Protein 5EZ3 (pdb70)

Nearest PDB structures (foldseek):
  5ez3-assembly1_A  TM=1.001E+00  e=1.618E-80  Brucella melitensis bv. 1 str. 16M
  3u33-assembly1_B  TM=9.458E-01  e=1.886E-43  Escherichia coli K-12
  2vig-assembly2_G  TM=8.572E-01  e=3.094E-16  Homo sapiens
  5lnx-assembly2_F  TM=8.333E-01  e=8.055E-15  Bacillus subtilis subsp. subtilis str. 168
  5jsc-assembly1_A-2  TM=8.333E-01  e=1.358E-13  Paraburkholderia xenovorans LB400

Radius of gyration: 38.63 Å; Cα contacts (8 Å, |Δi|>4): 4423; chains: 4; bounding box: 106×92×99 Å

CATH classification: 6.10.250.600 (+1 more: 2.40.110.20)

Structure (mmCIF, N/CA/C/O backbone):
data_5EZ3
#
_entry.id   5EZ3
#
_cell.length_a   96.920
_cell.length_b   141.250
_cell.length_c   193.220
_cell.angle_alpha   90.000
_cell.angle_beta   90.000
_cell.angle_gamma   90.000
#
_symmetry.space_group_name_H-M   'P 21 21 21'
#
loop_
_entity.id
_entity.type
_entity.pdbx_description
1 polymer 'Acyl-CoA dehydrogenase'
2 non-polymer 'FLAVIN-ADENINE DINUCLEOTIDE'
3 non-polymer (4R)-2-METHYLPENTANE-2,4-DIOL
4 non-polymer (4S)-2-METHYL-2,4-PENTANEDIOL
5 non-polymer 'CACODYLATE ION'
6 water water
#
loop_
_atom_site.group_PDB
_atom_site.id
_atom_site.type_symbol
_atom_site.label_atom_id
_atom_site.label_alt_id
_atom_site.label_comp_id
_atom_site.label_asym_id
_atom_site.label_entity_id
_atom_site.label_seq_id
_atom_site.pdbx_PDB_ins_code
_atom_site.Cartn_x
_atom_site.Cartn_y
_atom_site.Cartn_z
_atom_site.occupancy
_atom_site.B_iso_or_equiv
_atom_site.auth_seq_id
_atom_site.auth_comp_id
_atom_site.auth_asym_id
_atom_site.auth_atom_id
_atom_site.pdbx_PDB_model_num
ATOM 1 N N . LYS A 1 33 ? 53.486 69.056 5.476 1.00 83.58 12 LYS A N 1
ATOM 2 C CA . LYS A 1 33 ? 52.036 68.869 5.390 1.00 77.08 12 LYS A CA 1
ATOM 3 C C . LYS A 1 33 ? 51.310 69.818 6.349 1.00 73.53 12 LYS A C 1
ATOM 4 O O . LYS A 1 33 ? 51.797 70.111 7.445 1.00 72.37 12 LYS A O 1
ATOM 6 N N . THR A 1 34 ? 50.146 70.305 5.919 1.00 66.43 13 THR A N 1
ATOM 7 C CA . THR A 1 34 ? 49.320 71.199 6.721 1.00 58.37 13 THR A CA 1
ATOM 8 C C . THR A 1 34 ? 48.356 70.465 7.653 1.00 54.24 13 THR A C 1
ATOM 9 O O . THR A 1 34 ? 47.820 71.088 8.582 1.00 52.24 13 THR A O 1
ATOM 13 N N . HIS A 1 35 ? 48.141 69.167 7.449 1.00 49.85 14 HIS A N 1
ATOM 14 C CA . HIS A 1 35 ? 47.112 68.431 8.173 1.00 49.08 14 HIS A CA 1
ATOM 15 C C . HIS A 1 35 ? 47.306 66.946 7.905 1.00 50.03 14 HIS A C 1
ATOM 16 O O . HIS A 1 35 ? 47.960 66.556 6.931 1.00 46.86 14 HIS A O 1
ATOM 23 N N . GLU A 1 36 ? 46.718 66.125 8.770 1.00 50.49 15 GLU A N 1
ATOM 24 C CA . GLU A 1 36 ? 46.625 64.689 8.554 1.00 43.96 15 GLU A CA 1
ATOM 25 C C . GLU A 1 36 ? 45.230 64.349 8.042 1.00 50.74 15 GLU A C 1
ATOM 26 O O . GLU A 1 36 ? 44.247 65.005 8.401 1.00 46.78 15 GLU A O 1
ATOM 32 N N . VAL A 1 37 ? 45.146 63.301 7.224 1.00 47.62 16 VAL A N 1
ATOM 33 C CA . VAL A 1 37 ? 43.875 62.789 6.723 1.00 45.76 16 VAL A CA 1
ATOM 34 C C . VAL A 1 37 ? 43.498 61.592 7.590 1.00 50.58 16 VAL A C 1
ATOM 35 O O . VAL A 1 37 ? 44.201 60.576 7.592 1.00 50.44 16 VAL A O 1
ATOM 39 N N . THR A 1 38 ? 42.406 61.720 8.353 1.00 45.14 17 THR A N 1
ATOM 40 C CA . THR A 1 38 ? 42.018 60.733 9.356 1.00 41.82 17 THR A CA 1
ATOM 41 C C . THR A 1 38 ? 40.527 60.416 9.247 1.00 42.33 17 THR A C 1
ATOM 42 O O . THR A 1 38 ? 39.761 61.099 8.550 1.00 38.37 17 THR A O 1
ATOM 46 N N . ASN A 1 39 ? 40.126 59.336 9.932 1.00 40.43 18 ASN A N 1
ATOM 47 C CA . ASN A 1 39 ? 38.715 58.959 10.065 1.00 43.60 18 ASN A CA 1
ATOM 48 C C . ASN A 1 39 ? 38.079 58.694 8.700 1.00 42.26 18 ASN A C 1
ATOM 49 O O . ASN A 1 39 ? 36.940 59.086 8.431 1.00 42.90 18 ASN A O 1
ATOM 54 N N . GLN A 1 40 ? 38.822 58.034 7.815 1.00 42.65 19 GLN A N 1
ATOM 55 C CA . GLN A 1 40 ? 38.316 57.731 6.481 1.00 41.51 19 GLN A CA 1
ATOM 56 C C . GLN A 1 40 ? 37.831 56.287 6.406 1.00 39.30 19 GLN A C 1
ATOM 57 O O . GLN A 1 40 ? 38.368 55.394 7.062 1.00 37.90 19 GLN A O 1
ATOM 63 N N . THR A 1 41 ? 36.794 56.070 5.610 1.00 41.18 20 THR A N 1
ATOM 64 C CA . THR A 1 41 ? 36.219 54.734 5.474 1.00 45.41 20 THR A CA 1
ATOM 65 C C . THR A 1 41 ? 37.018 53.911 4.465 1.00 45.55 20 THR A C 1
ATOM 66 O O . THR A 1 41 ? 37.226 54.367 3.332 1.00 39.77 20 THR A O 1
ATOM 70 N N . PRO A 1 42 ? 37.485 52.715 4.841 1.00 45.31 21 PRO A N 1
ATOM 71 C CA . PRO A 1 42 ? 38.199 51.871 3.880 1.00 46.34 21 PRO A CA 1
ATOM 72 C C . PRO A 1 42 ? 37.281 51.438 2.754 1.00 53.32 21 PRO A C 1
ATOM 73 O O . PRO A 1 42 ? 36.061 51.271 2.948 1.00 47.79 21 PRO A O 1
ATOM 77 N N . PRO A 1 43 ? 37.826 51.238 1.553 1.00 60.03 22 PRO A N 1
ATOM 78 C CA . PRO A 1 43 ? 36.982 50.885 0.405 1.00 60.26 22 PRO A CA 1
ATOM 79 C C . PRO A 1 43 ? 36.347 49.506 0.544 1.00 56.56 22 PRO A C 1
ATOM 80 O O . PRO A 1 43 ? 36.911 48.587 1.145 1.00 54.05 22 PRO A O 1
ATOM 84 N N . ILE A 1 44 ? 35.139 49.381 -0.011 1.00 56.16 23 ILE A N 1
ATOM 85 C CA . ILE A 1 44 ? 34.435 48.100 -0.022 1.00 53.32 23 ILE A CA 1
ATOM 86 C C . ILE A 1 44 ? 34.962 47.154 -1.106 1.00 54.15 23 ILE A C 1
ATOM 87 O O . ILE A 1 44 ? 34.687 45.948 -1.058 1.00 58.85 23 ILE A O 1
ATOM 92 N N . THR A 1 45 ? 35.721 47.680 -2.067 1.00 49.45 24 THR A N 1
ATOM 93 C CA . THR A 1 45 ? 36.366 46.905 -3.124 1.00 47.75 24 THR A CA 1
ATOM 94 C C . THR A 1 45 ? 37.096 45.677 -2.579 1.00 45.81 24 THR A C 1
ATOM 95 O O . THR A 1 45 ? 37.664 45.697 -1.481 1.00 43.29 24 THR A O 1
ATOM 99 N N . GLY A 1 46 ? 37.091 44.592 -3.365 1.00 41.45 25 GLY A N 1
ATOM 100 C CA . GLY A 1 46 ? 37.847 43.405 -3.023 1.00 43.11 25 GLY A CA 1
ATOM 101 C C . GLY A 1 46 ? 37.086 42.342 -2.255 1.00 42.21 25 GLY A C 1
ATOM 102 O O . GLY A 1 46 ? 37.635 41.259 -2.017 1.00 42.11 25 GLY A O 1
ATOM 103 N N . THR A 1 47 ? 35.852 42.607 -1.846 1.00 37.54 26 THR A N 1
ATOM 104 C CA . THR A 1 47 ? 35.087 41.600 -1.130 1.00 33.98 26 THR A CA 1
ATOM 105 C C . THR A 1 47 ? 34.095 40.941 -2.098 1.00 38.38 26 THR A C 1
ATOM 106 O O . THR A 1 47 ? 34.273 41.002 -3.322 1.00 37.03 26 THR A O 1
ATOM 110 N N . ASN A 1 48 ? 33.066 40.280 -1.572 1.00 34.86 27 ASN A N 1
ATOM 111 C CA . ASN A 1 48 ? 32.181 39.474 -2.405 1.00 29.21 27 ASN A CA 1
ATOM 112 C C . ASN A 1 48 ? 30.731 39.909 -2.221 1.00 30.66 27 ASN A C 1
ATOM 113 O O . ASN A 1 48 ? 30.141 39.696 -1.154 1.00 26.76 27 ASN A O 1
ATOM 118 N N . ALA A 1 49 ? 30.145 40.487 -3.277 1.00 25.12 28 ALA A N 1
ATOM 119 C CA . ALA A 1 49 ? 28.802 41.047 -3.168 1.00 27.45 28 ALA A CA 1
ATOM 120 C C . ALA A 1 49 ? 27.737 39.976 -2.989 1.00 31.31 28 ALA A C 1
ATOM 121 O O . ALA A 1 49 ? 26.660 40.277 -2.460 1.00 25.54 28 ALA A O 1
ATOM 123 N N . TYR A 1 50 ? 28.006 38.750 -3.435 1.00 25.03 29 TYR A N 1
ATOM 124 C CA . TYR A 1 50 ? 27.074 37.645 -3.246 1.00 31.62 29 TYR A CA 1
ATOM 125 C C . TYR A 1 50 ? 27.188 37.050 -1.840 1.00 34.20 29 TYR A C 1
ATOM 126 O O . TYR A 1 50 ? 26.181 36.876 -1.140 1.00 30.52 29 TYR A O 1
ATOM 135 N N . LEU A 1 51 ? 28.405 36.752 -1.394 1.00 34.41 30 LEU A N 1
ATOM 136 C CA . LEU A 1 51 ? 28.549 36.178 -0.063 1.00 34.80 30 LEU A CA 1
ATOM 137 C C . LEU A 1 51 ? 28.236 37.188 1.032 1.00 28.68 30 LEU A C 1
ATOM 138 O O . LEU A 1 51 ? 27.925 36.783 2.150 1.00 32.48 30 LEU A O 1
ATOM 143 N N . GLY A 1 52 ? 28.289 38.484 0.739 1.00 30.24 31 GLY A N 1
ATOM 144 C CA . GLY A 1 52 ? 27.906 39.486 1.711 1.00 30.42 31 GLY A CA 1
ATOM 145 C C . GLY A 1 52 ? 26.422 39.758 1.807 1.00 31.84 31 GLY A C 1
ATOM 146 O O . GLY A 1 52 ? 26.011 40.687 2.508 1.00 30.21 31 GLY A O 1
ATOM 147 N N . ASP A 1 53 ? 25.596 38.965 1.129 1.00 28.43 32 ASP A N 1
ATOM 148 C CA . ASP A 1 53 ? 24.169 39.258 0.969 1.00 26.40 32 ASP A CA 1
ATOM 149 C C . ASP A 1 53 ? 23.377 38.028 1.391 1.00 27.10 32 ASP A C 1
ATOM 150 O O . ASP A 1 53 ? 23.030 37.192 0.550 1.00 26.90 32 ASP A O 1
ATOM 155 N N . PRO A 1 54 ? 23.092 37.865 2.691 1.00 28.04 33 PRO A N 1
ATOM 156 C CA . PRO A 1 54 ? 22.383 36.646 3.124 1.00 28.84 33 PRO A CA 1
ATOM 157 C C . PRO A 1 54 ? 20.990 36.465 2.513 1.00 29.36 33 PRO A C 1
ATOM 158 O O . PRO A 1 54 ? 20.615 35.331 2.198 1.00 30.55 33 PRO A O 1
ATOM 162 N N . LEU A 1 55 ? 20.223 37.537 2.297 1.00 32.92 34 LEU A N 1
ATOM 163 C CA . LEU A 1 55 ? 18.902 37.371 1.684 1.00 28.64 34 LEU A CA 1
ATOM 164 C C . LEU A 1 55 ? 19.026 36.771 0.291 1.00 26.42 34 LEU A C 1
ATOM 165 O O . LEU A 1 55 ? 18.294 35.838 -0.060 1.00 26.66 34 LEU A O 1
ATOM 170 N N . LEU A 1 56 ? 19.981 37.274 -0.503 1.00 25.73 35 LEU A N 1
ATOM 171 C CA . LEU A 1 56 ? 20.214 36.732 -1.837 1.00 28.72 35 LEU A CA 1
ATOM 172 C C . LEU A 1 56 ? 20.654 35.270 -1.778 1.00 26.13 35 LEU A C 1
ATOM 173 O O . LEU A 1 56 ? 20.192 34.446 -2.578 1.00 29.29 35 LEU A O 1
ATOM 178 N N . MET A 1 57 ? 21.547 34.925 -0.844 1.00 27.00 36 MET A N 1
ATOM 179 C CA . MET A 1 57 ? 21.964 33.532 -0.719 1.00 34.12 36 MET A CA 1
ATOM 180 C C . MET A 1 57 ? 20.777 32.647 -0.338 1.00 33.88 36 MET A C 1
ATOM 181 O O . MET A 1 57 ? 20.637 31.525 -0.834 1.00 30.33 36 MET A O 1
ATOM 186 N N . GLN A 1 58 ? 19.900 33.151 0.528 1.00 28.72 37 GLN A N 1
ATOM 187 C CA . GLN A 1 58 ? 18.703 32.403 0.882 1.00 34.52 37 GLN A CA 1
ATOM 188 C C . GLN A 1 58 ? 17.794 32.209 -0.336 1.00 28.66 37 GLN A C 1
ATOM 189 O O . GLN A 1 58 ? 17.317 31.102 -0.592 1.00 29.24 37 GLN A O 1
ATOM 195 N N . ILE A 1 59 ? 17.611 33.256 -1.140 1.00 27.51 38 ILE A N 1
ATOM 196 C CA . ILE A 1 59 ? 16.834 33.144 -2.373 1.00 34.46 38 ILE A CA 1
ATOM 197 C C . ILE A 1 59 ? 17.425 32.080 -3.297 1.00 37.69 38 ILE A C 1
ATOM 198 O O . ILE A 1 59 ? 16.693 31.382 -4.009 1.00 32.22 38 ILE A O 1
ATOM 203 N N . ALA A 1 60 ? 18.755 31.955 -3.325 1.00 37.15 39 ALA A N 1
ATOM 204 C CA . ALA A 1 60 ? 19.424 31.017 -4.219 1.00 30.80 39 ALA A CA 1
ATOM 205 C C . ALA A 1 60 ? 19.768 29.685 -3.551 1.00 28.79 39 ALA A C 1
ATOM 206 O O . ALA A 1 60 ? 20.454 28.854 -4.158 1.00 32.36 39 ALA A O 1
ATOM 208 N N . ALA A 1 61 ? 19.280 29.450 -2.334 1.00 29.55 40 ALA A N 1
ATOM 209 C CA . ALA A 1 61 ? 19.776 28.337 -1.532 1.00 34.06 40 ALA A CA 1
ATOM 210 C C . ALA A 1 61 ? 19.604 26.991 -2.231 1.00 37.49 40 ALA A C 1
ATOM 211 O O . ALA A 1 61 ? 20.419 26.086 -2.033 1.00 42.39 40 ALA A O 1
ATOM 213 N N . ARG A 1 62 ? 18.550 26.825 -3.020 1.00 36.93 41 ARG A N 1
ATOM 214 C CA . ARG A 1 62 ? 18.269 25.548 -3.663 1.00 36.28 41 ARG A CA 1
ATOM 215 C C . ARG A 1 62 ? 18.793 25.443 -5.089 1.00 41.09 41 ARG A C 1
ATOM 216 O O . ARG A 1 62 ? 18.561 24.415 -5.733 1.00 38.52 41 ARG A O 1
ATOM 224 N N . PHE A 1 63 ? 19.482 26.470 -5.595 1.00 33.95 42 PHE A N 1
ATOM 225 C CA . PHE A 1 63 ? 20.157 26.358 -6.880 1.00 32.49 42 PHE A CA 1
ATOM 226 C C . PHE A 1 63 ? 21.206 25.247 -6.805 1.00 34.54 42 PHE A C 1
ATOM 227 O O . PHE A 1 63 ? 21.723 24.955 -5.726 1.00 34.59 42 PHE A O 1
ATOM 235 N N . PRO A 1 64 ? 21.534 24.607 -7.932 1.00 40.60 43 PRO A N 1
ATOM 236 C CA . PRO A 1 64 ? 22.593 23.578 -7.924 1.00 40.95 43 PRO A CA 1
ATOM 237 C C . PRO A 1 64 ? 23.948 24.159 -7.542 1.00 46.66 43 PRO A C 1
ATOM 238 O O . PRO A 1 64 ? 24.183 25.368 -7.637 1.00 49.46 43 PRO A O 1
ATOM 242 N N . LYS A 1 65 ? 24.853 23.266 -7.111 1.00 46.64 44 LYS A N 1
ATOM 243 C CA . LYS A 1 65 ? 26.179 23.688 -6.651 1.00 33.78 44 LYS A CA 1
ATOM 244 C C . LYS A 1 65 ? 26.911 24.525 -7.698 1.00 40.22 44 LYS A C 1
ATOM 245 O O . LYS A 1 65 ? 27.526 25.545 -7.366 1.00 43.38 44 LYS A O 1
ATOM 247 N N . GLU A 1 66 ? 26.842 24.117 -8.971 1.00 37.45 45 GLU A N 1
ATOM 248 C CA . GLU A 1 66 ? 27.555 24.836 -10.020 1.00 40.76 45 GLU A CA 1
ATOM 249 C C . GLU A 1 66 ? 27.074 26.280 -10.120 1.00 40.14 45 GLU A C 1
ATOM 250 O O . GLU A 1 66 ? 27.861 27.187 -10.418 1.00 39.12 45 GLU A O 1
ATOM 256 N N . LEU A 1 67 ? 25.778 26.508 -9.890 1.00 31.88 46 LEU A N 1
ATOM 257 C CA . LEU A 1 67 ? 25.243 27.866 -9.924 1.00 28.65 46 LEU A CA 1
ATOM 258 C C . LEU A 1 67 ? 25.723 28.680 -8.725 1.00 32.54 46 LEU A C 1
ATOM 259 O O . LEU A 1 67 ? 25.977 29.888 -8.845 1.00 30.43 46 LEU A O 1
ATOM 264 N N . HIS A 1 68 ? 25.829 28.047 -7.553 1.00 29.47 47 HIS A N 1
ATOM 265 C CA . HIS A 1 68 ? 26.405 28.731 -6.398 1.00 35.16 47 HIS A CA 1
ATOM 266 C C . HIS A 1 68 ? 27.832 29.190 -6.690 1.00 37.10 47 HIS A C 1
ATOM 267 O O . HIS A 1 68 ? 28.201 30.337 -6.408 1.00 35.74 47 HIS A O 1
ATOM 274 N N . THR A 1 69 ? 28.641 28.307 -7.280 1.00 34.71 48 THR A N 1
ATOM 275 C CA . THR A 1 69 ? 30.013 28.660 -7.628 1.00 34.00 48 THR A CA 1
ATOM 276 C C . THR A 1 69 ? 30.056 29.831 -8.590 1.00 33.55 48 THR A C 1
ATOM 277 O O . THR A 1 69 ? 30.888 30.736 -8.443 1.00 29.54 48 THR A O 1
ATOM 281 N N . GLU A 1 70 ? 29.161 29.835 -9.580 1.00 38.47 49 GLU A N 1
ATOM 282 C CA . GLU A 1 70 ? 29.152 30.907 -10.564 1.00 32.54 49 GLU A CA 1
ATOM 283 C C . GLU A 1 70 ? 28.722 32.227 -9.928 1.00 29.77 49 GLU A C 1
ATOM 284 O O . GLU A 1 70 ? 29.273 33.288 -10.247 1.00 26.21 49 GLU A O 1
ATOM 290 N N . LEU A 1 71 ? 27.769 32.186 -8.996 1.00 29.21 50 LEU A N 1
ATOM 291 C CA . LEU A 1 71 ? 27.350 33.430 -8.353 1.00 32.86 50 LEU A CA 1
ATOM 292 C C . LEU A 1 71 ? 28.443 33.970 -7.426 1.00 32.39 50 LEU A C 1
ATOM 293 O O . LEU A 1 71 ? 28.598 35.190 -7.291 1.00 32.70 50 LEU A O 1
ATOM 298 N N . GLU A 1 72 ? 29.205 33.080 -6.774 1.00 29.20 51 GLU A N 1
ATOM 299 C CA . GLU A 1 72 ? 30.315 33.539 -5.939 1.00 27.68 51 GLU A CA 1
ATOM 300 C C . GLU A 1 72 ? 31.377 34.251 -6.773 1.00 32.92 51 GLU A C 1
ATOM 301 O O . GLU A 1 72 ? 31.947 35.255 -6.331 1.00 27.14 51 GLU A O 1
ATOM 307 N N . GLN A 1 73 ? 31.669 33.731 -7.973 1.00 28.49 52 GLN A N 1
ATOM 308 C CA . GLN A 1 73 ? 32.637 34.379 -8.855 1.00 33.14 52 GLN A CA 1
ATOM 309 C C . GLN A 1 73 ? 32.108 35.713 -9.372 1.00 33.03 52 GLN A C 1
ATOM 310 O O . GLN A 1 73 ? 32.859 36.689 -9.480 1.00 34.70 52 GLN A O 1
ATOM 316 N N . ALA A 1 74 ? 30.818 35.780 -9.688 1.00 26.70 53 ALA A N 1
ATOM 317 C CA . ALA A 1 74 ? 30.234 37.051 -10.109 1.00 23.78 53 ALA A CA 1
ATOM 318 C C . ALA A 1 74 ? 30.215 38.046 -8.958 1.00 26.96 53 ALA A C 1
ATOM 319 O O . ALA A 1 74 ? 30.448 39.244 -9.164 1.00 28.28 53 ALA A O 1
ATOM 321 N N . GLY A 1 75 ? 29.912 37.565 -7.743 1.00 26.70 54 GLY A N 1
ATOM 322 C CA . GLY A 1 75 ? 29.931 38.437 -6.581 1.00 26.88 54 GLY A CA 1
ATOM 323 C C . GLY A 1 75 ? 31.293 39.057 -6.335 1.00 33.14 54 GLY A C 1
ATOM 324 O O . GLY A 1 75 ? 31.392 40.207 -5.896 1.00 34.73 54 GLY A O 1
ATOM 325 N N . ARG A 1 76 ? 32.368 38.302 -6.604 1.00 30.35 55 ARG A N 1
ATOM 326 C CA . ARG A 1 76 ? 33.707 38.880 -6.508 1.00 30.79 55 ARG A CA 1
ATOM 327 C C . ARG A 1 76 ? 33.983 39.841 -7.658 1.00 28.04 55 ARG A C 1
ATOM 328 O O . ARG A 1 76 ? 34.566 40.911 -7.446 1.00 31.10 55 ARG A O 1
ATOM 336 N N . PHE A 1 77 ? 33.586 39.480 -8.883 1.00 25.01 56 PHE A N 1
ATOM 337 C CA . PHE A 1 77 ? 33.865 40.350 -10.024 1.00 25.33 56 PHE A CA 1
ATOM 338 C C . PHE A 1 77 ? 33.280 41.749 -9.833 1.00 26.70 56 PHE A C 1
ATOM 339 O O . PHE A 1 77 ? 33.954 42.743 -10.122 1.00 24.00 56 PHE A O 1
ATOM 347 N N . VAL A 1 78 ? 32.030 41.851 -9.358 1.00 25.86 57 VAL A N 1
ATOM 348 C CA . VAL A 1 78 ? 31.348 43.151 -9.370 1.00 24.65 57 VAL A CA 1
ATOM 349 C C . VAL A 1 78 ? 31.908 44.109 -8.320 1.00 26.16 57 VAL A C 1
ATOM 350 O O . VAL A 1 78 ? 31.694 45.325 -8.420 1.00 25.99 57 VAL A O 1
ATOM 354 N N . LEU A 1 79 ? 32.658 43.613 -7.346 1.00 35.64 58 LEU A N 1
ATOM 355 C CA . LEU A 1 79 ? 33.357 44.477 -6.406 1.00 36.69 58 LEU A CA 1
ATOM 356 C C . LEU A 1 79 ? 34.855 44.562 -6.671 1.00 29.70 58 LEU A C 1
ATOM 357 O O . LEU A 1 79 ? 35.562 45.245 -5.924 1.00 28.91 58 LEU A O 1
ATOM 362 N N . SER A 1 80 ? 35.359 43.942 -7.734 1.00 23.97 59 SER A N 1
ATOM 363 C CA . SER A 1 80 ? 36.789 44.003 -7.994 1.00 30.06 59 SER A CA 1
ATOM 364 C C . SER A 1 80 ? 37.188 45.392 -8.492 1.00 30.55 59 SER A C 1
ATOM 365 O O . SER A 1 80 ? 36.418 46.080 -9.163 1.00 24.89 59 SER A O 1
ATOM 368 N N . ALA A 1 81 ? 38.416 45.800 -8.159 1.00 30.50 60 ALA A N 1
ATOM 369 C CA . ALA A 1 81 ? 38.883 47.125 -8.557 1.00 32.92 60 ALA A CA 1
ATOM 370 C C . ALA A 1 81 ? 38.908 47.272 -10.074 1.00 29.39 60 ALA A C 1
ATOM 371 O O . ALA A 1 81 ? 38.645 48.356 -10.604 1.00 30.61 60 ALA A O 1
ATOM 373 N N . GLU A 1 82 ? 39.252 46.200 -10.787 1.00 29.46 61 GLU A N 1
ATOM 374 C CA . GLU A 1 82 ? 39.301 46.256 -12.245 1.00 33.74 61 GLU A CA 1
ATOM 375 C C . GLU A 1 82 ? 37.912 46.505 -12.828 1.00 29.31 61 GLU A C 1
ATOM 376 O O . GLU A 1 82 ? 37.732 47.363 -13.703 1.00 28.64 61 GLU A O 1
ATOM 382 N N . ALA A 1 83 ? 36.912 45.749 -12.362 1.00 22.41 62 ALA A N 1
ATOM 383 C CA . ALA A 1 83 ? 35.561 45.912 -12.894 1.00 21.39 62 ALA A CA 1
ATOM 384 C C . ALA A 1 83 ? 35.020 47.294 -12.577 1.00 26.53 62 ALA A C 1
ATOM 385 O O . ALA A 1 83 ? 34.323 47.907 -13.401 1.00 25.50 62 ALA A O 1
ATOM 387 N N . GLN A 1 84 ? 35.302 47.784 -11.366 1.00 23.64 63 GLN A N 1
ATOM 388 C CA . GLN A 1 84 ? 34.821 49.104 -10.972 1.00 31.22 63 GLN A CA 1
ATOM 389 C C . GLN A 1 84 ? 35.424 50.199 -11.835 1.00 24.19 63 GLN A C 1
ATOM 390 O O . GLN A 1 84 ? 34.752 51.193 -12.129 1.00 22.42 63 GLN A O 1
ATOM 396 N N . ASP A 1 85 ? 36.677 50.030 -12.266 1.00 26.19 64 ASP A N 1
ATOM 397 C CA . ASP A 1 85 ? 37.247 50.995 -13.195 1.00 24.92 64 ASP A CA 1
ATOM 398 C C . ASP A 1 85 ? 36.512 50.971 -14.539 1.00 28.44 64 ASP A C 1
ATOM 399 O O . ASP A 1 85 ? 36.194 52.028 -15.098 1.00 27.25 64 ASP A O 1
ATOM 404 N N . LEU A 1 86 ? 36.168 49.782 -15.045 1.00 23.19 65 LEU A N 1
ATOM 405 C CA . LEU A 1 86 ? 35.388 49.724 -16.284 1.00 29.24 65 LEU A CA 1
ATOM 406 C C . LEU A 1 86 ? 34.043 50.439 -16.137 1.00 25.18 65 LEU A C 1
ATOM 407 O O . LEU A 1 86 ? 33.625 51.181 -17.032 1.00 22.67 65 LEU A O 1
ATOM 412 N N . ALA A 1 87 ? 33.359 50.243 -15.008 1.00 24.32 66 ALA A N 1
ATOM 413 C CA . ALA A 1 87 ? 32.052 50.864 -14.819 1.00 19.89 66 ALA A CA 1
ATOM 414 C C . ALA A 1 87 ? 32.169 52.383 -14.781 1.00 22.47 66 ALA A C 1
ATOM 415 O O . ALA A 1 87 ? 31.344 53.094 -15.369 1.00 19.28 66 ALA A O 1
ATOM 417 N N . ARG A 1 88 ? 33.201 52.899 -14.105 1.00 20.82 67 ARG A N 1
ATOM 418 C CA . ARG A 1 88 ? 33.414 54.343 -14.073 1.00 25.51 67 ARG A CA 1
ATOM 419 C C . ARG A 1 88 ? 33.713 54.894 -15.474 1.00 22.22 67 ARG A C 1
ATOM 420 O O . ARG A 1 88 ? 33.097 55.875 -15.913 1.00 18.38 67 ARG A O 1
ATOM 428 N N . LEU A 1 89 ? 34.634 54.255 -16.206 1.00 19.05 68 LEU A N 1
ATOM 429 C CA . LEU A 1 89 ? 35.013 54.754 -17.532 1.00 17.96 68 LEU A CA 1
ATOM 430 C C . LEU A 1 89 ? 33.838 54.705 -18.506 1.00 22.43 68 LEU A C 1
ATOM 431 O O . LEU A 1 89 ? 33.608 55.659 -19.268 1.00 22.14 68 LEU A O 1
ATOM 436 N N . ALA A 1 90 ? 33.052 53.622 -18.458 1.00 19.00 69 ALA A N 1
ATOM 437 C CA . ALA A 1 90 ? 31.891 53.499 -19.343 1.00 18.92 69 ALA A CA 1
ATOM 438 C C . ALA A 1 90 ? 30.891 54.633 -19.139 1.00 21.92 69 ALA A C 1
ATOM 439 O O . ALA A 1 90 ? 30.212 55.039 -20.091 1.00 15.44 69 ALA A O 1
ATOM 441 N N . ASN A 1 91 ? 30.811 55.181 -17.927 1.00 17.05 70 ASN A N 1
ATOM 442 C CA . ASN A 1 91 ? 29.862 56.246 -17.621 1.00 16.94 70 ASN A CA 1
ATOM 443 C C . ASN A 1 91 ? 30.456 57.653 -17.653 1.00 23.78 70 ASN A C 1
ATOM 444 O O . ASN A 1 91 ? 29.708 58.626 -17.519 1.00 32.74 70 ASN A O 1
ATOM 449 N N . THR A 1 92 ? 31.770 57.796 -17.793 1.00 21.37 71 THR A N 1
ATOM 450 C CA . THR A 1 92 ? 32.363 59.116 -17.912 1.00 17.18 71 THR A CA 1
ATOM 451 C C . THR A 1 92 ? 32.954 59.377 -19.294 1.00 23.45 71 THR A C 1
ATOM 452 O O . THR A 1 92 ? 32.982 60.528 -19.733 1.00 22.21 71 THR A O 1
ATOM 456 N N . GLU A 1 93 ? 33.383 58.339 -20.015 1.00 18.71 72 GLU A N 1
ATOM 457 C CA . GLU A 1 93 ? 33.905 58.496 -21.382 1.00 17.62 72 GLU A CA 1
ATOM 458 C C . GLU A 1 93 ? 32.751 58.152 -22.325 1.00 20.98 72 GLU A C 1
ATOM 459 O O . GLU A 1 93 ? 32.560 56.999 -22.716 1.00 19.98 72 GLU A O 1
ATOM 465 N N . LEU A 1 94 ? 31.984 59.168 -22.701 1.00 17.79 73 LEU A N 1
ATOM 466 C CA . LEU A 1 94 ? 30.642 58.935 -23.216 1.00 23.90 73 LEU A CA 1
ATOM 467 C C . LEU A 1 94 ? 30.654 58.553 -24.700 1.00 18.23 73 LEU A C 1
ATOM 468 O O . LEU A 1 94 ? 31.553 58.949 -25.445 1.00 17.11 73 LEU A O 1
ATOM 473 N N . PRO A 1 95 ? 29.678 57.757 -25.145 1.00 23.34 74 PRO A N 1
ATOM 474 C CA . PRO A 1 95 ? 29.581 57.441 -26.582 1.00 22.97 74 PRO A CA 1
ATOM 475 C C . PRO A 1 95 ? 29.438 58.711 -27.412 1.00 15.74 74 PRO A C 1
ATOM 476 O O . PRO A 1 95 ? 28.816 59.689 -26.986 1.00 20.39 74 PRO A O 1
ATOM 480 N N . LYS A 1 96 ? 30.012 58.693 -28.612 1.00 15.26 75 LYS A N 1
ATOM 481 C CA . LYS A 1 96 ? 29.954 59.825 -29.532 1.00 23.27 75 LYS A CA 1
ATOM 482 C C . LYS A 1 96 ? 29.295 59.359 -30.821 1.00 19.57 75 LYS A C 1
ATOM 483 O O . LYS A 1 96 ? 29.711 58.348 -31.393 1.00 15.80 75 LYS A O 1
ATOM 489 N N . LEU A 1 97 ? 28.295 60.104 -31.282 1.00 19.20 76 LEU A N 1
ATOM 490 C CA . LEU A 1 97 ? 27.696 59.851 -32.584 1.00 19.24 76 LEU A CA 1
ATOM 491 C C . LEU A 1 97 ? 28.577 60.441 -33.675 1.00 19.86 76 LEU A C 1
ATOM 492 O O . LEU A 1 97 ? 28.994 61.602 -33.597 1.00 21.98 76 LEU A O 1
ATOM 497 N N . ARG A 1 98 ? 28.879 59.645 -34.684 1.00 22.71 77 ARG A N 1
ATOM 498 C CA . ARG A 1 98 ? 29.619 60.126 -35.848 1.00 23.28 77 ARG A CA 1
ATOM 499 C C . ARG A 1 98 ? 28.715 59.932 -37.058 1.00 24.20 77 ARG A C 1
ATOM 500 O O . ARG A 1 98 ? 28.626 58.833 -37.617 1.00 22.35 77 ARG A O 1
ATOM 508 N N . THR A 1 99 ? 28.054 61.008 -37.474 1.00 19.58 78 THR A N 1
ATOM 509 C CA . THR A 1 99 ? 27.159 60.891 -38.618 1.00 18.32 78 THR A CA 1
ATOM 510 C C . THR A 1 99 ? 27.933 60.678 -39.908 1.00 22.77 78 THR A C 1
ATOM 511 O O . THR A 1 99 ? 27.436 60.007 -40.820 1.00 24.79 78 THR A O 1
ATOM 515 N N . HIS A 1 100 ? 29.134 61.254 -40.011 1.00 17.43 79 HIS A N 1
ATOM 516 C CA . HIS A 1 100 ? 29.871 61.272 -41.265 1.00 17.28 79 HIS A CA 1
ATOM 517 C C . HIS A 1 100 ? 31.320 60.865 -41.033 1.00 17.56 79 HIS A C 1
ATOM 518 O O . HIS A 1 100 ? 31.834 60.964 -39.920 1.00 21.18 79 HIS A O 1
ATOM 525 N N . ASP A 1 101 ? 31.982 60.406 -42.103 1.00 18.32 80 ASP A N 1
ATOM 526 C CA . ASP A 1 101 ? 33.424 60.214 -42.053 1.00 23.25 80 ASP A CA 1
ATOM 527 C C . ASP A 1 101 ? 34.095 61.545 -42.414 1.00 30.15 80 ASP A C 1
ATOM 528 O O . ASP A 1 101 ? 33.435 62.556 -42.694 1.00 20.90 80 ASP A O 1
ATOM 533 N N . ARG A 1 102 ? 35.421 61.563 -42.405 1.00 23.52 81 ARG A N 1
ATOM 534 C CA . ARG A 1 102 ? 36.106 62.833 -42.588 1.00 28.21 81 ARG A CA 1
ATOM 535 C C . ARG A 1 102 ? 36.091 63.321 -44.030 1.00 26.51 81 ARG A C 1
ATOM 536 O O . ARG A 1 102 ? 36.511 64.454 -44.291 1.00 26.67 81 ARG A O 1
ATOM 544 N N . GLN A 1 103 ? 35.630 62.508 -44.971 1.00 22.19 82 GLN A N 1
ATOM 545 C CA . GLN A 1 103 ? 35.477 62.974 -46.343 1.00 26.68 82 GLN A CA 1
ATOM 546 C C . GLN A 1 103 ? 34.044 63.398 -46.653 1.00 22.77 82 GLN A C 1
ATOM 547 O O . GLN A 1 103 ? 33.785 63.932 -47.742 1.00 25.79 82 GLN A O 1
ATOM 553 N N . GLY A 1 104 ? 33.120 63.208 -45.718 1.00 21.64 83 GLY A N 1
ATOM 554 C CA . GLY A 1 104 ? 31.761 63.665 -45.905 1.00 23.06 83 GLY A CA 1
ATOM 555 C C . GLY A 1 104 ? 30.739 62.631 -46.324 1.00 23.79 83 GLY A C 1
ATOM 556 O O . GLY A 1 104 ? 29.640 63.020 -46.702 1.00 23.33 83 GLY A O 1
ATOM 557 N N . ARG A 1 105 ? 31.065 61.337 -46.287 1.00 24.53 84 ARG A N 1
ATOM 558 C CA . ARG A 1 105 ? 30.060 60.293 -46.464 1.00 28.65 84 ARG A CA 1
ATOM 559 C C . ARG A 1 105 ? 29.328 60.044 -45.157 1.00 24.37 84 ARG A C 1
ATOM 560 O O . ARG A 1 105 ? 29.943 60.061 -44.088 1.00 21.30 84 ARG A O 1
ATOM 568 N N . ARG A 1 106 ? 28.020 59.774 -45.234 1.00 22.23 85 ARG A N 1
ATOM 569 C CA . ARG A 1 106 ? 27.322 59.306 -44.041 1.00 23.00 85 ARG A CA 1
ATOM 570 C C . ARG A 1 106 ? 27.825 57.931 -43.634 1.00 22.29 85 ARG A C 1
ATOM 571 O O . ARG A 1 106 ? 27.993 57.042 -44.469 1.00 25.86 85 ARG A O 1
ATOM 579 N N . ILE A 1 107 ? 28.081 57.764 -42.341 1.00 22.24 86 ILE A N 1
ATOM 580 C CA . ILE A 1 107 ? 28.413 56.459 -41.795 1.00 24.13 86 ILE A CA 1
ATOM 581 C C . ILE A 1 107 ? 27.491 56.056 -40.654 1.00 23.15 86 ILE A C 1
ATOM 582 O O . ILE A 1 107 ? 27.341 54.854 -40.409 1.00 26.38 86 ILE A O 1
ATOM 587 N N . ASP A 1 108 ? 26.853 57.005 -39.961 1.00 20.50 87 ASP A N 1
ATOM 588 C CA . ASP A 1 108 ? 25.912 56.702 -38.877 1.00 19.06 87 ASP A CA 1
ATOM 589 C C . ASP A 1 108 ? 26.477 55.680 -37.891 1.00 20.81 87 ASP A C 1
ATOM 590 O O . ASP A 1 108 ? 25.876 54.642 -37.622 1.00 21.14 87 ASP A O 1
ATOM 595 N N . LEU A 1 109 ? 27.658 55.977 -37.357 1.00 21.14 88 LEU A N 1
ATOM 596 C CA . LEU A 1 109 ? 28.302 55.132 -36.358 1.00 16.93 88 LEU A CA 1
ATOM 597 C C . LEU A 1 109 ? 28.282 55.822 -34.996 1.00 20.19 88 LEU A C 1
ATOM 598 O O . LEU A 1 109 ? 28.312 57.056 -34.895 1.00 21.13 88 LEU A O 1
ATOM 603 N N . VAL A 1 110 ? 28.170 55.020 -33.947 1.00 19.66 89 VAL A N 1
ATOM 604 C CA . VAL A 1 110 ? 28.334 55.496 -32.574 1.00 20.31 89 VAL A CA 1
ATOM 605 C C . VAL A 1 110 ? 29.538 54.766 -32.003 1.00 16.51 89 VAL A C 1
ATOM 606 O O . VAL A 1 110 ? 29.583 53.527 -32.028 1.00 15.94 89 VAL A O 1
ATOM 610 N N . GLU A 1 111 ? 30.520 55.532 -31.517 1.00 19.01 90 GLU A N 1
ATOM 611 C CA . GLU A 1 111 ? 31.756 54.993 -30.955 1.00 16.38 90 GLU A CA 1
ATOM 612 C C . GLU A 1 111 ? 31.676 54.990 -29.437 1.00 19.42 90 GLU A C 1
ATOM 613 O O . GLU A 1 111 ? 31.277 55.990 -28.825 1.00 21.21 90 GLU A O 1
ATOM 619 N N . TYR A 1 112 ? 32.067 53.872 -28.835 1.00 17.37 91 TYR A N 1
ATOM 620 C CA . TYR A 1 112 ? 32.115 53.708 -27.392 1.00 16.45 91 TYR A CA 1
ATOM 621 C C . TYR A 1 112 ? 33.561 53.553 -26.905 1.00 19.50 91 TYR A C 1
ATOM 622 O O . TYR A 1 112 ? 34.458 53.149 -27.643 1.00 19.40 91 TYR A O 1
ATOM 631 N N . HIS A 1 113 ? 33.761 53.868 -25.631 1.00 13.72 92 HIS A N 1
ATOM 632 C CA . HIS A 1 113 ? 35.007 53.579 -24.952 1.00 19.82 92 HIS A CA 1
ATOM 633 C C . HIS A 1 113 ? 35.188 52.067 -24.836 1.00 17.03 92 HIS A C 1
ATOM 634 O O . HIS A 1 113 ? 34.212 51.339 -24.650 1.00 19.48 92 HIS A O 1
ATOM 641 N N . PRO A 1 114 ? 36.427 51.569 -24.928 1.00 22.15 93 PRO A N 1
ATOM 642 C CA . PRO A 1 114 ? 36.661 50.119 -24.759 1.00 20.66 93 PRO A CA 1
ATOM 643 C C . PRO A 1 114 ? 36.060 49.517 -23.493 1.00 19.60 93 PRO A C 1
ATOM 644 O O . PRO A 1 114 ? 35.760 48.315 -23.475 1.00 22.84 93 PRO A O 1
ATOM 648 N N . ALA A 1 115 ? 35.900 50.290 -22.420 1.00 22.40 94 ALA A N 1
ATOM 649 C CA . ALA A 1 115 ? 35.318 49.714 -21.209 1.00 22.59 94 ALA A CA 1
ATOM 650 C C . ALA A 1 115 ? 33.875 49.249 -21.440 1.00 19.58 94 ALA A C 1
ATOM 651 O O . ALA A 1 115 ? 33.434 48.264 -20.832 1.00 17.93 94 ALA A O 1
ATOM 653 N N . TYR A 1 116 ? 33.113 49.960 -22.280 1.00 19.16 95 TYR A N 1
ATOM 654 C CA . TYR A 1 116 ? 31.758 49.516 -22.611 1.00 17.43 95 TYR A CA 1
ATOM 655 C C . TYR A 1 116 ? 31.785 48.138 -23.275 1.00 21.58 95 TYR A C 1
ATOM 656 O O . TYR A 1 116 ? 31.023 47.228 -22.906 1.00 21.40 95 TYR A O 1
ATOM 665 N N . HIS A 1 117 ? 32.653 47.974 -24.270 1.00 15.96 96 HIS A N 1
ATOM 666 C CA . HIS A 1 117 ? 32.724 46.708 -24.992 1.00 17.98 96 HIS A CA 1
ATOM 667 C C . HIS A 1 117 ? 33.216 45.585 -24.088 1.00 15.74 96 HIS A C 1
ATOM 668 O O . HIS A 1 117 ? 32.822 44.427 -24.278 1.00 20.28 96 HIS A O 1
ATOM 675 N N . ALA A 1 118 ? 34.064 45.904 -23.103 1.00 16.64 97 ALA A N 1
ATOM 676 C CA . ALA A 1 118 ? 34.550 44.877 -22.182 1.00 22.27 97 ALA A CA 1
ATOM 677 C C . ALA A 1 118 ? 33.434 44.384 -21.272 1.00 23.81 97 ALA A C 1
ATOM 678 O O . ALA A 1 118 ? 33.335 43.178 -20.994 1.00 18.42 97 ALA A O 1
ATOM 680 N N . LEU A 1 119 ? 32.582 45.299 -20.801 1.00 19.49 98 LEU A N 1
ATOM 681 C CA . LEU A 1 119 ? 31.433 44.880 -20.004 1.00 20.43 98 LEU A CA 1
ATOM 682 C C . LEU A 1 119 ? 30.455 44.060 -20.838 1.00 23.79 98 LEU A C 1
ATOM 683 O O . LEU A 1 119 ? 29.965 43.013 -20.381 1.00 20.20 98 LEU A O 1
ATOM 688 N N . MET A 1 120 ? 30.167 44.517 -22.064 1.00 16.51 99 MET A N 1
ATOM 689 C CA . MET A 1 120 ? 29.263 43.789 -22.960 1.00 19.79 99 MET A CA 1
ATOM 690 C C . MET A 1 120 ? 29.779 42.384 -23.237 1.00 17.11 99 MET A C 1
ATOM 691 O O . MET A 1 120 ? 29.022 41.405 -23.176 1.00 16.72 99 MET A O 1
ATOM 696 N N . ARG A 1 121 ? 31.072 42.279 -23.552 1.00 15.54 100 ARG A N 1
ATOM 697 C CA . ARG A 1 121 ? 31.687 40.993 -23.862 1.00 28.33 100 ARG A CA 1
ATOM 698 C C . ARG A 1 121 ? 31.502 40.004 -22.720 1.00 29.53 100 ARG A C 1
ATOM 699 O O . ARG A 1 121 ? 31.134 38.846 -22.943 1.00 25.17 100 ARG A O 1
ATOM 707 N N . ARG A 1 122 ? 31.755 40.440 -21.483 1.00 26.09 101 ARG A N 1
ATOM 708 C CA . ARG A 1 122 ? 31.622 39.523 -20.360 1.00 19.87 101 ARG A CA 1
ATOM 709 C C . ARG A 1 122 ? 30.156 39.168 -20.107 1.00 22.71 101 ARG A C 1
ATOM 710 O O . ARG A 1 122 ? 29.823 37.993 -19.899 1.00 20.55 101 ARG A O 1
ATOM 718 N N . SER A 1 123 ? 29.263 40.163 -20.153 1.00 17.67 102 SER A N 1
ATOM 719 C CA . SER A 1 123 ? 27.848 39.890 -19.907 1.00 25.67 102 SER A CA 1
ATOM 720 C C . SER A 1 123 ? 27.245 38.986 -20.989 1.00 23.92 102 SER A C 1
ATOM 721 O O . SER A 1 123 ? 26.434 38.105 -20.685 1.00 23.86 102 SER A O 1
ATOM 724 N N . VAL A 1 124 ? 27.647 39.169 -22.248 1.00 24.25 103 VAL A N 1
ATOM 725 C CA . VAL A 1 124 ? 27.187 38.284 -23.319 1.00 20.83 103 VAL A CA 1
ATOM 726 C C . VAL A 1 124 ? 27.777 36.889 -23.147 1.00 19.60 103 VAL A C 1
ATOM 727 O O . VAL A 1 124 ? 27.079 35.880 -23.317 1.00 23.25 103 VAL A O 1
ATOM 731 N N . ALA A 1 125 ? 29.069 36.800 -22.784 1.00 24.45 104 ALA A N 1
ATOM 732 C CA . ALA A 1 125 ? 29.652 35.485 -22.532 1.00 28.49 104 ALA A CA 1
ATOM 733 C C . ALA A 1 125 ? 28.938 34.782 -21.386 1.00 26.18 104 ALA A C 1
ATOM 734 O O . ALA A 1 125 ? 28.864 33.553 -21.365 1.00 26.73 104 ALA A O 1
ATOM 736 N N . GLN A 1 126 ? 28.398 35.542 -20.437 1.00 25.66 105 GLN A N 1
ATOM 737 C CA . GLN A 1 126 ? 27.613 34.996 -19.336 1.00 33.35 105 GLN A CA 1
ATOM 738 C C . GLN A 1 126 ? 26.158 34.713 -19.732 1.00 27.42 105 GLN A C 1
ATOM 739 O O . GLN A 1 126 ? 25.386 34.215 -18.910 1.00 25.93 105 GLN A O 1
ATOM 745 N N . GLY A 1 127 ? 25.752 35.031 -20.962 1.00 22.46 106 GLY A N 1
ATOM 746 C CA . GLY A 1 127 ? 24.396 34.746 -21.392 1.00 21.53 106 GLY A CA 1
ATOM 747 C C . GLY A 1 127 ? 23.307 35.628 -20.812 1.00 24.78 106 GLY A C 1
ATOM 748 O O . GLY A 1 127 ? 22.151 35.203 -20.763 1.00 27.11 106 GLY A O 1
ATOM 749 N N . LEU A 1 128 ? 23.616 36.855 -20.383 1.00 21.13 107 LEU A N 1
ATOM 750 C CA . LEU A 1 128 ? 22.554 37.707 -19.847 1.00 23.41 107 LEU A CA 1
ATOM 751 C C . LEU A 1 128 ? 21.530 38.074 -20.916 1.00 26.33 107 LEU A C 1
ATOM 752 O O . LEU A 1 128 ? 20.421 38.496 -20.581 1.00 23.21 107 LEU A O 1
ATOM 757 N N . HIS A 1 129 ? 21.877 37.921 -22.193 1.00 22.55 108 HIS A N 1
ATOM 758 C CA . HIS A 1 129 ? 20.960 38.197 -23.292 1.00 21.11 108 HIS A CA 1
ATOM 759 C C . HIS A 1 129 ? 20.272 36.952 -23.836 1.00 22.17 108 HIS A C 1
ATOM 760 O O . HIS A 1 129 ? 19.408 37.085 -24.709 1.00 24.21 108 HIS A O 1
ATOM 767 N N . SER A 1 130 ? 20.631 35.751 -23.359 1.00 20.79 109 SER A N 1
ATOM 768 C CA . SER A 1 130 ? 20.266 34.526 -24.068 1.00 26.09 109 SER A CA 1
ATOM 769 C C . SER A 1 130 ? 19.855 33.354 -23.189 1.00 26.18 109 SER A C 1
ATOM 770 O O . SER A 1 130 ? 19.236 32.417 -23.710 1.00 28.33 109 SER A O 1
ATOM 773 N N . SER A 1 131 ? 20.193 33.334 -21.899 1.00 22.80 110 SER A N 1
ATOM 774 C CA . SER A 1 131 ? 20.164 32.066 -21.178 1.00 24.65 110 SER A CA 1
ATOM 775 C C . SER A 1 131 ? 18.748 31.518 -20.986 1.00 22.98 110 SER A C 1
ATOM 776 O O . SER A 1 131 ? 18.590 30.296 -20.865 1.00 27.16 110 SER A O 1
ATOM 779 N N . ILE A 1 132 ? 17.712 32.371 -20.939 1.00 23.80 111 ILE A N 1
ATOM 780 C CA . ILE A 1 132 ? 16.363 31.823 -20.746 1.00 27.91 111 ILE A CA 1
ATOM 781 C C . ILE A 1 132 ? 15.901 31.053 -21.981 1.00 28.11 111 ILE A C 1
ATOM 782 O O . ILE A 1 132 ? 14.956 30.269 -21.891 1.00 26.75 111 ILE A O 1
ATOM 787 N N . TRP A 1 133 ? 16.554 31.254 -23.131 1.00 23.21 112 TRP A N 1
ATOM 788 C CA . TRP A 1 133 ? 16.222 30.558 -24.370 1.00 24.01 112 TRP A CA 1
ATOM 789 C C . TRP A 1 133 ? 17.106 29.347 -24.630 1.00 29.74 112 TRP A C 1
ATOM 790 O O . TRP A 1 133 ? 16.921 28.683 -25.656 1.00 33.16 112 TRP A O 1
ATOM 801 N N . GLU A 1 134 ? 18.068 29.061 -23.747 1.00 28.16 113 GLU A N 1
ATOM 802 C CA . GLU A 1 134 ? 19.015 27.971 -23.943 1.00 34.42 113 GLU A CA 1
ATOM 803 C C . GLU A 1 134 ? 18.528 26.699 -23.258 1.00 39.65 113 GLU A C 1
ATOM 804 O O . GLU A 1 134 ? 17.719 26.726 -22.330 1.00 41.76 113 GLU A O 1
ATOM 810 N N . ASP A 1 135 ? 19.060 25.572 -23.712 1.00 47.28 114 ASP A N 1
ATOM 811 C CA . ASP A 1 135 ? 18.733 24.276 -23.129 1.00 52.57 114 ASP A CA 1
ATOM 812 C C . ASP A 1 135 ? 19.912 23.808 -22.276 1.00 53.95 114 ASP A C 1
ATOM 813 O O . ASP A 1 135 ? 20.730 22.986 -22.687 1.00 64.08 114 ASP A O 1
ATOM 818 N N . ASN A 1 136 ? 19.993 24.369 -21.064 1.00 49.12 115 ASN A N 1
ATOM 819 C CA . ASN A 1 136 ? 21.025 24.061 -20.074 1.00 44.46 115 ASN A CA 1
ATOM 820 C C . ASN A 1 136 ? 20.388 23.213 -18.985 1.00 42.78 115 ASN A C 1
ATOM 821 O O . ASN A 1 136 ? 19.656 23.753 -18.138 1.00 34.46 115 ASN A O 1
ATOM 826 N N . PRO A 1 137 ? 20.629 21.894 -18.951 1.00 43.53 116 PRO A N 1
ATOM 827 C CA . PRO A 1 137 ? 19.976 21.059 -17.923 1.00 42.62 116 PRO A CA 1
ATOM 828 C C . PRO A 1 137 ? 20.244 21.511 -16.494 1.00 39.57 116 PRO A C 1
ATOM 829 O O . PRO A 1 137 ? 19.374 21.321 -15.637 1.00 41.18 116 PRO A O 1
ATOM 833 N N . LEU A 1 138 ? 21.401 22.122 -16.207 1.00 36.45 117 LEU A N 1
ATOM 834 C CA . LEU A 1 138 ? 21.637 22.641 -14.861 1.00 39.37 117 LEU A CA 1
ATOM 835 C C . LEU A 1 138 ? 20.653 23.739 -14.466 1.00 42.24 117 LEU A C 1
ATOM 836 O O . LEU A 1 138 ? 20.427 23.943 -13.266 1.00 43.20 117 LEU A O 1
ATOM 841 N N . GLU A 1 139 ? 20.052 24.440 -15.430 1.00 43.35 118 GLU A N 1
ATOM 842 C CA . GLU A 1 139 ? 19.130 25.529 -15.122 1.00 39.91 118 GLU A CA 1
ATOM 843 C C . GLU A 1 139 ? 17.676 25.173 -15.386 1.00 39.19 118 GLU A C 1
ATOM 844 O O . GLU A 1 139 ? 16.811 26.056 -15.322 1.00 41.27 118 GLU A O 1
ATOM 850 N N . SER A 1 140 ? 17.387 23.907 -15.670 1.00 34.06 119 SER A N 1
ATOM 851 C CA . SER A 1 140 ? 16.022 23.478 -15.939 1.00 42.08 119 SER A CA 1
ATOM 852 C C . SER A 1 140 ? 15.107 23.865 -14.779 1.00 42.91 119 SER A C 1
ATOM 853 O O . SER A 1 140 ? 15.480 23.748 -13.608 1.00 31.63 119 SER A O 1
ATOM 856 N N . GLY A 1 141 ? 13.930 24.398 -15.112 1.00 40.50 120 GLY A N 1
ATOM 857 C CA . GLY A 1 141 ? 13.006 24.903 -14.114 1.00 31.01 120 GLY A CA 1
ATOM 858 C C . GLY A 1 141 ? 13.460 26.154 -13.386 1.00 34.24 120 GLY A C 1
ATOM 859 O O . GLY A 1 141 ? 12.756 26.607 -12.475 1.00 32.80 120 GLY A O 1
ATOM 860 N N . ARG A 1 142 ? 14.602 26.737 -13.750 1.00 34.01 121 ARG A N 1
ATOM 861 C CA . ARG A 1 142 ? 15.117 27.881 -13.008 1.00 32.99 121 ARG A CA 1
ATOM 862 C C . ARG A 1 142 ? 15.720 28.945 -13.910 1.00 27.96 121 ARG A C 1
ATOM 863 O O . ARG A 1 142 ? 16.481 29.788 -13.418 1.00 31.86 121 ARG A O 1
ATOM 871 N N . ARG A 1 143 ? 15.436 28.919 -15.214 1.00 30.26 122 ARG A N 1
ATOM 872 C CA . ARG A 1 143 ? 16.167 29.784 -16.143 1.00 30.20 122 ARG A CA 1
ATOM 873 C C . ARG A 1 143 ? 15.996 31.258 -15.784 1.00 30.11 122 ARG A C 1
ATOM 874 O O . ARG A 1 143 ? 16.978 32.003 -15.713 1.00 22.34 122 ARG A O 1
ATOM 882 N N . HIS A 1 144 ? 14.758 31.685 -15.502 1.00 24.54 123 HIS A N 1
ATOM 883 C CA . HIS A 1 144 ? 14.515 33.094 -15.188 1.00 24.26 123 HIS A CA 1
ATOM 884 C C . HIS A 1 144 ? 15.155 33.489 -13.862 1.00 26.66 123 HIS A C 1
ATOM 885 O O . HIS A 1 144 ? 15.676 34.606 -13.731 1.00 25.72 123 HIS A O 1
ATOM 892 N N . GLN A 1 145 ? 15.088 32.603 -12.859 1.00 23.13 124 GLN A N 1
ATOM 893 C CA . GLN A 1 145 ? 15.674 32.905 -11.555 1.00 23.16 124 GLN A CA 1
ATOM 894 C C . GLN A 1 145 ? 17.202 32.918 -11.610 1.00 22.74 124 GLN A C 1
ATOM 895 O O . GLN A 1 145 ? 17.848 33.763 -10.976 1.00 26.49 124 GLN A O 1
ATOM 901 N N . ALA A 1 146 ? 17.801 31.954 -12.309 1.00 26.13 125 ALA A N 1
ATOM 902 C CA . ALA A 1 146 ? 19.258 31.938 -12.412 1.00 29.65 125 ALA A CA 1
ATOM 903 C C . ALA A 1 146 ? 19.761 33.203 -13.102 1.00 22.99 125 ALA A C 1
ATOM 904 O O . ALA A 1 146 ? 20.732 33.827 -12.656 1.00 27.86 125 ALA A O 1
ATOM 906 N N . ARG A 1 147 ? 19.097 33.608 -14.185 1.00 25.52 126 ARG A N 1
ATOM 907 C CA . ARG A 1 147 ? 19.489 34.827 -14.871 1.00 23.73 126 ARG A CA 1
ATOM 908 C C . ARG A 1 147 ? 19.246 36.051 -13.992 1.00 28.28 126 ARG A C 1
ATOM 909 O O . ARG A 1 147 ? 20.068 36.975 -13.964 1.00 24.75 126 ARG A O 1
ATOM 917 N N . ALA A 1 148 ? 18.138 36.058 -13.245 1.00 21.78 127 ALA A N 1
ATOM 918 C CA . ALA A 1 148 ? 17.811 37.223 -12.437 1.00 23.41 127 ALA A CA 1
ATOM 919 C C . ALA A 1 148 ? 18.838 37.435 -11.329 1.00 23.53 127 ALA A C 1
ATOM 920 O O . ALA A 1 148 ? 19.211 38.575 -11.039 1.00 24.42 127 ALA A O 1
ATOM 922 N N . ALA A 1 149 ? 19.333 36.354 -10.723 1.00 26.44 128 ALA A N 1
ATOM 923 C CA . ALA A 1 149 ? 20.404 36.492 -9.733 1.00 22.61 128 ALA A CA 1
ATOM 924 C C . ALA A 1 149 ? 21.668 37.105 -10.345 1.00 27.01 128 ALA A C 1
ATOM 925 O O . ALA A 1 149 ? 22.311 37.957 -9.721 1.00 26.17 128 ALA A O 1
ATOM 927 N N . ARG A 1 150 ? 22.033 36.704 -11.571 1.00 24.15 129 ARG A N 1
ATOM 928 C CA . ARG A 1 150 ? 23.195 37.305 -12.224 1.00 25.92 129 ARG A CA 1
ATOM 929 C C . ARG A 1 150 ? 22.937 38.763 -12.539 1.00 30.75 129 ARG A C 1
ATOM 930 O O . ARG A 1 150 ? 23.822 39.614 -12.381 1.00 29.65 129 ARG A O 1
ATOM 938 N N . PHE A 1 151 ? 21.737 39.051 -13.023 1.00 26.67 130 PHE A N 1
ATOM 939 C CA . PHE A 1 151 ? 21.356 40.409 -13.369 1.00 29.93 130 PHE A CA 1
ATOM 940 C C . PHE A 1 151 ? 21.435 41.325 -12.156 1.00 26.81 130 PHE A C 1
ATOM 941 O O . PHE A 1 151 ? 21.966 42.440 -12.236 1.00 25.62 130 PHE A O 1
ATOM 949 N N . TYR A 1 152 ? 20.891 40.864 -11.026 1.00 20.80 131 TYR A N 1
ATOM 950 C CA . TYR A 1 152 ? 20.917 41.611 -9.770 1.00 17.64 131 TYR A CA 1
ATOM 951 C C . TYR A 1 152 ? 22.327 42.028 -9.375 1.00 24.55 131 TYR A C 1
ATOM 952 O O . TYR A 1 152 ? 22.560 43.172 -8.959 1.00 22.04 131 TYR A O 1
ATOM 961 N N . LEU A 1 153 ? 23.273 41.092 -9.454 1.00 20.79 132 LEU A N 1
ATOM 962 C CA . LEU A 1 153 ? 24.664 41.395 -9.124 1.00 18.06 132 LEU A CA 1
ATOM 963 C C . LEU A 1 153 ? 25.273 42.378 -10.127 1.00 17.22 132 LEU A C 1
ATOM 964 O O . LEU A 1 153 ? 25.890 43.378 -9.738 1.00 28.76 132 LEU A O 1
ATOM 969 N N . THR A 1 154 ? 25.094 42.130 -11.428 1.00 20.50 133 THR A N 1
ATOM 970 C CA . THR A 1 154 ? 25.714 42.996 -12.435 1.00 25.46 133 THR A CA 1
ATOM 971 C C . THR A 1 154 ? 25.196 44.427 -12.326 1.00 23.70 133 THR A C 1
ATOM 972 O O . THR A 1 154 ? 25.958 45.385 -12.500 1.00 20.29 133 THR A O 1
ATOM 976 N N . ALA A 1 155 ? 23.904 44.590 -12.023 1.00 22.05 134 ALA A N 1
ATOM 977 C CA . ALA A 1 155 ? 23.331 45.918 -11.845 1.00 19.59 134 ALA A CA 1
ATOM 978 C C . ALA A 1 155 ? 23.999 46.693 -10.717 1.00 21.90 134 ALA A C 1
ATOM 979 O O . ALA A 1 155 ? 23.963 47.925 -10.727 1.00 20.38 134 ALA A O 1
ATOM 981 N N . GLN A 1 156 ? 24.604 46.003 -9.739 1.00 25.32 135 GLN A N 1
ATOM 982 C CA . GLN A 1 156 ? 25.359 46.690 -8.695 1.00 24.38 135 GLN A CA 1
ATOM 983 C C . GLN A 1 156 ? 26.665 47.274 -9.221 1.00 24.54 135 GLN A C 1
ATOM 984 O O . GLN A 1 156 ? 27.208 48.199 -8.602 1.00 21.20 135 GLN A O 1
ATOM 990 N N . LEU A 1 157 ? 27.177 46.749 -10.338 1.00 26.12 136 LEU A N 1
ATOM 991 C CA . LEU A 1 157 ? 28.421 47.218 -10.942 1.00 21.19 136 LEU A CA 1
ATOM 992 C C . LEU A 1 157 ? 28.167 48.311 -11.983 1.00 20.42 136 LEU A C 1
ATOM 993 O O . LEU A 1 157 ? 28.639 49.444 -11.842 1.00 21.75 136 LEU A O 1
ATOM 998 N N . GLU A 1 158 ? 27.370 48.004 -13.004 1.00 21.64 137 GLU A N 1
ATOM 999 C CA . GLU A 1 158 ? 27.157 48.941 -14.106 1.00 18.72 137 GLU A CA 1
ATOM 1000 C C . GLU A 1 158 ? 25.820 48.606 -14.744 1.00 17.06 137 GLU A C 1
ATOM 1001 O O . GLU A 1 158 ? 25.637 47.496 -15.258 1.00 19.25 137 GLU A O 1
ATOM 1007 N N . ALA A 1 159 ? 24.887 49.552 -14.715 1.00 21.82 138 ALA A N 1
ATOM 1008 C CA . ALA A 1 159 ? 23.531 49.281 -15.174 1.00 23.26 138 ALA A CA 1
ATOM 1009 C C . ALA A 1 159 ? 23.297 49.665 -16.622 1.00 23.12 138 ALA A C 1
ATOM 1010 O O . ALA A 1 159 ? 22.402 49.103 -17.253 1.00 16.91 138 ALA A O 1
ATOM 1012 N N . GLY A 1 160 ? 24.055 50.626 -17.161 1.00 19.14 139 GLY A N 1
ATOM 1013 C CA . GLY A 1 160 ? 23.756 51.134 -18.493 1.00 17.93 139 GLY A CA 1
ATOM 1014 C C . GLY A 1 160 ? 23.881 50.085 -19.582 1.00 21.93 139 GLY A C 1
ATOM 1015 O O . GLY A 1 160 ? 23.007 49.962 -20.444 1.00 21.47 139 GLY A O 1
ATOM 1016 N N . HIS A 1 161 ? 24.949 49.291 -19.544 1.00 21.06 140 HIS A N 1
ATOM 1017 C CA . HIS A 1 161 ? 25.136 48.310 -20.605 1.00 19.95 140 HIS A CA 1
ATOM 1018 C C . HIS A 1 161 ? 24.133 47.163 -20.519 1.00 21.10 140 HIS A C 1
ATOM 1019 O O . HIS A 1 161 ? 24.030 46.384 -21.472 1.00 19.51 140 HIS A O 1
ATOM 1026 N N . LEU A 1 162 ? 23.368 47.062 -19.425 1.00 22.42 141 LEU A N 1
ATOM 1027 C CA . LEU A 1 162 ? 22.314 46.057 -19.344 1.00 25.33 141 LEU A CA 1
ATOM 1028 C C . LEU A 1 162 ? 21.172 46.319 -20.325 1.00 24.04 141 LEU A C 1
ATOM 1029 O O . LEU A 1 162 ? 20.453 45.376 -20.661 1.00 17.67 141 LEU A O 1
ATOM 1034 N N . CYS A 1 163 ? 20.992 47.569 -20.778 1.00 16.70 142 CYS A N 1
ATOM 1035 C CA . CYS A 1 163 ? 19.865 47.888 -21.656 1.00 18.70 142 CYS A CA 1
ATOM 1036 C C . CYS A 1 163 ? 19.851 47.037 -22.921 1.00 19.85 142 CYS A C 1
ATOM 1037 O O . CYS A 1 163 ? 18.830 46.374 -23.174 1.00 21.36 142 CYS A O 1
ATOM 1040 N N . PRO A 1 164 ? 20.920 46.977 -23.731 1.00 18.20 143 PRO A N 1
ATOM 1041 C CA . PRO A 1 164 ? 20.900 46.061 -24.886 1.00 16.07 143 PRO A CA 1
ATOM 1042 C C . PRO A 1 164 ? 20.730 44.589 -24.522 1.00 17.34 143 PRO A C 1
ATOM 1043 O O . PRO A 1 164 ? 20.163 43.836 -25.321 1.00 23.06 143 PRO A O 1
ATOM 1047 N N . LEU A 1 165 ? 21.201 44.145 -23.353 1.00 18.09 144 LEU A N 1
ATOM 1048 C CA . LEU A 1 165 ? 21.044 42.731 -23.008 1.00 23.04 144 LEU A CA 1
ATOM 1049 C C . LEU A 1 165 ? 19.597 42.415 -22.666 1.00 24.54 144 LEU A C 1
ATOM 1050 O O . LEU A 1 165 ? 19.066 41.370 -23.066 1.00 16.54 144 LEU A O 1
ATOM 1055 N N . THR A 1 166 ? 18.955 43.319 -21.927 1.00 20.03 145 THR A N 1
ATOM 1056 C CA . THR A 1 166 ? 17.529 43.215 -21.645 1.00 19.61 145 THR A CA 1
ATOM 1057 C C . THR A 1 166 ? 16.708 43.207 -22.929 1.00 15.74 145 THR A C 1
ATOM 1058 O O . THR A 1 166 ? 15.802 42.381 -23.099 1.00 18.79 145 THR A O 1
ATOM 1062 N N . MET A 1 167 ? 17.011 44.123 -23.851 1.00 16.53 146 MET A N 1
ATOM 1063 C CA . MET A 1 167 ? 16.242 44.190 -25.092 1.00 20.56 146 MET A CA 1
ATOM 1064 C C . MET A 1 167 ? 16.468 42.945 -25.947 1.00 16.24 146 MET A C 1
ATOM 1065 O O . MET A 1 167 ? 15.528 42.417 -26.551 1.00 19.99 146 MET A O 1
ATOM 1070 N N . THR A 1 168 ? 17.702 42.443 -25.983 1.00 18.58 147 THR A N 1
ATOM 1071 C CA . THR A 1 168 ? 17.998 41.277 -26.801 1.00 20.08 147 THR A CA 1
ATOM 1072 C C . THR A 1 168 ? 17.292 40.037 -26.274 1.00 26.85 147 THR A C 1
ATOM 1073 O O . THR A 1 168 ? 16.689 39.280 -27.045 1.00 27.63 147 THR A O 1
ATOM 1077 N N . SER A 1 169 ? 17.356 39.806 -24.960 1.00 23.78 148 SER A N 1
ATOM 1078 C CA . SER A 1 169 ? 16.687 38.637 -24.395 1.00 20.21 148 SER A CA 1
ATOM 1079 C C . SER A 1 169 ? 15.181 38.710 -24.624 1.00 25.50 148 SER A C 1
ATOM 1080 O O . SER A 1 169 ? 14.543 37.716 -24.999 1.00 25.94 148 SER A O 1
ATOM 1083 N N . ALA A 1 170 ? 14.601 39.893 -24.447 1.00 24.63 149 ALA A N 1
ATOM 1084 C CA . ALA A 1 170 ? 13.154 40.031 -24.547 1.00 23.80 149 ALA A CA 1
ATOM 1085 C C . ALA A 1 170 ? 12.658 39.977 -25.996 1.00 26.67 149 ALA A C 1
ATOM 1086 O O . ALA A 1 170 ? 11.529 39.535 -26.244 1.00 25.99 149 ALA A O 1
ATOM 1088 N N . SER A 1 171 ? 13.477 40.431 -26.952 1.00 28.62 150 SER A N 1
ATOM 1089 C CA . SER A 1 171 ? 13.073 40.514 -28.356 1.00 24.82 150 SER A CA 1
ATOM 1090 C C . SER A 1 171 ? 12.692 39.160 -28.935 1.00 23.60 150 SER A C 1
ATOM 1091 O O . SER A 1 171 ? 11.899 39.092 -29.882 1.00 30.59 150 SER A O 1
ATOM 1094 N N . LEU A 1 172 ? 13.267 38.081 -28.407 1.00 25.46 151 LEU A N 1
ATOM 1095 C CA . LEU A 1 172 ? 12.978 36.757 -28.946 1.00 30.17 151 LEU A CA 1
ATOM 1096 C C . LEU A 1 172 ? 11.547 36.328 -28.661 1.00 29.03 151 LEU A C 1
ATOM 1097 O O . LEU A 1 172 ? 10.983 35.521 -29.418 1.00 27.22 151 LEU A O 1
ATOM 1102 N N . ALA A 1 173 ? 10.927 36.857 -27.592 1.00 24.72 152 ALA A N 1
ATOM 1103 C CA . ALA A 1 173 ? 9.521 36.524 -27.376 1.00 27.49 152 ALA A CA 1
ATOM 1104 C C . ALA A 1 173 ? 8.653 37.092 -28.484 1.00 25.62 152 ALA A C 1
ATOM 1105 O O . ALA A 1 173 ? 7.637 36.493 -28.823 1.00 31.55 152 ALA A O 1
ATOM 1107 N N . ALA A 1 174 ? 9.041 38.236 -29.062 1.00 20.81 153 ALA A N 1
ATOM 1108 C CA . ALA A 1 174 ? 8.300 38.779 -30.197 1.00 22.91 153 ALA A CA 1
ATOM 1109 C C . ALA A 1 174 ? 8.599 38.022 -31.484 1.00 21.84 153 ALA A C 1
ATOM 1110 O O . ALA A 1 174 ? 7.678 37.711 -32.248 1.00 22.86 153 ALA A O 1
ATOM 1112 N N . LEU A 1 175 ? 9.874 37.686 -31.725 1.00 23.65 154 LEU A N 1
ATOM 1113 C CA . LEU A 1 175 ? 10.227 36.937 -32.934 1.00 26.50 154 LEU A CA 1
ATOM 1114 C C . LEU A 1 175 ? 9.499 35.605 -33.011 1.00 23.64 154 LEU A C 1
ATOM 1115 O O . LEU A 1 175 ? 9.275 35.088 -34.111 1.00 28.19 154 LEU A O 1
ATOM 1120 N N . MET A 1 176 ? 9.125 35.031 -31.865 1.00 25.96 155 MET A N 1
ATOM 1121 C CA . MET A 1 176 ? 8.378 33.780 -31.875 1.00 35.80 155 MET A CA 1
ATOM 1122 C C . MET A 1 176 ? 7.042 33.903 -32.595 1.00 33.49 155 MET A C 1
ATOM 1123 O O . MET A 1 176 ? 6.508 32.887 -33.046 1.00 35.60 155 MET A O 1
ATOM 1128 N N . ALA A 1 177 ? 6.495 35.117 -32.719 1.00 34.21 156 ALA A N 1
ATOM 1129 C CA . ALA A 1 177 ? 5.227 35.292 -33.431 1.00 36.75 156 ALA A CA 1
ATOM 1130 C C . ALA A 1 177 ? 5.347 34.955 -34.911 1.00 35.90 156 ALA A C 1
ATOM 1131 O O . ALA A 1 177 ? 4.328 34.684 -35.556 1.00 32.37 156 ALA A O 1
ATOM 1133 N N . SER A 1 178 ? 6.565 34.966 -35.459 1.00 26.97 157 SER A N 1
ATOM 1134 C CA . SER A 1 178 ? 6.837 34.561 -36.841 1.00 36.86 157 SER A CA 1
ATOM 1135 C C . SER A 1 178 ? 7.918 33.488 -36.782 1.00 37.00 157 SER A C 1
ATO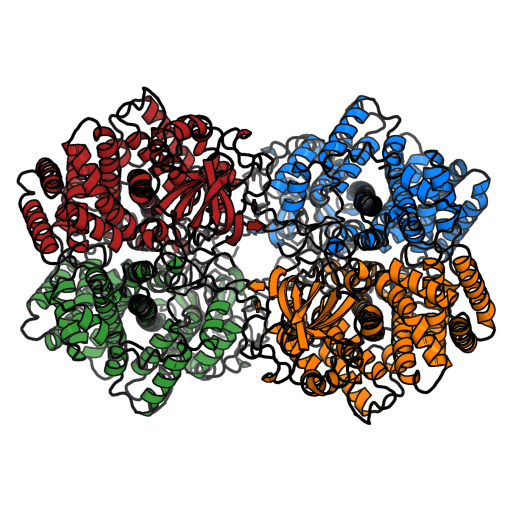M 1136 O O . SER A 1 178 ? 9.116 33.785 -36.880 1.00 27.12 157 SER A O 1
ATOM 1139 N N . PRO A 1 179 ? 7.527 32.224 -36.602 1.00 38.07 158 PRO A N 1
ATOM 1140 C CA . PRO A 1 179 ? 8.523 31.174 -36.317 1.00 35.44 158 PRO A CA 1
ATOM 1141 C C . PRO A 1 179 ? 9.633 31.010 -37.357 1.00 34.94 158 PRO A C 1
ATOM 1142 O O . PRO A 1 179 ? 10.726 30.564 -36.992 1.00 35.06 158 PRO A O 1
ATOM 1146 N N . GLU A 1 180 ? 9.398 31.334 -38.630 1.00 38.97 159 GLU A N 1
ATOM 1147 C CA . GLU A 1 180 ? 10.464 31.220 -39.628 1.00 38.47 159 GLU A CA 1
ATOM 1148 C C . GLU A 1 180 ? 11.548 32.274 -39.422 1.00 38.47 159 GLU A C 1
ATOM 1149 O O . GLU A 1 180 ? 12.732 32.008 -39.659 1.00 33.25 159 GLU A O 1
ATOM 1155 N N . VAL A 1 181 ? 11.164 33.482 -39.002 1.00 34.70 160 VAL A N 1
ATOM 1156 C CA . VAL A 1 181 ? 12.158 34.506 -38.697 1.00 30.54 160 VAL A CA 1
ATOM 1157 C C . VAL A 1 181 ? 12.893 34.149 -37.414 1.00 31.02 160 VAL A C 1
ATOM 1158 O O . VAL A 1 181 ? 14.098 34.395 -37.280 1.00 29.92 160 VAL A O 1
ATOM 1162 N N . TYR A 1 182 ? 12.185 33.553 -36.455 1.00 27.93 161 TYR A N 1
ATOM 1163 C CA . TYR A 1 182 ? 12.850 33.082 -35.247 1.00 33.12 161 TYR A CA 1
ATOM 1164 C C . TYR A 1 182 ? 13.953 32.081 -35.596 1.00 35.54 161 TYR A C 1
ATOM 1165 O O . TYR A 1 182 ? 15.084 32.195 -35.109 1.00 37.43 161 TYR A O 1
ATOM 1174 N N . LYS A 1 183 ? 13.641 31.092 -36.444 1.00 36.55 162 LYS A N 1
ATOM 1175 C CA . LYS A 1 183 ? 14.646 30.106 -36.853 1.00 37.73 162 LYS A CA 1
ATOM 1176 C C . LYS A 1 183 ? 15.824 30.759 -37.564 1.00 31.06 162 LYS A C 1
ATOM 1177 O O . LYS A 1 183 ? 16.971 30.308 -37.431 1.00 34.06 162 LYS A O 1
ATOM 1183 N N . GLN A 1 184 ? 15.554 31.812 -38.325 1.00 30.96 163 GLN A N 1
ATOM 1184 C CA . GLN A 1 184 ? 16.586 32.477 -39.108 1.00 35.49 163 GLN A CA 1
ATOM 1185 C C . GLN A 1 184 ? 17.532 33.290 -38.223 1.00 33.04 163 GLN A C 1
ATOM 1186 O O . GLN A 1 184 ? 18.748 33.319 -38.466 1.00 37.41 163 GLN A O 1
ATOM 1192 N N . TRP A 1 185 ? 17.002 33.953 -37.192 1.00 29.81 164 TRP A N 1
ATOM 1193 C CA . TRP A 1 185 ? 17.785 34.896 -36.391 1.00 28.30 164 TRP A CA 1
ATOM 1194 C C . TRP A 1 185 ? 18.316 34.338 -35.068 1.00 26.50 164 TRP A C 1
ATOM 1195 O O . TRP A 1 185 ? 19.346 34.828 -34.587 1.00 24.17 164 TRP A O 1
ATOM 1206 N N . SER A 1 186 ? 17.656 33.347 -34.457 1.00 26.65 165 SER A N 1
ATOM 1207 C CA . SER A 1 186 ? 18.013 32.992 -33.082 1.00 28.80 165 SER A CA 1
ATOM 1208 C C . SER A 1 186 ? 19.428 32.437 -32.902 1.00 25.71 165 SER A C 1
ATOM 1209 O O . SER A 1 186 ? 20.033 32.737 -31.858 1.00 29.06 165 SER A O 1
ATOM 1212 N N . PRO A 1 187 ? 20.018 31.655 -33.824 1.00 27.60 166 PRO A N 1
ATOM 1213 C CA . PRO A 1 187 ? 21.418 31.259 -33.590 1.00 25.98 166 PRO A CA 1
ATOM 1214 C C . PRO A 1 187 ? 22.334 32.460 -33.432 1.00 25.79 166 PRO A C 1
ATOM 1215 O O . PRO A 1 187 ? 23.159 32.483 -32.513 1.00 33.80 166 PRO A O 1
ATOM 1219 N N . ALA A 1 188 ? 22.170 33.491 -34.264 1.00 24.68 167 ALA A N 1
ATOM 1220 C CA . ALA A 1 188 ? 23.012 34.675 -34.132 1.00 27.56 167 ALA A CA 1
ATOM 1221 C C . ALA A 1 188 ? 22.695 35.450 -32.857 1.00 29.57 167 ALA A C 1
ATOM 1222 O O . ALA A 1 188 ? 23.608 35.930 -32.173 1.00 31.46 167 ALA A O 1
ATOM 1224 N N . VAL A 1 189 ? 21.411 35.573 -32.514 1.00 30.64 168 VAL A N 1
ATOM 1225 C CA . VAL A 1 189 ? 21.039 36.331 -31.324 1.00 30.62 168 VAL A CA 1
ATOM 1226 C C . VAL A 1 189 ? 21.536 35.624 -30.068 1.00 28.23 168 VAL A C 1
ATOM 1227 O O . VAL A 1 189 ? 22.078 36.260 -29.153 1.00 27.34 168 VAL A O 1
ATOM 1231 N N . LEU A 1 190 ? 21.357 34.302 -30.003 1.00 20.65 169 LEU A N 1
ATOM 1232 C CA . LEU A 1 190 ? 21.696 33.520 -28.823 1.00 25.99 169 LEU A CA 1
ATOM 1233 C C . LEU A 1 190 ? 23.187 33.255 -28.681 1.00 28.04 169 LEU A C 1
ATOM 1234 O O . LEU A 1 190 ? 23.606 32.763 -27.629 1.00 33.80 169 LEU A O 1
ATOM 1239 N N . SER A 1 191 ? 23.988 33.555 -29.700 1.00 26.61 170 SER A N 1
ATOM 1240 C CA . SER A 1 191 ? 25.430 33.363 -29.596 1.00 24.06 170 SER A CA 1
ATOM 1241 C C . SER A 1 191 ? 25.979 34.131 -28.403 1.00 24.43 170 SER A C 1
ATOM 1242 O O . SER A 1 191 ? 25.588 35.272 -28.143 1.00 23.47 170 SER A O 1
ATOM 1245 N N . ARG A 1 192 ? 26.887 33.492 -27.671 1.00 22.99 171 ARG A N 1
ATOM 1246 C CA . ARG A 1 192 ? 27.566 34.117 -26.546 1.00 25.44 171 ARG A CA 1
ATOM 1247 C C . ARG A 1 192 ? 28.861 34.827 -26.957 1.00 26.93 171 ARG A C 1
ATOM 1248 O O . ARG A 1 192 ? 29.701 35.133 -26.100 1.00 28.09 171 ARG A O 1
ATOM 1256 N N . LYS A 1 193 ? 29.030 35.126 -28.239 1.00 27.10 172 LYS A N 1
ATOM 1257 C CA . LYS A 1 193 ? 30.192 35.865 -28.713 1.00 23.90 172 LYS A CA 1
ATOM 1258 C C . LYS A 1 193 ? 29.744 37.284 -29.049 1.00 26.10 172 LYS A C 1
ATOM 1259 O O . LYS A 1 193 ? 28.936 37.480 -29.963 1.00 27.67 172 LYS A O 1
ATOM 1265 N N . TYR A 1 194 ? 30.296 38.264 -28.344 1.00 20.67 173 TYR A N 1
ATOM 1266 C CA . TYR A 1 194 ? 29.970 39.664 -28.586 1.00 19.84 173 TYR A CA 1
ATOM 1267 C C . TYR A 1 194 ? 30.782 40.182 -29.765 1.00 17.38 173 TYR A C 1
ATOM 1268 O O . TYR A 1 194 ? 31.983 39.904 -29.879 1.00 24.73 173 TYR A O 1
ATOM 1277 N N . ASP A 1 195 ? 30.119 40.915 -30.655 1.00 16.95 174 ASP A N 1
ATOM 1278 C CA . ASP A 1 195 ? 30.731 41.382 -31.902 1.00 22.98 174 ASP A CA 1
ATOM 1279 C C . ASP A 1 195 ? 30.198 42.785 -32.171 1.00 20.32 174 ASP A C 1
ATOM 1280 O O . ASP A 1 195 ? 29.012 42.941 -32.467 1.00 20.63 174 ASP A O 1
ATOM 1285 N N . PHE A 1 196 ? 31.053 43.805 -32.052 1.00 24.93 175 PHE A N 1
ATOM 1286 C CA . PHE A 1 196 ? 30.630 45.183 -32.292 1.00 24.78 175 PHE A CA 1
ATOM 1287 C C . PHE A 1 196 ? 31.119 45.720 -33.637 1.00 28.39 175 PHE A C 1
ATOM 1288 O O . PHE A 1 196 ? 31.003 46.920 -33.894 1.00 26.42 175 PHE A O 1
ATOM 1296 N N . SER A 1 197 ? 31.593 44.844 -34.526 1.00 28.49 176 SER A N 1
ATOM 1297 C CA . SER A 1 197 ? 32.050 45.267 -35.840 1.00 23.75 176 SER A CA 1
ATOM 1298 C C . SER A 1 197 ? 30.872 45.705 -36.713 1.00 30.73 176 SER A C 1
ATOM 1299 O O . SER A 1 197 ? 29.703 45.410 -36.438 1.00 29.21 176 SER A O 1
ATOM 1302 N N . GLN A 1 198 ? 31.196 46.403 -37.799 1.00 30.69 177 GLN A N 1
ATOM 1303 C CA . GLN A 1 198 ? 30.167 46.916 -38.707 1.00 30.83 177 GLN A CA 1
ATOM 1304 C C . GLN A 1 198 ? 29.870 45.968 -39.864 1.00 29.01 177 GLN A C 1
ATOM 1305 O O . GLN A 1 198 ? 29.595 46.412 -40.973 1.00 34.17 177 GLN A O 1
ATOM 1311 N N . LYS A 1 199 ? 29.896 44.662 -39.635 1.00 30.90 178 LYS A N 1
ATOM 1312 C CA . LYS A 1 199 ? 29.522 43.694 -40.656 1.00 30.71 178 LYS A CA 1
ATOM 1313 C C . LYS A 1 199 ? 28.005 43.513 -40.715 1.00 30.44 178 LYS A C 1
ATOM 1314 O O . LYS A 1 199 ? 27.302 43.764 -39.728 1.00 31.26 178 LYS A O 1
ATOM 1320 N N . PRO A 1 200 ? 27.479 43.060 -41.861 1.00 30.67 179 PRO A N 1
ATOM 1321 C CA . PRO A 1 200 ? 26.073 42.620 -41.916 1.00 32.61 179 PRO A CA 1
ATOM 1322 C C . PRO A 1 200 ? 25.792 41.549 -40.870 1.00 26.77 179 PRO A C 1
ATOM 1323 O O . PRO A 1 200 ? 26.667 40.754 -40.524 1.00 27.94 179 PRO A O 1
ATOM 1327 N N . ALA A 1 201 ? 24.536 41.516 -40.404 1.00 29.43 180 ALA A N 1
ATOM 1328 C CA . ALA A 1 201 ? 24.156 40.701 -39.247 1.00 30.38 180 ALA A CA 1
ATOM 1329 C C . ALA A 1 201 ? 24.554 39.231 -39.395 1.00 28.27 180 ALA A C 1
ATOM 1330 O O . ALA A 1 201 ? 25.058 38.617 -38.447 1.00 27.07 180 ALA A O 1
ATOM 1332 N N . PHE A 1 202 ? 24.344 38.643 -40.565 1.00 27.57 181 PHE A N 1
ATOM 1333 C CA . PHE A 1 202 ? 24.630 37.220 -40.689 1.00 31.02 181 PHE A CA 1
ATOM 1334 C C . PHE A 1 202 ? 26.095 36.928 -41.003 1.00 26.64 181 PHE A C 1
ATOM 1335 O O . PHE A 1 202 ? 26.447 35.762 -41.182 1.00 30.50 181 PHE A O 1
ATOM 1343 N N . ARG A 1 203 ? 26.964 37.943 -41.013 1.00 29.66 182 ARG A N 1
ATOM 1344 C CA . ARG A 1 203 ? 28.412 37.719 -41.038 1.00 30.12 182 ARG A CA 1
ATOM 1345 C C . ARG A 1 203 ? 29.081 37.955 -39.688 1.00 27.47 182 ARG A C 1
ATOM 1346 O O . ARG A 1 203 ? 30.301 37.828 -39.587 1.00 26.53 182 ARG A O 1
ATOM 1354 N N . LYS A 1 204 ? 28.317 38.266 -38.648 1.00 28.48 183 LYS A N 1
ATOM 1355 C CA . LYS A 1 204 ? 28.879 38.536 -37.333 1.00 26.15 183 LYS A CA 1
ATOM 1356 C C . LYS A 1 204 ? 28.909 37.280 -36.457 1.00 24.59 183 LYS A C 1
ATOM 1357 O O . LYS A 1 204 ? 28.229 36.279 -36.718 1.00 24.26 183 LYS A O 1
ATOM 1363 N N . GLN A 1 205 ? 29.758 37.330 -35.426 1.00 26.30 184 GLN A N 1
ATOM 1364 C CA . GLN A 1 205 ? 29.869 36.221 -34.481 1.00 27.06 184 GLN A CA 1
ATOM 1365 C C . GLN A 1 205 ? 28.659 36.121 -33.555 1.00 24.31 184 GLN A C 1
ATOM 1366 O O . GLN A 1 205 ? 28.416 35.053 -32.974 1.00 25.13 184 GLN A O 1
ATOM 1372 N N . GLY A 1 206 ? 27.937 37.218 -33.376 1.00 21.75 185 GLY A N 1
ATOM 1373 C CA . GLY A 1 206 ? 26.695 37.247 -32.625 1.00 21.15 185 GLY A CA 1
ATOM 1374 C C . GLY A 1 206 ? 26.080 38.613 -32.800 1.00 21.83 185 GLY A C 1
ATOM 1375 O O . GLY A 1 206 ? 26.777 39.576 -33.140 1.00 21.61 185 GLY A O 1
ATOM 1376 N N . VAL A 1 207 ? 24.769 38.703 -32.545 1.00 19.47 186 VAL A N 1
ATOM 1377 C CA . VAL A 1 207 ? 24.065 39.962 -32.756 1.00 26.37 186 VAL A CA 1
ATOM 1378 C C . VAL A 1 207 ? 23.257 40.348 -31.522 1.00 27.30 186 VAL A C 1
ATOM 1379 O O . VAL A 1 207 ? 22.930 39.518 -30.672 1.00 26.43 186 VAL A O 1
ATOM 1383 N N . THR A 1 208 ? 22.964 41.645 -31.420 1.00 21.64 187 THR A N 1
ATOM 1384 C CA . THR A 1 208 ? 22.081 42.195 -30.400 1.00 25.19 187 THR A CA 1
ATOM 1385 C C . THR A 1 208 ? 20.919 42.917 -31.070 1.00 21.60 187 THR A C 1
ATOM 1386 O O . THR A 1 208 ? 21.028 43.364 -32.219 1.00 19.17 187 THR A O 1
ATOM 1390 N N . LEU A 1 209 ? 19.802 43.038 -30.334 1.00 17.96 188 LEU A N 1
ATOM 1391 C CA . LEU A 1 209 ? 18.564 43.620 -30.857 1.00 20.11 188 LEU A CA 1
ATOM 1392 C C . LEU A 1 209 ? 18.049 44.735 -29.940 1.00 24.04 188 LEU A C 1
ATOM 1393 O O . LEU A 1 209 ? 18.091 44.614 -28.710 1.00 20.27 188 LEU A O 1
ATOM 1398 N N . GLY A 1 210 ? 17.539 45.806 -30.552 1.00 18.37 189 GLY A N 1
ATOM 1399 C CA . GLY A 1 210 ? 16.969 46.937 -29.831 1.00 21.89 189 GLY A CA 1
ATOM 1400 C C . GLY A 1 210 ? 15.490 47.140 -30.129 1.00 25.03 189 GLY A C 1
ATOM 1401 O O . GLY A 1 210 ? 14.851 46.252 -30.710 1.00 23.10 189 GLY A O 1
ATOM 1402 N N . MET A 1 211 ? 14.937 48.296 -29.749 1.00 19.33 190 MET A N 1
ATOM 1403 C CA . MET A 1 211 ? 13.498 48.552 -29.867 1.00 28.30 190 MET A CA 1
ATOM 1404 C C . MET A 1 211 ? 13.249 49.961 -30.385 1.00 24.55 190 MET A C 1
ATOM 1405 O O . MET A 1 211 ? 13.711 50.935 -29.782 1.00 23.28 190 MET A O 1
ATOM 1410 N N . GLY A 1 212 ? 12.509 50.071 -31.485 1.00 25.33 191 GLY A N 1
ATOM 1411 C CA . GLY A 1 212 ? 12.113 51.370 -32.020 1.00 26.13 191 GLY A CA 1
ATOM 1412 C C . GLY A 1 212 ? 10.618 51.592 -31.885 1.00 26.21 191 GLY A C 1
ATOM 1413 O O . GLY A 1 212 ? 9.835 51.246 -32.780 1.00 27.39 191 GLY A O 1
ATOM 1414 N N . MET A 1 213 ? 10.199 52.169 -30.761 1.00 23.62 192 MET A N 1
ATOM 1415 C CA A MET A 1 213 ? 8.776 52.300 -30.489 0.53 23.07 192 MET A CA 1
ATOM 1416 C CA B MET A 1 213 ? 8.784 52.291 -30.407 0.47 23.35 192 MET A CA 1
ATOM 1417 C C . MET A 1 213 ? 8.338 53.743 -30.301 1.00 20.48 192 MET A C 1
ATOM 1418 O O . MET A 1 213 ? 7.423 54.187 -31.012 1.00 21.10 192 MET A O 1
ATOM 1427 N N . THR A 1 214 ? 8.980 54.492 -29.411 1.00 15.90 193 THR A N 1
ATOM 1428 C CA . THR A 1 214 ? 8.579 55.847 -29.062 1.00 17.96 193 THR A CA 1
ATOM 1429 C C . THR A 1 214 ? 8.748 56.819 -30.223 1.00 21.09 193 THR A C 1
ATOM 1430 O O . THR A 1 214 ? 9.786 56.850 -30.890 1.00 14.51 193 THR A O 1
ATOM 1434 N N . GLU A 1 215 ? 7.741 57.664 -30.433 1.00 17.51 194 GLU A N 1
ATOM 1435 C CA . GLU A 1 215 ? 7.877 58.779 -31.364 1.00 20.33 194 GLU A CA 1
ATOM 1436 C C . GLU A 1 215 ? 7.675 60.090 -30.612 1.00 21.17 194 GLU A C 1
ATOM 1437 O O . GLU A 1 215 ? 7.277 60.098 -29.440 1.00 17.74 194 GLU A O 1
ATOM 1443 N N . LYS A 1 216 ? 7.995 61.207 -31.282 1.00 20.65 195 LYS A N 1
ATOM 1444 C CA . LYS A 1 216 ? 7.949 62.518 -30.622 1.00 22.77 195 LYS A CA 1
ATOM 1445 C C . LYS A 1 216 ? 6.565 62.819 -30.042 1.00 20.91 195 LYS A C 1
ATOM 1446 O O . LYS A 1 216 ? 6.453 63.424 -28.961 1.00 19.48 195 LYS A O 1
ATOM 1452 N N . GLN A 1 217 ? 5.503 62.379 -30.720 1.00 18.24 196 GLN A N 1
ATOM 1453 C CA . GLN A 1 217 ? 4.147 62.671 -30.259 1.00 19.35 196 GLN A CA 1
ATOM 1454 C C . GLN A 1 217 ? 3.659 61.708 -29.184 1.00 21.86 196 GLN A C 1
ATOM 1455 O O . GLN A 1 217 ? 2.558 61.917 -28.644 1.00 20.21 196 GLN A O 1
ATOM 1461 N N . GLY A 1 218 ? 4.438 60.671 -28.863 1.00 21.47 197 GLY A N 1
ATOM 1462 C CA . GLY A 1 218 ? 4.088 59.777 -27.777 1.00 21.73 197 GLY A CA 1
ATOM 1463 C C . GLY A 1 218 ? 4.775 58.426 -27.798 1.00 25.70 197 GLY A C 1
ATOM 1464 O O . GLY A 1 218 ? 4.910 57.793 -28.855 1.00 20.06 197 GLY A O 1
ATOM 1465 N N . GLY A 1 219 ? 5.192 57.975 -26.615 1.00 20.55 198 GLY A N 1
ATOM 1466 C CA . GLY A 1 219 ? 5.704 56.634 -26.403 1.00 20.61 198 GLY A CA 1
ATOM 1467 C C . GLY A 1 219 ? 4.687 55.710 -25.750 1.00 22.67 198 GLY A C 1
ATOM 1468 O O . GLY A 1 219 ? 4.767 54.495 -25.910 1.00 23.04 198 GLY A O 1
ATOM 1469 N N . THR A 1 220 ? 3.755 56.261 -24.970 1.00 26.04 199 THR A N 1
ATOM 1470 C CA . THR A 1 220 ? 2.706 55.438 -24.366 1.00 25.59 199 THR A CA 1
ATOM 1471 C C . THR A 1 220 ? 1.671 55.027 -25.406 1.00 28.88 199 THR A C 1
ATOM 1472 O O . THR A 1 220 ? 1.316 53.854 -25.518 1.00 23.75 199 THR A O 1
ATOM 1476 N N . ASP A 1 221 ? 1.182 55.997 -26.175 1.00 24.77 200 ASP A N 1
ATOM 1477 C CA . ASP A 1 221 ? 0.134 55.813 -27.175 1.00 26.53 200 ASP A CA 1
ATOM 1478 C C . ASP A 1 221 ? 0.793 55.418 -28.499 1.00 25.18 200 ASP A C 1
ATOM 1479 O O . ASP A 1 221 ? 0.918 56.224 -29.422 1.00 23.65 200 ASP A O 1
ATOM 1484 N N . VAL A 1 222 ? 1.239 54.156 -28.580 1.00 17.75 201 VAL A N 1
ATOM 1485 C CA . VAL A 1 222 ? 1.942 53.704 -29.781 1.00 28.94 201 VAL A CA 1
ATOM 1486 C C . VAL A 1 222 ? 1.002 53.654 -30.991 1.00 27.87 201 VAL A C 1
ATOM 1487 O O . VAL A 1 222 ? 1.465 53.746 -32.131 1.00 28.44 201 VAL A O 1
ATOM 1491 N N . ARG A 1 223 ? -0.307 53.530 -30.783 1.00 25.70 202 ARG A N 1
ATOM 1492 C CA . ARG A 1 223 ? -1.204 53.589 -31.930 1.00 30.39 202 ARG A CA 1
ATOM 1493 C C . ARG A 1 223 ? -1.220 54.961 -32.588 1.00 31.66 202 ARG A C 1
ATOM 1494 O O . ARG A 1 223 ? -1.738 55.087 -33.706 1.00 28.30 202 ARG A O 1
ATOM 1502 N N . ALA A 1 224 ? -0.653 55.983 -31.940 1.00 25.14 203 ALA A N 1
ATOM 1503 C CA . ALA A 1 224 ? -0.442 57.268 -32.581 1.00 28.68 203 ALA A CA 1
ATOM 1504 C C . ALA A 1 224 ? 0.891 57.341 -33.326 1.00 25.63 203 ALA A C 1
ATOM 1505 O O . ALA A 1 224 ? 1.243 58.418 -33.822 1.00 22.73 203 ALA A O 1
ATOM 1507 N N . ASN A 1 225 ? 1.649 56.240 -33.399 1.00 22.81 204 ASN A N 1
ATOM 1508 C CA . ASN A 1 225 ? 2.833 56.204 -34.262 1.00 20.60 204 ASN A CA 1
ATOM 1509 C C . ASN A 1 225 ? 2.501 56.703 -35.669 1.00 22.21 204 ASN A C 1
ATOM 1510 O O . ASN A 1 225 ? 1.410 56.449 -36.189 1.00 26.50 204 ASN A O 1
ATOM 1515 N N . ALA A 1 226 ? 3.455 57.423 -36.285 1.00 23.39 205 ALA A N 1
ATOM 1516 C CA . ALA A 1 226 ? 3.297 57.876 -37.663 1.00 28.08 205 ALA A CA 1
ATOM 1517 C C . ALA A 1 226 ? 4.283 57.243 -38.630 1.00 24.10 205 ALA A C 1
ATOM 1518 O O . ALA A 1 226 ? 4.103 57.394 -39.838 1.00 24.59 205 ALA A O 1
ATOM 1520 N N . THR A 1 227 ? 5.300 56.534 -38.142 1.00 23.19 206 THR A N 1
ATOM 1521 C CA . THR A 1 227 ? 6.132 55.732 -39.033 1.00 23.08 206 THR A CA 1
ATOM 1522 C C . THR A 1 227 ? 5.234 54.778 -39.816 1.00 24.37 206 THR A C 1
ATOM 1523 O O . THR A 1 227 ? 4.323 54.167 -39.255 1.00 24.35 206 THR A O 1
ATOM 1527 N N . ARG A 1 228 ? 5.451 54.684 -41.124 1.00 25.06 207 ARG A N 1
ATOM 1528 C CA . ARG A 1 228 ? 4.595 53.888 -41.994 1.00 26.02 207 ARG A CA 1
ATOM 1529 C C . ARG A 1 228 ? 5.415 52.804 -42.676 1.00 30.16 207 ARG A C 1
ATOM 1530 O O . ARG A 1 228 ? 6.608 52.975 -42.935 1.00 25.62 207 ARG A O 1
ATOM 1538 N N . ALA A 1 229 ? 4.774 51.673 -42.946 1.00 27.23 208 ALA A N 1
ATOM 1539 C CA . ALA A 1 229 ? 5.419 50.555 -43.618 1.00 30.09 208 ALA A CA 1
ATOM 1540 C C . ALA A 1 229 ? 4.635 50.215 -44.872 1.00 28.96 208 ALA A C 1
ATOM 1541 O O . ALA A 1 229 ? 3.407 50.085 -44.826 1.00 34.31 208 ALA A O 1
ATOM 1543 N N . GLU A 1 230 ? 5.351 50.049 -45.980 1.00 29.31 209 GLU A N 1
ATOM 1544 C CA . GLU A 1 230 ? 4.775 49.784 -47.281 1.00 36.10 209 GLU A CA 1
ATOM 1545 C C . GLU A 1 230 ? 5.380 48.525 -47.881 1.00 34.26 209 GLU A C 1
ATOM 1546 O O . GLU A 1 230 ? 6.583 48.279 -47.721 1.00 33.85 209 GLU A O 1
ATOM 1552 N N . PRO A 1 231 ? 4.577 47.715 -48.569 1.00 39.02 210 PRO A N 1
ATOM 1553 C CA . PRO A 1 231 ? 5.105 46.479 -49.164 1.00 43.19 210 PRO A CA 1
ATOM 1554 C C . PRO A 1 231 ? 6.252 46.770 -50.123 1.00 44.54 210 PRO A C 1
ATOM 1555 O O . PRO A 1 231 ? 6.231 47.752 -50.866 1.00 48.98 210 PRO A O 1
ATOM 1559 N N . ALA A 1 232 ? 7.267 45.911 -50.085 1.00 44.25 211 ALA A N 1
ATOM 1560 C CA . ALA A 1 232 ? 8.406 45.991 -50.992 1.00 47.30 211 ALA A CA 1
ATOM 1561 C C . ALA A 1 232 ? 8.581 44.649 -51.695 1.00 58.22 211 ALA A C 1
ATOM 1562 O O . ALA A 1 232 ? 7.941 43.650 -51.345 1.00 59.84 211 ALA A O 1
ATOM 1564 N N . ILE A 1 233 ? 9.461 44.633 -52.703 1.00 68.08 212 ILE A N 1
ATOM 1565 C CA . ILE A 1 233 ? 9.685 43.418 -53.482 1.00 73.64 212 ILE A CA 1
ATOM 1566 C C . ILE A 1 233 ? 10.222 42.313 -52.584 1.00 74.24 212 ILE A C 1
ATOM 1567 O O . ILE A 1 233 ? 11.068 42.543 -51.711 1.00 76.74 212 ILE A O 1
ATOM 1569 N N . GLY A 1 234 ? 9.713 41.102 -52.786 1.00 72.61 213 GLY A N 1
ATOM 1570 C CA . GLY A 1 234 ? 10.194 39.951 -52.051 1.00 70.71 213 GLY A CA 1
ATOM 1571 C C . GLY A 1 234 ? 9.530 39.708 -50.717 1.00 68.81 213 GLY A C 1
ATOM 1572 O O . GLY A 1 234 ? 10.064 38.938 -49.908 1.00 68.56 213 GLY A O 1
ATOM 1573 N N . GLY A 1 235 ? 8.382 40.329 -50.461 1.00 64.99 214 GLY A N 1
ATOM 1574 C CA . GLY A 1 235 ? 7.698 40.156 -49.201 1.00 63.82 214 GLY A CA 1
ATOM 1575 C C . GLY A 1 235 ? 8.249 40.963 -48.045 1.00 59.80 214 GLY A C 1
ATOM 1576 O O . GLY A 1 235 ? 7.764 40.804 -46.918 1.00 60.41 214 GLY A O 1
ATOM 1577 N N . ALA A 1 236 ? 9.247 41.814 -48.278 1.00 49.31 215 ALA A N 1
ATOM 1578 C CA . ALA A 1 236 ? 9.736 42.708 -47.244 1.00 41.47 215 ALA A CA 1
ATOM 1579 C C . ALA A 1 236 ? 8.863 43.962 -47.180 1.00 42.88 215 ALA A C 1
ATOM 1580 O O . ALA A 1 236 ? 7.889 44.122 -47.925 1.00 33.40 215 ALA A O 1
ATOM 1582 N N . TRP A 1 237 ? 9.211 44.858 -46.257 1.00 42.02 216 TRP A N 1
ATOM 1583 C CA . TRP A 1 237 ? 8.500 46.109 -46.037 1.00 32.92 216 TRP A CA 1
ATOM 1584 C C . TRP A 1 237 ? 9.493 47.259 -45.947 1.00 33.71 216 TRP A C 1
ATOM 1585 O O . TRP A 1 237 ? 10.602 47.088 -45.438 1.00 32.38 216 TRP A O 1
ATOM 1596 N N . ARG A 1 238 ? 9.086 48.436 -46.438 1.00 36.78 217 ARG A N 1
ATOM 1597 C CA . ARG A 1 238 ? 9.881 49.661 -46.347 1.00 35.20 217 ARG A CA 1
ATOM 1598 C C . ARG A 1 238 ? 9.254 50.635 -45.355 1.00 33.98 217 ARG A C 1
ATOM 1599 O O . ARG A 1 238 ? 8.069 50.981 -45.476 1.00 32.11 217 ARG A O 1
ATOM 1607 N N . LEU A 1 239 ? 10.062 51.108 -44.409 1.00 23.68 218 LEU A N 1
ATOM 1608 C CA . LEU A 1 239 ? 9.595 51.963 -43.326 1.00 25.93 218 LEU A CA 1
ATOM 1609 C C . LEU A 1 239 ? 10.141 53.375 -43.502 1.00 27.40 218 LEU A C 1
ATOM 1610 O O . LEU A 1 239 ? 11.323 53.561 -43.811 1.00 30.82 218 LEU A O 1
ATOM 1615 N N . THR A 1 240 ? 9.268 54.360 -43.324 1.00 27.20 219 THR A N 1
ATOM 1616 C CA . THR A 1 240 ? 9.625 55.766 -43.365 1.00 24.84 219 THR A CA 1
ATOM 1617 C C . THR A 1 240 ? 9.000 56.423 -42.147 1.00 22.32 219 THR A C 1
ATOM 1618 O O . THR A 1 240 ? 7.808 56.241 -41.888 1.00 31.02 219 THR A O 1
ATOM 1622 N N . GLY A 1 241 ? 9.808 57.153 -41.389 1.00 19.95 220 GLY A N 1
ATOM 1623 C CA . GLY A 1 241 ? 9.341 57.808 -40.184 1.00 21.26 220 GLY A CA 1
ATOM 1624 C C . GLY A 1 241 ? 10.486 58.178 -39.269 1.00 25.02 220 GLY A C 1
ATOM 1625 O O . GLY A 1 241 ? 11.556 58.596 -39.736 1.00 22.74 220 GLY A O 1
ATOM 1626 N N . HIS A 1 242 ? 10.287 58.007 -37.967 1.00 19.09 221 HIS A N 1
ATOM 1627 C CA . HIS A 1 242 ? 11.294 58.395 -36.981 1.00 17.13 221 HIS A CA 1
ATOM 1628 C C . HIS A 1 242 ? 11.013 57.638 -35.692 1.00 16.53 221 HIS A C 1
ATOM 1629 O O . HIS A 1 242 ? 9.895 57.189 -35.455 1.00 23.24 221 HIS A O 1
ATOM 1636 N N . LYS A 1 243 ? 12.050 57.477 -34.874 1.00 22.50 222 LYS A N 1
ATOM 1637 C CA . LYS A 1 243 ? 11.893 57.006 -33.503 1.00 21.40 222 LYS A CA 1
ATOM 1638 C C . LYS A 1 243 ? 12.662 57.965 -32.615 1.00 23.64 222 LYS A C 1
ATOM 1639 O O . LYS A 1 243 ? 13.814 58.307 -32.918 1.00 19.64 222 LYS A O 1
ATOM 1645 N N . TRP A 1 244 ? 11.998 58.441 -31.550 1.00 17.07 223 TRP A N 1
ATOM 1646 C CA . TRP A 1 244 ? 12.493 59.578 -30.771 1.00 12.81 223 TRP A CA 1
ATOM 1647 C C . TRP A 1 244 ? 13.520 59.174 -29.713 1.00 16.73 223 TRP A C 1
ATOM 1648 O O . TRP A 1 244 ? 14.349 60.005 -29.323 1.00 12.98 223 TRP A O 1
ATOM 1659 N N . PHE A 1 245 ? 13.492 57.920 -29.264 1.00 17.99 224 PHE A N 1
ATOM 1660 C CA . PHE A 1 245 ? 14.411 57.366 -28.261 1.00 20.93 224 PHE A CA 1
ATOM 1661 C C . PHE A 1 245 ? 14.747 55.961 -28.743 1.00 25.82 224 PHE A C 1
ATOM 1662 O O . PHE A 1 245 ? 13.941 55.052 -28.553 1.00 35.91 224 PHE A O 1
ATOM 1670 N N . MET A 1 246 ? 15.929 55.747 -29.301 1.00 17.57 225 MET A N 1
ATOM 1671 C CA . MET A 1 246 ? 16.330 54.391 -29.657 1.00 24.04 225 MET A CA 1
ATOM 1672 C C . MET A 1 246 ? 17.684 54.111 -29.012 1.00 23.45 225 MET A C 1
ATOM 1673 O O . MET A 1 246 ? 18.734 54.525 -29.521 1.00 23.83 225 MET A O 1
ATOM 1678 N N . SER A 1 247 ? 17.646 53.368 -27.911 1.00 16.06 226 SER A N 1
ATOM 1679 C CA . SER A 1 247 ? 18.844 53.035 -27.158 1.00 18.55 226 SER A CA 1
ATOM 1680 C C . SER A 1 247 ? 19.624 51.940 -27.871 1.00 17.35 226 SER A C 1
ATOM 1681 O O . SER A 1 247 ? 19.101 51.238 -28.739 1.00 15.88 226 SER A O 1
ATOM 1684 N N . ALA A 1 248 ? 20.889 51.804 -27.480 1.00 18.03 227 ALA A N 1
ATOM 1685 C CA . ALA A 1 248 ? 21.829 50.875 -28.094 1.00 16.66 227 ALA A CA 1
ATOM 1686 C C . ALA A 1 248 ? 21.781 50.953 -29.622 1.00 17.08 227 ALA A C 1
ATOM 1687 O O . ALA A 1 248 ? 21.519 49.950 -30.295 1.00 20.09 227 ALA A O 1
ATOM 1689 N N . PRO A 1 249 ? 22.057 52.126 -30.208 1.00 14.53 228 PRO A N 1
ATOM 1690 C CA . PRO A 1 249 ? 21.895 52.286 -31.669 1.00 12.53 228 PRO A CA 1
ATOM 1691 C C . PRO A 1 249 ? 22.791 51.409 -32.516 1.00 18.49 228 PRO A C 1
ATOM 1692 O O . PRO A 1 249 ? 22.485 51.236 -33.704 1.00 17.81 228 PRO A O 1
ATOM 1696 N N . MET A 1 250 ? 23.897 50.873 -31.977 1.00 16.80 229 MET A N 1
ATOM 1697 C CA . MET A 1 250 ? 24.740 49.961 -32.742 1.00 16.05 229 MET A CA 1
ATOM 1698 C C . MET A 1 250 ? 24.263 48.524 -32.638 1.00 17.84 229 MET A C 1
ATOM 1699 O O . MET A 1 250 ? 24.969 47.613 -33.083 1.00 18.52 229 MET A O 1
ATOM 1704 N N . SER A 1 251 ? 23.079 48.297 -32.068 1.00 18.19 230 SER A N 1
ATOM 1705 C CA . SER A 1 251 ? 22.443 47.001 -32.212 1.00 18.03 230 SER A CA 1
ATOM 1706 C C . SER A 1 251 ? 22.306 46.669 -33.687 1.00 20.55 230 SER A C 1
ATOM 1707 O O . SER A 1 251 ? 22.262 47.539 -34.549 1.00 17.51 230 SER A O 1
ATOM 1710 N N . ASP A 1 252 ? 22.208 45.374 -33.971 1.00 22.50 231 ASP A N 1
ATOM 1711 C CA . ASP A 1 252 ? 22.205 44.938 -35.357 1.00 20.65 231 ASP A CA 1
ATOM 1712 C C . ASP A 1 252 ? 20.828 44.994 -35.994 1.00 17.06 231 ASP A C 1
ATOM 1713 O O . ASP A 1 252 ? 20.729 45.122 -37.220 1.00 20.96 231 ASP A O 1
ATOM 1718 N N . ALA A 1 253 ? 19.767 44.908 -35.200 1.00 19.26 232 ALA A N 1
ATOM 1719 C CA . ALA A 1 253 ? 18.420 45.086 -35.722 1.00 18.10 232 ALA A CA 1
ATOM 1720 C C . ALA A 1 253 ? 17.537 45.558 -34.589 1.00 16.41 232 ALA A C 1
ATOM 1721 O O . ALA A 1 253 ? 17.877 45.399 -33.411 1.00 23.40 232 ALA A O 1
ATOM 1723 N N . PHE A 1 254 ? 16.382 46.120 -34.957 1.00 18.31 233 PHE A N 1
ATOM 1724 C CA . PHE A 1 254 ? 15.477 46.726 -33.992 1.00 16.76 233 PHE A CA 1
ATOM 1725 C C . PHE A 1 254 ? 14.055 46.256 -34.254 1.00 22.18 233 PHE A C 1
ATOM 1726 O O . PHE A 1 254 ? 13.604 46.225 -35.406 1.00 23.45 233 PHE A O 1
ATOM 1734 N N . LEU A 1 255 ? 13.356 45.875 -33.192 1.00 19.71 234 LEU A N 1
ATOM 1735 C CA A LEU A 1 255 ? 11.933 45.591 -33.291 0.35 21.98 234 LEU A CA 1
ATOM 1736 C CA B LEU A 1 255 ? 11.930 45.593 -33.292 0.65 21.46 234 LEU A CA 1
ATOM 1737 C C . LEU A 1 255 ? 11.181 46.915 -33.304 1.00 23.17 234 LEU A C 1
ATOM 1738 O O . LEU A 1 255 ? 11.246 47.675 -32.336 1.00 27.00 234 LEU A O 1
ATOM 1747 N N . THR A 1 256 ? 10.490 47.197 -34.408 1.00 18.93 235 THR A N 1
ATOM 1748 C CA . THR A 1 256 ? 9.957 48.526 -34.681 1.00 22.44 235 THR A CA 1
ATOM 1749 C C . THR A 1 256 ? 8.461 48.468 -34.957 1.00 25.09 235 THR A C 1
ATOM 1750 O O . THR A 1 256 ? 7.985 47.580 -35.677 1.00 26.52 235 THR A O 1
ATOM 1754 N N . LEU A 1 257 ? 7.728 49.442 -34.424 1.00 21.98 236 LEU A N 1
ATOM 1755 C CA . LEU A 1 257 ? 6.304 49.574 -34.700 1.00 25.65 236 LEU A CA 1
ATOM 1756 C C . LEU A 1 257 ? 6.099 50.556 -35.846 1.00 24.65 236 LEU A C 1
ATOM 1757 O O . LEU A 1 257 ? 6.706 51.635 -35.868 1.00 24.20 236 LEU A O 1
ATOM 1762 N N . ALA A 1 258 ? 5.244 50.181 -36.791 1.00 16.48 237 ALA A N 1
ATOM 1763 C CA . ALA A 1 258 ? 4.885 51.080 -37.884 1.00 23.11 237 ALA A CA 1
ATOM 1764 C C . ALA A 1 258 ? 3.463 50.770 -38.346 1.00 28.12 237 ALA A C 1
ATOM 1765 O O . ALA A 1 258 ? 2.961 49.659 -38.167 1.00 26.33 237 ALA A O 1
ATOM 1767 N N . GLN A 1 259 ? 2.815 51.773 -38.940 1.00 24.93 238 GLN A N 1
ATOM 1768 C CA . GLN A 1 259 ? 1.450 51.626 -39.426 1.00 23.72 238 GLN A CA 1
ATOM 1769 C C . GLN A 1 259 ? 1.420 50.920 -40.782 1.00 31.59 238 GLN A C 1
ATOM 1770 O O . GLN A 1 259 ? 2.246 51.190 -41.654 1.00 28.52 238 GLN A O 1
ATOM 1776 N N . THR A 1 260 ? 0.462 50.014 -40.958 1.00 28.15 239 THR A N 1
ATOM 1777 C CA . THR A 1 260 ? 0.137 49.429 -42.255 1.00 30.51 239 THR A CA 1
ATOM 1778 C C . THR A 1 260 ? -1.353 49.643 -42.484 1.00 36.23 239 THR A C 1
ATOM 1779 O O . THR A 1 260 ? -2.036 50.226 -41.635 1.00 29.15 239 THR A O 1
ATOM 1783 N N . LYS A 1 261 ? -1.870 49.180 -43.637 1.00 37.98 240 LYS A N 1
ATOM 1784 C CA . LYS A 1 261 ? -3.294 49.361 -43.913 1.00 38.15 240 LYS A CA 1
ATOM 1785 C C . LYS A 1 261 ? -4.163 48.706 -42.842 1.00 43.72 240 LYS A C 1
ATOM 1786 O O . LYS A 1 261 ? -5.285 49.161 -42.593 1.00 41.85 240 LYS A O 1
ATOM 1788 N N . GLU A 1 262 ? -3.662 47.660 -42.181 1.00 41.56 241 GLU A N 1
ATOM 1789 C CA . GLU A 1 262 ? -4.442 46.962 -41.164 1.00 44.41 241 GLU A CA 1
ATOM 1790 C C . GLU A 1 262 ? -4.301 47.561 -39.767 1.00 39.15 241 GLU A C 1
ATOM 1791 O O . GLU A 1 262 ? -5.011 47.131 -38.854 1.00 43.16 241 GLU A O 1
ATOM 1797 N N . GLY A 1 263 ? -3.447 48.557 -39.578 1.00 37.89 242 GLY A N 1
ATOM 1798 C CA . GLY A 1 263 ? -3.213 49.082 -38.248 1.00 33.44 242 GLY A CA 1
ATOM 1799 C C . GLY A 1 263 ? -1.748 48.996 -37.859 1.00 32.08 242 GLY A C 1
ATOM 1800 O O . GLY A 1 263 ? -0.879 48.819 -38.721 1.00 25.43 242 GLY A O 1
ATOM 1801 N N . LEU A 1 264 ? -1.457 49.119 -36.568 1.00 30.55 243 LEU A N 1
ATOM 1802 C CA . LEU A 1 264 ? -0.075 49.101 -36.114 1.00 23.97 243 LEU A CA 1
ATOM 1803 C C . LEU A 1 264 ? 0.509 47.695 -36.210 1.00 26.84 243 LEU A C 1
ATOM 1804 O O . LEU A 1 264 ? -0.057 46.738 -35.675 1.00 27.15 243 LEU A O 1
ATOM 1809 N N . SER A 1 265 ? 1.652 47.574 -36.886 1.00 26.18 244 SER A N 1
ATOM 1810 C CA . SER A 1 265 ? 2.330 46.299 -37.063 1.00 23.44 244 SER A CA 1
ATOM 1811 C C . SER A 1 265 ? 3.747 46.368 -36.500 1.00 22.39 244 SER A C 1
ATOM 1812 O O . SER A 1 265 ? 4.314 47.444 -36.290 1.00 24.68 244 SER A O 1
ATOM 1815 N N . CYS A 1 266 ? 4.315 45.199 -36.244 1.00 23.80 245 CYS A N 1
ATOM 1816 C CA . CYS A 1 266 ? 5.667 45.078 -35.721 1.00 20.69 245 CYS A CA 1
ATOM 1817 C C . CYS A 1 266 ? 6.613 44.586 -36.817 1.00 25.61 245 CYS A C 1
ATOM 1818 O O . CYS A 1 266 ? 6.234 43.755 -37.655 1.00 24.16 245 CYS A O 1
ATOM 1821 N N . PHE A 1 267 ? 7.845 45.101 -36.812 1.00 24.10 246 PHE A N 1
ATOM 1822 C CA . PHE A 1 267 ? 8.831 44.749 -37.830 1.00 23.28 246 PHE A CA 1
ATOM 1823 C C . PHE A 1 267 ? 10.186 44.507 -37.182 1.00 22.82 246 PHE A C 1
ATOM 1824 O O . PHE A 1 267 ? 10.486 45.052 -36.123 1.00 25.10 246 PHE A O 1
ATOM 1832 N N . LEU A 1 268 ? 10.976 43.647 -37.808 1.00 23.15 247 LEU A N 1
ATOM 1833 C CA . LEU A 1 268 ? 12.380 43.451 -37.457 1.00 21.96 247 LEU A CA 1
ATOM 1834 C C . LEU A 1 268 ? 13.176 44.208 -38.513 1.00 26.20 247 LEU A C 1
ATOM 1835 O O . LEU A 1 268 ? 13.118 43.874 -39.697 1.00 28.62 247 LEU A O 1
ATOM 1840 N N . LEU A 1 269 ? 13.886 45.245 -38.089 1.00 23.07 248 LEU A N 1
ATOM 1841 C CA . LEU A 1 269 ? 14.521 46.193 -39.003 1.00 23.25 248 LEU A CA 1
ATOM 1842 C C . LEU A 1 269 ? 16.036 46.159 -38.825 1.00 21.98 248 LEU A C 1
ATOM 1843 O O . LEU A 1 269 ? 16.537 46.679 -37.811 1.00 20.39 248 LEU A O 1
ATOM 1848 N N . PRO A 1 270 ? 16.808 45.554 -39.744 1.00 22.40 249 PRO A N 1
ATOM 1849 C CA . PRO A 1 270 ? 18.275 45.558 -39.593 1.00 21.76 249 PRO A CA 1
ATOM 1850 C C . PRO A 1 270 ? 18.850 46.945 -39.828 1.00 25.80 249 PRO A C 1
ATOM 1851 O O . PRO A 1 270 ? 18.358 47.709 -40.664 1.00 27.29 249 PRO A O 1
ATOM 1855 N N . ARG A 1 271 ? 19.892 47.272 -39.060 1.00 19.63 250 ARG A N 1
ATOM 1856 C CA . ARG A 1 271 ? 20.534 48.570 -39.217 1.00 22.19 250 ARG A CA 1
ATOM 1857 C C . ARG A 1 271 ? 21.300 48.657 -40.534 1.00 23.04 250 ARG A C 1
ATOM 1858 O O . ARG A 1 271 ? 21.349 49.722 -41.160 1.00 28.24 250 ARG A O 1
ATOM 1866 N N . LEU A 1 272 ? 21.928 47.559 -40.950 1.00 19.32 251 LEU A N 1
ATOM 1867 C CA . LEU A 1 272 ? 22.743 47.509 -42.154 1.00 21.51 251 LEU A CA 1
ATOM 1868 C C . LEU A 1 272 ? 22.130 46.551 -43.163 1.00 26.30 251 LEU A C 1
ATOM 1869 O O . LEU A 1 272 ? 21.448 45.592 -42.791 1.00 28.76 251 LEU A O 1
ATOM 1874 N N . GLY A 1 273 ? 22.398 46.810 -44.447 1.00 29.16 252 GLY A N 1
ATOM 1875 C CA . GLY A 1 273 ? 22.013 45.907 -45.514 1.00 28.37 252 GLY A CA 1
ATOM 1876 C C . GLY A 1 273 ? 22.972 44.746 -45.652 1.00 33.93 252 GLY A C 1
ATOM 1877 O O . GLY A 1 273 ? 23.951 44.610 -44.916 1.00 40.42 252 GLY A O 1
ATOM 1878 N N . GLU A 1 274 ? 22.678 43.892 -46.637 1.00 33.71 253 GLU A N 1
ATOM 1879 C CA . GLU A 1 274 ? 23.416 42.642 -46.818 1.00 34.89 253 GLU A CA 1
ATOM 1880 C C . GLU A 1 274 ? 24.882 42.862 -47.182 1.00 42.75 253 GLU A C 1
ATOM 1881 O O . GLU A 1 274 ? 25.697 41.956 -46.973 1.00 46.83 253 GLU A O 1
ATOM 1883 N N . LYS A 1 275 ? 25.235 44.020 -47.746 1.00 36.37 254 LYS A N 1
ATOM 1884 C CA . LYS A 1 275 ? 26.620 44.333 -48.086 1.00 40.36 254 LYS A CA 1
ATOM 1885 C C . LYS A 1 275 ? 27.293 45.232 -47.052 1.00 38.74 254 LYS A C 1
ATOM 1886 O O . LYS A 1 275 ? 28.408 45.710 -47.284 1.00 42.88 254 LYS A O 1
ATOM 1888 N N . GLY A 1 276 ? 26.632 45.492 -45.928 1.00 37.17 255 GLY A N 1
ATOM 1889 C CA . GLY A 1 276 ? 27.162 46.387 -44.926 1.00 31.66 255 GLY A CA 1
ATOM 1890 C C . GLY A 1 276 ? 26.815 47.845 -45.147 1.00 35.01 255 GLY A C 1
ATOM 1891 O O . GLY A 1 276 ? 27.257 48.695 -44.360 1.00 38.15 255 GLY A O 1
ATOM 1892 N N . GLU A 1 277 ? 26.046 48.158 -46.193 1.00 32.04 256 GLU A N 1
ATOM 1893 C CA . GLU A 1 277 ? 25.630 49.518 -46.495 1.00 39.58 256 GLU A CA 1
ATOM 1894 C C . GLU A 1 277 ? 24.490 49.935 -45.579 1.00 38.06 256 GLU A C 1
ATOM 1895 O O . GLU A 1 277 ? 23.849 49.107 -44.928 1.00 35.27 256 GLU A O 1
ATOM 1901 N N . SER A 1 278 ? 24.244 51.240 -45.524 1.00 40.44 257 SER A N 1
ATOM 1902 C CA . SER A 1 278 ? 23.166 51.729 -44.679 1.00 45.47 257 SER A CA 1
ATOM 1903 C C . SER A 1 278 ? 21.825 51.216 -45.203 1.00 36.20 257 SER A C 1
ATOM 1904 O O . SER A 1 278 ? 21.634 51.050 -46.411 1.00 39.57 257 SER A O 1
ATOM 1907 N N . ASN A 1 279 ? 20.926 50.888 -44.279 1.00 25.30 258 ASN A N 1
ATOM 1908 C CA . ASN A 1 279 ? 19.572 50.433 -44.594 1.00 25.81 258 ASN A CA 1
ATOM 1909 C C . ASN A 1 279 ? 18.572 51.530 -44.246 1.00 25.16 258 ASN A C 1
ATOM 1910 O O . ASN A 1 279 ? 17.521 51.269 -43.663 1.00 22.76 258 ASN A O 1
ATOM 1915 N N . GLY A 1 280 ? 18.915 52.778 -44.560 1.00 21.67 259 GLY A N 1
ATOM 1916 C CA . GLY A 1 280 ? 17.983 53.871 -44.381 1.00 23.03 259 GLY A CA 1
ATOM 1917 C C . GLY A 1 280 ? 17.842 54.390 -42.971 1.00 24.26 259 GLY A C 1
ATOM 1918 O O . GLY A 1 280 ? 16.812 54.996 -42.657 1.00 24.63 259 GLY A O 1
ATOM 1919 N N . PHE A 1 281 ? 18.824 54.142 -42.101 1.00 20.47 260 PHE A N 1
ATOM 1920 C CA . PHE A 1 281 ? 18.863 54.724 -40.764 1.00 16.19 260 PHE A CA 1
ATOM 1921 C C . PHE A 1 281 ? 19.628 56.037 -40.846 1.00 23.43 260 PHE A C 1
ATOM 1922 O O . PHE A 1 281 ? 20.753 56.070 -41.359 1.00 22.18 260 PHE A O 1
ATOM 1930 N N . PHE A 1 282 ? 19.055 57.106 -40.301 1.00 24.90 261 PHE A N 1
ATOM 1931 C CA . PHE A 1 282 ? 19.749 58.396 -40.230 1.00 23.89 261 PHE A CA 1
ATOM 1932 C C . PHE A 1 282 ? 19.708 58.852 -38.777 1.00 18.80 261 PHE A C 1
ATOM 1933 O O . PHE A 1 282 ? 18.701 59.394 -38.311 1.00 19.89 261 PHE A O 1
ATOM 1941 N N . PHE A 1 283 ? 20.796 58.609 -38.051 1.00 18.81 262 PHE A N 1
ATOM 1942 C CA . PHE A 1 283 ? 20.875 59.083 -36.674 1.00 24.71 262 PHE A CA 1
ATOM 1943 C C . PHE A 1 283 ? 21.066 60.590 -36.661 1.00 21.35 262 PHE A C 1
ATOM 1944 O O . PHE A 1 283 ? 21.909 61.127 -37.389 1.00 18.15 262 PHE A O 1
ATOM 1952 N N . GLN A 1 284 ? 20.276 61.273 -35.832 1.00 20.69 263 GLN A N 1
ATOM 1953 C CA . GLN A 1 284 ? 20.335 62.730 -35.767 1.00 22.67 263 GLN A CA 1
ATOM 1954 C C . GLN A 1 284 ? 21.255 63.217 -34.654 1.00 21.20 263 GLN A C 1
ATOM 1955 O O . GLN A 1 284 ? 22.108 64.080 -34.890 1.00 20.60 263 GLN A O 1
ATOM 1961 N N . ARG A 1 285 ? 21.041 62.716 -33.435 1.00 15.83 264 ARG A N 1
ATOM 1962 C CA . ARG A 1 285 ? 21.719 63.135 -32.208 1.00 24.82 264 ARG A CA 1
ATOM 1963 C C . ARG A 1 285 ? 21.677 61.996 -31.198 1.00 24.50 264 ARG A C 1
ATOM 1964 O O . ARG A 1 285 ? 20.815 61.116 -31.257 1.00 19.97 264 ARG A O 1
ATOM 1972 N N . LEU A 1 286 ? 22.563 62.078 -30.215 1.00 24.34 265 LEU A N 1
ATOM 1973 C CA . LEU A 1 286 ? 22.446 61.297 -28.996 1.00 17.79 265 LEU A CA 1
ATOM 1974 C C . LEU A 1 286 ? 21.816 62.179 -27.924 1.00 17.59 265 LEU A C 1
ATOM 1975 O O . LEU A 1 286 ? 22.078 63.384 -27.868 1.00 19.59 265 LEU A O 1
ATOM 1980 N N . LYS A 1 287 ? 20.973 61.579 -27.087 1.00 16.54 266 LYS A N 1
ATOM 1981 C CA . LYS A 1 287 ? 20.435 62.288 -25.931 1.00 21.52 266 LYS A CA 1
ATOM 1982 C C . LYS A 1 287 ? 21.541 62.621 -24.939 1.00 20.94 266 LYS A C 1
ATOM 1983 O O . LYS A 1 287 ? 22.465 61.829 -24.720 1.00 20.32 266 LYS A O 1
ATOM 1989 N N . ASP A 1 288 ? 21.440 63.795 -24.332 1.00 18.63 267 ASP A N 1
ATOM 1990 C CA . ASP A 1 288 ? 22.279 64.165 -23.191 1.00 19.67 267 ASP A CA 1
ATOM 1991 C C . ASP A 1 288 ? 21.481 63.866 -21.911 1.00 17.18 267 ASP A C 1
ATOM 1992 O O . ASP A 1 288 ? 20.661 64.675 -21.463 1.00 18.26 267 ASP A O 1
ATOM 1997 N N . LYS A 1 289 ? 21.769 62.726 -21.296 1.00 16.54 268 LYS A N 1
ATOM 1998 C CA . LYS A 1 289 ? 20.914 62.129 -20.281 1.00 18.25 268 LYS A CA 1
ATOM 1999 C C . LYS A 1 289 ? 21.377 62.424 -18.857 1.00 19.68 268 LYS A C 1
ATOM 2000 O O . LYS A 1 289 ? 22.571 62.563 -18.569 1.00 19.42 268 LYS A O 1
ATOM 2006 N N . LEU A 1 290 ? 20.391 62.506 -17.959 1.00 17.88 269 LEU A N 1
ATOM 2007 C CA . LEU A 1 290 ? 20.657 62.637 -16.533 1.00 18.12 269 LEU A CA 1
ATOM 2008 C C . LEU A 1 290 ? 21.587 61.530 -16.033 1.00 21.15 269 LEU A C 1
ATOM 2009 O O . LEU A 1 290 ? 22.551 61.787 -15.305 1.00 14.99 269 LEU A O 1
ATOM 2014 N N . GLY A 1 291 ? 21.280 60.288 -16.379 1.00 20.01 270 GLY A N 1
ATOM 2015 C CA . GLY A 1 291 ? 22.073 59.147 -15.978 1.00 16.33 270 GLY A CA 1
ATOM 2016 C C . GLY A 1 291 ? 22.003 58.107 -17.077 1.00 18.42 270 GLY A C 1
ATOM 2017 O O . GLY A 1 291 ? 21.656 58.454 -18.202 1.00 16.20 270 GLY A O 1
ATOM 2018 N N . ASN A 1 292 ? 22.340 56.849 -16.791 1.00 17.54 271 ASN A N 1
ATOM 2019 C CA . ASN A 1 292 ? 22.295 55.808 -17.812 1.00 19.37 271 ASN A CA 1
ATOM 2020 C C . ASN A 1 292 ? 23.205 56.186 -18.987 1.00 18.79 271 ASN A C 1
ATOM 2021 O O . ASN A 1 292 ? 22.999 55.755 -20.125 1.00 17.85 271 ASN A O 1
ATOM 2026 N N . ARG A 1 293 ? 24.224 56.998 -18.697 1.00 13.46 272 ARG A N 1
ATOM 2027 C CA A ARG A 1 293 ? 24.973 57.666 -19.759 0.53 15.74 272 ARG A CA 1
ATOM 2028 C CA B ARG A 1 293 ? 25.021 57.684 -19.718 0.47 15.81 272 ARG A CA 1
ATOM 2029 C C . ARG A 1 293 ? 25.947 56.749 -20.486 1.00 16.67 272 ARG A C 1
ATOM 2030 O O . ARG A 1 293 ? 26.378 57.090 -21.593 1.00 17.86 272 ARG A O 1
ATOM 2045 N N . SER A 1 294 ? 26.286 55.593 -19.915 1.00 16.22 273 SER A N 1
ATOM 2046 C CA . SER A 1 294 ? 27.091 54.620 -20.646 1.00 20.48 273 SER A CA 1
ATOM 2047 C C . SER A 1 294 ? 26.326 54.018 -21.821 1.00 15.17 273 SER A C 1
ATOM 2048 O O . SER A 1 294 ? 26.947 53.454 -22.737 1.00 18.82 273 SER A O 1
ATOM 2051 N N . ASN A 1 295 ? 24.998 54.095 -21.780 1.00 17.77 274 ASN A N 1
ATOM 2052 C CA . ASN A 1 295 ? 24.104 53.557 -22.802 1.00 18.41 274 ASN A CA 1
ATOM 2053 C C . ASN A 1 295 ? 23.722 54.705 -23.733 1.00 17.23 274 ASN A C 1
ATOM 2054 O O . ASN A 1 295 ? 23.026 55.637 -23.316 1.00 21.06 274 ASN A O 1
ATOM 2059 N N . ALA A 1 296 ? 24.190 54.659 -24.980 1.00 15.85 275 ALA A N 1
ATOM 2060 C CA . ALA A 1 296 ? 23.809 55.695 -25.933 1.00 15.14 275 ALA A CA 1
ATOM 2061 C C . ALA A 1 296 ? 22.329 55.566 -26.266 1.00 17.41 275 ALA A C 1
ATOM 2062 O O . ALA A 1 296 ? 21.838 54.462 -26.508 1.00 18.77 275 ALA A O 1
ATOM 2064 N N . SER A 1 297 ? 21.609 56.689 -26.246 1.00 15.20 276 SER A N 1
ATOM 2065 C CA . SER A 1 297 ? 20.240 56.741 -26.732 1.00 14.49 276 SER A CA 1
ATOM 2066 C C . SER A 1 297 ? 20.159 57.746 -27.878 1.00 16.44 276 SER A C 1
ATOM 2067 O O . SER A 1 297 ? 20.447 58.936 -27.699 1.00 18.15 276 SER A O 1
ATOM 2070 N N . SER A 1 298 ? 19.717 57.283 -29.035 1.00 20.84 277 SER A N 1
ATOM 2071 C CA . SER A 1 298 ? 19.755 58.081 -30.249 1.00 18.90 277 SER A CA 1
ATOM 2072 C C . SER A 1 298 ? 18.353 58.535 -30.649 1.00 19.38 277 SER A C 1
ATOM 2073 O O . SER A 1 298 ? 17.341 57.963 -30.230 1.00 15.32 277 SER A O 1
ATOM 2076 N N . GLU A 1 299 ? 18.325 59.584 -31.463 1.00 17.00 278 GLU A N 1
ATOM 2077 C CA . GLU A 1 299 ? 17.181 59.995 -32.272 1.00 16.77 278 GLU A CA 1
ATOM 2078 C C . GLU A 1 299 ? 17.447 59.566 -33.712 1.00 18.63 278 GLU A C 1
ATOM 2079 O O . GLU A 1 299 ? 18.518 59.854 -34.255 1.00 18.07 278 GLU A O 1
ATOM 2085 N N . VAL A 1 300 ? 16.493 58.860 -34.325 1.00 20.04 279 VAL A N 1
ATOM 2086 C CA . VAL A 1 300 ? 16.740 58.285 -35.640 1.00 17.62 279 VAL A CA 1
ATOM 2087 C C . VAL A 1 300 ? 15.582 58.621 -36.567 1.00 18.63 279 VAL A C 1
ATOM 2088 O O . VAL A 1 300 ? 14.438 58.796 -36.131 1.00 20.36 279 VAL A O 1
ATOM 2092 N N . GLU A 1 301 ? 15.884 58.732 -37.857 1.00 20.66 280 GLU A N 1
ATOM 2093 C CA . GLU A 1 301 ? 14.854 58.840 -38.884 1.00 18.76 280 GLU A CA 1
ATOM 2094 C C . GLU A 1 301 ? 15.063 57.731 -39.901 1.00 22.62 280 GLU A C 1
ATOM 2095 O O . GLU A 1 301 ? 16.203 57.361 -40.213 1.00 26.59 280 GLU A O 1
ATOM 2101 N N . PHE A 1 302 ? 13.950 57.166 -40.362 1.00 24.04 281 PHE A N 1
ATOM 2102 C CA . PHE A 1 302 ? 13.947 56.062 -41.305 1.00 19.32 281 PHE A CA 1
ATOM 2103 C C . PHE A 1 302 ? 13.518 56.605 -42.654 1.00 25.51 281 PHE A C 1
ATOM 2104 O O . PHE A 1 302 ? 12.499 57.299 -42.755 1.00 25.26 281 PHE A O 1
ATOM 2112 N N . ASP A 1 303 ? 14.272 56.262 -43.691 1.00 24.61 282 ASP A N 1
ATOM 2113 C CA . ASP A 1 303 ? 13.902 56.615 -45.061 1.00 29.04 282 ASP A CA 1
ATOM 2114 C C . ASP A 1 303 ? 14.026 55.367 -45.918 1.00 29.82 282 ASP A C 1
ATOM 2115 O O . ASP A 1 303 ? 15.115 55.063 -46.405 1.00 28.54 282 ASP A O 1
ATOM 2120 N N . GLY A 1 304 ? 12.916 54.660 -46.108 1.00 30.54 283 GLY A N 1
ATOM 2121 C CA . GLY A 1 304 ? 12.925 53.470 -46.942 1.00 24.73 283 GLY A CA 1
ATOM 2122 C C . GLY A 1 304 ? 13.657 52.291 -46.330 1.00 31.06 283 GLY A C 1
ATOM 2123 O O . GLY A 1 304 ? 14.177 51.443 -47.063 1.00 32.53 283 GLY A O 1
ATOM 2124 N N . ALA A 1 305 ? 13.673 52.194 -45.008 1.00 26.05 284 ALA A N 1
ATOM 2125 C CA . ALA A 1 305 ? 14.351 51.093 -44.332 1.00 25.28 284 ALA A CA 1
ATOM 2126 C C . ALA A 1 305 ? 13.611 49.767 -44.538 1.00 24.57 284 ALA A C 1
ATOM 2127 O O . ALA A 1 305 ? 12.419 49.661 -44.223 1.00 23.93 284 ALA A O 1
ATOM 2129 N N . LEU A 1 306 ? 14.343 48.744 -45.023 1.00 22.59 285 LEU A N 1
ATOM 2130 C CA . LEU A 1 306 ? 13.792 47.422 -45.347 1.00 31.15 285 LEU A CA 1
ATOM 2131 C C . LEU A 1 306 ? 13.746 46.501 -44.137 1.00 28.32 285 LEU A C 1
ATOM 2132 O O . LEU A 1 306 ? 14.780 46.243 -43.507 1.00 25.15 285 LEU A O 1
ATOM 2137 N N . GLY A 1 307 ? 12.565 45.939 -43.861 1.00 26.75 286 GLY A N 1
ATOM 2138 C CA . GLY A 1 307 ? 12.421 45.041 -42.730 1.00 31.23 286 GLY A CA 1
ATOM 2139 C C . GLY A 1 307 ? 11.462 43.899 -43.001 1.00 30.96 286 GLY A C 1
ATOM 2140 O O . GLY A 1 307 ? 10.809 43.838 -44.046 1.00 29.79 286 GLY A O 1
ATOM 2141 N N . GLN A 1 308 ? 11.399 42.980 -42.042 1.00 26.56 287 GLN A N 1
ATOM 2142 C CA . GLN A 1 308 ? 10.475 41.852 -42.077 1.00 27.42 287 GLN A CA 1
ATOM 2143 C C . GLN A 1 308 ? 9.361 42.093 -41.067 1.00 28.99 287 GLN A C 1
ATOM 2144 O O . GLN A 1 308 ? 9.624 42.519 -39.937 1.00 26.01 287 GLN A O 1
ATOM 2150 N N . MET A 1 309 ? 8.125 41.814 -41.466 1.00 27.44 288 MET A N 1
ATOM 2151 C CA . MET A 1 309 ? 7.028 41.890 -40.517 1.00 30.65 288 MET A CA 1
ATOM 2152 C C . MET A 1 309 ? 7.132 40.764 -39.500 1.00 33.88 288 MET A C 1
ATOM 2153 O O . MET A 1 309 ? 7.429 39.617 -39.842 1.00 30.29 288 MET A O 1
ATOM 2158 N N . ILE A 1 310 ? 6.865 41.095 -38.242 1.00 28.95 289 ILE A N 1
ATOM 2159 C CA . ILE A 1 310 ? 6.848 40.131 -37.151 1.00 27.41 289 ILE A CA 1
ATOM 2160 C C . ILE A 1 310 ? 5.414 40.037 -36.655 1.00 29.50 289 ILE A C 1
ATOM 2161 O O . ILE A 1 310 ? 4.819 41.051 -36.268 1.00 24.20 289 ILE A O 1
ATOM 2166 N N . GLY A 1 311 ? 4.851 38.833 -36.677 1.00 28.32 290 GLY A N 1
ATOM 2167 C CA . GLY A 1 311 ? 3.448 38.681 -36.332 1.00 33.19 290 GLY A CA 1
ATOM 2168 C C . GLY A 1 311 ? 2.527 39.087 -37.471 1.00 30.29 290 GLY A C 1
ATOM 2169 O O . GLY A 1 311 ? 2.957 39.418 -38.581 1.00 29.68 290 GLY A O 1
ATOM 2170 N N . SER A 1 312 ? 1.218 39.076 -37.173 1.00 34.58 291 SER A N 1
ATOM 2171 C CA . SER A 1 312 ? 0.209 39.350 -38.191 1.00 32.70 291 SER A CA 1
ATOM 2172 C C . SER A 1 312 ? 0.097 40.852 -38.442 1.00 28.31 291 SER A C 1
ATOM 2173 O O . SER A 1 312 ? 0.328 41.655 -37.533 1.00 27.04 291 SER A O 1
ATOM 2176 N N . PRO A 1 313 ? -0.260 41.252 -39.666 1.00 31.55 292 PRO A N 1
ATOM 2177 C CA . PRO A 1 313 ? -0.505 42.677 -39.934 1.00 30.84 292 PRO A CA 1
ATOM 2178 C C . PRO A 1 313 ? -1.553 43.239 -38.975 1.00 30.86 292 PRO A C 1
ATOM 2179 O O . PRO A 1 313 ? -2.603 42.632 -38.754 1.00 37.07 292 PRO A O 1
ATOM 2183 N N . GLY A 1 314 ? -1.257 44.401 -38.393 1.00 31.34 293 GLY A N 1
ATOM 2184 C CA . GLY A 1 314 ? -2.164 45.043 -37.459 1.00 29.34 293 GLY A CA 1
ATOM 2185 C C . GLY A 1 314 ? -2.120 44.511 -36.042 1.00 34.24 293 GLY A C 1
ATOM 2186 O O . GLY A 1 314 ? -2.860 45.013 -35.189 1.00 31.21 293 GLY A O 1
ATOM 2187 N N . GLU A 1 315 ? -1.273 43.522 -35.757 1.00 27.37 294 GLU A N 1
ATOM 2188 C CA . GLU A 1 315 ? -1.166 42.943 -34.425 1.00 30.07 294 GLU A CA 1
ATOM 2189 C C . GLU A 1 315 ? 0.148 43.318 -33.734 1.00 29.66 294 GLU A C 1
ATOM 2190 O O . GLU A 1 315 ? 0.654 42.567 -32.894 1.00 30.46 294 GLU A O 1
ATOM 2196 N N . GLY A 1 316 ? 0.706 44.481 -34.072 1.00 24.79 295 GLY A N 1
ATOM 2197 C CA . GLY A 1 316 ? 1.983 44.878 -33.489 1.00 27.88 295 GLY A CA 1
ATOM 2198 C C . GLY A 1 316 ? 1.942 44.941 -31.971 1.00 31.72 295 GLY A C 1
ATOM 2199 O O . GLY A 1 316 ? 2.895 44.536 -31.300 1.00 27.83 295 GLY A O 1
ATOM 2200 N N . VAL A 1 317 ? 0.832 45.436 -31.408 1.00 28.99 296 VAL A N 1
ATOM 2201 C CA . VAL A 1 317 ? 0.706 45.538 -29.952 1.00 32.86 296 VAL A CA 1
ATOM 2202 C C . VAL A 1 317 ? 0.735 44.155 -29.309 1.00 30.02 296 VAL A C 1
ATOM 2203 O O . VAL A 1 317 ? 1.498 43.915 -28.364 1.00 27.20 296 VAL A O 1
ATOM 2207 N N . LYS A 1 318 ? -0.100 43.228 -29.809 1.00 28.26 297 LYS A N 1
ATOM 2208 C CA . LYS A 1 318 ? -0.133 41.867 -29.267 1.00 29.99 297 LYS A CA 1
ATOM 2209 C C . LYS A 1 318 ? 1.217 41.179 -29.413 1.00 29.28 297 LYS A C 1
ATOM 2210 O O . LYS A 1 318 ? 1.655 40.466 -28.505 1.00 32.13 297 LYS A O 1
ATOM 2212 N N . THR A 1 319 ? 1.899 41.404 -30.540 1.00 27.90 298 THR A N 1
ATOM 2213 C CA . THR A 1 319 ? 3.174 40.739 -30.813 1.00 24.57 298 THR A CA 1
ATOM 2214 C C . THR A 1 319 ? 4.248 41.074 -29.774 1.00 30.75 298 THR A C 1
ATOM 2215 O O . THR A 1 319 ? 5.086 40.225 -29.438 1.00 34.00 298 THR A O 1
ATOM 2219 N N . ILE A 1 320 ? 4.268 42.306 -29.270 1.00 23.85 299 ILE A N 1
ATOM 2220 C CA . ILE A 1 320 ? 5.345 42.733 -28.377 1.00 29.16 299 ILE A CA 1
ATOM 2221 C C . ILE A 1 320 ? 4.943 42.646 -26.907 1.00 35.71 299 ILE A C 1
ATOM 2222 O O . ILE A 1 320 ? 5.671 43.137 -26.047 1.00 42.51 299 ILE A O 1
ATOM 2227 N N . MET A 1 321 ? 3.784 42.055 -26.605 1.00 36.32 300 MET A N 1
ATOM 2228 C CA . MET A 1 321 ? 3.288 42.028 -25.231 1.00 41.92 300 MET A CA 1
ATOM 2229 C C . MET A 1 321 ? 4.232 41.256 -24.312 1.00 36.30 300 MET A C 1
ATOM 2230 O O . MET A 1 321 ? 4.563 41.715 -23.210 1.00 30.52 300 MET A O 1
ATOM 2235 N N . ASP A 1 322 ? 4.648 40.060 -24.739 1.00 27.61 301 ASP A N 1
ATOM 2236 C CA . ASP A 1 322 ? 5.526 39.238 -23.916 1.00 32.71 301 ASP A CA 1
ATOM 2237 C C . ASP A 1 322 ? 6.936 39.816 -23.856 1.00 27.77 301 ASP A C 1
ATOM 2238 O O . ASP A 1 322 ? 7.591 39.743 -22.814 1.00 25.97 301 ASP A O 1
ATOM 2243 N N . MET A 1 323 ? 7.417 40.389 -24.961 1.00 26.76 302 MET A N 1
ATOM 2244 C CA . MET A 1 323 ? 8.707 41.077 -24.948 1.00 31.88 302 MET A CA 1
ATOM 2245 C C . MET A 1 323 ? 8.743 42.167 -23.880 1.00 30.08 302 MET A C 1
ATOM 2246 O O . MET A 1 323 ? 9.660 42.213 -23.048 1.00 25.63 302 MET A O 1
ATOM 2251 N N . VAL A 1 324 ? 7.720 43.028 -23.867 1.00 23.81 303 VAL A N 1
ATOM 2252 C CA . VAL A 1 324 ? 7.613 44.080 -22.858 1.00 25.76 303 VAL A CA 1
ATOM 2253 C C . VAL A 1 324 ? 7.569 43.490 -21.451 1.00 26.73 303 VAL A C 1
ATOM 2254 O O . VAL A 1 324 ? 8.262 43.964 -20.541 1.00 23.88 303 VAL A O 1
ATOM 2258 N N . THR A 1 325 ? 6.748 42.453 -21.244 1.00 22.92 304 THR A N 1
ATOM 2259 C CA . THR A 1 325 ? 6.658 41.835 -19.922 1.00 19.64 304 THR A CA 1
ATOM 2260 C C . THR A 1 325 ? 8.028 41.383 -19.421 1.00 27.14 304 THR A C 1
ATOM 2261 O O . THR A 1 325 ? 8.372 41.589 -18.247 1.00 22.96 304 THR A O 1
ATOM 2265 N N . LEU A 1 326 ? 8.832 40.783 -20.302 1.00 22.12 305 LEU A N 1
ATOM 2266 C CA . LEU A 1 326 ? 10.174 40.351 -19.920 1.00 22.52 305 LEU A CA 1
ATOM 2267 C C . LEU A 1 326 ? 11.065 41.530 -19.538 1.00 23.01 305 LEU A C 1
ATOM 2268 O O . LEU A 1 326 ? 11.857 41.432 -18.591 1.00 21.43 305 LEU A O 1
ATOM 2273 N N . THR A 1 327 ? 10.980 42.647 -20.271 1.00 18.44 306 THR A N 1
ATOM 2274 C CA . THR A 1 327 ? 11.819 43.790 -19.917 1.00 20.30 306 THR A CA 1
ATOM 2275 C C . THR A 1 327 ? 11.427 44.351 -18.555 1.00 19.73 306 THR A C 1
ATOM 2276 O O . THR A 1 327 ? 12.286 44.879 -17.846 1.00 25.95 306 THR A O 1
ATOM 2280 N N . ARG A 1 328 ? 10.145 44.215 -18.172 1.00 18.60 307 ARG A N 1
ATOM 2281 C CA . ARG A 1 328 ? 9.650 44.752 -16.901 1.00 16.36 307 ARG A CA 1
ATOM 2282 C C . ARG A 1 328 ? 10.213 44.016 -15.693 1.00 16.90 307 ARG A C 1
ATOM 2283 O O . ARG A 1 328 ? 10.474 44.645 -14.659 1.00 17.43 307 ARG A O 1
ATOM 2291 N N . LEU A 1 329 ? 10.357 42.685 -15.765 1.00 17.18 308 LEU A N 1
ATOM 2292 C CA . LEU A 1 329 ? 11.053 41.990 -14.685 1.00 20.73 308 LEU A CA 1
ATOM 2293 C C . LEU A 1 329 ? 12.477 42.509 -14.539 1.00 24.98 308 LEU A C 1
ATOM 2294 O O . LEU A 1 329 ? 12.942 42.751 -13.418 1.00 24.20 308 LEU A O 1
ATOM 2299 N N . ASP A 1 330 ? 13.181 42.691 -15.670 1.00 17.20 309 ASP A N 1
ATOM 2300 C CA . ASP A 1 330 ? 14.565 43.162 -15.633 1.00 22.75 309 ASP A CA 1
ATOM 2301 C C . ASP A 1 330 ? 14.671 44.530 -14.965 1.00 22.04 309 ASP A C 1
ATOM 2302 O O . ASP A 1 330 ? 15.609 44.783 -14.195 1.00 22.17 309 ASP A O 1
ATOM 2307 N N . CYS A 1 331 ? 13.716 45.426 -15.246 1.00 17.86 310 CYS A N 1
ATOM 2308 C CA . CYS A 1 331 ? 13.734 46.746 -14.613 1.00 22.56 310 CYS A CA 1
ATOM 2309 C C . CYS A 1 331 ? 13.666 46.618 -13.098 1.00 19.72 310 CYS A C 1
ATOM 2310 O O . CYS A 1 331 ? 14.424 47.279 -12.375 1.00 18.04 310 CYS A O 1
ATOM 2313 N N . ALA A 1 332 ? 12.797 45.730 -12.604 1.00 19.75 311 ALA A N 1
ATOM 2314 C CA . ALA A 1 332 ? 12.671 45.528 -11.164 1.00 17.73 311 ALA A CA 1
ATOM 2315 C C . ALA A 1 332 ? 13.944 44.926 -10.584 1.00 18.68 311 ALA A C 1
ATOM 2316 O O . ALA A 1 332 ? 14.476 45.424 -9.583 1.00 24.49 311 ALA A O 1
ATOM 2318 N N . VAL A 1 333 ? 14.441 43.842 -11.189 1.00 15.92 312 VAL A N 1
ATOM 2319 C CA . VAL A 1 333 ? 15.637 43.177 -10.666 1.00 23.12 312 VAL A CA 1
ATOM 2320 C C . VAL A 1 333 ? 16.816 44.147 -10.606 1.00 25.45 312 VAL A C 1
ATOM 2321 O O . VAL A 1 333 ? 17.561 44.175 -9.618 1.00 20.93 312 VAL A O 1
ATOM 2325 N N . ALA A 1 334 ? 16.989 44.972 -11.647 1.00 17.86 313 ALA A N 1
ATOM 2326 C CA . ALA A 1 334 ? 18.090 45.935 -11.675 1.00 21.25 313 ALA A CA 1
ATOM 2327 C C . ALA A 1 334 ? 17.901 47.049 -10.650 1.00 23.66 313 ALA A C 1
ATOM 2328 O O . ALA A 1 334 ? 18.862 47.453 -9.986 1.00 17.52 313 ALA A O 1
ATOM 2330 N N . SER A 1 335 ? 16.675 47.564 -10.504 1.00 17.26 314 SER A N 1
ATOM 2331 C CA . SER A 1 335 ? 16.449 48.597 -9.499 1.00 20.16 314 SER A CA 1
ATOM 2332 C C . SER A 1 335 ? 16.728 48.065 -8.101 1.00 19.51 314 SER A C 1
ATOM 2333 O O . SER A 1 335 ? 17.290 48.775 -7.260 1.00 23.51 314 SER A O 1
ATOM 2336 N N . ALA A 1 336 ? 16.326 46.821 -7.825 1.00 18.10 315 ALA A N 1
ATOM 2337 C CA . ALA A 1 336 ? 16.657 46.227 -6.538 1.00 24.79 315 ALA A CA 1
ATOM 2338 C C . ALA A 1 336 ? 18.172 46.153 -6.351 1.00 25.43 315 ALA A C 1
ATOM 2339 O O . ALA A 1 336 ? 18.686 46.459 -5.267 1.00 20.02 315 ALA A O 1
ATOM 2341 N N . GLY A 1 337 ? 18.904 45.772 -7.404 1.00 19.56 316 GLY A N 1
ATOM 2342 C CA . GLY A 1 337 ? 20.353 45.714 -7.306 1.00 16.82 316 GLY A CA 1
ATOM 2343 C C . GLY A 1 337 ? 20.978 47.082 -7.093 1.00 22.20 316 GLY A C 1
ATOM 2344 O O . GLY A 1 337 ? 21.877 47.236 -6.260 1.00 22.96 316 GLY A O 1
ATOM 2345 N N . LEU A 1 338 ? 20.503 48.098 -7.827 1.00 19.33 317 LEU A N 1
ATOM 2346 C CA . LEU A 1 338 ? 20.945 49.468 -7.568 1.00 20.23 317 LEU A CA 1
ATOM 2347 C C . LEU A 1 338 ? 20.800 49.837 -6.093 1.00 19.83 317 LEU A C 1
ATOM 2348 O O . LEU A 1 338 ? 21.741 50.343 -5.473 1.00 20.63 317 LEU A O 1
ATOM 2353 N N . MET A 1 339 ? 19.609 49.610 -5.527 1.00 19.75 318 MET A N 1
ATOM 2354 C CA . MET A 1 339 ? 19.339 49.957 -4.134 1.00 15.58 318 MET A CA 1
ATOM 2355 C C . MET A 1 339 ? 20.204 49.157 -3.171 1.00 22.29 318 MET A C 1
ATOM 2356 O O . MET A 1 339 ? 20.785 49.724 -2.235 1.00 23.35 318 MET A O 1
ATOM 2361 N N . ARG A 1 340 ? 20.326 47.844 -3.406 1.00 16.68 319 ARG A N 1
ATOM 2362 C CA . ARG A 1 340 ? 21.180 46.999 -2.583 1.00 17.51 319 ARG A CA 1
ATOM 2363 C C . ARG A 1 340 ? 22.606 47.543 -2.526 1.00 25.82 319 ARG A C 1
ATOM 2364 O O . ARG A 1 340 ? 23.209 47.636 -1.452 1.00 23.29 319 ARG A O 1
ATOM 2372 N N . SER A 1 341 ? 23.160 47.915 -3.684 1.00 23.57 320 SER A N 1
ATOM 2373 C CA . SER A 1 341 ? 24.551 48.359 -3.730 1.00 21.20 320 SER A CA 1
ATOM 2374 C C . SER A 1 341 ? 24.746 49.698 -3.014 1.00 19.48 320 SER A C 1
ATOM 2375 O O . SER A 1 341 ? 25.710 49.872 -2.256 1.00 24.27 320 SER A O 1
ATOM 2378 N N . GLY A 1 342 ? 23.853 50.658 -3.249 1.00 20.23 321 GLY A N 1
ATOM 2379 C CA . GLY A 1 342 ? 23.971 51.947 -2.575 1.00 21.69 321 GLY A CA 1
ATOM 2380 C C . GLY A 1 342 ? 23.789 51.841 -1.070 1.00 23.84 321 GLY A C 1
ATOM 2381 O O . GLY A 1 342 ? 24.499 52.491 -0.301 1.00 22.97 321 GLY A O 1
ATOM 2382 N N . LEU A 1 343 ? 22.824 51.034 -0.623 1.00 21.54 322 LEU A N 1
ATOM 2383 C CA . LEU A 1 343 ? 22.650 50.888 0.822 1.00 21.94 322 LEU A CA 1
ATOM 2384 C C . LEU A 1 343 ? 23.835 50.155 1.445 1.00 21.69 322 LEU A C 1
ATOM 2385 O O . LEU A 1 343 ? 24.259 50.493 2.559 1.00 24.75 322 LEU A O 1
ATOM 2390 N N . ALA A 1 344 ? 24.403 49.164 0.743 1.00 20.89 323 ALA A N 1
ATOM 2391 C CA . ALA A 1 344 ? 25.573 48.474 1.290 1.00 28.28 323 ALA A CA 1
ATOM 2392 C C . ALA A 1 344 ? 26.712 49.446 1.569 1.00 27.42 323 ALA A C 1
ATOM 2393 O O . ALA A 1 344 ? 27.434 49.300 2.564 1.00 25.08 323 ALA A O 1
ATOM 2395 N N . GLU A 1 345 ? 26.885 50.449 0.705 1.00 24.87 324 GLU A N 1
ATOM 2396 C CA . GLU A 1 345 ? 27.939 51.440 0.906 1.00 32.33 324 GLU A CA 1
ATOM 2397 C C . GLU A 1 345 ? 27.647 52.327 2.109 1.00 28.64 324 GLU A C 1
ATOM 2398 O O . GLU A 1 345 ? 28.557 52.650 2.883 1.00 23.08 324 GLU A O 1
ATOM 2404 N N . ALA A 1 346 ? 26.385 52.732 2.275 1.00 20.45 325 ALA A N 1
ATOM 2405 C CA . ALA A 1 346 ? 25.997 53.528 3.438 1.00 28.55 325 ALA A CA 1
ATOM 2406 C C . ALA A 1 346 ? 26.192 52.754 4.740 1.00 25.57 325 ALA A C 1
ATOM 2407 O O . ALA A 1 346 ? 26.627 53.323 5.752 1.00 24.44 325 ALA A O 1
ATOM 2409 N N . VAL A 1 347 ? 25.825 51.472 4.759 1.00 27.51 326 VAL A N 1
ATOM 2410 C CA . VAL A 1 347 ? 26.018 50.675 5.971 1.00 23.77 326 VAL A CA 1
ATOM 2411 C C . VAL A 1 347 ? 27.502 50.534 6.279 1.00 30.57 326 VAL A C 1
ATOM 2412 O O . VAL A 1 347 ? 27.944 50.709 7.422 1.00 27.70 326 VAL A O 1
ATOM 2416 N N . HIS A 1 348 ? 28.290 50.207 5.253 1.00 24.12 327 HIS A N 1
ATOM 2417 C CA . HIS A 1 348 ? 29.723 50.024 5.432 1.00 24.96 327 HIS A CA 1
ATOM 2418 C C . HIS A 1 348 ? 30.379 51.298 5.959 1.00 32.16 327 HIS A C 1
ATOM 2419 O O . HIS A 1 348 ? 31.202 51.245 6.880 1.00 32.82 327 HIS A O 1
ATOM 2426 N N . HIS A 1 349 ? 30.000 52.453 5.403 1.00 30.41 328 HIS A N 1
ATOM 2427 C CA . HIS A 1 349 ? 30.523 53.741 5.859 1.00 26.71 328 HIS A CA 1
ATOM 2428 C C . HIS A 1 349 ? 30.215 53.970 7.330 1.00 29.01 328 HIS A C 1
ATOM 2429 O O . HIS A 1 349 ? 31.080 54.400 8.099 1.00 33.91 328 HIS A O 1
ATOM 2436 N N . SER A 1 350 ? 28.976 53.678 7.735 1.00 26.99 329 SER A N 1
ATOM 2437 C CA . SER A 1 350 ? 28.567 53.872 9.118 1.00 27.59 329 SER A CA 1
ATOM 2438 C C . SER A 1 350 ? 29.386 53.014 10.072 1.00 31.61 329 SER A C 1
ATOM 2439 O O . SER A 1 350 ? 29.632 53.421 11.218 1.00 32.86 329 SER A O 1
ATOM 2442 N N . ARG A 1 351 ? 29.795 51.819 9.636 1.00 28.78 330 ARG A N 1
ATOM 2443 C CA . ARG A 1 351 ? 30.571 50.958 10.519 1.00 33.20 330 ARG A CA 1
ATOM 2444 C C . ARG A 1 351 ? 31.961 51.524 10.782 1.00 36.23 330 ARG A C 1
ATOM 2445 O O . ARG A 1 351 ? 32.542 51.250 11.836 1.00 35.47 330 ARG A O 1
ATOM 2453 N N . HIS A 1 352 ? 32.502 52.325 9.863 1.00 35.01 331 HIS A N 1
ATOM 2454 C CA . HIS A 1 352 ? 33.870 52.824 10.007 1.00 40.28 331 HIS A CA 1
ATOM 2455 C C . HIS A 1 352 ? 33.972 54.303 10.368 1.00 35.09 331 HIS A C 1
ATOM 2456 O O . HIS A 1 352 ? 34.851 54.678 11.140 1.00 38.14 331 HIS A O 1
ATOM 2463 N N . ARG A 1 353 ? 33.089 55.151 9.853 1.00 34.03 332 ARG A N 1
ATOM 2464 C CA . ARG A 1 353 ? 33.177 56.588 10.094 1.00 30.85 332 ARG A CA 1
ATOM 2465 C C . ARG A 1 353 ? 32.768 56.913 11.533 1.00 39.98 332 ARG A C 1
ATOM 2466 O O . ARG A 1 353 ? 31.674 56.546 11.974 1.00 42.27 332 ARG A O 1
ATOM 2474 N N . HIS A 1 354 ? 33.654 57.589 12.267 1.00 35.73 333 HIS A N 1
ATOM 2475 C CA . HIS A 1 354 ? 33.382 58.035 13.629 1.00 37.96 333 HIS A CA 1
ATOM 2476 C C . HIS A 1 354 ? 32.845 59.462 13.662 1.00 45.17 333 HIS A C 1
ATOM 2477 O O . HIS A 1 354 ? 33.315 60.341 12.927 1.00 39.10 333 HIS A O 1
ATOM 2484 N N . VAL A 1 355 ? 31.856 59.685 14.529 1.00 45.54 334 VAL A N 1
ATOM 2485 C CA . VAL A 1 355 ? 31.373 61.021 14.868 1.00 48.71 334 VAL A CA 1
ATOM 2486 C C . VAL A 1 355 ? 31.094 61.043 16.366 1.00 51.67 334 VAL A C 1
ATOM 2487 O O . VAL A 1 355 ? 30.409 60.155 16.883 1.00 55.53 334 VAL A O 1
ATOM 2491 N N . PHE A 1 356 ? 31.624 62.055 17.061 1.00 52.24 335 PHE A N 1
ATOM 2492 C CA . PHE A 1 356 ? 31.500 62.176 18.522 1.00 51.26 335 PHE A CA 1
ATOM 2493 C C . PHE A 1 356 ? 32.059 60.948 19.240 1.00 53.36 335 PHE A C 1
ATOM 2494 O O . PHE A 1 356 ? 31.493 60.478 20.229 1.00 53.87 335 PHE A O 1
ATOM 2502 N N . GLY A 1 357 ? 33.157 60.396 18.712 1.00 53.31 336 GLY A N 1
ATOM 2503 C CA . GLY A 1 357 ? 33.932 59.384 19.406 1.00 49.45 336 GLY A CA 1
ATOM 2504 C C . GLY A 1 357 ? 33.554 57.934 19.155 1.00 48.71 336 GLY A C 1
ATOM 2505 O O . GLY A 1 357 ? 34.241 57.039 19.664 1.00 49.17 336 GLY A O 1
ATOM 2506 N N . LYS A 1 358 ? 32.503 57.659 18.398 1.00 46.72 337 LYS A N 1
ATOM 2507 C CA . LYS A 1 358 ? 32.114 56.281 18.148 1.00 47.04 337 LYS A CA 1
ATOM 2508 C C . LYS A 1 358 ? 31.630 56.124 16.716 1.00 41.55 337 LYS A C 1
ATOM 2509 O O . LYS A 1 358 ? 31.374 57.119 16.028 1.00 37.18 337 LYS A O 1
ATOM 2515 N N . PRO A 1 359 ? 31.557 54.888 16.218 1.00 41.79 338 PRO A N 1
ATOM 2516 C CA . PRO A 1 359 ? 31.072 54.677 14.845 1.00 43.25 338 PRO A CA 1
ATOM 2517 C C . PRO A 1 359 ? 29.637 55.161 14.670 1.00 40.98 338 PRO A C 1
ATOM 2518 O O . PRO A 1 359 ? 28.817 55.084 15.588 1.00 43.34 338 PRO A O 1
ATOM 2522 N N . LEU A 1 360 ? 29.342 55.687 13.472 1.00 37.84 339 LEU A N 1
ATOM 2523 C CA . LEU A 1 360 ? 27.981 56.122 13.171 1.00 39.05 339 LEU A CA 1
ATOM 2524 C C . LEU A 1 360 ? 26.974 54.997 13.366 1.00 41.80 339 LEU A C 1
ATOM 2525 O O . LEU A 1 360 ? 25.832 55.249 13.768 1.00 37.53 339 LEU A O 1
ATOM 2530 N N . VAL A 1 361 ? 27.376 53.750 13.104 1.00 41.63 340 VAL A N 1
ATOM 2531 C CA . VAL A 1 361 ? 26.449 52.634 13.229 1.00 39.06 340 VAL A CA 1
ATOM 2532 C C . VAL A 1 361 ? 26.046 52.377 14.673 1.00 38.42 340 VAL A C 1
ATOM 2533 O O . VAL A 1 361 ? 25.096 51.629 14.911 1.00 36.08 340 VAL A O 1
ATOM 2537 N N . GLU A 1 362 ? 26.739 52.967 15.643 1.00 34.17 341 GLU A N 1
ATOM 2538 C CA . GLU A 1 362 ? 26.336 52.861 17.039 1.00 46.90 341 GLU A CA 1
ATOM 2539 C C . GLU A 1 362 ? 25.372 53.965 17.463 1.00 45.85 341 GLU A C 1
ATOM 2540 O O . GLU A 1 362 ? 24.920 53.968 18.613 1.00 40.35 341 GLU A O 1
ATOM 2546 N N . GLN A 1 363 ? 25.077 54.916 16.588 1.00 40.50 342 GLN A N 1
ATOM 2547 C CA . GLN A 1 363 ? 24.109 55.955 16.915 1.00 41.36 342 GLN A CA 1
ATOM 2548 C C . GLN A 1 363 ? 22.700 55.434 16.669 1.00 44.05 342 GLN A C 1
ATOM 2549 O O . GLN A 1 363 ? 22.399 54.978 15.559 1.00 36.56 342 GLN A O 1
ATOM 2555 N N . PRO A 1 364 ? 21.811 55.498 17.662 1.00 46.83 343 PRO A N 1
ATOM 2556 C CA . PRO A 1 364 ? 20.468 54.924 17.464 1.00 41.08 343 PRO A CA 1
ATOM 2557 C C . PRO A 1 364 ? 19.738 55.486 16.250 1.00 32.34 343 PRO A C 1
ATOM 2558 O O . PRO A 1 364 ? 19.100 54.725 15.513 1.00 35.87 343 PRO A O 1
ATOM 2562 N N . LEU A 1 365 ? 19.846 56.791 15.998 1.00 38.00 344 LEU A N 1
ATOM 2563 C CA . LEU A 1 365 ? 19.124 57.394 14.879 1.00 34.81 344 LEU A CA 1
ATOM 2564 C C . LEU A 1 365 ? 19.655 56.907 13.537 1.00 37.26 344 LEU A C 1
ATOM 2565 O O . LEU A 1 365 ? 18.871 56.631 12.618 1.00 28.83 344 LEU A O 1
ATOM 2570 N N . MET A 1 366 ? 20.981 56.839 13.379 1.00 34.34 345 MET A N 1
ATOM 2571 C CA . MET A 1 366 ? 21.510 56.296 12.132 1.00 35.92 345 MET A CA 1
ATOM 2572 C C . MET A 1 366 ? 21.090 54.848 11.950 1.00 35.02 345 MET A C 1
ATOM 2573 O O . MET A 1 366 ? 20.867 54.410 10.817 1.00 27.67 345 MET A O 1
ATOM 2578 N N . GLN A 1 367 ? 20.956 54.104 13.058 1.00 37.61 346 GLN A N 1
ATOM 2579 C CA . GLN A 1 367 ? 20.523 52.711 12.991 1.00 37.42 346 GLN A CA 1
ATOM 2580 C C . GLN A 1 367 ? 19.102 52.600 12.460 1.00 32.82 346 GLN A C 1
ATOM 2581 O O . GLN A 1 367 ? 18.806 51.729 11.634 1.00 28.76 346 GLN A O 1
ATOM 2587 N N . ARG A 1 368 ? 18.208 53.469 12.930 1.00 28.37 347 ARG A N 1
ATOM 2588 C CA . ARG A 1 368 ? 16.829 53.438 12.457 1.00 28.63 347 ARG A CA 1
ATOM 2589 C C . ARG A 1 368 ? 16.744 53.764 10.972 1.00 30.34 347 ARG A C 1
ATOM 2590 O O . ARG A 1 368 ? 15.934 53.172 10.243 1.00 29.21 347 ARG A O 1
ATOM 2598 N N . VAL A 1 369 ? 17.545 54.735 10.516 1.00 27.54 348 VAL A N 1
ATOM 2599 C CA . VAL A 1 369 ? 17.522 55.145 9.112 1.00 24.05 348 VAL A CA 1
ATOM 2600 C C . VAL A 1 369 ? 18.023 54.020 8.218 1.00 26.96 348 VAL A C 1
ATOM 2601 O O . VAL A 1 369 ? 17.405 53.698 7.197 1.00 25.41 348 VAL A O 1
ATOM 2605 N N . LEU A 1 370 ? 19.173 53.434 8.572 1.00 26.09 349 LEU A N 1
ATOM 2606 C CA . LEU A 1 370 ? 19.751 52.344 7.788 1.00 25.58 349 LEU A CA 1
ATOM 2607 C C . LEU A 1 370 ? 18.842 51.121 7.787 1.00 27.64 349 LEU A C 1
ATOM 2608 O O . LEU A 1 370 ? 18.619 50.492 6.745 1.00 27.94 349 LEU A O 1
ATOM 2613 N N . ALA A 1 371 ? 18.320 50.755 8.955 1.00 29.82 350 ALA A N 1
ATOM 2614 C CA . ALA A 1 371 ? 17.452 49.591 9.022 1.00 29.36 350 ALA A CA 1
ATOM 2615 C C . ALA A 1 371 ? 16.165 49.816 8.239 1.00 26.24 350 ALA A C 1
ATOM 2616 O O . ALA A 1 371 ? 15.682 48.902 7.560 1.00 25.29 350 ALA A O 1
ATOM 2618 N N . ASP A 1 372 ? 15.595 51.025 8.319 1.00 23.72 351 ASP A N 1
ATOM 2619 C CA . ASP A 1 372 ? 14.345 51.301 7.612 1.00 29.46 351 ASP A CA 1
ATOM 2620 C C . ASP A 1 372 ? 14.536 51.150 6.108 1.00 25.49 351 ASP A C 1
ATOM 2621 O O . ASP A 1 372 ? 13.677 50.579 5.425 1.00 26.54 351 ASP A O 1
ATOM 2626 N N . MET A 1 373 ? 15.659 51.650 5.572 1.00 21.23 352 MET A N 1
ATOM 2627 C CA . MET A 1 373 ? 15.957 51.439 4.157 1.00 20.17 352 MET A CA 1
ATOM 2628 C C . MET A 1 373 ? 16.173 49.961 3.844 1.00 22.94 352 MET A C 1
ATOM 2629 O O . MET A 1 373 ? 15.764 49.480 2.779 1.00 26.42 352 MET A O 1
ATOM 2634 N N . ALA A 1 374 ? 16.841 49.235 4.750 1.00 22.56 353 ALA A N 1
ATOM 2635 C CA . ALA A 1 374 ? 17.123 47.814 4.530 1.00 28.76 353 ALA A CA 1
ATOM 2636 C C . ALA A 1 374 ? 15.842 47.000 4.377 1.00 24.51 353 ALA A C 1
ATOM 2637 O O . ALA A 1 374 ? 15.804 46.026 3.618 1.00 27.98 353 ALA A O 1
ATOM 2639 N N . LEU A 1 375 ? 14.791 47.370 5.108 1.00 22.02 354 LEU A N 1
ATOM 2640 C CA . LEU A 1 375 ? 13.505 46.684 4.976 1.00 23.32 354 LEU A CA 1
ATOM 2641 C C . LEU A 1 375 ? 12.937 46.812 3.564 1.00 23.29 354 LEU A C 1
ATOM 2642 O O . LEU A 1 375 ? 12.444 45.830 2.998 1.00 21.19 354 LEU A O 1
ATOM 2647 N N . ASP A 1 376 ? 13.005 48.005 2.971 1.00 22.77 355 ASP A N 1
ATOM 2648 C CA . ASP A 1 376 ? 12.514 48.151 1.606 1.00 22.21 355 ASP A CA 1
ATOM 2649 C C . ASP A 1 376 ? 13.412 47.426 0.604 1.00 30.49 355 ASP A C 1
ATOM 2650 O O . ASP A 1 376 ? 12.912 46.807 -0.343 1.00 26.10 355 ASP A O 1
ATOM 2655 N N . VAL A 1 377 ? 14.739 47.485 0.784 1.00 18.96 356 VAL A N 1
ATOM 2656 C CA . VAL A 1 377 ? 15.626 46.763 -0.137 1.00 22.99 356 VAL A CA 1
ATOM 2657 C C . VAL A 1 377 ? 15.377 45.254 -0.049 1.00 20.47 356 VAL A C 1
ATOM 2658 O O . VAL A 1 377 ? 15.326 44.557 -1.068 1.00 24.88 356 VAL A O 1
ATOM 2662 N N . ALA A 1 378 ? 15.208 44.727 1.164 1.00 20.66 357 ALA A N 1
ATOM 2663 C CA . ALA A 1 378 ? 14.917 43.303 1.308 1.00 22.53 357 ALA A CA 1
ATOM 2664 C C . ALA A 1 378 ? 13.562 42.949 0.690 1.00 25.93 357 ALA A C 1
ATOM 2665 O O . ALA A 1 378 ? 13.445 41.970 -0.056 1.00 23.46 357 ALA A O 1
ATOM 2667 N N . GLY A 1 379 ? 12.529 43.746 0.969 1.00 25.82 358 GLY A N 1
ATOM 2668 C CA . GLY A 1 379 ? 11.222 43.482 0.378 1.00 25.50 358 GLY A CA 1
ATOM 2669 C C . GLY A 1 379 ? 11.231 43.555 -1.140 1.00 28.71 358 GLY A C 1
ATOM 2670 O O . GLY A 1 379 ? 10.611 42.724 -1.816 1.00 23.15 358 GLY A O 1
ATOM 2671 N N . ALA A 1 380 ? 11.940 44.547 -1.696 1.00 21.97 359 ALA A N 1
ATOM 2672 C CA . ALA A 1 380 ? 12.012 44.706 -3.144 1.00 23.64 359 ALA A CA 1
ATOM 2673 C C . ALA A 1 380 ? 12.805 43.577 -3.787 1.00 20.47 359 ALA A C 1
ATOM 2674 O O . ALA A 1 380 ? 12.446 43.100 -4.868 1.00 20.13 359 ALA A O 1
ATOM 2676 N N . THR A 1 381 ? 13.904 43.157 -3.156 1.00 19.00 360 THR A N 1
ATOM 2677 C CA . THR A 1 381 ? 14.684 42.050 -3.698 1.00 20.78 360 THR A CA 1
ATOM 2678 C C . THR A 1 381 ? 13.889 40.746 -3.663 1.00 26.73 360 THR A C 1
ATOM 2679 O O . THR A 1 381 ? 13.864 39.986 -4.641 1.00 24.73 360 THR A O 1
ATOM 2683 N N . ALA A 1 382 ? 13.236 40.470 -2.531 1.00 22.05 361 ALA A N 1
ATOM 2684 C CA . ALA A 1 382 ? 12.437 39.256 -2.407 1.00 26.63 361 ALA A CA 1
ATOM 2685 C C . ALA A 1 382 ? 11.304 39.234 -3.424 1.00 23.32 361 ALA A C 1
ATOM 2686 O O . ALA A 1 382 ? 11.053 38.212 -4.074 1.00 23.28 361 ALA A O 1
ATOM 2688 N N . LEU A 1 383 ? 10.600 40.358 -3.567 1.00 21.23 362 LEU A N 1
ATOM 2689 C CA . LEU A 1 383 ? 9.457 40.399 -4.474 1.00 25.24 362 LEU A CA 1
ATOM 2690 C C . LEU A 1 383 ? 9.890 40.240 -5.929 1.00 28.55 362 LEU A C 1
ATOM 2691 O O . LEU A 1 383 ? 9.231 39.530 -6.703 1.00 25.74 362 LEU A O 1
ATOM 2696 N N . SER A 1 384 ? 10.988 40.903 -6.322 1.00 21.06 363 SER A N 1
ATOM 2697 C CA . SER A 1 384 ? 11.471 40.802 -7.698 1.00 18.89 363 SER A CA 1
ATOM 2698 C C . SER A 1 384 ? 11.869 39.373 -8.028 1.00 23.84 363 SER A C 1
ATOM 2699 O O . SER A 1 384 ? 11.500 38.844 -9.083 1.00 21.05 363 SER A O 1
ATOM 2702 N N . MET A 1 385 ? 12.647 38.736 -7.141 1.00 20.14 364 MET A N 1
ATOM 2703 C CA . MET A 1 385 ? 13.027 37.351 -7.379 1.00 24.91 364 MET A CA 1
ATOM 2704 C C . MET A 1 385 ? 11.823 36.423 -7.297 1.00 21.91 364 MET A C 1
ATOM 2705 O O . MET A 1 385 ? 11.792 35.389 -7.977 1.00 24.84 364 MET A O 1
ATOM 2710 N N . ARG A 1 386 ? 10.827 36.757 -6.471 1.00 23.67 365 ARG A N 1
ATOM 2711 C CA . ARG A 1 386 ? 9.610 35.952 -6.467 1.00 23.04 365 ARG A CA 1
ATOM 2712 C C . ARG A 1 386 ? 8.890 36.054 -7.803 1.00 22.83 365 ARG A C 1
ATOM 2713 O O . ARG A 1 386 ? 8.281 35.080 -8.260 1.00 31.08 365 ARG A O 1
ATOM 2721 N N . LEU A 1 387 ? 8.939 37.222 -8.446 1.00 24.34 366 LEU A N 1
ATOM 2722 C CA . LEU A 1 387 ? 8.371 37.318 -9.790 1.00 26.80 366 LEU A CA 1
ATOM 2723 C C . LEU A 1 387 ? 9.135 36.428 -10.770 1.00 30.60 366 LEU A C 1
ATOM 2724 O O . LEU A 1 387 ? 8.522 35.721 -11.580 1.00 25.04 366 LEU A O 1
ATOM 2729 N N . ALA A 1 388 ? 10.477 36.433 -10.698 1.00 27.27 367 ALA A N 1
ATOM 2730 C CA . ALA A 1 388 ? 11.263 35.526 -11.529 1.00 21.97 367 ALA A CA 1
ATOM 2731 C C . ALA A 1 388 ? 10.833 34.078 -11.325 1.00 23.29 367 ALA A C 1
ATOM 2732 O O . ALA A 1 388 ? 10.697 33.315 -12.291 1.00 24.01 367 ALA A O 1
ATOM 2734 N N . ARG A 1 389 ? 10.601 33.685 -10.073 1.00 23.85 368 ARG A N 1
ATOM 2735 C CA . ARG A 1 389 ? 10.143 32.331 -9.799 1.00 25.21 368 ARG A CA 1
ATOM 2736 C C . ARG A 1 389 ? 8.783 32.070 -10.444 1.00 33.06 368 ARG A C 1
ATOM 2737 O O . ARG A 1 389 ? 8.543 30.989 -10.997 1.00 33.08 368 ARG A O 1
ATOM 2745 N N . ALA A 1 390 ? 7.886 33.056 -10.404 1.00 29.31 369 ALA A N 1
ATOM 2746 C CA . ALA A 1 390 ? 6.607 32.907 -11.086 1.00 25.78 369 ALA A CA 1
ATOM 2747 C C . ALA A 1 390 ? 6.794 32.693 -12.589 1.00 33.66 369 ALA A C 1
ATOM 2748 O O . ALA A 1 390 ? 6.084 31.879 -13.199 1.00 29.58 369 ALA A O 1
ATOM 2750 N N . PHE A 1 391 ? 7.759 33.393 -13.201 1.00 25.84 370 PHE A N 1
ATOM 2751 C CA . PHE A 1 391 ? 8.041 33.178 -14.621 1.00 27.13 370 PHE A CA 1
ATOM 2752 C C . PHE A 1 391 ? 8.490 31.742 -14.888 1.00 33.47 370 PHE A C 1
ATOM 2753 O O . PHE A 1 391 ? 8.040 31.124 -15.857 1.00 30.79 370 PHE A O 1
ATOM 2761 N N . ASP A 1 392 ? 9.365 31.190 -14.038 1.00 26.24 371 ASP A N 1
ATOM 2762 C CA . ASP A 1 392 ? 9.818 29.811 -14.232 1.00 27.44 371 ASP A CA 1
ATOM 2763 C C . ASP A 1 392 ? 8.684 28.808 -14.051 1.00 30.91 371 ASP A C 1
ATOM 2764 O O . ASP A 1 392 ? 8.621 27.799 -14.763 1.00 35.89 371 ASP A O 1
ATOM 2769 N N . MET A 1 393 ? 7.774 29.061 -13.121 1.00 30.21 372 MET A N 1
ATOM 2770 C CA . MET A 1 393 ? 6.747 28.073 -12.813 1.00 34.00 372 MET A CA 1
ATOM 2771 C C . MET A 1 393 ? 5.476 28.256 -13.628 1.00 31.09 372 MET A C 1
ATOM 2772 O O . MET A 1 393 ? 4.593 27.404 -13.542 1.00 32.80 372 MET A O 1
ATOM 2777 N N . ALA A 1 394 ? 5.375 29.321 -14.431 1.00 38.09 373 ALA A N 1
ATOM 2778 C CA . ALA A 1 394 ? 4.112 29.653 -15.086 1.00 39.90 373 ALA A CA 1
ATOM 2779 C C . ALA A 1 394 ? 3.639 28.535 -16.013 1.00 45.70 373 ALA A C 1
ATOM 2780 O O . ALA A 1 394 ? 2.444 28.205 -16.041 1.00 43.40 373 ALA A O 1
ATOM 2782 N N . ALA A 1 395 ? 4.562 27.924 -16.762 1.00 39.86 374 ALA A N 1
ATOM 2783 C CA . ALA A 1 395 ? 4.163 26.924 -17.747 1.00 40.99 374 ALA A CA 1
ATOM 2784 C C . ALA A 1 395 ? 3.521 25.711 -17.095 1.00 43.01 374 ALA A C 1
ATOM 2785 O O . ALA A 1 395 ? 2.700 25.032 -17.722 1.00 50.56 374 ALA A O 1
ATOM 2787 N N . SER A 1 396 ? 3.836 25.442 -15.834 1.00 43.15 375 SER A N 1
ATOM 2788 C CA . SER A 1 396 ? 3.343 24.236 -15.190 1.00 49.42 375 SER A CA 1
ATOM 2789 C C . SER A 1 396 ? 2.418 24.487 -14.004 1.00 50.52 375 SER A C 1
ATOM 2790 O O . SER A 1 396 ? 1.953 23.522 -13.394 1.00 53.58 375 SER A O 1
ATOM 2793 N N . ASP A 1 397 ? 2.131 25.737 -13.652 1.00 49.20 376 ASP A N 1
ATOM 2794 C CA . ASP A 1 397 ? 1.355 26.033 -12.448 1.00 43.77 376 ASP A CA 1
ATOM 2795 C C . ASP A 1 397 ? 0.438 27.218 -12.735 1.00 43.92 376 ASP A C 1
ATOM 2796 O O . ASP A 1 397 ? 0.913 28.337 -12.960 1.00 42.07 376 ASP A O 1
ATOM 2801 N N . ARG A 1 398 ? -0.879 26.969 -12.712 1.00 46.60 377 ARG A N 1
ATOM 2802 C CA . ARG A 1 398 ? -1.853 27.986 -13.116 1.00 41.68 377 ARG A CA 1
ATOM 2803 C C . ARG A 1 398 ? -1.866 29.168 -12.145 1.00 36.58 377 ARG A C 1
ATOM 2804 O O . ARG A 1 398 ? -2.058 30.320 -12.557 1.00 36.10 377 ARG A O 1
ATOM 2806 N N . ALA A 1 399 ? -1.683 28.897 -10.848 1.00 36.12 378 ALA A N 1
ATOM 2807 C CA . ALA A 1 399 ? -1.602 29.970 -9.863 1.00 35.08 378 ALA A CA 1
ATOM 2808 C C . ALA A 1 399 ? -0.354 30.826 -10.079 1.00 40.90 378 ALA A C 1
ATOM 2809 O O . ALA A 1 399 ? -0.387 32.047 -9.879 1.00 42.00 378 ALA A O 1
ATOM 2811 N N . GLU A 1 400 ? 0.763 30.204 -10.463 1.00 38.95 379 GLU A N 1
ATOM 2812 C CA . GLU A 1 400 ? 1.972 30.982 -10.737 1.00 38.00 379 GLU A CA 1
ATOM 2813 C C . GLU A 1 400 ? 1.834 31.775 -12.029 1.00 38.41 379 GLU A C 1
ATOM 2814 O O . GLU A 1 400 ? 2.271 32.931 -12.107 1.00 38.76 379 GLU A O 1
ATOM 2820 N N . ALA A 1 401 ? 1.193 31.193 -13.043 1.00 38.16 380 ALA A N 1
ATOM 2821 C CA . ALA A 1 401 ? 0.927 31.963 -14.250 1.00 36.47 380 ALA A CA 1
ATOM 2822 C C . ALA A 1 401 ? 0.057 33.170 -13.933 1.00 32.85 380 ALA A C 1
ATOM 2823 O O . ALA A 1 401 ? 0.285 34.262 -14.465 1.00 29.94 380 ALA A O 1
ATOM 2825 N N . ALA A 1 402 ? -0.937 32.993 -13.053 1.00 29.70 381 ALA A N 1
ATOM 2826 C CA . ALA A 1 402 ? -1.782 34.113 -12.655 1.00 32.85 381 ALA A CA 1
ATOM 2827 C C . ALA A 1 402 ? -0.959 35.176 -11.954 1.00 36.42 381 ALA A C 1
ATOM 2828 O O . ALA A 1 402 ? -1.132 36.376 -12.210 1.00 31.62 381 ALA A O 1
ATOM 2830 N N . PHE A 1 403 ? -0.048 34.756 -11.069 1.00 31.41 382 PHE A N 1
ATOM 2831 C CA . PHE A 1 403 ? 0.837 35.724 -10.434 1.00 26.27 382 PHE A CA 1
ATOM 2832 C C . PHE A 1 403 ? 1.662 36.471 -11.473 1.00 25.15 382 PHE A C 1
ATOM 2833 O O . PHE A 1 403 ? 1.759 37.702 -11.432 1.00 27.36 382 PHE A O 1
ATOM 2841 N N . ALA A 1 404 ? 2.236 35.750 -12.439 1.00 29.21 383 ALA A N 1
ATOM 2842 C CA . ALA A 1 404 ? 3.123 36.403 -13.407 1.00 24.79 383 ALA A CA 1
ATOM 2843 C C . ALA A 1 404 ? 2.375 37.433 -14.256 1.00 29.25 383 ALA A C 1
ATOM 2844 O O . ALA A 1 404 ? 2.881 38.537 -14.488 1.00 29.70 383 ALA A O 1
ATOM 2846 N N . ARG A 1 405 ? 1.165 37.101 -14.720 1.00 32.42 384 ARG A N 1
ATOM 2847 C CA . ARG A 1 405 ? 0.428 38.029 -15.574 1.00 24.85 384 ARG A CA 1
ATOM 2848 C C . ARG A 1 405 ? 0.001 39.276 -14.808 1.00 32.65 384 ARG A C 1
ATOM 2849 O O . ARG A 1 405 ? 0.107 40.393 -15.322 1.00 33.77 384 ARG A O 1
ATOM 2851 N N . SER A 1 406 ? -0.509 39.110 -13.591 1.00 28.80 385 SER A N 1
ATOM 2852 C CA . SER A 1 406 ? -1.139 40.220 -12.884 1.00 24.11 385 SER A CA 1
ATOM 2853 C C . SER A 1 406 ? -0.164 41.076 -12.086 1.00 23.27 385 SER A C 1
ATOM 2854 O O . SER A 1 406 ? -0.454 42.252 -11.830 1.00 25.44 385 SER A O 1
ATOM 2857 N N . MET A 1 407 ? 0.976 40.524 -11.666 1.00 28.91 386 MET A N 1
ATOM 2858 C CA . MET A 1 407 ? 1.852 41.207 -10.721 1.00 24.52 386 MET A CA 1
ATOM 2859 C C . MET A 1 407 ? 3.100 41.788 -11.363 1.00 21.79 386 MET A C 1
ATOM 2860 O O . MET A 1 407 ? 3.814 42.555 -10.700 1.00 21.83 386 MET A O 1
ATOM 2865 N N . THR A 1 408 ? 3.396 41.445 -12.620 1.00 22.87 387 THR A N 1
ATOM 2866 C CA . THR A 1 408 ? 4.536 42.074 -13.282 1.00 19.76 387 THR A CA 1
ATOM 2867 C C . THR A 1 408 ? 4.470 43.597 -13.225 1.00 26.99 387 THR A C 1
ATOM 2868 O O . THR A 1 408 ? 5.470 44.215 -12.818 1.00 21.62 387 THR A O 1
ATOM 2872 N N . PRO A 1 409 ? 3.356 44.264 -13.573 1.00 25.90 388 PRO A N 1
ATOM 2873 C CA . PRO A 1 409 ? 3.339 45.733 -13.432 1.00 18.38 388 PRO A CA 1
ATOM 2874 C C . PRO A 1 409 ? 3.383 46.190 -11.985 1.00 24.75 388 PRO A C 1
ATOM 2875 O O . PRO A 1 409 ? 3.887 47.290 -11.711 1.00 21.13 388 PRO A O 1
ATOM 2879 N N . VAL A 1 410 ? 2.862 45.377 -11.055 1.00 24.28 389 VAL A N 1
ATOM 2880 C CA . VAL A 1 410 ? 2.927 45.707 -9.628 1.00 19.54 389 VAL A CA 1
ATOM 2881 C C . VAL A 1 410 ? 4.373 45.767 -9.156 1.00 18.25 389 VAL A C 1
ATOM 2882 O O . VAL A 1 410 ? 4.772 46.695 -8.441 1.00 21.29 389 VAL A O 1
ATOM 2886 N N . VAL A 1 411 ? 5.173 44.756 -9.521 1.00 19.91 390 VAL A N 1
ATOM 2887 C CA . VAL A 1 411 ? 6.576 44.704 -9.101 1.00 19.85 390 VAL A CA 1
ATOM 2888 C C . VAL A 1 411 ? 7.376 45.831 -9.753 1.00 22.48 390 VAL A C 1
ATOM 2889 O O . VAL A 1 411 ? 8.166 46.515 -9.099 1.00 20.60 390 VAL A O 1
ATOM 2893 N N . LYS A 1 412 ? 7.183 46.038 -11.053 1.00 18.93 391 LYS A N 1
ATOM 2894 C CA . LYS A 1 412 ? 7.876 47.118 -11.754 1.00 20.64 391 LYS A CA 1
ATOM 2895 C C . LYS A 1 412 ? 7.500 48.484 -11.172 1.00 19.09 391 LYS A C 1
ATOM 2896 O O . LYS A 1 412 ? 8.376 49.312 -10.894 1.00 20.98 391 LYS A O 1
ATOM 2902 N N . TYR A 1 413 ? 6.203 48.724 -10.956 1.00 16.58 392 TYR A N 1
ATOM 2903 C CA . TYR A 1 413 ? 5.759 49.947 -10.278 1.00 19.80 392 TYR A CA 1
ATOM 2904 C C . TYR A 1 413 ? 6.531 50.177 -8.986 1.00 22.37 392 TYR A C 1
ATOM 2905 O O . TYR A 1 413 ? 7.184 51.210 -8.818 1.00 20.69 392 TYR A O 1
ATOM 2914 N N . TRP A 1 414 ? 6.440 49.237 -8.039 1.00 16.26 393 TRP A N 1
ATOM 2915 C CA . TRP A 1 414 ? 6.906 49.560 -6.692 1.00 16.99 393 TRP A CA 1
ATOM 2916 C C . TRP A 1 414 ? 8.430 49.515 -6.591 1.00 17.41 393 TRP A C 1
ATOM 2917 O O . TRP A 1 414 ? 9.043 50.449 -6.059 1.00 19.30 393 TRP A O 1
ATOM 2928 N N . VAL A 1 415 ? 9.057 48.444 -7.097 1.00 17.02 394 VAL A N 1
ATOM 2929 C CA . VAL A 1 415 ? 10.504 48.283 -6.935 1.00 17.34 394 VAL A CA 1
ATOM 2930 C C . VAL A 1 415 ? 11.250 49.417 -7.628 1.00 21.90 394 VAL A C 1
ATOM 2931 O O . VAL A 1 415 ? 12.147 50.030 -7.040 1.00 20.37 394 VAL A O 1
ATOM 2935 N N . CYS A 1 416 ? 10.855 49.758 -8.859 1.00 14.60 395 CYS A N 1
ATOM 2936 C CA . CYS A 1 416 ? 11.567 50.806 -9.584 1.00 16.25 395 CYS A CA 1
ATOM 2937 C C . CYS A 1 416 ? 11.292 52.196 -9.016 1.00 20.28 395 CYS A C 1
ATOM 2938 O O . CYS A 1 416 ? 12.199 53.041 -8.982 1.00 21.13 395 CYS A O 1
ATOM 2941 N N . LYS A 1 417 ? 10.070 52.458 -8.546 1.00 18.21 396 LYS A N 1
ATOM 2942 C CA . LYS A 1 417 ? 9.732 53.830 -8.169 1.00 20.34 396 LYS A CA 1
ATOM 2943 C C . LYS A 1 417 ? 10.174 54.213 -6.756 1.00 23.10 396 LYS A C 1
ATOM 2944 O O . LYS A 1 417 ? 10.223 55.411 -6.455 1.00 19.56 396 LYS A O 1
ATOM 2950 N N . ILE A 1 418 ? 10.496 53.253 -5.875 1.00 21.01 397 ILE A N 1
ATOM 2951 C CA . ILE A 1 418 ? 11.017 53.643 -4.559 1.00 17.97 397 ILE A CA 1
ATOM 2952 C C . ILE A 1 418 ? 12.509 53.933 -4.594 1.00 17.42 397 ILE A C 1
ATOM 2953 O O . ILE A 1 418 ? 13.042 54.543 -3.656 1.00 25.72 397 ILE A O 1
ATOM 2958 N N . ALA A 1 419 ? 13.192 53.531 -5.664 1.00 15.09 398 ALA A N 1
ATOM 2959 C CA . ALA A 1 419 ? 14.647 53.635 -5.703 1.00 14.09 398 ALA A CA 1
ATOM 2960 C C . ALA A 1 419 ? 15.171 55.072 -5.623 1.00 15.79 398 ALA A C 1
ATOM 2961 O O . ALA A 1 419 ? 16.188 55.284 -4.938 1.00 16.42 398 ALA A O 1
ATOM 2963 N N . PRO A 1 420 ? 14.584 56.072 -6.301 1.00 18.65 399 PRO A N 1
ATOM 2964 C CA . PRO A 1 420 ? 15.151 57.434 -6.190 1.00 21.93 399 PRO A CA 1
ATOM 2965 C C . PRO A 1 420 ? 15.185 57.977 -4.775 1.00 20.18 399 PRO A C 1
ATOM 2966 O O . PRO A 1 420 ? 16.232 58.484 -4.341 1.00 22.48 399 PRO A O 1
ATOM 2970 N N . ALA A 1 421 ? 14.089 57.856 -4.029 1.00 16.00 400 ALA A N 1
ATOM 2971 C CA . ALA A 1 421 ? 14.063 58.375 -2.668 1.00 16.25 400 ALA A CA 1
ATOM 2972 C C . ALA A 1 421 ? 15.005 57.593 -1.763 1.00 22.16 400 ALA A C 1
ATOM 2973 O O . ALA A 1 421 ? 15.648 58.173 -0.876 1.00 19.95 400 ALA A O 1
ATOM 2975 N N . LEU A 1 422 ? 15.099 56.273 -1.965 1.00 17.24 401 LEU A N 1
ATOM 2976 C CA . LEU A 1 422 ? 15.939 55.486 -1.077 1.00 20.57 401 LEU A CA 1
ATOM 2977 C C . LEU A 1 422 ? 17.415 55.783 -1.333 1.00 24.70 401 LEU A C 1
ATOM 2978 O O . LEU A 1 422 ? 18.198 55.960 -0.388 1.00 20.50 401 LEU A O 1
ATOM 2983 N N . LEU A 1 423 ? 17.803 55.871 -2.606 1.00 21.43 402 LEU A N 1
ATOM 2984 C CA . LEU A 1 423 ? 19.194 56.167 -2.939 1.00 21.70 402 LEU A CA 1
ATOM 2985 C C . LEU A 1 423 ? 19.600 57.589 -2.537 1.00 21.48 402 LEU A C 1
ATOM 2986 O O . LEU A 1 423 ? 20.766 57.822 -2.180 1.00 18.58 402 LEU A O 1
ATOM 2991 N N . TYR A 1 424 ? 18.675 58.552 -2.572 1.00 17.67 403 TYR A N 1
ATOM 2992 C CA . TYR A 1 424 ? 19.000 59.860 -2.002 1.00 25.07 403 TYR A CA 1
ATOM 2993 C C . TYR A 1 424 ? 19.375 59.737 -0.515 1.00 22.17 403 TYR A C 1
ATOM 2994 O O . TYR A 1 424 ? 20.413 60.255 -0.084 1.00 17.53 403 TYR A O 1
ATOM 3003 N N . GLU A 1 425 ? 18.562 59.024 0.281 1.00 22.92 404 GLU A N 1
ATOM 3004 C CA . GLU A 1 425 ? 18.846 58.928 1.714 1.00 23.93 404 GLU A CA 1
ATOM 3005 C C . GLU A 1 425 ? 20.161 58.200 1.970 1.00 23.28 404 GLU A C 1
ATOM 3006 O O . GLU A 1 425 ? 20.944 58.596 2.843 1.00 23.35 404 GLU A O 1
ATOM 3012 N N . ALA A 1 426 ? 20.409 57.127 1.223 1.00 21.95 405 ALA A N 1
ATOM 3013 C CA . ALA A 1 426 ? 21.681 56.432 1.311 1.00 18.10 405 ALA A CA 1
ATOM 3014 C C . ALA A 1 426 ? 22.840 57.368 0.981 1.00 22.78 405 ALA A C 1
ATOM 3015 O O . ALA A 1 426 ? 23.871 57.354 1.662 1.00 21.26 405 ALA A O 1
ATOM 3017 N N . MET A 1 427 ? 22.688 58.193 -0.058 1.00 22.02 406 MET A N 1
ATOM 3018 C CA A MET A 1 427 ? 23.718 59.181 -0.362 0.53 19.21 406 MET A CA 1
ATOM 3019 C CA B MET A 1 427 ? 23.709 59.193 -0.366 0.47 19.24 406 MET A CA 1
ATOM 3020 C C . MET A 1 427 ? 23.929 60.140 0.809 1.00 20.58 406 MET A C 1
ATOM 3021 O O . MET A 1 427 ? 25.069 60.497 1.126 1.00 19.13 406 MET A O 1
ATOM 3030 N N . GLU A 1 428 ? 22.848 60.560 1.474 1.00 18.61 407 GLU A N 1
ATOM 3031 C CA . GLU A 1 428 ? 23.000 61.499 2.580 1.00 19.60 407 GLU A CA 1
ATOM 3032 C C . GLU A 1 428 ? 23.737 60.860 3.756 1.00 30.89 407 GLU A C 1
ATOM 3033 O O . GLU A 1 428 ? 24.401 61.566 4.528 1.00 23.89 407 GLU A O 1
ATOM 3039 N N . CYS A 1 429 ? 23.611 59.537 3.923 1.00 21.40 408 CYS A N 1
ATOM 3040 C CA . CYS A 1 429 ? 24.332 58.842 4.983 1.00 21.71 408 CYS A CA 1
ATOM 3041 C C . CYS A 1 429 ? 25.844 58.920 4.809 1.00 23.65 408 CYS A C 1
ATOM 3042 O O . CYS A 1 429 ? 26.566 58.783 5.800 1.00 29.07 408 CYS A O 1
ATOM 3045 N N . LEU A 1 430 ? 26.335 59.182 3.588 1.00 24.93 409 LEU A N 1
ATOM 3046 C CA . LEU A 1 430 ? 27.771 59.363 3.366 1.00 27.06 409 LEU A CA 1
ATOM 3047 C C . LEU A 1 430 ? 28.258 60.778 3.662 1.00 27.63 409 LEU A C 1
ATOM 3048 O O . LEU A 1 430 ? 29.469 61.017 3.611 1.00 33.00 409 LEU A O 1
ATOM 3053 N N . GLY A 1 431 ? 27.360 61.725 3.933 1.00 24.79 410 GLY A N 1
ATOM 3054 C CA . GLY A 1 431 ? 27.791 63.098 4.119 1.00 24.93 410 GLY A CA 1
ATOM 3055 C C . GLY A 1 431 ? 28.159 63.719 2.777 1.00 22.95 410 GLY A C 1
ATOM 3056 O O . GLY A 1 431 ? 27.788 63.222 1.707 1.00 23.39 410 GLY A O 1
ATOM 3057 N N . GLY A 1 432 ? 28.967 64.786 2.854 1.00 23.67 411 GLY A N 1
ATOM 3058 C CA . GLY A 1 432 ? 29.274 65.578 1.666 1.00 21.98 411 GLY A CA 1
ATOM 3059 C C . GLY A 1 432 ? 29.882 64.783 0.522 1.00 31.62 411 GLY A C 1
ATOM 3060 O O . GLY A 1 432 ? 29.560 65.026 -0.648 1.00 20.90 411 GLY A O 1
ATOM 3061 N N . ASN A 1 433 ? 30.775 63.830 0.834 1.00 24.63 412 ASN A N 1
ATOM 3062 C CA . ASN A 1 433 ? 31.362 62.991 -0.218 1.00 27.95 412 ASN A CA 1
ATOM 3063 C C . ASN A 1 433 ? 30.299 62.236 -1.016 1.00 26.01 412 ASN A C 1
ATOM 3064 O O . ASN A 1 433 ? 30.535 61.882 -2.177 1.00 25.86 412 ASN A O 1
ATOM 3069 N N . GLY A 1 434 ? 29.138 61.953 -0.411 1.00 24.86 413 GLY A N 1
ATOM 3070 C CA . GLY A 1 434 ? 28.091 61.260 -1.149 1.00 18.50 413 GLY A CA 1
ATOM 3071 C C . GLY A 1 434 ? 27.641 62.018 -2.389 1.00 28.12 413 GLY A C 1
ATOM 3072 O O . GLY A 1 434 ? 27.254 61.408 -3.392 1.00 22.01 413 GLY A O 1
ATOM 3073 N N . TYR A 1 435 ? 27.730 63.351 -2.357 1.00 22.68 414 TYR A N 1
ATOM 3074 C CA . TYR A 1 435 ? 27.250 64.213 -3.432 1.00 19.86 414 TYR A CA 1
ATOM 3075 C C . TYR A 1 435 ? 28.265 64.377 -4.564 1.00 21.44 414 TYR A C 1
ATOM 3076 O O . TYR A 1 435 ? 27.993 65.093 -5.534 1.00 25.37 414 TYR A O 1
ATOM 3085 N N . ILE A 1 436 ? 29.418 63.730 -4.473 1.00 24.81 415 ILE A N 1
ATOM 3086 C CA . ILE A 1 436 ? 30.538 63.975 -5.375 1.00 27.56 415 ILE A CA 1
ATOM 3087 C C . ILE A 1 436 ? 30.653 62.812 -6.354 1.00 33.76 415 ILE A C 1
ATOM 3088 O O . ILE A 1 436 ? 30.558 61.640 -5.960 1.00 29.17 415 ILE A O 1
ATOM 3093 N N . GLU A 1 437 ? 30.885 63.142 -7.629 1.00 33.01 416 GLU A N 1
ATOM 3094 C CA . GLU A 1 437 ? 30.820 62.168 -8.716 1.00 30.34 416 GLU A CA 1
ATOM 3095 C C . GLU A 1 437 ? 31.970 61.165 -8.740 1.00 32.30 416 GLU A C 1
ATOM 3096 O O . GLU A 1 437 ? 31.851 60.144 -9.433 1.00 30.20 416 GLU A O 1
ATOM 3102 N N . ASP A 1 438 ? 33.049 61.383 -7.988 1.00 25.38 417 ASP A N 1
ATOM 3103 C CA . ASP A 1 438 ? 34.070 60.341 -7.898 1.00 34.79 417 ASP A CA 1
ATOM 3104 C C . ASP A 1 438 ? 33.656 59.171 -7.003 1.00 30.47 417 ASP A C 1
ATOM 3105 O O . ASP A 1 438 ? 34.395 58.188 -6.936 1.00 33.63 417 ASP A O 1
ATOM 3110 N N . GLY A 1 439 ? 32.499 59.234 -6.331 1.00 28.85 418 GLY A N 1
ATOM 3111 C CA . GLY A 1 439 ? 31.932 58.083 -5.644 1.00 25.19 418 GLY A CA 1
ATOM 3112 C C . GLY A 1 439 ? 30.922 57.350 -6.520 1.00 32.34 418 GLY A C 1
ATOM 3113 O O . GLY A 1 439 ? 30.826 57.576 -7.727 1.00 34.51 418 GLY A O 1
ATOM 3114 N N . ASN A 1 440 ? 30.147 56.465 -5.892 1.00 33.35 419 ASN A N 1
ATOM 3115 C CA . ASN A 1 440 ? 29.161 55.652 -6.604 1.00 31.21 419 ASN A CA 1
ATOM 3116 C C . ASN A 1 440 ? 27.724 56.071 -6.380 1.00 26.79 419 ASN A C 1
ATOM 3117 O O . ASN A 1 440 ? 26.886 55.796 -7.234 1.00 24.25 419 ASN A O 1
ATOM 3122 N N . LEU A 1 441 ? 27.411 56.676 -5.233 1.00 21.31 420 LEU A N 1
ATOM 3123 C CA . LEU A 1 441 ? 26.020 56.970 -4.921 1.00 23.85 420 LEU A CA 1
ATOM 3124 C C . LEU A 1 441 ? 25.441 58.030 -5.860 1.00 18.77 420 LEU A C 1
ATOM 3125 O O . LEU A 1 441 ? 24.260 57.954 -6.214 1.00 20.31 420 LEU A O 1
ATOM 3130 N N . ALA A 1 442 ? 26.239 59.030 -6.266 1.00 19.16 421 ALA A N 1
ATOM 3131 C CA . ALA A 1 442 ? 25.715 60.066 -7.165 1.00 21.68 421 ALA A CA 1
ATOM 3132 C C . ALA A 1 442 ? 25.282 59.472 -8.500 1.00 25.06 421 ALA A C 1
ATOM 3133 O O . ALA A 1 442 ? 24.209 59.804 -9.027 1.00 24.42 421 ALA A O 1
ATOM 3135 N N . ARG A 1 443 ? 26.109 58.577 -9.052 1.00 18.36 422 ARG A N 1
ATOM 3136 C CA A ARG A 1 443 ? 25.784 57.912 -10.311 0.56 20.40 422 ARG A CA 1
ATOM 3137 C CA B ARG A 1 443 ? 25.770 57.930 -10.315 0.44 20.28 422 ARG A CA 1
ATOM 3138 C C . ARG A 1 443 ? 24.525 57.059 -10.179 1.00 19.04 422 ARG A C 1
ATOM 3139 O O . ARG A 1 443 ? 23.663 57.065 -11.064 1.00 16.51 422 ARG A O 1
ATOM 3154 N N . ALA A 1 444 ? 24.408 56.312 -9.075 1.00 20.27 423 ALA A N 1
ATOM 3155 C CA . ALA A 1 444 ? 23.235 55.455 -8.845 1.00 23.92 423 ALA A CA 1
ATOM 3156 C C . ALA A 1 444 ? 21.966 56.281 -8.649 1.00 22.76 423 ALA A C 1
ATOM 3157 O O . ALA A 1 444 ? 20.889 55.914 -9.141 1.00 19.08 423 ALA A O 1
ATOM 3159 N N . TYR A 1 445 ? 22.076 57.401 -7.928 1.00 15.94 424 TYR A N 1
ATOM 3160 C CA . TYR A 1 445 ? 20.955 58.326 -7.804 1.00 15.89 424 TYR A CA 1
ATOM 3161 C C . TYR A 1 445 ? 20.509 58.857 -9.171 1.00 20.93 424 TYR A C 1
ATOM 3162 O O . TYR A 1 445 ? 19.299 58.962 -9.444 1.00 16.36 424 TYR A O 1
ATOM 3171 N N . ARG A 1 446 ? 21.469 59.210 -10.042 1.00 17.42 425 ARG A N 1
ATOM 3172 C CA . ARG A 1 446 ? 21.093 59.648 -11.388 1.00 19.05 425 ARG A CA 1
ATOM 3173 C C . ARG A 1 446 ? 20.531 58.497 -12.217 1.00 20.50 425 ARG A C 1
ATOM 3174 O O . ARG A 1 446 ? 19.681 58.717 -13.089 1.00 19.91 425 ARG A O 1
ATOM 3182 N N . GLU A 1 447 ? 20.976 57.269 -11.941 1.00 14.96 426 GLU A N 1
ATOM 3183 C CA . GLU A 1 447 ? 20.499 56.099 -12.676 1.00 14.82 426 GLU A CA 1
ATOM 3184 C C . GLU A 1 447 ? 19.063 55.754 -12.290 1.00 15.00 426 GLU A C 1
ATOM 3185 O O . GLU A 1 447 ? 18.251 55.402 -13.152 1.00 16.96 426 GLU A O 1
ATOM 3191 N N . ALA A 1 448 ? 18.736 55.888 -11.003 1.00 15.41 427 ALA A N 1
ATOM 3192 C CA . ALA A 1 448 ? 17.515 55.315 -10.436 1.00 23.34 427 ALA A CA 1
ATOM 3193 C C . ALA A 1 448 ? 16.218 55.616 -11.197 1.00 27.32 427 ALA A C 1
ATOM 3194 O O . ALA A 1 448 ? 15.376 54.703 -11.299 1.00 22.94 427 ALA A O 1
ATOM 3196 N N . PRO A 1 449 ? 15.953 56.834 -11.692 1.00 23.92 428 PRO A N 1
ATOM 3197 C CA . PRO A 1 449 ? 14.658 57.065 -12.383 1.00 23.86 428 PRO A CA 1
ATOM 3198 C C . PRO A 1 449 ? 14.490 56.317 -13.703 1.00 27.32 428 PRO A C 1
ATOM 3199 O O . PRO A 1 449 ? 13.347 56.114 -14.130 1.00 24.76 428 PRO A O 1
ATOM 3203 N N . VAL A 1 450 ? 15.574 55.902 -14.366 1.00 21.76 429 VAL A N 1
ATOM 3204 C CA . VAL A 1 450 ? 15.444 55.418 -15.734 1.00 19.12 429 VAL A CA 1
ATOM 3205 C C . VAL A 1 450 ? 14.652 54.109 -15.788 1.00 20.09 429 VAL A C 1
ATOM 3206 O O . VAL A 1 450 ? 13.912 53.859 -16.747 1.00 17.55 429 VAL A O 1
ATOM 3210 N N . ASN A 1 451 ? 14.807 53.244 -14.790 1.00 20.36 430 ASN A N 1
ATOM 3211 C CA . ASN A 1 451 ? 14.071 51.989 -14.826 1.00 19.38 430 ASN A CA 1
ATOM 3212 C C . ASN A 1 451 ? 12.573 52.237 -14.701 1.00 22.63 430 ASN A C 1
ATOM 3213 O O . ASN A 1 451 ? 11.788 51.528 -15.327 1.00 14.37 430 ASN A O 1
ATOM 3218 N N . ALA A 1 452 ? 12.170 53.276 -13.960 1.00 19.38 431 ALA A N 1
ATOM 3219 C CA . ALA A 1 452 ? 10.751 53.605 -13.855 1.00 21.07 431 ALA A CA 1
ATOM 3220 C C . ALA A 1 452 ? 10.199 54.239 -15.131 1.00 26.22 431 ALA A C 1
ATOM 3221 O O . ALA A 1 452 ? 9.023 54.038 -15.452 1.00 27.01 431 ALA A O 1
ATOM 3223 N N . ILE A 1 453 ? 11.016 55.001 -15.860 1.00 24.96 432 ILE A N 1
ATOM 3224 C CA . ILE A 1 453 ? 10.542 55.773 -17.008 1.00 27.99 432 ILE A CA 1
ATOM 3225 C C . ILE A 1 453 ? 10.703 55.049 -18.349 1.00 32.36 432 ILE A C 1
ATOM 3226 O O . ILE A 1 453 ? 9.915 55.283 -19.271 1.00 45.23 432 ILE A O 1
ATOM 3231 N N A TRP A 1 454 ? 11.637 54.122 -18.457 0.45 27.52 433 TRP A N 1
ATOM 3232 N N B TRP A 1 454 ? 11.748 54.207 -18.489 0.55 27.74 433 TRP A N 1
ATOM 3233 C CA A TRP A 1 454 ? 11.724 53.334 -19.672 0.45 31.95 433 TRP A CA 1
ATOM 3234 C CA B TRP A 1 454 ? 12.279 53.824 -19.809 0.55 32.69 433 TRP A CA 1
ATOM 3235 C C A TRP A 1 454 ? 10.447 52.503 -19.846 0.45 28.67 433 TRP A C 1
ATOM 3236 C C B TRP A 1 454 ? 11.237 53.102 -20.647 0.55 31.35 433 TRP A C 1
ATOM 3237 O O A TRP A 1 454 ? 9.977 51.862 -18.898 0.45 26.34 433 TRP A O 1
ATOM 3238 O O B TRP A 1 454 ? 11.221 53.214 -21.882 0.55 23.69 433 TRP A O 1
ATOM 3259 N N A GLU A 1 455 ? 9.852 52.589 -21.047 0.45 27.71 434 GLU A N 1
ATOM 3260 N N B GLU A 1 455 ? 10.440 52.274 -19.992 0.55 29.01 434 GLU A N 1
ATOM 3261 C CA A GLU A 1 455 ? 8.691 51.814 -21.500 0.45 28.35 434 GLU A CA 1
ATOM 3262 C CA B GLU A 1 455 ? 9.224 51.700 -20.510 0.55 27.16 434 GLU A CA 1
ATOM 3263 C C A GLU A 1 455 ? 7.349 52.362 -20.999 0.45 25.38 434 GLU A C 1
ATOM 3264 C C B GLU A 1 455 ? 8.227 51.849 -19.384 0.55 27.85 434 GLU A C 1
ATOM 3265 O O A GLU A 1 455 ? 6.648 53.077 -21.727 0.45 25.78 434 GLU A O 1
ATOM 3266 O O B GLU A 1 455 ? 8.598 51.855 -18.207 0.55 25.97 434 GLU A O 1
ATOM 3277 N N . GLY A 1 456 ? 6.976 51.974 -19.785 1.00 25.93 435 GLY A N 1
ATOM 3278 C CA . GLY A 1 456 ? 5.809 52.376 -19.023 1.00 36.92 435 GLY A CA 1
ATOM 3279 C C . GLY A 1 456 ? 6.052 52.790 -17.588 1.00 35.87 435 GLY A C 1
ATOM 3280 O O . GLY A 1 456 ? 6.492 51.986 -16.755 1.00 42.55 435 GLY A O 1
ATOM 3281 N N . SER A 1 457 ? 5.745 54.044 -17.286 1.00 23.90 436 SER A N 1
ATOM 3282 C CA . SER A 1 457 ? 5.964 54.598 -15.956 1.00 26.62 436 SER A CA 1
ATOM 3283 C C . SER A 1 457 ? 4.844 54.173 -15.005 1.00 17.31 436 SER A C 1
ATOM 3284 O O . SER A 1 457 ? 4.059 53.264 -15.286 1.00 22.24 436 SER A O 1
ATOM 3287 N N . GLY A 1 458 ? 4.820 54.813 -13.834 1.00 18.52 437 GLY A N 1
ATOM 3288 C CA . GLY A 1 458 ? 3.913 54.408 -12.773 1.00 23.06 437 GLY A CA 1
ATOM 3289 C C . GLY A 1 458 ? 2.464 54.389 -13.202 1.00 25.77 437 GLY A C 1
ATOM 3290 O O . GLY A 1 458 ? 1.744 53.421 -12.950 1.00 29.75 437 GLY A O 1
ATOM 3291 N N . ASN A 1 459 ? 2.013 55.459 -13.860 1.00 24.82 438 ASN A N 1
ATOM 3292 C CA . ASN A 1 459 ? 0.610 55.526 -14.240 1.00 22.21 438 ASN A CA 1
ATOM 3293 C C . ASN A 1 459 ? 0.248 54.402 -15.198 1.00 26.06 438 ASN A C 1
ATOM 3294 O O . ASN A 1 459 ? -0.843 53.830 -15.101 1.00 25.34 438 ASN A O 1
ATOM 3299 N N . VAL A 1 460 ? 1.172 54.031 -16.091 1.00 19.23 439 VAL A N 1
ATOM 3300 C CA . VAL A 1 460 ? 0.918 52.931 -17.026 1.00 18.02 439 VAL A CA 1
ATOM 3301 C C . VAL A 1 460 ? 0.871 51.587 -16.288 1.00 22.18 439 VAL A C 1
ATOM 3302 O O . VAL A 1 460 ? 0.056 50.715 -16.615 1.00 22.22 439 VAL A O 1
ATOM 3306 N N . MET A 1 461 ? 1.770 51.372 -15.324 1.00 21.83 440 MET A N 1
ATOM 3307 C CA . MET A 1 461 ? 1.704 50.151 -14.521 1.00 20.46 440 MET A CA 1
ATOM 3308 C C . MET A 1 461 ? 0.376 50.067 -13.771 1.00 23.14 440 MET A C 1
ATOM 3309 O O . MET A 1 461 ? -0.259 49.007 -13.724 1.00 25.55 440 MET A O 1
ATOM 3314 N N . ALA A 1 462 ? -0.048 51.179 -13.151 1.00 21.01 441 ALA A N 1
ATOM 3315 C CA . ALA A 1 462 ? -1.271 51.157 -12.350 1.00 26.58 441 ALA A CA 1
ATOM 3316 C C . ALA A 1 462 ? -2.501 50.924 -13.215 1.00 27.43 441 ALA A C 1
ATOM 3317 O O . ALA A 1 462 ? -3.437 50.232 -12.798 1.00 27.37 441 ALA A O 1
ATOM 3319 N N . LEU A 1 463 ? -2.523 51.492 -14.423 1.00 27.59 442 LEU A N 1
ATOM 3320 C CA . LEU A 1 463 ? -3.655 51.260 -15.315 1.00 31.42 442 LEU A CA 1
ATOM 3321 C C . LEU A 1 463 ? -3.659 49.828 -15.827 1.00 24.64 442 LEU A C 1
ATOM 3322 O O . LEU A 1 463 ? -4.727 49.258 -16.066 1.00 29.17 442 LEU A O 1
ATOM 3327 N N . ASP A 1 464 ? -2.472 49.244 -16.010 1.00 24.25 443 ASP A N 1
ATOM 3328 C CA . ASP A 1 464 ? -2.364 47.819 -16.311 1.00 34.35 443 ASP A CA 1
ATOM 3329 C C . ASP A 1 464 ? -3.032 46.979 -15.228 1.00 32.76 443 ASP A C 1
ATOM 3330 O O . ASP A 1 464 ? -3.792 46.051 -15.525 1.00 33.94 443 ASP A O 1
ATOM 3335 N N . VAL A 1 465 ? -2.749 47.299 -13.959 1.00 25.30 444 VAL A N 1
ATOM 3336 C CA . VAL A 1 465 ? -3.362 46.604 -12.829 1.00 25.78 444 VAL A CA 1
ATOM 3337 C C . VAL A 1 465 ? -4.874 46.750 -12.866 1.00 25.82 444 VAL A C 1
ATOM 3338 O O . VAL A 1 465 ? -5.614 45.775 -12.684 1.00 35.29 444 VAL A O 1
ATOM 3342 N N . ALA A 1 466 ? -5.355 47.962 -13.150 1.00 26.29 445 ALA A N 1
ATOM 3343 C CA . ALA A 1 466 ? -6.791 48.204 -13.182 1.00 32.84 445 ALA A CA 1
ATOM 3344 C C . ALA A 1 466 ? -7.448 47.466 -14.341 1.00 32.97 445 ALA A C 1
ATOM 3345 O O . ALA A 1 466 ? -8.589 47.010 -14.222 1.00 42.60 445 ALA A O 1
ATOM 3347 N N . ARG A 1 467 ? -6.753 47.350 -15.475 1.00 34.18 446 ARG A N 1
ATOM 3348 C CA . ARG A 1 467 ? -7.309 46.612 -16.608 1.00 34.75 446 ARG A CA 1
ATOM 3349 C C . ARG A 1 467 ? -7.471 45.128 -16.271 1.00 30.74 446 ARG A C 1
ATOM 3350 O O . ARG A 1 467 ? -8.536 44.538 -16.515 1.00 34.11 446 ARG A O 1
ATOM 3358 N N . VAL A 1 468 ? -6.442 44.525 -15.653 1.00 30.54 447 VAL A N 1
ATOM 3359 C CA . VAL A 1 468 ? -6.496 43.109 -15.278 1.00 32.77 447 VAL A CA 1
ATOM 3360 C C . VAL A 1 468 ? -7.587 42.873 -14.246 1.00 35.12 447 VAL A C 1
ATOM 3361 O O . VAL A 1 468 ? -8.316 41.873 -14.311 1.00 38.43 447 VAL A O 1
ATOM 3365 N N . LEU A 1 469 ? -7.752 43.812 -13.305 1.00 40.37 448 LEU A N 1
ATOM 3366 C CA . LEU A 1 469 ? -8.853 43.703 -12.353 1.00 40.25 448 LEU A CA 1
ATOM 3367 C C . LEU A 1 469 ? -10.193 43.757 -13.065 1.00 44.54 448 LEU A C 1
ATOM 3368 O O . LEU A 1 469 ? -11.109 42.983 -12.754 1.00 43.56 448 LEU A O 1
ATOM 3373 N N . SER A 1 470 ? -10.303 44.624 -14.068 1.00 42.81 449 SER A N 1
ATOM 3374 C CA . SER A 1 470 ? -11.565 44.767 -14.777 1.00 47.68 449 SER A CA 1
ATOM 3375 C C . SER A 1 470 ? -11.849 43.559 -15.664 1.00 48.80 449 SER A C 1
ATOM 3376 O O . SER A 1 470 ? -12.984 43.068 -15.704 1.00 49.43 449 SER A O 1
ATOM 3379 N N . ARG A 1 471 ? -10.829 43.047 -16.365 1.00 45.69 450 ARG A N 1
ATOM 3380 C CA . ARG A 1 471 ? -11.067 42.003 -17.353 1.00 43.54 450 ARG A CA 1
ATOM 3381 C C . ARG A 1 471 ? -10.908 40.590 -16.805 1.00 45.54 450 ARG A C 1
ATOM 3382 O O . ARG A 1 471 ? -11.481 39.659 -17.374 1.00 46.72 450 ARG A O 1
ATOM 3384 N N . ALA A 1 472 ? -10.132 40.387 -15.741 1.00 46.22 451 ALA A N 1
ATOM 3385 C CA . ALA A 1 472 ? -9.900 39.046 -15.198 1.00 43.14 451 ALA A CA 1
ATOM 3386 C C . ALA A 1 472 ? -9.691 39.150 -13.694 1.00 40.74 451 ALA A C 1
ATOM 3387 O O . ALA A 1 472 ? -8.586 38.940 -13.182 1.00 39.54 451 ALA A O 1
ATOM 3389 N N . PRO A 1 473 ? -10.753 39.463 -12.949 1.00 36.88 452 PRO A N 1
ATOM 3390 C CA . PRO A 1 473 ? -10.615 39.597 -11.491 1.00 34.79 452 PRO A CA 1
ATOM 3391 C C . PRO A 1 473 ? -10.050 38.360 -10.811 1.00 42.44 452 PRO A C 1
ATOM 3392 O O . PRO A 1 473 ? -9.351 38.494 -9.798 1.00 46.04 452 PRO A O 1
ATOM 3396 N N . ALA A 1 474 ? -10.325 37.163 -11.342 1.00 37.68 453 ALA A N 1
ATOM 3397 C CA . ALA A 1 474 ? -9.889 35.930 -10.691 1.00 35.47 453 ALA A CA 1
ATOM 3398 C C . ALA A 1 474 ? -8.368 35.849 -10.554 1.00 42.05 453 ALA A C 1
ATOM 3399 O O . ALA A 1 474 ? -7.870 35.156 -9.659 1.00 42.08 453 ALA A O 1
ATOM 3401 N N . LEU A 1 475 ? -7.611 36.532 -11.420 1.00 34.98 454 LEU A N 1
ATOM 3402 C CA . LEU A 1 475 ? -6.152 36.496 -11.284 1.00 34.75 454 LEU A CA 1
ATOM 3403 C C . LEU A 1 475 ? -5.703 37.071 -9.942 1.00 31.27 454 LEU A C 1
ATOM 3404 O O . LEU A 1 475 ? -4.804 36.522 -9.298 1.00 35.29 454 LEU A O 1
ATOM 3409 N N . PHE A 1 476 ? -6.320 38.167 -9.494 1.00 34.71 455 PHE A N 1
ATOM 3410 C CA . PHE A 1 476 ? -5.942 38.718 -8.197 1.00 35.08 455 PHE A CA 1
ATOM 3411 C C . PHE A 1 476 ? -6.478 37.886 -7.033 1.00 41.24 455 PHE A C 1
ATOM 3412 O O . PHE A 1 476 ? -5.881 37.898 -5.948 1.00 36.74 455 PHE A O 1
ATOM 3420 N N . ASP A 1 477 ? -7.586 37.158 -7.223 1.00 39.15 456 ASP A N 1
ATOM 3421 C CA . ASP A 1 477 ? -7.988 36.192 -6.206 1.00 41.23 456 ASP A CA 1
ATOM 3422 C C . ASP A 1 477 ? -6.892 35.164 -5.973 1.00 38.27 456 ASP A C 1
ATOM 3423 O O . ASP A 1 477 ? -6.637 34.763 -4.830 1.00 39.78 456 ASP A O 1
ATOM 3428 N N . GLY A 1 478 ? -6.259 34.698 -7.051 1.00 38.72 457 GLY A N 1
ATOM 3429 C CA . GLY A 1 478 ? -5.146 33.779 -6.896 1.00 39.97 457 GLY A CA 1
ATOM 3430 C C . GLY A 1 478 ? -3.978 34.411 -6.168 1.00 36.93 457 GLY A C 1
ATOM 3431 O O . GLY A 1 478 ? -3.355 33.780 -5.306 1.00 37.43 457 GLY A O 1
ATOM 3432 N N . VAL A 1 479 ? -3.674 35.674 -6.490 1.00 31.47 458 VAL A N 1
ATOM 3433 C CA . VAL A 1 479 ? -2.581 36.373 -5.815 1.00 27.85 458 VAL A CA 1
ATOM 3434 C C . VAL A 1 479 ? -2.878 36.512 -4.330 1.00 33.03 458 VAL A C 1
ATOM 3435 O O . VAL A 1 479 ? -1.999 36.301 -3.484 1.00 32.47 458 VAL A O 1
ATOM 3439 N N . LEU A 1 480 ? -4.118 36.872 -3.987 1.00 31.06 459 LEU A N 1
ATOM 3440 C CA . LEU A 1 480 ? -4.464 37.021 -2.579 1.00 33.61 459 LEU A CA 1
ATOM 3441 C C . LEU A 1 480 ? -4.368 35.680 -1.846 1.00 30.59 459 LEU A C 1
ATOM 3442 O O . LEU A 1 480 ? -3.918 35.624 -0.695 1.00 35.08 459 LEU A O 1
ATOM 3447 N N . ASP A 1 481 ? -4.750 34.585 -2.504 1.00 31.57 460 ASP A N 1
ATOM 3448 C CA . ASP A 1 481 ? -4.623 33.277 -1.870 1.00 34.17 460 ASP A CA 1
ATOM 3449 C C . ASP A 1 481 ? -3.161 32.944 -1.610 1.00 37.33 460 ASP A C 1
ATOM 3450 O O . ASP A 1 481 ? -2.813 32.393 -0.555 1.00 36.74 460 ASP A O 1
ATOM 3455 N N . TRP A 1 482 ? -2.283 33.274 -2.561 1.00 32.26 461 TRP A N 1
ATOM 3456 C CA . TRP A 1 482 ? -0.868 32.996 -2.348 1.00 29.94 461 TRP A CA 1
ATOM 3457 C C . TRP A 1 482 ? -0.321 33.829 -1.193 1.00 32.28 461 TRP A C 1
ATOM 3458 O O . TRP A 1 482 ? 0.401 33.308 -0.334 1.00 30.46 461 TRP A O 1
ATOM 3469 N N . ILE A 1 483 ? -0.669 35.119 -1.151 1.00 34.69 462 ILE A N 1
ATOM 3470 C CA . ILE A 1 483 ? -0.270 35.994 -0.049 1.00 27.99 462 ILE A CA 1
ATOM 3471 C C . ILE A 1 483 ? -0.805 35.463 1.279 1.00 32.64 462 ILE A C 1
ATOM 3472 O O . ILE A 1 483 ? -0.080 35.388 2.282 1.00 29.36 462 ILE A O 1
ATOM 3477 N N . SER A 1 484 ? -2.087 35.087 1.304 1.00 30.41 463 SER A N 1
ATOM 3478 C CA . SER A 1 484 ? -2.696 34.597 2.541 1.00 31.80 463 SER A CA 1
ATOM 3479 C C . SER A 1 484 ? -2.021 33.327 3.039 1.00 32.54 463 SER A C 1
ATOM 3480 O O . SER A 1 484 ? -1.798 33.168 4.246 1.00 33.17 463 SER A O 1
ATOM 3483 N N . GLY A 1 485 ? -1.710 32.399 2.133 1.00 33.93 464 GLY A N 1
ATOM 3484 C CA . GLY A 1 485 ? -1.011 31.188 2.545 1.00 39.71 464 GLY A CA 1
ATOM 3485 C C . GLY A 1 485 ? 0.332 31.481 3.191 1.00 34.63 464 GLY A C 1
ATOM 3486 O O . GLY A 1 485 ? 0.707 30.850 4.177 1.00 39.00 464 GLY A O 1
ATOM 3487 N N . GLN A 1 486 ? 1.046 32.480 2.678 1.00 34.97 465 GLN A N 1
ATOM 3488 C CA . GLN A 1 486 ? 2.360 32.809 3.228 1.00 33.28 465 GLN A CA 1
ATOM 3489 C C . GLN A 1 486 ? 2.257 33.613 4.519 1.00 42.73 465 GLN A C 1
ATOM 3490 O O . GLN A 1 486 ? 3.073 33.428 5.423 1.00 31.12 465 GLN A O 1
ATOM 3496 N N . LEU A 1 487 ? 1.303 34.542 4.615 1.00 36.83 466 LEU A N 1
ATOM 3497 C CA . LEU A 1 487 ? 1.213 35.348 5.825 1.00 34.64 466 LEU A CA 1
ATOM 3498 C C . LEU A 1 487 ? 0.609 34.571 6.982 1.00 41.19 466 LEU A C 1
ATOM 3499 O O . LEU A 1 487 ? 0.852 34.926 8.140 1.00 46.14 466 LEU A O 1
ATOM 3504 N N . GLY A 1 488 ? -0.169 33.526 6.694 1.00 39.43 467 GLY A N 1
ATOM 3505 C CA . GLY A 1 488 ? -0.874 32.789 7.712 1.00 38.37 467 GLY A CA 1
ATOM 3506 C C . GLY A 1 488 ? -2.119 33.512 8.208 1.00 44.56 467 GLY A C 1
ATOM 3507 O O . GLY A 1 488 ? -2.494 34.583 7.705 1.00 34.89 467 GLY A O 1
ATOM 3508 N N . PRO A 1 489 ? -2.797 32.912 9.202 1.00 45.08 468 PRO A N 1
ATOM 3509 C CA . PRO A 1 489 ? -4.036 33.521 9.732 1.00 42.94 468 PRO A CA 1
ATOM 3510 C C . PRO A 1 489 ? -3.828 34.936 10.243 1.00 40.71 468 PRO A C 1
ATOM 3511 O O . PRO A 1 489 ? -4.715 35.784 10.105 1.00 41.13 468 PRO A O 1
ATOM 3515 N N . ARG A 1 490 ? -2.658 35.202 10.831 1.00 41.87 469 ARG A N 1
ATOM 3516 C CA . ARG A 1 490 ? -2.265 36.529 11.280 1.00 46.37 469 ARG A CA 1
ATOM 3517 C C . ARG A 1 490 ? -2.471 37.600 10.209 1.00 47.91 469 ARG A C 1
ATOM 3518 O O . ARG A 1 490 ? -2.608 38.783 10.543 1.00 50.89 469 ARG A O 1
ATOM 3526 N N . GLY A 1 491 ? -2.497 37.218 8.934 1.00 41.36 470 GLY A N 1
ATOM 3527 C CA . GLY A 1 491 ? -2.540 38.157 7.833 1.00 38.78 470 GLY A CA 1
ATOM 3528 C C . GLY A 1 491 ? -3.907 38.478 7.267 1.00 40.17 470 GLY A C 1
ATOM 3529 O O . GLY A 1 491 ? -3.979 39.173 6.246 1.00 34.32 470 GLY A O 1
ATOM 3530 N N . GLN A 1 492 ? -4.994 37.989 7.880 1.00 40.84 471 GLN A N 1
ATOM 3531 C CA . GLN A 1 492 ? -6.331 38.244 7.340 1.00 39.12 471 GLN A CA 1
ATOM 3532 C C . GLN A 1 492 ? -6.630 39.740 7.241 1.00 39.67 471 GLN A C 1
ATOM 3533 O O . GLN A 1 492 ? -7.325 40.175 6.314 1.00 34.56 471 GLN A O 1
ATOM 3539 N N . GLY A 1 493 ? -6.118 40.539 8.179 1.00 34.60 472 GLY A N 1
ATOM 3540 C CA . GLY A 1 493 ? -6.313 41.978 8.096 1.00 34.02 472 GLY A CA 1
ATOM 3541 C C . GLY A 1 493 ? -5.729 42.574 6.827 1.00 32.41 472 GLY A C 1
ATOM 3542 O O . GLY A 1 493 ? -6.300 43.495 6.241 1.00 40.71 472 GLY A O 1
ATOM 3543 N N . THR A 1 494 ? -4.577 42.066 6.392 1.00 37.18 473 THR A N 1
ATOM 3544 C CA . THR A 1 494 ? -3.990 42.557 5.153 1.00 38.76 473 THR A CA 1
ATOM 3545 C C . THR A 1 494 ? -4.813 42.129 3.940 1.00 29.66 473 THR A C 1
ATOM 3546 O O . THR A 1 494 ? -5.016 42.923 3.018 1.00 28.93 473 THR A O 1
ATOM 3550 N N . ILE A 1 495 ? -5.318 40.892 3.938 1.00 30.73 474 ILE A N 1
ATOM 3551 C CA . ILE A 1 495 ? -6.196 40.429 2.860 1.00 41.18 474 ILE A CA 1
ATOM 3552 C C . ILE A 1 495 ? -7.444 41.310 2.757 1.00 38.84 474 ILE A C 1
ATOM 3553 O O . ILE A 1 495 ? -7.883 41.666 1.654 1.00 34.71 474 ILE A O 1
ATOM 3558 N N . ASP A 1 496 ? -8.031 41.676 3.905 1.00 36.79 475 ASP A N 1
ATOM 3559 C CA . ASP A 1 496 ? -9.199 42.554 3.902 1.00 33.85 475 ASP A CA 1
ATOM 3560 C C . ASP A 1 496 ? -8.856 43.931 3.354 1.00 39.07 475 ASP A C 1
ATOM 3561 O O . ASP A 1 496 ? -9.670 44.549 2.657 1.00 32.84 475 ASP A O 1
ATOM 3566 N N . VAL A 1 497 ? -7.666 44.442 3.675 1.00 34.81 476 VAL A N 1
ATOM 3567 C CA . VAL A 1 497 ? -7.229 45.704 3.078 1.00 34.79 476 VAL A CA 1
ATOM 3568 C C . VAL A 1 497 ? -7.162 45.578 1.561 1.00 29.10 476 VAL A C 1
ATOM 3569 O O . VAL A 1 497 ? -7.604 46.470 0.829 1.00 30.79 476 VAL A O 1
ATOM 3573 N N . LEU A 1 498 ? -6.598 44.473 1.068 1.00 28.73 477 LEU A N 1
ATOM 3574 C CA . LEU A 1 498 ? -6.437 44.290 -0.370 1.00 31.20 477 LEU A CA 1
ATOM 3575 C C . LEU A 1 498 ? -7.777 44.142 -1.069 1.00 33.46 477 LEU A C 1
ATOM 3576 O O . LEU A 1 498 ? -7.945 44.650 -2.184 1.00 29.65 477 LEU A O 1
ATOM 3581 N N . ARG A 1 499 ? -8.727 43.419 -0.448 1.00 32.89 478 ARG A N 1
ATOM 3582 C CA . ARG A 1 499 ? -10.078 43.319 -1.003 1.00 40.73 478 ARG A CA 1
ATOM 3583 C C . ARG A 1 499 ? -10.721 44.690 -1.106 1.00 41.75 478 ARG A C 1
ATOM 3584 O O . ARG A 1 499 ? -11.330 45.023 -2.124 1.00 43.03 478 ARG A O 1
ATOM 3592 N N . ALA A 1 500 ? -10.614 45.491 -0.044 1.00 32.33 479 ALA A N 1
ATOM 3593 C CA . ALA A 1 500 ? -11.172 46.837 -0.079 1.00 40.11 479 ALA A CA 1
ATOM 3594 C C . ALA A 1 500 ? -10.529 47.678 -1.180 1.00 35.81 479 ALA A C 1
ATOM 3595 O O . ALA A 1 500 ? -11.223 48.416 -1.891 1.00 38.54 479 ALA A O 1
ATOM 3597 N N . ALA A 1 501 ? -9.211 47.550 -1.363 1.00 33.04 480 ALA A N 1
ATOM 3598 C CA . ALA A 1 501 ? -8.533 48.296 -2.420 1.00 33.05 480 ALA A CA 1
ATOM 3599 C C . ALA A 1 501 ? -8.993 47.853 -3.802 1.00 31.82 480 ALA A C 1
ATOM 3600 O O . ALA A 1 501 ? -9.162 48.689 -4.697 1.00 35.65 480 ALA A O 1
ATOM 3602 N N . LEU A 1 502 ? -9.161 46.542 -4.005 1.00 30.90 481 LEU A N 1
ATOM 3603 C CA . LEU A 1 502 ? -9.695 46.044 -5.275 1.00 36.21 481 LEU A CA 1
ATOM 3604 C C . LEU A 1 502 ? -11.086 46.614 -5.538 1.00 33.53 481 LEU A C 1
ATOM 3605 O O . LEU A 1 502 ? -11.361 47.150 -6.618 1.00 30.94 481 LEU A O 1
ATOM 3610 N N . GLN A 1 503 ? -11.973 46.532 -4.545 1.00 32.30 482 GLN A N 1
ATOM 3611 C CA . GLN A 1 503 ? -13.327 47.054 -4.721 1.00 33.95 482 GLN A CA 1
ATOM 3612 C C . GLN A 1 503 ? -13.308 48.548 -5.011 1.00 45.48 482 GLN A C 1
ATOM 3613 O O . GLN A 1 503 ? -14.047 49.029 -5.882 1.00 34.17 482 GLN A O 1
ATOM 3619 N N . LEU A 1 504 ? -12.470 49.303 -4.289 1.00 36.74 483 LEU A N 1
ATOM 3620 C CA . LEU A 1 504 ? -12.425 50.743 -4.502 1.00 40.32 483 LEU A CA 1
ATOM 3621 C C . LEU A 1 504 ? -11.911 51.088 -5.898 1.00 38.58 483 LEU A C 1
ATOM 3622 O O . LEU A 1 504 ? -12.361 52.064 -6.509 1.00 36.08 483 LEU A O 1
ATOM 3627 N N . THR A 1 505 ? -10.952 50.314 -6.409 1.00 34.79 484 THR A N 1
ATOM 3628 C CA . THR A 1 505 ? -10.403 50.602 -7.732 1.00 30.82 484 THR A CA 1
ATOM 3629 C C . THR A 1 505 ? -11.439 50.351 -8.823 1.00 36.83 484 THR A C 1
ATOM 3630 O O . THR A 1 505 ? -11.491 51.088 -9.817 1.00 31.85 484 THR A O 1
ATOM 3634 N N . GLU A 1 506 ? -12.293 49.333 -8.648 1.00 41.82 485 GLU A N 1
ATOM 3635 C CA . GLU A 1 506 ? -13.387 49.135 -9.594 1.00 39.21 485 GLU A CA 1
ATOM 3636 C C . GLU A 1 506 ? -14.298 50.356 -9.632 1.00 42.04 485 GLU A C 1
ATOM 3637 O O . GLU A 1 506 ? -14.853 50.692 -10.681 1.00 44.00 485 GLU A O 1
ATOM 3643 N N . THR A 1 507 ? -14.426 51.043 -8.500 1.00 36.29 486 THR A N 1
ATOM 3644 C CA . THR A 1 507 ? -15.225 52.255 -8.376 1.00 46.68 486 THR A CA 1
ATOM 3645 C C . THR A 1 507 ? -14.550 53.473 -9.005 1.00 45.64 486 THR A C 1
ATOM 3646 O O . THR A 1 507 ? -15.221 54.314 -9.618 1.00 42.99 486 THR A O 1
ATOM 3650 N N . ASP A 1 508 ? -13.227 53.581 -8.858 1.00 41.82 487 ASP A N 1
ATOM 3651 C CA . ASP A 1 508 ? -12.497 54.811 -9.158 1.00 34.30 487 ASP A CA 1
ATOM 3652 C C . ASP A 1 508 ? -11.118 54.428 -9.698 1.00 32.54 487 ASP A C 1
ATOM 3653 O O . ASP A 1 508 ? -10.213 54.073 -8.927 1.00 34.06 487 ASP A O 1
ATOM 3658 N N . GLN A 1 509 ? -10.958 54.535 -11.016 1.00 31.29 488 GLN A N 1
ATOM 3659 C CA . GLN A 1 509 ? -9.662 54.308 -11.653 1.00 38.56 488 GLN A CA 1
ATOM 3660 C C . GLN A 1 509 ? -8.551 55.141 -11.013 1.00 36.23 488 GLN A C 1
ATOM 3661 O O . GLN A 1 509 ? -7.381 54.728 -11.007 1.00 27.50 488 GLN A O 1
ATOM 3667 N N . GLY A 1 510 ? -8.899 56.308 -10.458 1.00 30.49 489 GLY A N 1
ATOM 3668 C CA . GLY A 1 510 ? -7.906 57.199 -9.877 1.00 25.00 489 GLY A CA 1
ATOM 3669 C C . GLY A 1 510 ? -7.152 56.646 -8.676 1.00 29.59 489 GLY A C 1
ATOM 3670 O O . GLY A 1 510 ? -6.078 57.163 -8.361 1.00 30.67 489 GLY A O 1
ATOM 3671 N N . VAL A 1 511 ? -7.672 55.609 -8.004 1.00 24.27 490 VAL A N 1
ATOM 3672 C CA . VAL A 1 511 ? -6.970 55.029 -6.853 1.00 31.06 490 VAL A CA 1
ATOM 3673 C C . VAL A 1 511 ? -6.124 53.827 -7.262 1.00 30.01 490 VAL A C 1
ATOM 3674 O O . VAL A 1 511 ? -5.646 53.076 -6.404 1.00 30.44 490 VAL A O 1
ATOM 3678 N N . ALA A 1 512 ? -5.915 53.639 -8.571 1.00 28.71 491 ALA A N 1
ATOM 3679 C CA . ALA A 1 512 ? -5.171 52.470 -9.034 1.00 28.14 491 ALA A CA 1
ATOM 3680 C C . ALA A 1 512 ? -3.742 52.418 -8.484 1.00 23.98 491 ALA A C 1
ATOM 3681 O O . ALA A 1 512 ? -3.189 51.323 -8.321 1.00 22.43 491 ALA A O 1
ATOM 3683 N N . ARG A 1 513 ? -3.107 53.565 -8.221 1.00 25.98 492 ARG A N 1
ATOM 3684 C CA . ARG A 1 513 ? -1.755 53.516 -7.637 1.00 25.54 492 ARG A CA 1
ATOM 3685 C C . ARG A 1 513 ? -1.798 53.001 -6.199 1.00 27.38 492 ARG A C 1
ATOM 3686 O O . ARG A 1 513 ? -0.856 52.342 -5.731 1.00 23.58 492 ARG A O 1
ATOM 3694 N N . LEU A 1 514 ? -2.855 53.354 -5.461 1.00 24.03 493 LEU A N 1
ATOM 3695 C CA . LEU A 1 514 ? -3.029 52.823 -4.115 1.00 20.89 493 LEU A CA 1
ATOM 3696 C C . LEU A 1 514 ? -3.133 51.302 -4.132 1.00 31.12 493 LEU A C 1
ATOM 3697 O O . LEU A 1 514 ? -2.460 50.614 -3.352 1.00 21.16 493 LEU A O 1
ATOM 3702 N N . LEU A 1 515 ? -3.989 50.759 -5.007 1.00 26.61 494 LEU A N 1
ATOM 3703 C CA . LEU A 1 515 ? -4.108 49.306 -5.129 1.00 23.01 494 LEU A CA 1
ATOM 3704 C C . LEU A 1 515 ? -2.760 48.689 -5.476 1.00 29.51 494 LEU A C 1
ATOM 3705 O O . LEU A 1 515 ? -2.331 47.701 -4.859 1.00 23.38 494 LEU A O 1
ATOM 3710 N N . THR A 1 516 ? -2.059 49.291 -6.446 1.00 21.22 495 THR A N 1
ATOM 3711 C CA . THR A 1 516 ? -0.796 48.737 -6.927 1.00 19.66 495 THR A CA 1
ATOM 3712 C C . THR A 1 516 ? 0.251 48.677 -5.817 1.00 26.63 495 THR A C 1
ATOM 3713 O O . THR A 1 516 ? 0.919 47.655 -5.632 1.00 20.68 495 THR A O 1
ATOM 3717 N N . GLU A 1 517 ? 0.393 49.761 -5.052 1.00 22.66 496 GLU A N 1
ATOM 3718 C CA . GLU A 1 517 ? 1.421 49.801 -4.018 1.00 28.08 496 GLU A CA 1
ATOM 3719 C C . GLU A 1 517 ? 1.082 48.872 -2.847 1.00 25.58 496 GLU A C 1
ATOM 3720 O O . GLU A 1 517 ? 1.983 48.260 -2.254 1.00 22.26 496 GLU A O 1
ATOM 3726 N N . GLN A 1 518 ? -0.203 48.777 -2.486 1.00 21.37 497 GLN A N 1
ATOM 3727 C CA . GLN A 1 518 ? -0.626 47.883 -1.402 1.00 24.38 497 GLN A CA 1
ATOM 3728 C C . GLN A 1 518 ? -0.410 46.419 -1.770 1.00 24.59 497 GLN A C 1
ATOM 3729 O O . GLN A 1 518 ? -0.032 45.607 -0.918 1.00 22.30 497 GLN A O 1
ATOM 3735 N N . LEU A 1 519 ? -0.643 46.068 -3.036 1.00 24.56 498 LEU A N 1
ATOM 3736 C CA . LEU A 1 519 ? -0.339 44.726 -3.515 1.00 23.25 498 LEU A CA 1
ATOM 3737 C C . LEU A 1 519 ? 1.154 44.433 -3.402 1.00 28.54 498 LEU A C 1
ATOM 3738 O O . LEU A 1 519 ? 1.553 43.333 -3.001 1.00 21.40 498 LEU A O 1
ATOM 3743 N N . ALA A 1 520 ? 1.998 45.411 -3.738 1.00 19.95 499 ALA A N 1
ATOM 3744 C CA . ALA A 1 520 ? 3.443 45.189 -3.649 1.00 20.89 499 ALA A CA 1
ATOM 3745 C C . ALA A 1 520 ? 3.886 45.028 -2.202 1.00 22.47 499 ALA A C 1
ATOM 3746 O O . ALA A 1 520 ? 4.657 44.110 -1.887 1.00 21.59 499 ALA A O 1
ATOM 3748 N N . PHE A 1 521 ? 3.406 45.906 -1.306 1.00 29.51 500 PHE A N 1
ATOM 3749 C CA . PHE A 1 521 ? 3.712 45.761 0.119 1.00 24.74 500 PHE A CA 1
ATOM 3750 C C . PHE A 1 521 ? 3.366 44.358 0.596 1.00 25.94 500 PHE A C 1
ATOM 3751 O O . PHE A 1 521 ? 4.177 43.688 1.257 1.00 24.63 500 PHE A O 1
ATOM 3759 N N . ALA A 1 522 ? 2.144 43.909 0.278 1.00 24.23 501 ALA A N 1
ATOM 3760 C CA . ALA A 1 522 ? 1.641 42.644 0.811 1.00 27.40 501 ALA A CA 1
ATOM 3761 C C . ALA A 1 522 ? 2.391 41.452 0.228 1.00 26.93 501 ALA A C 1
ATOM 3762 O O . ALA A 1 522 ? 2.678 40.482 0.941 1.00 23.94 501 ALA A O 1
ATOM 3764 N N . ALA A 1 523 ? 2.683 41.495 -1.071 1.00 28.01 502 ALA A N 1
ATOM 3765 C CA . ALA A 1 523 ? 3.395 40.395 -1.701 1.00 22.58 502 ALA A CA 1
ATOM 3766 C C . ALA A 1 523 ? 4.854 40.362 -1.261 1.00 29.05 502 ALA A C 1
ATOM 3767 O O . ALA A 1 523 ? 5.426 39.279 -1.124 1.00 22.77 502 ALA A O 1
ATOM 3769 N N . ALA A 1 524 ? 5.464 41.531 -1.037 1.00 21.83 503 ALA A N 1
ATOM 3770 C CA . ALA A 1 524 ? 6.822 41.575 -0.498 1.00 29.16 503 ALA A CA 1
ATOM 3771 C C . ALA A 1 524 ? 6.862 40.987 0.902 1.00 30.64 503 ALA A C 1
ATOM 3772 O O . ALA A 1 524 ? 7.742 40.179 1.223 1.00 23.06 503 ALA A O 1
ATOM 3774 N N . ALA A 1 525 ? 5.906 41.384 1.753 1.00 29.46 504 ALA A N 1
ATOM 3775 C CA . ALA A 1 525 ? 5.807 40.794 3.085 1.00 31.50 504 ALA A CA 1
ATOM 3776 C C . ALA A 1 525 ? 5.659 39.282 2.999 1.00 26.37 504 ALA A C 1
ATOM 3777 O O . ALA A 1 525 ? 6.367 38.536 3.689 1.00 28.95 504 ALA A O 1
ATOM 3779 N N . ALA A 1 526 ? 4.753 38.810 2.135 1.00 28.15 505 ALA A N 1
ATOM 3780 C CA . ALA A 1 526 ? 4.520 37.370 2.010 1.00 28.57 505 ALA A CA 1
ATOM 3781 C C . ALA A 1 526 ? 5.786 36.633 1.573 1.00 27.07 505 ALA A C 1
ATOM 3782 O O . ALA A 1 526 ? 6.094 35.553 2.096 1.00 26.62 505 ALA A O 1
ATOM 3784 N N . GLU A 1 527 ? 6.542 37.210 0.622 1.00 24.66 506 GLU A N 1
ATOM 3785 C CA . GLU A 1 527 ? 7.745 36.529 0.166 1.00 28.94 506 GLU A CA 1
ATOM 3786 C C . GLU A 1 527 ? 8.825 36.514 1.242 1.00 28.47 506 GLU A C 1
ATOM 3787 O O . GLU A 1 527 ? 9.592 35.549 1.328 1.00 32.35 506 GLU A O 1
ATOM 3793 N N . LEU A 1 528 ? 8.902 37.557 2.076 1.00 32.01 507 LEU A N 1
ATOM 3794 C CA . LEU A 1 528 ? 9.860 37.530 3.184 1.00 31.26 507 LEU A CA 1
ATOM 3795 C C . LEU A 1 528 ? 9.521 36.414 4.166 1.00 29.89 507 LEU A C 1
ATOM 3796 O O . LEU A 1 528 ? 10.417 35.763 4.710 1.00 28.19 507 LEU A O 1
ATOM 3801 N N . ARG A 1 529 ? 8.227 36.173 4.399 1.00 27.15 508 ARG A N 1
ATOM 3802 C CA . ARG A 1 529 ? 7.823 35.008 5.177 1.00 28.56 508 ARG A CA 1
ATOM 3803 C C . ARG A 1 529 ? 8.238 33.723 4.474 1.00 29.05 508 ARG A C 1
ATOM 3804 O O . ARG A 1 529 ? 8.713 32.781 5.114 1.00 31.27 508 ARG A O 1
ATOM 3812 N N . GLN A 1 530 ? 8.042 33.665 3.155 1.00 33.52 509 GLN A N 1
ATOM 3813 C CA . GLN A 1 530 ? 8.381 32.468 2.395 1.00 33.37 509 GLN A CA 1
ATOM 3814 C C . GLN A 1 530 ? 9.864 32.141 2.514 1.00 29.16 509 GLN A C 1
ATOM 3815 O O . GLN A 1 530 ? 10.246 30.964 2.518 1.00 31.32 509 GLN A O 1
ATOM 3821 N N . LEU A 1 531 ? 10.709 33.173 2.593 1.00 26.12 510 LEU A N 1
ATOM 3822 C CA . LEU A 1 531 ? 12.152 33.023 2.698 1.00 26.17 510 LEU A CA 1
ATOM 3823 C C . LEU A 1 531 ? 12.626 32.732 4.122 1.00 32.82 510 LEU A C 1
ATOM 3824 O O . LEU A 1 531 ? 13.820 32.486 4.317 1.00 27.50 510 LEU A O 1
ATOM 3829 N N . GLY A 1 532 ? 11.733 32.753 5.118 1.00 28.92 511 GLY A N 1
ATOM 3830 C CA . GLY A 1 532 ? 12.122 32.549 6.499 1.00 29.67 511 GLY A CA 1
ATOM 3831 C C . GLY A 1 532 ? 12.752 33.754 7.164 1.00 40.38 511 GLY A C 1
ATOM 3832 O O . GLY A 1 532 ? 13.273 33.627 8.278 1.00 32.48 511 GLY A O 1
ATOM 3833 N N . ALA A 1 533 ? 12.710 34.925 6.525 1.00 28.18 512 ALA A N 1
ATOM 3834 C CA . ALA A 1 533 ? 13.280 36.150 7.086 1.00 32.94 512 ALA A CA 1
ATOM 3835 C C . ALA A 1 533 ? 12.249 36.783 8.020 1.00 36.63 512 ALA A C 1
ATOM 3836 O O . ALA A 1 533 ? 11.678 37.845 7.758 1.00 38.82 512 ALA A O 1
ATOM 3838 N N . ASP A 1 534 ? 11.997 36.084 9.131 1.00 36.88 513 ASP A N 1
ATOM 3839 C CA . ASP A 1 534 ? 10.839 36.432 9.953 1.00 37.08 513 ASP A CA 1
ATOM 3840 C C . ASP A 1 534 ? 11.045 37.721 10.744 1.00 36.31 513 ASP A C 1
ATOM 3841 O O . ASP A 1 534 ? 10.082 38.466 10.945 1.00 36.36 513 ASP A O 1
ATOM 3846 N N . ASP A 1 535 ? 12.273 38.023 11.182 1.00 31.37 514 ASP A N 1
ATOM 3847 C CA . ASP A 1 535 ? 12.492 39.315 11.831 1.00 32.92 514 ASP A CA 1
ATOM 3848 C C . ASP A 1 535 ? 12.307 40.454 10.843 1.00 34.01 514 ASP A C 1
ATOM 3849 O O . ASP A 1 535 ? 11.706 41.481 11.175 1.00 39.34 514 ASP A O 1
ATOM 3854 N N . ILE A 1 536 ? 12.824 40.289 9.628 1.00 32.76 515 ILE A N 1
ATOM 3855 C CA . ILE A 1 536 ? 12.640 41.309 8.604 1.00 29.39 515 ILE A CA 1
ATOM 3856 C C . ILE A 1 536 ? 11.160 41.456 8.265 1.00 38.38 515 ILE A C 1
ATOM 3857 O O . ILE A 1 536 ? 10.642 42.575 8.155 1.00 33.61 515 ILE A O 1
ATOM 3862 N N . ALA A 1 537 ? 10.458 40.325 8.090 1.00 27.74 516 ALA A N 1
ATOM 3863 C CA . ALA A 1 537 ? 9.038 40.376 7.752 1.00 33.52 516 ALA A CA 1
ATOM 3864 C C . ALA A 1 537 ? 8.232 41.060 8.856 1.00 32.48 516 ALA A C 1
ATOM 3865 O O . ALA A 1 537 ? 7.395 41.926 8.575 1.00 34.73 516 ALA A O 1
ATOM 3867 N N . ASP A 1 538 ? 8.473 40.679 10.120 1.00 32.86 517 ASP A N 1
ATOM 3868 C CA . ASP A 1 538 ? 7.800 41.325 11.248 1.00 31.97 517 ASP A CA 1
ATOM 3869 C C . ASP A 1 538 ? 7.895 42.846 11.142 1.00 33.78 517 ASP A C 1
ATOM 3870 O O . ASP A 1 538 ? 6.878 43.552 11.158 1.00 37.74 517 ASP A O 1
ATOM 3875 N N . ALA A 1 539 ? 9.118 43.362 10.995 1.00 32.35 518 ALA A N 1
ATOM 3876 C CA . ALA A 1 539 ? 9.312 44.803 10.989 1.00 29.48 518 ALA A CA 1
ATOM 3877 C C . ALA A 1 539 ? 8.693 45.444 9.751 1.00 29.84 518 ALA A C 1
ATOM 3878 O O . ALA A 1 539 ? 8.087 46.519 9.844 1.00 28.06 518 ALA A O 1
ATOM 3880 N N . PHE A 1 540 ? 8.814 44.782 8.593 1.00 27.12 519 PHE A N 1
ATOM 3881 C CA . PHE A 1 540 ? 8.248 45.293 7.346 1.00 30.75 519 PHE A CA 1
ATOM 3882 C C . PHE A 1 540 ? 6.725 45.364 7.405 1.00 31.76 519 PHE A C 1
ATOM 3883 O O . PHE A 1 540 ? 6.125 46.357 6.979 1.00 25.66 519 PHE A O 1
ATOM 3891 N N . ILE A 1 541 ? 6.088 44.319 7.934 1.00 36.85 520 ILE A N 1
ATOM 3892 C CA . ILE A 1 541 ? 4.629 44.274 8.017 1.00 31.09 520 ILE A CA 1
ATOM 3893 C C . ILE A 1 541 ? 4.107 45.367 8.940 1.00 33.37 520 ILE A C 1
ATOM 3894 O O . ILE A 1 541 ? 3.140 46.065 8.617 1.00 28.01 520 ILE A O 1
ATOM 3899 N N . GLU A 1 542 ? 4.733 45.522 10.111 1.00 32.99 521 GLU A N 1
ATOM 3900 C CA . GLU A 1 542 ? 4.254 46.498 11.085 1.00 34.39 521 GLU A CA 1
ATOM 3901 C C . GLU A 1 542 ? 4.338 47.933 10.562 1.00 32.79 521 GLU A C 1
ATOM 3902 O O . GLU A 1 542 ? 3.571 48.796 11.003 1.00 29.78 521 GLU A O 1
ATOM 3908 N N . THR A 1 543 ? 5.299 48.227 9.686 1.00 31.94 522 THR A N 1
ATOM 3909 C CA . THR A 1 543 ? 5.466 49.581 9.168 1.00 31.75 522 THR A CA 1
ATOM 3910 C C . THR A 1 543 ? 4.718 49.804 7.850 1.00 32.06 522 THR A C 1
ATOM 3911 O O . THR A 1 543 ? 3.855 50.681 7.768 1.00 26.74 522 THR A O 1
ATOM 3915 N N . ARG A 1 544 ? 5.062 49.049 6.800 1.00 25.13 523 ARG A N 1
ATOM 3916 C CA . ARG A 1 544 ? 4.461 49.292 5.487 1.00 29.24 523 ARG A CA 1
ATOM 3917 C C . ARG A 1 544 ? 2.979 48.929 5.457 1.00 27.51 523 ARG A C 1
ATOM 3918 O O . ARG A 1 544 ? 2.226 49.500 4.662 1.00 25.99 523 ARG A O 1
ATOM 3926 N N . LEU A 1 545 ? 2.544 47.967 6.276 1.00 25.54 524 LEU A N 1
ATOM 3927 C CA . LEU A 1 545 ? 1.142 47.570 6.311 1.00 35.35 524 LEU A CA 1
ATOM 3928 C C . LEU A 1 545 ? 0.397 48.097 7.531 1.00 39.27 524 LEU A C 1
ATOM 3929 O O . LEU A 1 545 ? -0.832 48.053 7.544 1.00 41.00 524 LEU A O 1
ATOM 3934 N N . GLY A 1 546 ? 1.099 48.608 8.541 1.00 41.25 525 GLY A N 1
ATOM 3935 C CA . GLY A 1 546 ? 0.422 49.087 9.730 1.00 42.11 525 GLY A CA 1
ATOM 3936 C C . GLY A 1 546 ? 0.782 50.492 10.170 1.00 40.08 525 GLY A C 1
ATOM 3937 O O . GLY A 1 546 ? 0.184 51.010 11.112 1.00 45.99 525 GLY A O 1
ATOM 3938 N N . GLY A 1 547 ? 1.744 51.132 9.504 1.00 34.57 526 GLY A N 1
ATOM 3939 C CA . GLY A 1 547 ? 2.246 52.416 9.947 1.00 33.80 526 GLY A CA 1
ATOM 3940 C C . GLY A 1 547 ? 1.494 53.605 9.372 1.00 33.01 526 GLY A C 1
ATOM 3941 O O . GLY A 1 547 ? 0.534 53.476 8.618 1.00 39.64 526 GLY A O 1
ATOM 3942 N N . LEU A 1 548 ? 1.955 54.791 9.756 1.00 35.71 527 LEU A N 1
ATOM 3943 C CA . LEU A 1 548 ? 1.337 56.047 9.365 1.00 33.20 527 LEU A CA 1
ATOM 3944 C C . LEU A 1 548 ? 2.012 56.601 8.116 1.00 32.85 527 LEU A C 1
ATOM 3945 O O . LEU A 1 548 ? 3.132 56.211 7.763 1.00 28.14 527 LEU A O 1
ATOM 3950 N N . TRP A 1 549 ? 1.309 57.525 7.449 1.00 25.67 528 TRP A N 1
ATOM 3951 C CA . TRP A 1 549 ? 1.875 58.274 6.326 1.00 30.20 528 TRP A CA 1
ATOM 3952 C C . TRP A 1 549 ? 3.271 58.794 6.665 1.00 24.90 528 TRP A C 1
ATOM 3953 O O . TRP A 1 549 ? 3.504 59.336 7.749 1.00 25.17 528 TRP A O 1
ATOM 3964 N N . ARG A 1 550 ? 4.211 58.602 5.750 1.00 24.77 529 ARG A N 1
ATOM 3965 C CA . ARG A 1 550 ? 5.562 59.091 5.994 1.00 29.14 529 ARG A CA 1
ATOM 3966 C C . ARG A 1 550 ? 6.183 59.533 4.680 1.00 23.38 529 ARG A C 1
ATOM 3967 O O . ARG A 1 550 ? 5.750 59.130 3.593 1.00 21.85 529 ARG A O 1
ATOM 3975 N N . THR A 1 551 ? 7.196 60.391 4.789 1.00 21.65 530 THR A N 1
ATOM 3976 C CA . THR A 1 551 ? 7.917 60.872 3.613 1.00 20.55 530 THR A CA 1
ATOM 3977 C C . THR A 1 551 ? 9.440 60.701 3.675 1.00 30.50 530 THR A C 1
ATOM 3978 O O . THR A 1 551 ? 10.097 60.895 2.647 1.00 22.46 530 THR A O 1
ATOM 3982 N N . THR A 1 552 ? 10.021 60.334 4.824 1.00 21.43 531 THR A N 1
ATOM 3983 C CA . THR A 1 552 ? 11.464 60.112 4.939 1.00 29.99 531 THR A CA 1
ATOM 3984 C C . THR A 1 552 ? 11.716 58.831 5.728 1.00 32.43 531 THR A C 1
ATOM 3985 O O . THR A 1 552 ? 10.834 58.323 6.435 1.00 27.99 531 THR A O 1
ATOM 3989 N N . TYR A 1 553 ? 12.937 58.309 5.597 1.00 28.51 532 TYR A N 1
ATOM 3990 C CA . TYR A 1 553 ? 13.313 57.067 6.262 1.00 26.39 532 TYR A CA 1
ATOM 3991 C C . TYR A 1 553 ? 13.694 57.306 7.722 1.00 26.03 532 TYR A C 1
ATOM 3992 O O . TYR A 1 553 ? 13.970 58.429 8.150 1.00 27.34 532 TYR A O 1
ATOM 4001 N N . GLY A 1 554 ? 13.658 56.231 8.497 1.00 27.17 533 GLY A N 1
ATOM 4002 C CA . GLY A 1 554 ? 13.968 56.269 9.908 1.00 26.49 533 GLY A CA 1
ATOM 4003 C C . GLY A 1 554 ? 12.768 56.167 10.842 1.00 34.53 533 GLY A C 1
ATOM 4004 O O . GLY A 1 554 ? 12.887 56.551 12.004 1.00 28.75 533 GLY A O 1
ATOM 4005 N N . MET A 1 555 ? 11.624 55.684 10.362 1.00 31.55 534 MET A N 1
ATOM 4006 C CA . MET A 1 555 ? 10.394 55.658 11.152 1.00 32.17 534 MET A CA 1
ATOM 4007 C C . MET A 1 555 ? 10.202 54.297 11.838 1.00 37.80 534 MET A C 1
ATOM 4008 O O . MET A 1 555 ? 9.199 53.606 11.657 1.00 36.32 534 MET A O 1
ATOM 4013 N N . LEU A 1 556 ? 11.200 53.918 12.641 1.00 31.95 535 LEU A N 1
ATOM 4014 C CA . LEU A 1 556 ? 11.189 52.688 13.431 1.00 36.33 535 LEU A CA 1
ATOM 4015 C C . LEU A 1 556 ? 11.383 53.008 14.906 1.00 39.41 535 LEU A C 1
ATOM 4016 O O . LEU A 1 556 ? 12.208 53.851 15.263 1.00 40.11 535 LEU A O 1
ATOM 4021 N N . ASP A 1 557 ? 10.661 52.318 15.775 1.00 49.29 536 ASP A N 1
ATOM 4022 C CA . ASP A 1 557 ? 10.928 52.486 17.193 1.00 56.73 536 ASP A CA 1
ATOM 4023 C C . ASP A 1 557 ? 11.784 51.316 17.689 1.00 56.13 536 ASP A C 1
ATOM 4024 O O . ASP A 1 557 ? 12.270 50.501 16.897 1.00 52.73 536 ASP A O 1
ATOM 4029 N N . ALA A 1 558 ? 11.969 51.226 19.014 1.00 58.22 537 ALA A N 1
ATOM 4030 C CA . ALA A 1 558 ? 12.963 50.313 19.579 1.00 57.77 537 ALA A CA 1
ATOM 4031 C C . ALA A 1 558 ? 12.545 48.847 19.513 1.00 53.43 537 ALA A C 1
ATOM 4032 O O . ALA A 1 558 ? 13.410 47.969 19.580 1.00 54.63 537 ALA A O 1
ATOM 4034 N N . ARG A 1 559 ? 11.257 48.565 19.341 1.00 51.75 538 ARG A N 1
ATOM 4035 C CA . ARG A 1 559 ? 10.764 47.194 19.283 1.00 53.97 538 ARG A CA 1
ATOM 4036 C C . ARG A 1 559 ? 11.269 46.436 18.063 1.00 56.47 538 ARG A C 1
ATOM 4037 O O . ARG A 1 559 ? 11.313 45.199 18.081 1.00 57.44 538 ARG A O 1
ATOM 4045 N N . HIS A 1 560 ? 11.672 47.144 17.017 1.00 55.91 539 HIS A N 1
ATOM 4046 C CA . HIS A 1 560 ? 12.062 46.512 15.767 1.00 60.47 539 HIS A CA 1
ATOM 4047 C C . HIS A 1 560 ? 13.528 46.094 15.724 1.00 56.71 539 HIS A C 1
ATOM 4048 O O . HIS A 1 560 ? 13.910 45.357 14.806 1.00 62.77 539 HIS A O 1
ATOM 4055 N N . ASN A 1 561 ? 14.350 46.544 16.679 1.00 45.94 540 ASN A N 1
ATOM 4056 C CA . ASN A 1 561 ? 15.755 46.142 16.824 1.00 43.62 540 ASN A CA 1
ATOM 4057 C C . ASN A 1 561 ? 16.545 46.406 15.536 1.00 40.56 540 ASN A C 1
ATOM 4058 O O . ASN A 1 561 ? 16.900 45.492 14.792 1.00 38.59 540 ASN A O 1
ATOM 4063 N N . ALA A 1 562 ? 16.836 47.692 15.313 1.00 42.61 541 ALA A N 1
ATOM 4064 C CA . ALA A 1 562 ? 17.414 48.112 14.038 1.00 39.61 541 ALA A CA 1
ATOM 4065 C C . ALA A 1 562 ? 18.770 47.461 13.786 1.00 32.25 541 ALA A C 1
ATOM 4066 O O . ALA A 1 562 ? 19.064 47.048 12.659 1.00 37.18 541 ALA A O 1
ATOM 4068 N N . MET A 1 563 ? 19.606 47.351 14.824 1.00 35.03 542 MET A N 1
ATOM 4069 C CA . MET A 1 563 ? 20.958 46.814 14.651 1.00 33.78 542 MET A CA 1
ATOM 4070 C C . MET A 1 563 ? 20.949 45.368 14.150 1.00 38.56 542 MET A C 1
ATOM 4071 O O . MET A 1 563 ? 21.783 44.989 13.319 1.00 34.91 542 MET A O 1
ATOM 4076 N N . ARG A 1 564 ? 20.027 44.540 14.655 1.00 35.88 543 ARG A N 1
ATOM 4077 C CA . ARG A 1 564 ? 19.907 43.161 14.174 1.00 37.58 543 ARG A CA 1
ATOM 4078 C C . ARG A 1 564 ? 19.453 43.110 12.716 1.00 34.19 543 ARG A C 1
ATOM 4079 O O . ARG A 1 564 ? 19.907 42.251 11.948 1.00 31.47 543 ARG A O 1
ATOM 4087 N N . ILE A 1 565 ? 18.527 43.987 12.325 1.00 32.70 544 ILE A N 1
ATOM 4088 C CA . ILE A 1 565 ? 18.129 44.062 10.917 1.00 33.62 544 ILE A CA 1
ATOM 4089 C C . ILE A 1 565 ? 19.346 44.334 10.041 1.00 32.74 544 ILE A C 1
ATOM 4090 O O . ILE A 1 565 ? 19.576 43.650 9.034 1.00 33.61 544 ILE A O 1
ATOM 4095 N N . ILE A 1 566 ? 20.177 45.298 10.452 1.00 31.48 545 ILE A N 1
ATOM 4096 C CA . ILE A 1 566 ? 21.350 45.700 9.672 1.00 28.68 545 ILE A CA 1
ATOM 4097 C C . ILE A 1 566 ? 22.376 44.575 9.610 1.00 33.17 545 ILE A C 1
ATOM 4098 O O . ILE A 1 566 ? 22.899 44.256 8.536 1.00 29.45 545 ILE A O 1
ATOM 4103 N N . ASP A 1 567 ? 22.698 43.971 10.766 1.00 34.18 546 ASP A N 1
ATOM 4104 C CA . ASP A 1 567 ? 23.636 42.853 10.784 1.00 35.08 546 ASP A CA 1
ATOM 4105 C C . ASP A 1 567 ? 23.096 41.632 10.043 1.00 33.88 546 ASP A C 1
ATOM 4106 O O . ASP A 1 567 ? 23.883 40.860 9.490 1.00 33.16 546 ASP A O 1
ATOM 4111 N N . GLN A 1 568 ? 21.775 41.423 10.024 1.00 32.98 547 GLN A N 1
ATOM 4112 C CA . GLN A 1 568 ? 21.252 40.255 9.317 1.00 34.17 547 GLN A CA 1
ATOM 4113 C C . GLN A 1 568 ? 21.361 40.415 7.803 1.00 35.46 547 GLN A C 1
ATOM 4114 O O . GLN A 1 568 ? 21.585 39.430 7.092 1.00 29.89 547 GLN A O 1
ATOM 4120 N N . LEU A 1 569 ? 21.222 41.637 7.294 1.00 27.44 548 LEU A N 1
ATOM 4121 C CA . LEU A 1 569 ? 21.184 41.853 5.857 1.00 30.94 548 LEU A CA 1
ATOM 4122 C C . LEU A 1 569 ? 22.491 42.395 5.291 1.00 30.63 548 LEU A C 1
ATOM 4123 O O . LEU A 1 569 ? 22.781 42.169 4.110 1.00 30.62 548 LEU A O 1
ATOM 4128 N N . TYR A 1 570 ? 23.292 43.083 6.103 1.00 32.79 549 TYR A N 1
ATOM 4129 C CA . TYR A 1 570 ? 24.556 43.674 5.662 1.00 28.21 549 TYR A CA 1
ATOM 4130 C C . TYR A 1 570 ? 25.674 43.293 6.631 1.00 35.76 549 TYR A C 1
ATOM 4131 O O . TYR A 1 570 ? 26.267 44.155 7.287 1.00 34.92 549 TYR A O 1
ATOM 4140 N N . PRO A 1 571 ? 25.964 41.994 6.775 1.00 35.00 550 PRO A N 1
ATOM 4141 C CA . PRO A 1 571 ? 27.018 41.582 7.713 1.00 34.87 550 PRO A CA 1
ATOM 4142 C C . PRO A 1 571 ? 28.356 42.212 7.340 1.00 39.17 550 PRO A C 1
ATOM 4143 O O . PRO A 1 571 ? 28.676 42.377 6.160 1.00 37.06 550 PRO A O 1
ATOM 4147 N N . ALA A 1 572 ? 29.122 42.594 8.361 1.00 35.95 551 ALA A N 1
ATOM 4148 C CA . ALA A 1 572 ? 30.372 43.339 8.161 1.00 39.44 551 ALA A CA 1
ATOM 4149 C C . ALA A 1 572 ? 31.386 42.526 7.368 1.00 41.67 551 ALA A C 1
ATOM 4150 O O . ALA A 1 572 ? 31.667 41.383 7.721 1.00 46.81 551 ALA A O 1
ATOM 4152 N N . LYS B 1 33 ? 10.856 65.719 -45.936 1.00 57.92 12 LYS B N 1
ATOM 4153 C CA . LYS B 1 33 ? 10.837 65.429 -44.504 1.00 51.19 12 LYS B CA 1
ATOM 4154 C C . LYS B 1 33 ? 10.238 64.044 -44.283 1.00 50.28 12 LYS B C 1
ATOM 4155 O O . LYS B 1 33 ? 9.336 63.639 -45.010 1.00 54.84 12 LYS B O 1
ATOM 4157 N N . THR B 1 34 ? 10.745 63.313 -43.285 1.00 42.68 13 THR B N 1
ATOM 4158 C CA . THR B 1 34 ? 10.251 61.968 -43.016 1.00 38.71 13 THR B CA 1
ATOM 4159 C C . THR B 1 34 ? 9.052 61.932 -42.079 1.00 39.20 13 THR B C 1
ATOM 4160 O O . THR B 1 34 ? 8.431 60.868 -41.966 1.00 33.79 13 THR B O 1
ATOM 4164 N N . HIS B 1 35 ? 8.745 63.033 -41.382 1.00 30.64 14 HIS B N 1
ATOM 4165 C CA . HIS B 1 35 ? 7.721 63.041 -40.348 1.00 30.17 14 HIS B CA 1
ATOM 4166 C C . HIS B 1 35 ? 7.406 64.484 -39.958 1.00 37.13 14 HIS B C 1
ATOM 4167 O O . HIS B 1 35 ? 8.165 65.410 -40.262 1.00 33.69 14 HIS B O 1
ATOM 4174 N N . GLU B 1 36 ? 6.262 64.657 -39.288 1.00 32.43 15 GLU B N 1
ATOM 4175 C CA . GLU B 1 36 ? 5.869 65.908 -38.650 1.00 32.10 15 GLU B CA 1
ATOM 4176 C C . GLU B 1 36 ? 6.151 65.829 -37.150 1.00 30.09 15 GLU B C 1
ATOM 4177 O O . GLU B 1 36 ? 6.146 64.740 -36.571 1.00 28.01 15 GLU B O 1
ATOM 4183 N N . VAL B 1 37 ? 6.426 66.980 -36.527 1.00 25.64 16 VAL B N 1
ATOM 4184 C CA . VAL B 1 37 ? 6.592 67.078 -35.076 1.00 22.35 16 VAL B CA 1
ATOM 4185 C C . VAL B 1 37 ? 5.286 67.623 -34.507 1.00 27.07 16 VAL B C 1
ATOM 4186 O O . VAL B 1 37 ? 4.964 68.798 -34.712 1.00 27.33 16 VAL B O 1
ATOM 4190 N N . THR B 1 38 ? 4.549 66.804 -33.750 1.00 27.10 17 THR B N 1
ATOM 4191 C CA . THR B 1 38 ? 3.210 67.180 -33.287 1.00 28.15 17 THR B CA 1
ATOM 4192 C C . THR B 1 38 ? 3.068 66.880 -31.798 1.00 27.88 17 THR B C 1
ATOM 4193 O O . THR B 1 38 ? 3.899 66.190 -31.201 1.00 19.96 17 THR B O 1
ATOM 4197 N N . ASN B 1 39 ? 2.004 67.431 -31.190 1.00 19.65 18 ASN B N 1
ATOM 4198 C CA . ASN B 1 39 ? 1.630 67.129 -29.797 1.00 21.25 18 ASN B CA 1
ATOM 4199 C C . ASN B 1 39 ? 2.743 67.528 -28.812 1.00 26.72 18 ASN B C 1
ATOM 4200 O O . ASN B 1 39 ? 3.033 66.823 -27.835 1.00 20.19 18 ASN B O 1
ATOM 4205 N N . GLN B 1 40 ? 3.371 68.679 -29.059 1.00 25.53 19 GLN B N 1
ATOM 4206 C CA . GLN B 1 40 ? 4.434 69.195 -28.195 1.00 22.97 19 GLN B CA 1
ATOM 4207 C C . GLN B 1 40 ? 3.889 70.244 -27.231 1.00 24.88 19 GLN B C 1
ATOM 4208 O O . GLN B 1 40 ? 2.990 71.014 -27.581 1.00 27.92 19 GLN B O 1
ATOM 4214 N N . THR B 1 41 ? 4.434 70.271 -26.011 1.00 23.84 20 THR B N 1
ATOM 4215 C CA . THR B 1 41 ? 3.956 71.244 -25.023 1.00 31.68 20 THR B CA 1
ATOM 4216 C C . THR B 1 41 ? 4.638 72.593 -25.249 1.00 27.12 20 THR B C 1
ATOM 4217 O O . THR B 1 41 ? 5.870 72.657 -25.278 1.00 27.09 20 THR B O 1
ATOM 4221 N N . PRO B 1 42 ? 3.889 73.683 -25.413 1.00 29.02 21 PRO B N 1
ATOM 4222 C CA . PRO B 1 42 ? 4.539 74.985 -25.555 1.00 39.91 21 PRO B CA 1
ATOM 4223 C C . PRO B 1 42 ? 5.268 75.366 -24.281 1.00 35.69 21 PRO B C 1
ATOM 4224 O O . PRO B 1 42 ? 4.843 75.005 -23.170 1.00 30.38 21 PRO B O 1
ATOM 4228 N N . PRO B 1 43 ? 6.372 76.091 -24.389 1.00 43.94 22 PRO B N 1
ATOM 4229 C CA . PRO B 1 43 ? 7.161 76.416 -23.196 1.00 45.26 22 PRO B CA 1
ATOM 4230 C C . PRO B 1 43 ? 6.411 77.322 -22.236 1.00 40.25 22 PRO B C 1
ATOM 4231 O O . PRO B 1 43 ? 5.551 78.121 -22.629 1.00 32.88 22 PRO B O 1
ATOM 4235 N N . ILE B 1 44 ? 6.732 77.151 -20.945 1.00 43.07 23 ILE B N 1
ATOM 4236 C CA . ILE B 1 44 ? 6.199 77.981 -19.863 1.00 44.81 23 ILE B CA 1
ATOM 4237 C C . ILE B 1 44 ? 6.857 79.358 -19.824 1.00 40.42 23 ILE B C 1
ATOM 4238 O O . ILE B 1 44 ? 6.347 80.268 -19.155 1.00 43.77 23 ILE B O 1
ATOM 4243 N N . THR B 1 45 ? 7.967 79.529 -20.541 1.00 40.02 24 THR B N 1
ATOM 4244 C CA . THR B 1 45 ? 8.658 80.807 -20.689 1.00 41.85 24 THR B CA 1
ATOM 4245 C C . THR B 1 45 ? 7.709 81.951 -21.047 1.00 37.81 24 THR B C 1
ATOM 4246 O O . THR B 1 45 ? 6.749 81.771 -21.795 1.00 43.23 24 THR B O 1
ATOM 4250 N N . GLY B 1 46 ? 7.998 83.147 -20.523 1.00 35.08 25 GLY B N 1
ATOM 4251 C CA . GLY B 1 46 ? 7.294 84.357 -20.902 1.00 27.93 25 GLY B CA 1
ATOM 4252 C C . GLY B 1 46 ? 6.116 84.749 -20.031 1.00 33.68 25 GLY B C 1
ATOM 4253 O O . GLY B 1 46 ? 5.540 85.820 -20.248 1.00 36.62 25 GLY B O 1
ATOM 4254 N N . THR B 1 47 ? 5.727 83.918 -19.071 1.00 34.04 26 THR B N 1
ATOM 4255 C CA . THR B 1 47 ? 4.617 84.197 -18.180 1.00 35.69 26 THR B CA 1
ATOM 4256 C C . THR B 1 47 ? 5.155 84.676 -16.832 1.00 34.32 26 THR B C 1
ATOM 4257 O O . THR B 1 47 ? 6.314 85.090 -16.728 1.00 29.45 26 THR B O 1
ATOM 4261 N N . ASN B 1 48 ? 4.327 84.625 -15.791 1.00 30.60 27 ASN B N 1
ATOM 4262 C CA . ASN B 1 48 ? 4.691 85.221 -14.509 1.00 30.69 27 ASN B CA 1
ATOM 4263 C C . ASN B 1 48 ? 4.570 84.185 -13.393 1.00 30.41 27 ASN B C 1
ATOM 4264 O O . ASN B 1 48 ? 3.464 83.772 -13.032 1.00 28.56 27 ASN B O 1
ATOM 4269 N N . ALA B 1 49 ? 5.722 83.782 -12.841 1.00 28.92 28 ALA B N 1
ATOM 4270 C CA . ALA B 1 49 ? 5.779 82.785 -11.780 1.00 24.38 28 ALA B CA 1
ATOM 4271 C C . ALA B 1 49 ? 5.157 83.271 -10.476 1.00 27.25 28 ALA B C 1
ATOM 4272 O O . ALA B 1 49 ? 4.749 82.440 -9.657 1.00 24.96 28 ALA B O 1
ATOM 4274 N N . TYR B 1 50 ? 5.094 84.587 -10.248 1.00 26.32 29 TYR B N 1
ATOM 4275 C CA . TYR B 1 50 ? 4.457 85.083 -9.032 1.00 26.23 29 TYR B CA 1
ATOM 4276 C C . TYR B 1 50 ? 2.942 85.138 -9.188 1.00 25.10 29 TYR B C 1
ATOM 4277 O O . TYR B 1 50 ? 2.210 84.630 -8.335 1.00 27.63 29 TYR B O 1
ATOM 4286 N N . LEU B 1 51 ? 2.454 85.742 -10.274 1.00 26.49 30 LEU B N 1
ATOM 4287 C CA . LEU B 1 51 ? 1.010 85.830 -10.467 1.00 29.24 30 LEU B CA 1
ATOM 4288 C C . LEU B 1 51 ? 0.389 84.476 -10.778 1.00 27.19 30 LEU B C 1
ATOM 4289 O O . LEU B 1 51 ? -0.813 84.305 -10.580 1.00 32.95 30 LEU B O 1
ATOM 4294 N N . GLY B 1 52 ? 1.177 83.505 -11.237 1.00 24.86 31 GLY B N 1
ATOM 4295 C CA . GLY B 1 52 ? 0.694 82.149 -11.433 1.00 23.95 31 GLY B CA 1
ATOM 4296 C C . GLY B 1 52 ? 0.666 81.277 -10.188 1.00 27.01 31 GLY B C 1
ATOM 4297 O O . GLY B 1 52 ? 0.426 80.074 -10.298 1.00 26.32 31 GLY B O 1
ATOM 4298 N N . ASP B 1 53 ? 0.918 81.847 -9.006 1.00 26.08 32 ASP B N 1
ATOM 4299 C CA . ASP B 1 53 ? 1.087 81.104 -7.755 1.00 26.20 32 ASP B CA 1
ATOM 4300 C C . ASP B 1 53 ? 0.207 81.743 -6.687 1.00 30.15 32 ASP B C 1
ATOM 4301 O O . ASP B 1 53 ? 0.700 82.538 -5.870 1.00 22.44 32 ASP B O 1
ATOM 4306 N N . PRO B 1 54 ? -1.095 81.399 -6.645 1.00 26.12 33 PRO B N 1
ATOM 4307 C CA . PRO B 1 54 ? -1.996 82.049 -5.681 1.00 26.78 33 PRO B CA 1
ATOM 4308 C C . PRO B 1 54 ? -1.607 81.843 -4.235 1.00 24.86 33 PRO B C 1
ATOM 4309 O O . PRO B 1 54 ? -1.860 82.734 -3.417 1.00 24.75 33 PRO B O 1
ATOM 4313 N N . LEU B 1 55 ? -1.047 80.687 -3.879 1.00 24.87 34 LEU B N 1
ATOM 4314 C CA . LEU B 1 55 ? -0.622 80.489 -2.496 1.00 26.19 34 LEU B CA 1
ATOM 4315 C C . LEU B 1 55 ? 0.460 81.498 -2.123 1.00 26.27 34 LEU B C 1
ATOM 4316 O O . LEU B 1 55 ? 0.398 82.122 -1.059 1.00 26.02 34 LEU B O 1
ATOM 4321 N N . LEU B 1 56 ? 1.446 81.698 -3.006 1.00 26.97 35 LEU B N 1
ATOM 4322 C CA . LEU B 1 56 ? 2.465 82.708 -2.737 1.00 26.67 35 LEU B CA 1
ATOM 4323 C C . LEU B 1 56 ? 1.844 84.102 -2.646 1.00 27.18 35 LEU B C 1
ATOM 4324 O O . LEU B 1 56 ? 2.162 84.874 -1.730 1.00 27.61 35 LEU B O 1
ATOM 4329 N N . MET B 1 57 ? 0.909 84.419 -3.550 1.00 25.13 36 MET B N 1
ATOM 4330 C CA . MET B 1 57 ? 0.254 85.721 -3.494 1.00 26.24 36 MET B CA 1
ATOM 4331 C C . MET B 1 57 ? -0.505 85.899 -2.191 1.00 26.51 36 MET B C 1
ATOM 4332 O O . MET B 1 57 ? -0.513 86.991 -1.619 1.00 28.56 36 MET B O 1
ATOM 4337 N N . GLN B 1 58 ? -1.144 84.834 -1.701 1.00 29.16 37 GLN B N 1
ATOM 4338 C CA . GLN B 1 58 ? -1.802 84.916 -0.402 1.00 30.01 37 GLN B CA 1
ATOM 4339 C C . GLN B 1 58 ? -0.785 85.112 0.716 1.00 27.92 37 GLN B C 1
ATOM 4340 O O . GLN B 1 58 ? -1.017 85.887 1.646 1.00 30.37 37 GLN B O 1
ATOM 4346 N N . ILE B 1 59 ? 0.345 84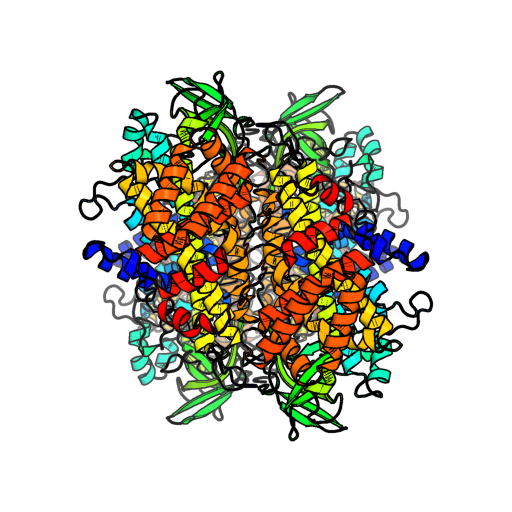.408 0.643 1.00 27.73 38 ILE B N 1
ATOM 4347 C CA . ILE B 1 59 ? 1.406 84.573 1.635 1.00 31.63 38 ILE B CA 1
ATOM 4348 C C . ILE B 1 59 ? 1.854 86.031 1.698 1.00 36.60 38 ILE B C 1
ATOM 4349 O O . ILE B 1 59 ? 2.123 86.565 2.779 1.00 37.81 38 ILE B O 1
ATOM 4354 N N . ALA B 1 60 ? 1.891 86.714 0.550 1.00 40.00 39 ALA B N 1
ATOM 4355 C CA . ALA B 1 60 ? 2.332 88.103 0.477 1.00 35.46 39 ALA B CA 1
ATOM 4356 C C . ALA B 1 60 ? 1.179 89.102 0.523 1.00 35.31 39 ALA B C 1
ATOM 4357 O O . ALA B 1 60 ? 1.405 90.294 0.298 1.00 34.06 39 ALA B O 1
ATOM 4359 N N . ALA B 1 61 ? -0.044 88.651 0.816 1.00 35.16 40 ALA B N 1
ATOM 4360 C CA . ALA B 1 61 ? -1.205 89.512 0.626 1.00 37.50 40 ALA B CA 1
ATOM 4361 C C . ALA B 1 61 ? -1.094 90.811 1.424 1.00 46.27 40 ALA B C 1
ATOM 4362 O O . ALA B 1 61 ? -1.572 91.857 0.970 1.00 47.73 40 ALA B O 1
ATOM 4364 N N . ARG B 1 62 ? -0.449 90.778 2.589 1.00 46.62 41 ARG B N 1
ATOM 4365 C CA . ARG B 1 62 ? -0.347 91.959 3.434 1.00 50.68 41 ARG B CA 1
ATOM 4366 C C . ARG B 1 62 ? 0.914 92.790 3.188 1.00 49.24 41 ARG B C 1
ATOM 4367 O O . ARG B 1 62 ? 1.103 93.805 3.866 1.00 51.17 41 ARG B O 1
ATOM 4375 N N . PHE B 1 63 ? 1.776 92.402 2.251 1.00 37.16 42 PHE B N 1
ATOM 4376 C CA . PHE B 1 63 ? 2.912 93.250 1.908 1.00 40.47 42 PHE B CA 1
ATOM 4377 C C . PHE B 1 63 ? 2.417 94.569 1.314 1.00 40.80 42 PHE B C 1
ATOM 4378 O O . PHE B 1 63 ? 1.355 94.611 0.685 1.00 41.12 42 PHE B O 1
ATOM 4386 N N . PRO B 1 64 ? 3.181 95.655 1.468 1.00 45.11 43 PRO B N 1
ATOM 4387 C CA . PRO B 1 64 ? 2.811 96.915 0.807 1.00 51.24 43 PRO B CA 1
ATOM 4388 C C . PRO B 1 64 ? 2.812 96.776 -0.713 1.00 44.77 43 PRO B C 1
ATOM 4389 O O . PRO B 1 64 ? 3.421 95.866 -1.281 1.00 37.71 43 PRO B O 1
ATOM 4393 N N . LYS B 1 65 ? 2.096 97.700 -1.369 1.00 48.06 44 LYS B N 1
ATOM 4394 C CA . LYS B 1 65 ? 1.943 97.666 -2.826 1.00 46.87 44 LYS B CA 1
ATOM 4395 C C . LYS B 1 65 ? 3.290 97.632 -3.541 1.00 44.41 44 LYS B C 1
ATOM 4396 O O . LYS B 1 65 ? 3.461 96.897 -4.525 1.00 44.58 44 LYS B O 1
ATOM 4398 N N . GLU B 1 66 ? 4.263 98.414 -3.052 1.00 38.80 45 GLU B N 1
ATOM 4399 C CA . GLU B 1 66 ? 5.577 98.472 -3.689 1.00 34.65 45 GLU B CA 1
ATOM 4400 C C . GLU B 1 66 ? 6.240 97.102 -3.717 1.00 38.98 45 GLU B C 1
ATOM 4401 O O . GLU B 1 66 ? 6.938 96.761 -4.680 1.00 40.41 45 GLU B O 1
ATOM 4407 N N . LEU B 1 67 ? 6.031 96.297 -2.672 1.00 37.34 46 LEU B N 1
ATOM 4408 C CA . LEU B 1 67 ? 6.585 94.949 -2.680 1.00 38.67 46 LEU B CA 1
ATOM 4409 C C . LEU B 1 67 ? 5.851 94.065 -3.683 1.00 35.02 46 LEU B C 1
ATOM 4410 O O . LEU B 1 67 ? 6.474 93.247 -4.366 1.00 32.76 46 LEU B O 1
ATOM 4415 N N . HIS B 1 68 ? 4.526 94.222 -3.790 1.00 37.85 47 HIS B N 1
ATOM 4416 C CA . HIS B 1 68 ? 3.771 93.462 -4.784 1.00 36.56 47 HIS B CA 1
ATOM 4417 C C . HIS B 1 68 ? 4.290 93.737 -6.192 1.00 39.04 47 HIS B C 1
ATOM 4418 O O . HIS B 1 68 ? 4.508 92.811 -6.985 1.00 38.86 47 HIS B O 1
ATOM 4425 N N . THR B 1 69 ? 4.515 95.014 -6.501 1.00 37.61 48 THR B N 1
ATOM 4426 C CA . THR B 1 69 ? 5.045 95.416 -7.798 1.00 34.03 48 THR B CA 1
ATOM 4427 C C . THR B 1 69 ? 6.407 94.776 -8.056 1.00 35.35 48 THR B C 1
ATOM 4428 O O . THR B 1 69 ? 6.671 94.266 -9.152 1.00 38.53 48 THR B O 1
ATOM 4432 N N . GLU B 1 70 ? 7.267 94.755 -7.041 1.00 35.88 49 GLU B N 1
ATOM 4433 C CA . GLU B 1 70 ? 8.590 94.163 -7.194 1.00 37.92 49 GLU B CA 1
ATOM 4434 C C . GLU B 1 70 ? 8.508 92.643 -7.360 1.00 33.48 49 GLU B C 1
ATOM 4435 O O . GLU B 1 70 ? 9.268 92.058 -8.141 1.00 27.41 49 GLU B O 1
ATOM 4441 N N . LEU B 1 71 ? 7.582 91.985 -6.657 1.00 33.09 50 LEU B N 1
ATOM 4442 C CA . LEU B 1 71 ? 7.439 90.537 -6.816 1.00 31.73 50 LEU B CA 1
ATOM 4443 C C . LEU B 1 71 ? 6.875 90.163 -8.190 1.00 29.15 50 LEU B C 1
ATOM 4444 O O . LEU B 1 71 ? 7.250 89.120 -8.749 1.00 29.86 50 LEU B O 1
ATOM 4449 N N . GLU B 1 72 ? 5.978 90.991 -8.749 1.00 32.56 51 GLU B N 1
ATOM 4450 C CA . GLU B 1 72 ? 5.494 90.755 -10.110 1.00 33.38 51 GLU B CA 1
ATOM 4451 C C . GLU B 1 72 ? 6.617 90.880 -11.132 1.00 31.39 51 GLU B C 1
ATOM 4452 O O . GLU B 1 72 ? 6.689 90.094 -12.085 1.00 27.09 51 GLU B O 1
ATOM 4458 N N . GLN B 1 73 ? 7.484 91.882 -10.962 1.00 31.39 52 GLN B N 1
ATOM 4459 C CA . GLN B 1 73 ? 8.627 92.033 -11.851 1.00 35.82 52 GLN B CA 1
ATOM 4460 C C . GLN B 1 73 ? 9.587 90.864 -11.688 1.00 34.67 52 GLN B C 1
ATOM 4461 O O . GLN B 1 73 ? 10.086 90.324 -12.681 1.00 27.88 52 GLN B O 1
ATOM 4463 N N . ALA B 1 74 ? 9.828 90.436 -10.443 1.00 32.17 53 ALA B N 1
ATOM 4464 C CA . ALA B 1 74 ? 10.652 89.255 -10.221 1.00 25.41 53 ALA B CA 1
ATOM 4465 C C . ALA B 1 74 ? 10.004 88.011 -10.818 1.00 31.96 53 ALA B C 1
ATOM 4466 O O . ALA B 1 74 ? 10.691 87.166 -11.414 1.00 27.49 53 ALA B O 1
ATOM 4468 N N . GLY B 1 75 ? 8.680 87.878 -10.653 1.00 33.04 54 GLY B N 1
ATOM 4469 C CA . GLY B 1 75 ? 7.959 86.747 -11.221 1.00 25.65 54 GLY B CA 1
ATOM 4470 C C . GLY B 1 75 ? 8.054 86.684 -12.730 1.00 22.33 54 GLY B C 1
ATOM 4471 O O . GLY B 1 75 ? 8.102 85.595 -13.306 1.00 22.54 54 GLY B O 1
ATOM 4472 N N . ARG B 1 76 ? 8.088 87.848 -13.389 1.00 34.72 55 ARG B N 1
ATOM 4473 C CA . ARG B 1 76 ? 8.290 87.894 -14.834 1.00 35.71 55 ARG B CA 1
ATOM 4474 C C . ARG B 1 76 ? 9.727 87.517 -15.200 1.00 35.24 55 ARG B C 1
ATOM 4475 O O . ARG B 1 76 ? 9.960 86.769 -16.162 1.00 25.37 55 ARG B O 1
ATOM 4483 N N . PHE B 1 77 ? 10.702 88.002 -14.424 1.00 28.14 56 PHE B N 1
ATOM 4484 C CA . PHE B 1 77 ? 12.105 87.764 -14.755 1.00 27.73 56 PHE B CA 1
ATOM 4485 C C . PHE B 1 77 ? 12.460 86.277 -14.726 1.00 27.14 56 PHE B C 1
ATOM 4486 O O . PHE B 1 77 ? 13.143 85.771 -15.630 1.00 22.85 56 PHE B O 1
ATOM 4494 N N . VAL B 1 78 ? 12.035 85.558 -13.681 1.00 22.96 57 VAL B N 1
ATOM 4495 C CA . VAL B 1 78 ? 12.536 84.190 -13.519 1.00 22.04 57 VAL B CA 1
ATOM 4496 C C . VAL B 1 78 ? 11.988 83.239 -14.577 1.00 25.73 57 VAL B C 1
ATOM 4497 O O . VAL B 1 78 ? 12.550 82.158 -14.760 1.00 25.09 57 VAL B O 1
ATOM 4501 N N . LEU B 1 79 ? 10.918 83.605 -15.294 1.00 19.77 58 LEU B N 1
ATOM 4502 C CA . LEU B 1 79 ? 10.453 82.816 -16.428 1.00 23.29 58 LEU B CA 1
ATOM 4503 C C . LEU B 1 79 ? 10.799 83.435 -17.776 1.00 28.99 58 LEU B C 1
ATOM 4504 O O . LEU B 1 79 ? 10.352 82.920 -18.809 1.00 30.29 58 LEU B O 1
ATOM 4509 N N . SER B 1 80 ? 11.582 84.515 -17.802 1.00 30.38 59 SER B N 1
ATOM 4510 C CA . SER B 1 80 ? 11.952 85.121 -19.077 1.00 36.75 59 SER B CA 1
ATOM 4511 C C . SER B 1 80 ? 12.948 84.237 -19.820 1.00 31.33 59 SER B C 1
ATOM 4512 O O . SER B 1 80 ? 13.735 83.502 -19.216 1.00 30.02 59 SER B O 1
ATOM 4515 N N . ALA B 1 81 ? 12.881 84.289 -21.153 1.00 29.13 60 ALA B N 1
ATOM 4516 C CA . ALA B 1 81 ? 13.757 83.452 -21.968 1.00 30.73 60 ALA B CA 1
ATOM 4517 C C . ALA B 1 81 ? 15.229 83.814 -21.759 1.00 27.69 60 ALA B C 1
ATOM 4518 O O . ALA B 1 81 ? 16.090 82.928 -21.702 1.00 28.52 60 ALA B O 1
ATOM 4520 N N . GLU B 1 82 ? 15.534 85.109 -21.626 1.00 27.57 61 GLU B N 1
ATOM 4521 C CA . GLU B 1 82 ? 16.918 85.526 -21.391 1.00 37.33 61 GLU B CA 1
ATOM 4522 C C . GLU B 1 82 ? 17.435 85.037 -20.043 1.00 34.28 61 GLU B C 1
ATOM 4523 O O . GLU B 1 82 ? 18.585 84.591 -19.945 1.00 29.72 61 GLU B O 1
ATOM 4529 N N . ALA B 1 83 ? 16.608 85.106 -18.991 1.00 26.88 62 ALA B N 1
ATOM 4530 C CA . ALA B 1 83 ? 17.057 84.611 -17.691 1.00 27.48 62 ALA B CA 1
ATOM 4531 C C . ALA B 1 83 ? 17.295 83.105 -17.725 1.00 24.99 62 ALA B C 1
ATOM 4532 O O . ALA B 1 83 ? 18.262 82.610 -17.141 1.00 25.97 62 ALA B O 1
ATOM 4534 N N . GLN B 1 84 ? 16.410 82.357 -18.381 1.00 23.57 63 GLN B N 1
ATOM 4535 C CA . GLN B 1 84 ? 16.567 80.907 -18.442 1.00 25.11 63 GLN B CA 1
ATOM 4536 C C . GLN B 1 84 ? 17.837 80.504 -19.183 1.00 24.29 63 GLN B C 1
ATOM 4537 O O . GLN B 1 84 ? 18.437 79.470 -18.859 1.00 22.81 63 GLN B O 1
ATOM 4543 N N . ASP B 1 85 ? 18.252 81.284 -20.189 1.00 26.75 64 ASP B N 1
ATOM 4544 C CA . ASP B 1 85 ? 19.520 81.004 -20.863 1.00 29.12 64 ASP B CA 1
ATOM 4545 C C . ASP B 1 85 ? 20.715 81.208 -19.931 1.00 24.96 64 ASP B C 1
ATOM 4546 O O . ASP B 1 85 ? 21.662 80.411 -19.954 1.00 30.40 64 ASP B O 1
ATOM 4551 N N . LEU B 1 86 ? 20.690 82.264 -19.103 1.00 20.17 65 LEU B N 1
ATOM 4552 C CA . LEU B 1 86 ? 21.755 82.466 -18.122 1.00 22.49 65 LEU B CA 1
ATOM 4553 C C . LEU B 1 86 ? 21.840 81.294 -17.148 1.00 23.81 65 LEU B C 1
ATOM 4554 O O . LEU B 1 86 ? 22.938 80.840 -16.799 1.00 20.57 65 LEU B O 1
ATOM 4559 N N . ALA B 1 87 ? 20.690 80.788 -16.701 1.00 22.05 66 ALA B N 1
ATOM 4560 C CA . ALA B 1 87 ? 20.685 79.684 -15.747 1.00 20.69 66 ALA B CA 1
ATOM 4561 C C . ALA B 1 87 ? 21.253 78.406 -16.365 1.00 20.65 66 ALA B C 1
ATOM 4562 O O . ALA B 1 87 ? 22.001 77.666 -15.707 1.00 23.52 66 ALA B O 1
ATOM 4564 N N . ARG B 1 88 ? 20.886 78.110 -17.616 1.00 21.82 67 ARG B N 1
ATOM 4565 C CA . ARG B 1 88 ? 21.448 76.943 -18.286 1.00 25.01 67 ARG B CA 1
ATOM 4566 C C . ARG B 1 88 ? 22.961 77.092 -18.456 1.00 22.83 67 ARG B C 1
ATOM 4567 O O . ARG B 1 88 ? 23.730 76.172 -18.154 1.00 20.09 67 ARG B O 1
ATOM 4575 N N . LEU B 1 89 ? 23.409 78.264 -18.918 1.00 19.92 68 LEU B N 1
ATOM 4576 C CA . LEU B 1 89 ? 24.841 78.474 -19.152 1.00 17.14 68 LEU B CA 1
ATOM 4577 C C . LEU B 1 89 ? 25.645 78.399 -17.858 1.00 24.59 68 LEU B C 1
ATOM 4578 O O . LEU B 1 89 ? 26.735 77.811 -17.831 1.00 25.16 68 LEU B O 1
ATOM 4583 N N . ALA B 1 90 ? 25.129 78.980 -16.768 1.00 18.24 69 ALA B N 1
ATOM 4584 C CA . ALA B 1 90 ? 25.865 78.930 -15.504 1.00 20.34 69 ALA B CA 1
ATOM 4585 C C . ALA B 1 90 ? 26.060 77.491 -15.023 1.00 19.05 69 ALA B C 1
ATOM 4586 O O . ALA B 1 90 ? 27.077 77.185 -14.391 1.00 22.58 69 ALA B O 1
ATOM 4588 N N . ASN B 1 91 ? 25.133 76.592 -15.359 1.00 19.02 70 ASN B N 1
ATOM 4589 C CA . ASN B 1 91 ? 25.193 75.207 -14.912 1.00 19.09 70 ASN B CA 1
ATOM 4590 C C . ASN B 1 91 ? 25.831 74.258 -15.921 1.00 27.80 70 ASN B C 1
ATOM 4591 O O . ASN B 1 91 ? 26.088 73.101 -15.577 1.00 32.32 70 ASN B O 1
ATOM 4596 N N . THR B 1 92 ? 26.103 74.702 -17.145 1.00 25.34 71 THR B N 1
ATOM 4597 C CA . THR B 1 92 ? 26.784 73.849 -18.109 1.00 24.20 71 THR B CA 1
ATOM 4598 C C . THR B 1 92 ? 28.189 74.327 -18.459 1.00 22.52 71 THR B C 1
ATOM 4599 O O . THR B 1 92 ? 29.022 73.508 -18.860 1.00 25.64 71 THR B O 1
ATOM 4603 N N . GLU B 1 93 ? 28.465 75.632 -18.359 1.00 24.41 72 GLU B N 1
ATOM 4604 C CA . GLU B 1 93 ? 29.805 76.179 -18.597 1.00 24.35 72 GLU B CA 1
ATOM 4605 C C . GLU B 1 93 ? 30.433 76.377 -17.219 1.00 30.32 72 GLU B C 1
ATOM 4606 O O . GLU B 1 93 ? 30.266 77.420 -16.582 1.00 25.62 72 GLU B O 1
ATOM 4612 N N . LEU B 1 94 ? 31.156 75.324 -16.746 1.00 22.14 73 LEU B N 1
ATOM 4613 C CA . LEU B 1 94 ? 31.445 75.170 -15.329 1.00 26.93 73 LEU B CA 1
ATOM 4614 C C . LEU B 1 94 ? 32.681 75.957 -14.893 1.00 29.64 73 LEU B C 1
ATOM 4615 O O . LEU B 1 94 ? 33.619 76.145 -15.675 1.00 21.84 73 LEU B O 1
ATOM 4620 N N . PRO B 1 95 ? 32.699 76.399 -13.635 1.00 23.76 74 PRO B N 1
ATOM 4621 C CA . PRO B 1 95 ? 33.873 77.110 -13.105 1.00 25.53 74 PRO B CA 1
ATOM 4622 C C . PRO B 1 95 ? 35.139 76.264 -13.182 1.00 26.99 74 PRO B C 1
ATOM 4623 O O . PRO B 1 95 ? 35.104 75.042 -13.046 1.00 27.57 74 PRO B O 1
ATOM 4627 N N . LYS B 1 96 ? 36.268 76.934 -13.405 1.00 26.49 75 LYS B N 1
ATOM 4628 C CA . LYS B 1 96 ? 37.569 76.280 -13.536 1.00 33.09 75 LYS B CA 1
ATOM 4629 C C . LYS B 1 96 ? 38.563 76.859 -12.533 1.00 33.43 75 LYS B C 1
ATOM 4630 O O . LYS B 1 96 ? 38.712 78.084 -12.432 1.00 29.82 75 LYS B O 1
ATOM 4632 N N . LEU B 1 97 ? 39.225 75.974 -11.780 1.00 35.29 76 LEU B N 1
ATOM 4633 C CA . LEU B 1 97 ? 40.295 76.368 -10.867 1.00 33.21 76 LEU B CA 1
ATOM 4634 C C . LEU B 1 97 ? 41.608 76.550 -11.620 1.00 31.07 76 LEU B C 1
ATOM 4635 O O . LEU B 1 97 ? 42.036 75.672 -12.371 1.00 37.50 76 LEU B O 1
ATOM 4640 N N . ARG B 1 98 ? 42.257 77.680 -11.409 1.00 31.79 77 ARG B N 1
ATOM 4641 C CA . ARG B 1 98 ? 43.594 77.920 -11.959 1.00 38.25 77 ARG B CA 1
ATOM 4642 C C . ARG B 1 98 ? 44.541 78.120 -10.779 1.00 36.11 77 ARG B C 1
ATOM 4643 O O . ARG B 1 98 ? 44.585 79.200 -10.180 1.00 39.64 77 ARG B O 1
ATOM 4651 N N . THR B 1 99 ? 45.279 77.059 -10.430 1.00 40.07 78 THR B N 1
ATOM 4652 C CA . THR B 1 99 ? 46.228 77.145 -9.323 1.00 37.06 78 THR B CA 1
ATOM 4653 C C . THR B 1 99 ? 47.420 78.012 -9.679 1.00 38.94 78 THR B C 1
ATOM 4654 O O . THR B 1 99 ? 47.978 78.683 -8.799 1.00 40.43 78 THR B O 1
ATOM 4658 N N . HIS B 1 100 ? 47.834 78.009 -10.950 1.00 36.08 79 HIS B N 1
ATOM 4659 C CA . HIS B 1 100 ? 49.072 78.668 -11.350 1.00 41.71 79 HIS B CA 1
ATOM 4660 C C . HIS B 1 100 ? 48.861 79.547 -12.580 1.00 35.57 79 HIS B C 1
ATOM 4661 O O . HIS B 1 100 ? 47.890 79.386 -13.327 1.00 34.54 79 HIS B O 1
ATOM 4668 N N . ASP B 1 101 ? 49.781 80.504 -12.758 1.00 35.26 80 ASP B N 1
ATOM 4669 C CA . ASP B 1 101 ? 49.865 81.276 -13.987 1.00 50.93 80 ASP B CA 1
ATOM 4670 C C . ASP B 1 101 ? 50.768 80.538 -14.988 1.00 47.60 80 ASP B C 1
ATOM 4671 O O . ASP B 1 101 ? 51.348 79.485 -14.694 1.00 40.84 80 ASP B O 1
ATOM 4676 N N . ARG B 1 102 ? 50.909 81.105 -16.186 1.00 45.01 81 ARG B N 1
ATOM 4677 C CA . ARG B 1 102 ? 51.632 80.402 -17.237 1.00 46.86 81 ARG B CA 1
ATOM 4678 C C . ARG B 1 102 ? 53.131 80.315 -16.978 1.00 42.89 81 ARG B C 1
ATOM 4679 O O . ARG B 1 102 ? 53.805 79.538 -17.662 1.00 47.97 81 ARG B O 1
ATOM 4687 N N . GLN B 1 103 ? 53.661 81.067 -16.009 1.00 40.45 82 GLN B N 1
ATOM 4688 C CA . GLN B 1 103 ? 55.081 81.005 -15.687 1.00 50.94 82 GLN B CA 1
ATOM 4689 C C . GLN B 1 103 ? 55.380 80.176 -14.442 1.00 42.03 82 GLN B C 1
ATOM 4690 O O . GLN B 1 103 ? 56.553 79.999 -14.108 1.00 43.47 82 GLN B O 1
ATOM 4696 N N . GLY B 1 104 ? 54.360 79.650 -13.761 1.00 45.27 83 GLY B N 1
ATOM 4697 C CA . GLY B 1 104 ? 54.584 78.782 -12.621 1.00 47.74 83 GLY B CA 1
ATOM 4698 C C . GLY B 1 104 ? 54.451 79.406 -11.244 1.00 52.34 83 GLY B C 1
ATOM 4699 O O . GLY B 1 104 ? 54.869 78.777 -10.265 1.00 40.78 83 GLY B O 1
ATOM 4700 N N . ARG B 1 105 ? 53.924 80.629 -11.139 1.00 45.58 84 ARG B N 1
ATOM 4701 C CA . ARG B 1 105 ? 53.544 81.207 -9.855 1.00 45.46 84 ARG B CA 1
ATOM 4702 C C . ARG B 1 105 ? 52.137 80.759 -9.494 1.00 44.88 84 ARG B C 1
ATOM 4703 O O . ARG B 1 105 ? 51.289 80.543 -10.364 1.00 38.69 84 ARG B O 1
ATOM 4711 N N . ARG B 1 106 ? 51.892 80.631 -8.199 1.00 45.03 85 ARG B N 1
ATOM 4712 C CA . ARG B 1 106 ? 50.538 80.382 -7.729 1.00 42.51 85 ARG B CA 1
ATOM 4713 C C . ARG B 1 106 ? 49.695 81.642 -7.896 1.00 37.51 85 ARG B C 1
ATOM 4714 O O . ARG B 1 106 ? 50.165 82.757 -7.661 1.00 44.43 85 ARG B O 1
ATOM 4722 N N . ILE B 1 107 ? 48.465 81.464 -8.369 1.00 34.42 86 ILE B N 1
ATOM 4723 C CA . ILE B 1 107 ? 47.501 82.552 -8.416 1.00 39.47 86 ILE B CA 1
ATOM 4724 C C . ILE B 1 107 ? 46.204 82.206 -7.695 1.00 36.87 86 ILE B C 1
ATOM 4725 O O . ILE B 1 107 ? 45.525 83.125 -7.212 1.00 37.52 86 ILE B O 1
ATOM 4730 N N . ASP B 1 108 ? 45.868 80.923 -7.560 1.00 35.06 87 ASP B N 1
ATOM 4731 C CA . ASP B 1 108 ? 44.700 80.470 -6.801 1.00 35.55 87 ASP B CA 1
ATOM 4732 C C . ASP B 1 108 ? 43.414 81.212 -7.210 1.00 37.50 87 ASP B C 1
ATOM 4733 O O . ASP B 1 108 ? 42.687 81.763 -6.379 1.00 36.02 87 ASP B O 1
ATOM 4738 N N . LEU B 1 109 ? 43.114 81.173 -8.512 1.00 32.29 88 LEU B N 1
ATOM 4739 C CA . LEU B 1 109 ? 41.944 81.813 -9.097 1.00 36.33 88 LEU B CA 1
ATOM 4740 C C . LEU B 1 109 ? 40.922 80.780 -9.554 1.00 34.06 88 LEU B C 1
ATOM 4741 O O . LEU B 1 109 ? 41.264 79.697 -10.043 1.00 30.47 88 LEU B O 1
ATOM 4746 N N . VAL B 1 110 ? 39.654 81.133 -9.418 1.00 34.09 89 VAL B N 1
ATOM 4747 C CA . VAL B 1 110 ? 38.581 80.352 -10.008 1.00 32.03 89 VAL B CA 1
ATOM 4748 C C . VAL B 1 110 ? 37.868 81.239 -11.016 1.00 29.74 89 VAL B C 1
ATOM 4749 O O . VAL B 1 110 ? 37.404 82.333 -10.676 1.00 32.30 89 VAL B O 1
ATOM 4753 N N . GLU B 1 111 ? 37.791 80.773 -12.255 1.00 28.99 90 GLU B N 1
ATOM 4754 C CA . GLU B 1 111 ? 37.170 81.522 -13.336 1.00 31.85 90 GLU B CA 1
ATOM 4755 C C . GLU B 1 111 ? 35.762 81.000 -13.598 1.00 29.11 90 GLU B C 1
ATOM 4756 O O . GLU B 1 111 ? 35.552 79.785 -13.697 1.00 28.91 90 GLU B O 1
ATOM 4762 N N . TYR B 1 112 ? 34.806 81.918 -13.714 1.00 28.22 91 TYR B N 1
ATOM 4763 C CA . TYR B 1 112 ? 33.411 81.600 -13.989 1.00 23.00 91 TYR B CA 1
ATOM 4764 C C . TYR B 1 112 ? 32.992 82.118 -15.362 1.00 24.52 91 TYR B C 1
ATOM 4765 O O . TYR B 1 112 ? 33.574 83.064 -15.897 1.00 32.41 91 TYR B O 1
ATOM 4774 N N . HIS B 1 113 ? 31.947 81.490 -15.906 1.00 25.28 92 HIS B N 1
ATOM 4775 C CA . HIS B 1 113 ? 31.276 81.980 -17.106 1.00 26.45 92 HIS B CA 1
ATOM 4776 C C . HIS B 1 113 ? 30.584 83.309 -16.809 1.00 25.39 92 HIS B C 1
ATOM 4777 O O . HIS B 1 113 ? 30.091 83.511 -15.697 1.00 27.83 92 HIS B O 1
ATOM 4784 N N . PRO B 1 114 ? 30.519 84.228 -17.792 1.00 28.93 93 PRO B N 1
ATOM 4785 C CA . PRO B 1 114 ? 29.819 85.510 -17.563 1.00 28.00 93 PRO B CA 1
ATOM 4786 C C . PRO B 1 114 ? 28.390 85.360 -17.064 1.00 25.12 93 PRO B C 1
ATOM 4787 O O . PRO B 1 114 ? 27.885 86.258 -16.377 1.00 29.97 93 PRO B O 1
ATOM 4791 N N . ALA B 1 115 ? 27.717 84.263 -17.413 1.00 22.73 94 ALA B N 1
ATOM 4792 C CA . ALA B 1 115 ? 26.335 84.059 -16.987 1.00 27.69 94 ALA B CA 1
ATOM 4793 C C . ALA B 1 115 ? 26.225 83.996 -15.471 1.00 27.86 94 ALA B C 1
ATOM 4794 O O . ALA B 1 115 ? 25.262 84.512 -14.891 1.00 26.00 94 ALA B O 1
ATOM 4796 N N . TYR B 1 116 ? 27.208 83.373 -14.814 1.00 27.19 95 TYR B N 1
ATOM 4797 C CA . TYR B 1 116 ? 27.249 83.343 -13.353 1.00 26.80 95 TYR B CA 1
ATOM 4798 C C . TYR B 1 116 ? 27.290 84.752 -12.770 1.00 29.54 95 TYR B C 1
ATOM 4799 O O . TYR B 1 116 ? 26.541 85.079 -11.839 1.00 26.31 95 TYR B O 1
ATOM 4808 N N . HIS B 1 117 ? 28.193 85.593 -13.297 1.00 26.74 96 HIS B N 1
ATOM 4809 C CA . HIS B 1 117 ? 28.339 86.960 -12.803 1.00 31.12 96 HIS B CA 1
ATOM 4810 C C . HIS B 1 117 ? 27.104 87.806 -13.089 1.00 26.72 96 HIS B C 1
ATOM 4811 O O . HIS B 1 117 ? 26.794 88.721 -12.319 1.00 26.27 96 HIS B O 1
ATOM 4818 N N . ALA B 1 118 ? 26.405 87.538 -14.195 1.00 26.69 97 ALA B N 1
ATOM 4819 C CA . ALA B 1 118 ? 25.185 88.286 -14.483 1.00 26.18 97 ALA B CA 1
ATOM 4820 C C . ALA B 1 118 ? 24.090 87.947 -13.480 1.00 28.71 97 ALA B C 1
ATOM 4821 O O . ALA B 1 118 ? 23.356 88.838 -13.039 1.00 25.57 97 ALA B O 1
ATOM 4823 N N . LEU B 1 119 ? 23.967 86.663 -13.102 1.00 26.32 98 LEU B N 1
ATOM 4824 C CA . LEU B 1 119 ? 22.994 86.293 -12.073 1.00 28.07 98 LEU B CA 1
ATOM 4825 C C . LEU B 1 119 ? 23.370 86.894 -10.728 1.00 29.50 98 LEU B C 1
ATOM 4826 O O . LEU B 1 119 ? 22.506 87.406 -10.012 1.00 27.53 98 LEU B O 1
ATOM 4831 N N . MET B 1 120 ? 24.661 86.839 -10.375 1.00 32.38 99 MET B N 1
ATOM 4832 C CA . MET B 1 120 ? 25.132 87.441 -9.131 1.00 26.18 99 MET B CA 1
ATOM 4833 C C . MET B 1 120 ? 24.838 88.934 -9.104 1.00 30.63 99 MET B C 1
ATOM 4834 O O . MET B 1 120 ? 24.311 89.453 -8.115 1.00 26.69 99 MET B O 1
ATOM 4839 N N . ARG B 1 121 ? 25.164 89.638 -10.195 1.00 29.66 100 ARG B N 1
ATOM 4840 C CA . ARG B 1 121 ? 24.950 91.083 -10.276 1.00 31.85 100 ARG B CA 1
ATOM 4841 C C . ARG B 1 121 ? 23.490 91.451 -9.999 1.00 33.37 100 ARG B C 1
ATOM 4842 O O . ARG B 1 121 ? 23.203 92.367 -9.219 1.00 35.65 100 ARG B O 1
ATOM 4850 N N . ARG B 1 122 ? 22.549 90.726 -10.607 1.00 31.54 101 ARG B N 1
ATOM 4851 C CA . ARG B 1 122 ? 21.137 91.064 -10.428 1.00 29.40 101 ARG B CA 1
ATOM 4852 C C . ARG B 1 122 ? 20.643 90.712 -9.027 1.00 34.61 101 ARG B C 1
ATOM 4853 O O . ARG B 1 122 ? 19.877 91.476 -8.424 1.00 37.18 101 ARG B O 1
ATOM 4861 N N . SER B 1 123 ? 21.053 89.554 -8.493 1.00 30.68 102 SER B N 1
ATOM 4862 C CA . SER B 1 123 ? 20.604 89.168 -7.154 1.00 30.27 102 SER B CA 1
ATOM 4863 C C . SER B 1 123 ? 21.233 90.050 -6.077 1.00 33.24 102 SER B C 1
ATOM 4864 O O . SER B 1 123 ? 20.582 90.362 -5.070 1.00 26.14 102 SER B O 1
ATOM 4867 N N . VAL B 1 124 ? 22.492 90.471 -6.273 1.00 23.85 103 VAL B N 1
ATOM 4868 C CA . VAL B 1 124 ? 23.117 91.417 -5.345 1.00 26.04 103 VAL B CA 1
ATOM 4869 C C . VAL B 1 124 ? 22.436 92.779 -5.432 1.00 27.97 103 VAL B C 1
ATOM 4870 O O . VAL B 1 124 ? 22.223 93.449 -4.409 1.00 27.00 103 VAL B O 1
ATOM 4874 N N . ALA B 1 125 ? 22.099 93.224 -6.654 1.00 28.46 104 ALA B N 1
ATOM 4875 C CA . ALA B 1 125 ? 21.367 94.483 -6.794 1.00 29.79 104 ALA B CA 1
ATOM 4876 C C . ALA B 1 125 ? 20.000 94.399 -6.133 1.00 32.16 104 ALA B C 1
ATOM 4877 O O . ALA B 1 125 ? 19.482 95.410 -5.649 1.00 38.98 104 ALA B O 1
ATOM 4879 N N . GLN B 1 126 ? 19.413 93.205 -6.096 1.00 32.96 105 GLN B N 1
ATOM 4880 C CA . GLN B 1 126 ? 18.143 92.944 -5.435 1.00 37.79 105 GLN B CA 1
ATOM 4881 C C . GLN B 1 126 ? 18.297 92.796 -3.925 1.00 36.93 105 GLN B C 1
ATOM 4882 O O . GLN B 1 126 ? 17.290 92.649 -3.220 1.00 35.33 105 GLN B O 1
ATOM 4888 N N . GLY B 1 127 ? 19.531 92.819 -3.421 1.00 35.43 106 GLY B N 1
ATOM 4889 C CA . GLY B 1 127 ? 19.777 92.727 -1.994 1.00 28.13 106 GLY B CA 1
ATOM 4890 C C . GLY B 1 127 ? 19.544 91.365 -1.365 1.00 29.53 106 GLY B C 1
ATOM 4891 O O . GLY B 1 127 ? 19.267 91.297 -0.168 1.00 31.44 106 GLY B O 1
ATOM 4892 N N . LEU B 1 128 ? 19.641 90.273 -2.138 1.00 28.40 107 LEU B N 1
ATOM 4893 C CA . LEU B 1 128 ? 19.443 88.944 -1.556 1.00 28.88 107 LEU B CA 1
ATOM 4894 C C . LEU B 1 128 ? 20.527 88.604 -0.539 1.00 31.61 107 LEU B C 1
ATOM 4895 O O . LEU B 1 128 ? 20.336 87.705 0.287 1.00 33.18 107 LEU B O 1
ATOM 4900 N N . HIS B 1 129 ? 21.650 89.308 -0.575 1.00 30.37 108 HIS B N 1
ATOM 4901 C CA . HIS B 1 129 ? 22.728 89.127 0.381 1.00 25.12 108 HIS B CA 1
ATOM 4902 C C . HIS B 1 129 ? 22.638 90.082 1.568 1.00 29.83 108 HIS B C 1
ATOM 4903 O O . HIS B 1 129 ? 23.379 89.914 2.543 1.00 33.89 108 HIS B O 1
ATOM 4910 N N . SER B 1 130 ? 21.755 91.077 1.524 1.00 30.56 109 SER B N 1
ATOM 4911 C CA . SER B 1 130 ? 21.893 92.194 2.449 1.00 35.27 109 SER B CA 1
ATOM 4912 C C . SER B 1 130 ? 20.591 92.740 3.014 1.00 35.69 109 SER B C 1
ATOM 4913 O O . SER B 1 130 ? 20.637 93.415 4.046 1.00 34.12 109 SER B O 1
ATOM 4916 N N . SER B 1 131 ? 19.435 92.478 2.407 1.00 36.03 110 SER B N 1
ATOM 4917 C CA . SER B 1 131 ? 18.265 93.303 2.686 1.00 29.74 110 SER B CA 1
ATOM 4918 C C . SER B 1 131 ? 17.774 93.167 4.127 1.00 30.39 110 SER B C 1
ATOM 4919 O O . SER B 1 131 ? 17.152 94.106 4.648 1.00 31.21 110 SER B O 1
ATOM 4922 N N . ILE B 1 132 ? 18.019 92.031 4.796 1.00 30.89 111 ILE B N 1
ATOM 4923 C CA . ILE B 1 132 ? 17.536 91.919 6.183 1.00 36.10 111 ILE B CA 1
ATOM 4924 C C . ILE B 1 132 ? 18.316 92.817 7.126 1.00 41.74 111 ILE B C 1
ATOM 4925 O O . ILE B 1 132 ? 17.826 93.135 8.215 1.00 45.34 111 ILE B O 1
ATOM 4930 N N . TRP B 1 133 ? 19.500 93.273 6.724 1.00 36.03 112 TRP B N 1
ATOM 4931 C CA . TRP B 1 133 ? 20.329 94.146 7.542 1.00 39.42 112 TRP B CA 1
ATOM 4932 C C . TRP B 1 133 ? 20.163 95.619 7.185 1.00 37.42 112 TRP B C 1
ATOM 4933 O O . TRP B 1 133 ? 20.827 96.462 7.785 1.00 40.36 112 TRP B O 1
ATOM 4944 N N . GLU B 1 134 ? 19.317 95.943 6.210 1.00 35.86 113 GLU B N 1
ATOM 4945 C CA . GLU B 1 134 ? 19.147 97.311 5.739 1.00 40.38 113 GLU B CA 1
ATOM 4946 C C . GLU B 1 134 ? 18.016 98.014 6.497 1.00 46.43 113 GLU B C 1
ATOM 4947 O O . GLU B 1 134 ? 17.185 97.383 7.161 1.00 43.63 113 GLU B O 1
ATOM 4953 N N . ASP B 1 135 ? 18.011 99.344 6.410 1.00 50.74 114 ASP B N 1
ATOM 4954 C CA . ASP B 1 135 ? 16.981 100.164 7.056 1.00 53.86 114 ASP B CA 1
ATOM 4955 C C . ASP B 1 135 ? 15.984 100.684 6.015 1.00 54.63 114 ASP B C 1
ATOM 4956 O O . ASP B 1 135 ? 15.921 101.876 5.712 1.00 63.61 114 ASP B O 1
ATOM 4961 N N . ASN B 1 136 ? 15.191 99.760 5.458 1.00 53.60 115 ASN B N 1
ATOM 4962 C CA A ASN B 1 136 ? 14.188 100.117 4.463 0.48 51.89 115 ASN B CA 1
ATOM 4963 C CA B ASN B 1 136 ? 14.189 100.095 4.453 0.52 51.95 115 ASN B CA 1
ATOM 4964 C C . ASN B 1 136 ? 12.824 100.169 5.125 1.00 51.96 115 ASN B C 1
ATOM 4965 O O . ASN B 1 136 ? 12.317 99.127 5.575 1.00 49.77 115 ASN B O 1
ATOM 4974 N N . PRO B 1 137 ? 12.180 101.342 5.202 1.00 51.27 116 PRO B N 1
ATOM 4975 C CA . PRO B 1 137 ? 10.904 101.424 5.939 1.00 47.64 116 PRO B CA 1
ATOM 4976 C C . PRO B 1 137 ? 9.773 100.613 5.326 1.00 49.71 116 PRO B C 1
ATOM 4977 O O . PRO B 1 137 ? 8.929 100.101 6.075 1.00 46.93 116 PRO B O 1
ATOM 4981 N N . LEU B 1 138 ? 9.744 100.444 3.999 1.00 50.06 117 LEU B N 1
ATOM 4982 C CA . LEU B 1 138 ? 8.696 99.636 3.379 1.00 48.27 117 LEU B CA 1
ATOM 4983 C C . LEU B 1 138 ? 8.736 98.187 3.845 1.00 47.76 117 LEU B C 1
ATOM 4984 O O . LEU B 1 138 ? 7.723 97.485 3.753 1.00 41.86 117 LEU B O 1
ATOM 4989 N N . GLU B 1 139 ? 9.882 97.715 4.336 1.00 46.69 118 GLU B N 1
ATOM 4990 C CA . GLU B 1 139 ? 10.019 96.327 4.752 1.00 42.82 118 GLU B CA 1
ATOM 4991 C C . GLU B 1 139 ? 10.052 96.170 6.268 1.00 40.27 118 GLU B C 1
ATOM 4992 O O . GLU B 1 139 ? 10.331 95.071 6.761 1.00 42.87 118 GLU B O 1
ATOM 4998 N N . SER B 1 140 ? 9.765 97.236 7.013 1.00 45.97 119 SER B N 1
ATOM 4999 C CA . SER B 1 140 ? 9.784 97.186 8.470 1.00 44.61 119 SER B CA 1
ATOM 5000 C C . SER B 1 140 ? 8.847 96.096 8.982 1.00 44.17 119 SER B C 1
ATOM 5001 O O . SER B 1 140 ? 7.708 95.962 8.521 1.00 39.15 119 SER B O 1
ATOM 5004 N N . GLY B 1 141 ? 9.343 95.297 9.922 1.00 43.69 120 GLY B N 1
ATOM 5005 C CA . GLY B 1 141 ? 8.588 94.170 10.418 1.00 36.65 120 GLY B CA 1
ATOM 5006 C C . GLY B 1 141 ? 8.392 93.036 9.432 1.00 35.75 120 GLY B C 1
ATOM 5007 O O . GLY B 1 141 ? 7.699 92.071 9.770 1.00 37.68 120 GLY B O 1
ATOM 5008 N N . ARG B 1 142 ? 8.985 93.108 8.233 1.00 33.67 121 ARG B N 1
ATOM 5009 C CA . ARG B 1 142 ? 8.773 92.100 7.197 1.00 31.97 121 ARG B CA 1
ATOM 5010 C C . ARG B 1 142 ? 10.055 91.699 6.485 1.00 35.52 121 ARG B C 1
ATOM 5011 O O . ARG B 1 142 ? 9.980 91.171 5.371 1.00 34.90 121 ARG B O 1
ATOM 5019 N N . ARG B 1 143 ? 11.226 91.975 7.058 1.00 31.27 122 ARG B N 1
ATOM 5020 C CA . ARG B 1 143 ? 12.456 91.854 6.272 1.00 31.18 122 ARG B CA 1
ATOM 5021 C C . ARG B 1 143 ? 12.712 90.410 5.849 1.00 28.83 122 ARG B C 1
ATOM 5022 O O . ARG B 1 143 ? 13.032 90.153 4.685 1.00 33.55 122 ARG B O 1
ATOM 5030 N N . HIS B 1 144 ? 12.547 89.451 6.768 1.00 29.33 123 HIS B N 1
ATOM 5031 C CA . HIS B 1 144 ? 12.788 88.054 6.416 1.00 30.53 123 HIS B CA 1
ATOM 5032 C C . HIS B 1 144 ? 11.751 87.551 5.416 1.00 31.69 123 HIS B C 1
ATOM 5033 O O . HIS B 1 144 ? 12.094 86.843 4.461 1.00 29.03 123 HIS B O 1
ATOM 5040 N N . GLN B 1 145 ? 10.483 87.927 5.602 1.00 29.56 124 GLN B N 1
ATOM 5041 C CA . GLN B 1 145 ? 9.443 87.462 4.695 1.00 26.20 124 GLN B CA 1
ATOM 5042 C C . GLN B 1 145 ? 9.608 88.059 3.308 1.00 25.70 124 GLN B C 1
ATOM 5043 O O . GLN B 1 145 ? 9.457 87.357 2.304 1.00 24.59 124 GLN B O 1
ATOM 5049 N N . ALA B 1 146 ? 9.894 89.359 3.235 1.00 26.62 125 ALA B N 1
ATOM 5050 C CA . ALA B 1 146 ? 10.064 90.009 1.942 1.00 36.48 125 ALA B CA 1
ATOM 5051 C C . ALA B 1 146 ? 11.227 89.388 1.184 1.00 32.16 125 ALA B C 1
ATOM 5052 O O . ALA B 1 146 ? 11.118 89.090 -0.012 1.00 30.92 125 ALA B O 1
ATOM 5054 N N . ARG B 1 147 ? 12.345 89.164 1.877 1.00 32.85 126 ARG B N 1
ATOM 5055 C CA . ARG B 1 147 ? 13.487 88.524 1.238 1.00 26.91 126 ARG B CA 1
ATOM 5056 C C . ARG B 1 147 ? 13.161 87.082 0.864 1.00 25.09 126 ARG B C 1
ATOM 5057 O O . ARG B 1 147 ? 13.583 86.600 -0.197 1.00 22.97 126 ARG B O 1
ATOM 5065 N N . ALA B 1 148 ? 12.400 86.381 1.715 1.00 25.93 127 ALA B N 1
ATOM 5066 C CA . ALA B 1 148 ? 12.132 84.967 1.459 1.00 29.81 127 ALA B CA 1
ATOM 5067 C C . ALA B 1 148 ? 11.282 84.784 0.206 1.00 32.26 127 ALA B C 1
ATOM 5068 O O . ALA B 1 148 ? 11.530 83.873 -0.592 1.00 30.90 127 ALA B O 1
ATOM 5070 N N . ALA B 1 149 ? 10.301 85.667 0.002 1.00 31.57 128 ALA B N 1
ATOM 5071 C CA . ALA B 1 149 ? 9.496 85.618 -1.213 1.00 30.27 128 ALA B CA 1
ATOM 5072 C C . ALA B 1 149 ? 10.359 85.809 -2.454 1.00 27.31 128 ALA B C 1
ATOM 5073 O O . ALA B 1 149 ? 10.145 85.138 -3.468 1.00 27.65 128 ALA B O 1
ATOM 5075 N N . ARG B 1 150 ? 11.332 86.730 -2.403 1.00 26.30 129 ARG B N 1
ATOM 5076 C CA . ARG B 1 150 ? 12.248 86.910 -3.534 1.00 31.51 129 ARG B CA 1
ATOM 5077 C C . ARG B 1 150 ? 13.149 85.699 -3.718 1.00 31.33 129 ARG B C 1
ATOM 5078 O O . ARG B 1 150 ? 13.418 85.271 -4.853 1.00 30.70 129 ARG B O 1
ATOM 5086 N N . PHE B 1 151 ? 13.657 85.166 -2.606 1.00 28.33 130 PHE B N 1
ATOM 5087 C CA . PHE B 1 151 ? 14.506 83.982 -2.641 1.00 20.88 130 PHE B CA 1
ATOM 5088 C C . PHE B 1 151 ? 13.777 82.804 -3.271 1.00 24.12 130 PHE B C 1
ATOM 5089 O O . PHE B 1 151 ? 14.327 82.090 -4.118 1.00 23.41 130 PHE B O 1
ATOM 5097 N N . TYR B 1 152 ? 12.534 82.577 -2.839 1.00 24.35 131 TYR B N 1
ATOM 5098 C CA . TYR B 1 152 ? 11.702 81.507 -3.380 1.00 23.68 131 TYR B CA 1
ATOM 5099 C C . TYR B 1 152 ? 11.572 81.593 -4.898 1.00 25.79 131 TYR B C 1
ATOM 5100 O O . TYR B 1 152 ? 11.622 80.573 -5.597 1.00 24.79 131 TYR B O 1
ATOM 5109 N N . LEU B 1 153 ? 11.347 82.797 -5.418 1.00 25.87 132 LEU B N 1
ATOM 5110 C CA . LEU B 1 153 ? 11.216 82.968 -6.862 1.00 28.78 132 LEU B CA 1
ATOM 5111 C C . LEU B 1 153 ? 12.536 82.690 -7.567 1.00 23.26 132 LEU B C 1
ATOM 5112 O O . LEU B 1 153 ? 12.571 81.994 -8.588 1.00 29.13 132 LEU B O 1
ATOM 5117 N N . THR B 1 154 ? 13.634 83.244 -7.047 1.00 23.64 133 THR B N 1
ATOM 5118 C CA . THR B 1 154 ? 14.925 83.099 -7.713 1.00 22.38 133 THR B CA 1
ATOM 5119 C C . THR B 1 154 ? 15.374 81.637 -7.749 1.00 19.93 133 THR B C 1
ATOM 5120 O O . THR B 1 154 ? 15.964 81.184 -8.736 1.00 22.08 133 THR B O 1
ATOM 5124 N N . ALA B 1 155 ? 15.095 80.882 -6.686 1.00 21.23 134 ALA B N 1
ATOM 5125 C CA . ALA B 1 155 ? 15.451 79.471 -6.663 1.00 21.79 134 ALA B CA 1
ATOM 5126 C C . ALA B 1 155 ? 14.784 78.683 -7.783 1.00 23.96 134 ALA B C 1
ATOM 5127 O O . ALA B 1 155 ? 15.293 77.622 -8.169 1.00 24.45 134 ALA B O 1
ATOM 5129 N N . GLN B 1 156 ? 13.646 79.160 -8.290 1.00 23.19 135 GLN B N 1
ATOM 5130 C CA . GLN B 1 156 ? 12.997 78.522 -9.434 1.00 19.10 135 GLN B CA 1
ATOM 5131 C C . GLN B 1 156 ? 13.785 78.725 -10.721 1.00 23.49 135 GLN B C 1
ATOM 5132 O O . GLN B 1 156 ? 13.637 77.931 -11.661 1.00 21.68 135 GLN B O 1
ATOM 5138 N N . LEU B 1 157 ? 14.634 79.755 -10.780 1.00 21.26 136 LEU B N 1
ATOM 5139 C CA . LEU B 1 157 ? 15.428 80.035 -11.973 1.00 18.63 136 LEU B CA 1
ATOM 5140 C C . LEU B 1 157 ? 16.793 79.358 -11.906 1.00 21.93 136 LEU B C 1
ATOM 5141 O O . LEU B 1 157 ? 17.183 78.622 -12.820 1.00 26.85 136 LEU B O 1
ATOM 5146 N N . GLU B 1 158 ? 17.548 79.634 -10.845 1.00 19.73 137 GLU B N 1
ATOM 5147 C CA . GLU B 1 158 ? 18.918 79.134 -10.749 1.00 19.28 137 GLU B CA 1
ATOM 5148 C C . GLU B 1 158 ? 19.289 79.141 -9.277 1.00 24.77 137 GLU B C 1
ATOM 5149 O O . GLU B 1 158 ? 19.284 80.203 -8.649 1.00 19.52 137 GLU B O 1
ATOM 5155 N N . ALA B 1 159 ? 19.596 77.969 -8.722 1.00 22.95 138 ALA B N 1
ATOM 5156 C CA . ALA B 1 159 ? 19.824 77.854 -7.288 1.00 24.43 138 ALA B CA 1
ATOM 5157 C C . ALA B 1 159 ? 21.292 77.961 -6.897 1.00 23.61 138 ALA B C 1
ATOM 5158 O O . ALA B 1 159 ? 21.593 78.356 -5.764 1.00 28.37 138 ALA B O 1
ATOM 5160 N N . GLY B 1 160 ? 22.208 77.603 -7.799 1.00 20.47 139 GLY B N 1
ATOM 5161 C CA . GLY B 1 160 ? 23.615 77.506 -7.425 1.00 18.91 139 GLY B CA 1
ATOM 5162 C C . GLY B 1 160 ? 24.202 78.821 -6.957 1.00 24.32 139 GLY B C 1
ATOM 5163 O O . GLY B 1 160 ? 24.933 78.866 -5.960 1.00 23.06 139 GLY B O 1
ATOM 5164 N N . HIS B 1 161 ? 23.897 79.912 -7.666 1.00 21.41 140 HIS B N 1
ATOM 5165 C CA . HIS B 1 161 ? 24.466 81.201 -7.285 1.00 19.91 140 HIS B CA 1
ATOM 5166 C C . HIS B 1 161 ? 23.855 81.755 -6.008 1.00 20.88 140 HIS B C 1
ATOM 5167 O O . HIS B 1 161 ? 24.361 82.755 -5.481 1.00 23.42 140 HIS B O 1
ATOM 5174 N N . LEU B 1 162 ? 22.780 81.149 -5.503 1.00 24.92 141 LEU B N 1
ATOM 5175 C CA . LEU B 1 162 ? 22.240 81.575 -4.219 1.00 25.81 141 LEU B CA 1
ATOM 5176 C C . LEU B 1 162 ? 23.186 81.258 -3.067 1.00 23.43 141 LEU B C 1
ATOM 5177 O O . LEU B 1 162 ? 23.107 81.911 -2.026 1.00 25.97 141 LEU B O 1
ATOM 5182 N N . CYS B 1 163 ? 24.086 80.286 -3.235 1.00 25.03 142 CYS B N 1
ATOM 5183 C CA . CYS B 1 163 ? 24.957 79.901 -2.126 1.00 20.70 142 CYS B CA 1
ATOM 5184 C C . CYS B 1 163 ? 25.790 81.063 -1.597 1.00 24.82 142 CYS B C 1
ATOM 5185 O O . CYS B 1 163 ? 25.725 81.332 -0.384 1.00 30.95 142 CYS B O 1
ATOM 5188 N N . PRO B 1 164 ? 26.568 81.793 -2.408 1.00 31.59 143 PRO B N 1
ATOM 5189 C CA . PRO B 1 164 ? 27.296 82.940 -1.840 1.00 33.68 143 PRO B CA 1
ATOM 5190 C C . PRO B 1 164 ? 26.384 84.006 -1.241 1.00 32.13 143 PRO B C 1
ATOM 5191 O O . PRO B 1 164 ? 26.795 84.693 -0.294 1.00 30.95 143 PRO B O 1
ATOM 5195 N N . LEU B 1 165 ? 25.155 84.163 -1.758 1.00 24.44 144 LEU B N 1
ATOM 5196 C CA . LEU B 1 165 ? 24.242 85.166 -1.214 1.00 27.38 144 LEU B CA 1
ATOM 5197 C C . LEU B 1 165 ? 23.703 84.744 0.151 1.00 29.02 144 LEU B C 1
ATOM 5198 O O . LEU B 1 165 ? 23.517 85.587 1.036 1.00 27.87 144 LEU B O 1
ATOM 5203 N N . THR B 1 166 ? 23.388 83.455 0.312 1.00 25.82 145 THR B N 1
ATOM 5204 C CA . THR B 1 166 ? 22.999 82.921 1.616 1.00 25.72 145 THR B CA 1
ATOM 5205 C C . THR B 1 166 ? 24.127 83.076 2.630 1.00 31.10 145 THR B C 1
ATOM 5206 O O . THR B 1 166 ? 23.906 83.516 3.766 1.00 29.74 145 THR B O 1
ATOM 5210 N N . MET B 1 167 ? 25.350 82.719 2.234 1.00 27.42 146 MET B N 1
ATOM 5211 C CA . MET B 1 167 ? 26.471 82.799 3.163 1.00 28.35 146 MET B CA 1
ATOM 5212 C C . MET B 1 167 ? 26.776 84.246 3.533 1.00 27.72 146 MET B C 1
ATOM 5213 O O . MET B 1 167 ? 27.058 84.543 4.700 1.00 26.47 146 MET B O 1
ATOM 5218 N N . THR B 1 168 ? 26.684 85.169 2.568 1.00 27.67 147 THR B N 1
ATOM 5219 C CA . THR B 1 168 ? 27.000 86.568 2.855 1.00 28.64 147 THR B CA 1
ATOM 5220 C C . THR B 1 168 ? 25.989 87.175 3.824 1.00 33.08 147 THR B C 1
ATOM 5221 O O . THR B 1 168 ? 26.368 87.853 4.790 1.00 32.67 147 THR B O 1
ATOM 5225 N N . SER B 1 169 ? 24.694 86.955 3.576 1.00 31.81 148 SER B N 1
ATOM 5226 C CA . SER B 1 169 ? 23.661 87.491 4.465 1.00 30.46 148 SER B CA 1
ATOM 5227 C C . SER B 1 169 ? 23.781 86.901 5.863 1.00 34.83 148 SER B C 1
ATOM 5228 O O . SER B 1 169 ? 23.672 87.621 6.865 1.00 35.44 148 SER B O 1
ATOM 5231 N N . ALA B 1 170 ? 24.020 85.590 5.948 1.00 29.21 149 ALA B N 1
ATOM 5232 C CA . ALA B 1 170 ? 24.085 84.925 7.245 1.00 31.19 149 ALA B CA 1
ATOM 5233 C C . ALA B 1 170 ? 25.370 85.262 7.995 1.00 31.89 149 ALA B C 1
ATOM 5234 O O . ALA B 1 170 ? 25.379 85.296 9.231 1.00 35.33 149 ALA B O 1
ATOM 5236 N N . SER B 1 171 ? 26.457 85.521 7.272 1.00 34.41 150 SER B N 1
ATOM 5237 C CA . SER B 1 171 ? 27.744 85.735 7.921 1.00 37.71 150 SER B CA 1
ATOM 5238 C C . SER B 1 171 ? 27.736 86.975 8.807 1.00 38.40 150 SER B C 1
ATOM 5239 O O . SER B 1 171 ? 28.455 87.025 9.813 1.00 39.91 150 SER B O 1
ATOM 5242 N N . LEU B 1 172 ? 26.937 87.983 8.461 1.00 31.92 151 LEU B N 1
ATOM 5243 C CA . LEU B 1 172 ? 26.911 89.192 9.274 1.00 33.98 151 LEU B CA 1
ATOM 5244 C C . LEU B 1 172 ? 26.443 88.908 10.702 1.00 41.71 151 LEU B C 1
ATOM 5245 O O . LEU B 1 172 ? 26.826 89.631 11.634 1.00 42.15 151 LEU B O 1
ATOM 5250 N N . ALA B 1 173 ? 25.635 87.858 10.901 1.00 36.97 152 ALA B N 1
ATOM 5251 C CA . ALA B 1 173 ? 25.168 87.540 12.251 1.00 38.43 152 ALA B CA 1
ATOM 5252 C C . ALA B 1 173 ? 26.302 87.026 13.125 1.00 39.72 152 ALA B C 1
ATOM 5253 O O . ALA B 1 173 ? 26.300 87.252 14.340 1.00 49.71 152 ALA B O 1
ATOM 5255 N N . ALA B 1 174 ? 27.288 86.360 12.522 1.00 40.83 153 ALA B N 1
ATOM 5256 C CA . ALA B 1 174 ? 28.480 85.970 13.265 1.00 42.14 153 ALA B CA 1
ATOM 5257 C C . ALA B 1 174 ? 29.338 87.185 13.580 1.00 37.25 153 ALA B C 1
ATOM 5258 O O . ALA B 1 174 ? 29.876 87.306 14.693 1.00 43.06 153 ALA B O 1
ATOM 5260 N N . LEU B 1 175 ? 29.475 88.101 12.613 1.00 38.52 154 LEU B N 1
ATOM 5261 C CA . LEU B 1 175 ? 30.250 89.319 12.837 1.00 44.56 154 LEU B CA 1
ATOM 5262 C C . LEU B 1 175 ? 29.678 90.175 13.959 1.00 46.84 154 LEU B C 1
ATOM 5263 O O . LEU B 1 175 ? 30.414 90.991 14.531 1.00 50.93 154 LEU B O 1
ATOM 5268 N N . MET B 1 176 ? 28.387 90.010 14.289 1.00 44.82 155 MET B N 1
ATOM 5269 C CA A MET B 1 176 ? 27.812 90.766 15.398 0.47 47.91 155 MET B CA 1
ATOM 5270 C CA B MET B 1 176 ? 27.803 90.755 15.402 0.53 48.01 155 MET B CA 1
ATOM 5271 C C . MET B 1 176 ? 28.494 90.431 16.719 1.00 45.97 155 MET B C 1
ATOM 5272 O O . MET B 1 176 ? 28.502 91.258 17.634 1.00 52.64 155 MET B O 1
ATOM 5281 N N . ALA B 1 177 ? 29.069 89.229 16.839 1.00 46.64 156 ALA B N 1
ATOM 5282 C CA . ALA B 1 177 ? 29.768 88.855 18.066 1.00 43.69 156 ALA B CA 1
ATOM 5283 C C . ALA B 1 177 ? 30.982 89.732 18.328 1.00 45.58 156 ALA B C 1
ATOM 5284 O O . ALA B 1 177 ? 31.458 89.783 19.467 1.00 48.35 156 ALA B O 1
ATOM 5286 N N . SER B 1 178 ? 31.504 90.407 17.300 1.00 47.86 157 SER B N 1
ATOM 5287 C CA . SER B 1 178 ? 32.584 91.385 17.448 1.00 51.36 157 SER B CA 1
ATOM 5288 C C . SER B 1 178 ? 32.138 92.682 16.784 1.00 54.37 157 SER B C 1
ATOM 5289 O O . SER B 1 178 ? 32.464 92.937 15.615 1.00 50.24 157 SER B O 1
ATOM 5292 N N . PRO B 1 179 ? 31.401 93.536 17.510 1.00 54.34 158 PRO B N 1
ATOM 5293 C CA . PRO B 1 179 ? 30.770 94.710 16.875 1.00 54.07 158 PRO B CA 1
ATOM 5294 C C . PRO B 1 179 ? 31.728 95.638 16.144 1.00 49.74 158 PRO B C 1
ATOM 5295 O O . PRO B 1 179 ? 31.326 96.265 15.155 1.00 47.89 158 PRO B O 1
ATOM 5299 N N . GLU B 1 180 ? 32.972 95.776 16.601 1.00 48.45 159 GLU B N 1
ATOM 5300 C CA A GLU B 1 180 ? 33.919 96.597 15.856 0.45 51.09 159 GLU B CA 1
ATOM 5301 C CA B GLU B 1 180 ? 33.934 96.587 15.860 0.55 51.18 159 GLU B CA 1
ATOM 5302 C C . GLU B 1 180 ? 34.191 95.998 14.478 1.00 49.59 159 GLU B C 1
ATOM 5303 O O . GLU B 1 180 ? 34.335 96.731 13.492 1.00 49.52 159 GLU B O 1
ATOM 5314 N N . VAL B 1 181 ? 34.230 94.667 14.381 1.00 44.81 160 VAL B N 1
ATOM 5315 C CA . VAL B 1 181 ? 34.459 94.029 13.088 1.00 48.70 160 VAL B CA 1
ATOM 5316 C C . VAL B 1 181 ? 33.229 94.178 12.199 1.00 49.13 160 VAL B C 1
ATOM 5317 O O . VAL B 1 181 ? 33.345 94.373 10.983 1.00 51.63 160 VAL B O 1
ATOM 5321 N N . TYR B 1 182 ? 32.034 94.104 12.791 1.00 52.33 161 TYR B N 1
ATOM 5322 C CA . TYR B 1 182 ? 30.809 94.355 12.038 1.00 48.19 161 TYR B CA 1
ATOM 5323 C C . TYR B 1 182 ? 30.797 95.763 11.461 1.00 47.97 161 TYR B C 1
ATOM 5324 O O . TYR B 1 182 ? 30.530 95.953 10.268 1.00 46.04 161 TYR B O 1
ATOM 5333 N N . LYS B 1 183 ? 31.084 96.764 12.297 1.00 46.22 162 LYS B N 1
ATOM 5334 C CA . LYS B 1 183 ? 31.084 98.144 11.825 1.00 50.63 162 LYS B CA 1
ATOM 5335 C C . LYS B 1 183 ? 32.080 98.334 10.694 1.00 51.12 162 LYS B C 1
ATOM 5336 O O . LYS B 1 183 ? 31.824 99.102 9.762 1.00 49.32 162 LYS B O 1
ATOM 5338 N N . GLN B 1 184 ? 33.196 97.608 10.737 1.00 55.25 163 GLN B N 1
ATOM 5339 C CA . GLN B 1 184 ? 34.243 97.763 9.733 1.00 54.45 163 GLN B CA 1
ATOM 5340 C C . GLN B 1 184 ? 33.844 97.150 8.387 1.00 53.28 163 GLN B C 1
ATOM 5341 O O . GLN B 1 184 ? 34.089 97.750 7.334 1.00 47.79 163 GLN B O 1
ATOM 5347 N N . TRP B 1 185 ? 33.219 95.967 8.397 1.00 50.23 164 TRP B N 1
ATOM 5348 C CA . TRP B 1 185 ? 32.941 95.205 7.179 1.00 45.53 164 TRP B CA 1
ATOM 5349 C C . TRP B 1 185 ? 31.550 95.438 6.597 1.00 45.83 164 TRP B C 1
ATOM 5350 O O . TRP B 1 185 ? 31.370 95.308 5.380 1.00 45.85 164 TRP B O 1
ATOM 5361 N N . SER B 1 186 ? 30.563 95.773 7.426 1.00 40.58 165 SER B N 1
ATOM 5362 C CA . SER B 1 186 ? 29.180 95.792 6.950 1.00 43.40 165 SER B CA 1
ATOM 5363 C C . SER B 1 186 ? 28.918 96.812 5.845 1.00 48.65 165 SER B C 1
ATOM 5364 O O . SER B 1 186 ? 28.098 96.509 4.962 1.00 47.64 165 SER B O 1
ATOM 5367 N N . PRO B 1 187 ? 29.539 98.004 5.810 1.00 48.82 166 PRO B N 1
ATOM 5368 C CA . PRO B 1 187 ? 29.306 98.876 4.645 1.00 44.16 166 PRO B CA 1
ATOM 5369 C C . PRO B 1 187 ? 29.689 98.206 3.337 1.00 44.70 166 PRO B C 1
ATOM 5370 O O . PRO B 1 187 ? 28.933 98.272 2.358 1.00 48.54 166 PRO B O 1
ATOM 5374 N N . ALA B 1 188 ? 30.837 97.518 3.319 1.00 41.74 167 ALA B N 1
ATOM 5375 C CA . ALA B 1 188 ? 31.284 96.818 2.118 1.00 46.64 167 ALA B CA 1
ATOM 5376 C C . ALA B 1 188 ? 30.399 95.616 1.804 1.00 47.49 167 ALA B C 1
ATOM 5377 O O . ALA B 1 188 ? 30.099 95.351 0.633 1.00 45.41 167 ALA B O 1
ATOM 5379 N N . VAL B 1 189 ? 29.984 94.872 2.837 1.00 48.57 168 VAL B N 1
ATOM 5380 C CA . VAL B 1 189 ? 29.148 93.690 2.640 1.00 44.80 168 VAL B CA 1
ATOM 5381 C C . VAL B 1 189 ? 27.762 94.087 2.150 1.00 44.48 168 VAL B C 1
ATOM 5382 O O . VAL B 1 189 ? 27.212 93.466 1.234 1.00 40.75 168 VAL B O 1
ATOM 5386 N N . LEU B 1 190 ? 27.178 95.128 2.747 1.00 43.96 169 LEU B N 1
ATOM 5387 C CA . LEU B 1 190 ? 25.811 95.521 2.429 1.00 49.98 169 LEU B CA 1
ATOM 5388 C C . LEU B 1 190 ? 25.692 96.253 1.102 1.00 52.42 169 LEU B C 1
ATOM 5389 O O . LEU B 1 190 ? 24.566 96.484 0.644 1.00 58.04 169 LEU B O 1
ATOM 5394 N N . SER B 1 191 ? 26.811 96.624 0.489 1.00 48.48 170 SER B N 1
ATOM 5395 C CA . SER B 1 191 ? 26.769 97.254 -0.819 1.00 42.44 170 SER B CA 1
ATOM 5396 C C . SER B 1 191 ? 26.022 96.375 -1.809 1.00 42.87 170 SER B C 1
ATOM 5397 O O . SER B 1 191 ? 26.226 95.155 -1.880 1.00 38.31 170 SER B O 1
ATOM 5400 N N . ARG B 1 192 ? 25.143 97.005 -2.582 1.00 37.08 171 ARG B N 1
ATOM 5401 C CA . ARG B 1 192 ? 24.384 96.324 -3.616 1.00 35.61 171 ARG B CA 1
ATOM 5402 C C . ARG B 1 192 ? 25.084 96.359 -4.991 1.00 37.51 171 ARG B C 1
ATOM 5403 O O . ARG B 1 192 ? 24.425 96.138 -6.013 1.00 40.04 171 ARG B O 1
ATOM 5411 N N . LYS B 1 193 ? 26.382 96.610 -5.030 1.00 40.45 172 LYS B N 1
ATOM 5412 C CA . LYS B 1 193 ? 27.168 96.543 -6.256 1.00 40.48 172 LYS B CA 1
ATOM 5413 C C . LYS B 1 193 ? 28.037 95.285 -6.207 1.00 40.22 172 LYS B C 1
ATOM 5414 O O . LYS B 1 193 ? 28.827 95.106 -5.278 1.00 44.82 172 LYS B O 1
ATOM 5420 N N . TYR B 1 194 ? 27.855 94.401 -7.179 1.00 29.02 173 TYR B N 1
ATOM 5421 C CA . TYR B 1 194 ? 28.648 93.177 -7.261 1.00 36.60 173 TYR B CA 1
ATOM 5422 C C . TYR B 1 194 ? 30.009 93.459 -7.908 1.00 34.58 173 TYR B C 1
ATOM 5423 O O . TYR B 1 194 ? 30.097 94.154 -8.926 1.00 34.79 173 TYR B O 1
ATOM 5432 N N . ASP B 1 195 ? 31.074 92.911 -7.321 1.00 35.16 174 ASP B N 1
ATOM 5433 C CA . ASP B 1 195 ? 32.438 93.206 -7.760 1.00 35.98 174 ASP B CA 1
ATOM 5434 C C . ASP B 1 195 ? 33.235 91.912 -7.682 1.00 39.30 174 ASP B C 1
ATOM 5435 O O . ASP B 1 195 ? 33.530 91.435 -6.579 1.00 37.38 174 ASP B O 1
ATOM 5440 N N . PHE B 1 196 ? 33.577 91.330 -8.835 1.00 36.09 175 PHE B N 1
ATOM 5441 C CA . PHE B 1 196 ? 34.317 90.071 -8.850 1.00 38.97 175 PHE B CA 1
ATOM 5442 C C . PHE B 1 196 ? 35.777 90.251 -9.260 1.00 41.10 175 PHE B C 1
ATOM 5443 O O . PHE B 1 196 ? 36.450 89.271 -9.577 1.00 46.35 175 PHE B O 1
ATOM 5451 N N . SER B 1 197 ? 36.282 91.484 -9.249 1.00 36.74 176 SER B N 1
ATOM 5452 C CA . SER B 1 197 ? 37.676 91.724 -9.578 1.00 34.85 176 SER B CA 1
ATOM 5453 C C . SER B 1 197 ? 38.580 91.197 -8.464 1.00 39.80 176 SER B C 1
ATOM 5454 O O . SER B 1 197 ? 38.143 90.927 -7.338 1.00 40.64 176 SER B O 1
ATOM 5457 N N . GLN B 1 198 ? 39.869 91.074 -8.785 1.00 44.74 177 GLN B N 1
ATOM 5458 C CA . GLN B 1 198 ? 40.871 90.566 -7.848 1.00 40.66 177 GLN B CA 1
ATOM 5459 C C . GLN B 1 198 ? 41.534 91.683 -7.053 1.00 47.74 177 GLN B C 1
ATOM 5460 O O . GLN B 1 198 ? 42.735 91.628 -6.764 1.00 53.20 177 GLN B O 1
ATOM 5466 N N . LYS B 1 199 ? 40.763 92.716 -6.684 1.00 41.55 178 LYS B N 1
ATOM 5467 C CA . LYS B 1 199 ? 41.263 93.759 -5.803 1.00 42.73 178 LYS B CA 1
ATOM 5468 C C . LYS B 1 199 ? 41.194 93.300 -4.345 1.00 44.21 178 LYS B C 1
ATOM 5469 O O . LYS B 1 199 ? 40.395 92.420 -4.000 1.00 39.15 178 LYS B O 1
ATOM 5475 N N . PRO B 1 200 ? 42.042 93.859 -3.477 1.00 44.33 179 PRO B N 1
ATOM 5476 C CA . PRO B 1 200 ? 41.832 93.675 -2.038 1.00 49.47 179 PRO B CA 1
ATOM 5477 C C . PRO B 1 200 ? 40.445 94.174 -1.667 1.00 47.01 179 PRO B C 1
ATOM 5478 O O . PRO B 1 200 ? 39.914 95.098 -2.287 1.00 42.85 179 PRO B O 1
ATOM 5482 N N . ALA B 1 201 ? 39.857 93.539 -0.649 1.00 43.76 180 ALA B N 1
ATOM 5483 C CA . ALA B 1 201 ? 38.447 93.777 -0.342 1.00 49.85 180 ALA B CA 1
ATOM 5484 C C . ALA B 1 201 ? 38.156 95.255 -0.086 1.00 51.63 180 ALA B C 1
ATOM 5485 O O . ALA B 1 201 ? 37.103 95.761 -0.490 1.00 48.01 180 ALA B O 1
ATOM 5487 N N . PHE B 1 202 ? 39.089 95.970 0.560 1.00 55.29 181 PHE B N 1
ATOM 5488 C CA . PHE B 1 202 ? 38.857 97.361 0.940 1.00 56.05 181 PHE B CA 1
ATOM 5489 C C . PHE B 1 202 ? 38.865 98.323 -0.244 1.00 52.41 181 PHE B C 1
ATOM 5490 O O . PHE B 1 202 ? 38.596 99.514 -0.056 1.00 55.63 181 PHE B O 1
ATOM 5498 N N . ARG B 1 203 ? 39.173 97.849 -1.446 1.00 50.41 182 ARG B N 1
ATOM 5499 C CA . ARG B 1 203 ? 39.087 98.674 -2.640 1.00 51.05 182 ARG B CA 1
ATOM 5500 C C . ARG B 1 203 ? 37.944 98.253 -3.549 1.00 45.74 182 ARG B C 1
ATOM 5501 O O . ARG B 1 203 ? 37.734 98.871 -4.600 1.00 45.76 182 ARG B O 1
ATOM 5509 N N . LYS B 1 204 ? 37.185 97.235 -3.165 1.00 43.11 183 LYS B N 1
ATOM 5510 C CA . LYS B 1 204 ? 36.099 96.749 -4.000 1.00 46.62 183 LYS B CA 1
ATOM 5511 C C . LYS B 1 204 ? 34.810 97.536 -3.762 1.00 45.20 183 LYS B C 1
ATOM 5512 O O . LYS B 1 204 ? 34.602 98.149 -2.709 1.00 43.13 183 LYS B O 1
ATOM 5518 N N . GLN B 1 205 ? 33.935 97.494 -4.771 1.00 44.53 184 GLN B N 1
ATOM 5519 C CA . GLN B 1 205 ? 32.627 98.134 -4.701 1.00 45.91 184 GLN B CA 1
ATOM 5520 C C . GLN B 1 205 ? 31.678 97.395 -3.762 1.00 45.64 184 GLN B C 1
ATOM 5521 O O . GLN B 1 205 ? 30.697 97.982 -3.291 1.00 48.41 184 GLN B O 1
ATOM 5527 N N . GLY B 1 206 ? 31.935 96.116 -3.514 1.00 45.26 185 GLY B N 1
ATOM 5528 C CA . GLY B 1 206 ? 31.158 95.327 -2.579 1.00 40.98 185 GLY B CA 1
ATOM 5529 C C . GLY B 1 206 ? 31.876 94.020 -2.357 1.00 38.55 185 GLY B C 1
ATOM 5530 O O . GLY B 1 206 ? 32.736 93.628 -3.154 1.00 39.67 185 GLY B O 1
ATOM 5531 N N . VAL B 1 207 ? 31.550 93.362 -1.241 1.00 38.37 186 VAL B N 1
ATOM 5532 C CA . VAL B 1 207 ? 32.229 92.119 -0.904 1.00 40.11 186 VAL B CA 1
ATOM 5533 C C . VAL B 1 207 ? 31.202 91.046 -0.573 1.00 45.24 186 VAL B C 1
ATOM 5534 O O . VAL B 1 207 ? 30.067 91.330 -0.169 1.00 35.52 186 VAL B O 1
ATOM 5538 N N . THR B 1 208 ? 31.627 89.794 -0.762 1.00 28.35 187 THR B N 1
ATOM 5539 C CA . THR B 1 208 ? 30.870 88.611 -0.384 1.00 35.63 187 THR B CA 1
ATOM 5540 C C . THR B 1 208 ? 31.710 87.754 0.561 1.00 33.21 187 THR B C 1
ATOM 5541 O O . THR B 1 208 ? 32.942 87.839 0.575 1.00 28.22 187 THR B O 1
ATOM 5545 N N . LEU B 1 209 ? 31.027 86.929 1.363 1.00 29.63 188 LEU B N 1
ATOM 5546 C CA . LEU B 1 209 ? 31.655 86.136 2.418 1.00 34.85 188 LEU B CA 1
ATOM 5547 C C . LEU B 1 209 ? 31.257 84.668 2.339 1.00 35.80 188 LEU B C 1
ATOM 5548 O O . LEU B 1 209 ? 30.122 84.342 1.988 1.00 39.40 188 LEU B O 1
ATOM 5553 N N . GLY B 1 210 ? 32.209 83.784 2.646 1.00 38.80 189 GLY B N 1
ATOM 5554 C CA . GLY B 1 210 ? 31.967 82.347 2.673 1.00 33.49 189 GLY B CA 1
ATOM 5555 C C . GLY B 1 210 ? 32.181 81.686 4.028 1.00 34.69 189 GLY B C 1
ATOM 5556 O O . GLY B 1 210 ? 32.301 82.380 5.047 1.00 39.31 189 GLY B O 1
ATOM 5557 N N . MET B 1 211 ? 32.235 80.347 4.056 1.00 30.03 190 MET B N 1
ATOM 5558 C CA . MET B 1 211 ? 32.350 79.583 5.301 1.00 37.87 190 MET B CA 1
ATOM 5559 C C . MET B 1 211 ? 33.361 78.450 5.164 1.00 40.52 190 MET B C 1
ATOM 5560 O O . MET B 1 211 ? 33.280 77.650 4.231 1.00 45.14 190 MET B O 1
ATOM 5565 N N . GLY B 1 212 ? 34.290 78.369 6.111 1.00 40.58 191 GLY B N 1
ATOM 5566 C CA . GLY B 1 212 ? 35.224 77.265 6.189 1.00 38.44 191 GLY B CA 1
ATOM 5567 C C . GLY B 1 212 ? 35.032 76.483 7.471 1.00 42.62 191 GLY B C 1
ATOM 5568 O O . GLY B 1 212 ? 35.674 76.768 8.493 1.00 47.67 191 GLY B O 1
ATOM 5569 N N . MET B 1 213 ? 34.132 75.499 7.433 1.00 42.98 192 MET B N 1
ATOM 5570 C CA A MET B 1 213 ? 33.812 74.688 8.603 0.50 44.76 192 MET B CA 1
ATOM 5571 C CA B MET B 1 213 ? 33.806 74.685 8.599 0.50 44.75 192 MET B CA 1
ATOM 5572 C C . MET B 1 213 ? 34.294 73.250 8.451 1.00 40.34 192 MET B C 1
ATOM 5573 O O . MET B 1 213 ? 35.140 72.791 9.231 1.00 44.07 192 MET B O 1
ATOM 5582 N N . THR B 1 214 ? 33.786 72.535 7.448 1.00 38.28 193 THR B N 1
ATOM 5583 C CA . THR B 1 214 ? 34.053 71.112 7.277 1.00 39.97 193 THR B CA 1
ATOM 5584 C C . THR B 1 214 ? 35.527 70.804 7.026 1.00 41.22 193 THR B C 1
ATOM 5585 O O . THR B 1 214 ? 36.198 71.483 6.240 1.00 35.49 193 THR B O 1
ATOM 5589 N N . GLU B 1 215 ? 36.015 69.750 7.690 1.00 42.05 194 GLU B N 1
ATOM 5590 C CA . GLU B 1 215 ? 37.311 69.139 7.441 1.00 40.48 194 GLU B CA 1
ATOM 5591 C C . GLU B 1 215 ? 37.114 67.674 7.039 1.00 40.52 194 GLU B C 1
ATOM 5592 O O . GLU B 1 215 ? 36.020 67.115 7.159 1.00 37.34 194 GLU B O 1
ATOM 5598 N N . LYS B 1 216 ? 38.190 67.052 6.530 1.00 42.35 195 LYS B N 1
ATOM 5599 C CA . LYS B 1 216 ? 38.095 65.687 6.000 1.00 41.02 195 LYS B CA 1
ATOM 5600 C C . LYS B 1 216 ? 37.622 64.679 7.054 1.00 44.06 195 LYS B C 1
ATOM 5601 O O . LYS B 1 216 ? 36.926 63.709 6.712 1.00 33.29 195 LYS B O 1
ATOM 5607 N N . GLN B 1 217 ? 37.992 64.880 8.326 1.00 32.80 196 GLN B N 1
ATOM 5608 C CA . GLN B 1 217 ? 37.582 63.984 9.409 1.00 39.68 196 GLN B CA 1
ATOM 5609 C C . GLN B 1 217 ? 36.170 64.268 9.935 1.00 38.53 196 GLN B C 1
ATOM 5610 O O . GLN B 1 217 ? 35.709 63.537 10.819 1.00 37.36 196 GLN B O 1
ATOM 5616 N N . GLY B 1 218 ? 35.493 65.315 9.447 1.00 38.62 197 GLY B N 1
ATOM 5617 C CA . GLY B 1 218 ? 34.115 65.589 9.830 1.00 40.71 197 GLY B CA 1
ATOM 5618 C C . GLY B 1 218 ? 33.613 67.003 9.578 1.00 33.92 197 GLY B C 1
ATOM 5619 O O . GLY B 1 218 ? 34.354 67.974 9.772 1.00 35.44 197 GLY B O 1
ATOM 5620 N N . GLY B 1 219 ? 32.367 67.125 9.114 1.00 34.57 198 GLY B N 1
ATOM 5621 C CA . GLY B 1 219 ? 31.669 68.399 9.017 1.00 35.41 198 GLY B CA 1
ATOM 5622 C C . GLY B 1 219 ? 30.639 68.584 10.125 1.00 41.99 198 GLY B C 1
ATOM 5623 O O . GLY B 1 219 ? 30.356 69.712 10.541 1.00 44.36 198 GLY B O 1
ATOM 5624 N N . THR B 1 220 ? 30.071 67.476 10.618 1.00 38.79 199 THR B N 1
ATOM 5625 C CA . THR B 1 220 ? 29.141 67.552 11.747 1.00 41.94 199 THR B CA 1
ATOM 5626 C C . THR B 1 220 ? 29.876 67.861 13.042 1.00 48.37 199 THR B C 1
ATOM 5627 O O . THR B 1 220 ? 29.487 68.762 13.796 1.00 48.44 199 THR B O 1
ATOM 5631 N N . ASP B 1 221 ? 30.938 67.105 13.320 1.00 47.94 200 ASP B N 1
ATOM 5632 C CA . ASP B 1 221 ? 31.688 67.219 14.566 1.00 49.81 200 ASP B CA 1
ATOM 5633 C C . ASP B 1 221 ? 32.793 68.259 14.370 1.00 49.39 200 ASP B C 1
ATOM 5634 O O . ASP B 1 221 ? 33.975 67.937 14.203 1.00 50.63 200 ASP B O 1
ATOM 5639 N N . VAL B 1 222 ? 32.389 69.537 14.387 1.00 43.94 201 VAL B N 1
ATOM 5640 C CA . VAL B 1 222 ? 33.330 70.631 14.146 1.00 47.19 201 VAL B CA 1
ATOM 5641 C C . VAL B 1 222 ? 34.371 70.756 15.260 1.00 48.24 201 VAL B C 1
ATOM 5642 O O . VAL B 1 222 ? 35.465 71.286 15.022 1.00 44.34 201 VAL B O 1
ATOM 5646 N N . ARG B 1 223 ? 34.077 70.282 16.475 1.00 41.32 202 ARG B N 1
ATOM 5647 C CA . ARG B 1 223 ? 35.103 70.302 17.514 1.00 43.96 202 ARG B CA 1
ATOM 5648 C C . ARG B 1 223 ? 36.254 69.352 17.199 1.00 44.33 202 ARG B C 1
ATOM 5649 O O . ARG B 1 223 ? 37.318 69.472 17.805 1.00 42.94 202 ARG B O 1
ATOM 5657 N N . ALA B 1 224 ? 36.074 68.429 16.253 1.00 49.84 203 ALA B N 1
ATOM 5658 C CA . ALA B 1 224 ? 37.177 67.598 15.785 1.00 53.11 203 ALA B CA 1
ATOM 5659 C C . ALA B 1 224 ? 38.025 68.283 14.715 1.00 51.69 203 ALA B C 1
ATOM 5660 O O . ALA B 1 224 ? 38.960 67.655 14.212 1.00 54.87 203 ALA B O 1
ATOM 5662 N N . ASN B 1 225 ? 37.715 69.537 14.361 1.00 48.56 204 ASN B N 1
ATOM 5663 C CA . ASN B 1 225 ? 38.569 70.340 13.484 1.00 46.72 204 ASN B CA 1
ATOM 5664 C C . ASN B 1 225 ? 40.012 70.312 13.973 1.00 46.20 204 ASN B C 1
ATOM 5665 O O . ASN B 1 225 ? 40.272 70.416 15.178 1.00 42.18 204 ASN B O 1
ATOM 5670 N N . ALA B 1 226 ? 40.958 70.207 13.027 1.00 44.07 205 ALA B N 1
ATOM 5671 C CA . ALA B 1 226 ? 42.382 70.195 13.363 1.00 45.98 205 ALA B CA 1
ATOM 5672 C C . ALA B 1 226 ? 43.132 71.430 12.877 1.00 45.24 205 ALA B C 1
ATOM 5673 O O . ALA B 1 226 ? 44.308 71.594 13.225 1.00 49.67 205 ALA B O 1
ATOM 5675 N N . THR B 1 227 ? 42.494 72.285 12.075 1.00 42.49 206 THR B N 1
ATOM 5676 C CA . THR B 1 227 ? 43.058 73.588 11.742 1.00 44.49 206 THR B CA 1
ATOM 5677 C C . THR B 1 227 ? 43.355 74.367 13.019 1.00 49.68 206 THR B C 1
ATOM 5678 O O . THR B 1 227 ? 42.532 74.416 13.939 1.00 51.82 206 THR B O 1
ATOM 5682 N N . ARG B 1 228 ? 44.543 74.960 13.092 1.00 47.86 207 ARG B N 1
ATOM 5683 C CA . ARG B 1 228 ? 44.984 75.631 14.305 1.00 52.51 207 ARG B CA 1
ATOM 5684 C C . ARG B 1 228 ? 45.266 77.102 14.027 1.00 52.88 207 ARG B C 1
ATOM 5685 O O . ARG B 1 228 ? 45.703 77.477 12.935 1.00 52.23 207 ARG B O 1
ATOM 5693 N N . ALA B 1 229 ? 45.025 77.934 15.034 1.00 52.71 208 ALA B N 1
ATOM 5694 C CA . ALA B 1 229 ? 45.252 79.367 14.941 1.00 45.01 208 ALA B CA 1
ATOM 5695 C C . ALA B 1 229 ? 46.221 79.778 16.031 1.00 52.16 208 ALA B C 1
ATOM 5696 O O . ALA B 1 229 ? 46.059 79.382 17.190 1.00 53.52 208 ALA B O 1
ATOM 5698 N N . GLU B 1 230 ? 47.221 80.566 15.657 1.00 51.74 209 GLU B N 1
ATOM 5699 C CA . GLU B 1 230 ? 48.238 81.003 16.585 1.00 56.89 209 GLU B CA 1
ATOM 5700 C C . GLU B 1 230 ? 48.323 82.522 16.559 1.00 54.79 209 GLU B C 1
ATOM 5701 O O . GLU B 1 230 ? 48.210 83.133 15.487 1.00 51.12 209 GLU B O 1
ATOM 5707 N N . PRO B 1 231 ? 48.525 83.157 17.713 1.00 55.73 210 PRO B N 1
ATOM 5708 C CA . PRO B 1 231 ? 48.609 84.625 17.753 1.00 60.71 210 PRO B CA 1
ATOM 5709 C C . PRO B 1 231 ? 49.708 85.163 16.845 1.00 61.48 210 PRO B C 1
ATOM 5710 O O . PRO B 1 231 ? 50.781 84.567 16.719 1.00 60.15 210 PRO B O 1
ATOM 5714 N N . ALA B 1 232 ? 49.439 86.310 16.222 1.00 60.35 211 ALA B N 1
ATOM 5715 C CA . ALA B 1 232 ? 50.425 86.985 15.389 1.00 62.02 211 ALA B CA 1
ATOM 5716 C C . ALA B 1 232 ? 50.553 88.447 15.808 1.00 69.75 211 ALA B C 1
ATOM 5717 O O . ALA B 1 232 ? 49.766 88.962 16.613 1.00 59.90 211 ALA B O 1
ATOM 5719 N N . ILE B 1 233 ? 51.569 89.114 15.241 1.00 78.52 212 ILE B N 1
ATOM 5720 C CA . ILE B 1 233 ? 51.843 90.509 15.574 1.00 83.37 212 ILE B CA 1
ATOM 5721 C C . ILE B 1 233 ? 50.656 91.384 15.196 1.00 84.04 212 ILE B C 1
ATOM 5722 O O . ILE B 1 233 ? 50.030 91.205 14.142 1.00 82.69 212 ILE B O 1
ATOM 5724 N N . GLY B 1 234 ? 50.330 92.327 16.070 1.00 79.78 213 GLY B N 1
ATOM 5725 C CA . GLY B 1 234 ? 49.263 93.260 15.793 1.00 76.92 213 GLY B CA 1
ATOM 5726 C C . GLY B 1 234 ? 47.885 92.784 16.177 1.00 74.75 213 GLY B C 1
ATOM 5727 O O . GLY B 1 234 ? 46.896 93.369 15.724 1.00 76.69 213 GLY B O 1
ATOM 5728 N N . GLY B 1 235 ? 47.782 91.740 16.999 1.00 70.90 214 GLY B N 1
ATOM 5729 C CA . GLY B 1 235 ? 46.495 91.232 17.420 1.00 67.63 214 GLY B CA 1
ATOM 5730 C C . GLY B 1 235 ? 45.772 90.346 16.428 1.00 67.27 214 GLY B C 1
ATOM 5731 O O . GLY B 1 235 ? 44.620 89.975 16.690 1.00 65.36 214 GLY B O 1
ATOM 5732 N N . ALA B 1 236 ? 46.385 90.019 15.288 1.00 62.73 215 ALA B N 1
ATOM 5733 C CA . ALA B 1 236 ? 45.799 89.082 14.341 1.00 61.70 215 ALA B CA 1
ATOM 5734 C C . ALA B 1 236 ? 46.148 87.638 14.716 1.00 60.65 215 ALA B C 1
ATOM 5735 O O . ALA B 1 236 ? 46.878 87.368 15.677 1.00 56.21 215 ALA B O 1
ATOM 5737 N N . TRP B 1 237 ? 45.635 86.692 13.924 1.00 59.05 216 TRP B N 1
ATOM 5738 C CA . TRP B 1 237 ? 45.878 85.268 14.124 1.00 57.02 216 TRP B CA 1
ATOM 5739 C C . TRP B 1 237 ? 46.297 84.647 12.798 1.00 52.33 216 TRP B C 1
ATOM 5740 O O . TRP B 1 237 ? 45.799 85.044 11.743 1.00 44.57 216 TRP B O 1
ATOM 5751 N N . ARG B 1 238 ? 47.213 83.676 12.856 1.00 53.93 217 ARG B N 1
ATOM 5752 C CA . ARG B 1 238 ? 47.676 82.942 11.680 1.00 58.31 217 ARG B CA 1
ATOM 5753 C C . ARG B 1 238 ? 47.139 81.515 11.740 1.00 55.39 217 ARG B C 1
ATOM 5754 O O . ARG B 1 238 ? 47.266 80.845 12.773 1.00 53.64 217 ARG B O 1
ATOM 5756 N N . LEU B 1 239 ? 46.529 81.058 10.641 1.00 42.87 218 LEU B N 1
ATOM 5757 C CA . LEU B 1 239 ? 45.822 79.781 10.602 1.00 41.23 218 LEU B CA 1
ATOM 5758 C C . LEU B 1 239 ? 46.500 78.797 9.659 1.00 47.78 218 LEU B C 1
ATOM 5759 O O . LEU B 1 239 ? 46.830 79.139 8.515 1.00 40.21 218 LEU B O 1
ATOM 5764 N N . THR B 1 240 ? 46.650 77.561 10.126 1.00 42.74 219 THR B N 1
ATOM 5765 C CA . THR B 1 240 ? 47.220 76.480 9.329 1.00 45.26 219 THR B CA 1
ATOM 5766 C C . THR B 1 240 ? 46.324 75.255 9.431 1.00 49.93 219 THR B C 1
ATOM 5767 O O . THR B 1 240 ? 45.923 74.861 10.531 1.00 52.50 219 THR B O 1
ATOM 5771 N N . GLY B 1 241 ? 45.987 74.679 8.282 1.00 46.12 220 GLY B N 1
ATOM 5772 C CA . GLY B 1 241 ? 45.116 73.522 8.244 1.00 37.56 220 GLY B CA 1
ATOM 5773 C C . GLY B 1 241 ? 44.518 73.312 6.872 1.00 40.93 220 GLY B C 1
ATOM 5774 O O . GLY B 1 241 ? 45.197 73.466 5.851 1.00 37.85 220 GLY B O 1
ATOM 5775 N N . HIS B 1 242 ? 43.242 72.946 6.838 1.00 36.79 221 HIS B N 1
ATOM 5776 C CA . HIS B 1 242 ? 42.555 72.685 5.587 1.00 36.14 221 HIS B CA 1
ATOM 5777 C C . HIS B 1 242 ? 41.057 72.790 5.838 1.00 34.23 221 HIS B C 1
ATOM 5778 O O . HIS B 1 242 ? 40.585 72.601 6.963 1.00 33.40 221 HIS B O 1
ATOM 5785 N N . LYS B 1 243 ? 40.317 73.084 4.771 1.00 32.87 222 LYS B N 1
ATOM 5786 C CA . LYS B 1 243 ? 38.864 72.950 4.765 1.00 38.58 222 LYS B CA 1
ATOM 5787 C C . LYS B 1 243 ? 38.500 72.148 3.527 1.00 37.69 222 LYS B C 1
ATOM 5788 O O . LYS B 1 243 ? 38.954 72.463 2.420 1.00 36.79 222 LYS B O 1
ATOM 5794 N N . TRP B 1 244 ? 37.695 71.100 3.734 1.00 36.51 223 TRP B N 1
ATOM 5795 C CA . TRP B 1 244 ? 37.452 70.043 2.754 1.00 37.27 223 TRP B CA 1
ATOM 5796 C C . TRP B 1 244 ? 36.386 70.422 1.732 1.00 35.31 223 TRP B C 1
ATOM 5797 O O . TRP B 1 244 ? 36.377 69.865 0.627 1.00 32.19 223 TRP B O 1
ATOM 5808 N N . PHE B 1 245 ? 35.498 71.352 2.090 1.00 32.21 224 PHE B N 1
ATOM 5809 C CA . PHE B 1 245 ? 34.418 71.862 1.253 1.00 33.55 224 PHE B CA 1
ATOM 5810 C C . PHE B 1 245 ? 34.366 73.363 1.497 1.00 42.94 224 PHE B C 1
ATOM 5811 O O . PHE B 1 245 ? 33.908 73.782 2.564 1.00 54.26 224 PHE B O 1
ATOM 5819 N N . MET B 1 246 ? 34.843 74.179 0.558 1.00 35.94 225 MET B N 1
ATOM 5820 C CA . MET B 1 246 ? 34.679 75.629 0.683 1.00 38.38 225 MET B CA 1
ATOM 5821 C C . MET B 1 246 ? 34.041 76.156 -0.597 1.00 33.70 225 MET B C 1
ATOM 5822 O O . MET B 1 246 ? 34.725 76.332 -1.610 1.00 35.96 225 MET B O 1
ATOM 5827 N N . SER B 1 247 ? 32.736 76.427 -0.530 1.00 27.85 226 SER B N 1
ATOM 5828 C CA . SER B 1 247 ? 31.995 76.904 -1.687 1.00 24.60 226 SER B CA 1
ATOM 5829 C C . SER B 1 247 ? 32.266 78.386 -1.907 1.00 26.87 226 SER B C 1
ATOM 5830 O O . SER B 1 247 ? 32.730 79.093 -1.011 1.00 27.90 226 SER B O 1
ATOM 5833 N N . ALA B 1 248 ? 31.953 78.850 -3.114 1.00 28.42 227 ALA B N 1
ATOM 5834 C CA . ALA B 1 248 ? 32.187 80.228 -3.529 1.00 28.72 227 ALA B CA 1
ATOM 5835 C C . ALA B 1 248 ? 33.610 80.682 -3.187 1.00 29.62 227 ALA B C 1
ATOM 5836 O O . ALA B 1 248 ? 33.800 81.625 -2.411 1.00 26.23 227 ALA B O 1
ATOM 5838 N N . PRO B 1 249 ? 34.632 80.025 -3.749 1.00 27.93 228 PRO B N 1
ATOM 5839 C CA . PRO B 1 249 ? 36.022 80.314 -3.343 1.00 24.37 228 PRO B CA 1
ATOM 5840 C C . PRO B 1 249 ? 36.507 81.716 -3.665 1.00 25.17 228 PRO B C 1
ATOM 5841 O O . PRO B 1 249 ? 37.516 82.140 -3.086 1.00 32.77 228 PRO B O 1
ATOM 5845 N N . MET B 1 250 ? 35.866 82.434 -4.583 1.00 31.68 229 MET B N 1
ATOM 5846 C CA . MET B 1 250 ? 36.267 83.796 -4.908 1.00 25.65 229 MET B CA 1
ATOM 5847 C C . MET B 1 250 ? 35.588 84.829 -4.020 1.00 34.81 229 MET B C 1
ATOM 5848 O O . MET B 1 250 ? 35.710 86.032 -4.278 1.00 34.77 229 MET B O 1
ATOM 5853 N N . SER B 1 251 ? 34.892 84.383 -2.971 1.00 35.76 230 SER B N 1
ATOM 5854 C CA . SER B 1 251 ? 34.456 85.282 -1.910 1.00 37.37 230 SER B CA 1
ATOM 5855 C C . SER B 1 251 ? 35.652 86.060 -1.371 1.00 33.57 230 SER B C 1
ATOM 5856 O O . SER B 1 251 ? 36.801 85.610 -1.481 1.00 35.90 230 SER B O 1
ATOM 5859 N N . ASP B 1 252 ? 35.399 87.222 -0.773 1.00 31.51 231 ASP B N 1
ATOM 5860 C CA . ASP B 1 252 ? 36.501 88.071 -0.338 1.00 36.38 231 ASP B CA 1
ATOM 5861 C C . ASP B 1 252 ? 37.041 87.696 1.036 1.00 39.03 231 ASP B C 1
ATOM 5862 O O . ASP B 1 252 ? 38.201 88.010 1.336 1.00 38.04 231 ASP B O 1
ATOM 5867 N N . ALA B 1 253 ? 36.230 87.052 1.876 1.00 36.03 232 ALA B N 1
ATOM 5868 C CA . ALA B 1 253 ? 36.696 86.548 3.158 1.00 31.69 232 ALA B CA 1
ATOM 5869 C C . ALA B 1 253 ? 35.807 85.388 3.577 1.00 32.25 232 ALA B C 1
ATOM 5870 O O . ALA B 1 253 ? 34.718 85.191 3.032 1.00 33.47 232 ALA B O 1
ATOM 5872 N N . PHE B 1 254 ? 36.280 84.617 4.558 1.00 33.33 233 PHE B N 1
ATOM 5873 C CA . PHE B 1 254 ? 35.576 83.415 4.989 1.00 37.63 233 PHE B CA 1
ATOM 5874 C C . PHE B 1 254 ? 35.490 83.351 6.511 1.00 38.30 233 PHE B C 1
ATOM 5875 O O . PHE B 1 254 ? 36.486 83.571 7.206 1.00 36.91 233 PHE B O 1
ATOM 5883 N N . LEU B 1 255 ? 34.289 83.084 7.024 1.00 33.75 234 LEU B N 1
ATOM 5884 C CA . LEU B 1 255 ? 34.136 82.708 8.425 1.00 39.13 234 LEU B CA 1
ATOM 5885 C C . LEU B 1 255 ? 34.637 81.278 8.596 1.00 41.91 234 LEU B C 1
ATOM 5886 O O . LEU B 1 255 ? 34.112 80.356 7.964 1.00 43.31 234 LEU B O 1
ATOM 5891 N N . THR B 1 256 ? 35.649 81.089 9.441 1.00 35.45 235 THR B N 1
ATOM 5892 C CA . THR B 1 256 ? 36.380 79.831 9.548 1.00 40.59 235 THR B CA 1
ATOM 5893 C C . THR B 1 256 ? 36.528 79.423 11.008 1.00 41.07 235 THR B C 1
ATOM 5894 O O . THR B 1 256 ? 36.763 80.268 11.877 1.00 45.66 235 THR B O 1
ATOM 5898 N N . LEU B 1 257 ? 36.396 78.129 11.278 1.00 36.27 236 LEU B N 1
ATOM 5899 C CA . LEU B 1 257 ? 36.635 77.586 12.610 1.00 37.38 236 LEU B CA 1
ATOM 5900 C C . LEU B 1 257 ? 38.052 77.028 12.694 1.00 42.92 236 LEU B C 1
ATOM 5901 O O . LEU B 1 257 ? 38.527 76.377 11.756 1.00 35.43 236 LEU B O 1
ATOM 5906 N N . ALA B 1 258 ? 38.731 77.312 13.807 1.00 37.86 237 ALA B N 1
ATOM 5907 C CA . ALA B 1 258 ? 40.066 76.789 14.067 1.00 51.54 237 ALA B CA 1
ATOM 5908 C C . ALA B 1 258 ? 40.284 76.672 15.573 1.00 48.60 237 ALA B C 1
ATOM 5909 O O . ALA B 1 258 ? 39.679 77.403 16.361 1.00 49.03 237 ALA B O 1
ATOM 5911 N N . GLN B 1 259 ? 41.172 75.757 15.962 1.00 46.45 238 GLN B N 1
ATOM 5912 C CA . GLN B 1 259 ? 41.480 75.534 17.372 1.00 49.66 238 GLN B CA 1
ATOM 5913 C C . GLN B 1 259 ? 42.450 76.586 17.905 1.00 51.65 238 GLN B C 1
ATOM 5914 O O . GLN B 1 259 ? 43.409 76.971 17.230 1.00 50.67 238 GLN B O 1
ATOM 5920 N N . THR B 1 260 ? 42.190 77.044 19.123 1.00 48.35 239 THR B N 1
ATOM 5921 C CA . THR B 1 260 ? 43.117 77.841 19.917 1.00 54.38 239 THR B CA 1
ATOM 5922 C C . THR B 1 260 ? 43.319 77.133 21.258 1.00 56.01 239 THR B C 1
ATOM 5923 O O . THR B 1 260 ? 42.676 76.116 21.540 1.00 53.70 239 THR B O 1
ATOM 5927 N N . LYS B 1 261 ? 44.198 77.691 22.106 1.00 55.07 240 LYS B N 1
ATOM 5928 C CA . LYS B 1 261 ? 44.498 77.053 23.389 1.00 58.76 240 LYS B CA 1
ATOM 5929 C C . LYS B 1 261 ? 43.251 76.863 24.254 1.00 63.36 240 LYS B C 1
ATOM 5930 O O . LYS B 1 261 ? 43.186 75.916 25.050 1.00 64.52 240 LYS B O 1
ATOM 5932 N N . GLU B 1 262 ? 42.245 77.722 24.097 1.00 60.40 241 GLU B N 1
ATOM 5933 C CA . GLU B 1 262 ? 41.037 77.662 24.905 1.00 62.96 241 GLU B CA 1
ATOM 5934 C C . GLU B 1 262 ? 39.882 76.988 24.185 1.00 60.94 241 GLU B C 1
ATOM 5935 O O . GLU B 1 262 ? 38.765 76.977 24.712 1.00 61.58 241 GLU B O 1
ATOM 5941 N N . GLY B 1 263 ? 40.113 76.432 22.995 1.00 54.39 242 GLY B N 1
ATOM 5942 C CA . GLY B 1 263 ? 39.096 75.654 22.321 1.00 54.84 242 GLY B CA 1
ATOM 5943 C C . GLY B 1 263 ? 38.881 76.109 20.899 1.00 53.77 242 GLY B C 1
ATOM 5944 O O . GLY B 1 263 ? 39.705 76.815 20.301 1.00 51.30 242 GLY B O 1
ATOM 5945 N N . LEU B 1 264 ? 37.764 75.668 20.330 1.00 49.90 243 LEU B N 1
ATOM 5946 C CA . LEU B 1 264 ? 37.429 76.007 18.956 1.00 47.90 243 LEU B CA 1
ATOM 5947 C C . LEU B 1 264 ? 36.996 77.465 18.863 1.00 47.40 243 LEU B C 1
ATOM 5948 O O . LEU B 1 264 ? 36.061 77.893 19.550 1.00 47.04 243 LEU B O 1
ATOM 5953 N N . SER B 1 265 ? 37.656 78.224 17.993 1.00 44.05 244 SER B N 1
ATOM 5954 C CA . SER B 1 265 ? 37.367 79.638 17.826 1.00 42.02 244 SER B CA 1
ATOM 5955 C C . SER B 1 265 ? 36.970 79.937 16.387 1.00 42.29 244 SER B C 1
ATOM 5956 O O . SER B 1 265 ? 37.210 79.147 15.472 1.00 44.23 244 SER B O 1
ATOM 5959 N N . CYS B 1 266 ? 36.312 81.077 16.212 1.00 43.49 245 CYS B N 1
ATOM 5960 C CA . CYS B 1 266 ? 35.849 81.550 14.916 1.00 43.33 245 CYS B CA 1
ATOM 5961 C C . CYS B 1 266 ? 36.713 82.717 14.463 1.00 38.66 245 CYS B C 1
ATOM 5962 O O . CYS B 1 266 ? 37.120 83.553 15.280 1.00 40.17 245 CYS B O 1
ATOM 5965 N N . PHE B 1 267 ? 36.982 82.774 13.159 1.00 37.48 246 PHE B N 1
ATOM 5966 C CA . PHE B 1 267 ? 37.852 83.797 12.587 1.00 39.71 246 PHE B CA 1
ATOM 5967 C C . PHE B 1 267 ? 37.241 84.317 11.298 1.00 41.85 246 PHE B C 1
ATOM 5968 O O . PHE B 1 267 ? 36.450 83.626 10.651 1.00 39.53 246 PHE B O 1
ATOM 5976 N N . LEU B 1 268 ? 37.557 85.574 10.972 1.00 40.89 247 LEU B N 1
ATOM 5977 C CA . LEU B 1 268 ? 37.240 86.164 9.671 1.00 38.51 247 LEU B CA 1
ATOM 5978 C C . LEU B 1 268 ? 38.538 86.217 8.874 1.00 40.13 247 LEU B C 1
ATOM 5979 O O . LEU B 1 268 ? 39.445 86.987 9.201 1.00 42.98 247 LEU B O 1
ATOM 5984 N N . LEU B 1 269 ? 38.603 85.433 7.808 1.00 39.38 248 LEU B N 1
ATOM 5985 C CA . LEU B 1 269 ? 39.847 85.166 7.091 1.00 39.31 248 LEU B CA 1
ATOM 5986 C C . LEU B 1 269 ? 39.751 85.709 5.674 1.00 37.79 248 LEU B C 1
ATOM 5987 O O . LEU B 1 269 ? 39.053 85.121 4.834 1.00 33.20 248 LEU B O 1
ATOM 5992 N N . PRO B 1 270 ? 40.391 86.837 5.368 1.00 43.79 249 PRO B N 1
ATOM 5993 C CA . PRO B 1 270 ? 40.351 87.358 3.994 1.00 39.25 249 PRO B CA 1
ATOM 5994 C C . PRO B 1 270 ? 41.177 86.500 3.049 1.00 43.45 249 PRO B C 1
ATOM 5995 O O . PRO B 1 270 ? 42.232 85.974 3.420 1.00 35.06 249 PRO B O 1
ATOM 5999 N N . ARG B 1 271 ? 40.683 86.367 1.811 1.00 40.39 250 ARG B N 1
ATOM 6000 C CA . ARG B 1 271 ? 41.377 85.562 0.808 1.00 41.32 250 ARG B CA 1
ATOM 6001 C C . ARG B 1 271 ? 42.666 86.236 0.348 1.00 37.28 250 ARG B C 1
ATOM 6002 O O . ARG B 1 271 ? 43.684 85.567 0.120 1.00 42.17 250 ARG B O 1
ATOM 6010 N N . LEU B 1 272 ? 42.640 87.555 0.211 1.00 37.32 251 LEU B N 1
ATOM 6011 C CA . LEU B 1 272 ? 43.773 88.339 -0.254 1.00 43.26 251 LEU B CA 1
ATOM 6012 C C . LEU B 1 272 ? 44.266 89.250 0.863 1.00 45.14 251 LEU B C 1
ATOM 6013 O O . LEU B 1 272 ? 43.500 89.628 1.757 1.00 42.26 251 LEU B O 1
ATOM 6018 N N . GLY B 1 273 ? 45.563 89.584 0.815 1.00 38.97 252 GLY B N 1
ATOM 6019 C CA . GLY B 1 273 ? 46.128 90.585 1.697 1.00 40.68 252 GLY B CA 1
ATOM 6020 C C . GLY B 1 273 ? 45.860 92.001 1.205 1.00 48.09 252 GLY B C 1
ATOM 6021 O O . GLY B 1 273 ? 45.234 92.229 0.170 1.00 53.59 252 GLY B O 1
ATOM 6022 N N . GLU B 1 274 ? 46.363 92.975 1.970 1.00 52.08 253 GLU B N 1
ATOM 6023 C CA . GLU B 1 274 ? 46.052 94.378 1.697 1.00 53.20 253 GLU B CA 1
ATOM 6024 C C . GLU B 1 274 ? 46.603 94.862 0.358 1.00 52.91 253 GLU B C 1
ATOM 6025 O O . GLU B 1 274 ? 46.080 95.833 -0.195 1.00 56.83 253 GLU B O 1
ATOM 6027 N N . LYS B 1 275 ? 47.641 94.220 -0.176 1.00 51.15 254 LYS B N 1
ATOM 6028 C CA . LYS B 1 275 ? 48.197 94.576 -1.476 1.00 54.00 254 LYS B CA 1
ATOM 6029 C C . LYS B 1 275 ? 47.689 93.666 -2.593 1.00 58.73 254 LYS B C 1
ATOM 6030 O O . LYS B 1 275 ? 48.157 93.772 -3.732 1.00 68.13 254 LYS B O 1
ATOM 6032 N N . GLY B 1 276 ? 46.742 92.779 -2.295 1.00 53.40 255 GLY B N 1
ATOM 6033 C CA . GLY B 1 276 ? 46.205 91.854 -3.269 1.00 50.15 255 GLY B CA 1
ATOM 6034 C C . GLY B 1 276 ? 46.928 90.530 -3.402 1.00 47.94 255 GLY B C 1
ATOM 6035 O O . GLY B 1 276 ? 46.499 89.691 -4.205 1.00 47.24 255 GLY B O 1
ATOM 6036 N N . GLU B 1 277 ? 47.977 90.296 -2.619 1.00 51.24 256 GLU B N 1
ATOM 6037 C CA . GLU B 1 277 ? 48.687 89.028 -2.649 1.00 52.18 256 GLU B CA 1
ATOM 6038 C C . GLU B 1 277 ? 47.890 87.952 -1.911 1.00 56.81 256 GLU B C 1
ATOM 6039 O O . GLU B 1 277 ? 46.985 88.241 -1.121 1.00 50.52 256 GLU B O 1
ATOM 6045 N N . SER B 1 278 ? 48.252 86.697 -2.164 1.00 59.97 257 SER B N 1
ATOM 6046 C CA . SER B 1 278 ? 47.573 85.593 -1.505 1.00 61.83 257 SER B CA 1
ATOM 6047 C C . SER B 1 278 ? 47.834 85.630 -0.005 1.00 58.55 257 SER B C 1
ATOM 6048 O O . SER B 1 278 ? 48.934 85.964 0.448 1.00 57.61 257 SER B O 1
ATOM 6051 N N . ASN B 1 279 ? 46.806 85.292 0.764 1.00 44.62 258 ASN B N 1
ATOM 6052 C CA . ASN B 1 279 ? 46.872 85.276 2.223 1.00 44.27 258 ASN B CA 1
ATOM 6053 C C . ASN B 1 279 ? 46.990 83.846 2.753 1.00 41.57 258 ASN B C 1
ATOM 6054 O O . ASN B 1 279 ? 46.279 83.435 3.659 1.00 40.15 258 ASN B O 1
ATOM 6059 N N . GLY B 1 280 ? 47.896 83.054 2.183 1.00 39.19 259 GLY B N 1
ATOM 6060 C CA . GLY B 1 280 ? 48.075 81.690 2.644 1.00 42.71 259 GLY B CA 1
ATOM 6061 C C . GLY B 1 280 ? 46.978 80.713 2.273 1.00 45.68 259 GLY B C 1
ATOM 6062 O O . GLY B 1 280 ? 46.840 79.681 2.938 1.00 48.97 259 GLY B O 1
ATOM 6063 N N . PHE B 1 281 ? 46.175 81.019 1.247 1.00 41.89 260 PHE B N 1
ATOM 6064 C CA . PHE B 1 281 ? 45.199 80.082 0.692 1.00 39.50 260 PHE B CA 1
ATOM 6065 C C . PHE B 1 281 ? 45.856 79.260 -0.416 1.00 43.83 260 PHE B C 1
ATOM 6066 O O . PHE B 1 281 ? 46.518 79.818 -1.302 1.00 41.74 260 PHE B O 1
ATOM 6074 N N . PHE B 1 282 ? 45.682 77.939 -0.365 1.00 38.88 261 PHE B N 1
ATOM 6075 C CA . PHE B 1 282 ? 46.161 77.047 -1.425 1.00 36.15 261 PHE B CA 1
ATOM 6076 C C . PHE B 1 282 ? 45.009 76.137 -1.854 1.00 38.27 261 PHE B C 1
ATOM 6077 O O . PHE B 1 282 ? 44.765 75.103 -1.217 1.00 33.86 261 PHE B O 1
ATOM 6085 N N . PHE B 1 283 ? 44.313 76.509 -2.932 1.00 36.86 262 PHE B N 1
ATOM 6086 C CA . PHE B 1 283 ? 43.242 75.662 -3.467 1.00 39.46 262 PHE B CA 1
ATOM 6087 C C . PHE B 1 283 ? 43.846 74.431 -4.143 1.00 36.90 262 PHE B C 1
ATOM 6088 O O . PHE B 1 283 ? 44.832 74.531 -4.879 1.00 32.06 262 PHE B O 1
ATOM 6096 N N . GLN B 1 284 ? 43.297 73.261 -3.843 1.00 37.08 263 GLN B N 1
ATOM 6097 C CA . GLN B 1 284 ? 43.803 72.016 -4.414 1.00 39.28 263 GLN B CA 1
ATOM 6098 C C . GLN B 1 284 ? 43.006 71.596 -5.645 1.00 36.50 263 GLN B C 1
ATOM 6099 O O . GLN B 1 284 ? 43.580 71.339 -6.705 1.00 35.58 263 GLN B O 1
ATOM 6105 N N . ARG B 1 285 ? 41.683 71.542 -5.510 1.00 28.77 264 ARG B N 1
ATOM 6106 C CA . ARG B 1 285 ? 40.792 71.030 -6.536 1.00 34.88 264 ARG B CA 1
ATOM 6107 C C . ARG B 1 285 ? 39.446 71.701 -6.358 1.00 27.38 264 ARG B C 1
ATOM 6108 O O . ARG B 1 285 ? 39.138 72.241 -5.293 1.00 27.45 264 ARG B O 1
ATOM 6116 N N . LEU B 1 286 ? 38.643 71.645 -7.412 1.00 25.48 265 LEU B N 1
ATOM 6117 C CA . LEU B 1 286 ? 37.207 71.859 -7.312 1.00 23.94 265 LEU B CA 1
ATOM 6118 C C . LEU B 1 286 ? 36.516 70.504 -7.283 1.00 25.95 265 LEU B C 1
ATOM 6119 O O . LEU B 1 286 ? 36.951 69.559 -7.950 1.00 28.75 265 LEU B O 1
ATOM 6124 N N . LYS B 1 287 ? 35.452 70.419 -6.497 1.00 24.26 266 LYS B N 1
ATOM 6125 C CA . LYS B 1 287 ? 34.602 69.237 -6.491 1.00 29.63 266 LYS B CA 1
ATOM 6126 C C . LYS B 1 287 ? 33.933 69.059 -7.846 1.00 28.67 266 LYS B C 1
ATOM 6127 O O . LYS B 1 287 ? 33.505 70.029 -8.476 1.00 25.71 266 LYS B O 1
ATOM 6133 N N . ASP B 1 288 ? 33.825 67.804 -8.276 1.00 21.36 267 ASP B N 1
ATOM 6134 C CA . ASP B 1 288 ? 33.009 67.404 -9.424 1.00 18.99 267 ASP B CA 1
ATOM 6135 C C . ASP B 1 288 ? 31.657 66.948 -8.863 1.00 21.32 267 ASP B C 1
ATOM 6136 O O . ASP B 1 288 ? 31.532 65.830 -8.351 1.00 20.78 267 ASP B O 1
ATOM 6141 N N . LYS B 1 289 ? 30.649 67.820 -8.925 1.00 18.78 268 LYS B N 1
ATOM 6142 C CA . LYS B 1 289 ? 29.433 67.633 -8.138 1.00 23.48 268 LYS B CA 1
ATOM 6143 C C . LYS B 1 289 ? 28.263 67.080 -8.951 1.00 23.91 268 LYS B C 1
ATOM 6144 O O . LYS B 1 289 ? 28.086 67.392 -10.132 1.00 18.98 268 LYS B O 1
ATOM 6150 N N . LEU B 1 290 ? 27.430 66.290 -8.265 1.00 21.50 269 LEU B N 1
ATOM 6151 C CA . LEU B 1 290 ? 26.179 65.790 -8.833 1.00 20.71 269 LEU B CA 1
ATOM 6152 C C . LEU B 1 290 ? 25.303 66.927 -9.383 1.00 18.94 269 LEU B C 1
ATOM 6153 O O . LEU B 1 290 ? 24.828 66.869 -10.523 1.00 19.15 269 LEU B O 1
ATOM 6158 N N . GLY B 1 291 ? 25.089 67.965 -8.587 1.00 20.02 270 GLY B N 1
ATOM 6159 C CA . GLY B 1 291 ? 24.299 69.125 -8.966 1.00 16.22 270 GLY B CA 1
ATOM 6160 C C . GLY B 1 291 ? 24.917 70.357 -8.326 1.00 21.33 270 GLY B C 1
ATOM 6161 O O . GLY B 1 291 ? 26.068 70.289 -7.872 1.00 19.65 270 GLY B O 1
ATOM 6162 N N . ASN B 1 292 ? 24.203 71.479 -8.266 1.00 18.33 271 ASN B N 1
ATOM 6163 C CA . ASN B 1 292 ? 24.770 72.698 -7.672 1.00 25.50 271 ASN B CA 1
ATOM 6164 C C . ASN B 1 292 ? 26.040 73.132 -8.426 1.00 18.68 271 ASN B C 1
ATOM 6165 O O . ASN B 1 292 ? 26.880 73.861 -7.890 1.00 21.44 271 ASN B O 1
ATOM 6170 N N . ARG B 1 293 ? 26.135 72.731 -9.708 1.00 17.64 272 ARG B N 1
ATOM 6171 C CA A ARG B 1 293 ? 27.385 72.783 -10.469 0.46 22.83 272 ARG B CA 1
ATOM 6172 C CA B ARG B 1 293 ? 27.403 72.789 -10.434 0.54 22.89 272 ARG B CA 1
ATOM 6173 C C . ARG B 1 293 ? 27.828 74.208 -10.809 1.00 26.15 272 ARG B C 1
ATOM 6174 O O . ARG B 1 293 ? 29.028 74.446 -11.008 1.00 23.97 272 ARG B O 1
ATOM 6189 N N . SER B 1 294 ? 26.888 75.154 -10.918 1.00 19.95 273 SER B N 1
ATOM 6190 C CA . SER B 1 294 ? 27.239 76.549 -11.175 1.00 27.40 273 SER B CA 1
ATOM 6191 C C . SER B 1 294 ? 28.038 77.172 -10.035 1.00 25.62 273 SER B C 1
ATOM 6192 O O . SER B 1 294 ? 28.738 78.172 -10.254 1.00 19.89 273 SER B O 1
ATOM 6195 N N . ASN B 1 295 ? 27.921 76.610 -8.830 1.00 20.69 274 ASN B N 1
ATOM 6196 C CA . ASN B 1 295 ? 28.611 77.068 -7.627 1.00 23.68 274 ASN B CA 1
ATOM 6197 C C . ASN B 1 295 ? 29.869 76.212 -7.462 1.00 27.57 274 ASN B C 1
ATOM 6198 O O . ASN B 1 295 ? 29.776 74.994 -7.244 1.00 24.29 274 ASN B O 1
ATOM 6203 N N . ALA B 1 296 ? 31.036 76.832 -7.648 1.00 18.97 275 ALA B N 1
ATOM 6204 C CA . ALA B 1 296 ? 32.301 76.149 -7.395 1.00 22.65 275 ALA B CA 1
ATOM 6205 C C . ALA B 1 296 ? 32.412 75.808 -5.917 1.00 24.82 275 ALA B C 1
ATOM 6206 O O . ALA B 1 296 ? 32.118 76.640 -5.057 1.00 24.08 275 ALA B O 1
ATOM 6208 N N . SER B 1 297 ? 32.804 74.571 -5.623 1.00 22.46 276 SER B N 1
ATOM 6209 C CA . SER B 1 297 ? 33.150 74.142 -4.268 1.00 26.73 276 SER B CA 1
ATOM 6210 C C . SER B 1 297 ? 34.592 73.654 -4.285 1.00 29.12 276 SER B C 1
ATOM 6211 O O . SER B 1 297 ? 34.923 72.739 -5.042 1.00 30.78 276 SER B O 1
ATOM 6214 N N . SER B 1 298 ? 35.439 74.248 -3.444 1.00 31.28 277 SER B N 1
ATOM 6215 C CA . SER B 1 298 ? 36.871 73.989 -3.481 1.00 30.43 277 SER B CA 1
ATOM 6216 C C . SER B 1 298 ? 37.319 73.156 -2.285 1.00 30.41 277 SER B C 1
ATOM 6217 O O . SER B 1 298 ? 36.659 73.087 -1.241 1.00 35.34 277 SER B O 1
ATOM 6220 N N . GLU B 1 299 ? 38.467 72.520 -2.457 1.00 24.79 278 GLU B N 1
ATOM 6221 C CA . GLU B 1 299 ? 39.255 72.011 -1.343 1.00 31.77 278 GLU B CA 1
ATOM 6222 C C . GLU B 1 299 ? 40.430 72.965 -1.162 1.00 30.42 278 GLU B C 1
ATOM 6223 O O . GLU B 1 299 ? 41.107 73.307 -2.138 1.00 28.88 278 GLU B O 1
ATOM 6229 N N . VAL B 1 300 ? 40.634 73.436 0.067 1.00 33.02 279 VAL B N 1
ATOM 6230 C CA . VAL B 1 300 ? 41.640 74.453 0.340 1.00 39.58 279 VAL B CA 1
ATOM 6231 C C . VAL B 1 300 ? 42.518 73.999 1.499 1.00 40.23 279 VAL B C 1
ATOM 6232 O O . VAL B 1 300 ? 42.073 73.281 2.402 1.00 37.00 279 VAL B O 1
ATOM 6236 N N . GLU B 1 301 ? 43.783 74.418 1.463 1.00 34.19 280 GLU B N 1
ATOM 6237 C CA . GLU B 1 301 ? 44.686 74.263 2.590 1.00 39.83 280 GLU B CA 1
ATOM 6238 C C . GLU B 1 301 ? 45.232 75.638 2.966 1.00 42.76 280 GLU B C 1
ATOM 6239 O O . GLU B 1 301 ? 45.473 76.482 2.092 1.00 35.78 280 GLU B O 1
ATOM 6245 N N . PHE B 1 302 ? 45.390 75.863 4.273 1.00 39.01 281 PHE B N 1
ATOM 6246 C CA . PHE B 1 302 ? 45.865 77.123 4.837 1.00 40.67 281 PHE B CA 1
ATOM 6247 C C . PHE B 1 302 ? 47.290 76.961 5.327 1.00 38.29 281 PHE B C 1
ATOM 6248 O O . PHE B 1 302 ? 47.594 76.005 6.045 1.00 41.76 281 PHE B O 1
ATOM 6256 N N . ASP B 1 303 ? 48.147 77.917 4.973 1.00 42.18 282 ASP B N 1
ATOM 6257 C CA . ASP B 1 303 ? 49.515 78.006 5.496 1.00 43.90 282 ASP B CA 1
ATOM 6258 C C . ASP B 1 303 ? 49.773 79.428 5.986 1.00 44.86 282 ASP B C 1
ATOM 6259 O O . ASP B 1 303 ? 50.160 80.299 5.206 1.00 47.71 282 ASP B O 1
ATOM 6264 N N . GLY B 1 304 ? 49.562 79.664 7.278 1.00 50.21 283 GLY B N 1
ATOM 6265 C CA . GLY B 1 304 ? 49.818 80.977 7.847 1.00 51.82 283 GLY B CA 1
ATOM 6266 C C . GLY B 1 304 ? 48.855 82.065 7.420 1.00 51.88 283 GLY B C 1
ATOM 6267 O O . GLY B 1 304 ? 49.229 83.245 7.407 1.00 43.15 283 GLY B O 1
ATOM 6268 N N . ALA B 1 305 ? 47.609 81.707 7.120 1.00 40.64 284 ALA B N 1
ATOM 6269 C CA . ALA B 1 305 ? 46.607 82.685 6.710 1.00 39.70 284 ALA B CA 1
ATOM 6270 C C . ALA B 1 305 ? 46.247 83.602 7.873 1.00 46.94 284 ALA B C 1
ATOM 6271 O O . ALA B 1 305 ? 45.939 83.133 8.974 1.00 49.11 284 ALA B O 1
ATOM 6273 N N . LEU B 1 306 ? 46.290 84.914 7.631 1.00 46.01 285 LEU B N 1
ATOM 6274 C CA . LEU B 1 306 ? 46.042 85.903 8.674 1.00 47.74 285 LEU B CA 1
ATOM 6275 C C . LEU B 1 306 ? 44.581 86.344 8.697 1.00 45.91 285 LEU B C 1
ATOM 6276 O O . LEU B 1 306 ? 43.983 86.614 7.652 1.00 42.91 285 LEU B O 1
ATOM 6281 N N . GLY B 1 307 ? 44.013 86.429 9.906 1.00 49.18 286 GLY B N 1
ATOM 6282 C CA . GLY B 1 307 ? 42.626 86.826 10.087 1.00 47.93 286 GLY B CA 1
ATOM 6283 C C . GLY B 1 307 ? 42.370 87.387 11.472 1.00 51.35 286 GLY B C 1
ATOM 6284 O O . GLY B 1 307 ? 43.246 87.393 12.344 1.00 48.44 286 GLY B O 1
ATOM 6285 N N . GLN B 1 308 ? 41.141 87.878 11.653 1.00 50.29 287 GLN B N 1
ATOM 6286 C CA . GLN B 1 308 ? 40.658 88.411 12.924 1.00 50.91 287 GLN B CA 1
ATOM 6287 C C . GLN B 1 308 ? 39.815 87.362 13.646 1.00 52.19 287 GLN B C 1
ATOM 6288 O O . GLN B 1 308 ? 39.060 86.618 13.009 1.00 46.52 287 GLN B O 1
ATOM 6294 N N . MET B 1 309 ? 39.925 87.315 14.976 1.00 43.72 288 MET B N 1
ATOM 6295 C CA . MET B 1 309 ? 39.004 86.489 15.748 1.00 47.56 288 MET B CA 1
ATOM 6296 C C . MET B 1 309 ? 37.619 87.137 15.790 1.00 48.44 288 MET B C 1
ATOM 6297 O O . MET B 1 309 ? 37.485 88.362 15.870 1.00 45.32 288 MET B O 1
ATOM 6302 N N . ILE B 1 310 ? 36.582 86.308 15.688 1.00 50.15 289 ILE B N 1
ATOM 6303 C CA . ILE B 1 310 ? 35.198 86.755 15.791 1.00 49.02 289 ILE B CA 1
ATOM 6304 C C . ILE B 1 310 ? 34.574 86.099 17.021 1.00 46.48 289 ILE B C 1
ATOM 6305 O O . ILE B 1 310 ? 34.528 84.865 17.116 1.00 41.87 289 ILE B O 1
ATOM 6310 N N . GLY B 1 311 ? 34.084 86.920 17.958 1.00 49.88 290 GLY B N 1
ATOM 6311 C CA . GLY B 1 311 ? 33.574 86.413 19.220 1.00 44.28 290 GLY B CA 1
ATOM 6312 C C . GLY B 1 311 ? 34.684 86.072 20.199 1.00 49.00 290 GLY B C 1
ATOM 6313 O O . GLY B 1 311 ? 35.870 86.312 19.951 1.00 49.07 290 GLY B O 1
ATOM 6314 N N . SER B 1 312 ? 34.283 85.474 21.346 1.00 52.91 291 SER B N 1
ATOM 6315 C CA . SER B 1 312 ? 35.262 85.201 22.396 1.00 54.66 291 SER B CA 1
ATOM 6316 C C . SER B 1 312 ? 36.098 83.957 22.082 1.00 53.54 291 SER B C 1
ATOM 6317 O O . SER B 1 312 ? 35.617 83.018 21.441 1.00 52.09 291 SER B O 1
ATOM 6320 N N . PRO B 1 313 ? 37.350 83.926 22.537 1.00 57.11 292 PRO B N 1
ATOM 6321 C CA . PRO B 1 313 ? 38.187 82.735 22.336 1.00 54.39 292 PRO B CA 1
ATOM 6322 C C . PRO B 1 313 ? 37.519 81.472 22.869 1.00 52.57 292 PRO B C 1
ATOM 6323 O O . PRO B 1 313 ? 36.998 81.442 23.984 1.00 50.63 292 PRO B O 1
ATOM 6327 N N . GLY B 1 314 ? 37.502 80.426 22.050 1.00 54.48 293 GLY B N 1
ATOM 6328 C CA . GLY B 1 314 ? 36.867 79.193 22.459 1.00 53.49 293 GLY B CA 1
ATOM 6329 C C . GLY B 1 314 ? 35.357 79.179 22.342 1.00 53.03 293 GLY B C 1
ATOM 6330 O O . GLY B 1 314 ? 34.740 78.170 22.702 1.00 46.56 293 GLY B O 1
ATOM 6331 N N . GLU B 1 315 ? 34.741 80.265 21.872 1.00 45.83 294 GLU B N 1
ATOM 6332 C CA . GLU B 1 315 ? 33.293 80.334 21.686 1.00 49.52 294 GLU B CA 1
ATOM 6333 C C . GLU B 1 315 ? 32.912 80.270 20.211 1.00 46.83 294 GLU B C 1
ATOM 6334 O O . GLU B 1 315 ? 31.890 80.828 19.805 1.00 41.58 294 GLU B O 1
ATOM 6340 N N . GLY B 1 316 ? 33.722 79.589 19.398 1.00 46.10 295 GLY B N 1
ATOM 6341 C CA . GLY B 1 316 ? 33.450 79.557 17.970 1.00 42.54 295 GLY B CA 1
ATOM 6342 C C . GLY B 1 316 ? 32.082 78.992 17.634 1.00 44.39 295 GLY B C 1
ATOM 6343 O O . GLY B 1 316 ? 31.383 79.521 16.769 1.00 42.46 295 GLY B O 1
ATOM 6344 N N . VAL B 1 317 ? 31.670 77.928 18.329 1.00 45.11 296 VAL B N 1
ATOM 6345 C CA . VAL B 1 317 ? 30.390 77.285 18.020 1.00 46.60 296 VAL B CA 1
ATOM 6346 C C . VAL B 1 317 ? 29.231 78.235 18.294 1.00 42.36 296 VAL B C 1
ATOM 6347 O O . VAL B 1 317 ? 28.361 78.437 17.439 1.00 44.73 296 VAL B O 1
ATOM 6351 N N . LYS B 1 318 ? 29.203 78.832 19.496 1.00 43.17 297 LYS B N 1
ATOM 6352 C CA . LYS B 1 318 ? 28.155 79.792 19.842 1.00 46.39 297 LYS B CA 1
ATOM 6353 C C . LYS B 1 318 ? 28.161 80.990 18.893 1.00 48.68 297 LYS B C 1
ATOM 6354 O O . LYS B 1 318 ? 27.105 81.546 18.570 1.00 50.08 297 LYS B O 1
ATOM 6356 N N . THR B 1 319 ? 29.349 81.413 18.458 1.00 46.34 298 THR B N 1
ATOM 6357 C CA . THR B 1 319 ? 29.476 82.600 17.619 1.00 41.58 298 THR B CA 1
ATOM 6358 C C . THR B 1 319 ? 28.742 82.436 16.291 1.00 44.99 298 THR B C 1
ATOM 6359 O O . THR B 1 319 ? 28.156 83.393 15.774 1.00 42.34 298 THR B O 1
ATOM 6363 N N . ILE B 1 320 ? 28.757 81.231 15.723 1.00 43.90 299 ILE B N 1
ATOM 6364 C CA . ILE B 1 320 ? 28.187 81.006 14.403 1.00 41.27 299 ILE B CA 1
ATOM 6365 C C . ILE B 1 320 ? 26.784 80.427 14.476 1.00 42.33 299 ILE B C 1
ATOM 6366 O O . ILE B 1 320 ? 26.237 80.035 13.445 1.00 42.93 299 ILE B O 1
ATOM 6371 N N . MET B 1 321 ? 26.197 80.348 15.672 1.00 47.17 300 MET B N 1
ATOM 6372 C CA . MET B 1 321 ? 24.907 79.682 15.832 1.00 53.88 300 MET B CA 1
ATOM 6373 C C . MET B 1 321 ? 23.806 80.384 15.035 1.00 52.94 300 MET B C 1
ATOM 6374 O O . MET B 1 321 ? 23.054 79.735 14.298 1.00 51.73 300 MET B O 1
ATOM 6379 N N . ASP B 1 322 ? 23.698 81.714 15.164 1.00 51.14 301 ASP B N 1
ATOM 6380 C CA . ASP B 1 322 ? 22.664 82.454 14.439 1.00 45.82 301 ASP B CA 1
ATOM 6381 C C . ASP B 1 322 ? 22.923 82.459 12.932 1.00 43.82 301 ASP B C 1
ATOM 6382 O O . ASP B 1 322 ? 21.976 82.493 12.132 1.00 41.95 301 ASP B O 1
ATOM 6387 N N . MET B 1 323 ? 24.195 82.447 12.534 1.00 36.54 302 MET B N 1
ATOM 6388 C CA . MET B 1 323 ? 24.554 82.362 11.122 1.00 31.97 302 MET B CA 1
ATOM 6389 C C . MET B 1 323 ? 24.015 81.082 10.488 1.00 35.53 302 MET B C 1
ATOM 6390 O O . MET B 1 323 ? 23.464 81.102 9.376 1.00 33.48 302 MET B O 1
ATOM 6395 N N . VAL B 1 324 ? 24.247 79.944 11.148 1.00 34.40 303 VAL B N 1
ATOM 6396 C CA . VAL B 1 324 ? 23.770 78.658 10.648 1.00 34.16 303 VAL B CA 1
ATOM 6397 C C . VAL B 1 324 ? 22.241 78.640 10.575 1.00 31.39 303 VAL B C 1
ATOM 6398 O O . VAL B 1 324 ? 21.656 78.154 9.597 1.00 32.36 303 VAL B O 1
ATOM 6402 N N . THR B 1 325 ? 21.572 79.143 11.619 1.00 33.12 304 THR B N 1
ATOM 6403 C CA . THR B 1 325 ? 20.112 79.192 11.616 1.00 35.78 304 THR B CA 1
ATOM 6404 C C . THR B 1 325 ? 19.584 79.956 10.408 1.00 33.74 304 THR B C 1
ATOM 6405 O O . THR B 1 325 ? 18.630 79.513 9.753 1.00 35.18 304 THR B O 1
ATOM 6409 N N . LEU B 1 326 ? 20.214 81.087 10.071 1.00 32.35 305 LEU B N 1
ATOM 6410 C CA . LEU B 1 326 ? 19.795 81.838 8.885 1.00 33.80 305 LEU B CA 1
ATOM 6411 C C . LEU B 1 326 ? 19.983 81.031 7.600 1.00 36.50 305 LEU B C 1
ATOM 6412 O O . LEU B 1 326 ? 19.141 81.107 6.696 1.00 32.89 305 LEU B O 1
ATOM 6417 N N . THR B 1 327 ? 21.091 80.277 7.473 1.00 36.33 306 THR B N 1
ATOM 6418 C CA . THR B 1 327 ? 21.264 79.483 6.252 1.00 31.28 306 THR B CA 1
ATOM 6419 C C . THR B 1 327 ? 20.216 78.373 6.147 1.00 29.00 306 THR B C 1
ATOM 6420 O O . THR B 1 327 ? 19.789 78.026 5.038 1.00 23.74 306 THR B O 1
ATOM 6424 N N . ARG B 1 328 ? 19.754 77.846 7.283 1.00 24.67 307 ARG B N 1
ATOM 6425 C CA . ARG B 1 328 ? 18.786 76.754 7.247 1.00 25.55 307 ARG B CA 1
ATOM 6426 C C . ARG B 1 328 ? 17.434 77.214 6.711 1.00 29.07 307 ARG B C 1
ATOM 6427 O O . ARG B 1 328 ? 16.779 76.472 5.972 1.00 26.26 307 ARG B O 1
ATOM 6435 N N . LEU B 1 329 ? 16.991 78.419 7.088 1.00 27.05 308 LEU B N 1
ATOM 6436 C CA . LEU B 1 329 ? 15.790 78.990 6.491 1.00 28.10 308 LEU B CA 1
ATOM 6437 C C . LEU B 1 329 ? 15.935 79.112 4.976 1.00 30.01 308 LEU B C 1
ATOM 6438 O O . LEU B 1 329 ? 15.019 78.760 4.218 1.00 27.02 308 LEU B O 1
ATOM 6443 N N . ASP B 1 330 ? 17.081 79.619 4.517 1.00 28.65 309 ASP B N 1
ATOM 6444 C CA . ASP B 1 330 ? 17.310 79.721 3.082 1.00 25.87 309 ASP B CA 1
ATOM 6445 C C . ASP B 1 330 ? 17.238 78.348 2.414 1.00 26.73 309 ASP B C 1
ATOM 6446 O O . ASP B 1 330 ? 16.751 78.227 1.282 1.00 27.98 309 ASP B O 1
ATOM 6451 N N . CYS B 1 331 ? 17.786 77.314 3.066 1.00 26.91 310 CYS B N 1
ATOM 6452 C CA . CYS B 1 331 ? 17.751 75.965 2.490 1.00 23.21 310 CYS B CA 1
ATOM 6453 C C . CYS B 1 331 ? 16.321 75.492 2.284 1.00 23.03 310 CYS B C 1
ATOM 6454 O O . CYS B 1 331 ? 16.009 74.864 1.266 1.00 24.69 310 CYS B O 1
ATOM 6457 N N . ALA B 1 332 ? 15.446 75.764 3.257 1.00 27.69 311 ALA B N 1
ATOM 6458 C CA . ALA B 1 332 ? 14.047 75.369 3.138 1.00 29.11 311 ALA B CA 1
ATOM 6459 C C . ALA B 1 332 ? 13.343 76.154 2.040 1.00 25.69 311 ALA B C 1
ATOM 6460 O O . ALA B 1 332 ? 12.698 75.565 1.164 1.00 27.80 311 ALA B O 1
ATOM 6462 N N . VAL B 1 333 ? 13.456 77.489 2.069 1.00 27.21 312 VAL B N 1
ATOM 6463 C CA . VAL B 1 333 ? 12.756 78.326 1.085 1.00 27.01 312 VAL B CA 1
ATOM 6464 C C . VAL B 1 333 ? 13.173 77.955 -0.332 1.00 25.04 312 VAL B C 1
ATOM 6465 O O . VAL B 1 333 ? 12.337 77.888 -1.246 1.00 26.49 312 VAL B O 1
ATOM 6469 N N . ALA B 1 334 ? 14.472 77.708 -0.536 1.00 21.47 313 ALA B N 1
ATOM 6470 C CA . ALA B 1 334 ? 14.971 77.362 -1.865 1.00 25.38 313 ALA B CA 1
ATOM 6471 C C . ALA B 1 334 ? 14.495 75.980 -2.309 1.00 22.76 313 ALA B C 1
ATOM 6472 O O . ALA B 1 334 ? 14.202 75.778 -3.492 1.00 21.57 313 ALA B O 1
ATOM 6474 N N . SER B 1 335 ? 14.465 75.000 -1.398 1.00 26.03 314 SER B N 1
ATOM 6475 C CA . SER B 1 335 ? 13.960 73.674 -1.770 1.00 19.25 314 SER B CA 1
ATOM 6476 C C . SER B 1 335 ? 12.491 73.737 -2.156 1.00 24.16 314 SER B C 1
ATOM 6477 O O . SER B 1 335 ? 12.052 73.056 -3.090 1.00 21.09 314 SER B O 1
ATOM 6480 N N . ALA B 1 336 ? 11.711 74.531 -1.416 1.00 20.97 315 ALA B N 1
ATOM 6481 C CA . ALA B 1 336 ? 10.304 74.742 -1.743 1.00 19.85 315 ALA B CA 1
ATOM 6482 C C . ALA B 1 336 ? 10.149 75.368 -3.123 1.00 23.78 315 ALA B C 1
ATOM 6483 O O . ALA B 1 336 ? 9.270 74.972 -3.899 1.00 22.54 315 ALA B O 1
ATOM 6485 N N . GLY B 1 337 ? 10.996 76.348 -3.450 1.00 22.92 316 GLY B N 1
ATOM 6486 C CA . GLY B 1 337 ? 10.934 76.941 -4.776 1.00 23.37 316 GLY B CA 1
ATOM 6487 C C . GLY B 1 337 ? 11.306 75.958 -5.874 1.00 26.43 316 GLY B C 1
ATOM 6488 O O . GLY B 1 337 ? 10.684 75.945 -6.948 1.00 20.92 316 GLY B O 1
ATOM 6489 N N . LEU B 1 338 ? 12.349 75.150 -5.636 1.00 24.33 317 LEU B N 1
ATOM 6490 C CA . LEU B 1 338 ? 12.716 74.066 -6.550 1.00 24.43 317 LEU B CA 1
ATOM 6491 C C . LEU B 1 338 ? 11.539 73.129 -6.808 1.00 26.00 317 LEU B C 1
ATOM 6492 O O . LEU B 1 338 ? 11.263 72.756 -7.956 1.00 21.24 317 LEU B O 1
ATOM 6497 N N . MET B 1 339 ? 10.842 72.723 -5.739 1.00 22.23 318 MET B N 1
ATOM 6498 C CA . MET B 1 339 ? 9.694 71.834 -5.913 1.00 20.46 318 MET B CA 1
ATOM 6499 C C . MET B 1 339 ? 8.571 72.533 -6.668 1.00 20.45 318 MET B C 1
ATOM 6500 O O . MET B 1 339 ? 7.969 71.951 -7.586 1.00 18.13 318 MET B O 1
ATOM 6505 N N . ARG B 1 340 ? 8.292 73.787 -6.303 1.00 18.16 319 ARG B N 1
ATOM 6506 C CA . ARG B 1 340 ? 7.263 74.561 -6.984 1.00 19.34 319 ARG B CA 1
ATOM 6507 C C . ARG B 1 340 ? 7.523 74.627 -8.495 1.00 20.33 319 ARG B C 1
ATOM 6508 O O . ARG B 1 340 ? 6.643 74.327 -9.307 1.00 20.05 319 ARG B O 1
ATOM 6516 N N . SER B 1 341 ? 8.753 74.962 -8.883 1.00 21.07 320 SER B N 1
ATOM 6517 C CA . SER B 1 341 ? 9.081 75.116 -10.293 1.00 21.40 320 SER B CA 1
ATOM 6518 C C . SER B 1 341 ? 8.977 73.783 -11.032 1.00 23.47 320 SER B C 1
ATOM 6519 O O . SER B 1 341 ? 8.437 73.721 -12.142 1.00 21.86 320 SER B O 1
ATOM 6522 N N . GLY B 1 342 ? 9.481 72.704 -10.430 1.00 23.18 321 GLY B N 1
ATOM 6523 C CA . GLY B 1 342 ? 9.388 71.405 -11.072 1.00 19.29 321 GLY B CA 1
ATOM 6524 C C . GLY B 1 342 ? 7.953 70.915 -11.223 1.00 18.29 321 GLY B C 1
ATOM 6525 O O . GLY B 1 342 ? 7.588 70.371 -12.266 1.00 19.21 321 GLY B O 1
ATOM 6526 N N . LEU B 1 343 ? 7.120 71.088 -10.190 1.00 19.35 322 LEU B N 1
ATOM 6527 C CA . LEU B 1 343 ? 5.723 70.652 -10.306 1.00 13.57 322 LEU B CA 1
ATOM 6528 C C . LEU B 1 343 ? 4.943 71.533 -11.277 1.00 19.35 322 LEU B C 1
ATOM 6529 O O . LEU B 1 343 ? 4.073 71.037 -12.006 1.00 28.30 322 LEU B O 1
ATOM 6534 N N . ALA B 1 344 ? 5.218 72.841 -11.302 1.00 17.10 323 ALA B N 1
ATOM 6535 C CA . ALA B 1 344 ? 4.546 73.693 -12.291 1.00 23.86 323 ALA B CA 1
ATOM 6536 C C . ALA B 1 344 ? 4.790 73.198 -13.714 1.00 20.96 323 ALA B C 1
ATOM 6537 O O . ALA B 1 344 ? 3.891 73.253 -14.562 1.00 23.67 323 ALA B O 1
ATOM 6539 N N . GLU B 1 345 ? 6.001 72.711 -13.999 1.00 19.37 324 GLU B N 1
ATOM 6540 C CA . GLU B 1 345 ? 6.285 72.188 -15.334 1.00 23.59 324 GLU B CA 1
ATOM 6541 C C . GLU B 1 345 ? 5.493 70.911 -15.609 1.00 17.92 324 GLU B C 1
ATOM 6542 O O . GLU B 1 345 ? 4.996 70.715 -16.721 1.00 19.40 324 GLU B O 1
ATOM 6548 N N . ALA B 1 346 ? 5.379 70.031 -14.610 1.00 17.09 325 ALA B N 1
ATOM 6549 C CA . ALA B 1 346 ? 4.604 68.800 -14.757 1.00 14.20 325 ALA B CA 1
ATOM 6550 C C . ALA B 1 346 ? 3.118 69.083 -14.974 1.00 18.51 325 ALA B C 1
ATOM 6551 O O . ALA B 1 346 ? 2.487 68.489 -15.858 1.00 15.85 325 ALA B O 1
ATOM 6553 N N . VAL B 1 347 ? 2.542 69.993 -14.178 1.00 17.62 326 VAL B N 1
ATOM 6554 C CA . VAL B 1 347 ? 1.135 70.356 -14.350 1.00 20.52 326 VAL B CA 1
ATOM 6555 C C . VAL B 1 347 ? 0.922 70.986 -15.719 1.00 18.39 326 VAL B C 1
ATOM 6556 O O . VAL B 1 347 ? -0.019 70.643 -16.445 1.00 21.40 326 VAL B O 1
ATOM 6560 N N . HIS B 1 348 ? 1.786 71.927 -16.085 1.00 19.34 327 HIS B N 1
ATOM 6561 C CA . HIS B 1 348 ? 1.662 72.587 -17.384 1.00 19.75 327 HIS B CA 1
ATOM 6562 C C . HIS B 1 348 ? 1.744 71.577 -18.523 1.00 17.78 327 HIS B C 1
ATOM 6563 O O . HIS B 1 348 ? 0.958 71.629 -19.478 1.00 22.99 327 HIS B O 1
ATOM 6570 N N . HIS B 1 349 ? 2.697 70.648 -18.432 1.00 14.56 328 HIS B N 1
ATOM 6571 C CA . HIS B 1 349 ? 2.840 69.624 -19.456 1.00 16.17 328 HIS B CA 1
ATOM 6572 C C . HIS B 1 349 ? 1.558 68.815 -19.589 1.00 23.81 328 HIS B C 1
ATOM 6573 O O . HIS B 1 349 ? 1.096 68.564 -20.708 1.00 19.17 328 HIS B O 1
ATOM 6580 N N . SER B 1 350 ? 0.942 68.452 -18.450 1.00 20.63 329 SER B N 1
ATOM 6581 C CA . SER B 1 350 ? -0.297 67.669 -18.450 1.00 21.09 329 SER B CA 1
ATOM 6582 C C . SER B 1 350 ? -1.445 68.387 -19.149 1.00 24.47 329 SER B C 1
ATOM 6583 O O . SER B 1 350 ? -2.338 67.735 -19.691 1.00 16.36 329 SER B O 1
ATOM 6586 N N . ARG B 1 351 ? -1.485 69.717 -19.084 1.00 24.83 330 ARG B N 1
ATOM 6587 C CA . ARG B 1 351 ? -2.575 70.440 -19.716 1.00 19.03 330 ARG B CA 1
ATOM 6588 C C . ARG B 1 351 ? -2.468 70.437 -21.239 1.00 22.54 330 ARG B C 1
ATOM 6589 O O . ARG B 1 351 ? -3.492 70.559 -21.915 1.00 18.75 330 ARG B O 1
ATOM 6597 N N . HIS B 1 352 ? -1.268 70.272 -21.803 1.00 22.02 331 HIS B N 1
ATOM 6598 C CA . HIS B 1 352 ? -1.106 70.342 -23.253 1.00 24.88 331 HIS B CA 1
ATOM 6599 C C . HIS B 1 352 ? -0.852 68.999 -23.928 1.00 25.27 331 HIS B C 1
ATOM 6600 O O . HIS B 1 352 ? -1.321 68.779 -25.044 1.00 26.14 331 HIS B O 1
ATOM 6607 N N . ARG B 1 353 ? -0.143 68.097 -23.278 1.00 16.42 332 ARG B N 1
ATOM 6608 C CA . ARG B 1 353 ? 0.261 66.841 -23.899 1.00 18.16 332 ARG B CA 1
ATOM 6609 C C . ARG B 1 353 ? -0.928 65.906 -23.970 1.00 21.28 332 ARG B C 1
ATOM 6610 O O . ARG B 1 353 ? -1.494 65.560 -22.931 1.00 22.42 332 ARG B O 1
ATOM 6618 N N . HIS B 1 354 ? -1.282 65.465 -25.181 1.00 20.07 333 HIS B N 1
ATOM 6619 C CA . HIS B 1 354 ? -2.377 64.518 -25.368 1.00 22.68 333 HIS B CA 1
ATOM 6620 C C . HIS B 1 354 ? -1.867 63.081 -25.364 1.00 24.46 333 HIS B C 1
ATOM 6621 O O . HIS B 1 354 ? -0.770 62.791 -25.862 1.00 21.27 333 HIS B O 1
ATOM 6628 N N . VAL B 1 355 ? -2.659 62.194 -24.758 1.00 20.27 334 VAL B N 1
ATOM 6629 C CA . VAL B 1 355 ? -2.468 60.744 -24.815 1.00 20.34 334 VAL B CA 1
ATOM 6630 C C . VAL B 1 355 ? -3.849 60.104 -24.958 1.00 28.47 334 VAL B C 1
ATOM 6631 O O . VAL B 1 355 ? -4.787 60.500 -24.259 1.00 22.57 334 VAL B O 1
ATOM 6635 N N . PHE B 1 356 ? -4.004 59.172 -25.910 1.00 31.21 335 PHE B N 1
ATOM 6636 C CA . PHE B 1 356 ? -5.310 58.531 -26.154 1.00 34.33 335 PHE B CA 1
ATOM 6637 C C . PHE B 1 356 ? -6.401 59.559 -26.437 1.00 33.63 335 PHE B C 1
ATOM 6638 O O . PHE B 1 356 ? -7.553 59.390 -26.037 1.00 36.18 335 PHE B O 1
ATOM 6646 N N . GLY B 1 357 ? -6.035 60.648 -27.111 1.00 33.96 336 GLY B N 1
ATOM 6647 C CA . GLY B 1 357 ? -7.025 61.572 -27.610 1.00 34.98 336 GLY B CA 1
ATOM 6648 C C . GLY B 1 357 ? -7.418 62.724 -26.701 1.00 38.62 336 GLY B C 1
ATOM 6649 O O . GLY B 1 357 ? -8.233 63.548 -27.118 1.00 34.91 336 GLY B O 1
ATOM 6650 N N . LYS B 1 358 ? -6.909 62.809 -25.477 1.00 38.64 337 LYS B N 1
ATOM 6651 C CA . LYS B 1 358 ? -7.267 63.928 -24.618 1.00 33.25 337 LYS B CA 1
ATOM 6652 C C . LYS B 1 358 ? -6.053 64.356 -23.810 1.00 29.64 337 LYS B C 1
ATOM 6653 O O . LYS B 1 358 ? -5.071 63.611 -23.708 1.00 20.08 337 LYS B O 1
ATOM 6659 N N . PRO B 1 359 ? -6.086 65.560 -23.235 1.00 24.15 338 PRO B N 1
ATOM 6660 C CA . PRO B 1 359 ? -4.970 66.002 -22.391 1.00 25.13 338 PRO B CA 1
ATOM 6661 C C . PRO B 1 359 ? -4.768 65.069 -21.211 1.00 27.92 338 PRO B C 1
ATOM 6662 O O . PRO B 1 359 ? -5.731 64.566 -20.621 1.00 24.73 338 PRO B O 1
ATOM 6666 N N . LEU B 1 360 ? -3.492 64.877 -20.850 1.00 26.13 339 LEU B N 1
ATOM 6667 C CA . LEU B 1 360 ? -3.141 64.064 -19.684 1.00 23.83 339 LEU B CA 1
ATOM 6668 C C . LEU B 1 360 ? -3.833 64.553 -18.421 1.00 20.74 339 LEU B C 1
ATOM 6669 O O . LEU B 1 360 ? -4.128 63.748 -17.527 1.00 20.53 339 LEU B O 1
ATOM 6674 N N . VAL B 1 361 ? -4.094 65.862 -18.316 1.00 19.31 340 VAL B N 1
ATOM 6675 C CA . VAL B 1 361 ? -4.654 66.393 -17.077 1.00 22.36 340 VAL B CA 1
ATOM 6676 C C . VAL B 1 361 ? -6.094 65.958 -16.871 1.00 24.21 340 VAL B C 1
ATOM 6677 O O . VAL B 1 361 ? -6.619 66.084 -15.754 1.00 23.22 340 VAL B O 1
ATOM 6681 N N . GLU B 1 362 ? -6.738 65.421 -17.909 1.00 20.17 341 GLU B N 1
ATOM 6682 C CA . GLU B 1 362 ? -8.080 64.871 -17.779 1.00 27.62 341 GLU B CA 1
ATOM 6683 C C . GLU B 1 362 ? -8.090 63.408 -17.354 1.00 26.21 341 GLU B C 1
ATOM 6684 O O . GLU B 1 362 ? -9.168 62.868 -17.108 1.00 24.44 341 GLU B O 1
ATOM 6690 N N . GLN B 1 363 ? -6.924 62.760 -17.266 1.00 21.08 342 GLN B N 1
ATOM 6691 C CA . GLN B 1 363 ? -6.854 61.379 -16.788 1.00 25.18 342 GLN B CA 1
ATOM 6692 C C . GLN B 1 363 ? -6.940 61.350 -15.265 1.00 22.90 342 GLN B C 1
ATOM 6693 O O . GLN B 1 363 ? -6.138 62.009 -14.595 1.00 27.41 342 GLN B O 1
ATOM 6699 N N . PRO B 1 364 ? -7.869 60.591 -14.685 1.00 29.84 343 PRO B N 1
ATOM 6700 C CA . PRO B 1 364 ? -8.008 60.614 -13.215 1.00 30.89 343 PRO B CA 1
ATOM 6701 C C . PRO B 1 364 ? -6.720 60.277 -12.480 1.00 23.96 343 PRO B C 1
ATOM 6702 O O . PRO B 1 364 ? -6.395 60.931 -11.482 1.00 23.50 343 PRO B O 1
ATOM 6706 N N . LEU B 1 365 ? -5.961 59.289 -12.964 1.00 19.10 344 LEU B N 1
ATOM 6707 C CA . LEU B 1 365 ? -4.746 58.879 -12.271 1.00 29.63 344 LEU B CA 1
ATOM 6708 C C . LEU B 1 365 ? -3.684 59.975 -12.313 1.00 28.48 344 LEU B C 1
ATOM 6709 O O . LEU B 1 365 ? -3.005 60.225 -11.312 1.00 23.03 344 LEU B O 1
ATOM 6714 N N . MET B 1 366 ? -3.520 60.643 -13.461 1.00 20.81 345 MET B N 1
ATOM 6715 C CA . MET B 1 366 ? -2.605 61.780 -13.510 1.00 16.63 345 MET B CA 1
ATOM 6716 C C . MET B 1 366 ? -3.083 62.910 -12.606 1.00 19.23 345 MET B C 1
ATOM 6717 O O . MET B 1 366 ? -2.265 63.614 -12.002 1.00 20.28 345 MET B O 1
ATOM 6722 N N . GLN B 1 367 ? -4.403 63.081 -12.471 1.00 21.48 346 GLN B N 1
ATOM 6723 C CA . GLN B 1 367 ? -4.921 64.094 -11.555 1.00 24.71 346 GLN B CA 1
ATOM 6724 C C . GLN B 1 367 ? -4.534 63.808 -10.103 1.00 25.95 346 GLN B C 1
ATOM 6725 O O . GLN B 1 367 ? -4.193 64.731 -9.350 1.00 23.83 346 GLN B O 1
ATOM 6731 N N . ARG B 1 368 ? -4.643 62.548 -9.674 1.00 19.74 347 ARG B N 1
ATOM 6732 C CA . ARG B 1 368 ? -4.299 62.200 -8.300 1.00 25.57 347 ARG B CA 1
ATOM 6733 C C . ARG B 1 368 ? -2.819 62.406 -8.030 1.00 21.56 347 ARG B C 1
ATOM 6734 O O . ARG B 1 368 ? -2.441 62.829 -6.932 1.00 23.31 347 ARG B O 1
ATOM 6742 N N . VAL B 1 369 ? -1.966 62.061 -8.997 1.00 17.08 348 VAL B N 1
ATOM 6743 C CA . VAL B 1 369 ? -0.526 62.212 -8.809 1.00 16.46 348 VAL B CA 1
ATOM 6744 C C . VAL B 1 369 ? -0.163 63.683 -8.693 1.00 16.69 348 VAL B C 1
ATOM 6745 O O . VAL B 1 369 ? 0.583 64.079 -7.792 1.00 21.80 348 VAL B O 1
ATOM 6749 N N . LEU B 1 370 ? -0.678 64.511 -9.615 1.00 19.94 349 LEU B N 1
ATOM 6750 C CA . LEU B 1 370 ? -0.361 65.936 -9.589 1.00 22.07 349 LEU B CA 1
ATOM 6751 C C . LEU B 1 370 ? -0.890 66.595 -8.321 1.00 26.75 349 LEU B C 1
ATOM 6752 O O . LEU B 1 370 ? -0.178 67.389 -7.691 1.00 19.54 349 LEU B O 1
ATOM 6757 N N . ALA B 1 371 ? -2.134 66.278 -7.926 1.00 16.83 350 ALA B N 1
ATOM 6758 C CA . ALA B 1 371 ? -2.719 66.904 -6.734 1.00 20.94 350 ALA B CA 1
ATOM 6759 C C . ALA B 1 371 ? -2.000 66.467 -5.462 1.00 17.61 350 ALA B C 1
ATOM 6760 O O . ALA B 1 371 ? -1.826 67.262 -4.536 1.00 19.62 350 ALA B O 1
ATOM 6762 N N . ASP B 1 372 ? -1.616 65.193 -5.381 1.00 17.92 351 ASP B N 1
ATOM 6763 C CA . ASP B 1 372 ? -0.888 64.702 -4.214 1.00 20.61 351 ASP B CA 1
ATOM 6764 C C . ASP B 1 372 ? 0.452 65.436 -4.060 1.00 17.48 351 ASP B C 1
ATOM 6765 O O . ASP B 1 372 ? 0.795 65.892 -2.963 1.00 19.29 351 ASP B O 1
ATOM 6770 N N . MET B 1 373 ? 1.187 65.624 -5.157 1.00 17.15 352 MET B N 1
ATOM 6771 C CA . MET B 1 373 ? 2.424 66.405 -5.083 1.00 18.64 352 MET B CA 1
ATOM 6772 C C . MET B 1 373 ? 2.134 67.857 -4.712 1.00 23.23 352 MET B C 1
ATOM 6773 O O . MET B 1 373 ? 2.896 68.483 -3.967 1.00 23.28 352 MET B O 1
ATOM 6778 N N . ALA B 1 374 ? 1.047 68.418 -5.243 1.00 20.86 353 ALA B N 1
ATOM 6779 C CA . ALA B 1 374 ? 0.733 69.805 -4.950 1.00 16.60 353 ALA B CA 1
ATOM 6780 C C . ALA B 1 374 ? 0.512 70.015 -3.458 1.00 24.08 353 ALA B C 1
ATOM 6781 O O . ALA B 1 374 ? 0.874 71.064 -2.912 1.00 23.44 353 ALA B O 1
ATOM 6783 N N . LEU B 1 375 ? -0.072 69.020 -2.779 1.00 26.34 354 LEU B N 1
ATOM 6784 C CA . LEU B 1 375 ? -0.315 69.142 -1.348 1.00 26.41 354 LEU B CA 1
ATOM 6785 C C . LEU B 1 375 ? 0.986 69.317 -0.578 1.00 26.83 354 LEU B C 1
ATOM 6786 O O . LEU B 1 375 ? 1.064 70.148 0.332 1.00 22.36 354 LEU B O 1
ATOM 6791 N N . ASP B 1 376 ? 2.020 68.548 -0.930 1.00 18.01 355 ASP B N 1
ATOM 6792 C CA . ASP B 1 376 ? 3.306 68.692 -0.244 1.00 24.10 355 ASP B CA 1
ATOM 6793 C C . ASP B 1 376 ? 4.008 69.985 -0.633 1.00 21.41 355 ASP B C 1
ATOM 6794 O O . ASP B 1 376 ? 4.584 70.660 0.226 1.00 29.45 355 ASP B O 1
ATOM 6799 N N . VAL B 1 377 ? 3.958 70.364 -1.914 1.00 19.14 356 VAL B N 1
ATOM 6800 C CA . VAL B 1 377 ? 4.563 71.633 -2.311 1.00 19.43 356 VAL B CA 1
ATOM 6801 C C . VAL B 1 377 ? 3.878 72.780 -1.587 1.00 23.22 356 VAL B C 1
ATOM 6802 O O . VAL B 1 377 ? 4.530 73.732 -1.142 1.00 23.53 356 VAL B O 1
ATOM 6806 N N . ALA B 1 378 ? 2.546 72.712 -1.468 1.00 21.30 357 ALA B N 1
ATOM 6807 C CA . ALA B 1 378 ? 1.807 73.761 -0.773 1.00 18.67 357 ALA B CA 1
ATOM 6808 C C . ALA B 1 378 ? 2.190 73.801 0.699 1.00 22.81 357 ALA B C 1
ATOM 6809 O O . ALA B 1 378 ? 2.456 74.872 1.256 1.00 26.95 357 ALA B O 1
ATOM 6811 N N . GLY B 1 379 ? 2.217 72.636 1.353 1.00 25.67 358 GLY B N 1
ATOM 6812 C CA . GLY B 1 379 ? 2.576 72.603 2.765 1.00 28.93 358 GLY B CA 1
ATOM 6813 C C . GLY B 1 379 ? 3.993 73.087 3.017 1.00 27.17 358 GLY B C 1
ATOM 6814 O O . GLY B 1 379 ? 4.254 73.817 3.978 1.00 26.92 358 GLY B O 1
ATOM 6815 N N . ALA B 1 380 ? 4.925 72.694 2.152 1.00 20.20 359 ALA B N 1
ATOM 6816 C CA . ALA B 1 380 ? 6.321 73.084 2.345 1.00 25.45 359 ALA B CA 1
ATOM 6817 C C . ALA B 1 380 ? 6.512 74.585 2.147 1.00 30.28 359 ALA B C 1
ATOM 6818 O O . ALA B 1 380 ? 7.267 75.229 2.889 1.00 28.87 359 ALA B O 1
ATOM 6820 N N . THR B 1 381 ? 5.840 75.156 1.147 1.00 23.52 360 THR B N 1
ATOM 6821 C CA . THR B 1 381 ? 5.926 76.593 0.906 1.00 22.84 360 THR B CA 1
ATOM 6822 C C . THR B 1 381 ? 5.300 77.380 2.058 1.00 29.90 360 THR B C 1
ATOM 6823 O O . THR B 1 381 ? 5.869 78.376 2.520 1.00 25.11 360 THR B O 1
ATOM 6827 N N . ALA B 1 382 ? 4.117 76.958 2.522 1.00 20.66 361 ALA B N 1
ATOM 6828 C CA . ALA B 1 382 ? 3.460 77.653 3.624 1.00 21.86 361 ALA B CA 1
ATOM 6829 C C . ALA B 1 382 ? 4.312 77.596 4.885 1.00 28.19 361 ALA B C 1
ATOM 6830 O O . ALA B 1 382 ? 4.491 78.605 5.575 1.00 30.27 361 ALA B O 1
ATOM 6832 N N . LEU B 1 383 ? 4.856 76.420 5.194 1.00 26.47 362 LEU B N 1
ATOM 6833 C CA . LEU B 1 383 ? 5.651 76.260 6.408 1.00 30.39 362 LEU B CA 1
ATOM 6834 C C . LEU B 1 383 ? 6.953 77.059 6.334 1.00 28.28 362 LEU B C 1
ATOM 6835 O O . LEU B 1 383 ? 7.369 77.669 7.328 1.00 24.52 362 LEU B O 1
ATOM 6840 N N . SER B 1 384 ? 7.618 77.057 5.174 1.00 23.82 363 SER B N 1
ATOM 6841 C CA . SER B 1 384 ? 8.878 77.793 5.043 1.00 23.91 363 SER B CA 1
ATOM 6842 C C . SER B 1 384 ? 8.667 79.285 5.266 1.00 30.33 363 SER B C 1
ATOM 6843 O O . SER B 1 384 ? 9.465 79.945 5.947 1.00 26.16 363 SER B O 1
ATOM 6846 N N . MET B 1 385 ? 7.614 79.840 4.653 1.00 30.98 364 MET B N 1
ATOM 6847 C CA . MET B 1 385 ? 7.301 81.253 4.831 1.00 33.74 364 MET B CA 1
ATOM 6848 C C . MET B 1 385 ? 6.796 81.537 6.238 1.00 27.94 364 MET B C 1
ATOM 6849 O O . MET B 1 385 ? 7.045 82.620 6.775 1.00 31.01 364 MET B O 1
ATOM 6854 N N . ARG B 1 386 ? 6.097 80.584 6.854 1.00 24.63 365 ARG B N 1
ATOM 6855 C CA . ARG B 1 386 ? 5.696 80.775 8.241 1.00 30.63 365 ARG B CA 1
ATOM 6856 C C . ARG B 1 386 ? 6.922 80.880 9.143 1.00 29.95 365 ARG B C 1
ATOM 6857 O O . ARG B 1 386 ? 6.920 81.645 10.113 1.00 31.98 365 ARG B O 1
ATOM 6865 N N . LEU B 1 387 ? 7.991 80.146 8.822 1.00 26.65 366 LEU B N 1
ATOM 6866 C CA . LEU B 1 387 ? 9.219 80.281 9.602 1.00 27.09 366 LEU B CA 1
ATOM 6867 C C . LEU B 1 387 ? 9.815 81.671 9.417 1.00 33.21 366 LEU B C 1
ATOM 6868 O O . LEU B 1 387 ? 10.194 82.332 10.393 1.00 31.54 366 LEU B O 1
ATOM 6873 N N . ALA B 1 388 ? 9.871 82.146 8.164 1.00 28.33 367 ALA B N 1
ATOM 6874 C CA . ALA B 1 388 ? 10.298 83.518 7.911 1.00 28.68 367 ALA B CA 1
ATOM 6875 C C . ALA B 1 388 ? 9.468 84.508 8.719 1.00 34.07 367 ALA B C 1
ATOM 6876 O O . ALA B 1 388 ? 10.004 85.478 9.272 1.00 33.81 367 ALA B O 1
ATOM 6878 N N . ARG B 1 389 ? 8.156 84.273 8.808 1.00 32.95 368 ARG B N 1
ATOM 6879 C CA . ARG B 1 389 ? 7.304 85.141 9.610 1.00 32.54 368 ARG B CA 1
ATOM 6880 C C . ARG B 1 389 ? 7.684 85.090 11.087 1.00 34.26 368 ARG B C 1
ATOM 6881 O O . ARG B 1 389 ? 7.673 86.122 11.769 1.00 35.22 368 ARG B O 1
ATOM 6889 N N . ALA B 1 390 ? 8.001 83.900 11.609 1.00 31.75 369 ALA B N 1
ATOM 6890 C CA . ALA B 1 390 ? 8.438 83.818 13.002 1.00 32.38 369 ALA B CA 1
ATOM 6891 C C . ALA B 1 390 ? 9.733 84.596 13.218 1.00 32.48 369 ALA B C 1
ATOM 6892 O O . ALA B 1 390 ? 9.910 85.230 14.261 1.00 36.36 369 ALA B O 1
ATOM 6894 N N . PHE B 1 391 ? 10.641 84.581 12.234 1.00 30.57 370 PHE B N 1
ATOM 6895 C CA . PHE B 1 391 ? 11.866 85.371 12.367 1.00 36.95 370 PHE B CA 1
ATOM 6896 C C . PHE B 1 391 ? 11.557 86.861 12.493 1.00 38.65 370 PHE B C 1
ATOM 6897 O O . PHE B 1 391 ? 12.129 87.550 13.346 1.00 37.20 370 PHE B O 1
ATOM 6905 N N . ASP B 1 392 ? 10.630 87.370 11.673 1.00 39.03 371 ASP B N 1
ATOM 6906 C CA . ASP B 1 392 ? 10.305 88.794 11.712 1.00 36.03 371 ASP B CA 1
ATOM 6907 C C . ASP B 1 392 ? 9.656 89.185 13.028 1.00 40.67 371 ASP B C 1
ATOM 6908 O O . ASP B 1 392 ? 9.884 90.292 13.533 1.00 35.93 371 ASP B O 1
ATOM 6913 N N . MET B 1 393 ? 8.841 88.295 13.590 1.00 42.25 372 MET B N 1
ATOM 6914 C CA . MET B 1 393 ? 8.049 88.584 14.774 1.00 45.44 372 MET B CA 1
ATOM 6915 C C . MET B 1 393 ? 8.730 88.181 16.076 1.00 49.69 372 MET B C 1
ATOM 6916 O O . MET B 1 393 ? 8.183 88.468 17.147 1.00 44.86 372 MET B O 1
ATOM 6921 N N . ALA B 1 394 ? 9.898 87.532 16.011 1.00 50.93 373 ALA B N 1
ATOM 6922 C CA . ALA B 1 394 ? 10.525 86.993 17.217 1.00 49.76 373 ALA B CA 1
ATOM 6923 C C . ALA B 1 394 ? 10.830 88.095 18.229 1.00 53.97 373 ALA B C 1
ATOM 6924 O O . ALA B 1 394 ? 10.679 87.896 19.440 1.00 55.36 373 ALA B O 1
ATOM 6926 N N . ALA B 1 395 ? 11.286 89.255 17.756 1.00 53.31 374 ALA B N 1
ATOM 6927 C CA . ALA B 1 395 ? 11.667 90.331 18.661 1.00 53.27 374 ALA B CA 1
ATOM 6928 C C . ALA B 1 395 ? 10.484 90.886 19.457 1.00 56.15 374 ALA B C 1
ATOM 6929 O O . ALA B 1 395 ? 10.695 91.465 20.526 1.00 61.98 374 ALA B O 1
ATOM 6931 N N . SER B 1 396 ? 9.251 90.732 18.968 1.00 53.15 375 SER B N 1
ATOM 6932 C CA . SER B 1 396 ? 8.087 91.352 19.593 1.00 58.82 375 SER B CA 1
ATOM 6933 C C . SER B 1 396 ? 7.073 90.357 20.141 1.00 64.18 375 SER B C 1
ATOM 6934 O O . SER B 1 396 ? 6.061 90.777 20.716 1.00 68.37 375 SER B O 1
ATOM 6937 N N . ASP B 1 397 ? 7.312 89.061 19.997 1.00 61.14 376 ASP B N 1
ATOM 6938 C CA . ASP B 1 397 ? 6.320 88.058 20.361 1.00 59.10 376 ASP B CA 1
ATOM 6939 C C . ASP B 1 397 ? 7.065 86.827 20.858 1.00 62.37 376 ASP B C 1
ATOM 6940 O O . ASP B 1 397 ? 7.829 86.217 20.099 1.00 55.39 376 ASP B O 1
ATOM 6945 N N . ARG B 1 398 ? 6.834 86.463 22.125 1.00 64.04 377 ARG B N 1
ATOM 6946 C CA . ARG B 1 398 ? 7.557 85.345 22.726 1.00 62.34 377 ARG B CA 1
ATOM 6947 C C . ARG B 1 398 ? 7.172 84.011 22.086 1.00 57.88 377 ARG B C 1
ATOM 6948 O O . ARG B 1 398 ? 8.025 83.130 21.927 1.00 60.67 377 ARG B O 1
ATOM 6950 N N . ALA B 1 399 ? 5.891 83.845 21.720 1.00 50.53 378 ALA B N 1
ATOM 6951 C CA . ALA B 1 399 ? 5.427 82.623 21.059 1.00 45.68 378 ALA B CA 1
ATOM 6952 C C . ALA B 1 399 ? 6.023 82.464 19.663 1.00 52.00 378 ALA B C 1
ATOM 6953 O O . ALA B 1 399 ? 6.279 81.341 19.214 1.00 48.02 378 ALA B O 1
ATOM 6955 N N . GLU B 1 400 ? 6.180 83.567 18.932 1.00 52.06 379 GLU B N 1
ATOM 6956 C CA . GLU B 1 400 ? 6.845 83.497 17.639 1.00 45.84 379 GLU B CA 1
ATOM 6957 C C . GLU B 1 400 ? 8.337 83.233 17.817 1.00 48.88 379 GLU B C 1
ATOM 6958 O O . GLU B 1 400 ? 8.944 82.495 17.030 1.00 38.65 379 GLU B O 1
ATOM 6964 N N . ALA B 1 401 ? 8.945 83.819 18.855 1.00 45.22 380 ALA B N 1
ATOM 6965 C CA . ALA B 1 401 ? 10.337 83.502 19.168 1.00 47.54 380 ALA B CA 1
ATOM 6966 C C . ALA B 1 401 ? 10.499 82.025 19.511 1.00 46.68 380 ALA B C 1
ATOM 6967 O O . ALA B 1 401 ? 11.479 81.392 19.101 1.00 40.58 380 ALA B O 1
ATOM 6969 N N . ALA B 1 402 ? 9.534 81.454 20.245 1.00 44.88 381 ALA B N 1
ATOM 6970 C CA . ALA B 1 402 ? 9.579 80.025 20.539 1.00 45.40 381 ALA B CA 1
ATOM 6971 C C . ALA B 1 402 ? 9.531 79.199 19.261 1.00 43.46 381 ALA B C 1
ATOM 6972 O O . ALA B 1 402 ? 10.268 78.215 19.116 1.00 41.79 381 ALA B O 1
ATOM 6974 N N . PHE B 1 403 ? 8.642 79.565 18.335 1.00 45.28 382 PHE B N 1
ATOM 6975 C CA . PHE B 1 403 ? 8.608 78.898 17.040 1.00 42.36 382 PHE B CA 1
ATOM 6976 C C . PHE B 1 403 ? 9.936 79.074 16.311 1.00 43.15 382 PHE B C 1
ATOM 6977 O O . PHE B 1 403 ? 10.453 78.129 15.700 1.00 39.34 382 PHE B O 1
ATOM 6985 N N . ALA B 1 404 ? 10.489 80.289 16.346 1.00 43.45 383 ALA B N 1
ATOM 6986 C CA . ALA B 1 404 ? 11.724 80.571 15.620 1.00 43.14 383 ALA B CA 1
ATOM 6987 C C . ALA B 1 404 ? 12.888 79.729 16.143 1.00 45.17 383 ALA B C 1
ATOM 6988 O O . ALA B 1 404 ? 13.656 79.164 15.352 1.00 46.53 383 ALA B O 1
ATOM 6990 N N . ARG B 1 405 ? 13.024 79.612 17.470 1.00 45.48 384 ARG B N 1
ATOM 6991 C CA . ARG B 1 405 ? 14.147 78.861 18.033 1.00 52.12 384 ARG B CA 1
ATOM 6992 C C . ARG B 1 405 ? 14.020 77.363 17.752 1.00 52.03 384 ARG B C 1
ATOM 6993 O O . ARG B 1 405 ? 14.968 76.728 17.275 1.00 58.96 384 ARG B O 1
ATOM 6995 N N . SER B 1 406 ? 12.845 76.788 18.000 1.00 40.81 385 SER B N 1
ATOM 6996 C CA . SER B 1 406 ? 12.708 75.336 17.968 1.00 40.89 385 SER B CA 1
ATOM 6997 C C . SER B 1 406 ? 12.402 74.749 16.589 1.00 39.29 385 SER B C 1
ATOM 6998 O O . SER B 1 406 ? 12.745 73.590 16.341 1.00 38.44 385 SER B O 1
ATOM 7001 N N . MET B 1 407 ? 11.768 75.489 15.679 1.00 35.74 386 MET B N 1
ATOM 7002 C CA . MET B 1 407 ? 11.261 74.862 14.465 1.00 33.63 386 MET B CA 1
ATOM 7003 C C . MET B 1 407 ? 12.153 75.046 13.241 1.00 34.26 386 MET B C 1
ATOM 7004 O O . MET B 1 407 ? 11.857 74.455 12.195 1.00 34.52 386 MET B O 1
ATOM 7009 N N . THR B 1 408 ? 13.214 75.850 13.319 1.00 35.52 387 THR B N 1
ATOM 7010 C CA . THR B 1 408 ? 14.087 75.965 12.152 1.00 31.11 387 THR B CA 1
ATOM 7011 C C . THR B 1 408 ? 14.601 74.604 11.693 1.00 27.33 387 THR B C 1
ATOM 7012 O O . THR B 1 408 ? 14.526 74.327 10.485 1.00 25.87 387 THR B O 1
ATOM 7016 N N . PRO B 1 409 ? 15.103 73.712 12.565 1.00 28.34 388 PRO B N 1
ATOM 7017 C CA . PRO B 1 409 ? 15.538 72.392 12.068 1.00 27.13 388 PRO B CA 1
ATOM 7018 C C . PRO B 1 409 ? 14.394 71.508 11.600 1.00 33.12 388 PRO B C 1
ATOM 7019 O O . PRO B 1 409 ? 14.609 70.652 10.729 1.00 30.06 388 PRO B O 1
ATOM 7023 N N . VAL B 1 410 ? 13.190 71.671 12.156 1.00 33.61 389 VAL B N 1
ATOM 7024 C CA . VAL B 1 410 ? 12.040 70.910 11.664 1.00 28.18 389 VAL B CA 1
ATOM 7025 C C . VAL B 1 410 ? 11.737 71.284 10.217 1.00 25.48 389 VAL B C 1
ATOM 7026 O O . VAL B 1 410 ? 11.569 70.416 9.350 1.00 24.32 389 VAL B O 1
ATOM 7030 N N . VAL B 1 411 ? 11.689 72.586 9.931 1.00 31.19 390 VAL B N 1
ATOM 7031 C CA . VAL B 1 411 ? 11.368 73.033 8.577 1.00 30.24 390 VAL B CA 1
ATOM 7032 C C . VAL B 1 411 ? 12.467 72.613 7.604 1.00 28.58 390 VAL B C 1
ATOM 7033 O O . VAL B 1 411 ? 12.189 72.101 6.511 1.00 24.10 390 VAL B O 1
ATOM 7037 N N . LYS B 1 412 ? 13.733 72.791 7.997 1.00 30.59 391 LYS B N 1
ATOM 7038 C CA . LYS B 1 412 ? 14.840 72.384 7.136 1.00 26.18 391 LYS B CA 1
ATOM 7039 C C . LYS B 1 412 ? 14.847 70.870 6.903 1.00 28.39 391 LYS B C 1
ATOM 7040 O O . LYS B 1 412 ? 15.088 70.411 5.778 1.00 25.71 391 LYS B O 1
ATOM 7046 N N . TYR B 1 413 ? 14.596 70.079 7.958 1.00 28.67 392 TYR B N 1
ATOM 7047 C CA . TYR B 1 413 ? 14.471 68.629 7.811 1.00 24.18 392 TYR B CA 1
ATOM 7048 C C . TYR B 1 413 ? 13.448 68.269 6.733 1.00 25.44 392 TYR B C 1
ATOM 7049 O O . TYR B 1 413 ? 13.774 67.604 5.740 1.00 21.99 392 TYR B O 1
ATOM 7058 N N . TRP B 1 414 ? 12.192 68.693 6.919 1.00 23.75 393 TRP B N 1
ATOM 7059 C CA . TRP B 1 414 ? 11.115 68.145 6.100 1.00 22.83 393 TRP B CA 1
ATOM 7060 C C . TRP B 1 414 ? 11.097 68.760 4.707 1.00 21.58 393 TRP B C 1
ATOM 7061 O O . TRP B 1 414 ? 10.983 68.043 3.710 1.00 22.69 393 TRP B O 1
ATOM 7072 N N . VAL B 1 415 ? 11.201 70.084 4.616 1.00 21.82 394 VAL B N 1
ATOM 7073 C CA . VAL B 1 415 ? 11.100 70.735 3.310 1.00 22.85 394 VAL B CA 1
ATOM 7074 C C . VAL B 1 415 ? 12.211 70.258 2.384 1.00 23.44 394 VAL B C 1
ATOM 7075 O O . VAL B 1 415 ? 11.971 69.917 1.219 1.00 22.65 394 VAL B O 1
ATOM 7079 N N . CYS B 1 416 ? 13.444 70.200 2.893 1.00 23.54 395 CYS B N 1
ATOM 7080 C CA . CYS B 1 416 ? 14.565 69.849 2.027 1.00 18.34 395 CYS B CA 1
ATOM 7081 C C . CYS B 1 416 ? 14.582 68.361 1.693 1.00 21.15 395 CYS B C 1
ATOM 7082 O O . CYS B 1 416 ? 14.962 67.980 0.580 1.00 25.27 395 CYS B O 1
ATOM 7085 N N . LYS B 1 417 ? 14.180 67.501 2.629 1.00 18.37 396 LYS B N 1
ATOM 7086 C CA . LYS B 1 417 ? 14.356 66.067 2.417 1.00 20.88 396 LYS B CA 1
ATOM 7087 C C . LYS B 1 417 ? 13.239 65.433 1.586 1.00 24.00 396 LYS B C 1
ATOM 7088 O O . LYS B 1 417 ? 13.417 64.314 1.091 1.00 22.70 396 LYS B O 1
ATOM 7094 N N . ILE B 1 418 ? 12.088 66.096 1.423 1.00 20.58 397 ILE B N 1
ATOM 7095 C CA . ILE B 1 418 ? 11.085 65.552 0.507 1.00 21.58 397 ILE B CA 1
ATOM 7096 C C . ILE B 1 418 ? 11.345 65.932 -0.945 1.00 21.07 397 ILE B C 1
ATOM 7097 O O . ILE B 1 418 ? 10.754 65.313 -1.849 1.00 19.18 397 ILE B O 1
ATOM 7102 N N . ALA B 1 419 ? 12.233 66.903 -1.201 1.00 17.95 398 ALA B N 1
ATOM 7103 C CA . ALA B 1 419 ? 12.389 67.409 -2.566 1.00 20.60 398 ALA B CA 1
ATOM 7104 C C . ALA B 1 419 ? 12.884 66.361 -3.559 1.00 15.66 398 ALA B C 1
ATOM 7105 O O . ALA B 1 419 ? 12.363 66.344 -4.692 1.00 20.05 398 ALA B O 1
ATOM 7107 N N . PRO B 1 420 ? 13.856 65.486 -3.234 1.00 19.90 399 PRO B N 1
ATOM 7108 C CA . PRO B 1 420 ? 14.287 64.490 -4.237 1.00 20.55 399 PRO B CA 1
ATOM 7109 C C . PRO B 1 420 ? 13.167 63.567 -4.695 1.00 17.37 399 PRO B C 1
ATOM 7110 O O . PRO B 1 420 ? 12.988 63.377 -5.904 1.00 15.33 399 PRO B O 1
ATOM 7114 N N . ALA B 1 421 ? 12.377 63.020 -3.764 1.00 16.87 400 ALA B N 1
ATOM 7115 C CA . ALA B 1 421 ? 11.318 62.097 -4.161 1.00 21.63 400 ALA B CA 1
ATOM 7116 C C . ALA B 1 421 ? 10.251 62.796 -4.983 1.00 18.46 400 ALA B C 1
ATOM 7117 O O . ALA B 1 421 ? 9.705 62.205 -5.921 1.00 17.63 400 ALA B O 1
ATOM 7119 N N . LEU B 1 422 ? 9.914 64.038 -4.628 1.00 23.03 401 LEU B N 1
ATOM 7120 C CA . LEU B 1 422 ? 8.853 64.745 -5.345 1.00 22.90 401 LEU B CA 1
ATOM 7121 C C . LEU B 1 422 ? 9.321 65.181 -6.734 1.00 21.98 401 LEU B C 1
ATOM 7122 O O . LEU B 1 422 ? 8.565 65.087 -7.712 1.00 16.43 401 LEU B O 1
ATOM 7127 N N . LEU B 1 423 ? 10.562 65.664 -6.840 1.00 13.89 402 LEU B N 1
ATOM 7128 C CA . LEU B 1 423 ? 11.078 66.095 -8.136 1.00 16.52 402 LEU B CA 1
ATOM 7129 C C . LEU B 1 423 ? 11.264 64.918 -9.091 1.00 19.07 402 LEU B C 1
ATOM 7130 O O . LEU B 1 423 ? 11.086 65.079 -10.304 1.00 18.72 402 LEU B O 1
ATOM 7135 N N . TYR B 1 424 ? 11.617 63.732 -8.576 1.00 16.99 403 TYR B N 1
ATOM 7136 C CA . TYR B 1 424 ? 11.622 62.542 -9.429 1.00 17.58 403 TYR B CA 1
ATOM 7137 C C . TYR B 1 424 ? 10.230 62.285 -10.015 1.00 19.23 403 TYR B C 1
ATOM 7138 O O . TYR B 1 424 ? 10.085 62.057 -11.221 1.00 17.06 403 TYR B O 1
ATOM 7147 N N . GLU B 1 425 ? 9.182 62.326 -9.182 1.00 19.95 404 GLU B N 1
ATOM 7148 C CA . GLU B 1 425 ? 7.839 62.042 -9.703 1.00 15.58 404 GLU B CA 1
ATOM 7149 C C . GLU B 1 425 ? 7.389 63.106 -10.707 1.00 17.39 404 GLU B C 1
ATOM 7150 O O . GLU B 1 425 ? 6.828 62.775 -11.759 1.00 17.40 404 GLU B O 1
ATOM 7156 N N . ALA B 1 426 ? 7.667 64.382 -10.416 1.00 16.37 405 ALA B N 1
ATOM 7157 C CA . ALA B 1 426 ? 7.386 65.459 -11.365 1.00 19.41 405 ALA B CA 1
ATOM 7158 C C . ALA B 1 426 ? 8.104 65.226 -12.696 1.00 19.99 405 ALA B C 1
ATOM 7159 O O . ALA B 1 426 ? 7.507 65.400 -13.769 1.00 20.23 405 ALA B O 1
ATOM 7161 N N . MET B 1 427 ? 9.372 64.809 -12.635 1.00 15.16 406 MET B N 1
ATOM 7162 C CA A MET B 1 427 ? 10.131 64.480 -13.842 0.37 18.50 406 MET B CA 1
ATOM 7163 C CA B MET B 1 427 ? 10.123 64.494 -13.846 0.63 18.96 406 MET B CA 1
ATOM 7164 C C . MET B 1 427 ? 9.465 63.355 -14.625 1.00 19.28 406 MET B C 1
ATOM 7165 O O . MET B 1 427 ? 9.316 63.435 -15.854 1.00 18.39 406 MET B O 1
ATOM 7174 N N . GLU B 1 428 ? 9.058 62.292 -13.926 1.00 17.25 407 GLU B N 1
ATOM 7175 C CA . GLU B 1 428 ? 8.369 61.178 -14.575 1.00 16.20 407 GLU B CA 1
ATOM 7176 C C . GLU B 1 428 ? 7.097 61.628 -15.288 1.00 16.63 407 GLU B C 1
ATOM 7177 O O . GLU B 1 428 ? 6.703 61.024 -16.302 1.00 16.26 407 GLU B O 1
ATOM 7183 N N . CYS B 1 429 ? 6.436 62.679 -14.785 1.00 13.14 408 CYS B N 1
ATOM 7184 C CA . CYS B 1 429 ? 5.238 63.192 -15.461 1.00 17.38 408 CYS B CA 1
ATOM 7185 C C . CYS B 1 429 ? 5.560 63.787 -16.824 1.00 18.96 408 CYS B C 1
ATOM 7186 O O . CYS B 1 429 ? 4.653 63.942 -17.645 1.00 18.85 408 CYS B O 1
ATOM 7189 N N . LEU B 1 430 ? 6.824 64.138 -17.083 1.00 14.39 409 LEU B N 1
ATOM 7190 C CA . LEU B 1 430 ? 7.184 64.630 -18.411 1.00 24.05 409 LEU B CA 1
ATOM 7191 C C . LEU B 1 430 ? 7.451 63.516 -19.415 1.00 20.45 409 LEU B C 1
ATOM 7192 O O . LEU B 1 430 ? 7.592 63.803 -20.611 1.00 19.46 409 LEU B O 1
ATOM 7197 N N . GLY B 1 431 ? 7.493 62.264 -18.979 1.00 19.19 410 GLY B N 1
ATOM 7198 C CA . GLY B 1 431 ? 7.894 61.242 -19.937 1.00 21.04 410 GLY B CA 1
ATOM 7199 C C . GLY B 1 431 ? 9.410 61.293 -20.170 1.00 23.70 410 GLY B C 1
ATOM 7200 O O . GLY B 1 431 ? 10.177 61.845 -19.370 1.00 21.89 410 GLY B O 1
ATOM 7201 N N . GLY B 1 432 ? 9.826 60.726 -21.312 1.00 16.80 411 GLY B N 1
ATOM 7202 C CA . GLY B 1 432 ? 11.253 60.570 -21.582 1.00 15.25 411 GLY B CA 1
ATOM 7203 C C . GLY B 1 432 ? 12.029 61.878 -21.587 1.00 19.65 411 GLY B C 1
ATOM 7204 O O . GLY B 1 432 ? 13.146 61.941 -21.066 1.00 17.48 411 GLY B O 1
ATOM 7205 N N . ASN B 1 433 ? 11.442 62.948 -22.157 1.00 16.34 412 ASN B N 1
ATOM 7206 C CA . ASN B 1 433 ? 12.136 64.236 -22.185 1.00 20.38 412 ASN B CA 1
ATOM 7207 C C . ASN B 1 433 ? 12.507 64.724 -20.784 1.00 20.88 412 ASN B C 1
ATOM 7208 O O . ASN B 1 433 ? 13.469 65.486 -20.636 1.00 19.05 412 ASN B O 1
ATOM 7213 N N . GLY B 1 434 ? 11.768 64.298 -19.749 1.00 16.17 413 GLY B N 1
ATOM 7214 C CA . GLY B 1 434 ? 12.081 64.733 -18.391 1.00 13.64 413 GLY B CA 1
ATOM 7215 C C . GLY B 1 434 ? 13.472 64.317 -17.937 1.00 21.28 413 GLY B C 1
ATOM 7216 O O . GLY B 1 434 ? 14.095 65.001 -17.112 1.00 13.81 413 GLY B O 1
ATOM 7217 N N . TYR B 1 435 ? 13.974 63.203 -18.470 1.00 16.83 414 TYR B N 1
ATOM 7218 C CA . TYR B 1 435 ? 15.260 62.622 -18.114 1.00 23.05 414 TYR B CA 1
ATOM 7219 C C . TYR B 1 435 ? 16.416 63.248 -18.884 1.00 18.21 414 TYR B C 1
ATOM 7220 O O . TYR B 1 435 ? 17.570 62.833 -18.705 1.00 18.00 414 TYR B O 1
ATOM 7229 N N . ILE B 1 436 ? 16.137 64.235 -19.732 1.00 15.39 415 ILE B N 1
ATOM 7230 C CA . ILE B 1 436 ? 17.118 64.779 -20.658 1.00 18.42 415 ILE B CA 1
ATOM 7231 C C . ILE B 1 436 ? 17.581 66.142 -20.158 1.00 25.25 415 ILE B C 1
ATOM 7232 O O . ILE B 1 436 ? 16.770 66.976 -19.732 1.00 26.49 415 ILE B O 1
ATOM 7237 N N . GLU B 1 437 ? 18.893 66.370 -20.213 1.00 25.48 416 GLU B N 1
ATOM 7238 C CA . GLU B 1 437 ? 19.478 67.562 -19.603 1.00 26.99 416 GLU B CA 1
ATOM 7239 C C . GLU B 1 437 ? 19.187 68.852 -20.358 1.00 29.99 416 GLU B C 1
ATOM 7240 O O . GLU B 1 437 ? 19.525 69.918 -19.839 1.00 30.75 416 GLU B O 1
ATOM 7246 N N . ASP B 1 438 ? 18.625 68.805 -21.573 1.00 25.45 417 ASP B N 1
ATOM 7247 C CA . ASP B 1 438 ? 18.229 70.062 -22.203 1.00 21.66 417 ASP B CA 1
ATOM 7248 C C . ASP B 1 438 ? 16.940 70.630 -21.615 1.00 27.56 417 ASP B C 1
ATOM 7249 O O . ASP B 1 438 ? 16.520 71.716 -22.018 1.00 27.37 417 ASP B O 1
ATOM 7254 N N . GLY B 1 439 ? 16.310 69.929 -20.674 1.00 28.90 418 GLY B N 1
ATOM 7255 C CA . GLY B 1 439 ? 15.233 70.471 -19.874 1.00 29.24 418 GLY B CA 1
ATOM 7256 C C . GLY B 1 439 ? 15.730 70.990 -18.537 1.00 30.08 418 GLY B C 1
ATOM 7257 O O . GLY B 1 439 ? 16.930 71.196 -18.326 1.00 32.83 418 GLY B O 1
ATOM 7258 N N . ASN B 1 440 ? 14.781 71.211 -17.627 1.00 24.76 419 ASN B N 1
ATOM 7259 C CA . ASN B 1 440 ? 15.017 71.746 -16.290 1.00 23.56 419 ASN B CA 1
ATOM 7260 C C . ASN B 1 440 ? 14.822 70.732 -15.178 1.00 24.66 419 ASN B C 1
ATOM 7261 O O . ASN B 1 440 ? 15.362 70.932 -14.089 1.00 22.15 419 ASN B O 1
ATOM 7266 N N . LEU B 1 441 ? 13.991 69.704 -15.387 1.00 19.98 420 LEU B N 1
ATOM 7267 C CA . LEU B 1 441 ? 13.691 68.789 -14.289 1.00 19.78 420 LEU B CA 1
ATOM 7268 C C . LEU B 1 441 ? 14.913 67.973 -13.902 1.00 26.66 420 LEU B C 1
ATOM 7269 O O . LEU B 1 441 ? 15.129 67.708 -12.712 1.00 22.75 420 LEU B O 1
ATOM 7274 N N . ALA B 1 442 ? 15.737 67.579 -14.883 1.00 18.39 421 ALA B N 1
ATOM 7275 C CA . ALA B 1 442 ? 16.930 66.797 -14.546 1.00 22.38 421 ALA B CA 1
ATOM 7276 C C . ALA B 1 442 ? 17.860 67.583 -13.631 1.00 19.30 421 ALA B C 1
ATOM 7277 O O . ALA B 1 442 ? 18.357 67.052 -12.628 1.00 20.93 421 ALA B O 1
ATOM 7279 N N . ARG B 1 443 ? 18.101 68.860 -13.972 1.00 18.05 422 ARG B N 1
ATOM 7280 C CA A ARG B 1 443 ? 18.979 69.718 -13.178 0.63 20.41 422 ARG B CA 1
ATOM 7281 C CA B ARG B 1 443 ? 18.986 69.703 -13.171 0.37 20.39 422 ARG B CA 1
ATOM 7282 C C . ARG B 1 443 ? 18.427 69.929 -11.767 1.00 24.15 422 ARG B C 1
ATOM 7283 O O . ARG B 1 443 ? 19.175 69.870 -10.776 1.00 19.78 422 ARG B O 1
ATOM 7298 N N . ALA B 1 444 ? 17.113 70.171 -11.658 1.00 15.04 423 ALA B N 1
ATOM 7299 C CA . ALA B 1 444 ? 16.464 70.357 -10.361 1.00 20.09 423 ALA B CA 1
ATOM 7300 C C . ALA B 1 444 ? 16.520 69.089 -9.514 1.00 23.59 423 ALA B C 1
ATOM 7301 O O . ALA B 1 444 ? 16.720 69.151 -8.292 1.00 20.62 423 ALA B O 1
ATOM 7303 N N . TYR B 1 445 ? 16.303 67.932 -10.137 1.00 18.51 424 TYR B N 1
ATOM 7304 C CA . TYR B 1 445 ? 16.456 66.661 -9.431 1.00 19.21 424 TYR B CA 1
ATOM 7305 C C . TYR B 1 445 ? 17.880 66.489 -8.903 1.00 19.19 424 TYR B C 1
ATOM 7306 O O . TYR B 1 445 ? 18.082 66.020 -7.774 1.00 18.86 424 TYR B O 1
ATOM 7315 N N . ARG B 1 446 ? 18.883 66.863 -9.706 1.00 19.01 425 ARG B N 1
ATOM 7316 C CA . ARG B 1 446 ? 20.269 66.794 -9.250 1.00 19.05 425 ARG B CA 1
ATOM 7317 C C . ARG B 1 446 ? 20.563 67.821 -8.155 1.00 24.82 425 ARG B C 1
ATOM 7318 O O . ARG B 1 446 ? 21.465 67.615 -7.323 1.00 19.00 425 ARG B O 1
ATOM 7326 N N . GLU B 1 447 ? 19.830 68.937 -8.161 1.00 20.01 426 GLU B N 1
ATOM 7327 C CA . GLU B 1 447 ? 20.031 70.005 -7.184 1.00 21.76 426 GLU B CA 1
ATOM 7328 C C . GLU B 1 447 ? 19.478 69.632 -5.814 1.00 17.57 426 GLU B C 1
ATOM 7329 O O . GLU B 1 447 ? 20.069 69.966 -4.785 1.00 25.64 426 GLU B O 1
ATOM 7335 N N . ALA B 1 448 ? 18.322 68.976 -5.787 1.00 24.31 427 ALA B N 1
ATOM 7336 C CA . ALA B 1 448 ? 17.550 68.808 -4.556 1.00 28.20 427 ALA B CA 1
ATOM 7337 C C . ALA B 1 448 ? 18.346 68.257 -3.370 1.00 30.04 427 ALA B C 1
ATOM 7338 O O . ALA B 1 448 ? 18.235 68.823 -2.270 1.00 32.80 427 ALA B O 1
ATOM 7340 N N . PRO B 1 449 ? 19.178 67.220 -3.503 1.00 28.28 428 PRO B N 1
ATOM 7341 C CA . PRO B 1 449 ? 19.886 66.730 -2.302 1.00 27.44 428 PRO B CA 1
ATOM 7342 C C . PRO B 1 449 ? 20.796 67.768 -1.655 1.00 29.33 428 PRO B C 1
ATOM 7343 O O . PRO B 1 449 ? 21.085 67.641 -0.456 1.00 25.24 428 PRO B O 1
ATOM 7347 N N . VAL B 1 450 ? 21.228 68.813 -2.369 1.00 31.98 429 VAL B N 1
ATOM 7348 C CA . VAL B 1 450 ? 22.294 69.638 -1.807 1.00 28.87 429 VAL B CA 1
ATOM 7349 C C . VAL B 1 450 ? 21.790 70.435 -0.610 1.00 28.84 429 VAL B C 1
ATOM 7350 O O . VAL B 1 450 ? 22.496 70.573 0.394 1.00 26.06 429 VAL B O 1
ATOM 7354 N N . ASN B 1 451 ? 20.559 70.937 -0.671 1.00 23.71 430 ASN B N 1
ATOM 7355 C CA . ASN B 1 451 ? 20.043 71.716 0.448 1.00 24.99 430 ASN B CA 1
ATOM 7356 C C . ASN B 1 451 ? 19.898 70.872 1.711 1.00 24.89 430 ASN B C 1
ATOM 7357 O O . ASN B 1 451 ? 20.112 71.377 2.817 1.00 24.01 430 ASN B O 1
ATOM 7362 N N . ALA B 1 452 ? 19.562 69.588 1.566 1.00 24.68 431 ALA B N 1
ATOM 7363 C CA . ALA B 1 452 ? 19.482 68.701 2.721 1.00 21.31 431 ALA B CA 1
ATOM 7364 C C . ALA B 1 452 ? 20.865 68.308 3.243 1.00 28.32 431 ALA B C 1
ATOM 7365 O O . ALA B 1 452 ? 21.027 68.121 4.452 1.00 30.27 431 ALA B O 1
ATOM 7367 N N . ILE B 1 453 ? 21.871 68.196 2.366 1.00 23.11 432 ILE B N 1
ATOM 7368 C CA . ILE B 1 453 ? 23.180 67.693 2.792 1.00 33.84 432 ILE B CA 1
ATOM 7369 C C . ILE B 1 453 ? 24.092 68.829 3.234 1.00 48.61 432 ILE B C 1
ATOM 7370 O O . ILE B 1 453 ? 24.942 68.631 4.109 1.00 56.37 432 ILE B O 1
ATOM 7375 N N A TRP B 1 454 ? 23.921 70.020 2.685 0.42 51.09 433 TRP B N 1
ATOM 7376 N N B TRP B 1 454 ? 23.919 70.020 2.634 0.58 51.05 433 TRP B N 1
ATOM 7377 C CA A TRP B 1 454 ? 24.732 71.143 3.120 0.42 53.94 433 TRP B CA 1
ATOM 7378 C CA B TRP B 1 454 ? 24.980 71.031 2.549 0.58 54.76 433 TRP B CA 1
ATOM 7379 C C A TRP B 1 454 ? 24.458 71.453 4.593 0.42 49.41 433 TRP B C 1
ATOM 7380 C C B TRP B 1 454 ? 25.411 71.519 3.923 0.58 53.98 433 TRP B C 1
ATOM 7381 O O A TRP B 1 454 ? 23.301 71.512 5.021 0.42 45.03 433 TRP B O 1
ATOM 7382 O O B TRP B 1 454 ? 26.603 71.740 4.176 0.58 50.78 433 TRP B O 1
ATOM 7403 N N A GLU B 1 455 ? 25.538 71.584 5.373 0.42 48.81 434 GLU B N 1
ATOM 7404 N N B GLU B 1 455 ? 24.442 71.758 4.793 0.58 48.19 434 GLU B N 1
ATOM 7405 C CA A GLU B 1 455 ? 25.525 71.983 6.781 0.42 45.58 434 GLU B CA 1
ATOM 7406 C CA B GLU B 1 455 ? 24.661 71.962 6.205 0.58 44.98 434 GLU B CA 1
ATOM 7407 C C A GLU B 1 455 ? 25.130 70.831 7.715 0.42 44.24 434 GLU B C 1
ATOM 7408 C C B GLU B 1 455 ? 23.583 71.141 6.886 0.58 42.67 434 GLU B C 1
ATOM 7409 O O A GLU B 1 455 ? 25.977 70.011 8.086 0.42 49.63 434 GLU B O 1
ATOM 7410 O O B GLU B 1 455 ? 22.549 70.837 6.296 0.58 42.11 434 GLU B O 1
ATOM 7421 N N . GLY B 1 456 ? 23.867 70.786 8.131 1.00 36.88 435 GLY B N 1
ATOM 7422 C CA . GLY B 1 456 ? 23.264 69.720 8.912 1.00 37.77 435 GLY B CA 1
ATOM 7423 C C . GLY B 1 456 ? 22.229 68.848 8.232 1.00 41.01 435 GLY B C 1
ATOM 7424 O O . GLY B 1 456 ? 21.137 69.301 7.862 1.00 37.68 435 GLY B O 1
ATOM 7425 N N . SER B 1 457 ? 22.552 67.570 8.095 1.00 36.44 436 SER B N 1
ATOM 7426 C CA . SER B 1 457 ? 21.658 66.648 7.414 1.00 40.04 436 SER B CA 1
ATOM 7427 C C . SER B 1 457 ? 20.522 66.218 8.344 1.00 34.56 436 SER B C 1
ATOM 7428 O O . SER B 1 457 ? 20.382 66.698 9.474 1.00 34.44 436 SER B O 1
ATOM 7431 N N . GLY B 1 458 ? 19.718 65.269 7.859 1.00 29.95 437 GLY B N 1
ATOM 7432 C CA . GLY B 1 458 ? 18.501 64.892 8.553 1.00 24.68 437 GLY B CA 1
ATOM 7433 C C . GLY B 1 458 ? 18.737 64.465 9.985 1.00 29.95 437 GLY B C 1
ATOM 7434 O O . GLY B 1 458 ? 18.030 64.906 10.893 1.00 30.45 437 GLY B O 1
ATOM 7435 N N . ASN B 1 459 ? 19.723 63.591 10.208 1.00 25.53 438 ASN B N 1
ATOM 7436 C CA . ASN B 1 459 ? 19.940 63.092 11.563 1.00 27.25 438 ASN B CA 1
ATOM 7437 C C . ASN B 1 459 ? 20.349 64.219 12.501 1.00 31.40 438 ASN B C 1
ATOM 7438 O O . ASN B 1 459 ? 19.950 64.238 13.671 1.00 33.23 438 ASN B O 1
ATOM 7443 N N . VAL B 1 460 ? 21.119 65.184 11.993 1.00 34.55 439 VAL B N 1
ATOM 7444 C CA . VAL B 1 460 ? 21.557 66.315 12.806 1.00 39.87 439 VAL B CA 1
ATOM 7445 C C . VAL B 1 460 ? 20.380 67.232 13.132 1.00 39.89 439 VAL B C 1
ATOM 7446 O O . VAL B 1 460 ? 20.233 67.686 14.271 1.00 42.65 439 VAL B O 1
ATOM 7450 N N . MET B 1 461 ? 19.519 67.513 12.151 1.00 36.10 440 MET B N 1
ATOM 7451 C CA . MET B 1 461 ? 18.326 68.311 12.436 1.00 32.19 440 MET B CA 1
ATOM 7452 C C . MET B 1 461 ? 17.461 67.638 13.498 1.00 30.98 440 MET B C 1
ATOM 7453 O O . MET B 1 461 ? 17.033 68.278 14.468 1.00 29.66 440 MET B O 1
ATOM 7458 N N . ALA B 1 462 ? 17.219 66.331 13.345 1.00 28.71 441 ALA B N 1
ATOM 7459 C CA . ALA B 1 462 ? 16.303 65.645 14.249 1.00 36.82 441 ALA B CA 1
ATOM 7460 C C . ALA B 1 462 ? 16.849 65.601 15.666 1.00 37.76 441 ALA B C 1
ATOM 7461 O O . ALA B 1 462 ? 16.093 65.772 16.632 1.00 38.02 441 ALA B O 1
ATOM 7463 N N . LEU B 1 463 ? 18.160 65.397 15.816 1.00 38.26 442 LEU B N 1
ATOM 7464 C CA . LEU B 1 463 ? 18.736 65.392 17.159 1.00 40.25 442 LEU B CA 1
ATOM 7465 C C . LEU B 1 463 ? 18.671 66.777 17.781 1.00 39.91 442 LEU B C 1
ATOM 7466 O O . LEU B 1 463 ? 18.443 66.912 18.987 1.00 42.75 442 LEU B O 1
ATOM 7471 N N . ASP B 1 464 ? 18.870 67.814 16.964 1.00 46.97 443 ASP B N 1
ATOM 7472 C CA . ASP B 1 464 ? 18.698 69.186 17.428 1.00 52.81 443 ASP B CA 1
ATOM 7473 C C . ASP B 1 464 ? 17.289 69.420 17.960 1.00 41.00 443 ASP B C 1
ATOM 7474 O O . ASP B 1 464 ? 17.103 70.095 18.981 1.00 44.02 443 ASP B O 1
ATOM 7479 N N . VAL B 1 465 ? 16.283 68.914 17.246 1.00 36.55 444 VAL B N 1
ATOM 7480 C CA . VAL B 1 465 ? 14.901 69.051 17.683 1.00 33.78 444 VAL B CA 1
ATOM 7481 C C . VAL B 1 465 ? 14.702 68.374 19.030 1.00 43.19 444 VAL B C 1
ATOM 7482 O O . VAL B 1 465 ? 14.095 68.943 19.943 1.00 43.79 444 VAL B O 1
ATOM 7486 N N . ALA B 1 466 ? 15.260 67.170 19.193 1.00 46.28 445 ALA B N 1
ATOM 7487 C CA . ALA B 1 466 ? 15.114 66.434 20.445 1.00 50.85 445 ALA B CA 1
ATOM 7488 C C . ALA B 1 466 ? 15.877 67.098 21.585 1.00 58.23 445 ALA B C 1
ATOM 7489 O O . ALA B 1 466 ? 15.419 67.086 22.734 1.00 59.87 445 ALA B O 1
ATOM 7491 N N . ARG B 1 467 ? 17.043 67.680 21.297 1.00 56.45 446 ARG B N 1
ATOM 7492 C CA . ARG B 1 467 ? 17.784 68.358 22.352 1.00 56.40 446 ARG B CA 1
ATOM 7493 C C . ARG B 1 467 ? 16.992 69.540 22.902 1.00 57.11 446 ARG B C 1
ATOM 7494 O O . ARG B 1 467 ? 16.909 69.727 24.120 1.00 63.29 446 ARG B O 1
ATOM 7496 N N . VAL B 1 468 ? 16.368 70.324 22.021 1.00 46.15 447 VAL B N 1
ATOM 7497 C CA . VAL B 1 468 ? 15.615 71.491 22.467 1.00 49.18 447 VAL B CA 1
ATOM 7498 C C . VAL B 1 468 ? 14.416 71.099 23.325 1.00 55.72 447 VAL B C 1
ATOM 7499 O O . VAL B 1 468 ? 14.066 71.822 24.268 1.00 61.41 447 VAL B O 1
ATOM 7503 N N . LEU B 1 469 ? 13.772 69.960 23.033 1.00 58.83 448 LEU B N 1
ATOM 7504 C CA . LEU B 1 469 ? 12.738 69.440 23.936 1.00 68.91 448 LEU B CA 1
ATOM 7505 C C . LEU B 1 469 ? 13.321 69.049 25.296 1.00 77.32 448 LEU B C 1
ATOM 7506 O O . LEU B 1 469 ? 12.686 69.252 26.339 1.00 79.04 448 LEU B O 1
ATOM 7508 N N . SER B 1 470 ? 14.525 68.472 25.307 1.00 79.23 449 SER B N 1
ATOM 7509 C CA . SER B 1 470 ? 15.133 68.075 26.572 1.00 82.86 449 SER B CA 1
ATOM 7510 C C . SER B 1 470 ? 15.495 69.279 27.434 1.00 78.56 449 SER B C 1
ATOM 7511 O O . SER B 1 470 ? 15.446 69.193 28.665 1.00 80.64 449 SER B O 1
ATOM 7514 N N . ARG B 1 471 ? 15.864 70.400 26.816 1.00 69.54 450 ARG B N 1
ATOM 7515 C CA . ARG B 1 471 ? 16.313 71.566 27.564 1.00 66.71 450 ARG B CA 1
ATOM 7516 C C . ARG B 1 471 ? 15.243 72.638 27.719 1.00 63.51 450 ARG B C 1
ATOM 7517 O O . ARG B 1 471 ? 15.333 73.447 28.650 1.00 64.07 450 ARG B O 1
ATOM 7519 N N . ALA B 1 472 ? 14.231 72.668 26.852 1.00 59.35 451 ALA B N 1
ATOM 7520 C CA . ALA B 1 472 ? 13.248 73.750 26.858 1.00 56.02 451 ALA B CA 1
ATOM 7521 C C . ALA B 1 472 ? 11.881 73.220 26.463 1.00 49.35 451 ALA B C 1
ATOM 7522 O O . ALA B 1 472 ? 11.359 73.530 25.387 1.00 52.10 451 ALA B O 1
ATOM 7524 N N . PRO B 1 473 ? 11.246 72.440 27.342 1.00 55.87 452 PRO B N 1
ATOM 7525 C CA . PRO B 1 473 ? 9.893 71.946 27.033 1.00 58.63 452 PRO B CA 1
ATOM 7526 C C . PRO B 1 473 ? 8.912 73.066 26.725 1.00 61.98 452 PRO B C 1
ATOM 7527 O O . PRO B 1 473 ? 7.965 72.861 25.953 1.00 61.04 452 PRO B O 1
ATOM 7531 N N . ALA B 1 474 ? 9.100 74.245 27.331 1.00 63.62 453 ALA B N 1
ATOM 7532 C CA . ALA B 1 474 ? 8.163 75.345 27.130 1.00 61.98 453 ALA B CA 1
ATOM 7533 C C . ALA B 1 474 ? 8.105 75.793 25.675 1.00 55.61 453 ALA B C 1
ATOM 7534 O O . ALA B 1 474 ? 7.049 76.240 25.215 1.00 52.92 453 ALA B O 1
ATOM 7536 N N . LEU B 1 475 ? 9.204 75.650 24.924 1.00 51.94 454 LEU B N 1
ATOM 7537 C CA . LEU B 1 475 ? 9.176 76.069 23.528 1.00 45.11 454 LEU B CA 1
ATOM 7538 C C . LEU B 1 475 ? 8.211 75.221 22.716 1.00 46.73 454 LEU B C 1
ATOM 7539 O O . LEU B 1 475 ? 7.552 75.741 21.809 1.00 46.75 454 LEU B O 1
ATOM 7544 N N . PHE B 1 476 ? 8.096 73.929 23.027 1.00 48.88 455 PHE B N 1
ATOM 7545 C CA . PHE B 1 476 ? 7.219 73.083 22.226 1.00 57.80 455 PHE B CA 1
ATOM 7546 C C . PHE B 1 476 ? 5.761 73.215 22.643 1.00 56.90 455 PHE B C 1
ATOM 7547 O O . PHE B 1 476 ? 4.869 73.000 21.812 1.00 49.94 455 PHE B O 1
ATOM 7555 N N . ASP B 1 477 ? 5.498 73.582 23.905 1.00 58.35 456 ASP B N 1
ATOM 7556 C CA . ASP B 1 477 ? 4.143 73.968 24.286 1.00 56.99 456 ASP B CA 1
ATOM 7557 C C . ASP B 1 477 ? 3.666 75.155 23.462 1.00 46.65 456 ASP B C 1
ATOM 7558 O O . ASP B 1 477 ? 2.525 75.170 22.992 1.00 46.46 456 ASP B O 1
ATOM 7563 N N . GLY B 1 478 ? 4.535 76.148 23.255 1.00 46.19 457 GLY B N 1
ATOM 7564 C CA . GLY B 1 478 ? 4.153 77.298 22.449 1.00 45.43 457 GLY B CA 1
ATOM 7565 C C . GLY B 1 478 ? 3.850 76.939 21.005 1.00 50.40 457 GLY B C 1
ATOM 7566 O O . GLY B 1 478 ? 2.881 77.432 20.424 1.00 50.40 457 GLY B O 1
ATOM 7567 N N . VAL B 1 479 ? 4.667 76.066 20.412 1.00 41.28 458 VAL B N 1
ATOM 7568 C CA . VAL B 1 479 ? 4.418 75.616 19.045 1.00 39.05 458 VAL B CA 1
ATOM 7569 C C . VAL B 1 479 ? 3.128 74.811 18.984 1.00 39.93 458 VAL B C 1
ATOM 7570 O O . VAL B 1 479 ? 2.276 75.033 18.115 1.00 38.54 458 VAL B O 1
ATOM 7574 N N . LEU B 1 480 ? 2.970 73.857 19.908 1.00 40.58 459 LEU B N 1
ATOM 7575 C CA . LEU B 1 480 ? 1.745 73.067 19.962 1.00 48.30 459 LEU B CA 1
ATOM 7576 C C . LEU B 1 480 ? 0.519 73.956 20.129 1.00 49.16 459 LEU B C 1
ATOM 7577 O O . LEU B 1 480 ? -0.530 73.692 19.530 1.00 42.26 459 LEU B O 1
ATOM 7582 N N . ASP B 1 481 ? 0.640 75.023 20.925 1.00 44.07 460 ASP B N 1
ATOM 7583 C CA . ASP B 1 481 ? -0.464 75.965 21.093 1.00 50.31 460 ASP B CA 1
ATOM 7584 C C . ASP B 1 481 ? -0.788 76.689 19.793 1.00 48.61 460 ASP B C 1
ATOM 7585 O O . ASP B 1 481 ? -1.963 76.900 19.475 1.00 48.93 460 ASP B O 1
ATOM 7590 N N . TRP B 1 482 ? 0.233 77.097 19.033 1.00 49.97 461 TRP B N 1
ATOM 7591 C CA . TRP B 1 482 ? -0.045 77.754 17.762 1.00 40.65 461 TRP B CA 1
ATOM 7592 C C . TRP B 1 482 ? -0.703 76.791 16.785 1.00 43.20 461 TRP B C 1
ATOM 7593 O O . TRP B 1 482 ? -1.676 77.149 16.107 1.00 44.21 461 TRP B O 1
ATOM 7604 N N . ILE B 1 483 ? -0.194 75.561 16.706 1.00 40.97 462 ILE B N 1
ATOM 7605 C CA . ILE B 1 483 ? -0.802 74.555 15.838 1.00 39.47 462 ILE B CA 1
ATOM 7606 C C . ILE B 1 483 ? -2.252 74.316 16.247 1.00 41.86 462 ILE B C 1
ATOM 7607 O O . ILE B 1 483 ? -3.161 74.319 15.410 1.00 38.45 462 ILE B O 1
ATOM 7612 N N . SER B 1 484 ? -2.491 74.127 17.546 1.00 40.90 463 SER B N 1
ATOM 7613 C CA . SER B 1 484 ? -3.844 73.839 18.007 1.00 46.93 463 SER B CA 1
ATOM 7614 C C . SER B 1 484 ? -4.793 74.996 17.704 1.00 49.24 463 SER B C 1
ATOM 7615 O O . SER B 1 484 ? -5.937 74.778 17.294 1.00 44.10 463 SER B O 1
ATOM 7618 N N . GLY B 1 485 ? -4.334 76.232 17.893 1.00 47.18 464 GLY B N 1
ATOM 7619 C CA . GLY B 1 485 ? -5.166 77.376 17.567 1.00 47.15 464 GLY B CA 1
ATOM 7620 C C . GLY B 1 485 ? -5.591 77.404 16.110 1.00 48.75 464 GLY B C 1
ATOM 7621 O O . GLY B 1 485 ? -6.731 77.756 15.799 1.00 49.20 464 GLY B O 1
ATOM 7622 N N . GLN B 1 486 ? -4.691 77.010 15.198 1.00 46.27 465 GLN B N 1
ATOM 7623 C CA . GLN B 1 486 ? -5.021 77.045 13.773 1.00 46.36 465 GLN B CA 1
ATOM 7624 C C . GLN B 1 486 ? -5.869 75.852 13.351 1.00 45.81 465 GLN B C 1
ATOM 7625 O O . GLN B 1 486 ? -6.749 75.992 12.496 1.00 43.13 465 GLN B O 1
ATOM 7631 N N . LEU B 1 487 ? -5.600 74.665 13.901 1.00 46.40 466 LEU B N 1
ATOM 7632 C CA . LEU B 1 487 ? -6.382 73.495 13.527 1.00 45.59 466 LEU B CA 1
ATOM 7633 C C . LEU B 1 487 ? -7.751 73.497 14.175 1.00 52.17 466 LEU B C 1
ATOM 7634 O O . LEU B 1 487 ? -8.667 72.849 13.659 1.00 59.20 466 LEU B O 1
ATOM 7639 N N . GLY B 1 488 ? -7.909 74.192 15.295 1.00 54.06 467 GLY B N 1
ATOM 7640 C CA . GLY B 1 488 ? -9.165 74.196 15.998 1.00 56.58 467 GLY B CA 1
ATOM 7641 C C . GLY B 1 488 ? -9.374 72.903 16.757 1.00 57.39 467 GLY B C 1
ATOM 7642 O O . GLY B 1 488 ? -8.511 72.012 16.772 1.00 53.62 467 GLY B O 1
ATOM 7643 N N . PRO B 1 489 ? -10.545 72.773 17.389 1.00 59.80 468 PRO B N 1
ATOM 7644 C CA . PRO B 1 489 ? -10.807 71.582 18.218 1.00 62.62 468 PRO B CA 1
ATOM 7645 C C . PRO B 1 489 ? -10.646 70.264 17.472 1.00 62.60 468 PRO B C 1
ATOM 7646 O O . PRO B 1 489 ? -10.236 69.265 18.080 1.00 60.72 468 PRO B O 1
ATOM 7650 N N . ARG B 1 490 ? -10.940 70.232 16.170 1.00 62.87 469 ARG B N 1
ATOM 7651 C CA . ARG B 1 490 ? -10.799 68.995 15.413 1.00 64.45 469 ARG B CA 1
ATOM 7652 C C . ARG B 1 490 ? -9.354 68.513 15.368 1.00 65.89 469 ARG B C 1
ATOM 7653 O O . ARG B 1 490 ? -9.113 67.336 15.079 1.00 68.37 469 ARG B O 1
ATOM 7655 N N . GLY B 1 491 ? -8.390 69.380 15.661 1.00 62.33 470 GLY B N 1
ATOM 7656 C CA . GLY B 1 491 ? -7.010 68.958 15.604 1.00 56.39 470 GLY B CA 1
ATOM 7657 C C . GLY B 1 491 ? -6.428 68.436 16.896 1.00 55.22 470 GLY B C 1
ATOM 7658 O O . GLY B 1 491 ? -5.237 68.121 16.931 1.00 48.81 470 GLY B O 1
ATOM 7659 N N . GLN B 1 492 ? -7.233 68.307 17.959 1.00 58.74 471 GLN B N 1
ATOM 7660 C CA . GLN B 1 492 ? -6.693 67.870 19.246 1.00 56.72 471 GLN B CA 1
ATOM 7661 C C . GLN B 1 492 ? -6.049 66.487 19.153 1.00 52.23 471 GLN B C 1
ATOM 7662 O O . GLN B 1 492 ? -5.047 66.222 19.830 1.00 50.18 471 GLN B O 1
ATOM 7668 N N . GLY B 1 493 ? -6.593 65.604 18.314 1.00 48.77 472 GLY B N 1
ATOM 7669 C CA . GLY B 1 493 ? -5.962 64.310 18.106 1.00 49.14 472 GLY B CA 1
ATOM 7670 C C . GLY B 1 493 ? -4.530 64.423 17.618 1.00 49.73 472 GLY B C 1
ATOM 7671 O O . GLY B 1 493 ? -3.661 63.651 18.034 1.00 52.90 472 GLY B O 1
ATOM 7672 N N . THR B 1 494 ? -4.258 65.396 16.736 1.00 48.77 473 THR B N 1
ATOM 7673 C CA . THR B 1 494 ? -2.889 65.593 16.251 1.00 43.62 473 THR B CA 1
ATOM 7674 C C . THR B 1 494 ? -1.977 66.106 17.365 1.00 47.26 473 THR B C 1
ATOM 7675 O O . THR B 1 494 ? -0.831 65.654 17.497 1.00 46.32 473 THR B O 1
ATOM 7679 N N . ILE B 1 495 ? -2.486 67.017 18.203 1.00 47.60 474 ILE B N 1
ATOM 7680 C CA . ILE B 1 495 ? -1.719 67.505 19.345 1.00 52.66 474 ILE B CA 1
ATOM 7681 C C . ILE B 1 495 ? -1.300 66.347 20.243 1.00 55.40 474 ILE B C 1
ATOM 7682 O O . ILE B 1 495 ? -0.159 66.291 20.725 1.00 49.77 474 ILE B O 1
ATOM 7687 N N . ASP B 1 496 ? -2.210 65.396 20.467 1.00 53.69 475 ASP B N 1
ATOM 7688 C CA . ASP B 1 496 ? -1.905 64.248 21.316 1.00 54.11 475 ASP B CA 1
ATOM 7689 C C . ASP B 1 496 ? -0.826 63.369 20.699 1.00 54.12 475 ASP B C 1
ATOM 7690 O O . ASP B 1 496 ? 0.025 62.827 21.414 1.00 59.17 475 ASP B O 1
ATOM 7695 N N . VAL B 1 497 ? -0.851 63.206 19.373 1.00 54.96 476 VAL B N 1
ATOM 7696 C CA . VAL B 1 497 ? 0.209 62.473 18.683 1.00 51.50 476 VAL B CA 1
ATOM 7697 C C . VAL B 1 497 ? 1.564 63.134 18.924 1.00 50.23 476 VAL B C 1
ATOM 7698 O O . VAL B 1 497 ? 2.572 62.457 19.181 1.00 41.38 476 VAL B O 1
ATOM 7702 N N . LEU B 1 498 ? 1.611 64.469 18.825 1.00 50.13 477 LEU B N 1
ATOM 7703 C CA . LEU B 1 498 ? 2.873 65.191 18.955 1.00 43.09 477 LEU B CA 1
ATOM 7704 C C . LEU B 1 498 ? 3.437 65.090 20.367 1.00 48.40 477 LEU B C 1
ATOM 7705 O O . LEU B 1 498 ? 4.644 64.869 20.543 1.00 47.71 477 LEU B O 1
ATOM 7710 N N . ARG B 1 499 ? 2.579 65.220 21.386 1.00 49.72 478 ARG B N 1
ATOM 7711 C CA . ARG B 1 499 ? 3.023 65.043 22.770 1.00 49.82 478 ARG B CA 1
ATOM 7712 C C . ARG B 1 499 ? 3.550 63.634 23.011 1.00 49.35 478 ARG B C 1
ATOM 7713 O O . ARG B 1 499 ? 4.595 63.458 23.647 1.00 48.06 478 ARG B O 1
ATOM 7721 N N . ALA B 1 500 ? 2.840 62.617 22.517 1.00 52.51 479 ALA B N 1
ATOM 7722 C CA . ALA B 1 500 ? 3.323 61.251 22.672 1.00 45.95 479 ALA B CA 1
ATOM 7723 C C . ALA B 1 500 ? 4.685 61.065 22.003 1.00 46.36 479 ALA B C 1
ATOM 7724 O O . ALA B 1 500 ? 5.576 60.417 22.568 1.00 45.49 479 ALA B O 1
ATOM 7726 N N . ALA B 1 501 ? 4.879 61.653 20.812 1.00 47.28 480 ALA B N 1
ATOM 7727 C CA . ALA B 1 501 ? 6.173 61.558 20.133 1.00 46.23 480 ALA B CA 1
ATOM 7728 C C . ALA B 1 501 ? 7.275 62.296 20.897 1.00 45.65 480 ALA B C 1
ATOM 7729 O O . ALA B 1 501 ? 8.397 61.788 21.024 1.00 42.74 480 ALA B O 1
ATOM 7731 N N . LEU B 1 502 ? 6.969 63.486 21.425 1.00 45.42 481 LEU B N 1
ATOM 7732 C CA . LEU B 1 502 ? 7.937 64.226 22.233 1.00 52.86 481 LEU B CA 1
ATOM 7733 C C . LEU B 1 502 ? 8.383 63.393 23.431 1.00 62.09 481 LEU B C 1
ATOM 7734 O O . LEU B 1 502 ? 9.584 63.184 23.649 1.00 63.21 481 LEU B O 1
ATOM 7739 N N . GLN B 1 503 ? 7.411 62.863 24.188 1.00 61.27 482 GLN B N 1
ATOM 7740 C CA . GLN B 1 503 ? 7.713 62.046 25.361 1.00 57.90 482 GLN B CA 1
ATOM 7741 C C . GLN B 1 503 ? 8.479 60.786 24.985 1.00 55.98 482 GLN B C 1
ATOM 7742 O O . GLN B 1 503 ? 9.426 60.401 25.680 1.00 56.29 482 GLN B O 1
ATOM 7748 N N . LEU B 1 504 ? 8.079 60.122 23.894 1.00 52.30 483 LEU B N 1
ATOM 7749 C CA . LEU B 1 504 ? 8.792 58.923 23.469 1.00 50.89 483 LEU B CA 1
ATOM 7750 C C . LEU B 1 504 ? 10.233 59.246 23.089 1.00 54.55 483 LEU B C 1
ATOM 7751 O O . LEU B 1 504 ? 11.132 58.421 23.299 1.00 54.14 483 LEU B O 1
ATOM 7756 N N . THR B 1 505 ? 10.473 60.434 22.520 1.00 54.71 484 THR B N 1
ATOM 7757 C CA . THR B 1 505 ? 11.833 60.796 22.131 1.00 53.37 484 THR B CA 1
ATOM 7758 C C . THR B 1 505 ? 12.736 60.941 23.353 1.00 54.80 484 THR B C 1
ATOM 7759 O O . THR B 1 505 ? 13.923 60.602 23.287 1.00 53.17 484 THR B O 1
ATOM 7763 N N . GLU B 1 506 ? 12.195 61.422 24.476 1.00 58.98 485 GLU B N 1
ATOM 7764 C CA . GLU B 1 506 ? 12.969 61.425 25.715 1.00 61.52 485 GLU B CA 1
ATOM 7765 C C . GLU B 1 506 ? 13.326 60.010 26.161 1.00 63.62 485 GLU B C 1
ATOM 7766 O O . GLU B 1 506 ? 14.371 59.802 26.786 1.00 68.05 485 GLU B O 1
ATOM 7772 N N . THR B 1 507 ? 12.479 59.028 25.851 1.00 64.76 486 THR B N 1
ATOM 7773 C CA . THR B 1 507 ? 12.795 57.637 26.164 1.00 63.24 486 THR B CA 1
ATOM 7774 C C . THR B 1 507 ? 13.809 57.068 25.186 1.00 62.25 486 THR B C 1
ATOM 7775 O O . THR B 1 507 ? 14.701 56.307 25.580 1.00 62.13 486 THR B O 1
ATOM 7779 N N . ASP B 1 508 ? 13.682 57.430 23.909 1.00 61.52 487 ASP B N 1
ATOM 7780 C CA . ASP B 1 508 ? 14.418 56.774 22.834 1.00 61.18 487 ASP B CA 1
ATOM 7781 C C . ASP B 1 508 ? 14.765 57.816 21.778 1.00 58.87 487 ASP B C 1
ATOM 7782 O O . ASP B 1 508 ? 13.892 58.279 21.038 1.00 56.79 487 ASP B O 1
ATOM 7787 N N . GLN B 1 509 ? 16.046 58.182 21.727 1.00 57.54 488 GLN B N 1
ATOM 7788 C CA . GLN B 1 509 ? 16.550 59.147 20.757 1.00 47.33 488 GLN B CA 1
ATOM 7789 C C . GLN B 1 509 ? 16.327 58.677 19.320 1.00 38.73 488 GLN B C 1
ATOM 7790 O O . GLN B 1 509 ? 16.220 59.496 18.396 1.00 36.57 488 GLN B O 1
ATOM 7796 N N . GLY B 1 510 ? 16.242 57.367 19.115 1.00 42.35 489 GLY B N 1
ATOM 7797 C CA . GLY B 1 510 ? 16.048 56.825 17.792 1.00 41.72 489 GLY B CA 1
ATOM 7798 C C . GLY B 1 510 ? 14.756 57.246 17.116 1.00 41.52 489 GLY B C 1
ATOM 7799 O O . GLY B 1 510 ? 14.633 57.065 15.908 1.00 33.62 489 GLY B O 1
ATOM 7800 N N . VAL B 1 511 ? 13.771 57.755 17.863 1.00 37.48 490 VAL B N 1
ATOM 7801 C CA . VAL B 1 511 ? 12.507 58.174 17.259 1.00 37.54 490 VAL B CA 1
ATOM 7802 C C . VAL B 1 511 ? 12.492 59.668 16.953 1.00 38.71 490 VAL B C 1
ATOM 7803 O O . VAL B 1 511 ? 11.446 60.208 16.571 1.00 38.54 490 VAL B O 1
ATOM 7807 N N . ALA B 1 512 ? 13.646 60.339 17.051 1.00 37.70 491 ALA B N 1
ATOM 7808 C CA . ALA B 1 512 ? 13.705 61.778 16.796 1.00 42.12 491 ALA B CA 1
ATOM 7809 C C . ALA B 1 512 ? 13.257 62.151 15.380 1.00 36.93 491 ALA B C 1
ATOM 7810 O O . ALA B 1 512 ? 12.721 63.249 15.179 1.00 33.13 491 ALA B O 1
ATOM 7812 N N . ARG B 1 513 ? 13.495 61.295 14.378 1.00 29.66 492 ARG B N 1
ATOM 7813 C CA . ARG B 1 513 ? 13.009 61.629 13.035 1.00 28.32 492 ARG B CA 1
ATOM 7814 C C . ARG B 1 513 ? 11.488 61.534 12.956 1.00 33.86 492 ARG B C 1
ATOM 7815 O O . ARG B 1 513 ? 10.851 62.314 12.238 1.00 31.13 492 ARG B O 1
ATOM 7823 N N . LEU B 1 514 ? 10.887 60.562 13.647 1.00 28.98 493 LEU B N 1
ATOM 7824 C CA . LEU B 1 514 ? 9.427 60.508 13.679 1.00 31.85 493 LEU B CA 1
ATOM 7825 C C . LEU B 1 514 ? 8.855 61.801 14.261 1.00 29.80 493 LEU B C 1
ATOM 7826 O O . LEU B 1 514 ? 8.006 62.449 13.641 1.00 29.09 493 LEU B O 1
ATOM 7831 N N . LEU B 1 515 ? 9.380 62.235 15.411 1.00 31.19 494 LEU B N 1
ATOM 7832 C CA . LEU B 1 515 ? 8.966 63.501 16.011 1.00 36.13 494 LEU B CA 1
ATOM 7833 C C . LEU B 1 515 ? 9.122 64.666 15.037 1.00 38.47 494 LEU B C 1
ATOM 7834 O O . LEU B 1 515 ? 8.208 65.485 14.872 1.00 33.93 494 LEU B O 1
ATOM 7839 N N . THR B 1 516 ? 10.280 64.765 14.388 1.00 30.12 495 THR B N 1
ATOM 7840 C CA . THR B 1 516 ? 10.537 65.913 13.524 1.00 28.11 495 THR B CA 1
ATOM 7841 C C . THR B 1 516 ? 9.549 65.970 12.361 1.00 27.50 495 THR B C 1
ATOM 7842 O O . THR B 1 516 ? 8.974 67.027 12.072 1.00 35.60 495 THR B O 1
ATOM 7846 N N . GLU B 1 517 ? 9.301 64.831 11.708 1.00 25.97 496 GLU B N 1
ATOM 7847 C CA . GLU B 1 517 ? 8.417 64.832 10.547 1.00 24.58 496 GLU B CA 1
ATOM 7848 C C . GLU B 1 517 ? 6.972 65.080 10.954 1.00 34.56 496 GLU B C 1
ATOM 7849 O O . GLU B 1 517 ? 6.245 65.816 10.268 1.00 29.85 496 GLU B O 1
ATOM 7855 N N . GLN B 1 518 ? 6.547 64.503 12.083 1.00 33.27 497 GLN B N 1
ATOM 7856 C CA . GLN B 1 518 ? 5.188 64.740 12.553 1.00 29.66 497 GLN B CA 1
ATOM 7857 C C . GLN B 1 518 ? 4.978 66.207 12.896 1.00 38.08 497 GLN B C 1
ATOM 7858 O O . GLN B 1 518 ? 3.940 66.786 12.556 1.00 28.56 497 GLN B O 1
ATOM 7864 N N . LEU B 1 519 ? 5.966 66.838 13.535 1.00 28.93 498 LEU B N 1
ATOM 7865 C CA . LEU B 1 519 ? 5.865 68.272 13.787 1.00 35.75 498 LEU B CA 1
ATOM 7866 C C . LEU B 1 519 ? 5.715 69.057 12.488 1.00 30.34 498 LEU B C 1
ATOM 7867 O O . LEU B 1 519 ? 4.945 70.023 12.425 1.00 29.56 498 LEU B O 1
ATOM 7872 N N . ALA B 1 520 ? 6.457 68.669 11.447 1.00 26.19 499 ALA B N 1
ATOM 7873 C CA . ALA B 1 520 ? 6.387 69.396 10.190 1.00 26.80 499 ALA B CA 1
ATOM 7874 C C . ALA B 1 520 ? 5.022 69.234 9.535 1.00 31.68 499 ALA B C 1
ATOM 7875 O O . ALA B 1 520 ? 4.446 70.215 9.053 1.00 33.32 499 ALA B O 1
ATOM 7877 N N . PHE B 1 521 ? 4.502 67.998 9.489 1.00 24.66 500 PHE B N 1
ATOM 7878 C CA . PHE B 1 521 ? 3.157 67.771 8.963 1.00 31.60 500 PHE B CA 1
ATOM 7879 C C . PHE B 1 521 ? 2.157 68.675 9.672 1.00 30.52 500 PHE B C 1
ATOM 7880 O O . PHE B 1 521 ? 1.386 69.396 9.034 1.00 30.77 500 PHE B O 1
ATOM 7888 N N . ALA B 1 522 ? 2.188 68.665 11.006 1.00 31.46 501 ALA B N 1
ATOM 7889 C CA . ALA B 1 522 ? 1.194 69.395 11.789 1.00 31.35 501 ALA B CA 1
ATOM 7890 C C . ALA B 1 522 ? 1.335 70.900 11.596 1.00 31.74 501 ALA B C 1
ATOM 7891 O O . ALA B 1 522 ? 0.331 71.607 11.437 1.00 30.51 501 ALA B O 1
ATOM 7893 N N . ALA B 1 523 ? 2.574 71.403 11.564 1.00 28.48 502 ALA B N 1
ATOM 7894 C CA . ALA B 1 523 ? 2.776 72.838 11.410 1.00 34.16 502 ALA B CA 1
ATOM 7895 C C . ALA B 1 523 ? 2.412 73.307 10.002 1.00 31.87 502 ALA B C 1
ATOM 7896 O O . ALA B 1 523 ? 1.851 74.397 9.835 1.00 27.81 502 ALA B O 1
ATOM 7898 N N . ALA B 1 524 ? 2.702 72.490 8.982 1.00 30.61 503 ALA B N 1
ATOM 7899 C CA . ALA B 1 524 ? 2.285 72.813 7.620 1.00 28.44 503 ALA B CA 1
ATOM 7900 C C . ALA B 1 524 ? 0.764 72.828 7.490 1.00 31.74 503 ALA B C 1
ATOM 7901 O O . ALA B 1 524 ? 0.197 73.699 6.817 1.00 30.06 503 ALA B O 1
ATOM 7903 N N . ALA B 1 525 ? 0.093 71.832 8.072 1.00 26.29 504 ALA B N 1
ATOM 7904 C CA . ALA B 1 525 ? -1.366 71.813 8.083 1.00 35.44 504 ALA B CA 1
ATOM 7905 C C . ALA B 1 525 ? -1.921 73.069 8.742 1.00 42.89 504 ALA B C 1
ATOM 7906 O O . ALA B 1 525 ? -2.864 73.694 8.232 1.00 29.30 504 ALA B O 1
ATOM 7908 N N . ALA B 1 526 ? -1.358 73.437 9.896 1.00 29.74 505 ALA B N 1
ATOM 7909 C CA . ALA B 1 526 ? -1.839 74.609 10.617 1.00 31.33 505 ALA B CA 1
ATOM 7910 C C . ALA B 1 526 ? -1.695 75.870 9.778 1.00 30.79 505 ALA B C 1
ATOM 7911 O O . ALA B 1 526 ? -2.594 76.717 9.760 1.00 34.44 505 ALA B O 1
ATOM 7913 N N . GLU B 1 527 ? -0.571 76.011 9.068 1.00 33.70 506 GLU B N 1
ATOM 7914 C CA . GLU B 1 527 ? -0.366 77.228 8.297 1.00 31.24 506 GLU B CA 1
ATOM 7915 C C . GLU B 1 527 ? -1.269 77.280 7.074 1.00 35.65 506 GLU B C 1
ATOM 7916 O O . GLU B 1 527 ? -1.703 78.367 6.675 1.00 34.73 506 GLU B O 1
ATOM 7922 N N . LEU B 1 528 ? -1.576 76.132 6.470 1.00 31.26 507 LEU B N 1
ATOM 7923 C CA . LEU B 1 528 ? -2.502 76.159 5.349 1.00 33.33 507 LEU B CA 1
ATOM 7924 C C . LEU B 1 528 ? -3.866 76.651 5.806 1.00 34.27 507 LEU B C 1
ATOM 7925 O O . LEU B 1 528 ? -4.537 77.399 5.087 1.00 31.71 507 LEU B O 1
ATOM 7930 N N . ARG B 1 529 ? -4.272 76.267 7.019 1.00 34.83 508 ARG B N 1
ATOM 7931 C CA . ARG B 1 529 ? -5.478 76.819 7.621 1.00 38.85 508 ARG B CA 1
ATOM 7932 C C . ARG B 1 529 ? -5.333 78.319 7.846 1.00 41.54 508 ARG B C 1
ATOM 7933 O O . ARG B 1 529 ? -6.218 79.103 7.484 1.00 41.20 508 ARG B O 1
ATOM 7941 N N . GLN B 1 530 ? -4.203 78.738 8.422 1.00 37.50 509 GLN B N 1
ATOM 7942 C CA . GLN B 1 530 ? -3.997 80.154 8.707 1.00 39.98 509 GLN B CA 1
ATOM 7943 C C . GLN B 1 530 ? -4.120 80.985 7.440 1.00 40.11 509 GLN B C 1
ATOM 7944 O O . GLN B 1 530 ? -4.696 82.079 7.460 1.00 39.90 509 GLN B O 1
ATOM 7950 N N . LEU B 1 531 ? -3.587 80.475 6.324 1.00 31.61 510 LEU B N 1
ATOM 7951 C CA . LEU B 1 531 ? -3.665 81.157 5.044 1.00 33.05 510 LEU B CA 1
ATOM 7952 C C . LEU B 1 531 ? -5.048 81.085 4.403 1.00 33.70 510 LEU B C 1
ATOM 7953 O O . LEU B 1 531 ? -5.245 81.717 3.364 1.00 35.58 510 LEU B O 1
ATOM 7958 N N . GLY B 1 532 ? -5.994 80.331 4.968 1.00 41.56 511 GLY B N 1
ATOM 7959 C CA . GLY B 1 532 ? -7.315 80.189 4.364 1.00 33.96 511 GLY B CA 1
ATOM 7960 C C . GLY B 1 532 ? -7.396 79.204 3.212 1.00 38.02 511 GLY B C 1
ATOM 7961 O O . GLY B 1 532 ? -8.405 79.190 2.500 1.00 37.97 511 GLY B O 1
ATOM 7962 N N . ALA B 1 533 ? -6.363 78.389 2.993 1.00 30.27 512 ALA B N 1
ATOM 7963 C CA . ALA B 1 533 ? -6.342 77.384 1.924 1.00 28.93 512 ALA B CA 1
ATOM 7964 C C . ALA B 1 533 ? -7.035 76.106 2.400 1.00 29.33 512 ALA B C 1
ATOM 7965 O O . ALA B 1 533 ? -6.450 75.026 2.490 1.00 30.16 512 ALA B O 1
ATOM 7967 N N . ASP B 1 534 ? -8.343 76.232 2.643 1.00 34.06 513 ASP B N 1
ATOM 7968 C CA . ASP B 1 534 ? -9.058 75.203 3.395 1.00 37.85 513 ASP B CA 1
ATOM 7969 C C . ASP B 1 534 ? -9.274 73.922 2.598 1.00 35.63 513 ASP B C 1
ATOM 7970 O O . ASP B 1 534 ? -9.278 72.835 3.182 1.00 39.66 513 ASP B O 1
ATOM 7975 N N . ASP B 1 535 ? -9.450 74.015 1.280 1.00 34.07 514 ASP B N 1
ATOM 7976 C CA . ASP B 1 535 ? -9.539 72.802 0.472 1.00 35.11 514 ASP B CA 1
ATOM 7977 C C . ASP B 1 535 ? -8.207 72.067 0.468 1.00 38.19 514 ASP B C 1
ATOM 7978 O O . ASP B 1 535 ? -8.170 70.833 0.539 1.00 40.70 514 ASP B O 1
ATOM 7983 N N . ILE B 1 536 ? -7.103 72.820 0.360 1.00 32.69 515 ILE B N 1
ATOM 7984 C CA . ILE B 1 536 ? -5.765 72.234 0.394 1.00 26.50 515 ILE B CA 1
ATOM 7985 C C . ILE B 1 536 ? -5.497 71.606 1.761 1.00 27.13 515 ILE B C 1
ATOM 7986 O O . ILE B 1 536 ? -5.033 70.465 1.860 1.00 25.19 515 ILE B O 1
ATOM 7991 N N . ALA B 1 537 ? -5.821 72.337 2.834 1.00 26.90 516 ALA B N 1
ATOM 7992 C CA . ALA B 1 537 ? -5.610 71.850 4.197 1.00 27.63 516 ALA B CA 1
ATOM 7993 C C . ALA B 1 537 ? -6.406 70.576 4.475 1.00 31.98 516 ALA B C 1
ATOM 7994 O O . ALA B 1 537 ? -5.885 69.631 5.075 1.00 35.41 516 ALA B O 1
ATOM 7996 N N . ASP B 1 538 ? -7.693 70.554 4.094 1.00 32.53 517 ASP B N 1
ATOM 7997 C CA . ASP B 1 538 ? -8.523 69.363 4.288 1.00 30.50 517 ASP B CA 1
ATOM 7998 C C . ASP B 1 538 ? -7.835 68.115 3.762 1.00 29.13 517 ASP B C 1
ATOM 7999 O O . ASP B 1 538 ? -7.682 67.118 4.480 1.00 29.54 517 ASP B O 1
ATOM 8004 N N . ALA B 1 539 ? -7.427 68.159 2.491 1.00 29.19 518 ALA B N 1
ATOM 8005 C CA . ALA B 1 539 ? -6.836 67.000 1.841 1.00 32.08 518 ALA B CA 1
ATOM 8006 C C . ALA B 1 539 ? -5.457 66.698 2.413 1.00 27.95 518 ALA B C 1
ATOM 8007 O O . ALA B 1 539 ? -5.088 65.524 2.570 1.00 27.92 518 ALA B O 1
ATOM 8009 N N . PHE B 1 540 ? -4.680 67.747 2.729 1.00 24.89 519 PHE B N 1
ATOM 8010 C CA . PHE B 1 540 ? -3.374 67.544 3.363 1.00 24.55 519 PHE B CA 1
ATOM 8011 C C . PHE B 1 540 ? -3.529 66.886 4.726 1.00 28.93 519 PHE B C 1
ATOM 8012 O O . PHE B 1 540 ? -2.776 65.963 5.068 1.00 25.55 519 PHE B O 1
ATOM 8020 N N . ILE B 1 541 ? -4.507 67.350 5.520 1.00 32.29 520 ILE B N 1
ATOM 8021 C CA . ILE B 1 541 ? -4.708 66.817 6.866 1.00 28.58 520 ILE B CA 1
ATOM 8022 C C . ILE B 1 541 ? -5.152 65.366 6.806 1.00 33.06 520 ILE B C 1
ATOM 8023 O O . ILE B 1 541 ? -4.644 64.516 7.546 1.00 34.23 520 ILE B O 1
ATOM 8028 N N . GLU B 1 542 ? -6.090 65.054 5.912 1.00 31.54 521 GLU B N 1
ATOM 8029 C CA . GLU B 1 542 ? -6.590 63.690 5.826 1.00 35.70 521 GLU B CA 1
ATOM 8030 C C . GLU B 1 542 ? -5.491 62.694 5.469 1.00 33.43 521 GLU B C 1
ATOM 8031 O O . GLU B 1 542 ? -5.509 61.557 5.952 1.00 36.41 521 GLU B O 1
ATOM 8037 N N . THR B 1 543 ? -4.516 63.098 4.659 1.00 26.66 522 THR B N 1
ATOM 8038 C CA . THR B 1 543 ? -3.484 62.152 4.244 1.00 35.21 522 THR B CA 1
ATOM 8039 C C . THR B 1 543 ? -2.279 62.154 5.184 1.00 32.78 522 THR B C 1
ATOM 8040 O O . THR B 1 543 ? -1.978 61.132 5.806 1.00 31.29 522 THR B O 1
ATOM 8044 N N . ARG B 1 544 ? -1.583 63.291 5.300 1.00 34.47 523 ARG B N 1
ATOM 8045 C CA . ARG B 1 544 ? -0.340 63.320 6.074 1.00 31.85 523 ARG B CA 1
ATOM 8046 C C . ARG B 1 544 ? -0.594 63.119 7.568 1.00 34.78 523 ARG B C 1
ATOM 8047 O O . ARG B 1 544 ? 0.269 62.580 8.273 1.00 31.81 523 ARG B O 1
ATOM 8055 N N . LEU B 1 545 ? -1.753 63.539 8.076 1.00 31.61 524 LEU B N 1
ATOM 8056 C CA . LEU B 1 545 ? -2.053 63.365 9.489 1.00 35.71 524 LEU B CA 1
ATOM 8057 C C . LEU B 1 545 ? -3.010 62.215 9.778 1.00 39.23 524 LEU B C 1
ATOM 8058 O O . LEU B 1 545 ? -3.244 61.916 10.949 1.00 53.21 524 LEU B O 1
ATOM 8063 N N . GLY B 1 546 ? -3.560 61.555 8.759 1.00 38.43 525 GLY B N 1
ATOM 8064 C CA . GLY B 1 546 ? -4.511 60.487 9.017 1.00 38.58 525 GLY B CA 1
ATOM 8065 C C . GLY B 1 546 ? -4.389 59.242 8.155 1.00 37.50 525 GLY B C 1
ATOM 8066 O O . GLY B 1 546 ? -5.092 58.255 8.393 1.00 45.63 525 GLY B O 1
ATOM 8067 N N . GLY B 1 547 ? -3.510 59.271 7.146 1.00 31.56 526 GLY B N 1
ATOM 8068 C CA . GLY B 1 547 ? -3.369 58.172 6.216 1.00 28.73 526 GLY B CA 1
ATOM 8069 C C . GLY B 1 547 ? -2.315 57.156 6.646 1.00 35.51 526 GLY B C 1
ATOM 8070 O O . GLY B 1 547 ? -1.651 57.282 7.674 1.00 32.24 526 GLY B O 1
ATOM 8071 N N . LEU B 1 548 ? -2.136 56.142 5.810 1.00 34.16 527 LEU B N 1
ATOM 8072 C CA . LEU B 1 548 ? -1.240 55.047 6.146 1.00 37.71 527 LEU B CA 1
ATOM 8073 C C . LEU B 1 548 ? 0.092 55.186 5.407 1.00 30.26 527 LEU B C 1
ATOM 8074 O O . LEU B 1 548 ? 0.267 56.035 4.540 1.00 24.81 527 LEU B O 1
ATOM 8079 N N . TRP B 1 549 ? 1.046 54.352 5.808 1.00 29.88 528 TRP B N 1
ATOM 8080 C CA . TRP B 1 549 ? 2.364 54.299 5.186 1.00 28.41 528 TRP B CA 1
ATOM 8081 C C . TRP B 1 549 ? 2.269 54.270 3.658 1.00 26.85 528 TRP B C 1
ATOM 8082 O O . TRP B 1 549 ? 1.511 53.487 3.080 1.00 26.13 528 TRP B O 1
ATOM 8093 N N . ARG B 1 550 ? 3.054 55.124 3.006 1.00 21.91 529 ARG B N 1
ATOM 8094 C CA . ARG B 1 550 ? 3.110 55.177 1.553 1.00 22.89 529 ARG B CA 1
ATOM 8095 C C . ARG B 1 550 ? 4.547 55.469 1.139 1.00 25.27 529 ARG B C 1
ATOM 8096 O O . ARG B 1 550 ? 5.337 56.027 1.906 1.00 23.90 529 ARG B O 1
ATOM 8104 N N . THR B 1 551 ? 4.870 55.081 -0.089 1.00 19.72 530 THR B N 1
ATOM 8105 C CA . THR B 1 551 ? 6.190 55.312 -0.649 1.00 21.78 530 THR B CA 1
ATOM 8106 C C . THR B 1 551 ? 6.166 56.043 -1.990 1.00 22.46 530 THR B C 1
ATOM 8107 O O . THR B 1 551 ? 7.228 56.480 -2.445 1.00 26.29 530 THR B O 1
ATOM 8111 N N . THR B 1 552 ? 5.002 56.217 -2.623 1.00 19.59 531 THR B N 1
ATOM 8112 C CA . THR B 1 552 ? 4.913 56.932 -3.893 1.00 21.72 531 THR B CA 1
ATOM 8113 C C . THR B 1 552 ? 3.710 57.874 -3.863 1.00 20.98 531 THR B C 1
ATOM 8114 O O . THR B 1 552 ? 2.801 57.725 -3.048 1.00 21.18 531 THR B O 1
ATOM 8118 N N . TYR B 1 553 ? 3.715 58.844 -4.776 1.00 17.46 532 TYR B N 1
ATOM 8119 C CA . TYR B 1 553 ? 2.650 59.828 -4.889 1.00 19.23 532 TYR B CA 1
ATOM 8120 C C . TYR B 1 553 ? 1.442 59.272 -5.650 1.00 22.40 532 TYR B C 1
ATOM 8121 O O . TYR B 1 553 ? 1.534 58.309 -6.417 1.00 20.74 532 TYR B O 1
ATOM 8130 N N . GLY B 1 554 ? 0.294 59.901 -5.419 1.00 22.08 533 GLY B N 1
ATOM 8131 C CA . GLY B 1 554 ? -0.956 59.465 -6.004 1.00 18.92 533 GLY B CA 1
ATOM 8132 C C . GLY B 1 554 ? -1.863 58.735 -5.042 1.00 17.27 533 GLY B C 1
ATOM 8133 O O . GLY B 1 554 ? -2.791 58.044 -5.488 1.00 25.33 533 GLY B O 1
ATOM 8134 N N . MET B 1 555 ? -1.635 58.865 -3.736 1.00 16.78 534 MET B N 1
ATOM 8135 C CA . MET B 1 555 ? -2.418 58.120 -2.747 1.00 22.33 534 MET B CA 1
ATOM 8136 C C . MET B 1 555 ? -3.600 58.961 -2.258 1.00 21.58 534 MET B C 1
ATOM 8137 O O . MET B 1 555 ? -3.737 59.266 -1.080 1.00 25.86 534 MET B O 1
ATOM 8142 N N . LEU B 1 556 ? -4.439 59.371 -3.211 1.00 29.30 535 LEU B N 1
ATOM 8143 C CA . LEU B 1 556 ? -5.663 60.111 -2.920 1.00 28.69 535 LEU B CA 1
ATOM 8144 C C . LEU B 1 556 ? -6.870 59.402 -3.507 1.00 28.73 535 LEU B C 1
ATOM 8145 O O . LEU B 1 556 ? -6.840 58.971 -4.666 1.00 24.86 535 LEU B O 1
ATOM 8150 N N . ASP B 1 557 ? -7.958 59.328 -2.731 1.00 27.81 536 ASP B N 1
ATOM 8151 C CA . ASP B 1 557 ? -9.211 58.867 -3.301 1.00 29.73 536 ASP B CA 1
ATOM 8152 C C . ASP B 1 557 ? -9.944 60.063 -3.915 1.00 30.00 536 ASP B C 1
ATOM 8153 O O . ASP B 1 557 ? -9.419 61.179 -3.995 1.00 23.28 536 ASP B O 1
ATOM 8158 N N . ALA B 1 558 ? -11.190 59.833 -4.335 1.00 33.16 537 ALA B N 1
ATOM 8159 C CA . ALA B 1 558 ? -12.001 60.810 -5.056 1.00 31.69 537 ALA B CA 1
ATOM 8160 C C . ALA B 1 558 ? -12.750 61.782 -4.136 1.00 35.69 537 ALA B C 1
ATOM 8161 O O . ALA B 1 558 ? -13.484 62.649 -4.639 1.00 32.82 537 ALA B O 1
ATOM 8163 N N . ARG B 1 559 ? -12.648 61.615 -2.810 1.00 32.54 538 ARG B N 1
ATOM 8164 C CA . ARG B 1 559 ? -13.432 62.432 -1.882 1.00 40.96 538 ARG B CA 1
ATOM 8165 C C . ARG B 1 559 ? -13.231 63.934 -2.109 1.00 33.88 538 ARG B C 1
ATOM 8166 O O . ARG B 1 559 ? -14.203 64.696 -2.117 1.00 40.15 538 ARG B O 1
ATOM 8174 N N . HIS B 1 560 ? -11.991 64.380 -2.293 1.00 31.29 539 HIS B N 1
ATOM 8175 C CA . HIS B 1 560 ? -11.694 65.773 -2.620 1.00 33.17 539 HIS B CA 1
ATOM 8176 C C . HIS B 1 560 ? -11.374 65.897 -4.103 1.00 35.92 539 HIS B C 1
ATOM 8177 O O . HIS B 1 560 ? -10.515 65.175 -4.615 1.00 34.10 539 HIS B O 1
ATOM 8184 N N . ASN B 1 561 ? -12.052 66.824 -4.782 1.00 34.77 540 ASN B N 1
ATOM 8185 C CA . ASN B 1 561 ? -11.810 67.037 -6.203 1.00 30.27 540 ASN B CA 1
ATOM 8186 C C . ASN B 1 561 ? -10.350 67.392 -6.482 1.00 27.78 540 ASN B C 1
ATOM 8187 O O . ASN B 1 561 ? -9.851 68.428 -6.026 1.00 25.84 540 ASN B O 1
ATOM 8192 N N . ALA B 1 562 ? -9.672 66.519 -7.245 1.00 24.15 541 ALA B N 1
ATOM 8193 C CA . ALA B 1 562 ? -8.252 66.711 -7.542 1.00 22.47 541 ALA B CA 1
ATOM 8194 C C . ALA B 1 562 ? -8.038 67.867 -8.511 1.00 22.02 541 ALA B C 1
ATOM 8195 O O . ALA B 1 562 ? -7.078 68.640 -8.378 1.00 20.70 541 ALA B O 1
ATOM 8197 N N . MET B 1 563 ? -8.913 67.993 -9.502 1.00 24.65 542 MET B N 1
ATOM 8198 C CA . MET B 1 563 ? -8.759 69.063 -10.474 1.00 21.04 542 MET B CA 1
ATOM 8199 C C . MET B 1 563 ? -8.826 70.425 -9.785 1.00 26.52 542 MET B C 1
ATOM 8200 O O . MET B 1 563 ? -8.105 71.358 -10.161 1.00 20.38 542 MET B O 1
ATOM 8205 N N . ARG B 1 564 ? -9.679 70.555 -8.759 1.00 28.92 543 ARG B N 1
ATOM 8206 C CA . ARG B 1 564 ? -9.765 71.821 -8.035 1.00 31.46 543 ARG B CA 1
ATOM 8207 C C . ARG B 1 564 ? -8.472 72.130 -7.285 1.00 24.53 543 ARG B C 1
ATOM 8208 O O . ARG B 1 564 ? -7.994 73.272 -7.307 1.00 26.06 543 ARG B O 1
ATOM 8216 N N . ILE B 1 565 ? -7.875 71.124 -6.643 1.00 24.64 544 ILE B N 1
ATOM 8217 C CA . ILE B 1 565 ? -6.586 71.324 -5.982 1.00 22.10 544 ILE B CA 1
ATOM 8218 C C . ILE B 1 565 ? -5.553 71.832 -6.979 1.00 26.59 544 ILE B C 1
ATOM 8219 O O . ILE B 1 565 ? -4.816 72.784 -6.697 1.00 21.26 544 ILE B O 1
ATOM 8224 N N . ILE B 1 566 ? -5.517 71.227 -8.170 1.00 25.91 545 ILE B N 1
ATOM 8225 C CA . ILE B 1 566 ? -4.549 71.587 -9.203 1.00 23.62 545 ILE B CA 1
ATOM 8226 C C . ILE B 1 566 ? -4.807 72.997 -9.728 1.00 21.48 545 ILE B C 1
ATOM 8227 O O . ILE B 1 566 ? -3.876 73.795 -9.896 1.00 21.45 545 ILE B O 1
ATOM 8232 N N . ASP B 1 567 ? -6.071 73.313 -10.029 1.00 18.19 546 ASP B N 1
ATOM 8233 C CA . ASP B 1 567 ? -6.418 74.627 -10.564 1.00 20.16 546 ASP B CA 1
ATOM 8234 C C . ASP B 1 567 ? -6.232 75.730 -9.531 1.00 21.85 546 ASP B C 1
ATOM 8235 O O . ASP B 1 567 ? -5.911 76.867 -9.894 1.00 30.78 546 ASP B O 1
ATOM 8240 N N . GLN B 1 568 ? -6.431 75.421 -8.248 1.00 20.72 547 GLN B N 1
ATOM 8241 C CA . GLN B 1 568 ? -6.240 76.435 -7.210 1.00 27.91 547 GLN B CA 1
ATOM 8242 C C . GLN B 1 568 ? -4.772 76.827 -7.051 1.00 26.66 547 GLN B C 1
ATOM 8243 O O . GLN B 1 568 ? -4.467 77.985 -6.741 1.00 24.05 547 GLN B O 1
ATOM 8249 N N . LEU B 1 569 ? -3.852 75.882 -7.237 1.00 26.63 548 LEU B N 1
ATOM 8250 C CA . LEU B 1 569 ? -2.442 76.114 -6.953 1.00 23.52 548 LEU B CA 1
ATOM 8251 C C . LEU B 1 569 ? -1.623 76.358 -8.215 1.00 20.04 548 LEU B C 1
ATOM 8252 O O . LEU B 1 569 ? -0.611 77.069 -8.148 1.00 21.46 548 LEU B O 1
ATOM 8257 N N . TYR B 1 570 ? -2.069 75.814 -9.357 1.00 15.84 549 TYR B N 1
ATOM 8258 C CA . TYR B 1 570 ? -1.377 75.931 -10.647 1.00 19.76 549 TYR B CA 1
ATOM 8259 C C . TYR B 1 570 ? -2.375 76.365 -11.724 1.00 19.68 549 TYR B C 1
ATOM 8260 O O . TYR B 1 570 ? -2.589 75.655 -12.716 1.00 24.30 549 TYR B O 1
ATOM 8269 N N . PRO B 1 571 ? -3.009 77.537 -11.565 1.00 23.38 550 PRO B N 1
ATOM 8270 C CA . PRO B 1 571 ? -4.005 77.959 -12.561 1.00 20.56 550 PRO B CA 1
ATOM 8271 C C . PRO B 1 571 ? -3.369 78.065 -13.934 1.00 26.96 550 PRO B C 1
ATOM 8272 O O . PRO B 1 571 ? -2.219 78.502 -14.069 1.00 29.91 550 PRO B O 1
ATOM 8276 N N . ALA B 1 572 ? -4.117 77.637 -14.953 1.00 26.11 551 ALA B N 1
ATOM 8277 C CA . ALA B 1 572 ? -3.571 77.575 -16.302 1.00 27.05 551 ALA B CA 1
ATOM 8278 C C . ALA B 1 572 ? -3.190 78.970 -16.759 1.00 44.96 551 ALA B C 1
ATOM 8279 O O . ALA B 1 572 ? -3.988 79.910 -16.668 1.00 44.39 551 ALA B O 1
ATOM 8281 N N . SER B 1 573 ? -1.944 79.095 -17.203 1.00 58.48 552 SER B N 1
ATOM 8282 C CA . SER B 1 573 ? -1.377 80.340 -17.684 1.00 73.65 552 SER B CA 1
ATOM 8283 C C . SER B 1 573 ? -0.710 80.064 -19.021 1.00 79.90 552 SER B C 1
ATOM 8284 O O . SER B 1 573 ? 0.489 79.782 -19.094 1.00 80.09 552 SER B O 1
ATOM 8287 N N . LYS C 1 33 ? 56.908 76.501 0.799 1.00 73.55 12 LYS C N 1
ATOM 8288 C CA . LYS C 1 33 ? 57.383 76.580 -0.576 1.00 65.90 12 LYS C CA 1
ATOM 8289 C C . LYS C 1 33 ? 58.669 75.762 -0.768 1.00 67.30 12 LYS C C 1
ATOM 8290 O O . LYS C 1 33 ? 59.534 75.716 0.118 1.00 68.20 12 LYS C O 1
ATOM 8292 N N . THR C 1 34 ? 58.766 75.092 -1.923 1.00 61.87 13 THR C N 1
ATOM 8293 C CA . THR C 1 34 ? 59.935 74.299 -2.293 1.00 59.00 13 THR C CA 1
ATOM 8294 C C . THR C 1 34 ? 60.979 75.069 -3.109 1.00 56.94 13 THR C C 1
ATOM 8295 O O . THR C 1 34 ? 62.115 74.598 -3.221 1.00 43.09 13 THR C O 1
ATOM 8299 N N . HIS C 1 35 ? 60.636 76.234 -3.662 1.00 48.37 14 HIS C N 1
ATOM 8300 C CA . HIS C 1 35 ? 61.507 76.927 -4.607 1.00 49.58 14 HIS C CA 1
ATOM 8301 C C . HIS C 1 35 ? 60.993 78.348 -4.830 1.00 54.76 14 HIS C C 1
ATOM 8302 O O . HIS C 1 35 ? 59.816 78.646 -4.597 1.00 52.01 14 HIS C O 1
ATOM 8309 N N . GLU C 1 36 ? 61.880 79.206 -5.338 1.00 54.06 15 GLU C N 1
ATOM 8310 C CA . GLU C 1 36 ? 61.507 80.531 -5.816 1.00 49.89 15 GLU C CA 1
ATOM 8311 C C . GLU C 1 36 ? 61.358 80.508 -7.333 1.00 47.29 15 GLU C C 1
ATOM 8312 O O . GLU C 1 36 ? 62.067 79.780 -8.035 1.00 44.63 15 GLU C O 1
ATOM 8318 N N . VAL C 1 37 ? 60.438 81.330 -7.831 1.00 45.25 16 VAL C N 1
ATOM 8319 C CA . VAL C 1 37 ? 60.209 81.492 -9.258 1.00 45.91 16 VAL C CA 1
ATOM 8320 C C . VAL C 1 37 ? 60.931 82.764 -9.681 1.00 47.61 16 VAL C C 1
ATOM 8321 O O . VAL C 1 37 ? 60.548 83.870 -9.283 1.00 42.90 16 VAL C O 1
ATOM 8325 N N . THR C 1 38 ? 61.976 82.612 -10.487 1.00 41.09 17 THR C N 1
ATOM 8326 C CA . THR C 1 38 ? 62.854 83.714 -10.847 1.00 42.35 17 THR C CA 1
ATOM 8327 C C . THR C 1 38 ? 63.099 83.701 -12.351 1.00 38.75 17 THR C C 1
ATOM 8328 O O . THR C 1 38 ? 62.742 82.746 -13.059 1.00 35.51 17 THR C O 1
ATOM 8332 N N . ASN C 1 39 ? 63.667 84.814 -12.835 1.00 37.57 18 ASN C N 1
ATOM 8333 C CA . ASN C 1 39 ? 64.123 84.958 -14.226 1.00 37.63 18 ASN C CA 1
ATOM 8334 C C . ASN C 1 39 ? 62.960 84.831 -15.221 1.00 35.95 18 ASN C C 1
ATOM 8335 O O . ASN C 1 39 ? 63.088 84.241 -16.298 1.00 36.33 18 ASN C O 1
ATOM 8340 N N . GLN C 1 40 ? 61.813 85.406 -14.871 1.00 34.76 19 GLN C N 1
ATOM 8341 C CA . GLN C 1 40 ? 60.633 85.356 -15.729 1.00 33.32 19 GLN C CA 1
ATOM 8342 C C . GLN C 1 40 ? 60.492 86.655 -16.525 1.00 38.71 19 GLN C C 1
ATOM 8343 O O . GLN C 1 40 ? 60.859 87.740 -16.061 1.00 37.30 19 GLN C O 1
ATOM 8349 N N . THR C 1 41 ? 59.989 86.530 -17.751 1.00 40.31 20 THR C N 1
ATOM 8350 C CA . THR C 1 41 ? 59.823 87.715 -18.591 1.00 37.31 20 THR C CA 1
ATOM 8351 C C . THR C 1 41 ? 58.518 88.423 -18.225 1.00 40.72 20 THR C C 1
ATOM 8352 O O . THR C 1 41 ? 57.466 87.778 -18.185 1.00 30.92 20 THR C O 1
ATOM 8356 N N . PRO C 1 42 ? 58.547 89.724 -17.928 1.00 44.17 21 PRO C N 1
ATOM 8357 C CA . PRO C 1 42 ? 57.294 90.433 -17.666 1.00 44.31 21 PRO C CA 1
ATOM 8358 C C . PRO C 1 42 ? 56.432 90.447 -18.912 1.00 46.37 21 PRO C C 1
ATOM 8359 O O . PRO C 1 42 ? 56.948 90.451 -20.045 1.00 43.44 21 PRO C O 1
ATOM 8363 N N . PRO C 1 43 ? 55.110 90.431 -18.754 1.00 51.12 22 PRO C N 1
ATOM 8364 C CA . PRO C 1 43 ? 54.233 90.383 -19.933 1.00 52.67 22 PRO C CA 1
ATOM 8365 C C . PRO C 1 43 ? 54.316 91.655 -20.772 1.00 42.59 22 PRO C C 1
ATOM 8366 O O . PRO C 1 43 ? 54.563 92.753 -20.270 1.00 43.37 22 PRO C O 1
ATOM 8370 N N . ILE C 1 44 ? 54.143 91.481 -22.086 1.00 46.02 23 ILE C N 1
ATOM 8371 C CA . ILE C 1 44 ? 54.108 92.610 -23.016 1.00 54.40 23 ILE C CA 1
ATOM 8372 C C . ILE C 1 44 ? 52.775 93.350 -22.966 1.00 53.33 23 ILE C C 1
ATOM 8373 O O . ILE C 1 44 ? 52.680 94.473 -23.478 1.00 55.93 23 ILE C O 1
ATOM 8378 N N . THR C 1 45 ? 51.755 92.751 -22.342 1.00 47.95 24 THR C N 1
ATOM 8379 C CA . THR C 1 45 ? 50.451 93.376 -22.115 1.00 47.36 24 THR C CA 1
ATOM 8380 C C . THR C 1 45 ? 50.574 94.794 -21.558 1.00 41.27 24 THR C C 1
ATOM 8381 O O . THR C 1 45 ? 51.458 95.088 -20.748 1.00 42.53 24 THR C O 1
ATOM 8385 N N . GLY C 1 46 ? 49.654 95.674 -21.975 1.00 32.02 25 GLY C N 1
ATOM 8386 C CA . GLY C 1 46 ? 49.569 97.009 -21.415 1.00 35.73 25 GLY C CA 1
ATOM 8387 C C . GLY C 1 46 ? 50.308 98.103 -22.168 1.00 33.47 25 GLY C C 1
ATOM 8388 O O . GLY C 1 46 ? 50.151 99.284 -21.819 1.00 34.48 25 GLY C O 1
ATOM 8389 N N . THR C 1 47 ? 51.080 97.767 -23.200 1.00 35.61 26 THR C N 1
ATOM 8390 C CA . THR C 1 47 ? 51.815 98.761 -23.976 1.00 38.84 26 THR C CA 1
ATOM 8391 C C . THR C 1 47 ? 51.026 99.067 -25.262 1.00 33.78 26 THR C C 1
ATOM 8392 O O . THR C 1 47 ? 49.809 98.842 -25.320 1.00 34.06 26 THR C O 1
ATOM 8396 N N . ASN C 1 48 ? 51.687 99.627 -26.281 1.00 29.03 27 ASN C N 1
ATOM 8397 C CA . ASN C 1 48 ? 50.984 100.088 -27.484 1.00 30.40 27 ASN C CA 1
ATOM 8398 C C . ASN C 1 48 ? 51.562 99.432 -28.738 1.00 24.08 27 ASN C C 1
ATOM 8399 O O . ASN C 1 48 ? 52.691 99.728 -29.137 1.00 29.79 27 ASN C O 1
ATOM 8404 N N . ALA C 1 49 ? 50.764 98.580 -29.391 1.00 26.72 28 ALA C N 1
ATOM 8405 C CA . ALA C 1 49 ? 51.251 97.818 -30.542 1.00 25.48 28 ALA C CA 1
ATOM 8406 C C . ALA C 1 49 ? 51.534 98.693 -31.752 1.00 28.44 28 ALA C C 1
ATOM 8407 O O . ALA C 1 49 ? 52.317 98.294 -32.624 1.00 27.69 28 ALA C O 1
ATOM 8409 N N . TYR C 1 50 ? 50.890 99.855 -31.841 1.00 27.23 29 TYR C N 1
ATOM 8410 C CA . TYR C 1 50 ? 51.133 100.765 -32.950 1.00 24.45 29 TYR C CA 1
ATOM 8411 C C . TYR C 1 50 ? 52.370 101.628 -32.691 1.00 27.75 29 TYR C C 1
ATOM 8412 O O . TYR C 1 50 ? 53.241 101.748 -33.555 1.00 27.49 29 TYR C O 1
ATOM 8421 N N . LEU C 1 51 ? 52.479 102.215 -31.495 1.00 29.29 30 LEU C N 1
ATOM 8422 C CA . LEU C 1 51 ? 53.630 103.059 -31.193 1.00 29.06 30 LEU C CA 1
ATOM 8423 C C . LEU C 1 51 ? 54.912 102.252 -31.026 1.00 27.71 30 LEU C C 1
ATOM 8424 O O . LEU C 1 51 ? 56.003 102.820 -31.113 1.00 26.95 30 LEU C O 1
ATOM 8429 N N . GLY C 1 52 ? 54.812 100.948 -30.767 1.00 24.55 31 GLY C N 1
ATOM 8430 C CA . GLY C 1 52 ? 55.995 100.121 -30.735 1.00 27.63 31 GLY C CA 1
ATOM 8431 C C . GLY C 1 52 ? 56.477 99.611 -32.079 1.00 33.77 31 GLY C C 1
ATOM 8432 O O . GLY C 1 52 ? 57.403 98.790 -32.109 1.00 34.63 31 GLY C O 1
ATOM 8433 N N . ASP C 1 53 ? 55.883 100.075 -33.191 1.00 27.38 32 ASP C N 1
ATOM 8434 C CA . ASP C 1 53 ? 56.122 99.528 -34.533 1.00 22.27 32 ASP C CA 1
ATOM 8435 C C . ASP C 1 53 ? 56.475 100.685 -35.458 1.00 26.39 32 ASP C C 1
ATOM 8436 O O . ASP C 1 53 ? 55.619 101.194 -36.194 1.00 25.41 32 ASP C O 1
ATOM 8441 N N . PRO C 1 54 ? 57.745 101.106 -35.471 1.00 29.77 33 PRO C N 1
ATOM 8442 C CA . PRO C 1 54 ? 58.122 102.267 -36.294 1.00 30.10 33 PRO C CA 1
ATOM 8443 C C . PRO C 1 54 ? 57.845 102.077 -37.777 1.00 31.89 33 PRO C C 1
ATOM 8444 O O . PRO C 1 54 ? 57.538 103.060 -38.459 1.00 32.99 33 PRO C O 1
ATOM 8448 N N . LEU C 1 55 ? 57.968 100.855 -38.305 1.00 23.21 34 LEU C N 1
ATOM 8449 C CA . LEU C 1 55 ? 57.663 100.633 -39.717 1.00 29.02 34 LEU C CA 1
ATOM 8450 C C . LEU C 1 55 ? 56.196 100.909 -40.029 1.00 22.96 34 LEU C C 1
ATOM 8451 O O . LEU C 1 55 ? 55.877 101.527 -41.053 1.00 27.57 34 LEU C O 1
ATOM 8456 N N . LEU C 1 56 ? 55.286 100.436 -39.178 1.00 21.62 35 LEU C N 1
ATOM 8457 C CA . LEU C 1 56 ? 53.869 100.704 -39.401 1.00 21.23 35 LEU C CA 1
ATOM 8458 C C . LEU C 1 56 ? 53.583 102.196 -39.316 1.00 22.18 35 LEU C C 1
ATOM 8459 O O . LEU C 1 56 ? 52.777 102.729 -40.089 1.00 25.07 35 LEU C O 1
ATOM 8464 N N . MET C 1 57 ? 54.213 102.882 -38.358 1.00 23.03 36 MET C N 1
ATOM 8465 C CA . MET C 1 57 ? 54.027 104.323 -38.237 1.00 24.10 36 MET C CA 1
ATOM 8466 C C . MET C 1 57 ? 54.537 105.055 -39.471 1.00 28.07 36 MET C C 1
ATOM 8467 O O . MET C 1 57 ? 53.947 106.054 -39.890 1.00 28.46 36 MET C O 1
ATOM 8472 N N . GLN C 1 58 ? 55.663 104.610 -40.035 1.00 33.02 37 GLN C N 1
ATOM 8473 C CA . GLN C 1 58 ? 56.165 105.207 -41.273 1.00 25.31 37 GLN C CA 1
ATOM 8474 C C . GLN C 1 58 ? 55.218 104.945 -42.439 1.00 32.99 37 GLN C C 1
ATOM 8475 O O . GLN C 1 58 ? 54.967 105.842 -43.251 1.00 25.30 37 GLN C O 1
ATOM 8481 N N . ILE C 1 59 ? 54.683 103.720 -42.533 1.00 23.49 38 ILE C N 1
ATOM 8482 C CA . ILE C 1 59 ? 53.698 103.393 -43.563 1.00 23.63 38 ILE C CA 1
ATOM 8483 C C . ILE C 1 59 ? 52.487 104.315 -43.463 1.00 27.76 38 ILE C C 1
ATOM 8484 O O . ILE C 1 59 ? 51.921 104.730 -44.478 1.00 27.51 38 ILE C O 1
ATOM 8489 N N . ALA C 1 60 ? 52.085 104.665 -42.240 1.00 27.28 39 ALA C N 1
ATOM 8490 C CA . ALA C 1 60 ? 50.910 105.483 -41.978 1.00 25.90 39 ALA C CA 1
ATOM 8491 C C . ALA C 1 60 ? 51.236 106.966 -41.818 1.00 31.58 39 ALA C C 1
ATOM 8492 O O . ALA C 1 60 ? 50.343 107.745 -41.472 1.00 25.62 39 ALA C O 1
ATOM 8494 N N . ALA C 1 61 ? 52.482 107.378 -42.096 1.00 28.34 40 ALA C N 1
ATOM 8495 C CA . ALA C 1 61 ? 52.941 108.703 -41.685 1.00 31.38 40 ALA C CA 1
ATOM 8496 C C . ALA C 1 61 ? 52.114 109.829 -42.293 1.00 31.14 40 ALA C C 1
ATOM 8497 O O . ALA C 1 61 ? 51.911 110.856 -41.642 1.00 32.34 40 ALA C O 1
ATOM 8499 N N . ARG C 1 62 ? 51.614 109.663 -43.518 1.00 31.25 41 ARG C N 1
ATOM 8500 C CA . ARG C 1 62 ? 50.855 110.726 -44.163 1.00 34.32 41 ARG C CA 1
ATOM 8501 C C . ARG C 1 62 ? 49.347 110.628 -43.929 1.00 39.40 41 ARG C C 1
ATOM 8502 O O . ARG C 1 62 ? 48.610 111.460 -44.466 1.00 35.90 41 ARG C O 1
ATOM 8504 N N . PHE C 1 63 ? 48.867 109.649 -43.147 1.00 32.43 42 PHE C N 1
ATOM 8505 C CA . PHE C 1 63 ? 47.454 109.619 -42.774 1.00 31.92 42 PHE C CA 1
ATOM 8506 C C . PHE C 1 63 ? 47.104 110.886 -41.994 1.00 32.43 42 PHE C C 1
ATOM 8507 O O . PHE C 1 63 ? 47.960 111.449 -41.304 1.00 33.00 42 PHE C O 1
ATOM 8515 N N . PRO C 1 64 ? 45.848 111.340 -42.050 1.00 28.44 43 PRO C N 1
ATOM 8516 C CA . PRO C 1 64 ? 45.459 112.501 -41.240 1.00 32.31 43 PRO C CA 1
ATOM 8517 C C . PRO C 1 64 ? 45.609 112.223 -39.746 1.00 34.90 43 PRO C C 1
ATOM 8518 O O . PRO C 1 64 ? 45.646 111.071 -39.287 1.00 30.69 43 PRO C O 1
ATOM 8522 N N . LYS C 1 65 ? 45.691 113.324 -38.990 1.00 32.51 44 LYS C N 1
ATOM 8523 C CA . LYS C 1 65 ? 45.881 113.277 -37.540 1.00 34.71 44 LYS C CA 1
ATOM 8524 C C . LYS C 1 65 ? 44.826 112.412 -36.863 1.00 38.79 44 LYS C C 1
ATOM 8525 O O . LYS C 1 65 ? 45.138 111.652 -35.937 1.00 40.52 44 LYS C O 1
ATOM 8527 N N . GLU C 1 66 ? 43.568 112.516 -37.309 1.00 34.24 45 GLU C N 1
ATOM 8528 C CA . GLU C 1 66 ? 42.495 111.735 -36.698 1.00 36.42 45 GLU C CA 1
ATOM 8529 C C . GLU C 1 66 ? 42.743 110.236 -36.844 1.00 32.17 45 GLU C C 1
ATOM 8530 O O . GLU C 1 66 ? 42.415 109.453 -35.942 1.00 27.88 45 GLU C O 1
ATOM 8536 N N . LEU C 1 67 ? 43.327 109.815 -37.970 1.00 27.09 46 LEU C N 1
ATOM 8537 C CA . LEU C 1 67 ? 43.636 108.400 -38.148 1.00 29.36 46 LEU C CA 1
ATOM 8538 C C . LEU C 1 67 ? 44.786 107.964 -37.247 1.00 33.24 46 LEU C C 1
ATOM 8539 O O . LEU C 1 67 ? 44.777 106.845 -36.722 1.00 35.34 46 LEU C O 1
ATOM 8544 N N . HIS C 1 68 ? 45.785 108.832 -37.059 1.00 34.58 47 HIS C N 1
ATOM 8545 C CA . HIS C 1 68 ? 46.871 108.525 -36.132 1.00 31.14 47 HIS C CA 1
ATOM 8546 C C . HIS C 1 68 ? 46.336 108.296 -34.726 1.00 31.26 47 HIS C C 1
ATOM 8547 O O . HIS C 1 68 ? 46.693 107.316 -34.064 1.00 26.61 47 HIS C O 1
ATOM 8554 N N . THR C 1 69 ? 45.444 109.179 -34.270 1.00 31.34 48 THR C N 1
ATOM 8555 C CA . THR C 1 69 ? 44.855 109.027 -32.947 1.00 27.51 48 THR C CA 1
ATOM 8556 C C . THR C 1 69 ? 44.113 107.707 -32.826 1.00 27.02 48 THR C C 1
ATOM 8557 O O . THR C 1 69 ? 44.247 107.000 -31.818 1.00 29.69 48 THR C O 1
ATOM 8561 N N . GLU C 1 70 ? 43.362 107.337 -33.865 1.00 31.07 49 GLU C N 1
ATOM 8562 C CA . GLU C 1 70 ? 42.583 106.104 -33.823 1.00 31.39 49 GLU C CA 1
ATOM 8563 C C . GLU C 1 70 ? 43.477 104.873 -33.841 1.00 28.58 49 GLU C C 1
ATOM 8564 O O . GLU C 1 70 ? 43.167 103.866 -33.185 1.00 28.79 49 GLU C O 1
ATOM 8570 N N . LEU C 1 71 ? 44.583 104.921 -34.594 1.00 26.14 50 LEU C N 1
ATOM 8571 C CA . LEU C 1 71 ? 45.507 103.788 -34.607 1.00 29.84 50 LEU C CA 1
ATOM 8572 C C . LEU C 1 71 ? 46.225 103.644 -33.265 1.00 30.58 50 LEU C C 1
ATOM 8573 O O . LEU C 1 71 ? 46.507 102.525 -32.828 1.00 25.42 50 LEU C O 1
ATOM 8578 N N . GLU C 1 72 ? 46.527 104.766 -32.600 1.00 29.56 51 GLU C N 1
ATOM 8579 C CA . GLU C 1 72 ? 47.096 104.705 -31.255 1.00 37.72 51 GLU C CA 1
ATOM 8580 C C . GLU C 1 72 ? 46.129 104.052 -30.272 1.00 33.23 51 GLU C C 1
ATOM 8581 O O . GLU C 1 72 ? 46.545 103.263 -29.416 1.00 28.15 51 GLU C O 1
ATOM 8587 N N . GLN C 1 73 ? 44.837 104.377 -30.372 1.00 30.18 52 GLN C N 1
ATOM 8588 C CA . GLN C 1 73 ? 43.851 103.729 -29.510 1.00 32.32 52 GLN C CA 1
ATOM 8589 C C . GLN C 1 73 ? 43.781 102.234 -29.784 1.00 26.76 52 GLN C C 1
ATOM 8590 O O . GLN C 1 73 ? 43.711 101.428 -28.850 1.00 24.39 52 GLN C O 1
ATOM 8596 N N . ALA C 1 74 ? 43.780 101.849 -31.063 1.00 21.78 53 ALA C N 1
ATOM 8597 C CA . ALA C 1 74 ? 43.728 100.435 -31.397 1.00 25.92 53 ALA C CA 1
ATOM 8598 C C . ALA C 1 74 ? 44.990 99.722 -30.926 1.00 30.96 53 ALA C C 1
ATOM 8599 O O . ALA C 1 74 ? 44.920 98.591 -30.429 1.00 28.28 53 ALA C O 1
ATOM 8601 N N . GLY C 1 75 ? 46.152 100.370 -31.074 1.00 29.44 54 GLY C N 1
ATOM 8602 C CA . GLY C 1 75 ? 47.392 99.765 -30.611 1.00 24.66 54 GLY C CA 1
ATOM 8603 C C . GLY C 1 75 ? 47.373 99.474 -29.122 1.00 28.68 54 GLY C C 1
ATOM 8604 O O . GLY C 1 75 ? 47.914 98.464 -28.668 1.00 21.69 54 GLY C O 1
ATOM 8605 N N . ARG C 1 76 ? 46.734 100.345 -28.344 1.00 22.41 55 ARG C N 1
ATOM 8606 C CA . ARG C 1 76 ? 46.583 100.080 -26.921 1.00 30.91 55 ARG C CA 1
ATOM 8607 C C . ARG C 1 76 ? 45.574 98.959 -26.669 1.00 26.00 55 ARG C C 1
ATOM 8608 O O . ARG C 1 76 ? 45.791 98.093 -25.810 1.00 22.69 55 ARG C O 1
ATOM 8616 N N . PHE C 1 77 ? 44.471 98.951 -27.410 1.00 26.40 56 PHE C N 1
ATOM 8617 C CA . PHE C 1 77 ? 43.449 97.942 -27.174 1.00 28.18 56 PHE C CA 1
ATOM 8618 C C . PHE C 1 77 ? 43.977 96.528 -27.431 1.00 28.33 56 PHE C C 1
ATOM 8619 O O . PHE C 1 77 ? 43.788 95.628 -26.605 1.00 30.63 56 PHE C O 1
ATOM 8627 N N . VAL C 1 78 ? 44.648 96.308 -28.569 1.00 24.61 57 VAL C N 1
ATOM 8628 C CA . VAL C 1 78 ? 44.994 94.934 -28.943 1.00 21.29 57 VAL C CA 1
ATOM 8629 C C . VAL C 1 78 ? 45.970 94.295 -27.961 1.00 25.06 57 VAL C C 1
ATOM 8630 O O . VAL C 1 78 ? 46.053 93.060 -27.890 1.00 22.73 57 VAL C O 1
ATOM 8634 N N . LEU C 1 79 ? 46.691 95.099 -27.183 1.00 24.25 58 LEU C N 1
ATOM 8635 C CA . LEU C 1 79 ? 47.564 94.594 -26.134 1.00 23.54 58 LEU C CA 1
ATOM 8636 C C . LEU C 1 79 ? 46.957 94.720 -24.737 1.00 26.03 58 LEU C C 1
ATOM 8637 O O . LEU C 1 79 ? 47.628 94.383 -23.757 1.00 32.31 58 LEU C O 1
ATOM 8642 N N . SER C 1 80 ? 45.711 95.179 -24.607 1.00 21.58 59 SER C N 1
ATOM 8643 C CA . SER C 1 80 ? 45.143 95.290 -23.269 1.00 30.17 59 SER C CA 1
ATOM 8644 C C . SER C 1 80 ? 44.808 93.905 -22.714 1.00 30.87 59 SER C C 1
ATOM 8645 O O . SER C 1 80 ? 44.519 92.962 -23.458 1.00 26.02 59 SER C O 1
ATOM 8648 N N . ALA C 1 81 ? 44.893 93.784 -21.387 1.00 30.41 60 ALA C N 1
ATOM 8649 C CA . ALA C 1 81 ? 44.617 92.512 -20.729 1.00 26.60 60 ALA C CA 1
ATOM 8650 C C . ALA C 1 81 ? 43.170 92.070 -20.960 1.00 28.18 60 ALA C C 1
ATOM 8651 O O . ALA C 1 81 ? 42.893 90.877 -21.141 1.00 25.64 60 ALA C O 1
ATOM 8653 N N . GLU C 1 82 ? 42.236 93.022 -20.962 1.00 24.22 61 GLU C N 1
ATOM 8654 C CA . GLU C 1 82 ? 40.838 92.693 -21.196 1.00 29.76 61 GLU C CA 1
ATOM 8655 C C . GLU C 1 82 ? 40.638 92.137 -22.596 1.00 33.17 61 GLU C C 1
ATOM 8656 O O . GLU C 1 82 ? 39.953 91.122 -22.771 1.00 27.95 61 GLU C O 1
ATOM 8662 N N . ALA C 1 83 ? 41.249 92.769 -23.608 1.00 25.96 62 ALA C N 1
ATOM 8663 C CA . ALA C 1 83 ? 41.085 92.267 -24.968 1.00 21.49 62 ALA C CA 1
ATOM 8664 C C . ALA C 1 83 ? 41.712 90.888 -25.120 1.00 20.74 62 ALA C C 1
ATOM 8665 O O . ALA C 1 83 ? 41.139 90.004 -25.770 1.00 22.09 62 ALA C O 1
ATOM 8667 N N . GLN C 1 84 ? 42.896 90.692 -24.539 1.00 18.68 63 GLN C N 1
ATOM 8668 C CA . GLN C 1 84 ? 43.569 89.404 -24.654 1.00 26.80 63 GLN C CA 1
ATOM 8669 C C . GLN C 1 84 ? 42.765 88.292 -24.005 1.00 25.97 63 GLN C C 1
ATOM 8670 O O . GLN C 1 84 ? 42.784 87.157 -24.489 1.00 24.78 63 GLN C O 1
ATOM 8676 N N . ASP C 1 85 ? 42.049 88.594 -22.923 1.00 23.83 64 ASP C N 1
ATOM 8677 C CA . ASP C 1 85 ? 41.153 87.599 -22.349 1.00 27.10 64 ASP C CA 1
ATOM 8678 C C . ASP C 1 85 ? 40.010 87.253 -23.308 1.00 25.16 64 ASP C C 1
ATOM 8679 O O . ASP C 1 85 ? 39.618 86.085 -23.410 1.00 22.37 64 ASP C O 1
ATOM 8684 N N . LEU C 1 86 ? 39.453 88.249 -24.015 1.00 21.30 65 LEU C N 1
ATOM 8685 C CA . LEU C 1 86 ? 38.423 87.945 -25.009 1.00 22.70 65 LEU C CA 1
ATOM 8686 C C . LEU C 1 86 ? 38.960 87.037 -26.101 1.00 18.27 65 LEU C C 1
ATOM 8687 O O . LEU C 1 86 ? 38.256 86.138 -26.571 1.00 22.88 65 LEU C O 1
ATOM 8692 N N . ALA C 1 87 ? 40.196 87.282 -26.546 1.00 21.51 66 ALA C N 1
ATOM 8693 C CA . ALA C 1 87 ? 40.763 86.481 -27.622 1.00 16.24 66 ALA C CA 1
ATOM 8694 C C . ALA C 1 87 ? 40.965 85.037 -27.179 1.00 21.32 66 ALA C C 1
ATOM 8695 O O . ALA C 1 87 ? 40.685 84.103 -27.937 1.00 19.06 66 ALA C O 1
ATOM 8697 N N . ARG C 1 88 ? 41.449 84.846 -25.949 1.00 25.17 67 ARG C N 1
ATOM 8698 C CA . ARG C 1 88 ? 41.655 83.509 -25.411 1.00 24.61 67 ARG C CA 1
ATOM 8699 C C . ARG C 1 88 ? 40.331 82.761 -25.288 1.00 24.81 67 ARG C C 1
ATOM 8700 O O . ARG C 1 88 ? 40.222 81.598 -25.690 1.00 19.93 67 ARG C O 1
ATOM 8708 N N . LEU C 1 89 ? 39.305 83.420 -24.733 1.00 17.80 68 LEU C N 1
ATOM 8709 C CA . LEU C 1 89 ? 38.011 82.757 -24.561 1.00 23.13 68 LEU C CA 1
ATOM 8710 C C . LEU C 1 89 ? 37.375 82.419 -25.907 1.00 20.52 68 LEU C C 1
ATOM 8711 O O . LEU C 1 89 ? 36.817 81.330 -26.081 1.00 19.77 68 LEU C O 1
ATOM 8716 N N . ALA C 1 90 ? 37.466 83.333 -26.881 1.00 17.91 69 ALA C N 1
ATOM 8717 C CA . ALA C 1 90 ? 36.883 83.062 -28.190 1.00 16.81 69 ALA C CA 1
ATOM 8718 C C . ALA C 1 90 ? 37.504 81.836 -28.833 1.00 15.34 69 ALA C C 1
ATOM 8719 O O . ALA C 1 90 ? 36.836 81.131 -29.599 1.00 19.94 69 ALA C O 1
ATOM 8721 N N . ASN C 1 91 ? 38.773 81.550 -28.531 1.00 18.21 70 ASN C N 1
ATOM 8722 C CA . ASN C 1 91 ? 39.457 80.420 -29.145 1.00 14.53 70 ASN C CA 1
ATOM 8723 C C . ASN C 1 91 ? 39.487 79.171 -28.278 1.00 19.65 70 ASN C C 1
ATOM 8724 O O . ASN C 1 91 ? 39.927 78.122 -28.751 1.00 26.80 70 ASN C O 1
ATOM 8729 N N . THR C 1 92 ? 39.050 79.239 -27.028 1.00 16.63 71 THR C N 1
ATOM 8730 C CA . THR C 1 92 ? 38.998 78.029 -26.218 1.00 18.27 71 THR C CA 1
ATOM 8731 C C . THR C 1 92 ? 37.577 77.583 -25.891 1.00 20.79 71 THR C C 1
ATOM 8732 O O . THR C 1 92 ? 37.354 76.391 -25.650 1.00 26.17 71 THR C O 1
ATOM 8736 N N . GLU C 1 93 ? 36.612 78.504 -25.867 1.00 20.40 72 GLU C N 1
ATOM 8737 C CA . GLU C 1 93 ? 35.207 78.165 -25.618 1.00 26.23 72 GLU C CA 1
ATOM 8738 C C . GLU C 1 93 ? 34.540 78.115 -26.991 1.00 22.68 72 GLU C C 1
ATOM 8739 O O . GLU C 1 93 ? 34.060 79.126 -27.506 1.00 22.63 72 GLU C O 1
ATOM 8745 N N . LEU C 1 94 ? 34.519 76.940 -27.583 1.00 19.07 73 LEU C N 1
ATOM 8746 C CA . LEU C 1 94 ? 34.310 76.847 -29.024 1.00 21.56 73 LEU C CA 1
ATOM 8747 C C . LEU C 1 94 ? 32.826 76.908 -29.415 1.00 20.04 73 LEU C C 1
ATOM 8748 O O . LEU C 1 94 ? 31.953 76.475 -28.657 1.00 19.36 73 LEU C O 1
ATOM 8753 N N . PRO C 1 95 ? 32.524 77.424 -30.612 1.00 25.51 74 PRO C N 1
ATOM 8754 C CA . PRO C 1 95 ? 31.128 77.433 -31.089 1.00 19.83 74 PRO C CA 1
ATOM 8755 C C . PRO C 1 95 ? 30.550 76.018 -31.155 1.00 20.67 74 PRO C C 1
ATOM 8756 O O . PRO C 1 95 ? 31.252 75.048 -31.469 1.00 15.58 74 PRO C O 1
ATOM 8760 N N . LYS C 1 96 ? 29.245 75.906 -30.899 1.00 16.17 75 LYS C N 1
ATOM 8761 C CA . LYS C 1 96 ? 28.544 74.620 -30.904 1.00 21.06 75 LYS C CA 1
ATOM 8762 C C . LYS C 1 96 ? 27.371 74.640 -31.881 1.00 20.35 75 LYS C C 1
ATOM 8763 O O . LYS C 1 96 ? 26.545 75.559 -31.853 1.00 19.03 75 LYS C O 1
ATOM 8769 N N . LEU C 1 97 ? 27.288 73.616 -32.722 1.00 22.40 76 LEU C N 1
ATOM 8770 C CA . LEU C 1 97 ? 26.144 73.453 -33.603 1.00 21.44 76 LEU C CA 1
ATOM 8771 C C . LEU C 1 97 ? 24.998 72.785 -32.857 1.00 22.76 76 LEU C C 1
ATOM 8772 O O . LEU C 1 97 ? 25.182 71.753 -32.198 1.00 22.89 76 LEU C O 1
ATOM 8777 N N . ARG C 1 98 ? 23.815 73.384 -32.940 1.00 18.45 77 ARG C N 1
ATOM 8778 C CA . ARG C 1 98 ? 22.595 72.790 -32.390 1.00 27.25 77 ARG C CA 1
ATOM 8779 C C . ARG C 1 98 ? 21.653 72.571 -33.566 1.00 29.12 77 ARG C C 1
ATOM 8780 O O . ARG C 1 98 ? 21.012 73.513 -34.050 1.00 19.74 77 ARG C O 1
ATOM 8788 N N . THR C 1 99 ? 21.606 71.333 -34.057 1.00 23.40 78 THR C N 1
ATOM 8789 C CA . THR C 1 99 ? 20.758 71.055 -35.207 1.00 20.96 78 THR C CA 1
ATOM 8790 C C . THR C 1 99 ? 19.283 71.108 -34.829 1.00 20.72 78 THR C C 1
ATOM 8791 O O . THR C 1 99 ? 18.463 71.562 -35.634 1.00 23.34 78 THR C O 1
ATOM 8795 N N . HIS C 1 100 ? 18.938 70.701 -33.602 1.00 19.17 79 HIS C N 1
ATOM 8796 C CA . HIS C 1 100 ? 17.552 70.536 -33.174 1.00 19.07 79 HIS C CA 1
ATOM 8797 C C . HIS C 1 100 ? 17.313 71.183 -31.811 1.00 21.33 79 HIS C C 1
ATOM 8798 O O . HIS C 1 100 ? 18.243 71.384 -31.020 1.00 20.06 79 HIS C O 1
ATOM 8805 N N . ASP C 1 101 ? 16.037 71.475 -31.519 1.00 17.11 80 ASP C N 1
ATOM 8806 C CA . ASP C 1 101 ? 15.652 71.899 -30.182 1.00 20.14 80 ASP C CA 1
ATOM 8807 C C . ASP C 1 101 ? 15.320 70.671 -29.328 1.00 22.69 80 ASP C C 1
ATOM 8808 O O . ASP C 1 101 ? 15.414 69.520 -29.773 1.00 17.85 80 ASP C O 1
ATOM 8813 N N . ARG C 1 102 ? 14.935 70.914 -28.074 1.00 20.05 81 ARG C N 1
ATOM 8814 C CA . ARG C 1 102 ? 14.754 69.795 -27.152 1.00 24.39 81 ARG C CA 1
ATOM 8815 C C . ARG C 1 102 ? 13.501 68.976 -27.453 1.00 25.06 81 ARG C C 1
ATOM 8816 O O . ARG C 1 102 ? 13.302 67.924 -26.837 1.00 24.27 81 ARG C O 1
ATOM 8824 N N . GLN C 1 103 ? 12.659 69.418 -28.372 1.00 18.30 82 GLN C N 1
ATOM 8825 C CA . GLN C 1 103 ? 11.476 68.646 -28.720 1.00 25.25 82 GLN C CA 1
ATOM 8826 C C . GLN C 1 103 ? 11.614 67.909 -30.045 1.00 20.11 82 GLN C C 1
ATOM 8827 O O . GLN C 1 103 ? 10.712 67.148 -30.408 1.00 24.66 82 GLN C O 1
ATOM 8833 N N . GLY C 1 104 ? 12.716 68.111 -30.759 1.00 18.01 83 GLY C N 1
ATOM 8834 C CA . GLY C 1 104 ? 12.960 67.419 -32.007 1.00 19.66 83 GLY C CA 1
ATOM 8835 C C . GLY C 1 104 ? 12.707 68.201 -33.281 1.00 23.03 83 GLY C C 1
ATOM 8836 O O . GLY C 1 104 ? 12.750 67.601 -34.357 1.00 20.54 83 GLY C O 1
ATOM 8837 N N . ARG C 1 105 ? 12.478 69.516 -33.205 1.00 18.17 84 ARG C N 1
ATOM 8838 C CA . ARG C 1 105 ? 12.415 70.346 -34.411 1.00 24.59 84 ARG C CA 1
ATOM 8839 C C . ARG C 1 105 ? 13.814 70.773 -34.820 1.00 26.11 84 ARG C C 1
ATOM 8840 O O . ARG C 1 105 ? 14.658 71.049 -33.964 1.00 23.28 84 ARG C O 1
ATOM 8848 N N . ARG C 1 106 ? 14.056 70.847 -36.130 1.00 22.53 85 ARG C N 1
ATOM 8849 C CA . ARG C 1 106 ? 15.302 71.438 -36.614 1.00 27.88 85 ARG C CA 1
ATOM 8850 C C . ARG C 1 106 ? 15.323 72.934 -36.304 1.00 20.74 85 ARG C C 1
ATOM 8851 O O . ARG C 1 106 ? 14.335 73.637 -36.532 1.00 20.34 85 ARG C O 1
ATOM 8859 N N . ILE C 1 107 ? 16.451 73.412 -35.788 1.00 20.22 86 ILE C N 1
ATOM 8860 C CA . ILE C 1 107 ? 16.687 74.841 -35.596 1.00 22.53 86 ILE C CA 1
ATOM 8861 C C . ILE C 1 107 ? 17.955 75.326 -36.294 1.00 24.82 86 ILE C C 1
ATOM 8862 O O . ILE C 1 107 ? 18.060 76.532 -36.583 1.00 21.02 86 ILE C O 1
ATOM 8867 N N . ASP C 1 108 ? 18.923 74.449 -36.577 1.00 16.62 87 ASP C N 1
ATOM 8868 C CA . ASP C 1 108 ? 20.126 74.827 -37.338 1.00 23.41 87 ASP C CA 1
ATOM 8869 C C . ASP C 1 108 ? 20.764 76.111 -36.807 1.00 22.53 87 ASP C C 1
ATOM 8870 O O . ASP C 1 108 ? 20.967 77.087 -37.541 1.00 20.01 87 ASP C O 1
ATOM 8875 N N . LEU C 1 109 ? 21.058 76.120 -35.506 1.00 21.40 88 LEU C N 1
ATOM 8876 C CA . LEU C 1 109 ? 21.693 77.258 -34.849 1.00 22.17 88 LEU C CA 1
ATOM 8877 C C . LEU C 1 109 ? 23.125 76.931 -34.452 1.00 19.93 88 LEU C C 1
ATOM 8878 O O . LEU C 1 109 ? 23.410 75.820 -34.002 1.00 24.44 88 LEU C O 1
ATOM 8883 N N . VAL C 1 110 ? 24.013 77.923 -34.545 1.00 17.68 89 VAL C N 1
ATOM 8884 C CA . VAL C 1 110 ? 25.371 77.818 -34.001 1.00 17.43 89 VAL C CA 1
ATOM 8885 C C . VAL C 1 110 ? 25.507 78.832 -32.877 1.00 20.15 89 VAL C C 1
ATOM 8886 O O . VAL C 1 110 ? 25.190 80.016 -33.060 1.00 24.88 89 VAL C O 1
ATOM 8890 N N . GLU C 1 111 ? 25.912 78.352 -31.699 1.00 16.98 90 GLU C N 1
ATOM 8891 C CA . GLU C 1 111 ? 26.036 79.179 -30.502 1.00 23.30 90 GLU C CA 1
ATOM 8892 C C . GLU C 1 111 ? 27.507 79.498 -30.245 1.00 23.81 90 GLU C C 1
ATOM 8893 O O . GLU C 1 111 ? 28.361 78.604 -30.297 1.00 24.05 90 GLU C O 1
ATOM 8899 N N . TYR C 1 112 ? 27.798 80.767 -29.963 1.00 14.62 91 TYR C N 1
ATOM 8900 C CA . TYR C 1 112 ? 29.157 81.227 -29.686 1.00 19.14 91 TYR C CA 1
ATOM 8901 C C . TYR C 1 112 ? 29.251 81.743 -28.256 1.00 20.03 91 TYR C C 1
ATOM 8902 O O . TYR C 1 112 ? 28.252 82.119 -27.637 1.00 28.19 91 TYR C O 1
ATOM 8911 N N . HIS C 1 113 ? 30.473 81.753 -27.740 1.00 22.20 92 HIS C N 1
ATOM 8912 C CA . HIS C 1 113 ? 30.752 82.385 -26.463 1.00 19.41 92 HIS C CA 1
ATOM 8913 C C . HIS C 1 113 ? 30.576 83.905 -26.585 1.00 16.57 92 HIS C C 1
ATOM 8914 O O . HIS C 1 113 ? 30.851 84.480 -27.640 1.00 20.77 92 HIS C O 1
ATOM 8921 N N . PRO C 1 114 ? 30.106 84.574 -25.524 1.00 21.41 93 PRO C N 1
ATOM 8922 C CA . PRO C 1 114 ? 29.973 86.044 -25.573 1.00 23.68 93 PRO C CA 1
ATOM 8923 C C . PRO C 1 114 ? 31.237 86.771 -25.998 1.00 22.23 93 PRO C C 1
ATOM 8924 O O . PRO C 1 114 ? 31.143 87.872 -26.562 1.00 19.29 93 PRO C O 1
ATOM 8928 N N . ALA C 1 115 ? 32.419 86.196 -25.745 1.00 25.78 94 ALA C N 1
ATOM 8929 C CA . ALA C 1 115 ? 33.660 86.857 -26.150 1.00 25.28 94 ALA C CA 1
ATOM 8930 C C . ALA C 1 115 ? 33.737 87.025 -27.663 1.00 25.08 94 ALA C C 1
ATOM 8931 O O . ALA C 1 115 ? 34.286 88.016 -28.156 1.00 21.04 94 ALA C O 1
ATOM 8933 N N . TYR C 1 116 ? 33.222 86.051 -28.420 1.00 24.66 95 TYR C N 1
ATOM 8934 C CA . TYR C 1 116 ? 33.178 86.185 -29.877 1.00 19.09 95 TYR C CA 1
ATOM 8935 C C . TYR C 1 116 ? 32.302 87.361 -30.297 1.00 20.12 95 TYR C C 1
ATOM 8936 O O . TYR C 1 116 ? 32.665 88.129 -31.193 1.00 16.34 95 TYR C O 1
ATOM 8945 N N . HIS C 1 117 ? 31.110 87.476 -29.699 1.00 17.86 96 HIS C N 1
ATOM 8946 C CA . HIS C 1 117 ? 30.212 88.569 -30.049 1.00 19.76 96 HIS C CA 1
ATOM 8947 C C . HIS C 1 117 ? 30.781 89.914 -29.620 1.00 19.91 96 HIS C C 1
ATOM 8948 O O . HIS C 1 117 ? 30.577 90.918 -30.311 1.00 23.30 96 HIS C O 1
ATOM 8955 N N . ALA C 1 118 ? 31.538 89.943 -28.518 1.00 18.30 97 ALA C N 1
ATOM 8956 C CA . ALA C 1 118 ? 32.151 91.189 -28.079 1.00 19.54 97 ALA C CA 1
ATOM 8957 C C . ALA C 1 118 ? 33.222 91.654 -29.058 1.00 21.03 97 ALA C C 1
ATOM 8958 O O . ALA C 1 118 ? 33.333 92.855 -29.340 1.00 24.51 97 ALA C O 1
ATOM 8960 N N . LEU C 1 119 ? 34.025 90.723 -29.587 1.00 24.41 98 LEU C N 1
ATOM 8961 C CA . LEU C 1 119 ? 35.018 91.092 -30.599 1.00 24.42 98 LEU C CA 1
ATOM 8962 C C . LEU C 1 119 ? 34.344 91.526 -31.901 1.00 24.94 98 LEU C C 1
ATOM 8963 O O . LEU C 1 119 ? 34.760 92.513 -32.524 1.00 24.04 98 LEU C O 1
ATOM 8968 N N . MET C 1 120 ? 33.306 90.795 -32.327 1.00 21.67 99 MET C N 1
ATOM 8969 C CA . MET C 1 120 ? 32.534 91.173 -33.517 1.00 22.67 99 MET C CA 1
ATOM 8970 C C . MET C 1 120 ? 31.922 92.562 -33.359 1.00 23.23 99 MET C C 1
ATOM 8971 O O . MET C 1 120 ? 31.997 93.394 -34.265 1.00 23.77 99 MET C O 1
ATOM 8976 N N . ARG C 1 121 ? 31.299 92.818 -32.206 1.00 21.30 100 ARG C N 1
ATOM 8977 C CA . ARG C 1 121 ? 30.667 94.105 -31.951 1.00 21.34 100 ARG C CA 1
ATOM 8978 C C . ARG C 1 121 ? 31.658 95.247 -32.119 1.00 20.72 100 ARG C C 1
ATOM 8979 O O . ARG C 1 121 ? 31.355 96.260 -32.762 1.00 23.45 100 ARG C O 1
ATOM 8987 N N . ARG C 1 122 ? 32.852 95.104 -31.545 1.00 23.27 101 ARG C N 1
ATOM 8988 C CA . ARG C 1 122 ? 33.838 96.181 -31.644 1.00 26.10 101 ARG C CA 1
ATOM 8989 C C . ARG C 1 122 ? 34.371 96.326 -33.066 1.00 28.16 101 ARG C C 1
ATOM 8990 O O . ARG C 1 122 ? 34.519 97.443 -33.569 1.00 23.93 101 ARG C O 1
ATOM 8998 N N . SER C 1 123 ? 34.674 95.214 -33.728 1.00 27.37 102 SER C N 1
ATOM 8999 C CA . SER C 1 123 ? 35.214 95.304 -35.078 1.00 25.13 102 SER C CA 1
ATOM 9000 C C . SER C 1 123 ? 34.187 95.848 -36.064 1.00 27.31 102 SER C C 1
ATOM 9001 O O . SER C 1 123 ? 34.551 96.557 -37.015 1.00 25.50 102 SER C O 1
ATOM 9004 N N . VAL C 1 124 ? 32.914 95.512 -35.863 1.00 21.49 103 VAL C N 1
ATOM 9005 C CA . VAL C 1 124 ? 31.857 96.036 -36.715 1.00 22.60 103 VAL C CA 1
ATOM 9006 C C . VAL C 1 124 ? 31.655 97.518 -36.455 1.00 23.06 103 VAL C C 1
ATOM 9007 O O . VAL C 1 124 ? 31.490 98.307 -37.393 1.00 25.28 103 VAL C O 1
ATOM 9011 N N . ALA C 1 125 ? 31.691 97.929 -35.185 1.00 23.74 104 ALA C N 1
ATOM 9012 C CA . ALA C 1 125 ? 31.607 99.354 -34.876 1.00 24.95 104 ALA C CA 1
ATOM 9013 C C . ALA C 1 125 ? 32.777 100.130 -35.488 1.00 27.80 104 ALA C C 1
ATOM 9014 O O . ALA C 1 125 ? 32.630 101.307 -35.844 1.00 28.07 104 ALA C O 1
ATOM 9016 N N . GLN C 1 126 ? 33.930 99.484 -35.649 1.00 26.01 105 GLN C N 1
ATOM 9017 C CA . GLN C 1 126 ? 35.103 100.066 -36.299 1.00 28.52 105 GLN C CA 1
ATOM 9018 C C . GLN C 1 126 ? 35.022 100.034 -37.826 1.00 30.36 105 GLN C C 1
ATOM 9019 O O . GLN C 1 126 ? 35.983 100.450 -38.490 1.00 28.90 105 GLN C O 1
ATOM 9025 N N . GLY C 1 127 ? 33.935 99.508 -38.400 1.00 28.87 106 GLY C N 1
ATOM 9026 C CA . GLY C 1 127 ? 33.804 99.434 -39.845 1.00 25.15 106 GLY C CA 1
ATOM 9027 C C . GLY C 1 127 ? 34.743 98.484 -40.562 1.00 24.18 106 GLY C C 1
ATOM 9028 O O . GLY C 1 127 ? 34.988 98.670 -41.755 1.00 23.39 106 GLY C O 1
ATOM 9029 N N . LEU C 1 128 ? 35.268 97.450 -39.886 1.00 24.28 107 LEU C N 1
ATOM 9030 C CA . LEU C 1 128 ? 36.154 96.514 -40.576 1.00 23.16 107 LEU C CA 1
ATOM 9031 C C . LEU C 1 128 ? 35.433 95.716 -41.660 1.00 23.53 107 LEU C C 1
ATOM 9032 O O . LEU C 1 128 ? 36.086 95.189 -42.576 1.00 23.99 107 LEU C O 1
ATOM 9037 N N . HIS C 1 129 ? 34.111 95.650 -41.600 1.00 25.52 108 HIS C N 1
ATOM 9038 C CA . HIS C 1 129 ? 33.301 95.001 -42.618 1.00 24.48 108 HIS C CA 1
ATOM 9039 C C . HIS C 1 129 ? 32.830 95.959 -43.706 1.00 24.07 108 HIS C C 1
ATOM 9040 O O . HIS C 1 129 ? 32.305 95.497 -44.725 1.00 22.86 108 HIS C O 1
ATOM 9047 N N . SER C 1 130 ? 33.026 97.274 -43.539 1.00 20.57 109 SER C N 1
ATOM 9048 C CA . SER C 1 130 ? 32.245 98.242 -44.306 1.00 23.37 109 SER C CA 1
ATOM 9049 C C . SER C 1 130 ? 32.993 99.472 -44.798 1.00 21.67 109 SER C C 1
ATOM 9050 O O . SER C 1 130 ? 32.506 100.113 -45.735 1.00 28.37 109 SER C O 1
ATOM 9053 N N . SER C 1 131 ? 34.126 99.854 -44.214 1.00 22.84 110 SER C N 1
ATOM 9054 C CA . SER C 1 131 ? 34.620 101.215 -44.406 1.00 20.08 110 SER C CA 1
ATOM 9055 C C . SER C 1 131 ? 35.083 101.488 -45.836 1.00 26.88 110 SER C C 1
ATOM 9056 O O . SER C 1 131 ? 35.010 102.634 -46.287 1.00 24.73 110 SER C O 1
ATOM 9059 N N . ILE C 1 132 ? 35.548 100.481 -46.583 1.00 19.93 111 ILE C N 1
ATOM 9060 C CA . ILE C 1 132 ? 35.969 100.808 -47.944 1.00 22.07 111 ILE C CA 1
ATOM 9061 C C . ILE C 1 132 ? 34.788 101.252 -48.796 1.00 21.11 111 ILE C C 1
ATOM 9062 O O . ILE C 1 132 ? 34.988 101.860 -49.853 1.00 24.40 111 ILE C O 1
ATOM 9067 N N . TRP C 1 133 ? 33.560 100.983 -48.359 1.00 30.42 112 TRP C N 1
ATOM 9068 C CA . TRP C 1 133 ? 32.357 101.361 -49.089 1.00 24.00 112 TRP C CA 1
ATOM 9069 C C . TRP C 1 133 ? 31.700 102.633 -48.559 1.00 25.90 112 TRP C C 1
ATOM 9070 O O . TRP C 1 133 ? 30.716 103.094 -49.141 1.00 27.32 112 TRP C O 1
ATOM 9081 N N . GLU C 1 134 ? 32.221 103.227 -47.502 1.00 22.52 113 GLU C N 1
ATOM 9082 C CA . GLU C 1 134 ? 31.573 104.376 -46.895 1.00 26.86 113 GLU C CA 1
ATOM 9083 C C . GLU C 1 134 ? 32.086 105.677 -47.517 1.00 29.81 113 GLU C C 1
ATOM 9084 O O . GLU C 1 134 ? 33.155 105.723 -48.126 1.00 24.81 113 GLU C O 1
ATOM 9090 N N . ASP C 1 135 ? 31.299 106.742 -47.350 1.00 32.33 114 ASP C N 1
ATOM 9091 C CA . ASP C 1 135 ? 31.645 108.075 -47.851 1.00 32.95 114 ASP C CA 1
ATOM 9092 C C . ASP C 1 135 ? 32.153 108.928 -46.688 1.00 35.63 114 ASP C C 1
ATOM 9093 O O . ASP C 1 135 ? 31.479 109.807 -46.168 1.00 42.19 114 ASP C O 1
ATOM 9098 N N . ASN C 1 136 ? 33.391 108.632 -46.289 1.00 30.13 115 ASN C N 1
ATOM 9099 C CA . ASN C 1 136 ? 34.026 109.260 -45.135 1.00 27.35 115 ASN C CA 1
ATOM 9100 C C . ASN C 1 136 ? 35.168 110.146 -45.615 1.00 31.13 115 ASN C C 1
ATOM 9101 O O . ASN C 1 136 ? 36.257 109.638 -45.929 1.00 25.81 115 ASN C O 1
ATOM 9106 N N . PRO C 1 137 ? 34.987 111.469 -45.656 1.00 30.09 116 PRO C N 1
ATOM 9107 C CA . PRO C 1 137 ? 36.037 112.337 -46.222 1.00 28.08 116 PRO C CA 1
ATOM 9108 C C . PRO C 1 137 ? 37.386 112.207 -45.532 1.00 30.77 116 PRO C C 1
ATOM 9109 O O . PRO C 1 137 ? 38.417 112.430 -46.180 1.00 30.36 116 PRO C O 1
ATOM 9113 N N . LEU C 1 138 ? 37.416 111.832 -44.245 1.00 27.19 117 LEU C N 1
ATOM 9114 C CA . LEU C 1 138 ? 38.677 111.647 -43.536 1.00 28.83 117 LEU C CA 1
ATOM 9115 C C . LEU C 1 138 ? 39.540 110.554 -44.149 1.00 33.26 117 LEU C C 1
ATOM 9116 O O . LEU C 1 138 ? 40.762 110.555 -43.953 1.00 30.63 117 LEU C O 1
ATOM 9121 N N . GLU C 1 139 ? 38.948 109.617 -44.883 1.00 33.66 118 GLU C N 1
ATOM 9122 C CA . GLU C 1 139 ? 39.705 108.519 -45.470 1.00 26.14 118 GLU C CA 1
ATOM 9123 C C . GLU C 1 139 ? 39.859 108.643 -46.977 1.00 29.00 118 GLU C C 1
ATOM 9124 O O . GLU C 1 139 ? 40.264 107.667 -47.624 1.00 25.37 118 GLU C O 1
ATOM 9130 N N . SER C 1 140 ? 39.566 109.819 -47.540 1.00 25.81 119 SER C N 1
ATOM 9131 C CA . SER C 1 140 ? 39.669 110.033 -48.977 1.00 30.41 119 SER C CA 1
ATOM 9132 C C . SER C 1 140 ? 41.018 109.593 -49.531 1.00 31.96 119 SER C C 1
ATOM 9133 O O . SER C 1 140 ? 42.068 109.951 -48.994 1.00 28.43 119 SER C O 1
ATOM 9136 N N . GLY C 1 141 ? 40.972 108.824 -50.621 1.00 31.42 120 GLY C N 1
ATOM 9137 C CA . GLY C 1 141 ? 42.167 108.310 -51.257 1.00 30.31 120 GLY C CA 1
ATOM 9138 C C . GLY C 1 141 ? 42.950 107.294 -50.454 1.00 25.95 120 GLY C C 1
ATOM 9139 O O . GLY C 1 141 ? 44.037 106.903 -50.885 1.00 25.72 120 GLY C O 1
ATOM 9140 N N . ARG C 1 142 ? 42.428 106.866 -49.293 1.00 24.04 121 ARG C N 1
ATOM 9141 C CA . ARG C 1 142 ? 43.130 105.991 -48.358 1.00 25.40 121 ARG C CA 1
ATOM 9142 C C . ARG C 1 142 ? 42.266 104.878 -47.772 1.00 22.40 121 ARG C C 1
ATOM 9143 O O . ARG C 1 142 ? 42.644 104.297 -46.746 1.00 27.09 121 ARG C O 1
ATOM 9151 N N . ARG C 1 143 ? 41.112 104.571 -48.363 1.00 24.34 122 ARG C N 1
ATOM 9152 C CA . ARG C 1 143 ? 40.179 103.673 -47.686 1.00 25.48 122 ARG C CA 1
ATOM 9153 C C . ARG C 1 143 ? 40.782 102.286 -47.477 1.00 27.30 122 ARG C C 1
ATOM 9154 O O . ARG C 1 143 ? 40.687 101.720 -46.379 1.00 23.29 122 ARG C O 1
ATOM 9162 N N . HIS C 1 144 ? 41.428 101.725 -48.505 1.00 22.29 123 HIS C N 1
ATOM 9163 C CA . HIS C 1 144 ? 41.999 100.387 -48.341 1.00 23.30 123 HIS C CA 1
ATOM 9164 C C . HIS C 1 144 ? 43.168 100.400 -47.366 1.00 21.30 123 HIS C C 1
ATOM 9165 O O . HIS C 1 144 ? 43.326 99.479 -46.556 1.00 22.84 123 HIS C O 1
ATOM 9172 N N . GLN C 1 145 ? 44.001 101.434 -47.443 1.00 23.84 124 GLN C N 1
ATOM 9173 C CA . GLN C 1 145 ? 45.153 101.519 -46.562 1.00 21.16 124 GLN C CA 1
ATOM 9174 C C . GLN C 1 145 ? 44.738 101.742 -45.115 1.00 21.35 124 GLN C C 1
ATOM 9175 O O . GLN C 1 145 ? 45.326 101.150 -44.203 1.00 23.30 124 GLN C O 1
ATOM 9181 N N . ALA C 1 146 ? 43.770 102.635 -44.881 1.00 20.65 125 ALA C N 1
ATOM 9182 C CA . ALA C 1 146 ? 43.348 102.899 -43.510 1.00 26.48 125 ALA C CA 1
ATOM 9183 C C . ALA C 1 146 ? 42.766 101.645 -42.875 1.00 25.95 125 ALA C C 1
ATOM 9184 O O . ALA C 1 146 ? 43.093 101.312 -41.731 1.00 25.70 125 ALA C O 1
ATOM 9186 N N . ARG C 1 147 ? 41.915 100.924 -43.612 1.00 24.96 126 ARG C N 1
ATOM 9187 C CA . ARG C 1 147 ? 41.352 99.689 -43.073 1.00 26.81 126 ARG C CA 1
ATOM 9188 C C . ARG C 1 147 ? 42.441 98.638 -42.863 1.00 20.74 126 ARG C C 1
ATOM 9189 O O . ARG C 1 147 ? 42.415 97.892 -41.874 1.00 26.65 126 ARG C O 1
ATOM 9197 N N . ALA C 1 148 ? 43.412 98.576 -43.775 1.00 18.92 127 ALA C N 1
ATOM 9198 C CA . ALA C 1 148 ? 44.464 97.560 -43.688 1.00 21.72 127 ALA C CA 1
ATOM 9199 C C . ALA C 1 148 ? 45.319 97.750 -42.443 1.00 19.78 127 ALA C C 1
ATOM 9200 O O . ALA C 1 148 ? 45.761 96.770 -41.835 1.00 19.96 127 ALA C O 1
ATOM 9202 N N . ALA C 1 149 ? 45.573 99.009 -42.064 1.00 18.75 128 ALA C N 1
ATOM 9203 C CA . ALA C 1 149 ? 46.284 99.304 -40.821 1.00 19.02 128 ALA C CA 1
ATOM 9204 C C . ALA C 1 149 ? 45.526 98.801 -39.596 1.00 21.07 128 ALA C C 1
ATOM 9205 O O . ALA C 1 149 ? 46.138 98.239 -38.674 1.00 20.97 128 ALA C O 1
ATOM 9207 N N . ARG C 1 150 ? 44.192 98.992 -39.561 1.00 22.39 129 ARG C N 1
ATOM 9208 C CA . ARG C 1 150 ? 43.395 98.461 -38.451 1.00 18.17 129 ARG C CA 1
ATOM 9209 C C . ARG C 1 150 ? 43.377 96.937 -38.470 1.00 23.41 129 ARG C C 1
ATOM 9210 O O . ARG C 1 150 ? 43.507 96.289 -37.426 1.00 23.66 129 ARG C O 1
ATOM 9218 N N . PHE C 1 151 ? 43.204 96.357 -39.656 1.00 17.06 130 PHE C N 1
ATOM 9219 C CA . PHE C 1 151 ? 43.183 94.909 -39.807 1.00 25.71 130 PHE C CA 1
ATOM 9220 C C . PHE C 1 151 ? 44.484 94.292 -39.305 1.00 23.35 130 PHE C C 1
ATOM 9221 O O . PHE C 1 151 ? 44.482 93.262 -38.616 1.00 22.84 130 PHE C O 1
ATOM 9229 N N . TYR C 1 152 ? 45.610 94.892 -39.702 1.00 19.08 131 TYR C N 1
ATOM 9230 C CA . TYR C 1 152 ? 46.934 94.471 -39.265 1.00 21.34 131 TYR C CA 1
ATOM 9231 C C . TYR C 1 152 ? 47.032 94.434 -37.744 1.00 20.30 131 TYR C C 1
ATOM 9232 O O . TYR C 1 152 ? 47.573 93.485 -37.162 1.00 17.56 131 TYR C O 1
ATOM 9241 N N . LEU C 1 153 ? 46.538 95.488 -37.084 1.00 21.31 132 LEU C N 1
ATOM 9242 C CA . LEU C 1 153 ? 46.567 95.536 -35.626 1.00 21.65 132 LEU C CA 1
ATOM 9243 C C . LEU C 1 153 ? 45.639 94.488 -35.020 1.00 24.84 132 LEU C C 1
ATOM 9244 O O . LEU C 1 153 ? 46.033 93.760 -34.099 1.00 18.91 132 LEU C O 1
ATOM 9249 N N . THR C 1 154 ? 44.394 94.400 -35.512 1.00 16.79 133 THR C N 1
ATOM 9250 C CA . THR C 1 154 ? 43.443 93.473 -34.906 1.00 24.83 133 THR C CA 1
ATOM 9251 C C . THR C 1 154 ? 43.911 92.032 -35.045 1.00 25.30 133 THR C C 1
ATOM 9252 O O . THR C 1 154 ? 43.725 91.224 -34.127 1.00 21.54 133 THR C O 1
ATOM 9256 N N . ALA C 1 155 ? 44.523 91.698 -36.187 1.00 18.94 134 ALA C N 1
ATOM 9257 C CA . ALA C 1 155 ? 45.043 90.349 -36.404 1.00 23.90 134 ALA C CA 1
ATOM 9258 C C . ALA C 1 155 ? 46.081 89.958 -35.364 1.00 29.58 134 ALA C C 1
ATOM 9259 O O . ALA C 1 155 ? 46.319 88.765 -35.148 1.00 24.57 134 ALA C O 1
ATOM 9261 N N . GLN C 1 156 ? 46.754 90.936 -34.755 1.00 25.33 135 GLN C N 1
ATOM 9262 C CA . GLN C 1 156 ? 47.685 90.616 -33.686 1.00 20.96 135 GLN C CA 1
ATOM 9263 C C . GLN C 1 156 ? 46.968 90.182 -32.418 1.00 26.08 135 GLN C C 1
ATOM 9264 O O . GLN C 1 156 ? 47.595 89.557 -31.558 1.00 25.32 135 GLN C O 1
ATOM 9270 N N . LEU C 1 157 ? 45.688 90.541 -32.266 1.00 25.50 136 LEU C N 1
ATOM 9271 C CA . LEU C 1 157 ? 44.893 90.177 -31.096 1.00 24.46 136 LEU C CA 1
ATOM 9272 C C . LEU C 1 157 ? 44.114 88.879 -31.312 1.00 22.02 136 LEU C C 1
ATOM 9273 O O . LEU C 1 157 ? 44.258 87.920 -30.550 1.00 18.63 136 LEU C O 1
ATOM 9278 N N . GLU C 1 158 ? 43.285 88.833 -32.351 1.00 22.08 137 GLU C N 1
ATOM 9279 C CA . GLU C 1 158 ? 42.408 87.683 -32.562 1.00 21.79 137 GLU C CA 1
ATOM 9280 C C . GLU C 1 158 ? 42.065 87.622 -34.043 1.00 19.68 137 GLU C C 1
ATOM 9281 O O . GLU C 1 158 ? 41.460 88.556 -34.573 1.00 22.51 137 GLU C O 1
ATOM 9287 N N . ALA C 1 159 ? 42.458 86.539 -34.719 1.00 20.85 138 ALA C N 1
ATOM 9288 C CA . ALA C 1 159 ? 42.293 86.485 -36.171 1.00 20.21 138 ALA C CA 1
ATOM 9289 C C . ALA C 1 159 ? 41.010 85.781 -36.619 1.00 20.89 138 ALA C C 1
ATOM 9290 O O . ALA C 1 159 ? 40.490 86.091 -37.697 1.00 22.55 138 ALA C O 1
ATOM 9292 N N . GLY C 1 160 ? 40.478 84.851 -35.825 1.00 19.36 139 GLY C N 1
ATOM 9293 C CA . GLY C 1 160 ? 39.356 84.048 -36.295 1.00 18.01 139 GLY C CA 1
ATOM 9294 C C . GLY C 1 160 ? 38.115 84.864 -36.618 1.00 18.49 139 GLY C C 1
ATOM 9295 O O . GLY C 1 160 ? 37.463 84.631 -37.638 1.00 21.24 139 GLY C O 1
ATOM 9296 N N . HIS C 1 161 ? 37.764 85.823 -35.752 1.00 15.81 140 HIS C N 1
ATOM 9297 C CA . HIS C 1 161 ? 36.552 86.603 -35.983 1.00 17.63 140 HIS C CA 1
ATOM 9298 C C . HIS C 1 161 ? 36.708 87.568 -37.151 1.00 20.73 140 HIS C C 1
ATOM 9299 O O . HIS C 1 161 ? 35.711 88.152 -37.589 1.00 24.56 140 HIS C O 1
ATOM 9306 N N . LEU C 1 162 ? 37.923 87.735 -37.671 1.00 19.39 141 LEU C N 1
ATOM 9307 C CA . LEU C 1 162 ? 38.084 88.528 -38.879 1.00 24.22 141 LEU C CA 1
ATOM 9308 C C . LEU C 1 162 ? 37.433 87.876 -40.096 1.00 23.72 141 LEU C C 1
ATOM 9309 O O . LEU C 1 162 ? 37.111 88.588 -41.050 1.00 21.83 141 LEU C O 1
ATOM 9314 N N . CYS C 1 163 ? 37.236 86.545 -40.096 1.00 16.25 142 CYS C N 1
ATOM 9315 C CA . CYS C 1 163 ? 36.716 85.885 -41.299 1.00 22.17 142 CYS C CA 1
ATOM 9316 C C . CYS C 1 163 ? 35.362 86.438 -41.752 1.00 23.32 142 CYS C C 1
ATOM 9317 O O . CYS C 1 163 ? 35.221 86.769 -42.942 1.00 19.76 142 CYS C O 1
ATOM 9320 N N . PRO C 1 164 ? 34.332 86.541 -40.900 1.00 19.76 143 PRO C N 1
ATOM 9321 C CA . PRO C 1 164 ? 33.076 87.151 -41.371 1.00 18.30 143 PRO C CA 1
ATOM 9322 C C . PRO C 1 164 ? 33.238 88.599 -41.809 1.00 21.26 143 PRO C C 1
ATOM 9323 O O . PRO C 1 164 ? 32.502 89.057 -42.689 1.00 18.32 143 PRO C O 1
ATOM 9327 N N . LEU C 1 165 ? 34.177 89.338 -41.217 1.00 14.20 144 LEU C N 1
ATOM 9328 C CA . LEU C 1 165 ? 34.363 90.731 -41.604 1.00 16.86 144 LEU C CA 1
ATOM 9329 C C . LEU C 1 165 ? 35.010 90.830 -42.977 1.00 22.56 144 LEU C C 1
ATOM 9330 O O . LEU C 1 165 ? 34.624 91.677 -43.791 1.00 16.41 144 LEU C O 1
ATOM 9335 N N . THR C 1 166 ? 35.995 89.967 -43.242 1.00 20.81 145 THR C N 1
ATOM 9336 C CA . THR C 1 166 ? 36.599 89.886 -44.566 1.00 22.55 145 THR C CA 1
ATOM 9337 C C . THR C 1 166 ? 35.567 89.508 -45.610 1.00 21.73 145 THR C C 1
ATOM 9338 O O . THR C 1 166 ? 35.485 90.138 -46.669 1.00 21.05 145 THR C O 1
ATOM 9342 N N . MET C 1 167 ? 34.746 88.488 -45.313 1.00 20.47 146 MET C N 1
ATOM 9343 C CA . MET C 1 167 ? 33.734 88.039 -46.274 1.00 23.57 146 MET C CA 1
ATOM 9344 C C . MET C 1 167 ? 32.672 89.109 -46.500 1.00 22.20 146 MET C C 1
ATOM 9345 O O . MET C 1 167 ? 32.197 89.295 -47.629 1.00 20.48 146 MET C O 1
ATOM 9350 N N . THR C 1 168 ? 32.282 89.819 -45.440 1.00 17.23 147 THR C N 1
ATOM 9351 C CA . THR C 1 168 ? 31.236 90.831 -45.584 1.00 16.27 147 THR C CA 1
ATOM 9352 C C . THR C 1 168 ? 31.705 92.003 -46.442 1.00 24.52 147 THR C C 1
ATOM 9353 O O . THR C 1 168 ? 30.993 92.452 -47.347 1.00 22.06 147 THR C O 1
ATOM 9357 N N . SER C 1 169 ? 32.897 92.524 -46.155 1.00 23.46 148 SER C N 1
ATOM 9358 C CA . SER C 1 169 ? 33.430 93.645 -46.918 1.00 22.31 148 SER C CA 1
ATOM 9359 C C . SER C 1 169 ? 33.583 93.283 -48.387 1.00 24.64 148 SER C C 1
ATOM 9360 O O . SER C 1 169 ? 33.230 94.069 -49.273 1.00 29.72 148 SER C O 1
ATOM 9363 N N . ALA C 1 170 ? 34.088 92.078 -48.660 1.00 20.09 149 ALA C N 1
ATOM 9364 C CA . ALA C 1 170 ? 34.360 91.649 -50.029 1.00 20.03 149 ALA C CA 1
ATOM 9365 C C . ALA C 1 170 ? 33.087 91.298 -50.784 1.00 22.88 149 ALA C C 1
ATOM 9366 O O . ALA C 1 170 ? 33.045 91.400 -52.019 1.00 22.37 149 ALA C O 1
ATOM 9368 N N . SER C 1 171 ? 32.055 90.859 -50.069 1.00 27.63 150 SER C N 1
ATOM 9369 C CA . SER C 1 171 ? 30.837 90.404 -50.730 1.00 26.52 150 SER C CA 1
ATOM 9370 C C . SER C 1 171 ? 30.193 91.526 -51.528 1.00 27.80 150 SER C C 1
ATOM 9371 O O . SER C 1 171 ? 29.599 91.279 -52.583 1.00 27.61 150 SER C O 1
ATOM 9374 N N . LEU C 1 172 ? 30.297 92.766 -51.039 1.00 25.08 151 LEU C N 1
ATOM 9375 C CA . LEU C 1 172 ? 29.677 93.893 -51.735 1.00 23.27 151 LEU C CA 1
ATOM 9376 C C . LEU C 1 172 ? 30.235 94.075 -53.134 1.00 24.93 151 LEU C C 1
ATOM 9377 O O . LEU C 1 172 ? 29.526 94.560 -54.029 1.00 27.94 151 LEU C O 1
ATOM 9382 N N . ALA C 1 173 ? 31.498 93.695 -53.355 1.00 29.49 152 ALA C N 1
ATOM 9383 C CA . ALA C 1 173 ? 32.041 93.781 -54.705 1.00 29.68 152 ALA C CA 1
ATOM 9384 C C . ALA C 1 173 ? 31.349 92.800 -55.646 1.00 26.30 152 ALA C C 1
ATOM 9385 O O . ALA C 1 173 ? 31.213 93.083 -56.842 1.00 32.40 152 ALA C O 1
ATOM 9387 N N . ALA C 1 174 ? 30.883 91.657 -55.135 1.00 24.97 153 ALA C N 1
ATOM 9388 C CA . ALA C 1 174 ? 30.094 90.766 -55.985 1.00 25.70 153 ALA C CA 1
ATOM 9389 C C . ALA C 1 174 ? 28.687 91.317 -56.219 1.00 28.93 153 ALA C C 1
ATOM 9390 O O . ALA C 1 174 ? 28.178 91.266 -57.350 1.00 23.38 153 ALA C O 1
ATOM 9392 N N . LEU C 1 175 ? 28.048 91.864 -55.171 1.00 23.45 154 LEU C N 1
ATOM 9393 C CA . LEU C 1 175 ? 26.692 92.409 -55.317 1.00 34.30 154 LEU C CA 1
ATOM 9394 C C . LEU C 1 175 ? 26.629 93.548 -56.319 1.00 32.00 154 LEU C C 1
ATOM 9395 O O . LEU C 1 175 ? 25.556 93.814 -56.880 1.00 33.86 154 LEU C O 1
ATOM 9400 N N . MET C 1 176 ? 27.752 94.224 -56.562 1.00 28.29 155 MET C N 1
ATOM 9401 C CA . MET C 1 176 ? 27.759 95.303 -57.537 1.00 35.00 155 MET C CA 1
ATOM 9402 C C . MET C 1 176 ? 27.483 94.812 -58.950 1.00 32.80 155 MET C C 1
ATOM 9403 O O . MET C 1 176 ? 27.051 95.602 -59.792 1.00 36.23 155 MET C O 1
ATOM 9408 N N . ALA C 1 177 ? 27.692 93.522 -59.223 1.00 31.19 156 ALA C N 1
ATOM 9409 C CA . ALA C 1 177 ? 27.288 92.967 -60.508 1.00 32.87 156 ALA C CA 1
ATOM 9410 C C . ALA C 1 177 ? 25.778 93.040 -60.723 1.00 39.80 156 ALA C C 1
ATOM 9411 O O . ALA C 1 177 ? 25.322 92.926 -61.865 1.00 40.73 156 ALA C O 1
ATOM 9413 N N . SER C 1 178 ? 24.988 93.195 -59.656 1.00 42.87 157 SER C N 1
ATOM 9414 C CA . SER C 1 178 ? 23.539 93.396 -59.758 1.00 37.60 157 SER C CA 1
ATOM 9415 C C . SER C 1 178 ? 23.194 94.657 -58.979 1.00 40.73 157 SER C C 1
ATOM 9416 O O . SER C 1 178 ? 22.795 94.584 -57.808 1.00 37.27 157 SER C O 1
ATOM 9419 N N . PRO C 1 179 ? 23.313 95.834 -59.608 1.00 40.91 158 PRO C N 1
ATOM 9420 C CA . PRO C 1 179 ? 23.204 97.092 -58.840 1.00 37.96 158 PRO C CA 1
ATOM 9421 C C . PRO C 1 179 ? 21.903 97.249 -58.078 1.00 40.78 158 PRO C C 1
ATOM 9422 O O . PRO C 1 179 ? 21.895 97.917 -57.039 1.00 41.68 158 PRO C O 1
ATOM 9426 N N . GLU C 1 180 ? 20.805 96.644 -58.536 1.00 38.21 159 GLU C N 1
ATOM 9427 C CA . GLU C 1 180 ? 19.576 96.714 -57.757 1.00 38.15 159 GLU C CA 1
ATOM 9428 C C . GLU C 1 180 ? 19.704 95.949 -56.441 1.00 43.37 159 GLU C C 1
ATOM 9429 O O . GLU C 1 180 ? 19.216 96.413 -55.404 1.00 47.21 159 GLU C O 1
ATOM 9435 N N . VAL C 1 181 ? 20.366 94.787 -56.457 1.00 37.24 160 VAL C N 1
ATOM 9436 C CA . VAL C 1 181 ? 20.570 94.034 -55.221 1.00 32.99 160 VAL C CA 1
ATOM 9437 C C . VAL C 1 181 ? 21.547 94.761 -54.306 1.00 32.28 160 VAL C C 1
ATOM 9438 O O . VAL C 1 181 ? 21.373 94.781 -53.081 1.00 30.92 160 VAL C O 1
ATOM 9442 N N . TYR C 1 182 ? 22.573 95.392 -54.881 1.00 31.58 161 TYR C N 1
ATOM 9443 C CA . TYR C 1 182 ? 23.491 96.194 -54.076 1.00 33.95 161 TYR C CA 1
ATOM 9444 C C . TYR C 1 182 ? 22.737 97.294 -53.330 1.00 37.05 161 TYR C C 1
ATOM 9445 O O . TYR C 1 182 ? 22.946 97.499 -52.129 1.00 38.14 161 TYR C O 1
ATOM 9454 N N . LYS C 1 183 ? 21.873 98.031 -54.036 1.00 33.46 162 LYS C N 1
ATOM 9455 C CA . LYS C 1 183 ? 21.080 99.075 -53.392 1.00 36.69 162 LYS C CA 1
ATOM 9456 C C . LYS C 1 183 ? 20.177 98.499 -52.319 1.00 35.18 162 LYS C C 1
ATOM 9457 O O . LYS C 1 183 ? 19.925 99.148 -51.301 1.00 36.64 162 LYS C O 1
ATOM 9463 N N . GLN C 1 184 ? 19.677 97.286 -52.535 1.00 37.51 163 GLN C N 1
ATOM 9464 C CA . GLN C 1 184 ? 18.748 96.690 -51.590 1.00 37.30 163 GLN C CA 1
ATOM 9465 C C . GLN C 1 184 ? 19.460 96.300 -50.292 1.00 42.36 163 GLN C C 1
ATOM 9466 O O . GLN C 1 184 ? 18.976 96.619 -49.200 1.00 37.98 163 GLN C O 1
ATOM 9472 N N . TRP C 1 185 ? 20.650 95.691 -50.385 1.00 41.28 164 TRP C N 1
ATOM 9473 C CA . TRP C 1 185 ? 21.326 95.099 -49.227 1.00 38.49 164 TRP C CA 1
ATOM 9474 C C . TRP C 1 185 ? 22.382 95.991 -48.578 1.00 37.67 164 TRP C C 1
ATOM 9475 O O . TRP C 1 185 ? 22.649 95.831 -47.380 1.00 36.71 164 TRP C O 1
ATOM 9486 N N . SER C 1 186 ? 23.009 96.904 -49.319 1.00 36.04 165 SER C N 1
ATOM 9487 C CA . SER C 1 186 ? 24.152 97.627 -48.763 1.00 34.17 165 SER C CA 1
ATOM 9488 C C . SER C 1 186 ? 23.826 98.491 -47.538 1.00 30.59 165 SER C C 1
ATOM 9489 O O . SER C 1 186 ? 24.703 98.603 -46.665 1.00 31.46 165 SER C O 1
ATOM 9492 N N . PRO C 1 187 ? 22.647 99.111 -47.391 1.00 31.43 166 PRO C N 1
ATOM 9493 C CA . PRO C 1 187 ? 22.393 99.835 -46.131 1.00 33.02 166 PRO C CA 1
ATOM 9494 C C . PRO C 1 187 ? 22.472 98.947 -44.895 1.00 33.37 166 PRO C C 1
ATOM 9495 O O . PRO C 1 187 ? 23.074 99.343 -43.886 1.00 33.98 166 PRO C O 1
ATOM 9499 N N . ALA C 1 188 ? 21.893 97.744 -44.951 1.00 30.97 167 ALA C N 1
ATOM 9500 C CA . ALA C 1 188 ? 21.989 96.815 -43.830 1.00 29.26 167 ALA C CA 1
ATOM 9501 C C . ALA C 1 188 ? 23.407 96.267 -43.674 1.00 30.87 167 ALA C C 1
ATOM 9502 O O . ALA C 1 188 ? 23.879 96.054 -42.551 1.00 28.26 167 ALA C O 1
ATOM 9504 N N . VAL C 1 189 ? 24.090 95.988 -44.785 1.00 29.82 168 VAL C N 1
ATOM 9505 C CA . VAL C 1 189 ? 25.432 95.424 -44.678 1.00 28.56 168 VAL C CA 1
ATOM 9506 C C . VAL C 1 189 ? 26.383 96.447 -44.088 1.00 31.09 168 VAL C C 1
ATOM 9507 O O . VAL C 1 189 ? 27.200 96.122 -43.225 1.00 36.11 168 VAL C O 1
ATOM 9511 N N . LEU C 1 190 ? 26.285 97.698 -44.540 1.00 32.49 169 LEU C N 1
ATOM 9512 C CA . LEU C 1 190 ? 27.197 98.760 -44.144 1.00 30.59 169 LEU C CA 1
ATOM 9513 C C . LEU C 1 190 ? 26.907 99.314 -42.760 1.00 32.20 169 LEU C C 1
ATOM 9514 O O . LEU C 1 190 ? 27.719 100.084 -42.235 1.00 34.54 169 LEU C O 1
ATOM 9519 N N . SER C 1 191 ? 25.777 98.953 -42.166 1.00 35.75 170 SER C N 1
ATOM 9520 C CA . SER C 1 191 ? 25.478 99.358 -40.800 1.00 31.62 170 SER C CA 1
ATOM 9521 C C . SER C 1 191 ? 26.605 98.942 -39.856 1.00 31.36 170 SER C C 1
ATOM 9522 O O . SER C 1 191 ? 27.130 97.827 -39.940 1.00 30.57 170 SER C O 1
ATOM 9525 N N . ARG C 1 192 ? 26.985 99.850 -38.959 1.00 27.39 171 ARG C N 1
ATOM 9526 C CA . ARG C 1 192 ? 28.026 99.561 -37.981 1.00 29.51 171 ARG C CA 1
ATOM 9527 C C . ARG C 1 192 ? 27.477 98.996 -36.676 1.00 31.78 171 ARG C C 1
ATOM 9528 O O . ARG C 1 192 ? 28.186 98.995 -35.657 1.00 30.93 171 ARG C O 1
ATOM 9536 N N . LYS C 1 193 ? 26.254 98.479 -36.701 1.00 28.28 172 LYS C N 1
ATOM 9537 C CA . LYS C 1 193 ? 25.625 97.836 -35.555 1.00 28.87 172 LYS C CA 1
ATOM 9538 C C . LYS C 1 193 ? 25.656 96.322 -35.752 1.00 31.95 172 LYS C C 1
ATOM 9539 O O . LYS C 1 193 ? 25.097 95.809 -36.727 1.00 28.82 172 LYS C O 1
ATOM 9545 N N . TYR C 1 194 ? 26.314 95.611 -34.836 1.00 32.91 173 TYR C N 1
ATOM 9546 C CA . TYR C 1 194 ? 26.369 94.154 -34.902 1.00 25.09 173 TYR C CA 1
ATOM 9547 C C . TYR C 1 194 ? 25.112 93.542 -34.308 1.00 23.22 173 TYR C C 1
ATOM 9548 O O . TYR C 1 194 ? 24.686 93.928 -33.217 1.00 26.04 173 TYR C O 1
ATOM 9557 N N . ASP C 1 195 ? 24.544 92.552 -34.998 1.00 24.99 174 ASP C N 1
ATOM 9558 C CA . ASP C 1 195 ? 23.272 91.958 -34.582 1.00 29.28 174 ASP C CA 1
ATOM 9559 C C . ASP C 1 195 ? 23.321 90.460 -34.848 1.00 25.83 174 ASP C C 1
ATOM 9560 O O . ASP C 1 195 ? 23.255 90.044 -36.006 1.00 22.30 174 ASP C O 1
ATOM 9565 N N . PHE C 1 196 ? 23.399 89.646 -33.789 1.00 21.98 175 PHE C N 1
ATOM 9566 C CA . PHE C 1 196 ? 23.440 88.192 -33.937 1.00 25.77 175 PHE C CA 1
ATOM 9567 C C . PHE C 1 196 ? 22.101 87.536 -33.577 1.00 23.12 175 PHE C C 1
ATOM 9568 O O . PHE C 1 196 ? 22.052 86.327 -33.338 1.00 24.34 175 PHE C O 1
ATOM 9576 N N . SER C 1 197 ? 21.012 88.302 -33.523 1.00 26.00 176 SER C N 1
ATOM 9577 C CA . SER C 1 197 ? 19.725 87.680 -33.212 1.00 24.38 176 SER C CA 1
ATOM 9578 C C . SER C 1 197 ? 19.248 86.830 -34.386 1.00 26.93 176 SER C C 1
ATOM 9579 O O . SER C 1 197 ? 19.722 86.949 -35.517 1.00 32.46 176 SER C O 1
ATOM 9582 N N . GLN C 1 198 ? 18.265 85.982 -34.112 1.00 34.01 177 GLN C N 1
ATOM 9583 C CA . GLN C 1 198 ? 17.708 85.125 -35.152 1.00 30.31 177 GLN C CA 1
ATOM 9584 C C . GLN C 1 198 ? 16.509 85.767 -35.857 1.00 29.98 177 GLN C C 1
ATOM 9585 O O . GLN C 1 198 ? 15.527 85.099 -36.184 1.00 40.75 177 GLN C O 1
ATOM 9591 N N . LYS C 1 199 ? 16.551 87.086 -36.093 1.00 32.12 178 LYS C N 1
ATOM 9592 C CA . LYS C 1 199 ? 15.525 87.754 -36.878 1.00 32.53 178 LYS C CA 1
ATOM 9593 C C . LYS C 1 199 ? 15.806 87.608 -38.374 1.00 38.55 178 LYS C C 1
ATOM 9594 O O . LYS C 1 199 ? 16.958 87.445 -38.784 1.00 32.20 178 LYS C O 1
ATOM 9600 N N . PRO C 1 200 ? 14.771 87.681 -39.213 1.00 42.07 179 PRO C N 1
ATOM 9601 C CA . PRO C 1 200 ? 15.017 87.802 -40.652 1.00 39.13 179 PRO C CA 1
ATOM 9602 C C . PRO C 1 200 ? 15.862 89.035 -40.925 1.00 34.71 179 PRO C C 1
ATOM 9603 O O . PRO C 1 200 ? 15.802 90.025 -40.195 1.00 33.90 179 PRO C O 1
ATOM 9607 N N . ALA C 1 201 ? 16.665 88.952 -41.989 1.00 33.45 180 ALA C N 1
ATOM 9608 C CA . ALA C 1 201 ? 17.688 89.962 -42.241 1.00 28.90 180 ALA C CA 1
ATOM 9609 C C . ALA C 1 201 ? 17.089 91.364 -42.294 1.00 35.20 180 ALA C C 1
ATOM 9610 O O . ALA C 1 201 ? 17.664 92.315 -41.748 1.00 33.41 180 ALA C O 1
ATOM 9612 N N . PHE C 1 202 ? 15.904 91.502 -42.903 1.00 33.86 181 PHE C N 1
ATOM 9613 C CA . PHE C 1 202 ? 15.300 92.817 -43.059 1.00 36.91 181 PHE C CA 1
ATOM 9614 C C . PHE C 1 202 ? 14.884 93.434 -41.731 1.00 32.80 181 PHE C C 1
ATOM 9615 O O . PHE C 1 202 ? 14.569 94.626 -41.694 1.00 32.27 181 PHE C O 1
ATOM 9623 N N . ARG C 1 203 ? 14.888 92.669 -40.647 1.00 30.01 182 ARG C N 1
ATOM 9624 C CA . ARG C 1 203 ? 14.497 93.190 -39.347 1.00 34.61 182 ARG C CA 1
ATOM 9625 C C . ARG C 1 203 ? 15.686 93.390 -38.420 1.00 31.75 182 ARG C C 1
ATOM 9626 O O . ARG C 1 203 ? 15.492 93.789 -37.270 1.00 29.27 182 ARG C O 1
ATOM 9628 N N . LYS C 1 204 ? 16.911 93.165 -38.898 1.00 31.08 183 LYS C N 1
ATOM 9629 C CA . LYS C 1 204 ? 18.095 93.260 -38.057 1.00 29.48 183 LYS C CA 1
ATOM 9630 C C . LYS C 1 204 ? 18.717 94.660 -38.104 1.00 34.96 183 LYS C C 1
ATOM 9631 O O . LYS C 1 204 ? 18.525 95.429 -39.048 1.00 32.80 183 LYS C O 1
ATOM 9637 N N . GLN C 1 205 ? 19.488 94.977 -37.061 1.00 32.73 184 GLN C N 1
ATOM 9638 C CA . GLN C 1 205 ? 20.189 96.252 -37.014 1.00 36.74 184 GLN C CA 1
ATOM 9639 C C . GLN C 1 205 ? 21.347 96.302 -37.998 1.00 28.26 184 GLN C C 1
ATOM 9640 O O . GLN C 1 205 ? 21.753 97.394 -38.403 1.00 29.25 184 GLN C O 1
ATOM 9646 N N . GLY C 1 206 ? 21.873 95.150 -38.385 1.00 26.99 185 GLY C N 1
ATOM 9647 C CA . GLY C 1 206 ? 22.924 95.055 -39.381 1.00 23.55 185 GLY C CA 1
ATOM 9648 C C . GLY C 1 206 ? 23.083 93.600 -39.755 1.00 25.31 185 GLY C C 1
ATOM 9649 O O . GLY C 1 206 ? 22.655 92.709 -39.018 1.00 20.89 185 GLY C O 1
ATOM 9650 N N . VAL C 1 207 ? 23.684 93.360 -40.920 1.00 21.43 186 VAL C N 1
ATOM 9651 C CA . VAL C 1 207 ? 23.802 91.995 -41.419 1.00 23.57 186 VAL C CA 1
ATOM 9652 C C . VAL C 1 207 ? 25.234 91.709 -41.838 1.00 25.72 186 VAL C C 1
ATOM 9653 O O . VAL C 1 207 ? 25.991 92.619 -42.194 1.00 24.01 186 VAL C O 1
ATOM 9657 N N . THR C 1 208 ? 25.593 90.422 -41.808 1.00 19.34 187 THR C N 1
ATOM 9658 C CA . THR C 1 208 ? 26.876 89.940 -42.298 1.00 21.26 187 THR C CA 1
ATOM 9659 C C . THR C 1 208 ? 26.629 88.921 -43.410 1.00 25.70 187 THR C C 1
ATOM 9660 O O . THR C 1 208 ? 25.552 88.325 -43.497 1.00 23.44 187 THR C O 1
ATOM 9664 N N . LEU C 1 209 ? 27.629 88.742 -44.277 1.00 17.62 188 LEU C N 1
ATOM 9665 C CA . LEU C 1 209 ? 27.536 87.867 -45.443 1.00 23.90 188 LEU C CA 1
ATOM 9666 C C . LEU C 1 209 ? 28.714 86.891 -45.484 1.00 24.18 188 LEU C C 1
ATOM 9667 O O . LEU C 1 209 ? 29.856 87.273 -45.195 1.00 26.19 188 LEU C O 1
ATOM 9672 N N . GLY C 1 210 ? 28.437 85.645 -45.871 1.00 22.40 189 GLY C N 1
ATOM 9673 C CA . GLY C 1 210 ? 29.463 84.621 -46.021 1.00 21.62 189 GLY C CA 1
ATOM 9674 C C . GLY C 1 210 ? 29.584 84.106 -47.448 1.00 28.50 189 GLY C C 1
ATOM 9675 O O . GLY C 1 210 ? 28.990 84.684 -48.362 1.00 24.18 189 GLY C O 1
ATOM 9676 N N . MET C 1 211 ? 30.303 83.001 -47.652 1.00 26.65 190 MET C N 1
ATOM 9677 C CA . MET C 1 211 ? 30.637 82.515 -48.991 1.00 28.34 190 MET C CA 1
ATOM 9678 C C . MET C 1 211 ? 30.519 80.998 -49.075 1.00 24.37 190 MET C C 1
ATOM 9679 O O . MET C 1 211 ? 31.259 80.281 -48.398 1.00 31.75 190 MET C O 1
ATOM 9684 N N . GLY C 1 212 ? 29.619 80.516 -49.936 1.00 27.01 191 GLY C N 1
ATOM 9685 C CA . GLY C 1 212 ? 29.446 79.091 -50.189 1.00 27.14 191 GLY C CA 1
ATOM 9686 C C . GLY C 1 212 ? 29.928 78.661 -51.565 1.00 29.04 191 GLY C C 1
ATOM 9687 O O . GLY C 1 212 ? 29.161 78.655 -52.539 1.00 32.12 191 GLY C O 1
ATOM 9688 N N . MET C 1 213 ? 31.207 78.298 -51.664 1.00 22.19 192 MET C N 1
ATOM 9689 C CA A MET C 1 213 ? 31.785 77.875 -52.933 0.53 30.53 192 MET C CA 1
ATOM 9690 C CA B MET C 1 213 ? 31.840 77.887 -52.916 0.47 30.61 192 MET C CA 1
ATOM 9691 C C . MET C 1 213 ? 32.205 76.408 -52.920 1.00 31.71 192 MET C C 1
ATOM 9692 O O . MET C 1 213 ? 31.728 75.637 -53.762 1.00 27.07 192 MET C O 1
ATOM 9701 N N . THR C 1 214 ? 33.059 76.006 -51.971 1.00 23.47 193 THR C N 1
ATOM 9702 C CA . THR C 1 214 ? 33.699 74.692 -51.948 1.00 20.60 193 THR C CA 1
ATOM 9703 C C . THR C 1 214 ? 32.696 73.550 -51.797 1.00 27.02 193 THR C C 1
ATOM 9704 O O . THR C 1 214 ? 31.773 73.608 -50.978 1.00 23.05 193 THR C O 1
ATOM 9708 N N . GLU C 1 215 ? 32.896 72.494 -52.585 1.00 26.89 194 GLU C N 1
ATOM 9709 C CA . GLU C 1 215 ? 32.174 71.233 -52.437 1.00 24.60 194 GLU C CA 1
ATOM 9710 C C . GLU C 1 215 ? 33.167 70.099 -52.181 1.00 23.61 194 GLU C C 1
ATOM 9711 O O . GLU C 1 215 ? 34.385 70.253 -52.341 1.00 22.57 194 GLU C O 1
ATOM 9717 N N . LYS C 1 216 ? 32.627 68.944 -51.773 1.00 22.84 195 LYS C N 1
ATOM 9718 C CA . LYS C 1 216 ? 33.470 67.819 -51.364 1.00 24.10 195 LYS C CA 1
ATOM 9719 C C . LYS C 1 216 ? 34.419 67.389 -52.479 1.00 28.04 195 LYS C C 1
ATOM 9720 O O . LYS C 1 216 ? 35.561 67.003 -52.201 1.00 16.65 195 LYS C O 1
ATOM 9726 N N . GLN C 1 217 ? 33.979 67.480 -53.740 1.00 19.86 196 GLN C N 1
ATOM 9727 C CA . GLN C 1 217 ? 34.799 67.091 -54.885 1.00 23.46 196 GLN C CA 1
ATOM 9728 C C . GLN C 1 217 ? 35.770 68.175 -55.329 1.00 22.46 196 GLN C C 1
ATOM 9729 O O . GLN C 1 217 ? 36.596 67.918 -56.211 1.00 29.74 196 GLN C O 1
ATOM 9735 N N . GLY C 1 218 ? 35.713 69.365 -54.745 1.00 26.65 197 GLY C N 1
ATOM 9736 C CA . GLY C 1 218 ? 36.694 70.374 -55.073 1.00 21.15 197 GLY C CA 1
ATOM 9737 C C . GLY C 1 218 ? 36.330 71.784 -54.667 1.00 27.57 197 GLY C C 1
ATOM 9738 O O . GLY C 1 218 ? 35.185 72.218 -54.844 1.00 22.69 197 GLY C O 1
ATOM 9739 N N . GLY C 1 219 ? 37.315 72.504 -54.121 1.00 19.82 198 GLY C N 1
ATOM 9740 C CA . GLY C 1 219 ? 37.169 73.925 -53.875 1.00 17.61 198 GLY C CA 1
ATOM 9741 C C . GLY C 1 219 ? 37.885 74.760 -54.927 1.00 23.55 198 GLY C C 1
ATOM 9742 O O . GLY C 1 219 ? 37.472 75.889 -55.208 1.00 34.71 198 GLY C O 1
ATOM 9743 N N . THR C 1 220 ? 38.970 74.238 -55.500 1.00 22.30 199 THR C N 1
ATOM 9744 C CA . THR C 1 220 ? 39.656 74.959 -56.575 1.00 25.58 199 THR C CA 1
ATOM 9745 C C . THR C 1 220 ? 38.833 74.912 -57.850 1.00 26.59 199 THR C C 1
ATOM 9746 O O . THR C 1 220 ? 38.635 75.932 -58.519 1.00 25.63 199 THR C O 1
ATOM 9750 N N . ASP C 1 221 ? 38.352 73.723 -58.198 1.00 22.72 200 ASP C N 1
ATOM 9751 C CA . ASP C 1 221 ? 37.641 73.489 -59.455 1.00 27.68 200 ASP C CA 1
ATOM 9752 C C . ASP C 1 221 ? 36.148 73.760 -59.248 1.00 31.38 200 ASP C C 1
ATOM 9753 O O . ASP C 1 221 ? 35.322 72.848 -59.174 1.00 32.26 200 ASP C O 1
ATOM 9758 N N . VAL C 1 222 ? 35.810 75.053 -59.151 1.00 31.39 201 VAL C N 1
ATOM 9759 C CA . VAL C 1 222 ? 34.418 75.435 -58.864 1.00 29.44 201 VAL C CA 1
ATOM 9760 C C . VAL C 1 222 ? 33.472 75.085 -60.015 1.00 32.92 201 VAL C C 1
ATOM 9761 O O . VAL C 1 222 ? 32.268 74.900 -59.791 1.00 32.80 201 VAL C O 1
ATOM 9765 N N . ARG C 1 223 ? 33.969 74.971 -61.245 1.00 30.51 202 ARG C N 1
ATOM 9766 C CA . ARG C 1 223 ? 33.073 74.537 -62.312 1.00 34.49 202 ARG C CA 1
ATOM 9767 C C . ARG C 1 223 ? 32.609 73.096 -62.135 1.00 33.08 202 ARG C C 1
ATOM 9768 O O . ARG C 1 223 ? 31.659 72.684 -62.809 1.00 31.54 202 ARG C O 1
ATOM 9776 N N . ALA C 1 224 ? 33.250 72.320 -61.260 1.00 33.21 203 ALA C N 1
ATOM 9777 C CA . ALA C 1 224 ? 32.782 70.976 -60.951 1.00 31.64 203 ALA C CA 1
ATOM 9778 C C . ALA C 1 224 ? 31.727 70.953 -59.844 1.00 29.93 203 ALA C C 1
ATOM 9779 O O . ALA C 1 224 ? 31.293 69.864 -59.448 1.00 25.42 203 ALA C O 1
ATOM 9781 N N . ASN C 1 225 ? 31.330 72.117 -59.326 1.00 24.68 204 ASN C N 1
ATOM 9782 C CA . ASN C 1 225 ? 30.212 72.205 -58.392 1.00 26.80 204 ASN C CA 1
ATOM 9783 C C . ASN C 1 225 ? 29.030 71.401 -58.915 1.00 25.00 204 ASN C C 1
ATOM 9784 O O . ASN C 1 225 ? 28.725 71.428 -60.111 1.00 26.95 204 ASN C O 1
ATOM 9789 N N . ALA C 1 226 ? 28.353 70.690 -58.020 1.00 24.36 205 ALA C N 1
ATOM 9790 C CA . ALA C 1 226 ? 27.142 69.989 -58.411 1.00 29.09 205 ALA C CA 1
ATOM 9791 C C . ALA C 1 226 ? 25.888 70.607 -57.818 1.00 27.49 205 ALA C C 1
ATOM 9792 O O . ALA C 1 226 ? 24.794 70.164 -58.158 1.00 27.53 205 ALA C O 1
ATOM 9794 N N . THR C 1 227 ? 26.014 71.585 -56.916 1.00 29.65 206 THR C N 1
ATOM 9795 C CA . THR C 1 227 ? 24.840 72.333 -56.479 1.00 26.98 206 THR C CA 1
ATOM 9796 C C . THR C 1 227 ? 24.143 72.954 -57.685 1.00 30.46 206 THR C C 1
ATOM 9797 O O . THR C 1 227 ? 24.777 73.555 -58.558 1.00 26.02 206 THR C O 1
ATOM 9801 N N . ARG C 1 228 ? 22.834 72.791 -57.744 1.00 31.72 207 ARG C N 1
ATOM 9802 C CA . ARG C 1 228 ? 22.060 73.224 -58.889 1.00 34.31 207 ARG C CA 1
ATOM 9803 C C . ARG C 1 228 ? 21.022 74.255 -58.460 1.00 33.35 207 ARG C C 1
ATOM 9804 O O . ARG C 1 228 ? 20.543 74.260 -57.318 1.00 32.16 207 ARG C O 1
ATOM 9812 N N . ALA C 1 229 ? 20.724 75.167 -59.377 1.00 33.51 208 ALA C N 1
ATOM 9813 C CA . ALA C 1 229 ? 19.738 76.207 -59.156 1.00 30.02 208 ALA C CA 1
ATOM 9814 C C . ALA C 1 229 ? 18.712 76.146 -60.274 1.00 34.68 208 ALA C C 1
ATOM 9815 O O . ALA C 1 229 ? 19.076 76.056 -61.452 1.00 39.42 208 ALA C O 1
ATOM 9817 N N . GLU C 1 230 ? 17.437 76.179 -59.901 1.00 31.52 209 GLU C N 1
ATOM 9818 C CA . GLU C 1 230 ? 16.323 76.159 -60.827 1.00 41.30 209 GLU C CA 1
ATOM 9819 C C . GLU C 1 230 ? 15.436 77.366 -60.570 1.00 40.94 209 GLU C C 1
ATOM 9820 O O . GLU C 1 230 ? 15.334 77.830 -59.435 1.00 33.38 209 GLU C O 1
ATOM 9826 N N . PRO C 1 231 ? 14.834 77.934 -61.614 1.00 44.48 210 PRO C N 1
ATOM 9827 C CA . PRO C 1 231 ? 13.991 79.117 -61.415 1.00 37.95 210 PRO C CA 1
ATOM 9828 C C . PRO C 1 231 ? 12.767 78.783 -60.587 1.00 42.99 210 PRO C C 1
ATOM 9829 O O . PRO C 1 231 ? 12.118 77.753 -60.789 1.00 44.37 210 PRO C O 1
ATOM 9833 N N . ALA C 1 232 ? 12.470 79.655 -59.634 1.00 41.80 211 ALA C N 1
ATOM 9834 C CA . ALA C 1 232 ? 11.264 79.552 -58.828 1.00 52.16 211 ALA C CA 1
ATOM 9835 C C . ALA C 1 232 ? 10.317 80.701 -59.162 1.00 63.99 211 ALA C C 1
ATOM 9836 O O . ALA C 1 232 ? 10.660 81.625 -59.908 1.00 66.68 211 ALA C O 1
ATOM 9838 N N . ILE C 1 233 ? 9.101 80.624 -58.607 1.00 74.87 212 ILE C N 1
ATOM 9839 C CA . ILE C 1 233 ? 8.088 81.639 -58.871 1.00 75.91 212 ILE C CA 1
ATOM 9840 C C . ILE C 1 233 ? 8.578 82.996 -58.386 1.00 74.14 212 ILE C C 1
ATOM 9841 O O . ILE C 1 233 ? 9.176 83.117 -57.309 1.00 76.76 212 ILE C O 1
ATOM 9843 N N . GLY C 1 234 ? 8.338 84.026 -59.195 1.00 70.36 213 GLY C N 1
ATOM 9844 C CA . GLY C 1 234 ? 8.698 85.384 -58.832 1.00 65.77 213 GLY C CA 1
ATOM 9845 C C . GLY C 1 234 ? 10.100 85.824 -59.193 1.00 61.75 213 GLY C C 1
ATOM 9846 O O . GLY C 1 234 ? 10.561 86.849 -58.676 1.00 59.62 213 GLY C O 1
ATOM 9847 N N . GLY C 1 235 ? 10.787 85.106 -60.080 1.00 63.98 214 GLY C N 1
ATOM 9848 C CA . GLY C 1 235 ? 12.144 85.446 -60.461 1.00 61.46 214 GLY C CA 1
ATOM 9849 C C . GLY C 1 235 ? 13.226 85.005 -59.495 1.00 56.34 214 GLY C C 1
ATOM 9850 O O . GLY C 1 235 ? 14.401 85.324 -59.722 1.00 59.16 214 GLY C O 1
ATOM 9851 N N . ALA C 1 236 ? 12.878 84.287 -58.428 1.00 45.79 215 ALA C N 1
ATOM 9852 C CA . ALA C 1 236 ? 13.879 83.723 -57.540 1.00 39.49 215 ALA C CA 1
ATOM 9853 C C . ALA C 1 236 ? 14.393 82.397 -58.097 1.00 36.46 215 ALA C C 1
ATOM 9854 O O . ALA C 1 236 ? 13.980 81.933 -59.165 1.00 37.49 215 ALA C O 1
ATOM 9856 N N . TRP C 1 237 ? 15.326 81.794 -57.363 1.00 30.87 216 TRP C N 1
ATOM 9857 C CA . TRP C 1 237 ? 15.945 80.527 -57.718 1.00 30.44 216 TRP C CA 1
ATOM 9858 C C . TRP C 1 237 ? 15.946 79.630 -56.491 1.00 34.13 216 TRP C C 1
ATOM 9859 O O . TRP C 1 237 ? 16.080 80.112 -55.365 1.00 34.98 216 TRP C O 1
ATOM 9870 N N . ARG C 1 238 ? 15.776 78.324 -56.708 1.00 33.30 217 ARG C N 1
ATOM 9871 C CA . ARG C 1 238 ? 15.858 77.324 -55.642 1.00 28.37 217 ARG C CA 1
ATOM 9872 C C . ARG C 1 238 ? 17.128 76.504 -55.828 1.00 27.17 217 ARG C C 1
ATOM 9873 O O . ARG C 1 238 ? 17.343 75.915 -56.895 1.00 32.23 217 ARG C O 1
ATOM 9881 N N . LEU C 1 239 ? 17.956 76.459 -54.797 1.00 25.32 218 LEU C N 1
ATOM 9882 C CA . LEU C 1 239 ? 19.217 75.734 -54.840 1.00 27.63 218 LEU C CA 1
ATOM 9883 C C . LEU C 1 239 ? 19.100 74.434 -54.047 1.00 30.68 218 LEU C C 1
ATOM 9884 O O . LEU C 1 239 ? 18.490 74.398 -52.973 1.00 25.18 218 LEU C O 1
ATOM 9889 N N . THR C 1 240 ? 19.635 73.357 -54.618 1.00 27.01 219 THR C N 1
ATOM 9890 C CA . THR C 1 240 ? 19.723 72.062 -53.955 1.00 31.53 219 THR C CA 1
ATOM 9891 C C . THR C 1 240 ? 21.143 71.537 -54.138 1.00 34.12 219 THR C C 1
ATOM 9892 O O . THR C 1 240 ? 21.639 71.464 -55.267 1.00 32.04 219 THR C O 1
ATOM 9896 N N . GLY C 1 241 ? 21.789 71.161 -53.034 1.00 28.49 220 GLY C N 1
ATOM 9897 C CA . GLY C 1 241 ? 23.159 70.689 -53.101 1.00 24.67 220 GLY C CA 1
ATOM 9898 C C . GLY C 1 241 ? 23.866 70.718 -51.763 1.00 24.16 220 GLY C C 1
ATOM 9899 O O . GLY C 1 241 ? 23.261 70.388 -50.741 1.00 27.27 220 GLY C O 1
ATOM 9900 N N . HIS C 1 242 ? 25.142 71.102 -51.747 1.00 22.11 221 HIS C N 1
ATOM 9901 C CA . HIS C 1 242 ? 25.905 71.114 -50.501 1.00 24.73 221 HIS C CA 1
ATOM 9902 C C . HIS C 1 242 ? 27.085 72.055 -50.655 1.00 29.10 221 HIS C C 1
ATOM 9903 O O . HIS C 1 242 ? 27.533 72.347 -51.773 1.00 24.12 221 HIS C O 1
ATOM 9910 N N . LYS C 1 243 ? 27.567 72.548 -49.513 1.00 21.48 222 LYS C N 1
ATOM 9911 C CA . LYS C 1 243 ? 28.846 73.237 -49.443 1.00 21.07 222 LYS C CA 1
ATOM 9912 C C . LYS C 1 243 ? 29.637 72.628 -48.291 1.00 24.21 222 LYS C C 1
ATOM 9913 O O . LYS C 1 243 ? 29.128 72.494 -47.174 1.00 23.07 222 LYS C O 1
ATOM 9919 N N . TRP C 1 244 ? 30.876 72.239 -48.582 1.00 24.41 223 TRP C N 1
ATOM 9920 C CA . TRP C 1 244 ? 31.668 71.393 -47.703 1.00 20.93 223 TRP C CA 1
ATOM 9921 C C . TRP C 1 244 ? 32.378 72.186 -46.613 1.00 22.46 223 TRP C C 1
ATOM 9922 O O . TRP C 1 244 ? 32.663 71.635 -45.543 1.00 16.47 223 TRP C O 1
ATOM 9933 N N . PHE C 1 245 ? 32.632 73.473 -46.851 1.00 21.55 224 PHE C N 1
ATOM 9934 C CA . PHE C 1 245 ? 33.291 74.373 -45.898 1.00 26.46 224 PHE C CA 1
ATOM 9935 C C . PHE C 1 245 ? 32.534 75.691 -45.975 1.00 32.47 224 PHE C C 1
ATOM 9936 O O . PHE C 1 245 ? 32.731 76.445 -46.926 1.00 45.43 224 PHE C O 1
ATOM 9944 N N . MET C 1 246 ? 31.694 75.997 -45.001 1.00 25.87 225 MET C N 1
ATOM 9945 C CA . MET C 1 246 ? 31.038 77.301 -44.996 1.00 24.15 225 MET C CA 1
ATOM 9946 C C . MET C 1 246 ? 31.279 77.942 -43.635 1.00 22.23 225 MET C C 1
ATOM 9947 O O . MET C 1 246 ? 30.682 77.537 -42.636 1.00 20.64 225 MET C O 1
ATOM 9952 N N . SER C 1 247 ? 32.185 78.914 -43.600 1.00 15.03 226 SER C N 1
ATOM 9953 C CA . SER C 1 247 ? 32.531 79.598 -42.365 1.00 21.29 226 SER C CA 1
ATOM 9954 C C . SER C 1 247 ? 31.490 80.660 -42.016 1.00 18.10 226 SER C C 1
ATOM 9955 O O . SER C 1 247 ? 30.698 81.092 -42.860 1.00 17.36 226 SER C O 1
ATOM 9958 N N . ALA C 1 248 ? 31.531 81.103 -40.758 1.00 20.41 227 ALA C N 1
ATOM 9959 C CA . ALA C 1 248 ? 30.565 82.048 -40.206 1.00 23.15 227 ALA C CA 1
ATOM 9960 C C . ALA C 1 248 ? 29.126 81.641 -40.550 1.00 21.12 227 ALA C C 1
ATOM 9961 O O . ALA C 1 248 ? 28.393 82.409 -41.183 1.00 20.40 227 ALA C O 1
ATOM 9963 N N . PRO C 1 249 ? 28.690 80.446 -40.136 1.00 20.36 228 PRO C N 1
ATOM 9964 C CA . PRO C 1 249 ? 27.373 79.945 -40.581 1.00 19.32 228 PRO C CA 1
ATOM 9965 C C . PRO C 1 249 ? 26.182 80.777 -40.112 1.00 24.53 228 PRO C C 1
ATOM 9966 O O . PRO C 1 249 ? 25.096 80.647 -40.700 1.00 24.82 228 PRO C O 1
ATOM 9970 N N . MET C 1 250 ? 26.329 81.609 -39.076 1.00 19.95 229 MET C N 1
ATOM 9971 C CA . MET C 1 250 ? 25.232 82.467 -38.634 1.00 21.52 229 MET C CA 1
ATOM 9972 C C . MET C 1 250 ? 25.208 83.804 -39.361 1.00 21.40 229 MET C C 1
ATOM 9973 O O . MET C 1 250 ? 24.432 84.694 -38.976 1.00 17.38 229 MET C O 1
ATOM 9978 N N . SER C 1 251 ? 26.011 83.960 -40.418 1.00 16.78 230 SER C N 1
ATOM 9979 C CA . SER C 1 251 ? 25.836 85.080 -41.333 1.00 18.29 230 SER C CA 1
ATOM 9980 C C . SER C 1 251 ? 24.395 85.107 -41.811 1.00 21.95 230 SER C C 1
ATOM 9981 O O . SER C 1 251 ? 23.697 84.089 -41.763 1.00 21.71 230 SER C O 1
ATOM 9984 N N . ASP C 1 252 ? 23.936 86.262 -42.271 1.00 19.21 231 ASP C N 1
ATOM 9985 C CA . ASP C 1 252 ? 22.542 86.391 -42.652 1.00 22.17 231 ASP C CA 1
ATOM 9986 C C . ASP C 1 252 ? 22.269 85.945 -44.088 1.00 21.45 231 ASP C C 1
ATOM 9987 O O . ASP C 1 252 ? 21.146 85.533 -44.389 1.00 30.96 231 ASP C O 1
ATOM 9992 N N . ALA C 1 253 ? 23.269 85.972 -44.962 1.00 19.44 232 ALA C N 1
ATOM 9993 C CA . ALA C 1 253 ? 23.145 85.445 -46.312 1.00 21.04 232 ALA C CA 1
ATOM 9994 C C . ALA C 1 253 ? 24.527 85.034 -46.802 1.00 22.48 232 ALA C C 1
ATOM 9995 O O . ALA C 1 253 ? 25.552 85.411 -46.221 1.00 23.76 232 ALA C O 1
ATOM 9997 N N . PHE C 1 254 ? 24.548 84.255 -47.883 1.00 21.56 233 PHE C N 1
ATOM 9998 C CA . PHE C 1 254 ? 25.794 83.692 -48.397 1.00 24.48 233 PHE C CA 1
ATOM 9999 C C . PHE C 1 254 ? 25.857 83.853 -49.908 1.00 27.22 233 PHE C C 1
ATOM 10000 O O . PHE C 1 254 ? 24.880 83.565 -50.609 1.00 26.06 233 PHE C O 1
ATOM 10008 N N . LEU C 1 255 ? 27.003 84.306 -50.406 1.00 24.56 234 LEU C N 1
ATOM 10009 C CA . LEU C 1 255 ? 27.269 84.272 -51.842 1.00 26.86 234 LEU C CA 1
ATOM 10010 C C . LEU C 1 255 ? 27.619 82.838 -52.221 1.00 29.41 234 LEU C C 1
ATOM 10011 O O . LEU C 1 255 ? 28.598 82.272 -51.713 1.00 28.88 234 LEU C O 1
ATOM 10016 N N . THR C 1 256 ? 26.815 82.244 -53.092 1.00 26.26 235 THR C N 1
ATOM 10017 C CA . THR C 1 256 ? 26.895 80.814 -53.353 1.00 32.35 235 THR C CA 1
ATOM 10018 C C . THR C 1 256 ? 26.936 80.551 -54.852 1.00 33.72 235 THR C C 1
ATOM 10019 O O . THR C 1 256 ? 26.182 81.161 -55.617 1.00 30.29 235 THR C O 1
ATOM 10023 N N . LEU C 1 257 ? 27.789 79.607 -55.263 1.00 27.45 236 LEU C N 1
ATOM 10024 C CA . LEU C 1 257 ? 27.864 79.179 -56.651 1.00 27.99 236 LEU C CA 1
ATOM 10025 C C . LEU C 1 257 ? 26.999 77.949 -56.866 1.00 27.02 236 LEU C C 1
ATOM 10026 O O . LEU C 1 257 ? 27.017 77.018 -56.055 1.00 27.40 236 LEU C O 1
ATOM 10031 N N . ALA C 1 258 ? 26.241 77.949 -57.965 1.00 24.55 237 ALA C N 1
ATOM 10032 C CA . ALA C 1 258 ? 25.439 76.793 -58.338 1.00 21.76 237 ALA C CA 1
ATOM 10033 C C . ALA C 1 258 ? 25.290 76.756 -59.851 1.00 29.66 237 ALA C C 1
ATOM 10034 O O . ALA C 1 258 ? 25.371 77.790 -60.523 1.00 30.88 237 ALA C O 1
ATOM 10036 N N . GLN C 1 259 ? 25.072 75.550 -60.378 1.00 27.75 238 GLN C N 1
ATOM 10037 C CA . GLN C 1 259 ? 24.921 75.356 -61.814 1.00 28.99 238 GLN C CA 1
ATOM 10038 C C . GLN C 1 259 ? 23.517 75.731 -62.272 1.00 26.69 238 GLN C C 1
ATOM 10039 O O . GLN C 1 259 ? 22.524 75.369 -61.635 1.00 32.89 238 GLN C O 1
ATOM 10045 N N . THR C 1 260 ? 23.442 76.425 -63.406 1.00 28.07 239 THR C N 1
ATOM 10046 C CA . THR C 1 260 ? 22.204 76.644 -64.153 1.00 32.11 239 THR C CA 1
ATOM 10047 C C . THR C 1 260 ? 22.438 76.128 -65.567 1.00 32.04 239 THR C C 1
ATOM 10048 O O . THR C 1 260 ? 23.534 75.648 -65.895 1.00 34.66 239 THR C O 1
ATOM 10052 N N . LYS C 1 261 ? 21.400 76.239 -66.411 1.00 30.48 240 LYS C N 1
ATOM 10053 C CA . LYS C 1 261 ? 21.486 75.751 -67.787 1.00 31.37 240 LYS C CA 1
ATOM 10054 C C . LYS C 1 261 ? 22.622 76.410 -68.556 1.00 45.38 240 LYS C C 1
ATOM 10055 O O . LYS C 1 261 ? 23.162 75.810 -69.491 1.00 50.62 240 LYS C O 1
ATOM 10057 N N . GLU C 1 262 ? 23.003 77.633 -68.177 1.00 41.68 241 GLU C N 1
ATOM 10058 C CA . GLU C 1 262 ? 24.045 78.395 -68.858 1.00 42.91 241 GLU C CA 1
ATOM 10059 C C . GLU C 1 262 ? 25.436 78.151 -68.294 1.00 40.56 241 GLU C C 1
ATOM 10060 O O . GLU C 1 262 ? 26.417 78.608 -68.890 1.00 42.94 241 GLU C O 1
ATOM 10066 N N . GLY C 1 263 ? 25.552 77.458 -67.158 1.00 36.44 242 GLY C N 1
ATOM 10067 C CA . GLY C 1 263 ? 26.843 77.267 -66.543 1.00 34.39 242 GLY C CA 1
ATOM 10068 C C . GLY C 1 263 ? 26.802 77.673 -65.085 1.00 34.10 242 GLY C C 1
ATOM 10069 O O . GLY C 1 263 ? 25.731 77.808 -64.477 1.00 37.20 242 GLY C O 1
ATOM 10070 N N . LEU C 1 264 ? 27.984 77.865 -64.518 1.00 30.48 243 LEU C N 1
ATOM 10071 C CA . LEU C 1 264 ? 28.095 78.220 -63.117 1.00 30.94 243 LEU C CA 1
ATOM 10072 C C . LEU C 1 264 ? 27.595 79.642 -62.910 1.00 31.19 243 LEU C C 1
ATOM 10073 O O . LEU C 1 264 ? 28.055 80.572 -63.577 1.00 32.47 243 LEU C O 1
ATOM 10078 N N . SER C 1 265 ? 26.649 79.815 -61.986 1.00 27.60 244 SER C N 1
ATOM 10079 C CA . SER C 1 265 ? 26.079 81.123 -61.681 1.00 26.90 244 SER C CA 1
ATOM 10080 C C . SER C 1 265 ? 26.278 81.449 -60.203 1.00 24.14 244 SER C C 1
ATOM 10081 O O . SER C 1 265 ? 26.489 80.563 -59.373 1.00 26.88 244 SER C O 1
ATOM 10084 N N . CYS C 1 266 ? 26.194 82.735 -59.872 1.00 28.86 245 CYS C N 1
ATOM 10085 C CA . CYS C 1 266 ? 26.352 83.202 -58.500 1.00 27.86 245 CYS C CA 1
ATOM 10086 C C . CYS C 1 266 ? 25.002 83.617 -57.922 1.00 31.19 245 CYS C C 1
ATOM 10087 O O . CYS C 1 266 ? 24.159 84.191 -58.627 1.00 35.53 245 CYS C O 1
ATOM 10090 N N . PHE C 1 267 ? 24.798 83.332 -56.635 1.00 27.32 246 PHE C N 1
ATOM 10091 C CA . PHE C 1 267 ? 23.526 83.614 -55.973 1.00 28.90 246 PHE C CA 1
ATOM 10092 C C . PHE C 1 267 ? 23.769 84.218 -54.603 1.00 29.94 246 PHE C C 1
ATOM 10093 O O . PHE C 1 267 ? 24.801 83.963 -53.970 1.00 27.06 246 PHE C O 1
ATOM 10101 N N . LEU C 1 268 ? 22.809 85.041 -54.168 1.00 23.26 247 LEU C N 1
ATOM 10102 C CA . LEU C 1 268 ? 22.744 85.547 -52.799 1.00 26.16 247 LEU C CA 1
ATOM 10103 C C . LEU C 1 268 ? 21.669 84.750 -52.066 1.00 30.88 247 LEU C C 1
ATOM 10104 O O . LEU C 1 268 ? 20.476 84.856 -52.376 1.00 30.96 247 LEU C O 1
ATOM 10109 N N . LEU C 1 269 ? 22.093 83.963 -51.090 1.00 26.35 248 LEU C N 1
ATOM 10110 C CA . LEU C 1 269 ? 21.234 82.972 -50.448 1.00 28.20 248 LEU C CA 1
ATOM 10111 C C . LEU C 1 269 ? 21.046 83.324 -48.975 1.00 20.31 248 LEU C C 1
ATOM 10112 O O . LEU C 1 269 ? 21.947 83.077 -48.155 1.00 28.19 248 LEU C O 1
ATOM 10117 N N . PRO C 1 270 ? 19.906 83.899 -48.582 1.00 27.50 249 PRO C N 1
ATOM 10118 C CA . PRO C 1 270 ? 19.693 84.193 -47.156 1.00 24.75 249 PRO C CA 1
ATOM 10119 C C . PRO C 1 270 ? 19.473 82.909 -46.368 1.00 28.33 249 PRO C C 1
ATOM 10120 O O . PRO C 1 270 ? 18.895 81.945 -46.874 1.00 26.09 249 PRO C O 1
ATOM 10124 N N . ARG C 1 271 ? 19.983 82.896 -45.124 1.00 24.69 250 ARG C N 1
ATOM 10125 C CA . ARG C 1 271 ? 19.858 81.718 -44.269 1.00 26.13 250 ARG C CA 1
ATOM 10126 C C . ARG C 1 271 ? 18.416 81.507 -43.800 1.00 28.38 250 ARG C C 1
ATOM 10127 O O . ARG C 1 271 ? 17.948 80.364 -43.719 1.00 23.40 250 ARG C O 1
ATOM 10135 N N . LEU C 1 272 ? 17.700 82.592 -43.501 1.00 23.05 251 LEU C N 1
ATOM 10136 C CA . LEU C 1 272 ? 16.329 82.549 -43.006 1.00 25.91 251 LEU C CA 1
ATOM 10137 C C . LEU C 1 272 ? 15.379 83.151 -44.038 1.00 23.85 251 LEU C C 1
ATOM 10138 O O . LEU C 1 272 ? 15.780 83.970 -44.870 1.00 23.43 251 LEU C O 1
ATOM 10143 N N . GLY C 1 273 ? 14.120 82.694 -44.005 1.00 28.89 252 GLY C N 1
ATOM 10144 C CA . GLY C 1 273 ? 13.055 83.300 -44.781 1.00 27.06 252 GLY C CA 1
ATOM 10145 C C . GLY C 1 273 ? 12.505 84.536 -44.088 1.00 34.21 252 GLY C C 1
ATOM 10146 O O . GLY C 1 273 ? 12.926 84.915 -42.991 1.00 32.79 252 GLY C O 1
ATOM 10147 N N . GLU C 1 274 ? 11.510 85.152 -44.743 1.00 35.63 253 GLU C N 1
ATOM 10148 C CA . GLU C 1 274 ? 10.984 86.442 -44.310 1.00 38.51 253 GLU C CA 1
ATOM 10149 C C . GLU C 1 274 ? 10.313 86.376 -42.943 1.00 41.83 253 GLU C C 1
ATOM 10150 O O . GLU C 1 274 ? 10.173 87.411 -42.283 1.00 49.11 253 GLU C O 1
ATOM 10152 N N . LYS C 1 275 ? 9.883 85.194 -42.511 1.00 36.87 254 LYS C N 1
ATOM 10153 C CA . LYS C 1 275 ? 9.285 85.021 -41.197 1.00 41.95 254 LYS C CA 1
ATOM 10154 C C . LYS C 1 275 ? 10.268 84.492 -40.165 1.00 46.35 254 LYS C C 1
ATOM 10155 O O . LYS C 1 275 ? 9.869 84.243 -39.024 1.00 47.92 254 LYS C O 1
ATOM 10157 N N . GLY C 1 276 ? 11.544 84.335 -40.524 1.00 42.28 255 GLY C N 1
ATOM 10158 C CA . GLY C 1 276 ? 12.522 83.785 -39.612 1.00 39.70 255 GLY C CA 1
ATOM 10159 C C . GLY C 1 276 ? 12.627 82.277 -39.629 1.00 35.81 255 GLY C C 1
ATOM 10160 O O . GLY C 1 276 ? 13.380 81.714 -38.820 1.00 31.26 255 GLY C O 1
ATOM 10161 N N . GLU C 1 277 ? 11.866 81.606 -40.490 1.00 36.25 256 GLU C N 1
ATOM 10162 C CA . GLU C 1 277 ? 11.927 80.161 -40.650 1.00 38.85 256 GLU C CA 1
ATOM 10163 C C . GLU C 1 277 ? 13.119 79.774 -41.528 1.00 32.65 256 GLU C C 1
ATOM 10164 O O . GLU C 1 277 ? 13.708 80.608 -42.228 1.00 31.14 256 GLU C O 1
ATOM 10170 N N . SER C 1 278 ? 13.467 78.487 -41.497 1.00 33.03 257 SER C N 1
ATOM 10171 C CA . SER C 1 278 ? 14.586 78.005 -42.298 1.00 40.65 257 SER C CA 1
ATOM 10172 C C . SER C 1 278 ? 14.313 78.199 -43.784 1.00 32.96 257 SER C C 1
ATOM 10173 O O . SER C 1 278 ? 13.169 78.117 -44.246 1.00 39.01 257 SER C O 1
ATOM 10176 N N . ASN C 1 279 ? 15.376 78.519 -44.517 1.00 27.13 258 ASN C N 1
ATOM 10177 C CA . ASN C 1 279 ? 15.341 78.675 -45.965 1.00 27.24 258 ASN C CA 1
ATOM 10178 C C . ASN C 1 279 ? 16.074 77.507 -46.615 1.00 31.31 258 ASN C C 1
ATOM 10179 O O . ASN C 1 279 ? 16.936 77.702 -47.478 1.00 30.72 258 ASN C O 1
ATOM 10184 N N . GLY C 1 280 ? 15.771 76.288 -46.174 1.00 24.98 259 GLY C N 1
ATOM 10185 C CA . GLY C 1 280 ? 16.373 75.109 -46.765 1.00 26.85 259 GLY C CA 1
ATOM 10186 C C . GLY C 1 280 ? 17.834 74.874 -46.445 1.00 26.50 259 GLY C C 1
ATOM 10187 O O . GLY C 1 280 ? 18.492 74.116 -47.164 1.00 29.96 259 GLY C O 1
ATOM 10188 N N . PHE C 1 281 ? 18.362 75.482 -45.375 1.00 21.04 260 PHE C N 1
ATOM 10189 C CA . PHE C 1 281 ? 19.724 75.193 -44.907 1.00 23.75 260 PHE C CA 1
ATOM 10190 C C . PHE C 1 281 ? 19.673 74.024 -43.923 1.00 30.73 260 PHE C C 1
ATOM 10191 O O . PHE C 1 281 ? 18.857 74.031 -42.999 1.00 24.70 260 PHE C O 1
ATOM 10199 N N . PHE C 1 282 ? 20.536 73.023 -44.115 1.00 23.68 261 PHE C N 1
ATOM 10200 C CA . PHE C 1 282 ? 20.641 71.897 -43.184 1.00 19.44 261 PHE C CA 1
ATOM 10201 C C . PHE C 1 282 ? 22.111 71.727 -42.795 1.00 27.53 261 PHE C C 1
ATOM 10202 O O . PHE C 1 282 ? 22.880 71.081 -43.517 1.00 23.29 261 PHE C O 1
ATOM 10210 N N . PHE C 1 283 ? 22.503 72.302 -41.657 1.00 15.94 262 PHE C N 1
ATOM 10211 C CA . PHE C 1 283 ? 23.867 72.137 -41.169 1.00 21.92 262 PHE C CA 1
ATOM 10212 C C . PHE C 1 283 ? 24.052 70.728 -40.632 1.00 22.91 262 PHE C C 1
ATOM 10213 O O . PHE C 1 283 ? 23.190 70.202 -39.922 1.00 28.13 262 PHE C O 1
ATOM 10221 N N . GLN C 1 284 ? 25.154 70.101 -41.027 1.00 23.62 263 GLN C N 1
ATOM 10222 C CA . GLN C 1 284 ? 25.486 68.739 -40.625 1.00 28.45 263 GLN C CA 1
ATOM 10223 C C . GLN C 1 284 ? 26.430 68.691 -39.423 1.00 26.17 263 GLN C C 1
ATOM 10224 O O . GLN C 1 284 ? 26.151 67.997 -38.443 1.00 22.05 263 GLN C O 1
ATOM 10230 N N . ARG C 1 285 ? 27.552 69.410 -39.488 1.00 23.11 264 ARG C N 1
ATOM 10231 C CA . ARG C 1 285 ? 28.625 69.365 -38.496 1.00 25.15 264 ARG C CA 1
ATOM 10232 C C . ARG C 1 285 ? 29.399 70.674 -38.552 1.00 19.04 264 ARG C C 1
ATOM 10233 O O . ARG C 1 285 ? 29.356 71.399 -39.549 1.00 17.73 264 ARG C O 1
ATOM 10241 N N . LEU C 1 286 ? 30.139 70.946 -37.486 1.00 17.32 265 LEU C N 1
ATOM 10242 C CA . LEU C 1 286 ? 31.216 71.932 -37.519 1.00 16.98 265 LEU C CA 1
ATOM 10243 C C . LEU C 1 286 ? 32.538 71.203 -37.705 1.00 18.62 265 LEU C C 1
ATOM 10244 O O . LEU C 1 286 ? 32.712 70.099 -37.196 1.00 18.10 265 LEU C O 1
ATOM 10249 N N . LYS C 1 287 ? 33.457 71.813 -38.447 1.00 18.99 266 LYS C N 1
ATOM 10250 C CA . LYS C 1 287 ? 34.813 71.280 -38.549 1.00 23.71 266 LYS C CA 1
ATOM 10251 C C . LYS C 1 287 ? 35.514 71.373 -37.199 1.00 22.13 266 LYS C C 1
ATOM 10252 O O . LYS C 1 287 ? 35.333 72.343 -36.455 1.00 18.20 266 LYS C O 1
ATOM 10258 N N . ASP C 1 288 ? 36.318 70.355 -36.894 1.00 19.94 267 ASP C N 1
ATOM 10259 C CA . ASP C 1 288 ? 37.249 70.345 -35.764 1.00 21.62 267 ASP C CA 1
ATOM 10260 C C . ASP C 1 288 ? 38.615 70.778 -36.312 1.00 19.83 267 ASP C C 1
ATOM 10261 O O . ASP C 1 288 ? 39.346 69.975 -36.897 1.00 18.64 267 ASP C O 1
ATOM 10266 N N . LYS C 1 289 ? 38.957 72.060 -36.140 1.00 17.96 268 LYS C N 1
ATOM 10267 C CA . LYS C 1 289 ? 40.043 72.667 -36.905 1.00 18.89 268 LYS C CA 1
ATOM 10268 C C . LYS C 1 289 ? 41.348 72.744 -36.114 1.00 22.79 268 LYS C C 1
ATOM 10269 O O . LYS C 1 289 ? 41.355 72.863 -34.885 1.00 17.34 268 LYS C O 1
ATOM 10275 N N . LEU C 1 290 ? 42.457 72.653 -36.854 1.00 16.07 269 LEU C N 1
ATOM 10276 C CA . LEU C 1 290 ? 43.790 72.858 -36.290 1.00 22.91 269 LEU C CA 1
ATOM 10277 C C . LEU C 1 290 ? 43.897 74.206 -35.568 1.00 21.66 269 LEU C C 1
ATOM 10278 O O . LEU C 1 290 ? 44.382 74.284 -34.431 1.00 18.99 269 LEU C O 1
ATOM 10283 N N . GLY C 1 291 ? 43.462 75.283 -36.222 1.00 16.58 270 GLY C N 1
ATOM 10284 C CA . GLY C 1 291 ? 43.487 76.615 -35.634 1.00 18.51 270 GLY C CA 1
ATOM 10285 C C . GLY C 1 291 ? 42.267 77.367 -36.124 1.00 11.07 270 GLY C C 1
ATOM 10286 O O . GLY C 1 291 ? 41.351 76.713 -36.626 1.00 13.05 270 GLY C O 1
ATOM 10287 N N . ASN C 1 292 ? 42.215 78.707 -36.011 1.00 15.81 271 ASN C N 1
ATOM 10288 C CA . ASN C 1 292 ? 41.052 79.462 -36.486 1.00 20.15 271 ASN C CA 1
ATOM 10289 C C . ASN C 1 292 ? 39.779 79.008 -35.766 1.00 23.36 271 ASN C C 1
ATOM 10290 O O . ASN C 1 292 ? 38.661 79.179 -36.278 1.00 20.97 271 ASN C O 1
ATOM 10295 N N . ARG C 1 293 ? 39.950 78.444 -34.561 1.00 19.25 272 ARG C N 1
ATOM 10296 C CA A ARG C 1 293 ? 38.869 77.739 -33.869 0.47 16.81 272 ARG C CA 1
ATOM 10297 C CA B ARG C 1 293 ? 38.841 77.738 -33.924 0.53 16.77 272 ARG C CA 1
ATOM 10298 C C . ARG C 1 293 ? 37.759 78.676 -33.405 1.00 19.16 272 ARG C C 1
ATOM 10299 O O . ARG C 1 293 ? 36.623 78.229 -33.217 1.00 19.92 272 ARG C O 1
ATOM 10314 N N . SER C 1 294 ? 38.063 79.967 -33.199 1.00 17.05 273 SER C N 1
ATOM 10315 C CA . SER C 1 294 ? 37.015 80.902 -32.796 1.00 18.58 273 SER C CA 1
ATOM 10316 C C . SER C 1 294 ? 35.968 81.090 -33.886 1.00 19.51 273 SER C C 1
ATOM 10317 O O . SER C 1 294 ? 34.837 81.480 -33.579 1.00 16.70 273 SER C O 1
ATOM 10320 N N . ASN C 1 295 ? 36.343 80.821 -35.141 1.00 17.79 274 ASN C N 1
ATOM 10321 C CA . ASN C 1 295 ? 35.495 80.944 -36.328 1.00 20.44 274 ASN C CA 1
ATOM 10322 C C . ASN C 1 295 ? 34.861 79.576 -36.619 1.00 21.37 274 ASN C C 1
ATOM 10323 O O . ASN C 1 295 ? 35.568 78.618 -36.957 1.00 17.34 274 ASN C O 1
ATOM 10328 N N . ALA C 1 296 ? 33.533 79.461 -36.484 1.00 18.12 275 ALA C N 1
ATOM 10329 C CA . ALA C 1 296 ? 32.878 78.207 -36.864 1.00 19.05 275 ALA C CA 1
ATOM 10330 C C . ALA C 1 296 ? 32.897 78.033 -38.381 1.00 16.74 275 ALA C C 1
ATOM 10331 O O . ALA C 1 296 ? 32.545 78.957 -39.123 1.00 20.47 275 ALA C O 1
ATOM 10333 N N . SER C 1 297 ? 33.293 76.847 -38.840 1.00 20.63 276 SER C N 1
ATOM 10334 C CA . SER C 1 297 ? 33.202 76.458 -40.246 1.00 22.06 276 SER C CA 1
ATOM 10335 C C . SER C 1 297 ? 32.312 75.220 -40.328 1.00 20.18 276 SER C C 1
ATOM 10336 O O . SER C 1 297 ? 32.619 74.194 -39.714 1.00 16.91 276 SER C O 1
ATOM 10339 N N . SER C 1 298 ? 31.235 75.302 -41.107 1.00 22.05 277 SER C N 1
ATOM 10340 C CA . SER C 1 298 ? 30.200 74.282 -41.130 1.00 21.26 277 SER C CA 1
ATOM 10341 C C . SER C 1 298 ? 30.237 73.468 -42.420 1.00 22.77 277 SER C C 1
ATOM 10342 O O . SER C 1 298 ? 30.840 73.854 -43.422 1.00 22.40 277 SER C O 1
ATOM 10345 N N . GLU C 1 299 ? 29.603 72.304 -42.359 1.00 15.79 278 GLU C N 1
ATOM 10346 C CA . GLU C 1 299 ? 29.183 71.566 -43.536 1.00 18.99 278 GLU C CA 1
ATOM 10347 C C . GLU C 1 299 ? 27.673 71.747 -43.662 1.00 19.03 278 GLU C C 1
ATOM 10348 O O . GLU C 1 299 ? 26.939 71.514 -42.694 1.00 20.37 278 GLU C O 1
ATOM 10354 N N . VAL C 1 300 ? 27.206 72.157 -44.844 1.00 18.00 279 VAL C N 1
ATOM 10355 C CA . VAL C 1 300 ? 25.797 72.487 -45.036 1.00 19.14 279 VAL C CA 1
ATOM 10356 C C . VAL C 1 300 ? 25.246 71.759 -46.260 1.00 21.30 279 VAL C C 1
ATOM 10357 O O . VAL C 1 300 ? 25.970 71.448 -47.211 1.00 20.69 279 VAL C O 1
ATOM 10361 N N . GLU C 1 301 ? 23.958 71.452 -46.211 1.00 20.10 280 GLU C N 1
ATOM 10362 C CA . GLU C 1 301 ? 23.225 70.945 -47.359 1.00 23.60 280 GLU C CA 1
ATOM 10363 C C . GLU C 1 301 ? 22.014 71.834 -47.613 1.00 25.04 280 GLU C C 1
ATOM 10364 O O . GLU C 1 301 ? 21.428 72.399 -46.682 1.00 18.82 280 GLU C O 1
ATOM 10370 N N . PHE C 1 302 ? 21.707 72.019 -48.891 1.00 24.97 281 PHE C N 1
ATOM 10371 C CA . PHE C 1 302 ? 20.620 72.866 -49.358 1.00 21.77 281 PHE C CA 1
ATOM 10372 C C . PHE C 1 302 ? 19.521 72.000 -49.950 1.00 31.11 281 PHE C C 1
ATOM 10373 O O . PHE C 1 302 ? 19.795 71.129 -50.787 1.00 28.60 281 PHE C O 1
ATOM 10381 N N . ASP C 1 303 ? 18.280 72.260 -49.561 1.00 30.22 282 ASP C N 1
ATOM 10382 C CA . ASP C 1 303 ? 17.163 71.621 -50.246 1.00 30.94 282 ASP C CA 1
ATOM 10383 C C . ASP C 1 303 ? 16.104 72.692 -50.486 1.00 27.07 282 ASP C C 1
ATOM 10384 O O . ASP C 1 303 ? 15.358 73.052 -49.569 1.00 29.18 282 ASP C O 1
ATOM 10389 N N . GLY C 1 304 ? 16.042 73.195 -51.718 1.00 33.01 283 GLY C N 1
ATOM 10390 C CA . GLY C 1 304 ? 15.043 74.189 -52.066 1.00 31.51 283 GLY C CA 1
ATOM 10391 C C . GLY C 1 304 ? 15.273 75.547 -51.445 1.00 36.03 283 GLY C C 1
ATOM 10392 O O . GLY C 1 304 ? 14.307 76.262 -51.165 1.00 38.22 283 GLY C O 1
ATOM 10393 N N . ALA C 1 305 ? 16.534 75.910 -51.193 1.00 29.55 284 ALA C N 1
ATOM 10394 C CA . ALA C 1 305 ? 16.853 77.222 -50.650 1.00 29.79 284 ALA C CA 1
ATOM 10395 C C . ALA C 1 305 ? 16.653 78.290 -51.715 1.00 31.55 284 ALA C C 1
ATOM 10396 O O . ALA C 1 305 ? 17.217 78.191 -52.809 1.00 35.10 284 ALA C O 1
ATOM 10398 N N . LEU C 1 306 ? 15.876 79.323 -51.375 1.00 25.24 285 LEU C N 1
ATOM 10399 C CA . LEU C 1 306 ? 15.538 80.423 -52.275 1.00 27.06 285 LEU C CA 1
ATOM 10400 C C . LEU C 1 306 ? 16.578 81.536 -52.215 1.00 29.80 285 LEU C C 1
ATOM 10401 O O . LEU C 1 306 ? 16.917 82.012 -51.128 1.00 31.29 285 LEU C O 1
ATOM 10406 N N . GLY C 1 307 ? 17.039 81.987 -53.388 1.00 30.09 286 GLY C N 1
ATOM 10407 C CA . GLY C 1 307 ? 18.003 83.069 -53.477 1.00 29.29 286 GLY C CA 1
ATOM 10408 C C . GLY C 1 307 ? 17.808 83.913 -54.726 1.00 34.84 286 GLY C C 1
ATOM 10409 O O . GLY C 1 307 ? 16.980 83.611 -55.587 1.00 37.22 286 GLY C O 1
ATOM 10410 N N . GLN C 1 308 ? 18.578 85.000 -54.805 1.00 35.93 287 GLN C N 1
ATOM 10411 C CA . GLN C 1 308 ? 18.603 85.890 -55.958 1.00 33.44 287 GLN C CA 1
ATOM 10412 C C . GLN C 1 308 ? 19.876 85.639 -56.753 1.00 34.39 287 GLN C C 1
ATOM 10413 O O . GLN C 1 308 ? 20.959 85.515 -56.171 1.00 28.61 287 GLN C O 1
ATOM 10419 N N . MET C 1 309 ? 19.760 85.603 -58.081 1.00 35.63 288 MET C N 1
ATOM 10420 C CA . MET C 1 309 ? 20.963 85.522 -58.908 1.00 29.73 288 MET C CA 1
ATOM 10421 C C . MET C 1 309 ? 21.734 86.836 -58.851 1.00 33.92 288 MET C C 1
ATOM 10422 O O . MET C 1 309 ? 21.148 87.923 -58.895 1.00 39.29 288 MET C O 1
ATOM 10427 N N . ILE C 1 310 ? 23.059 86.732 -58.762 1.00 30.90 289 ILE C N 1
ATOM 10428 C CA . ILE C 1 310 ? 23.953 87.887 -58.743 1.00 29.02 289 ILE C CA 1
ATOM 10429 C C . ILE C 1 310 ? 24.809 87.842 -60.005 1.00 28.24 289 ILE C C 1
ATOM 10430 O O . ILE C 1 310 ? 25.550 86.875 -60.228 1.00 25.83 289 ILE C O 1
ATOM 10435 N N . GLY C 1 311 ? 24.737 88.896 -60.808 1.00 28.26 290 GLY C N 1
ATOM 10436 C CA . GLY C 1 311 ? 25.381 88.882 -62.100 1.00 29.82 290 GLY C CA 1
ATOM 10437 C C . GLY C 1 311 ? 24.559 88.106 -63.113 1.00 36.03 290 GLY C C 1
ATOM 10438 O O . GLY C 1 311 ? 23.437 87.659 -62.853 1.00 37.01 290 GLY C O 1
ATOM 10439 N N . SER C 1 312 ? 25.141 87.949 -64.292 1.00 43.58 291 SER C N 1
ATOM 10440 C CA . SER C 1 312 ? 24.472 87.303 -65.413 1.00 44.37 291 SER C CA 1
ATOM 10441 C C . SER C 1 312 ? 24.541 85.775 -65.306 1.00 37.65 291 SER C C 1
ATOM 10442 O O . SER C 1 312 ? 25.500 85.224 -64.748 1.00 31.44 291 SER C O 1
ATOM 10445 N N . PRO C 1 313 ? 23.535 85.077 -65.843 1.00 31.27 292 PRO C N 1
ATOM 10446 C CA . PRO C 1 313 ? 23.535 83.604 -65.823 1.00 32.42 292 PRO C CA 1
ATOM 10447 C C . PRO C 1 313 ? 24.785 83.019 -66.464 1.00 37.45 292 PRO C C 1
ATOM 10448 O O . PRO C 1 313 ? 25.159 83.379 -67.581 1.00 38.79 292 PRO C O 1
ATOM 10452 N N . GLY C 1 314 ? 25.425 82.089 -65.758 1.00 37.17 293 GLY C N 1
ATOM 10453 C CA . GLY C 1 314 ? 26.652 81.507 -66.266 1.00 32.51 293 GLY C CA 1
ATOM 10454 C C . GLY C 1 314 ? 27.900 82.342 -66.058 1.00 36.07 293 GLY C C 1
ATOM 10455 O O . GLY C 1 314 ? 28.984 81.915 -66.476 1.00 30.92 293 GLY C O 1
ATOM 10456 N N . GLU C 1 315 ? 27.794 83.508 -65.412 1.00 35.01 294 GLU C N 1
ATOM 10457 C CA . GLU C 1 315 ? 28.935 84.387 -65.170 1.00 36.70 294 GLU C CA 1
ATOM 10458 C C . GLU C 1 315 ? 29.376 84.370 -63.706 1.00 31.72 294 GLU C C 1
ATOM 10459 O O . GLU C 1 315 ? 29.942 85.347 -63.211 1.00 31.69 294 GLU C O 1
ATOM 10465 N N . GLY C 1 316 ? 29.136 83.255 -63.014 1.00 32.92 295 GLY C N 1
ATOM 10466 C CA . GLY C 1 316 ? 29.427 83.189 -61.588 1.00 26.58 295 GLY C CA 1
ATOM 10467 C C . GLY C 1 316 ? 30.888 83.429 -61.265 1.00 32.99 295 GLY C C 1
ATOM 10468 O O . GLY C 1 316 ? 31.217 84.053 -60.251 1.00 32.26 295 GLY C O 1
ATOM 10469 N N . VAL C 1 317 ? 31.785 82.893 -62.094 1.00 28.84 296 VAL C N 1
ATOM 10470 C CA . VAL C 1 317 ? 33.214 83.056 -61.847 1.00 33.74 296 VAL C CA 1
ATOM 10471 C C . VAL C 1 317 ? 33.599 84.531 -61.953 1.00 32.37 296 VAL C C 1
ATOM 10472 O O . VAL C 1 317 ? 34.186 85.102 -61.029 1.00 38.03 296 VAL C O 1
ATOM 10476 N N . LYS C 1 318 ? 33.214 85.183 -63.058 1.00 29.83 297 LYS C N 1
ATOM 10477 C CA . LYS C 1 318 ? 33.514 86.603 -63.249 1.00 30.28 297 LYS C CA 1
ATOM 10478 C C . LYS C 1 318 ? 32.878 87.456 -62.153 1.00 28.48 297 LYS C C 1
ATOM 10479 O O . LYS C 1 318 ? 33.488 88.419 -61.669 1.00 34.90 297 LYS C O 1
ATOM 10481 N N . THR C 1 319 ? 31.671 87.090 -61.719 1.00 26.93 298 THR C N 1
ATOM 10482 C CA . THR C 1 319 ? 30.958 87.875 -60.712 1.00 27.75 298 THR C CA 1
ATOM 10483 C C . THR C 1 319 ? 31.723 87.942 -59.382 1.00 35.26 298 THR C C 1
ATOM 10484 O O . THR C 1 319 ? 31.725 88.979 -58.708 1.00 38.99 298 THR C O 1
ATOM 10488 N N . ILE C 1 320 ? 32.388 86.853 -58.987 1.00 34.96 299 ILE C N 1
ATOM 10489 C CA . ILE C 1 320 ? 33.035 86.798 -57.676 1.00 35.84 299 ILE C CA 1
ATOM 10490 C C . ILE C 1 320 ? 34.529 87.099 -57.733 1.00 34.97 299 ILE C C 1
ATOM 10491 O O . ILE C 1 320 ? 35.194 87.058 -56.696 1.00 38.19 299 ILE C O 1
ATOM 10496 N N . MET C 1 321 ? 35.060 87.458 -58.902 1.00 37.70 300 MET C N 1
ATOM 10497 C CA . MET C 1 321 ? 36.498 87.661 -59.047 1.00 39.80 300 MET C CA 1
ATOM 10498 C C . MET C 1 321 ? 37.013 88.766 -58.130 1.00 36.80 300 MET C C 1
ATOM 10499 O O . MET C 1 321 ? 38.042 88.606 -57.468 1.00 35.23 300 MET C O 1
ATOM 10504 N N . ASP C 1 322 ? 36.342 89.919 -58.126 1.00 36.59 301 ASP C N 1
ATOM 10505 C CA . ASP C 1 322 ? 36.797 91.030 -57.305 1.00 32.70 301 ASP C CA 1
ATOM 10506 C C . ASP C 1 322 ? 36.556 90.757 -55.833 1.00 32.48 301 ASP C C 1
ATOM 10507 O O . ASP C 1 322 ? 37.316 91.234 -54.984 1.00 34.41 301 ASP C O 1
ATOM 10512 N N . MET C 1 323 ? 35.506 89.997 -55.512 1.00 29.62 302 MET C N 1
ATOM 10513 C CA . MET C 1 323 ? 35.297 89.570 -54.131 1.00 28.16 302 MET C CA 1
ATOM 10514 C C . MET C 1 323 ? 36.482 88.744 -53.636 1.00 27.36 302 MET C C 1
ATOM 10515 O O . MET C 1 323 ? 37.052 89.028 -52.577 1.00 23.02 302 MET C O 1
ATOM 10520 N N . VAL C 1 324 ? 36.886 87.738 -54.414 1.00 25.86 303 VAL C N 1
ATOM 10521 C CA . VAL C 1 324 ? 38.032 86.914 -54.045 1.00 26.93 303 VAL C CA 1
ATOM 10522 C C . VAL C 1 324 ? 39.275 87.790 -53.902 1.00 22.77 303 VAL C C 1
ATOM 10523 O O . VAL C 1 324 ? 39.996 87.722 -52.899 1.00 26.41 303 VAL C O 1
ATOM 10527 N N . THR C 1 325 ? 39.495 88.674 -54.877 1.00 23.20 304 THR C N 1
ATOM 10528 C CA . THR C 1 325 ? 40.641 89.579 -54.861 1.00 28.70 304 THR C CA 1
ATOM 10529 C C . THR C 1 325 ? 40.732 90.367 -53.560 1.00 22.31 304 THR C C 1
ATOM 10530 O O . THR C 1 325 ? 41.811 90.469 -52.959 1.00 25.50 304 THR C O 1
ATOM 10534 N N . LEU C 1 326 ? 39.602 90.892 -53.087 1.00 22.72 305 LEU C N 1
ATOM 10535 C CA . LEU C 1 326 ? 39.586 91.611 -51.814 1.00 21.92 305 LEU C CA 1
ATOM 10536 C C . LEU C 1 326 ? 39.933 90.701 -50.635 1.00 23.91 305 LEU C C 1
ATOM 10537 O O . LEU C 1 326 ? 40.632 91.126 -49.702 1.00 18.47 305 LEU C O 1
ATOM 10542 N N . THR C 1 327 ? 39.438 89.455 -50.629 1.00 18.26 306 THR C N 1
ATOM 10543 C CA . THR C 1 327 ? 39.749 88.609 -49.478 1.00 16.20 306 THR C CA 1
ATOM 10544 C C . THR C 1 327 ? 41.230 88.285 -49.435 1.00 15.75 306 THR C C 1
ATOM 10545 O O . THR C 1 327 ? 41.781 88.068 -48.349 1.00 16.39 306 THR C O 1
ATOM 10549 N N . ARG C 1 328 ? 41.882 88.256 -50.603 1.00 17.46 307 ARG C N 1
ATOM 10550 C CA . ARG C 1 328 ? 43.299 87.920 -50.667 1.00 15.28 307 ARG C CA 1
ATOM 10551 C C . ARG C 1 328 ? 44.171 89.000 -50.035 1.00 21.43 307 ARG C C 1
ATOM 10552 O O . ARG C 1 328 ? 45.169 88.682 -49.370 1.00 23.98 307 ARG C O 1
ATOM 10560 N N . LEU C 1 329 ? 43.832 90.280 -50.237 1.00 20.99 308 LEU C N 1
ATOM 10561 C CA . LEU C 1 329 ? 44.561 91.349 -49.545 1.00 22.09 308 LEU C CA 1
ATOM 10562 C C . LEU C 1 329 ? 44.487 91.156 -48.035 1.00 24.05 308 LEU C C 1
ATOM 10563 O O . LEU C 1 329 ? 45.502 91.224 -47.329 1.00 21.26 308 LEU C O 1
ATOM 10568 N N . ASP C 1 330 ? 43.283 90.876 -47.534 1.00 22.27 309 ASP C N 1
ATOM 10569 C CA . ASP C 1 330 ? 43.082 90.644 -46.108 1.00 20.85 309 ASP C CA 1
ATOM 10570 C C . ASP C 1 330 ? 43.929 89.480 -45.601 1.00 25.41 309 ASP C C 1
ATOM 10571 O O . ASP C 1 330 ? 44.474 89.540 -44.491 1.00 18.91 309 ASP C O 1
ATOM 10576 N N . CYS C 1 331 ? 44.026 88.393 -46.378 1.00 18.47 310 CYS C N 1
ATOM 10577 C CA . CYS C 1 331 ? 44.835 87.264 -45.930 1.00 18.82 310 CYS C CA 1
ATOM 10578 C C . CYS C 1 331 ? 46.283 87.689 -45.719 1.00 24.36 310 CYS C C 1
ATOM 10579 O O . CYS C 1 331 ? 46.902 87.344 -44.704 1.00 17.70 310 CYS C O 1
ATOM 10582 N N . ALA C 1 332 ? 46.823 88.473 -46.653 1.00 20.94 311 ALA C N 1
ATOM 10583 C CA . ALA C 1 332 ? 48.207 88.920 -46.553 1.00 19.74 311 ALA C CA 1
ATOM 10584 C C . ALA C 1 332 ? 48.399 89.841 -45.355 1.00 23.59 311 ALA C C 1
ATOM 10585 O O . ALA C 1 332 ? 49.269 89.597 -44.509 1.00 20.69 311 ALA C O 1
ATOM 10587 N N . VAL C 1 333 ? 47.563 90.875 -45.245 1.00 21.10 312 VAL C N 1
ATOM 10588 C CA . VAL C 1 333 ? 47.658 91.828 -44.139 1.00 22.09 312 VAL C CA 1
ATOM 10589 C C . VAL C 1 333 ? 47.546 91.107 -42.803 1.00 21.68 312 VAL C C 1
ATOM 10590 O O . VAL C 1 333 ? 48.288 91.399 -41.854 1.00 20.38 312 VAL C O 1
ATOM 10594 N N . ALA C 1 334 ? 46.633 90.140 -42.714 1.00 17.23 313 ALA C N 1
ATOM 10595 C CA . ALA C 1 334 ? 46.445 89.415 -41.463 1.00 21.64 313 ALA C CA 1
ATOM 10596 C C . ALA C 1 334 ? 47.637 88.522 -41.148 1.00 25.45 313 ALA C C 1
ATOM 10597 O O . ALA C 1 334 ? 48.082 88.462 -39.993 1.00 17.09 313 ALA C O 1
ATOM 10599 N N . SER C 1 335 ? 48.177 87.830 -42.159 1.00 19.33 314 SER C N 1
ATOM 10600 C CA . SER C 1 335 ? 49.356 87.002 -41.920 1.00 18.99 314 SER C CA 1
ATOM 10601 C C . SER C 1 335 ? 50.534 87.854 -41.472 1.00 18.77 314 SER C C 1
ATOM 10602 O O . SER C 1 335 ? 51.270 87.469 -40.559 1.00 17.58 314 SER C O 1
ATOM 10605 N N . ALA C 1 336 ? 50.715 89.028 -42.094 1.00 17.69 315 ALA C N 1
ATOM 10606 C CA . ALA C 1 336 ? 51.774 89.941 -41.669 1.00 18.52 315 ALA C CA 1
ATOM 10607 C C . ALA C 1 336 ? 51.588 90.356 -40.209 1.00 21.44 315 ALA C C 1
ATOM 10608 O O . ALA C 1 336 ? 52.560 90.428 -39.449 1.00 18.35 315 ALA C O 1
ATOM 10610 N N . GLY C 1 337 ? 50.346 90.642 -39.805 1.00 20.07 316 GLY C N 1
ATOM 10611 C CA . GLY C 1 337 ? 50.090 90.999 -38.416 1.00 16.43 316 GLY C CA 1
ATOM 10612 C C . GLY C 1 337 ? 50.381 89.858 -37.455 1.00 24.15 316 GLY C C 1
ATOM 10613 O O . GLY C 1 337 ? 50.948 90.070 -36.379 1.00 25.52 316 GLY C O 1
ATOM 10614 N N . LEU C 1 338 ? 49.996 88.633 -37.833 1.00 20.48 317 LEU C N 1
ATOM 10615 C CA . LEU C 1 338 ? 50.322 87.451 -37.038 1.00 17.58 317 LEU C CA 1
ATOM 10616 C C . LEU C 1 338 ? 51.821 87.324 -36.818 1.00 19.68 317 LEU C C 1
ATOM 10617 O O . LEU C 1 338 ? 52.277 87.082 -35.697 1.00 14.93 317 LEU C O 1
ATOM 10622 N N . MET C 1 339 ? 52.602 87.434 -37.899 1.00 13.17 318 MET C N 1
ATOM 10623 C CA . MET C 1 339 ? 54.056 87.341 -37.781 1.00 19.76 318 MET C CA 1
ATOM 10624 C C . MET C 1 339 ? 54.616 88.475 -36.931 1.00 22.41 318 MET C C 1
ATOM 10625 O O . MET C 1 339 ? 55.490 88.252 -36.083 1.00 18.59 318 MET C O 1
ATOM 10630 N N . ARG C 1 340 ? 54.119 89.699 -37.146 1.00 17.84 319 ARG C N 1
ATOM 10631 C CA . ARG C 1 340 ? 54.557 90.848 -36.355 1.00 23.14 319 ARG C CA 1
ATOM 10632 C C . ARG C 1 340 ? 54.374 90.590 -34.861 1.00 23.13 319 ARG C C 1
ATOM 10633 O O . ARG C 1 340 ? 55.287 90.823 -34.058 1.00 19.60 319 ARG C O 1
ATOM 10641 N N . SER C 1 341 ? 53.189 90.102 -34.472 1.00 18.90 320 SER C N 1
ATOM 10642 C CA . SER C 1 341 ? 52.886 89.905 -33.058 1.00 19.55 320 SER C CA 1
ATOM 10643 C C . SER C 1 341 ? 53.739 88.791 -32.451 1.00 19.69 320 SER C C 1
ATOM 10644 O O . SER C 1 341 ? 54.223 88.918 -31.325 1.00 20.62 320 SER C O 1
ATOM 10647 N N . GLY C 1 342 ? 53.907 87.685 -33.170 1.00 17.69 321 GLY C N 1
ATOM 10648 C CA . GLY C 1 342 ? 54.722 86.605 -32.651 1.00 16.54 321 GLY C CA 1
ATOM 10649 C C . GLY C 1 342 ? 56.178 86.990 -32.474 1.00 21.18 321 GLY C C 1
ATOM 10650 O O . GLY C 1 342 ? 56.778 86.691 -31.441 1.00 20.63 321 GLY C O 1
ATOM 10651 N N . LEU C 1 343 ? 56.758 87.693 -33.460 1.00 19.37 322 LEU C N 1
ATOM 10652 C CA . LEU C 1 343 ? 58.163 88.079 -33.346 1.00 21.43 322 LEU C CA 1
ATOM 10653 C C . LEU C 1 343 ? 58.362 89.129 -32.264 1.00 20.05 322 LEU C C 1
ATOM 10654 O O . LEU C 1 343 ? 59.391 89.135 -31.573 1.00 23.80 322 LEU C O 1
ATOM 10659 N N . ALA C 1 344 ? 57.406 90.050 -32.121 1.00 19.15 323 ALA C N 1
ATOM 10660 C CA . ALA C 1 344 ? 57.512 91.031 -31.050 1.00 20.00 323 ALA C CA 1
ATOM 10661 C C . ALA C 1 344 ? 57.622 90.339 -29.698 1.00 25.28 323 ALA C C 1
ATOM 10662 O O . ALA C 1 344 ? 58.369 90.788 -28.822 1.00 26.87 323 ALA C O 1
ATOM 10664 N N . GLU C 1 345 ? 56.902 89.228 -29.520 1.00 20.61 324 GLU C N 1
ATOM 10665 C CA . GLU C 1 345 ? 56.994 88.493 -28.266 1.00 23.50 324 GLU C CA 1
ATOM 10666 C C . GLU C 1 345 ? 58.361 87.854 -28.106 1.00 27.06 324 GLU C C 1
ATOM 10667 O O . GLU C 1 345 ? 58.940 87.882 -27.012 1.00 25.56 324 GLU C O 1
ATOM 10673 N N . ALA C 1 346 ? 58.902 87.299 -29.194 1.00 24.71 325 ALA C N 1
ATOM 10674 C CA . ALA C 1 346 ? 60.233 86.707 -29.136 1.00 28.16 325 ALA C CA 1
ATOM 10675 C C . ALA C 1 346 ? 61.297 87.757 -28.814 1.00 21.91 325 ALA C C 1
ATOM 10676 O O . ALA C 1 346 ? 62.195 87.512 -27.998 1.00 21.08 325 ALA C O 1
ATOM 10678 N N . VAL C 1 347 ? 61.220 88.928 -29.447 1.00 16.97 326 VAL C N 1
ATOM 10679 C CA . VAL C 1 347 ? 62.193 89.990 -29.170 1.00 17.74 326 VAL C CA 1
ATOM 10680 C C . VAL C 1 347 ? 62.078 90.455 -27.721 1.00 19.44 326 VAL C C 1
ATOM 10681 O O . VAL C 1 347 ? 63.084 90.657 -27.028 1.00 23.82 326 VAL C O 1
ATOM 10685 N N . HIS C 1 348 ? 60.846 90.664 -27.257 1.00 24.35 327 HIS C N 1
ATOM 10686 C CA . HIS C 1 348 ? 60.608 91.117 -25.886 1.00 24.22 327 HIS C CA 1
ATOM 10687 C C . HIS C 1 348 ? 61.147 90.106 -24.875 1.00 28.43 327 HIS C C 1
ATOM 10688 O O . HIS C 1 348 ? 61.846 90.468 -23.922 1.00 25.45 327 HIS C O 1
ATOM 10695 N N . HIS C 1 349 ? 60.826 88.824 -25.077 1.00 25.67 328 HIS C N 1
ATOM 10696 C CA . HIS C 1 349 ? 61.374 87.767 -24.235 1.00 23.44 328 HIS C CA 1
ATOM 10697 C C . HIS C 1 349 ? 62.895 87.829 -24.191 1.00 23.09 328 HIS C C 1
ATOM 10698 O O . HIS C 1 349 ? 63.500 87.742 -23.113 1.00 24.29 328 HIS C O 1
ATOM 10705 N N . SER C 1 350 ? 63.528 88.016 -25.349 1.00 18.95 329 SER C N 1
ATOM 10706 C CA . SER C 1 350 ? 64.989 88.042 -25.405 1.00 28.80 329 SER C CA 1
ATOM 10707 C C . SER C 1 350 ? 65.586 89.166 -24.578 1.00 24.88 329 SER C C 1
ATOM 10708 O O . SER C 1 350 ? 66.698 89.018 -24.059 1.00 21.67 329 SER C O 1
ATOM 10711 N N . ARG C 1 351 ? 64.898 90.311 -24.486 1.00 22.64 330 ARG C N 1
ATOM 10712 C CA . ARG C 1 351 ? 65.454 91.439 -23.753 1.00 28.38 330 ARG C CA 1
ATOM 10713 C C . ARG C 1 351 ? 65.469 91.199 -22.249 1.00 28.93 330 ARG C C 1
ATOM 10714 O O . ARG C 1 351 ? 66.288 91.810 -21.549 1.00 27.10 330 ARG C O 1
ATOM 10722 N N . HIS C 1 352 ? 64.631 90.287 -21.747 1.00 26.55 331 HIS C N 1
ATOM 10723 C CA . HIS C 1 352 ? 64.449 90.084 -20.305 1.00 28.59 331 HIS C CA 1
ATOM 10724 C C . HIS C 1 352 ? 64.984 88.762 -19.784 1.00 27.96 331 HIS C C 1
ATOM 10725 O O . HIS C 1 352 ? 65.527 88.724 -18.677 1.00 33.58 331 HIS C O 1
ATOM 10732 N N . ARG C 1 353 ? 64.860 87.678 -20.546 1.00 24.10 332 ARG C N 1
ATOM 10733 C CA . ARG C 1 353 ? 65.247 86.356 -20.061 1.00 23.36 332 ARG C CA 1
ATOM 10734 C C . ARG C 1 353 ? 66.774 86.242 -20.037 1.00 34.88 332 ARG C C 1
ATOM 10735 O O . ARG C 1 353 ? 67.437 86.466 -21.059 1.00 31.13 332 ARG C O 1
ATOM 10743 N N . HIS C 1 354 ? 67.333 85.922 -18.868 1.00 28.06 333 HIS C N 1
ATOM 10744 C CA . HIS C 1 354 ? 68.770 85.741 -18.729 1.00 35.59 333 HIS C CA 1
ATOM 10745 C C . HIS C 1 354 ? 69.147 84.275 -18.910 1.00 41.04 333 HIS C C 1
ATOM 10746 O O . HIS C 1 354 ? 68.442 83.373 -18.441 1.00 38.28 333 HIS C O 1
ATOM 10753 N N . VAL C 1 355 ? 70.253 84.050 -19.620 1.00 36.60 334 VAL C N 1
ATOM 10754 C CA . VAL C 1 355 ? 70.900 82.743 -19.739 1.00 37.59 334 VAL C CA 1
ATOM 10755 C C . VAL C 1 355 ? 72.408 82.981 -19.690 1.00 39.04 334 VAL C C 1
ATOM 10756 O O . VAL C 1 355 ? 72.925 83.839 -20.416 1.00 38.83 334 VAL C O 1
ATOM 10760 N N . PHE C 1 356 ? 73.108 82.226 -18.834 1.00 40.02 335 PHE C N 1
ATOM 10761 C CA . PHE C 1 356 ? 74.559 82.369 -18.622 1.00 41.38 335 PHE C CA 1
ATOM 10762 C C . PHE C 1 356 ? 74.934 83.794 -18.206 1.00 41.70 335 PHE C C 1
ATOM 10763 O O . PHE C 1 356 ? 75.990 84.312 -18.572 1.00 46.18 335 PHE C O 1
ATOM 10771 N N . GLY C 1 357 ? 74.067 84.434 -17.421 1.00 42.76 336 GLY C N 1
ATOM 10772 C CA . GLY C 1 357 ? 74.394 85.694 -16.784 1.00 36.93 336 GLY C CA 1
ATOM 10773 C C . GLY C 1 357 ? 74.017 86.975 -17.513 1.00 43.59 336 GLY C C 1
ATOM 10774 O O . GLY C 1 357 ? 74.180 88.055 -16.930 1.00 46.80 336 GLY C O 1
ATOM 10775 N N . LYS C 1 358 ? 73.500 86.917 -18.736 1.00 40.58 337 LYS C N 1
ATOM 10776 C CA . LYS C 1 358 ? 73.111 88.139 -19.429 1.00 42.89 337 LYS C CA 1
ATOM 10777 C C . LYS C 1 358 ? 71.821 87.924 -20.209 1.00 39.16 337 LYS C C 1
ATOM 10778 O O . LYS C 1 358 ? 71.399 86.778 -20.422 1.00 32.62 337 LYS C O 1
ATOM 10784 N N . PRO C 1 359 ? 71.144 89.018 -20.613 1.00 39.14 338 PRO C N 1
ATOM 10785 C CA . PRO C 1 359 ? 69.940 88.881 -21.453 1.00 31.73 338 PRO C CA 1
ATOM 10786 C C . PRO C 1 359 ? 70.234 88.104 -22.720 1.00 36.61 338 PRO C C 1
ATOM 10787 O O . PRO C 1 359 ? 71.321 88.210 -23.298 1.00 39.72 338 PRO C O 1
ATOM 10791 N N . LEU C 1 360 ? 69.243 87.319 -23.154 1.00 35.95 339 LEU C N 1
ATOM 10792 C CA . LEU C 1 360 ? 69.400 86.579 -24.397 1.00 30.99 339 LEU C CA 1
ATOM 10793 C C . LEU C 1 360 ? 69.668 87.501 -25.576 1.00 28.89 339 LEU C C 1
ATOM 10794 O O . LEU C 1 360 ? 70.425 87.127 -26.483 1.00 29.84 339 LEU C O 1
ATOM 10799 N N . VAL C 1 361 ? 69.099 88.716 -25.570 1.00 27.13 340 VAL C N 1
ATOM 10800 C CA . VAL C 1 361 ? 69.250 89.617 -26.717 1.00 28.91 340 VAL C CA 1
ATOM 10801 C C . VAL C 1 361 ? 70.691 90.078 -26.921 1.00 32.31 340 VAL C C 1
ATOM 10802 O O . VAL C 1 361 ? 71.014 90.633 -27.978 1.00 29.61 340 VAL C O 1
ATOM 10806 N N . GLU C 1 362 ? 71.571 89.865 -25.939 1.00 33.27 341 GLU C N 1
ATOM 10807 C CA . GLU C 1 362 ? 72.983 90.211 -26.061 1.00 33.99 341 GLU C CA 1
ATOM 10808 C C . GLU C 1 362 ? 73.824 89.097 -26.679 1.00 33.61 341 GLU C C 1
ATOM 10809 O O . GLU C 1 362 ? 75.025 89.299 -26.897 1.00 37.91 341 GLU C O 1
ATOM 10815 N N . GLN C 1 363 ? 73.234 87.936 -26.939 1.00 25.71 342 GLN C N 1
ATOM 10816 C CA . GLN C 1 363 ? 73.938 86.843 -27.584 1.00 24.26 342 GLN C CA 1
ATOM 10817 C C . GLN C 1 363 ? 73.975 87.079 -29.090 1.00 26.94 342 GLN C C 1
ATOM 10818 O O . GLN C 1 363 ? 72.917 87.236 -29.704 1.00 28.14 342 GLN C O 1
ATOM 10824 N N . PRO C 1 364 ? 75.153 87.147 -29.710 1.00 34.03 343 PRO C N 1
ATOM 10825 C CA . PRO C 1 364 ? 75.204 87.404 -31.159 1.00 33.15 343 PRO C CA 1
ATOM 10826 C C . PRO C 1 364 ? 74.323 86.474 -31.977 1.00 26.26 343 PRO C C 1
ATOM 10827 O O . PRO C 1 364 ? 73.668 86.920 -32.927 1.00 27.80 343 PRO C O 1
ATOM 10831 N N . LEU C 1 365 ? 74.268 85.193 -31.614 1.00 23.47 344 LEU C N 1
ATOM 10832 C CA . LEU C 1 365 ? 73.507 84.236 -32.394 1.00 26.25 344 LEU C CA 1
ATOM 10833 C C . LEU C 1 365 ? 72.007 84.492 -32.274 1.00 33.03 344 LEU C C 1
ATOM 10834 O O . LEU C 1 365 ? 71.282 84.446 -33.281 1.00 24.25 344 LEU C O 1
ATOM 10839 N N . MET C 1 366 ? 71.515 84.791 -31.065 1.00 19.61 345 MET C N 1
ATOM 10840 C CA . MET C 1 366 ? 70.102 85.138 -30.961 1.00 25.12 345 MET C CA 1
ATOM 10841 C C . MET C 1 366 ? 69.807 86.422 -31.727 1.00 23.74 345 MET C C 1
ATOM 10842 O O . MET C 1 366 ? 68.736 86.542 -32.328 1.00 20.62 345 MET C O 1
ATOM 10847 N N . GLN C 1 367 ? 70.764 87.364 -31.758 1.00 21.47 346 GLN C N 1
ATOM 10848 C CA . GLN C 1 367 ? 70.588 88.591 -32.530 1.00 27.73 346 GLN C CA 1
ATOM 10849 C C . GLN C 1 367 ? 70.387 88.303 -34.014 1.00 27.82 346 GLN C C 1
ATOM 10850 O O . GLN C 1 367 ? 69.536 88.931 -34.657 1.00 23.14 346 GLN C O 1
ATOM 10856 N N . ARG C 1 368 ? 71.185 87.381 -34.580 1.00 19.32 347 ARG C N 1
ATOM 10857 C CA . ARG C 1 368 ? 71.056 87.044 -35.996 1.00 25.90 347 ARG C CA 1
ATOM 10858 C C . ARG C 1 368 ? 69.716 86.388 -36.286 1.00 26.31 347 ARG C C 1
ATOM 10859 O O . ARG C 1 368 ? 69.112 86.649 -37.329 1.00 26.36 347 ARG C O 1
ATOM 10867 N N . VAL C 1 369 ? 69.249 85.519 -35.387 1.00 22.77 348 VAL C N 1
ATOM 10868 C CA . VAL C 1 369 ? 67.972 84.839 -35.590 1.00 20.45 348 VAL C CA 1
ATOM 10869 C C . VAL C 1 369 ? 66.821 85.844 -35.568 1.00 22.62 348 VAL C C 1
ATOM 10870 O O . VAL C 1 369 ? 65.976 85.862 -36.469 1.00 20.66 348 VAL C O 1
ATOM 10874 N N . LEU C 1 370 ? 66.780 86.704 -34.543 1.00 18.74 349 LEU C N 1
ATOM 10875 C CA . LEU C 1 370 ? 65.705 87.681 -34.433 1.00 18.33 349 LEU C CA 1
ATOM 10876 C C . LEU C 1 370 ? 65.722 88.663 -35.605 1.00 23.08 349 LEU C C 1
ATOM 10877 O O . LEU C 1 370 ? 64.680 88.950 -36.203 1.00 19.21 349 LEU C O 1
ATOM 10882 N N . ALA C 1 371 ? 66.906 89.183 -35.950 1.00 17.77 350 ALA C N 1
ATOM 10883 C CA . ALA C 1 371 ? 67.006 90.152 -37.030 1.00 18.04 350 ALA C CA 1
ATOM 10884 C C . ALA C 1 371 ? 66.648 89.533 -38.377 1.00 23.48 350 ALA C C 1
ATOM 10885 O O . ALA C 1 371 ? 65.998 90.179 -39.209 1.00 22.67 350 ALA C O 1
ATOM 10887 N N . ASP C 1 372 ? 67.082 88.297 -38.618 1.00 20.01 351 ASP C N 1
ATOM 10888 C CA . ASP C 1 372 ? 66.752 87.633 -39.876 1.00 17.03 351 ASP C CA 1
ATOM 10889 C C . ASP C 1 372 ? 65.234 87.490 -40.034 1.00 23.26 351 ASP C C 1
ATOM 10890 O O . ASP C 1 372 ? 64.688 87.771 -41.107 1.00 18.16 351 ASP C O 1
ATOM 10895 N N . MET C 1 373 ? 64.529 87.093 -38.965 1.00 20.42 352 MET C N 1
ATOM 10896 C CA . MET C 1 373 ? 63.066 87.056 -39.022 1.00 16.38 352 MET C CA 1
ATOM 10897 C C . MET C 1 373 ? 62.470 88.456 -39.203 1.00 20.55 352 MET C C 1
ATOM 10898 O O . MET C 1 373 ? 61.460 88.623 -39.903 1.00 21.82 352 MET C O 1
ATOM 10903 N N . ALA C 1 374 ? 63.051 89.464 -38.542 1.00 16.86 353 ALA C N 1
ATOM 10904 C CA . ALA C 1 374 ? 62.522 90.828 -38.632 1.00 20.06 353 ALA C CA 1
ATOM 10905 C C . ALA C 1 374 ? 62.541 91.358 -40.070 1.00 22.17 353 ALA C C 1
ATOM 10906 O O . ALA C 1 374 ? 61.638 92.104 -40.479 1.00 20.41 353 ALA C O 1
ATOM 10908 N N . LEU C 1 375 ? 63.568 90.992 -40.841 1.00 19.78 354 LEU C N 1
ATOM 10909 C CA . LEU C 1 375 ? 63.649 91.407 -42.238 1.00 23.75 354 LEU C CA 1
ATOM 10910 C C . LEU C 1 375 ? 62.461 90.882 -43.030 1.00 21.56 354 LEU C C 1
ATOM 10911 O O . LEU C 1 375 ? 61.875 91.618 -43.833 1.00 22.58 354 LEU C O 1
ATOM 10916 N N . ASP C 1 376 ? 62.074 89.615 -42.804 1.00 16.19 355 ASP C N 1
ATOM 10917 C CA . ASP C 1 376 ? 60.920 89.057 -43.510 1.00 24.01 355 ASP C CA 1
ATOM 10918 C C . ASP C 1 376 ? 59.613 89.668 -43.014 1.00 26.20 355 ASP C C 1
ATOM 10919 O O . ASP C 1 376 ? 58.707 89.932 -43.814 1.00 17.86 355 ASP C O 1
ATOM 10924 N N . VAL C 1 377 ? 59.481 89.895 -41.704 1.00 19.52 356 VAL C N 1
ATOM 10925 C CA . VAL C 1 377 ? 58.276 90.566 -41.220 1.00 16.40 356 VAL C CA 1
ATOM 10926 C C . VAL C 1 377 ? 58.183 91.975 -41.806 1.00 19.96 356 VAL C C 1
ATOM 10927 O O . VAL C 1 377 ? 57.107 92.402 -42.235 1.00 18.75 356 VAL C O 1
ATOM 10931 N N . ALA C 1 378 ? 59.309 92.705 -41.876 1.00 17.34 357 ALA C N 1
ATOM 10932 C CA . ALA C 1 378 ? 59.271 94.050 -42.452 1.00 19.94 357 ALA C CA 1
ATOM 10933 C C . ALA C 1 378 ? 58.930 94.005 -43.941 1.00 20.14 357 ALA C C 1
ATOM 10934 O O . ALA C 1 378 ? 58.092 94.777 -44.422 1.00 20.30 357 ALA C O 1
ATOM 10936 N N . GLY C 1 379 ? 59.583 93.121 -44.697 1.00 21.35 358 GLY C N 1
ATOM 10937 C CA . GLY C 1 379 ? 59.265 93.023 -46.111 1.00 20.14 358 GLY C CA 1
ATOM 10938 C C . GLY C 1 379 ? 57.819 92.627 -46.339 1.00 24.29 358 GLY C C 1
ATOM 10939 O O . GLY C 1 379 ? 57.139 93.185 -47.204 1.00 22.17 358 GLY C O 1
ATOM 10940 N N . ALA C 1 380 ? 57.317 91.687 -45.535 1.00 24.13 359 ALA C N 1
ATOM 10941 C CA . ALA C 1 380 ? 55.940 91.238 -45.688 1.00 21.00 359 ALA C CA 1
ATOM 10942 C C . ALA C 1 380 ? 54.945 92.343 -45.326 1.00 20.79 359 ALA C C 1
ATOM 10943 O O . ALA C 1 380 ? 53.916 92.497 -45.990 1.00 20.80 359 ALA C O 1
ATOM 10945 N N . THR C 1 381 ? 55.224 93.107 -44.271 1.00 19.05 360 THR C N 1
ATOM 10946 C CA . THR C 1 381 ? 54.344 94.207 -43.884 1.00 26.68 360 THR C CA 1
ATOM 10947 C C . THR C 1 381 ? 54.362 95.319 -44.925 1.00 24.07 360 THR C C 1
ATOM 10948 O O . THR C 1 381 ? 53.312 95.859 -45.297 1.00 24.83 360 THR C O 1
ATOM 10952 N N . ALA C 1 382 ? 55.552 95.683 -45.389 1.00 21.65 361 ALA C N 1
ATOM 10953 C CA . ALA C 1 382 ? 55.675 96.715 -46.408 1.00 19.31 361 ALA C CA 1
ATOM 10954 C C . ALA C 1 382 ? 54.950 96.311 -47.677 1.00 20.33 361 ALA C C 1
ATOM 10955 O O . ALA C 1 382 ? 54.258 97.124 -48.293 1.00 22.67 361 ALA C O 1
ATOM 10957 N N . LEU C 1 383 ? 55.113 95.059 -48.091 1.00 21.50 362 LEU C N 1
ATOM 10958 C CA . LEU C 1 383 ? 54.501 94.610 -49.335 1.00 21.66 362 LEU C CA 1
ATOM 10959 C C . LEU C 1 383 ? 52.976 94.567 -49.229 1.00 19.19 362 LEU C C 1
ATOM 10960 O O . LEU C 1 383 ? 52.279 94.992 -50.155 1.00 23.56 362 LEU C O 1
ATOM 10965 N N . SER C 1 384 ? 52.446 94.061 -48.110 1.00 17.45 363 SER C N 1
ATOM 10966 C CA . SER C 1 384 ? 51.002 93.988 -47.916 1.00 20.20 363 SER C CA 1
ATOM 10967 C C . SER C 1 384 ? 50.370 95.375 -47.946 1.00 22.21 363 SER C C 1
ATOM 10968 O O . SER C 1 384 ? 49.338 95.587 -48.595 1.00 21.39 363 SER C O 1
ATOM 10971 N N . MET C 1 385 ? 50.975 96.335 -47.238 1.00 17.77 364 MET C N 1
ATOM 10972 C CA . MET C 1 385 ? 50.436 97.690 -47.231 1.00 20.90 364 MET C CA 1
ATOM 10973 C C . MET C 1 385 ? 50.623 98.370 -48.582 1.00 20.67 364 MET C C 1
ATOM 10974 O O . MET C 1 385 ? 49.795 99.197 -48.972 1.00 24.79 364 MET C O 1
ATOM 10979 N N . ARG C 1 386 ? 51.665 98.002 -49.331 1.00 25.68 365 ARG C N 1
ATOM 10980 C CA . ARG C 1 386 ? 51.846 98.569 -50.664 1.00 23.21 365 ARG C CA 1
ATOM 10981 C C . ARG C 1 386 ? 50.754 98.098 -51.620 1.00 25.12 365 ARG C C 1
ATOM 10982 O O . ARG C 1 386 ? 50.321 98.854 -52.497 1.00 21.92 365 ARG C O 1
ATOM 10990 N N . LEU C 1 387 ? 50.326 96.840 -51.485 1.00 19.36 366 LEU C N 1
ATOM 10991 C CA . LEU C 1 387 ? 49.197 96.350 -52.266 1.00 25.75 366 LEU C CA 1
ATOM 10992 C C . LEU C 1 387 ? 47.911 97.104 -51.921 1.00 20.19 366 LEU C C 1
ATOM 10993 O O . LEU C 1 387 ? 47.145 97.477 -52.814 1.00 21.13 366 LEU C O 1
ATOM 10998 N N . ALA C 1 388 ? 47.646 97.319 -50.628 1.00 20.96 367 ALA C N 1
ATOM 10999 C CA . ALA C 1 388 ? 46.511 98.153 -50.241 1.00 21.95 367 ALA C CA 1
ATOM 11000 C C . ALA C 1 388 ? 46.601 99.529 -50.895 1.00 24.95 367 ALA C C 1
ATOM 11001 O O . ALA C 1 388 ? 45.587 100.086 -51.336 1.00 25.97 367 ALA C O 1
ATOM 11003 N N . ARG C 1 389 ? 47.808 100.097 -50.964 1.00 23.09 368 ARG C N 1
ATOM 11004 C CA . ARG C 1 389 ? 47.975 101.389 -51.624 1.00 23.82 368 ARG C CA 1
ATOM 11005 C C . ARG C 1 389 ? 47.628 101.303 -53.110 1.00 27.87 368 ARG C C 1
ATOM 11006 O O . ARG C 1 389 ? 47.018 102.227 -53.673 1.00 23.52 368 ARG C O 1
ATOM 11014 N N . ALA C 1 390 ? 48.023 100.210 -53.773 1.00 23.27 369 ALA C N 1
ATOM 11015 C CA . ALA C 1 390 ? 47.637 100.036 -55.172 1.00 26.32 369 ALA C CA 1
ATOM 11016 C C . ALA C 1 390 ? 46.118 99.925 -55.318 1.00 26.00 369 ALA C C 1
ATOM 11017 O O . ALA C 1 390 ? 45.551 100.404 -56.309 1.00 26.73 369 ALA C O 1
ATOM 11019 N N . PHE C 1 391 ? 45.444 99.276 -54.357 1.00 21.95 370 PHE C N 1
ATOM 11020 C CA . PHE C 1 391 ? 43.984 99.224 -54.411 1.00 31.19 370 PHE C CA 1
ATOM 11021 C C . PHE C 1 391 ? 43.395 100.629 -54.354 1.00 29.33 370 PHE C C 1
ATOM 11022 O O . PHE C 1 391 ? 42.477 100.957 -55.114 1.00 30.83 370 PHE C O 1
ATOM 11030 N N . ASP C 1 392 ? 43.939 101.481 -53.481 1.00 24.66 371 ASP C N 1
ATOM 11031 C CA . ASP C 1 392 ? 43.462 102.859 -53.382 1.00 25.66 371 ASP C CA 1
ATOM 11032 C C . ASP C 1 392 ? 43.721 103.655 -54.651 1.00 25.13 371 ASP C C 1
ATOM 11033 O O . ASP C 1 392 ? 42.936 104.544 -54.990 1.00 27.93 371 ASP C O 1
ATOM 11038 N N . MET C 1 393 ? 44.824 103.390 -55.341 1.00 25.31 372 MET C N 1
ATOM 11039 C CA . MET C 1 393 ? 45.203 104.203 -56.490 1.00 31.29 372 MET C CA 1
ATOM 11040 C C . MET C 1 393 ? 44.776 103.619 -57.833 1.00 27.75 372 MET C C 1
ATOM 11041 O O . MET C 1 393 ? 44.891 104.312 -58.845 1.00 31.55 372 MET C O 1
ATOM 11046 N N . ALA C 1 394 ? 44.239 102.398 -57.858 1.00 29.70 373 ALA C N 1
ATOM 11047 C CA . ALA C 1 394 ? 43.970 101.719 -59.124 1.00 33.81 373 ALA C CA 1
ATOM 11048 C C . ALA C 1 394 ? 42.991 102.498 -59.997 1.00 43.75 373 ALA C C 1
ATOM 11049 O O . ALA C 1 394 ? 43.205 102.628 -61.210 1.00 49.75 373 ALA C O 1
ATOM 11051 N N . ALA C 1 395 ? 41.919 103.038 -59.400 1.00 35.84 374 ALA C N 1
ATOM 11052 C CA . ALA C 1 395 ? 40.895 103.724 -60.188 1.00 41.96 374 ALA C CA 1
ATOM 11053 C C . ALA C 1 395 ? 41.428 104.979 -60.868 1.00 41.38 374 ALA C C 1
ATOM 11054 O O . ALA C 1 395 ? 40.852 105.412 -61.871 1.00 51.66 374 ALA C O 1
ATOM 11056 N N . SER C 1 396 ? 42.504 105.574 -60.354 1.00 42.13 375 SER C N 1
ATOM 11057 C CA . SER C 1 396 ? 43.013 106.835 -60.883 1.00 43.85 375 SER C CA 1
ATOM 11058 C C . SER C 1 396 ? 44.415 106.741 -61.470 1.00 45.22 375 SER C C 1
ATOM 11059 O O . SER C 1 396 ? 44.953 107.767 -61.903 1.00 42.06 375 SER C O 1
ATOM 11062 N N . ASP C 1 397 ? 45.032 105.558 -61.475 1.00 47.20 376 ASP C N 1
ATOM 11063 C CA . ASP C 1 397 ? 46.413 105.395 -61.931 1.00 51.07 376 ASP C CA 1
ATOM 11064 C C . ASP C 1 397 ? 46.566 104.007 -62.541 1.00 53.01 376 ASP C C 1
ATOM 11065 O O . ASP C 1 397 ? 46.402 102.995 -61.848 1.00 48.48 376 ASP C O 1
ATOM 11070 N N . ARG C 1 398 ? 46.907 103.968 -63.832 1.00 54.12 377 ARG C N 1
ATOM 11071 C CA . ARG C 1 398 ? 46.907 102.713 -64.584 1.00 55.65 377 ARG C CA 1
ATOM 11072 C C . ARG C 1 398 ? 48.032 101.785 -64.134 1.00 50.66 377 ARG C C 1
ATOM 11073 O O . ARG C 1 398 ? 47.847 100.562 -64.072 1.00 50.54 377 ARG C O 1
ATOM 11081 N N . ALA C 1 399 ? 49.201 102.351 -63.812 1.00 39.02 378 ALA C N 1
ATOM 11082 C CA . ALA C 1 399 ? 50.307 101.543 -63.322 1.00 39.15 378 ALA C CA 1
ATOM 11083 C C . ALA C 1 399 ? 49.964 100.909 -61.979 1.00 41.07 378 ALA C C 1
ATOM 11084 O O . ALA C 1 399 ? 50.295 99.742 -61.728 1.00 38.74 378 ALA C O 1
ATOM 11086 N N . GLU C 1 400 ? 49.271 101.652 -61.114 1.00 35.55 379 GLU C N 1
ATOM 11087 C CA . GLU C 1 400 ? 48.842 101.082 -59.843 1.00 31.43 379 GLU C CA 1
ATOM 11088 C C . GLU C 1 400 ? 47.759 100.034 -60.060 1.00 31.78 379 GLU C C 1
ATOM 11089 O O . GLU C 1 400 ? 47.745 98.997 -59.382 1.00 29.80 379 GLU C O 1
ATOM 11095 N N . ALA C 1 401 ? 46.864 100.269 -61.027 1.00 33.18 380 ALA C N 1
ATOM 11096 C CA . ALA C 1 401 ? 45.872 99.255 -61.384 1.00 36.73 380 ALA C CA 1
ATOM 11097 C C . ALA C 1 401 ? 46.543 97.992 -61.908 1.00 31.36 380 ALA C C 1
ATOM 11098 O O . ALA C 1 401 ? 46.100 96.874 -61.617 1.00 34.30 380 ALA C O 1
ATOM 11100 N N . ALA C 1 402 ? 47.609 98.157 -62.694 1.00 34.69 381 ALA C N 1
ATOM 11101 C CA . ALA C 1 402 ? 48.359 97.002 -63.167 1.00 37.98 381 ALA C CA 1
ATOM 11102 C C . ALA C 1 402 ? 48.961 96.236 -61.996 1.00 32.12 381 ALA C C 1
ATOM 11103 O O . ALA C 1 402 ? 48.867 95.002 -61.933 1.00 29.12 381 ALA C O 1
ATOM 11105 N N . PHE C 1 403 ? 49.557 96.961 -61.038 1.00 25.85 382 PHE C N 1
ATOM 11106 C CA . PHE C 1 403 ? 50.100 96.311 -59.851 1.00 31.19 382 PHE C CA 1
ATOM 11107 C C . PHE C 1 403 ? 49.007 95.561 -59.097 1.00 32.82 382 PHE C C 1
ATOM 11108 O O . PHE C 1 403 ? 49.197 94.407 -58.703 1.00 32.43 382 PHE C O 1
ATOM 11116 N N . ALA C 1 404 ? 47.843 96.192 -58.911 1.00 33.15 383 ALA C N 1
ATOM 11117 C CA . ALA C 1 404 ? 46.764 95.556 -58.149 1.00 32.33 383 ALA C CA 1
ATOM 11118 C C . ALA C 1 404 ? 46.271 94.276 -58.828 1.00 32.74 383 ALA C C 1
ATOM 11119 O O . ALA C 1 404 ? 46.057 93.254 -58.159 1.00 34.41 383 ALA C O 1
ATOM 11121 N N . ARG C 1 405 ? 46.107 94.302 -60.160 1.00 28.77 384 ARG C N 1
ATOM 11122 C CA . ARG C 1 405 ? 45.607 93.127 -60.868 1.00 25.98 384 ARG C CA 1
ATOM 11123 C C . ARG C 1 405 ? 46.615 91.981 -60.819 1.00 34.12 384 ARG C C 1
ATOM 11124 O O . ARG C 1 405 ? 46.280 90.852 -60.430 1.00 40.29 384 ARG C O 1
ATOM 11126 N N . SER C 1 406 ? 47.867 92.261 -61.133 1.00 27.80 385 SER C N 1
ATOM 11127 C CA . SER C 1 406 ? 48.813 91.174 -61.306 1.00 29.19 385 SER C CA 1
ATOM 11128 C C . SER C 1 406 ? 49.460 90.718 -60.002 1.00 29.88 385 SER C C 1
ATOM 11129 O O . SER C 1 406 ? 49.913 89.570 -59.924 1.00 28.99 385 SER C O 1
ATOM 11132 N N . MET C 1 407 ? 49.513 91.562 -58.973 1.00 25.90 386 MET C N 1
ATOM 11133 C CA . MET C 1 407 ? 50.332 91.234 -57.814 1.00 24.98 386 MET C CA 1
ATOM 11134 C C . MET C 1 407 ? 49.549 90.756 -56.602 1.00 26.03 386 MET C C 1
ATOM 11135 O O . MET C 1 407 ? 50.169 90.257 -55.660 1.00 26.47 386 MET C O 1
ATOM 11140 N N . THR C 1 408 ? 48.221 90.879 -56.587 1.00 25.68 387 THR C N 1
ATOM 11141 C CA . THR C 1 408 ? 47.477 90.320 -55.460 1.00 22.80 387 THR C CA 1
ATOM 11142 C C . THR C 1 408 ? 47.827 88.853 -55.222 1.00 25.84 387 THR C C 1
ATOM 11143 O O . THR C 1 408 ? 48.147 88.500 -54.076 1.00 21.31 387 THR C O 1
ATOM 11147 N N . PRO C 1 409 ? 47.841 87.967 -56.226 1.00 21.72 388 PRO C N 1
ATOM 11148 C CA . PRO C 1 409 ? 48.230 86.578 -55.920 1.00 24.86 388 PRO C CA 1
ATOM 11149 C C . PRO C 1 409 ? 49.696 86.439 -55.510 1.00 24.20 388 PRO C C 1
ATOM 11150 O O . PRO C 1 409 ? 50.012 85.543 -54.721 1.00 19.67 388 PRO C O 1
ATOM 11154 N N . VAL C 1 410 ? 50.588 87.317 -55.980 1.00 22.32 389 VAL C N 1
ATOM 11155 C CA . VAL C 1 410 ? 51.984 87.275 -55.536 1.00 25.39 389 VAL C CA 1
ATOM 11156 C C . VAL C 1 410 ? 52.083 87.575 -54.041 1.00 22.22 389 VAL C C 1
ATOM 11157 O O . VAL C 1 410 ? 52.783 86.885 -53.292 1.00 19.61 389 VAL C O 1
ATOM 11161 N N . VAL C 1 411 ? 51.415 88.640 -53.594 1.00 19.76 390 VAL C N 1
ATOM 11162 C CA . VAL C 1 411 ? 51.488 89.041 -52.193 1.00 16.39 390 VAL C CA 1
ATOM 11163 C C . VAL C 1 411 ? 50.849 87.983 -51.305 1.00 23.44 390 VAL C C 1
ATOM 11164 O O . VAL C 1 411 ? 51.397 87.608 -50.252 1.00 16.03 390 VAL C O 1
ATOM 11168 N N . LYS C 1 412 ? 49.684 87.476 -51.717 1.00 24.83 391 LYS C N 1
ATOM 11169 C CA . LYS C 1 412 ? 49.023 86.419 -50.951 1.00 26.93 391 LYS C CA 1
ATOM 11170 C C . LYS C 1 412 ? 49.882 85.162 -50.899 1.00 23.80 391 LYS C C 1
ATOM 11171 O O . LYS C 1 412 ? 49.993 84.524 -49.845 1.00 22.59 391 LYS C O 1
ATOM 11177 N N . TYR C 1 413 ? 50.522 84.806 -52.016 1.00 24.07 392 TYR C N 1
ATOM 11178 C CA . TYR C 1 413 ? 51.428 83.659 -52.014 1.00 17.66 392 TYR C CA 1
ATOM 11179 C C . TYR C 1 413 ? 52.496 83.802 -50.929 1.00 17.33 392 TYR C C 1
ATOM 11180 O O . TYR C 1 413 ? 52.557 83.005 -49.988 1.00 20.41 392 TYR C O 1
ATOM 11189 N N . TRP C 1 414 ? 53.320 84.850 -51.022 1.00 21.56 393 TRP C N 1
ATOM 11190 C CA . TRP C 1 414 ? 54.548 84.887 -50.235 1.00 21.60 393 TRP C CA 1
ATOM 11191 C C . TRP C 1 414 ? 54.275 85.218 -48.771 1.00 20.61 393 TRP C C 1
ATOM 11192 O O . TRP C 1 414 ? 54.815 84.559 -47.872 1.00 17.38 393 TRP C O 1
ATOM 11203 N N . VAL C 1 415 ? 53.454 86.247 -48.515 1.00 15.61 394 VAL C N 1
ATOM 11204 C CA . VAL C 1 415 ? 53.239 86.707 -47.143 1.00 20.89 394 VAL C CA 1
ATOM 11205 C C . VAL C 1 415 ? 52.598 85.607 -46.306 1.00 24.38 394 VAL C C 1
ATOM 11206 O O . VAL C 1 415 ? 53.018 85.335 -45.172 1.00 18.35 394 VAL C O 1
ATOM 11210 N N . CYS C 1 416 ? 51.582 84.949 -46.853 1.00 18.90 395 CYS C N 1
ATOM 11211 C CA . CYS C 1 416 ? 50.882 83.928 -46.075 1.00 16.99 395 CYS C CA 1
ATOM 11212 C C . CYS C 1 416 ? 51.710 82.656 -45.946 1.00 17.78 395 CYS C C 1
ATOM 11213 O O . CYS C 1 416 ? 51.641 81.979 -44.918 1.00 16.53 395 CYS C O 1
ATOM 11216 N N . LYS C 1 417 ? 52.498 82.301 -46.959 1.00 16.86 396 LYS C N 1
ATOM 11217 C CA . LYS C 1 417 ? 53.146 80.991 -46.887 1.00 16.48 396 LYS C CA 1
ATOM 11218 C C . LYS C 1 417 ? 54.453 80.993 -46.080 1.00 19.02 396 LYS C C 1
ATOM 11219 O O . LYS C 1 417 ? 54.890 79.915 -45.647 1.00 17.92 396 LYS C O 1
ATOM 11225 N N . ILE C 1 418 ? 55.077 82.154 -45.836 1.00 18.39 397 ILE C N 1
ATOM 11226 C CA . ILE C 1 418 ? 56.272 82.173 -44.985 1.00 22.76 397 ILE C CA 1
ATOM 11227 C C . ILE C 1 418 ? 55.917 82.185 -43.509 1.00 27.60 397 ILE C C 1
ATOM 11228 O O . ILE C 1 418 ? 56.784 81.915 -42.659 1.00 14.69 397 ILE C O 1
ATOM 11233 N N . ALA C 1 419 ? 54.660 82.464 -43.182 1.00 12.76 398 ALA C N 1
ATOM 11234 C CA . ALA C 1 419 ? 54.280 82.640 -41.783 1.00 18.18 398 ALA C CA 1
ATOM 11235 C C . ALA C 1 419 ? 54.458 81.390 -40.915 1.00 16.63 398 ALA C C 1
ATOM 11236 O O . ALA C 1 419 ? 54.937 81.535 -39.775 1.00 15.78 398 ALA C O 1
ATOM 11238 N N . PRO C 1 420 ? 54.087 80.171 -41.347 1.00 19.38 399 PRO C N 1
ATOM 11239 C CA . PRO C 1 420 ? 54.264 79.018 -40.449 1.00 18.01 399 PRO C CA 1
ATOM 11240 C C . PRO C 1 420 ? 55.704 78.815 -40.043 1.00 16.97 399 PRO C C 1
ATOM 11241 O O . PRO C 1 420 ? 55.993 78.602 -38.860 1.00 16.16 399 PRO C O 1
ATOM 11245 N N . ALA C 1 421 ? 56.629 78.899 -41.001 1.00 13.95 400 ALA C N 1
ATOM 11246 C CA . ALA C 1 421 ? 58.035 78.687 -40.681 1.00 21.40 400 ALA C CA 1
ATOM 11247 C C . ALA C 1 421 ? 58.560 79.775 -39.749 1.00 19.98 400 ALA C C 1
ATOM 11248 O O . ALA C 1 421 ? 59.366 79.494 -38.854 1.00 14.31 400 ALA C O 1
ATOM 11250 N N . LEU C 1 422 ? 58.127 81.027 -39.950 1.00 18.75 401 LEU C N 1
ATOM 11251 C CA . LEU C 1 422 ? 58.629 82.116 -39.118 1.00 20.24 401 LEU C CA 1
ATOM 11252 C C . LEU C 1 422 ? 58.025 82.059 -37.721 1.00 21.78 401 LEU C C 1
ATOM 11253 O O . LEU C 1 422 ? 58.732 82.270 -36.721 1.00 14.97 401 LEU C O 1
ATOM 11258 N N . LEU C 1 423 ? 56.722 81.766 -37.625 1.00 18.32 402 LEU C N 1
ATOM 11259 C CA . LEU C 1 423 ? 56.114 81.665 -36.303 1.00 18.97 402 LEU C CA 1
ATOM 11260 C C . LEU C 1 423 ? 56.656 80.466 -35.528 1.00 20.62 402 LEU C C 1
ATOM 11261 O O . LEU C 1 423 ? 56.805 80.556 -34.310 1.00 16.42 402 LEU C O 1
ATOM 11266 N N . TYR C 1 424 ? 56.997 79.354 -36.195 1.00 14.30 403 TYR C N 1
ATOM 11267 C CA . TYR C 1 424 ? 57.685 78.279 -35.473 1.00 17.04 403 TYR C CA 1
ATOM 11268 C C . TYR C 1 424 ? 59.008 78.776 -34.867 1.00 19.23 403 TYR C C 1
ATOM 11269 O O . TYR C 1 424 ? 59.278 78.566 -33.676 1.00 17.79 403 TYR C O 1
ATOM 11278 N N . GLU C 1 425 ? 59.838 79.472 -35.650 1.00 15.87 404 GLU C N 1
ATOM 11279 C CA . GLU C 1 425 ? 61.120 79.924 -35.095 1.00 19.29 404 GLU C CA 1
ATOM 11280 C C . GLU C 1 425 ? 60.919 80.941 -33.964 1.00 22.17 404 GLU C C 1
ATOM 11281 O O . GLU C 1 425 ? 61.645 80.915 -32.961 1.00 20.92 404 GLU C O 1
ATOM 11287 N N . ALA C 1 426 ? 59.954 81.858 -34.109 1.00 17.79 405 ALA C N 1
ATOM 11288 C CA . ALA C 1 426 ? 59.675 82.788 -33.019 1.00 15.31 405 ALA C CA 1
ATOM 11289 C C . ALA C 1 426 ? 59.253 82.045 -31.749 1.00 16.63 405 ALA C C 1
ATOM 11290 O O . ALA C 1 426 ? 59.670 82.413 -30.640 1.00 18.15 405 ALA C O 1
ATOM 11292 N N . MET C 1 427 ? 58.430 81.002 -31.904 1.00 19.05 406 MET C N 1
ATOM 11293 C CA A MET C 1 427 ? 58.036 80.170 -30.772 0.54 19.62 406 MET C CA 1
ATOM 11294 C CA B MET C 1 427 ? 58.036 80.155 -30.780 0.46 19.54 406 MET C CA 1
ATOM 11295 C C . MET C 1 427 ? 59.244 79.517 -30.109 1.00 19.92 406 MET C C 1
ATOM 11296 O O . MET C 1 427 ? 59.314 79.439 -28.878 1.00 22.13 406 MET C O 1
ATOM 11305 N N . GLU C 1 428 ? 60.200 79.033 -30.908 1.00 22.88 407 GLU C N 1
ATOM 11306 C CA . GLU C 1 428 ? 61.388 78.385 -30.354 1.00 22.42 407 GLU C CA 1
ATOM 11307 C C . GLU C 1 428 ? 62.232 79.344 -29.527 1.00 23.10 407 GLU C C 1
ATOM 11308 O O . GLU C 1 428 ? 62.859 78.935 -28.538 1.00 19.73 407 GLU C O 1
ATOM 11314 N N . CYS C 1 429 ? 62.239 80.622 -29.893 1.00 17.05 408 CYS C N 1
ATOM 11315 C CA . CYS C 1 429 ? 62.985 81.615 -29.131 1.00 16.99 408 CYS C CA 1
ATOM 11316 C C . CYS C 1 429 ? 62.446 81.779 -27.712 1.00 21.26 408 CYS C C 1
ATOM 11317 O O . CYS C 1 429 ? 63.172 82.254 -26.845 1.00 20.54 408 CYS C O 1
ATOM 11320 N N . LEU C 1 430 ? 61.194 81.381 -27.454 1.00 19.03 409 LEU C N 1
ATOM 11321 C CA . LEU C 1 430 ? 60.621 81.428 -26.114 1.00 21.29 409 LEU C CA 1
ATOM 11322 C C . LEU C 1 430 ? 60.980 80.211 -25.261 1.00 27.63 409 LEU C C 1
ATOM 11323 O O . LEU C 1 430 ? 60.633 80.189 -24.074 1.00 26.29 409 LEU C O 1
ATOM 11328 N N . GLY C 1 431 ? 61.635 79.196 -25.830 1.00 22.07 410 GLY C N 1
ATOM 11329 C CA . GLY C 1 431 ? 61.904 77.990 -25.063 1.00 22.89 410 GLY C CA 1
ATOM 11330 C C . GLY C 1 431 ? 60.630 77.163 -24.897 1.00 24.16 410 GLY C C 1
ATOM 11331 O O . GLY C 1 431 ? 59.643 77.348 -25.603 1.00 22.12 410 GLY C O 1
ATOM 11332 N N . GLY C 1 432 ? 60.654 76.280 -23.894 1.00 20.30 411 GLY C N 1
ATOM 11333 C CA . GLY C 1 432 ? 59.575 75.320 -23.718 1.00 16.54 411 GLY C CA 1
ATOM 11334 C C . GLY C 1 432 ? 58.209 75.962 -23.557 1.00 26.78 411 GLY C C 1
ATOM 11335 O O . GLY C 1 432 ? 57.215 75.446 -24.071 1.00 24.35 411 GLY C O 1
ATOM 11336 N N . ASN C 1 433 ? 58.140 77.090 -22.830 1.00 20.14 412 ASN C N 1
ATOM 11337 C CA . ASN C 1 433 ? 56.879 77.803 -22.655 1.00 18.00 412 ASN C CA 1
ATOM 11338 C C . ASN C 1 433 ? 56.253 78.209 -23.980 1.00 23.46 412 ASN C C 1
ATOM 11339 O O . ASN C 1 433 ? 55.026 78.356 -24.055 1.00 24.32 412 ASN C O 1
ATOM 11344 N N . GLY C 1 434 ? 57.063 78.401 -25.035 1.00 19.88 413 GLY C N 1
ATOM 11345 C CA . GLY C 1 434 ? 56.494 78.736 -26.341 1.00 14.64 413 GLY C CA 1
ATOM 11346 C C . GLY C 1 434 ? 55.528 77.680 -26.865 1.00 24.67 413 GLY C C 1
ATOM 11347 O O . GLY C 1 434 ? 54.594 77.997 -27.614 1.00 20.74 413 GLY C O 1
ATOM 11348 N N . TYR C 1 435 ? 55.723 76.421 -26.463 1.00 15.11 414 TYR C N 1
ATOM 11349 C CA . TYR C 1 435 ? 54.960 75.270 -26.941 1.00 18.79 414 TYR C CA 1
ATOM 11350 C C . TYR C 1 435 ? 53.664 75.037 -26.167 1.00 19.97 414 TYR C C 1
ATOM 11351 O O . TYR C 1 435 ? 52.937 74.079 -26.468 1.00 18.23 414 TYR C O 1
ATOM 11360 N N . ILE C 1 436 ? 53.353 75.876 -25.182 1.00 21.57 415 ILE C N 1
ATOM 11361 C CA . ILE C 1 436 ? 52.250 75.639 -24.257 1.00 22.37 415 ILE C CA 1
ATOM 11362 C C . ILE C 1 436 ? 51.095 76.572 -24.615 1.00 27.63 415 ILE C C 1
ATOM 11363 O O . ILE C 1 436 ? 51.299 77.761 -24.891 1.00 22.07 415 ILE C O 1
ATOM 11368 N N . GLU C 1 437 ? 49.877 76.022 -24.619 1.00 23.31 416 GLU C N 1
ATOM 11369 C CA . GLU C 1 437 ? 48.705 76.728 -25.128 1.00 22.38 416 GLU C CA 1
ATOM 11370 C C . GLU C 1 437 ? 48.238 77.880 -24.232 1.00 31.19 416 GLU C C 1
ATOM 11371 O O . GLU C 1 437 ? 47.411 78.677 -24.681 1.00 31.53 416 GLU C O 1
ATOM 11377 N N . ASP C 1 438 ? 48.753 78.020 -23.009 1.00 31.12 417 ASP C N 1
ATOM 11378 C CA . ASP C 1 438 ? 48.401 79.194 -22.209 1.00 26.73 417 ASP C CA 1
ATOM 11379 C C . ASP C 1 438 ? 49.102 80.476 -22.664 1.00 30.07 417 ASP C C 1
ATOM 11380 O O . ASP C 1 438 ? 48.747 81.559 -22.181 1.00 29.22 417 ASP C O 1
ATOM 11385 N N . GLY C 1 439 ? 50.066 80.387 -23.581 1.00 26.86 418 GLY C N 1
ATOM 11386 C CA . GLY C 1 439 ? 50.645 81.548 -24.234 1.00 31.90 418 GLY C CA 1
ATOM 11387 C C . GLY C 1 439 ? 49.940 81.853 -25.543 1.00 33.67 418 GLY C C 1
ATOM 11388 O O . GLY C 1 439 ? 48.831 81.372 -25.803 1.00 35.92 418 GLY C O 1
ATOM 11389 N N . ASN C 1 440 ? 50.601 82.670 -26.385 1.00 25.24 419 ASN C N 1
ATOM 11390 C CA . ASN C 1 440 ? 50.059 83.140 -27.662 1.00 23.25 419 ASN C CA 1
ATOM 11391 C C . ASN C 1 440 ? 50.740 82.571 -28.898 1.00 19.06 419 ASN C C 1
ATOM 11392 O O . ASN C 1 440 ? 50.136 82.598 -29.976 1.00 21.49 419 ASN C O 1
ATOM 11397 N N . LEU C 1 441 ? 51.990 82.107 -28.796 1.00 20.37 420 LEU C N 1
ATOM 11398 C CA . LEU C 1 441 ? 52.681 81.678 -30.008 1.00 19.28 420 LEU C CA 1
ATOM 11399 C C . LEU C 1 441 ? 52.105 80.372 -30.537 1.00 19.87 420 LEU C C 1
ATOM 11400 O O . LEU C 1 441 ? 52.029 80.180 -31.757 1.00 22.79 420 LEU C O 1
ATOM 11405 N N . ALA C 1 442 ? 51.685 79.466 -29.644 1.00 21.71 421 ALA C N 1
ATOM 11406 C CA . ALA C 1 442 ? 51.111 78.194 -30.096 1.00 21.72 421 ALA C CA 1
ATOM 11407 C C . ALA C 1 442 ? 49.837 78.418 -30.917 1.00 21.63 421 ALA C C 1
ATOM 11408 O O . ALA C 1 442 ? 49.635 77.796 -31.966 1.00 18.56 421 ALA C O 1
ATOM 11410 N N . ARG C 1 443 ? 48.944 79.274 -30.429 1.00 18.82 422 ARG C N 1
ATOM 11411 C CA A ARG C 1 443 ? 47.725 79.561 -31.173 0.50 20.87 422 ARG C CA 1
ATOM 11412 C CA B ARG C 1 443 ? 47.724 79.575 -31.168 0.50 20.93 422 ARG C CA 1
ATOM 11413 C C . ARG C 1 443 ? 48.041 80.204 -32.524 1.00 24.36 422 ARG C C 1
ATOM 11414 O O . ARG C 1 443 ? 47.412 79.870 -33.539 1.00 23.01 422 ARG C O 1
ATOM 11429 N N . ALA C 1 444 ? 49.032 81.112 -32.565 1.00 15.27 423 ALA C N 1
ATOM 11430 C CA . ALA C 1 444 ? 49.395 81.777 -33.819 1.00 14.59 423 ALA C CA 1
ATOM 11431 C C . ALA C 1 444 ? 50.004 80.800 -34.808 1.00 13.91 423 ALA C C 1
ATOM 11432 O O . ALA C 1 444 ? 49.733 80.875 -36.015 1.00 16.58 423 ALA C O 1
ATOM 11434 N N . TYR C 1 445 ? 50.838 79.888 -34.310 1.00 18.98 424 TYR C N 1
ATOM 11435 C CA . TYR C 1 445 ? 51.385 78.825 -35.146 1.00 16.65 424 TYR C CA 1
ATOM 11436 C C . TYR C 1 445 ? 50.273 77.956 -35.724 1.00 18.54 424 TYR C C 1
ATOM 11437 O O . TYR C 1 445 ? 50.336 77.559 -36.891 1.00 17.57 424 TYR C O 1
ATOM 11446 N N . ARG C 1 446 ? 49.262 77.621 -34.912 1.00 14.67 425 ARG C N 1
ATOM 11447 C CA . ARG C 1 446 ? 48.124 76.873 -35.442 1.00 26.03 425 ARG C CA 1
ATOM 11448 C C . ARG C 1 446 ? 47.292 77.728 -36.402 1.00 19.26 425 ARG C C 1
ATOM 11449 O O . ARG C 1 446 ? 46.655 77.190 -37.320 1.00 14.77 425 ARG C O 1
ATOM 11457 N N . GLU C 1 447 ? 47.287 79.052 -36.206 1.00 16.16 426 GLU C N 1
ATOM 11458 C CA . GLU C 1 447 ? 46.505 79.940 -37.068 1.00 17.71 426 GLU C CA 1
ATOM 11459 C C . GLU C 1 447 ? 47.144 80.096 -38.454 1.00 21.13 426 GLU C C 1
ATOM 11460 O O . GLU C 1 447 ? 46.435 80.106 -39.464 1.00 17.83 426 GLU C O 1
ATOM 11466 N N . ALA C 1 448 ? 48.478 80.182 -38.510 1.00 17.87 427 ALA C N 1
ATOM 11467 C CA . ALA C 1 448 ? 49.205 80.613 -39.704 1.00 18.85 427 ALA C CA 1
ATOM 11468 C C . ALA C 1 448 ? 48.851 79.896 -41.010 1.00 23.24 427 ALA C C 1
ATOM 11469 O O . ALA C 1 448 ? 48.736 80.588 -42.040 1.00 26.65 427 ALA C O 1
ATOM 11471 N N . PRO C 1 449 ? 48.702 78.562 -41.071 1.00 14.54 428 PRO C N 1
ATOM 11472 C CA . PRO C 1 449 ? 48.371 77.929 -42.370 1.00 16.24 428 PRO C CA 1
ATOM 11473 C C . PRO C 1 449 ? 47.019 78.354 -42.948 1.00 19.01 428 PRO C C 1
ATOM 11474 O O . PRO C 1 449 ? 46.826 78.229 -44.165 1.00 20.45 428 PRO C O 1
ATOM 11478 N N . VAL C 1 450 ? 46.088 78.855 -42.127 1.00 19.12 429 VAL C N 1
ATOM 11479 C CA . VAL C 1 450 ? 44.717 79.048 -42.602 1.00 15.98 429 VAL C CA 1
ATOM 11480 C C . VAL C 1 450 ? 44.668 80.118 -43.688 1.00 18.72 429 VAL C C 1
ATOM 11481 O O . VAL C 1 450 ? 43.905 79.998 -44.648 1.00 16.75 429 VAL C O 1
ATOM 11485 N N . ASN C 1 451 ? 45.496 81.156 -43.584 1.00 18.32 430 ASN C N 1
ATOM 11486 C CA . ASN C 1 451 ? 45.425 82.215 -44.583 1.00 21.36 430 ASN C CA 1
ATOM 11487 C C . ASN C 1 451 ? 45.947 81.745 -45.934 1.00 20.57 430 ASN C C 1
ATOM 11488 O O . ASN C 1 451 ? 45.481 82.229 -46.972 1.00 22.38 430 ASN C O 1
ATOM 11493 N N . ALA C 1 452 ? 46.923 80.835 -45.932 1.00 22.78 431 ALA C N 1
ATOM 11494 C CA . ALA C 1 452 ? 47.433 80.261 -47.172 1.00 22.98 431 ALA C CA 1
ATOM 11495 C C . ALA C 1 452 ? 46.460 79.258 -47.771 1.00 22.65 431 ALA C C 1
ATOM 11496 O O . ALA C 1 452 ? 46.351 79.157 -48.997 1.00 29.14 431 ALA C O 1
ATOM 11498 N N . ILE C 1 453 ? 45.723 78.539 -46.929 1.00 23.96 432 ILE C N 1
ATOM 11499 C CA . ILE C 1 453 ? 44.867 77.444 -47.382 1.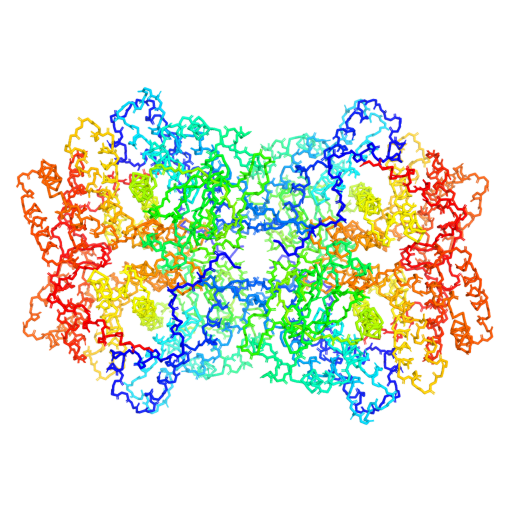00 24.39 432 ILE C CA 1
ATOM 11500 C C . ILE C 1 453 ? 43.432 77.874 -47.686 1.00 35.55 432 ILE C C 1
ATOM 11501 O O . ILE C 1 453 ? 42.793 77.291 -48.566 1.00 38.33 432 ILE C O 1
ATOM 11506 N N A TRP C 1 454 ? 42.920 78.894 -47.021 0.41 37.36 433 TRP C N 1
ATOM 11507 N N B TRP C 1 454 ? 42.903 78.876 -46.957 0.59 37.73 433 TRP C N 1
ATOM 11508 C CA A TRP C 1 454 ? 41.593 79.373 -47.369 0.41 38.42 433 TRP C CA 1
ATOM 11509 C CA B TRP C 1 454 ? 41.449 79.075 -46.852 0.59 38.88 433 TRP C CA 1
ATOM 11510 C C A TRP C 1 454 ? 41.611 79.954 -48.785 0.41 35.43 433 TRP C C 1
ATOM 11511 C C B TRP C 1 454 ? 40.816 79.406 -48.198 0.59 37.74 433 TRP C C 1
ATOM 11512 O O A TRP C 1 454 ? 42.493 80.748 -49.125 0.41 34.79 433 TRP C O 1
ATOM 11513 O O B TRP C 1 454 ? 39.697 78.966 -48.499 0.59 36.52 433 TRP C O 1
ATOM 11534 N N A GLU C 1 455 ? 40.684 79.477 -49.629 0.41 36.68 434 GLU C N 1
ATOM 11535 N N B GLU C 1 455 ? 41.477 80.248 -48.975 0.59 34.23 434 GLU C N 1
ATOM 11536 C CA A GLU C 1 455 ? 40.431 79.963 -50.990 0.41 35.91 434 GLU C CA 1
ATOM 11537 C CA B GLU C 1 455 ? 41.179 80.445 -50.375 0.59 33.99 434 GLU C CA 1
ATOM 11538 C C A GLU C 1 455 ? 41.390 79.378 -52.035 0.41 34.04 434 GLU C C 1
ATOM 11539 C C B GLU C 1 455 ? 42.514 80.422 -51.088 0.59 32.56 434 GLU C C 1
ATOM 11540 O O A GLU C 1 455 ? 41.157 78.285 -52.559 0.41 38.00 434 GLU C O 1
ATOM 11541 O O B GLU C 1 455 ? 43.559 80.669 -50.490 0.59 30.19 434 GLU C O 1
ATOM 11552 N N . GLY C 1 456 ? 42.439 80.122 -52.373 1.00 33.46 435 GLY C N 1
ATOM 11553 C CA . GLY C 1 456 ? 43.520 79.746 -53.264 1.00 40.69 435 GLY C CA 1
ATOM 11554 C C . GLY C 1 456 ? 44.893 79.602 -52.646 1.00 41.30 435 GLY C C 1
ATOM 11555 O O . GLY C 1 456 ? 45.547 80.569 -52.218 1.00 36.90 435 GLY C O 1
ATOM 11556 N N . SER C 1 457 ? 45.354 78.371 -52.655 1.00 35.13 436 SER C N 1
ATOM 11557 C CA . SER C 1 457 ? 46.617 78.023 -52.029 1.00 37.38 436 SER C CA 1
ATOM 11558 C C . SER C 1 457 ? 47.790 78.388 -52.953 1.00 29.23 436 SER C C 1
ATOM 11559 O O . SER C 1 457 ? 47.621 79.012 -54.005 1.00 26.64 436 SER C O 1
ATOM 11562 N N . GLY C 1 458 ? 49.007 78.000 -52.549 1.00 22.97 437 GLY C N 1
ATOM 11563 C CA . GLY C 1 458 ? 50.199 78.454 -53.247 1.00 24.54 437 GLY C CA 1
ATOM 11564 C C . GLY C 1 458 ? 50.196 78.135 -54.730 1.00 19.01 437 GLY C C 1
ATOM 11565 O O . GLY C 1 458 ? 50.525 78.985 -55.561 1.00 23.80 437 GLY C O 1
ATOM 11566 N N . ASN C 1 459 ? 49.862 76.892 -55.082 1.00 19.48 438 ASN C N 1
ATOM 11567 C CA . ASN C 1 459 ? 49.907 76.507 -56.490 1.00 22.70 438 ASN C CA 1
ATOM 11568 C C . ASN C 1 459 ? 48.905 77.292 -57.317 1.00 27.89 438 ASN C C 1
ATOM 11569 O O . ASN C 1 459 ? 49.173 77.573 -58.489 1.00 25.25 438 ASN C O 1
ATOM 11574 N N . VAL C 1 460 ? 47.744 77.625 -56.736 1.00 30.63 439 VAL C N 1
ATOM 11575 C CA . VAL C 1 460 ? 46.733 78.390 -57.459 1.00 35.96 439 VAL C CA 1
ATOM 11576 C C . VAL C 1 460 ? 47.186 79.835 -57.654 1.00 32.57 439 VAL C C 1
ATOM 11577 O O . VAL C 1 460 ? 47.049 80.393 -58.746 1.00 34.81 439 VAL C O 1
ATOM 11581 N N . MET C 1 461 ? 47.753 80.455 -56.615 1.00 29.85 440 MET C N 1
ATOM 11582 C CA . MET C 1 461 ? 48.283 81.808 -56.772 1.00 29.26 440 MET C CA 1
ATOM 11583 C C . MET C 1 461 ? 49.338 81.844 -57.869 1.00 26.74 440 MET C C 1
ATOM 11584 O O . MET C 1 461 ? 49.306 82.711 -58.750 1.00 22.73 440 MET C O 1
ATOM 11589 N N . ALA C 1 462 ? 50.265 80.880 -57.846 1.00 25.04 441 ALA C N 1
ATOM 11590 C CA . ALA C 1 462 ? 51.384 80.890 -58.780 1.00 26.87 441 ALA C CA 1
ATOM 11591 C C . ALA C 1 462 ? 50.918 80.678 -60.214 1.00 30.94 441 ALA C C 1
ATOM 11592 O O . ALA C 1 462 ? 51.488 81.259 -61.149 1.00 28.83 441 ALA C O 1
ATOM 11594 N N . LEU C 1 463 ? 49.891 79.848 -60.413 1.00 34.90 442 LEU C N 1
ATOM 11595 C CA . LEU C 1 463 ? 49.364 79.647 -61.762 1.00 41.36 442 LEU C CA 1
ATOM 11596 C C . LEU C 1 463 ? 48.630 80.885 -62.261 1.00 40.21 442 LEU C C 1
ATOM 11597 O O . LEU C 1 463 ? 48.760 81.255 -63.436 1.00 46.21 442 LEU C O 1
ATOM 11602 N N . ASP C 1 464 ? 47.852 81.532 -61.388 1.00 38.79 443 ASP C N 1
ATOM 11603 C CA . ASP C 1 464 ? 47.236 82.810 -61.735 1.00 43.52 443 ASP C CA 1
ATOM 11604 C C . ASP C 1 464 ? 48.285 83.835 -62.158 1.00 43.46 443 ASP C C 1
ATOM 11605 O O . ASP C 1 464 ? 48.085 84.564 -63.136 1.00 40.30 443 ASP C O 1
ATOM 11610 N N . VAL C 1 465 ? 49.407 83.910 -61.429 1.00 35.96 444 VAL C N 1
ATOM 11611 C CA . VAL C 1 465 ? 50.490 84.818 -61.809 1.00 29.23 444 VAL C CA 1
ATOM 11612 C C . VAL C 1 465 ? 50.974 84.494 -63.216 1.00 36.47 444 VAL C C 1
ATOM 11613 O O . VAL C 1 465 ? 51.228 85.394 -64.025 1.00 36.61 444 VAL C O 1
ATOM 11617 N N . ALA C 1 466 ? 51.089 83.201 -63.535 1.00 38.58 445 ALA C N 1
ATOM 11618 C CA . ALA C 1 466 ? 51.507 82.790 -64.874 1.00 49.78 445 ALA C CA 1
ATOM 11619 C C . ALA C 1 466 ? 50.419 83.053 -65.917 1.00 53.10 445 ALA C C 1
ATOM 11620 O O . ALA C 1 466 ? 50.726 83.385 -67.065 1.00 57.00 445 ALA C O 1
ATOM 11622 N N . ARG C 1 467 ? 49.144 82.883 -65.549 1.00 55.78 446 ARG C N 1
ATOM 11623 C CA . ARG C 1 467 ? 48.063 83.164 -66.489 1.00 54.15 446 ARG C CA 1
ATOM 11624 C C . ARG C 1 467 ? 48.048 84.637 -66.881 1.00 63.70 446 ARG C C 1
ATOM 11625 O O . ARG C 1 467 ? 47.830 84.976 -68.049 1.00 70.10 446 ARG C O 1
ATOM 11627 N N . VAL C 1 468 ? 48.262 85.530 -65.914 1.00 62.10 447 VAL C N 1
ATOM 11628 C CA . VAL C 1 468 ? 48.289 86.959 -66.205 1.00 53.66 447 VAL C CA 1
ATOM 11629 C C . VAL C 1 468 ? 49.476 87.310 -67.110 1.00 55.96 447 VAL C C 1
ATOM 11630 O O . VAL C 1 468 ? 49.382 88.236 -67.925 1.00 54.31 447 VAL C O 1
ATOM 11634 N N . LEU C 1 469 ? 50.613 86.607 -66.976 1.00 58.56 448 LEU C N 1
ATOM 11635 C CA . LEU C 1 469 ? 51.689 86.741 -67.966 1.00 59.36 448 LEU C CA 1
ATOM 11636 C C . LEU C 1 469 ? 51.226 86.254 -69.340 1.00 62.06 448 LEU C C 1
ATOM 11637 O O . LEU C 1 469 ? 51.628 86.799 -70.376 1.00 60.70 448 LEU C O 1
ATOM 11639 N N . SER C 1 470 ? 50.403 85.201 -69.365 1.00 68.48 449 SER C N 1
ATOM 11640 C CA . SER C 1 470 ? 49.858 84.687 -70.622 1.00 73.43 449 SER C CA 1
ATOM 11641 C C . SER C 1 470 ? 48.951 85.715 -71.293 1.00 73.72 449 SER C C 1
ATOM 11642 O O . SER C 1 470 ? 49.214 86.161 -72.414 1.00 74.78 449 SER C O 1
ATOM 11645 N N . ARG C 1 471 ? 47.882 86.120 -70.601 1.00 74.84 450 ARG C N 1
ATOM 11646 C CA . ARG C 1 471 ? 46.829 86.924 -71.209 1.00 75.44 450 ARG C CA 1
ATOM 11647 C C . ARG C 1 471 ? 47.134 88.423 -71.248 1.00 74.60 450 ARG C C 1
ATOM 11648 O O . ARG C 1 471 ? 46.586 89.120 -72.110 1.00 70.92 450 ARG C O 1
ATOM 11650 N N . ALA C 1 472 ? 47.987 88.942 -70.356 1.00 68.91 451 ALA C N 1
ATOM 11651 C CA . ALA C 1 472 ? 48.233 90.386 -70.268 1.00 62.23 451 ALA C CA 1
ATOM 11652 C C . ALA C 1 472 ? 49.665 90.658 -69.824 1.00 60.40 451 ALA C C 1
ATOM 11653 O O . ALA C 1 472 ? 49.908 91.175 -68.727 1.00 57.33 451 ALA C O 1
ATOM 11655 N N . PRO C 1 473 ? 50.647 90.359 -70.681 1.00 65.68 452 PRO C N 1
ATOM 11656 C CA . PRO C 1 473 ? 52.053 90.613 -70.311 1.00 66.52 452 PRO C CA 1
ATOM 11657 C C . PRO C 1 473 ? 52.377 92.062 -69.962 1.00 65.69 452 PRO C C 1
ATOM 11658 O O . PRO C 1 473 ? 53.248 92.296 -69.111 1.00 65.85 452 PRO C O 1
ATOM 11662 N N . ALA C 1 474 ? 51.706 93.044 -70.577 1.00 62.98 453 ALA C N 1
ATOM 11663 C CA . ALA C 1 474 ? 52.028 94.449 -70.330 1.00 50.76 453 ALA C CA 1
ATOM 11664 C C . ALA C 1 474 ? 51.868 94.834 -68.865 1.00 50.33 453 ALA C C 1
ATOM 11665 O O . ALA C 1 474 ? 52.480 95.813 -68.422 1.00 52.48 453 ALA C O 1
ATOM 11667 N N . LEU C 1 475 ? 51.035 94.120 -68.109 1.00 40.87 454 LEU C N 1
ATOM 11668 C CA . LEU C 1 475 ? 50.875 94.457 -66.700 1.00 37.48 454 LEU C CA 1
ATOM 11669 C C . LEU C 1 475 ? 52.163 94.226 -65.923 1.00 45.68 454 LEU C C 1
ATOM 11670 O O . LEU C 1 475 ? 52.433 94.943 -64.952 1.00 45.75 454 LEU C O 1
ATOM 11675 N N . PHE C 1 476 ? 52.969 93.237 -66.330 1.00 50.02 455 PHE C N 1
ATOM 11676 C CA . PHE C 1 476 ? 54.206 92.949 -65.610 1.00 53.25 455 PHE C CA 1
ATOM 11677 C C . PHE C 1 476 ? 55.306 93.943 -65.963 1.00 48.92 455 PHE C C 1
ATOM 11678 O O . PHE C 1 476 ? 56.212 94.168 -65.146 1.00 35.25 455 PHE C O 1
ATOM 11686 N N . ASP C 1 477 ? 55.241 94.539 -67.162 1.00 48.33 456 ASP C N 1
ATOM 11687 C CA . ASP C 1 477 ? 56.113 95.666 -67.484 1.00 55.24 456 ASP C CA 1
ATOM 11688 C C . ASP C 1 477 ? 55.894 96.828 -66.520 1.00 48.11 456 ASP C C 1
ATOM 11689 O O . ASP C 1 477 ? 56.857 97.472 -66.084 1.00 43.33 456 ASP C O 1
ATOM 11694 N N . GLY C 1 478 ? 54.632 97.127 -66.192 1.00 40.34 457 GLY C N 1
ATOM 11695 C CA . GLY C 1 478 ? 54.367 98.171 -65.216 1.00 37.62 457 GLY C CA 1
ATOM 11696 C C . GLY C 1 478 ? 54.892 97.824 -63.833 1.00 34.92 457 GLY C C 1
ATOM 11697 O O . GLY C 1 478 ? 55.471 98.671 -63.147 1.00 38.23 457 GLY C O 1
ATOM 11698 N N . VAL C 1 479 ? 54.702 96.572 -63.406 1.00 33.79 458 VAL C N 1
ATOM 11699 C CA . VAL C 1 479 ? 55.230 96.136 -62.115 1.00 31.10 458 VAL C CA 1
ATOM 11700 C C . VAL C 1 479 ? 56.749 96.266 -62.094 1.00 32.33 458 VAL C C 1
ATOM 11701 O O . VAL C 1 479 ? 57.329 96.820 -61.152 1.00 27.57 458 VAL C O 1
ATOM 11705 N N . LEU C 1 480 ? 57.412 95.741 -63.132 1.00 32.42 459 LEU C N 1
ATOM 11706 C CA . LEU C 1 480 ? 58.869 95.822 -63.217 1.00 37.00 459 LEU C CA 1
ATOM 11707 C C . LEU C 1 480 ? 59.354 97.271 -63.238 1.00 27.30 459 LEU C C 1
ATOM 11708 O O . LEU C 1 480 ? 60.387 97.591 -62.636 1.00 29.05 459 LEU C O 1
ATOM 11713 N N . ASP C 1 481 ? 58.620 98.162 -63.911 1.00 28.62 460 ASP C N 1
ATOM 11714 C CA . ASP C 1 481 ? 58.992 99.580 -63.913 1.00 30.53 460 ASP C CA 1
ATOM 11715 C C . ASP C 1 481 ? 58.916 100.171 -62.514 1.00 34.59 460 ASP C C 1
ATOM 11716 O O . ASP C 1 481 ? 59.791 100.943 -62.117 1.00 28.31 460 ASP C O 1
ATOM 11721 N N . TRP C 1 482 ? 57.876 99.820 -61.751 1.00 32.63 461 TRP C N 1
ATOM 11722 C CA . TRP C 1 482 ? 57.753 100.349 -60.397 1.00 30.89 461 TRP C CA 1
ATOM 11723 C C . TRP C 1 482 ? 58.870 99.822 -59.504 1.00 29.27 461 TRP C C 1
ATOM 11724 O O . TRP C 1 482 ? 59.491 100.587 -58.754 1.00 25.66 461 TRP C O 1
ATOM 11735 N N . ILE C 1 483 ? 59.141 98.514 -59.585 1.00 24.36 462 ILE C N 1
ATOM 11736 C CA . ILE C 1 483 ? 60.237 97.923 -58.827 1.00 24.54 462 ILE C CA 1
ATOM 11737 C C . ILE C 1 483 ? 61.562 98.578 -59.214 1.00 28.07 462 ILE C C 1
ATOM 11738 O O . ILE C 1 483 ? 62.351 98.978 -58.350 1.00 25.19 462 ILE C O 1
ATOM 11743 N N . SER C 1 484 ? 61.800 98.737 -60.523 1.00 26.30 463 SER C N 1
ATOM 11744 C CA . SER C 1 484 ? 63.048 99.331 -60.992 1.00 31.19 463 SER C CA 1
ATOM 11745 C C . SER C 1 484 ? 63.213 100.762 -60.480 1.00 30.52 463 SER C C 1
ATOM 11746 O O . SER C 1 484 ? 64.310 101.160 -60.058 1.00 26.97 463 SER C O 1
ATOM 11749 N N . GLY C 1 485 ? 62.123 101.537 -60.487 1.00 28.89 464 GLY C N 1
ATOM 11750 C CA . GLY C 1 485 ? 62.180 102.902 -59.987 1.00 27.89 464 GLY C CA 1
ATOM 11751 C C . GLY C 1 485 ? 62.642 102.991 -58.543 1.00 34.35 464 GLY C C 1
ATOM 11752 O O . GLY C 1 485 ? 63.378 103.912 -58.174 1.00 35.36 464 GLY C O 1
ATOM 11753 N N . GLN C 1 486 ? 62.228 102.029 -57.708 1.00 25.51 465 GLN C N 1
ATOM 11754 C CA . GLN C 1 486 ? 62.570 102.068 -56.292 1.00 24.71 465 GLN C CA 1
ATOM 11755 C C . GLN C 1 486 ? 63.975 101.540 -56.031 1.00 33.28 465 GLN C C 1
ATOM 11756 O O . GLN C 1 486 ? 64.694 102.082 -55.187 1.00 30.62 465 GLN C O 1
ATOM 11762 N N . LEU C 1 487 ? 64.382 100.480 -56.730 1.00 24.18 466 LEU C N 1
ATOM 11763 C CA . LEU C 1 487 ? 65.703 99.918 -56.496 1.00 26.34 466 LEU C CA 1
ATOM 11764 C C . LEU C 1 487 ? 66.788 100.783 -57.098 1.00 30.58 466 LEU C C 1
ATOM 11765 O O . LEU C 1 487 ? 67.932 100.722 -56.640 1.00 32.06 466 LEU C O 1
ATOM 11770 N N . GLY C 1 488 ? 66.452 101.583 -58.113 1.00 28.24 467 GLY C N 1
ATOM 11771 C CA . GLY C 1 488 ? 67.416 102.400 -58.804 1.00 27.98 467 GLY C CA 1
ATOM 11772 C C . GLY C 1 488 ? 68.271 101.620 -59.782 1.00 39.30 467 GLY C C 1
ATOM 11773 O O . GLY C 1 488 ? 68.043 100.434 -60.041 1.00 27.81 467 GLY C O 1
ATOM 11774 N N . PRO C 1 489 ? 69.254 102.300 -60.379 1.00 29.92 468 PRO C N 1
ATOM 11775 C CA . PRO C 1 489 ? 70.113 101.641 -61.383 1.00 30.74 468 PRO C CA 1
ATOM 11776 C C . PRO C 1 489 ? 70.810 100.387 -60.878 1.00 40.83 468 PRO C C 1
ATOM 11777 O O . PRO C 1 489 ? 71.117 99.495 -61.678 1.00 30.35 468 PRO C O 1
ATOM 11781 N N . ARG C 1 490 ? 71.092 100.298 -59.579 1.00 35.78 469 ARG C N 1
ATOM 11782 C CA . ARG C 1 490 ? 71.815 99.149 -59.050 1.00 40.34 469 ARG C CA 1
ATOM 11783 C C . ARG C 1 490 ? 70.935 97.915 -58.928 1.00 41.79 469 ARG C C 1
ATOM 11784 O O . ARG C 1 490 ? 71.445 96.841 -58.593 1.00 43.37 469 ARG C O 1
ATOM 11792 N N . GLY C 1 491 ? 69.642 98.040 -59.197 1.00 35.82 470 GLY C N 1
ATOM 11793 C CA . GLY C 1 491 ? 68.724 96.923 -59.159 1.00 36.23 470 GLY C CA 1
ATOM 11794 C C . GLY C 1 491 ? 68.518 96.241 -60.493 1.00 34.63 470 GLY C C 1
ATOM 11795 O O . GLY C 1 491 ? 67.647 95.372 -60.602 1.00 29.01 470 GLY C O 1
ATOM 11796 N N . GLN C 1 492 ? 69.289 96.617 -61.516 1.00 27.78 471 GLN C N 1
ATOM 11797 C CA . GLN C 1 492 ? 69.075 96.065 -62.847 1.00 33.15 471 GLN C CA 1
ATOM 11798 C C . GLN C 1 492 ? 69.285 94.553 -62.868 1.00 33.15 471 GLN C C 1
ATOM 11799 O O . GLN C 1 492 ? 68.621 93.847 -63.633 1.00 35.50 471 GLN C O 1
ATOM 11805 N N . GLY C 1 493 ? 70.190 94.041 -62.029 1.00 30.68 472 GLY C N 1
ATOM 11806 C CA . GLY C 1 493 ? 70.366 92.604 -61.929 1.00 27.73 472 GLY C CA 1
ATOM 11807 C C . GLY C 1 493 ? 69.102 91.893 -61.482 1.00 27.61 472 GLY C C 1
ATOM 11808 O O . GLY C 1 493 ? 68.761 90.828 -61.997 1.00 31.55 472 GLY C O 1
ATOM 11809 N N . THR C 1 494 ? 68.365 92.497 -60.552 1.00 27.05 473 THR C N 1
ATOM 11810 C CA . THR C 1 494 ? 67.115 91.909 -60.105 1.00 26.15 473 THR C CA 1
ATOM 11811 C C . THR C 1 494 ? 66.063 91.936 -61.211 1.00 31.94 473 THR C C 1
ATOM 11812 O O . THR C 1 494 ? 65.298 90.977 -61.370 1.00 30.44 473 THR C O 1
ATOM 11816 N N . ILE C 1 495 ? 66.012 93.025 -61.983 1.00 27.04 474 ILE C N 1
ATOM 11817 C CA . ILE C 1 495 ? 65.087 93.114 -63.116 1.00 31.13 474 ILE C CA 1
ATOM 11818 C C . ILE C 1 495 ? 65.374 92.015 -64.133 1.00 34.43 474 ILE C C 1
ATOM 11819 O O . ILE C 1 495 ? 64.453 91.410 -64.691 1.00 35.53 474 ILE C O 1
ATOM 11824 N N . ASP C 1 496 ? 66.656 91.752 -64.410 1.00 35.12 475 ASP C N 1
ATOM 11825 C CA . ASP C 1 496 ? 67.005 90.688 -65.353 1.00 37.15 475 ASP C CA 1
ATOM 11826 C C . ASP C 1 496 ? 66.588 89.322 -64.823 1.00 33.72 475 ASP C C 1
ATOM 11827 O O . ASP C 1 496 ? 66.147 88.458 -65.591 1.00 35.43 475 ASP C O 1
ATOM 11832 N N . VAL C 1 497 ? 66.741 89.105 -63.512 1.00 27.05 476 VAL C N 1
ATOM 11833 C CA . VAL C 1 497 ? 66.287 87.865 -62.886 1.00 26.16 476 VAL C CA 1
ATOM 11834 C C . VAL C 1 497 ? 64.785 87.673 -63.098 1.00 34.41 476 VAL C C 1
ATOM 11835 O O . VAL C 1 497 ? 64.319 86.575 -63.424 1.00 30.84 476 VAL C O 1
ATOM 1183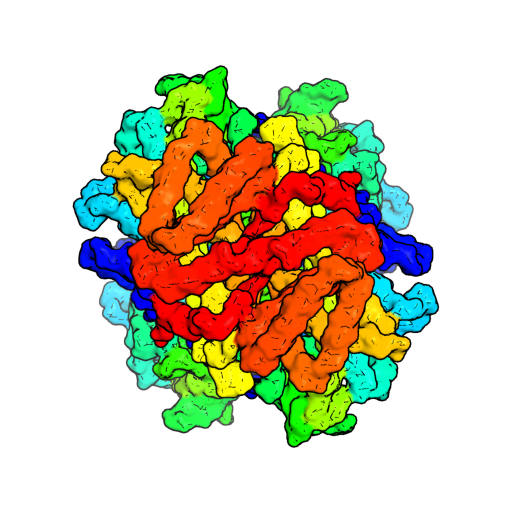9 N N . LEU C 1 498 ? 64.002 88.732 -62.890 1.00 27.14 477 LEU C N 1
ATOM 11840 C CA . LEU C 1 498 ? 62.555 88.627 -63.046 1.00 27.77 477 LEU C CA 1
ATOM 11841 C C . LEU C 1 498 ? 62.174 88.394 -64.505 1.00 33.75 477 LEU C C 1
ATOM 11842 O O . LEU C 1 498 ? 61.270 87.598 -64.796 1.00 30.42 477 LEU C O 1
ATOM 11847 N N . ARG C 1 499 ? 62.857 89.078 -65.431 1.00 35.17 478 ARG C N 1
ATOM 11848 C CA . ARG C 1 499 ? 62.633 88.858 -66.860 1.00 37.26 478 ARG C CA 1
ATOM 11849 C C . ARG C 1 499 ? 62.910 87.415 -67.242 1.00 36.64 478 ARG C C 1
ATOM 11850 O O . ARG C 1 499 ? 62.120 86.787 -67.954 1.00 35.44 478 ARG C O 1
ATOM 11858 N N . ALA C 1 500 ? 64.055 86.887 -66.800 1.00 37.54 479 ALA C N 1
ATOM 11859 C CA . ALA C 1 500 ? 64.402 85.500 -67.085 1.00 34.05 479 ALA C CA 1
ATOM 11860 C C . ALA C 1 500 ? 63.392 84.536 -66.468 1.00 31.57 479 ALA C C 1
ATOM 11861 O O . ALA C 1 500 ? 63.014 83.535 -67.091 1.00 39.07 479 ALA C O 1
ATOM 11863 N N . ALA C 1 501 ? 62.931 84.829 -65.248 1.00 28.31 480 ALA C N 1
ATOM 11864 C CA . ALA C 1 501 ? 61.914 83.990 -64.623 1.00 30.68 480 ALA C CA 1
ATOM 11865 C C . ALA C 1 501 ? 60.605 84.047 -65.397 1.00 35.12 480 ALA C C 1
ATOM 11866 O O . ALA C 1 501 ? 59.957 83.014 -65.606 1.00 32.58 480 ALA C O 1
ATOM 11868 N N . LEU C 1 502 ? 60.206 85.245 -65.843 1.00 39.51 481 LEU C N 1
ATOM 11869 C CA . LEU C 1 502 ? 59.007 85.371 -66.672 1.00 41.79 481 LEU C CA 1
ATOM 11870 C C . LEU C 1 502 ? 59.143 84.540 -67.940 1.00 40.19 481 LEU C C 1
ATOM 11871 O O . LEU C 1 502 ? 58.236 83.779 -68.293 1.00 42.87 481 LEU C O 1
ATOM 11876 N N . GLN C 1 503 ? 60.286 84.661 -68.628 1.00 38.28 482 GLN C N 1
ATOM 11877 C CA . GLN C 1 503 ? 60.511 83.901 -69.859 1.00 43.55 482 GLN C CA 1
ATOM 11878 C C . GLN C 1 503 ? 60.502 82.399 -69.602 1.00 45.46 482 GLN C C 1
ATOM 11879 O O . GLN C 1 503 ? 59.907 81.632 -70.371 1.00 47.77 482 GLN C O 1
ATOM 11885 N N . LEU C 1 504 ? 61.166 81.955 -68.535 1.00 42.27 483 LEU C N 1
ATOM 11886 C CA . LEU C 1 504 ? 61.223 80.526 -68.264 1.00 42.87 483 LEU C CA 1
ATOM 11887 C C . LEU C 1 504 ? 59.836 79.967 -67.970 1.00 47.04 483 LEU C C 1
ATOM 11888 O O . LEU C 1 504 ? 59.519 78.840 -68.368 1.00 48.74 483 LEU C O 1
ATOM 11893 N N . THR C 1 505 ? 58.990 80.753 -67.290 1.00 46.35 484 THR C N 1
ATOM 11894 C CA . THR C 1 505 ? 57.644 80.300 -66.939 1.00 42.29 484 THR C CA 1
ATOM 11895 C C . THR C 1 505 ? 56.758 80.116 -68.171 1.00 49.29 484 THR C C 1
ATOM 11896 O O . THR C 1 505 ? 55.942 79.188 -68.214 1.00 53.46 484 THR C O 1
ATOM 11900 N N . GLU C 1 506 ? 56.907 80.972 -69.191 1.00 46.31 485 GLU C N 1
ATOM 11901 C CA . GLU C 1 506 ? 56.178 80.740 -70.437 1.00 45.20 485 GLU C CA 1
ATOM 11902 C C . GLU C 1 506 ? 56.581 79.414 -71.076 1.00 47.73 485 GLU C C 1
ATOM 11903 O O . GLU C 1 506 ? 55.770 78.775 -71.752 1.00 51.16 485 GLU C O 1
ATOM 11909 N N . THR C 1 507 ? 57.824 78.979 -70.852 1.00 54.73 486 THR C N 1
ATOM 11910 C CA . THR C 1 507 ? 58.320 77.703 -71.363 1.00 55.88 486 THR C CA 1
ATOM 11911 C C . THR C 1 507 ? 57.899 76.537 -70.469 1.00 57.93 486 THR C C 1
ATOM 11912 O O . THR C 1 507 ? 57.641 75.431 -70.961 1.00 58.61 486 THR C O 1
ATOM 11916 N N . ASP C 1 508 ? 57.844 76.763 -69.153 1.00 48.96 487 ASP C N 1
ATOM 11917 C CA . ASP C 1 508 ? 57.689 75.687 -68.176 1.00 44.94 487 ASP C CA 1
ATOM 11918 C C . ASP C 1 508 ? 56.813 76.197 -67.028 1.00 45.97 487 ASP C C 1
ATOM 11919 O O . ASP C 1 508 ? 57.267 76.949 -66.157 1.00 42.81 487 ASP C O 1
ATOM 11924 N N . GLN C 1 509 ? 55.554 75.755 -67.026 1.00 45.86 488 GLN C N 1
ATOM 11925 C CA . GLN C 1 509 ? 54.607 76.119 -65.978 1.00 49.46 488 GLN C CA 1
ATOM 11926 C C . GLN C 1 509 ? 55.113 75.725 -64.588 1.00 40.37 488 GLN C C 1
ATOM 11927 O O . GLN C 1 509 ? 54.752 76.360 -63.590 1.00 36.09 488 GLN C O 1
ATOM 11933 N N . GLY C 1 510 ? 55.965 74.700 -64.509 1.00 38.08 489 GLY C N 1
ATOM 11934 C CA . GLY C 1 510 ? 56.480 74.230 -63.238 1.00 39.32 489 GLY C CA 1
ATOM 11935 C C . GLY C 1 510 ? 57.313 75.238 -62.463 1.00 39.98 489 GLY C C 1
ATOM 11936 O O . GLY C 1 510 ? 57.469 75.082 -61.248 1.00 34.81 489 GLY C O 1
ATOM 11937 N N . VAL C 1 511 ? 57.830 76.282 -63.119 1.00 38.52 490 VAL C N 1
ATOM 11938 C CA . VAL C 1 511 ? 58.655 77.280 -62.439 1.00 34.51 490 VAL C CA 1
ATOM 11939 C C . VAL C 1 511 ? 57.832 78.476 -61.977 1.00 32.57 490 VAL C C 1
ATOM 11940 O O . VAL C 1 511 ? 58.401 79.474 -61.530 1.00 27.08 490 VAL C O 1
ATOM 11944 N N . ALA C 1 512 ? 56.501 78.383 -62.037 1.00 25.43 491 ALA C N 1
ATOM 11945 C CA . ALA C 1 512 ? 55.652 79.505 -61.637 1.00 26.41 491 ALA C CA 1
ATOM 11946 C C . ALA C 1 512 ? 55.858 79.909 -60.175 1.00 29.90 491 ALA C C 1
ATOM 11947 O O . ALA C 1 512 ? 55.726 81.094 -59.840 1.00 27.13 491 ALA C O 1
ATOM 11949 N N . ARG C 1 513 ? 56.167 78.962 -59.283 1.00 25.58 492 ARG C N 1
ATOM 11950 C CA . ARG C 1 513 ? 56.410 79.365 -57.893 1.00 22.62 492 ARG C CA 1
ATOM 11951 C C . ARG C 1 513 ? 57.716 80.157 -57.764 1.00 19.86 492 ARG C C 1
ATOM 11952 O O . ARG C 1 513 ? 57.797 81.120 -56.990 1.00 18.85 492 ARG C O 1
ATOM 11960 N N . LEU C 1 514 ? 58.748 79.770 -58.513 1.00 21.28 493 LEU C N 1
ATOM 11961 C CA . LEU C 1 514 ? 59.985 80.544 -58.516 1.00 23.84 493 LEU C CA 1
ATOM 11962 C C . LEU C 1 514 ? 59.721 81.977 -58.969 1.00 27.53 493 LEU C C 1
ATOM 11963 O O . LEU C 1 514 ? 60.196 82.932 -58.346 1.00 24.63 493 LEU C O 1
ATOM 11968 N N . LEU C 1 515 ? 58.981 82.138 -60.072 1.00 25.03 494 LEU C N 1
ATOM 11969 C CA . LEU C 1 515 ? 58.608 83.468 -60.550 1.00 22.04 494 LEU C CA 1
ATOM 11970 C C . LEU C 1 515 ? 57.866 84.249 -59.478 1.00 24.96 494 LEU C C 1
ATOM 11971 O O . LEU C 1 515 ? 58.183 85.415 -59.215 1.00 26.90 494 LEU C O 1
ATOM 11976 N N . THR C 1 516 ? 56.872 83.611 -58.847 1.00 25.37 495 THR C N 1
ATOM 11977 C CA . THR C 1 516 ? 56.024 84.291 -57.869 1.00 22.82 495 THR C CA 1
ATOM 11978 C C . THR C 1 516 ? 56.822 84.784 -56.666 1.00 22.88 495 THR C C 1
ATOM 11979 O O . THR C 1 516 ? 56.648 85.926 -56.223 1.00 24.94 495 THR C O 1
ATOM 11983 N N . GLU C 1 517 ? 57.707 83.938 -56.125 1.00 19.87 496 GLU C N 1
ATOM 11984 C CA . GLU C 1 517 ? 58.474 84.310 -54.935 1.00 19.10 496 GLU C CA 1
ATOM 11985 C C . GLU C 1 517 ? 59.546 85.356 -55.251 1.00 22.85 496 GLU C C 1
ATOM 11986 O O . GLU C 1 517 ? 59.796 86.266 -54.442 1.00 17.71 496 GLU C O 1
ATOM 11992 N N . GLN C 1 518 ? 60.201 85.235 -56.413 1.00 22.50 497 GLN C N 1
ATOM 11993 C CA . GLN C 1 518 ? 61.161 86.255 -56.819 1.00 18.53 497 GLN C CA 1
ATOM 11994 C C . GLN C 1 518 ? 60.482 87.603 -57.003 1.00 19.83 497 GLN C C 1
ATOM 11995 O O . GLN C 1 518 ? 61.033 88.639 -56.610 1.00 24.14 497 GLN C O 1
ATOM 12001 N N . LEU C 1 519 ? 59.281 87.615 -57.597 1.00 24.70 498 LEU C N 1
ATOM 12002 C CA . LEU C 1 519 ? 58.537 88.866 -57.680 1.00 24.47 498 LEU C CA 1
ATOM 12003 C C . LEU C 1 519 ? 58.249 89.421 -56.295 1.00 22.51 498 LEU C C 1
ATOM 12004 O O . LEU C 1 519 ? 58.330 90.640 -56.073 1.00 22.79 498 LEU C O 1
ATOM 12009 N N . ALA C 1 520 ? 57.879 88.550 -55.353 1.00 17.14 499 ALA C N 1
ATOM 12010 C CA . ALA C 1 520 ? 57.587 89.030 -54.008 1.00 22.53 499 ALA C CA 1
ATOM 12011 C C . ALA C 1 520 ? 58.847 89.571 -53.328 1.00 20.13 499 ALA C C 1
ATOM 12012 O O . ALA C 1 520 ? 58.813 90.652 -52.723 1.00 20.53 499 ALA C O 1
ATOM 12014 N N . PHE C 1 521 ? 59.969 88.838 -53.407 1.00 17.55 500 PHE C N 1
ATOM 12015 C CA . PHE C 1 521 ? 61.229 89.372 -52.876 1.00 22.62 500 PHE C CA 1
ATOM 12016 C C . PHE C 1 521 ? 61.518 90.755 -53.457 1.00 26.55 500 PHE C C 1
ATOM 12017 O O . PHE C 1 521 ? 61.844 91.700 -52.729 1.00 23.24 500 PHE C O 1
ATOM 12025 N N . ALA C 1 522 ? 61.431 90.879 -54.785 1.00 21.15 501 ALA C N 1
ATOM 12026 C CA . ALA C 1 522 ? 61.819 92.126 -55.438 1.00 23.12 501 ALA C CA 1
ATOM 12027 C C . ALA C 1 522 ? 60.875 93.268 -55.067 1.00 23.50 501 ALA C C 1
ATOM 12028 O O . ALA C 1 522 ? 61.323 94.395 -54.827 1.00 21.90 501 ALA C O 1
ATOM 12030 N N . ALA C 1 523 ? 59.569 93.001 -55.018 1.00 24.83 502 ALA C N 1
ATOM 12031 C CA . ALA C 1 523 ? 58.615 94.060 -54.685 1.00 24.03 502 ALA C CA 1
ATOM 12032 C C . ALA C 1 523 ? 58.684 94.440 -53.210 1.00 24.38 502 ALA C C 1
ATOM 12033 O O . ALA C 1 523 ? 58.464 95.609 -52.869 1.00 23.94 502 ALA C O 1
ATOM 12035 N N . ALA C 1 524 ? 58.971 93.472 -52.324 1.00 19.40 503 ALA C N 1
ATOM 12036 C CA . ALA C 1 524 ? 59.180 93.783 -50.909 1.00 23.45 503 ALA C CA 1
ATOM 12037 C C . ALA C 1 524 ? 60.394 94.690 -50.723 1.00 24.78 503 ALA C C 1
ATOM 12038 O O . ALA C 1 524 ? 60.313 95.722 -50.042 1.00 18.45 503 ALA C O 1
ATOM 12040 N N . ALA C 1 525 ? 61.517 94.336 -51.362 1.00 21.28 504 ALA C N 1
ATOM 12041 C CA . ALA C 1 525 ? 62.713 95.171 -51.320 1.00 21.00 504 ALA C CA 1
ATOM 12042 C C . ALA C 1 525 ? 62.406 96.580 -51.807 1.00 27.09 504 ALA C C 1
ATOM 12043 O O . ALA C 1 525 ? 62.758 97.573 -51.151 1.00 23.42 504 ALA C O 1
ATOM 12045 N N . ALA C 1 526 ? 61.709 96.676 -52.945 1.00 24.18 505 ALA C N 1
ATOM 12046 C CA . ALA C 1 526 ? 61.382 97.971 -53.523 1.00 20.79 505 ALA C CA 1
ATOM 12047 C C . ALA C 1 526 ? 60.550 98.809 -52.565 1.00 24.53 505 ALA C C 1
ATOM 12048 O O . ALA C 1 526 ? 60.784 100.018 -52.425 1.00 27.21 505 ALA C O 1
ATOM 12050 N N . GLU C 1 527 ? 59.580 98.187 -51.884 1.00 22.45 506 GLU C N 1
ATOM 12051 C CA . GLU C 1 527 ? 58.754 98.956 -50.962 1.00 25.15 506 GLU C CA 1
ATOM 12052 C C . GLU C 1 527 ? 59.537 99.374 -49.729 1.00 23.90 506 GLU C C 1
ATOM 12053 O O . GLU C 1 527 ? 59.280 100.453 -49.184 1.00 25.03 506 GLU C O 1
ATOM 12059 N N . LEU C 1 528 ? 60.496 98.553 -49.276 1.00 26.68 507 LEU C N 1
ATOM 12060 C CA . LEU C 1 528 ? 61.344 98.988 -48.166 1.00 31.44 507 LEU C CA 1
ATOM 12061 C C . LEU C 1 528 ? 62.162 100.212 -48.561 1.00 31.47 507 LEU C C 1
ATOM 12062 O O . LEU C 1 528 ? 62.365 101.124 -47.749 1.00 21.40 507 LEU C O 1
ATOM 12067 N N . ARG C 1 529 ? 62.607 100.269 -49.818 1.00 29.17 508 ARG C N 1
ATOM 12068 C CA . ARG C 1 529 ? 63.229 101.490 -50.317 1.00 28.59 508 ARG C CA 1
ATOM 12069 C C . ARG C 1 529 ? 62.238 102.651 -50.343 1.00 27.37 508 ARG C C 1
ATOM 12070 O O . ARG C 1 529 ? 62.556 103.752 -49.886 1.00 25.89 508 ARG C O 1
ATOM 12078 N N . GLN C 1 530 ? 61.029 102.423 -50.871 1.00 29.63 509 GLN C N 1
ATOM 12079 C CA . GLN C 1 530 ? 60.050 103.506 -50.964 1.00 27.80 509 GLN C CA 1
ATOM 12080 C C . GLN C 1 530 ? 59.785 104.137 -49.594 1.00 27.40 509 GLN C C 1
ATOM 12081 O O . GLN C 1 530 ? 59.581 105.353 -49.492 1.00 25.50 509 GLN C O 1
ATOM 12087 N N . LEU C 1 531 ? 59.795 103.326 -48.527 1.00 25.01 510 LEU C N 1
ATOM 12088 C CA . LEU C 1 531 ? 59.537 103.804 -47.170 1.00 24.95 510 LEU C CA 1
ATOM 12089 C C . LEU C 1 531 ? 60.734 104.491 -46.523 1.00 29.07 510 LEU C C 1
ATOM 12090 O O . LEU C 1 531 ? 60.581 105.049 -45.435 1.00 32.92 510 LEU C O 1
ATOM 12095 N N . GLY C 1 532 ? 61.908 104.475 -47.151 1.00 33.79 511 GLY C N 1
ATOM 12096 C CA . GLY C 1 532 ? 63.079 105.063 -46.530 1.00 26.52 511 GLY C CA 1
ATOM 12097 C C . GLY C 1 532 ? 63.738 104.182 -45.492 1.00 32.97 511 GLY C C 1
ATOM 12098 O O . GLY C 1 532 ? 64.575 104.665 -44.727 1.00 29.38 511 GLY C O 1
ATOM 12099 N N . ALA C 1 533 ? 63.359 102.912 -45.414 1.00 27.14 512 ALA C N 1
ATOM 12100 C CA . ALA C 1 533 ? 63.953 101.979 -44.456 1.00 29.86 512 ALA C CA 1
ATOM 12101 C C . ALA C 1 533 ? 65.223 101.380 -45.065 1.00 31.97 512 ALA C C 1
ATOM 12102 O O . ALA C 1 533 ? 65.303 100.193 -45.390 1.00 33.60 512 ALA C O 1
ATOM 12104 N N . ASP C 1 534 ? 66.230 102.242 -45.230 1.00 28.84 513 ASP C N 1
ATOM 12105 C CA . ASP C 1 534 ? 67.363 101.870 -46.073 1.00 32.29 513 ASP C CA 1
ATOM 12106 C C . ASP C 1 534 ? 68.276 100.821 -45.438 1.00 32.80 513 ASP C C 1
ATOM 12107 O O . ASP C 1 534 ? 68.868 100.018 -46.166 1.00 31.05 513 ASP C O 1
ATOM 12112 N N . ASP C 1 535 ? 68.431 100.808 -44.112 1.00 29.92 514 ASP C N 1
ATOM 12113 C CA . ASP C 1 535 ? 69.207 99.727 -43.505 1.00 30.63 514 ASP C CA 1
ATOM 12114 C C . ASP C 1 535 ? 68.486 98.396 -43.643 1.00 30.17 514 ASP C C 1
ATOM 12115 O O . ASP C 1 535 ? 69.110 97.376 -43.954 1.00 29.54 514 ASP C O 1
ATOM 12120 N N . ILE C 1 536 ? 67.171 98.392 -43.416 1.00 25.61 515 ILE C N 1
ATOM 12121 C CA . ILE C 1 536 ? 66.393 97.164 -43.557 1.00 26.78 515 ILE C CA 1
ATOM 12122 C C . ILE C 1 536 ? 66.438 96.678 -44.996 1.00 25.25 515 ILE C C 1
ATOM 12123 O O . ILE C 1 536 ? 66.633 95.484 -45.258 1.00 23.56 515 ILE C O 1
ATOM 12128 N N . ALA C 1 537 ? 66.283 97.599 -45.951 1.00 21.39 516 ALA C N 1
ATOM 12129 C CA . ALA C 1 537 ? 66.322 97.231 -47.362 1.00 32.10 516 ALA C CA 1
ATOM 12130 C C . ALA C 1 537 ? 67.674 96.638 -47.756 1.00 32.05 516 ALA C C 1
ATOM 12131 O O . ALA C 1 537 ? 67.726 95.581 -48.397 1.00 32.46 516 ALA C O 1
ATOM 12133 N N . ASP C 1 538 ? 68.779 97.300 -47.376 1.00 24.08 517 ASP C N 1
ATOM 12134 C CA . ASP C 1 538 ? 70.115 96.795 -47.708 1.00 25.38 517 ASP C CA 1
ATOM 12135 C C . ASP C 1 538 ? 70.260 95.321 -47.330 1.00 24.34 517 ASP C C 1
ATOM 12136 O O . ASP C 1 538 ? 70.563 94.475 -48.177 1.00 24.75 517 ASP C O 1
ATOM 12141 N N . ALA C 1 539 ? 69.996 94.997 -46.058 1.00 23.13 518 ALA C N 1
ATOM 12142 C CA . ALA C 1 539 ? 70.180 93.632 -45.580 1.00 26.53 518 ALA C CA 1
ATOM 12143 C C . ALA C 1 539 ? 69.163 92.678 -46.214 1.00 26.10 518 ALA C C 1
ATOM 12144 O O . ALA C 1 539 ? 69.492 91.526 -46.517 1.00 25.50 518 ALA C O 1
ATOM 12146 N N . PHE C 1 540 ? 67.924 93.131 -46.417 1.00 26.78 519 PHE C N 1
ATOM 12147 C CA . PHE C 1 540 ? 66.943 92.286 -47.088 1.00 19.20 519 PHE C CA 1
ATOM 12148 C C . PHE C 1 540 ? 67.379 91.968 -48.514 1.00 20.27 519 PHE C C 1
ATOM 12149 O O . PHE C 1 540 ? 67.288 90.818 -48.962 1.00 20.70 519 PHE C O 1
ATOM 12157 N N . ILE C 1 541 ? 67.875 92.974 -49.231 1.00 21.75 520 ILE C N 1
ATOM 12158 C CA . ILE C 1 541 ? 68.301 92.792 -50.618 1.00 29.67 520 ILE C CA 1
ATOM 12159 C C . ILE C 1 541 ? 69.483 91.833 -50.688 1.00 29.67 520 ILE C C 1
ATOM 12160 O O . ILE C 1 541 ? 69.514 90.912 -51.517 1.00 26.41 520 ILE C O 1
ATOM 12165 N N . GLU C 1 542 ? 70.462 92.017 -49.794 1.00 31.65 521 GLU C N 1
ATOM 12166 C CA . GLU C 1 542 ? 71.679 91.207 -49.837 1.00 31.25 521 GLU C CA 1
ATOM 12167 C C . GLU C 1 542 ? 71.382 89.734 -49.583 1.00 25.92 521 GLU C C 1
ATOM 12168 O O . GLU C 1 542 ? 72.047 88.862 -50.148 1.00 27.83 521 GLU C O 1
ATOM 12174 N N . THR C 1 543 ? 70.376 89.438 -48.770 1.00 22.46 522 THR C N 1
ATOM 12175 C CA . THR C 1 543 ? 70.037 88.056 -48.458 1.00 24.13 522 THR C CA 1
ATOM 12176 C C . THR C 1 543 ? 68.993 87.503 -49.431 1.00 23.88 522 THR C C 1
ATOM 12177 O O . THR C 1 543 ? 69.287 86.575 -50.189 1.00 21.32 522 THR C O 1
ATOM 12181 N N . ARG C 1 544 ? 67.786 88.089 -49.461 1.00 20.86 523 ARG C N 1
ATOM 12182 C CA . ARG C 1 544 ? 66.712 87.492 -50.250 1.00 22.96 523 ARG C CA 1
ATOM 12183 C C . ARG C 1 544 ? 66.979 87.569 -51.743 1.00 28.13 523 ARG C C 1
ATOM 12184 O O . ARG C 1 544 ? 66.605 86.648 -52.477 1.00 30.24 523 ARG C O 1
ATOM 12192 N N . LEU C 1 545 ? 67.649 88.620 -52.212 1.00 22.51 524 LEU C N 1
ATOM 12193 C CA . LEU C 1 545 ? 67.950 88.712 -53.630 1.00 28.33 524 LEU C CA 1
ATOM 12194 C C . LEU C 1 545 ? 69.356 88.253 -53.978 1.00 34.51 524 LEU C C 1
ATOM 12195 O O . LEU C 1 545 ? 69.600 87.912 -55.137 1.00 44.88 524 LEU C O 1
ATOM 12200 N N . GLY C 1 546 ? 70.276 88.215 -53.017 1.00 32.01 525 GLY C N 1
ATOM 12201 C CA . GLY C 1 546 ? 71.649 87.877 -53.338 1.00 29.68 525 GLY C CA 1
ATOM 12202 C C . GLY C 1 546 ? 72.237 86.677 -52.622 1.00 31.47 525 GLY C C 1
ATOM 12203 O O . GLY C 1 546 ? 73.346 86.251 -52.948 1.00 38.76 525 GLY C O 1
ATOM 12204 N N . GLY C 1 547 ? 71.511 86.103 -51.666 1.00 32.46 526 GLY C N 1
ATOM 12205 C CA . GLY C 1 547 ? 72.036 85.024 -50.856 1.00 31.49 526 GLY C CA 1
ATOM 12206 C C . GLY C 1 547 ? 71.768 83.644 -51.448 1.00 33.03 526 GLY C C 1
ATOM 12207 O O . GLY C 1 547 ? 71.179 83.493 -52.519 1.00 34.69 526 GLY C O 1
ATOM 12208 N N . LEU C 1 548 ? 72.216 82.629 -50.711 1.00 28.08 527 LEU C N 1
ATOM 12209 C CA . LEU C 1 548 ? 72.166 81.225 -51.095 1.00 29.22 527 LEU C CA 1
ATOM 12210 C C . LEU C 1 548 ? 71.004 80.510 -50.414 1.00 26.49 527 LEU C C 1
ATOM 12211 O O . LEU C 1 548 ? 70.386 81.013 -49.467 1.00 21.10 527 LEU C O 1
ATOM 12216 N N . TRP C 1 549 ? 70.716 79.314 -50.926 1.00 22.68 528 TRP C N 1
ATOM 12217 C CA . TRP C 1 549 ? 69.649 78.462 -50.406 1.00 22.47 528 TRP C CA 1
ATOM 12218 C C . TRP C 1 549 ? 69.778 78.310 -48.898 1.00 24.68 528 TRP C C 1
ATOM 12219 O O . TRP C 1 549 ? 70.874 78.088 -48.379 1.00 22.61 528 TRP C O 1
ATOM 12230 N N . ARG C 1 550 ? 68.662 78.468 -48.194 1.00 20.50 529 ARG C N 1
ATOM 12231 C CA . ARG C 1 550 ? 68.640 78.301 -46.745 1.00 20.06 529 ARG C CA 1
ATOM 12232 C C . ARG C 1 550 ? 67.302 77.691 -46.349 1.00 17.21 529 ARG C C 1
ATOM 12233 O O . ARG C 1 550 ? 66.308 77.809 -47.066 1.00 18.30 529 ARG C O 1
ATOM 12241 N N . THR C 1 551 ? 67.290 77.047 -45.193 1.00 17.75 530 THR C N 1
ATOM 12242 C CA . THR C 1 551 ? 66.075 76.456 -44.660 1.00 20.45 530 THR C CA 1
ATOM 12243 C C . THR C 1 551 ? 65.746 76.930 -43.254 1.00 25.17 530 THR C C 1
ATOM 12244 O O . THR C 1 551 ? 64.640 76.650 -42.782 1.00 25.13 530 THR C O 1
ATOM 12248 N N . THR C 1 552 ? 66.656 77.628 -42.568 1.00 17.33 531 THR C N 1
ATOM 12249 C CA . THR C 1 552 ? 66.364 78.128 -41.232 1.00 17.05 531 THR C CA 1
ATOM 12250 C C . THR C 1 552 ? 66.844 79.564 -41.116 1.00 24.13 531 THR C C 1
ATOM 12251 O O . THR C 1 552 ? 67.707 80.027 -41.878 1.00 19.56 531 THR C O 1
ATOM 12255 N N . TYR C 1 553 ? 66.299 80.245 -40.113 1.00 18.77 532 TYR C N 1
ATOM 12256 C CA . TYR C 1 553 ? 66.617 81.644 -39.872 1.00 22.94 532 TYR C CA 1
ATOM 12257 C C . TYR C 1 553 ? 67.942 81.803 -39.137 1.00 19.77 532 TYR C C 1
ATOM 12258 O O . TYR C 1 553 ? 68.439 80.887 -38.474 1.00 19.72 532 TYR C O 1
ATOM 12267 N N . GLY C 1 554 ? 68.511 82.998 -39.267 1.00 22.85 533 GLY C N 1
ATOM 12268 C CA . GLY C 1 554 ? 69.783 83.318 -38.658 1.00 20.32 533 GLY C CA 1
ATOM 12269 C C . GLY C 1 554 ? 70.960 83.366 -39.603 1.00 20.85 533 GLY C C 1
ATOM 12270 O O . GLY C 1 554 ? 72.104 83.297 -39.137 1.00 26.73 533 GLY C O 1
ATOM 12271 N N . MET C 1 555 ? 70.726 83.487 -40.912 1.00 19.83 534 MET C N 1
ATOM 12272 C CA . MET C 1 555 ? 71.812 83.452 -41.896 1.00 25.14 534 MET C CA 1
ATOM 12273 C C . MET C 1 555 ? 72.286 84.875 -42.232 1.00 27.48 534 MET C C 1
ATOM 12274 O O . MET C 1 555 ? 72.294 85.313 -43.381 1.00 31.11 534 MET C O 1
ATOM 12279 N N . LEU C 1 556 ? 72.692 85.599 -41.194 1.00 29.25 535 LEU C N 1
ATOM 12280 C CA . LEU C 1 556 ? 73.237 86.949 -41.321 1.00 33.97 535 LEU C CA 1
ATOM 12281 C C . LEU C 1 556 ? 74.646 86.952 -40.756 1.00 29.73 535 LEU C C 1
ATOM 12282 O O . LEU C 1 556 ? 74.939 86.229 -39.794 1.00 34.11 535 LEU C O 1
ATOM 12287 N N . ASP C 1 557 ? 75.534 87.713 -41.384 1.00 33.74 536 ASP C N 1
ATOM 12288 C CA . ASP C 1 557 ? 76.874 87.901 -40.856 1.00 40.19 536 ASP C CA 1
ATOM 12289 C C . ASP C 1 557 ? 76.968 89.267 -40.169 1.00 43.21 536 ASP C C 1
ATOM 12290 O O . ASP C 1 557 ? 76.016 90.054 -40.168 1.00 41.51 536 ASP C O 1
ATOM 12295 N N . ALA C 1 558 ? 78.145 89.562 -39.597 1.00 37.66 537 ALA C N 1
ATOM 12296 C CA . ALA C 1 558 ? 78.285 90.740 -38.746 1.00 45.09 537 ALA C CA 1
ATOM 12297 C C . ALA C 1 558 ? 78.092 92.055 -39.497 1.00 49.51 537 ALA C C 1
ATOM 12298 O O . ALA C 1 558 ? 77.769 93.065 -38.860 1.00 53.56 537 ALA C O 1
ATOM 12300 N N . ARG C 1 559 ? 78.209 92.055 -40.830 1.00 39.55 538 ARG C N 1
ATOM 12301 C CA . ARG C 1 559 ? 78.139 93.295 -41.600 1.00 34.45 538 ARG C CA 1
ATOM 12302 C C . ARG C 1 559 ? 76.725 93.863 -41.667 1.00 44.23 538 ARG C C 1
ATOM 12303 O O . ARG C 1 559 ? 76.556 95.028 -42.035 1.00 51.97 538 ARG C O 1
ATOM 12311 N N . HIS C 1 560 ? 75.716 93.079 -41.297 1.00 40.77 539 HIS C N 1
ATOM 12312 C CA . HIS C 1 560 ? 74.321 93.502 -41.366 1.00 47.48 539 HIS C CA 1
ATOM 12313 C C . HIS C 1 560 ? 73.834 94.200 -40.101 1.00 42.02 539 HIS C C 1
ATOM 12314 O O . HIS C 1 560 ? 72.716 94.727 -40.100 1.00 49.49 539 HIS C O 1
ATOM 12321 N N . ASN C 1 561 ? 74.640 94.212 -39.043 1.00 39.29 540 ASN C N 1
ATOM 12322 C CA . ASN C 1 561 ? 74.345 94.878 -37.774 1.00 30.88 540 ASN C CA 1
ATOM 12323 C C . ASN C 1 561 ? 72.968 94.471 -37.232 1.00 30.06 540 ASN C C 1
ATOM 12324 O O . ASN C 1 561 ? 72.001 95.245 -37.243 1.00 29.62 540 ASN C O 1
ATOM 12329 N N . ALA C 1 562 ? 72.916 93.233 -36.725 1.00 27.69 541 ALA C N 1
ATOM 12330 C CA . ALA C 1 562 ? 71.635 92.641 -36.337 1.00 27.37 541 ALA C CA 1
ATOM 12331 C C . ALA C 1 562 ? 70.955 93.436 -35.225 1.00 24.41 541 ALA C C 1
ATOM 12332 O O . ALA C 1 562 ? 69.736 93.653 -35.262 1.00 26.26 541 ALA C O 1
ATOM 12334 N N . MET C 1 563 ? 71.729 93.879 -34.230 1.00 29.00 542 MET C N 1
ATOM 12335 C CA . MET C 1 563 ? 71.149 94.583 -33.090 1.00 25.19 542 MET C CA 1
ATOM 12336 C C . MET C 1 563 ? 70.449 95.865 -33.530 1.00 32.67 542 MET C C 1
ATOM 12337 O O . MET C 1 563 ? 69.366 96.194 -33.023 1.00 26.43 542 MET C O 1
ATOM 12342 N N . ARG C 1 564 ? 71.031 96.581 -34.502 1.00 25.85 543 ARG C N 1
ATOM 12343 C CA . ARG C 1 564 ? 70.387 97.789 -35.018 1.00 34.10 543 ARG C CA 1
ATOM 12344 C C . ARG C 1 564 ? 69.079 97.463 -35.729 1.00 28.49 543 ARG C C 1
ATOM 12345 O O . ARG C 1 564 ? 68.104 98.211 -35.604 1.00 33.61 543 ARG C O 1
ATOM 12353 N N . ILE C 1 565 ? 69.048 96.373 -36.499 1.00 24.90 544 ILE C N 1
ATOM 12354 C CA . ILE C 1 565 ? 67.801 95.948 -37.137 1.00 26.86 544 ILE C CA 1
ATOM 12355 C C . ILE C 1 565 ? 66.719 95.719 -36.084 1.00 26.76 544 ILE C C 1
ATOM 12356 O O . ILE C 1 565 ? 65.571 96.144 -36.245 1.00 27.14 544 ILE C O 1
ATOM 12361 N N . ILE C 1 566 ? 67.078 95.049 -34.988 1.00 31.31 545 ILE C N 1
ATOM 12362 C CA . ILE C 1 566 ? 66.115 94.735 -33.941 1.00 20.83 545 ILE C CA 1
ATOM 12363 C C . ILE C 1 566 ? 65.616 96.010 -33.267 1.00 23.97 545 ILE C C 1
ATOM 12364 O O . ILE C 1 566 ? 64.407 96.186 -33.054 1.00 26.29 545 ILE C O 1
ATOM 12369 N N . ASP C 1 567 ? 66.536 96.921 -32.923 1.00 23.07 546 ASP C N 1
ATOM 12370 C CA . ASP C 1 567 ? 66.136 98.155 -32.255 1.00 29.73 546 ASP C CA 1
ATOM 12371 C C . ASP C 1 567 ? 65.336 99.069 -33.177 1.00 31.13 546 ASP C C 1
ATOM 12372 O O . ASP C 1 567 ? 64.466 99.805 -32.704 1.00 34.68 546 ASP C O 1
ATOM 12377 N N . GLN C 1 568 ? 65.610 99.039 -34.486 1.00 26.64 547 GLN C N 1
ATOM 12378 C CA . GLN C 1 568 ? 64.870 99.889 -35.418 1.00 31.60 547 GLN C CA 1
ATOM 12379 C C . GLN C 1 568 ? 63.418 99.433 -35.555 1.00 30.54 547 GLN C C 1
ATOM 12380 O O . GLN C 1 568 ? 62.507 100.262 -35.637 1.00 32.74 547 GLN C O 1
ATOM 12386 N N . LEU C 1 569 ? 63.182 98.119 -35.584 1.00 22.58 548 LEU C N 1
ATOM 12387 C CA . LEU C 1 569 ? 61.861 97.580 -35.876 1.00 21.90 548 LEU C CA 1
ATOM 12388 C C . LEU C 1 569 ? 61.085 97.177 -34.632 1.00 23.76 548 LEU C C 1
ATOM 12389 O O . LEU C 1 569 ? 59.847 97.223 -34.648 1.00 27.20 548 LEU C O 1
ATOM 12394 N N . TYR C 1 570 ? 61.789 96.826 -33.549 1.00 24.48 549 TYR C N 1
ATOM 12395 C CA . TYR C 1 570 ? 61.181 96.367 -32.296 1.00 26.04 549 TYR C CA 1
ATOM 12396 C C . TYR C 1 570 ? 61.776 97.132 -31.116 1.00 32.29 549 TYR C C 1
ATOM 12397 O O . TYR C 1 570 ? 62.356 96.533 -30.206 1.00 31.21 549 TYR C O 1
ATOM 12406 N N . PRO C 1 571 ? 61.633 98.466 -31.092 1.00 29.93 550 PRO C N 1
ATOM 12407 C CA . PRO C 1 571 ? 62.233 99.250 -30.002 1.00 32.02 550 PRO C CA 1
ATOM 12408 C C . PRO C 1 571 ? 61.708 98.806 -28.643 1.00 39.27 550 PRO C C 1
ATOM 12409 O O . PRO C 1 571 ? 60.541 98.438 -28.494 1.00 40.25 550 PRO C O 1
ATOM 12413 N N . ALA C 1 572 ? 62.604 98.811 -27.658 1.00 40.42 551 ALA C N 1
ATOM 12414 C CA . ALA C 1 572 ? 62.283 98.293 -26.335 1.00 43.78 551 ALA C CA 1
ATOM 12415 C C . ALA C 1 572 ? 61.187 99.115 -25.669 1.00 51.90 551 ALA C C 1
ATOM 12416 O O . ALA C 1 572 ? 61.193 100.350 -25.708 1.00 41.07 551 ALA C O 1
ATOM 12418 N N . SER C 1 573 ? 60.242 98.405 -25.061 1.00 64.93 552 SER C N 1
ATOM 12419 C CA . SER C 1 573 ? 59.169 98.996 -24.286 1.00 76.01 552 SER C CA 1
ATOM 12420 C C . SER C 1 573 ? 59.169 98.338 -22.920 1.00 82.77 552 SER C C 1
ATOM 12421 O O . SER C 1 573 ? 59.580 98.946 -21.929 1.00 84.30 552 SER C O 1
ATOM 12424 N N . LYS D 1 33 ? 18.848 62.077 -50.602 1.00 62.44 12 LYS D N 1
ATOM 12425 C CA . LYS D 1 33 ? 20.176 62.683 -50.672 1.00 56.81 12 LYS D CA 1
ATOM 12426 C C . LYS D 1 33 ? 20.147 63.948 -51.540 1.00 58.27 12 LYS D C 1
ATOM 12427 O O . LYS D 1 33 ? 19.483 63.987 -52.578 1.00 62.62 12 LYS D O 1
ATOM 12429 N N . THR D 1 34 ? 20.879 64.979 -51.117 1.00 50.14 13 THR D N 1
ATOM 12430 C CA . THR D 1 34 ? 20.966 66.227 -51.868 1.00 44.20 13 THR D CA 1
ATOM 12431 C C . THR D 1 34 ? 22.098 66.221 -52.893 1.00 39.14 13 THR D C 1
ATOM 12432 O O . THR D 1 34 ? 22.143 67.108 -53.755 1.00 41.75 13 THR D O 1
ATOM 12436 N N . HIS D 1 35 ? 23.006 65.255 -52.814 1.00 32.10 14 HIS D N 1
ATOM 12437 C CA . HIS D 1 35 ? 24.229 65.290 -53.600 1.00 32.41 14 HIS D CA 1
ATOM 12438 C C . HIS D 1 35 ? 24.908 63.931 -53.480 1.00 37.05 14 HIS D C 1
ATOM 12439 O O . HIS D 1 35 ? 24.587 63.141 -52.588 1.00 41.10 14 HIS D O 1
ATOM 12446 N N . GLU D 1 36 ? 25.832 63.663 -54.400 1.00 34.19 15 GLU D N 1
ATOM 12447 C CA . GLU D 1 36 ? 26.745 62.525 -54.336 1.00 32.62 15 GLU D CA 1
ATOM 12448 C C . GLU D 1 36 ? 28.117 62.972 -53.838 1.00 33.34 15 GLU D C 1
ATOM 12449 O O . GLU D 1 36 ? 28.537 64.109 -54.071 1.00 40.92 15 GLU D O 1
ATOM 12455 N N . VAL D 1 37 ? 28.827 62.061 -53.168 1.00 29.98 16 VAL D N 1
ATOM 12456 C CA . VAL D 1 37 ? 30.197 62.290 -52.714 1.00 34.27 16 VAL D CA 1
ATOM 12457 C C . VAL D 1 37 ? 31.150 61.618 -53.692 1.00 37.38 16 VAL D C 1
ATOM 12458 O O . VAL D 1 37 ? 31.134 60.390 -53.821 1.00 33.46 16 VAL D O 1
ATOM 12462 N N . THR D 1 38 ? 31.974 62.413 -54.385 1.00 34.36 17 THR D N 1
ATOM 12463 C CA . THR D 1 38 ? 32.833 61.914 -55.459 1.00 25.49 17 THR D CA 1
ATOM 12464 C C . THR D 1 38 ? 34.253 62.471 -55.320 1.00 29.22 17 THR D C 1
ATOM 12465 O O . THR D 1 38 ? 34.508 63.430 -54.577 1.00 29.10 17 THR D O 1
ATOM 12469 N N . ASN D 1 39 ? 35.193 61.844 -56.044 1.00 27.05 18 ASN D N 1
ATOM 12470 C CA . ASN D 1 39 ? 36.574 62.350 -56.164 1.00 29.58 18 ASN D CA 1
ATOM 12471 C C . ASN D 1 39 ? 37.303 62.380 -54.818 1.00 26.97 18 ASN D C 1
ATOM 12472 O O . ASN D 1 39 ? 37.998 63.345 -54.486 1.00 27.54 18 ASN D O 1
ATOM 12477 N N . GLN D 1 40 ? 37.158 61.313 -54.037 1.00 25.10 19 GLN D N 1
ATOM 12478 C CA . GLN D 1 40 ? 37.763 61.229 -52.714 1.00 21.54 19 GLN D CA 1
ATOM 12479 C C . GLN D 1 40 ? 38.949 60.280 -52.752 1.00 27.42 19 GLN D C 1
ATOM 12480 O O . GLN D 1 40 ? 38.911 59.258 -53.442 1.00 30.39 19 GLN D O 1
ATOM 12486 N N . THR D 1 41 ? 39.985 60.604 -51.980 1.00 26.34 20 THR D N 1
ATOM 12487 C CA . THR D 1 41 ? 41.196 59.786 -51.969 1.00 30.73 20 THR D CA 1
ATOM 12488 C C . THR D 1 41 ? 40.989 58.559 -51.085 1.00 34.48 20 THR D C 1
ATOM 12489 O O . THR D 1 41 ? 40.602 58.702 -49.921 1.00 34.97 20 THR D O 1
ATOM 12493 N N . PRO D 1 42 ? 41.228 57.352 -51.595 1.00 36.37 21 PRO D N 1
ATOM 12494 C CA . PRO D 1 42 ? 41.111 56.167 -50.745 1.00 37.59 21 PRO D CA 1
ATOM 12495 C C . PRO D 1 42 ? 42.158 56.196 -49.649 1.00 40.45 21 PRO D C 1
ATOM 12496 O O . PRO D 1 42 ? 43.233 56.806 -49.810 1.00 36.15 21 PRO D O 1
ATOM 12500 N N . PRO D 1 43 ? 41.882 55.565 -48.501 1.00 45.10 22 PRO D N 1
ATOM 12501 C CA . PRO D 1 43 ? 42.839 55.633 -47.387 1.00 44.69 22 PRO D CA 1
ATOM 12502 C C . PRO D 1 43 ? 44.164 54.972 -47.757 1.00 38.97 22 PRO D C 1
ATOM 12503 O O . PRO D 1 43 ? 44.212 53.989 -48.504 1.00 35.57 22 PRO D O 1
ATOM 12507 N N . ILE D 1 44 ? 45.255 55.532 -47.221 1.00 43.76 23 ILE D N 1
ATOM 12508 C 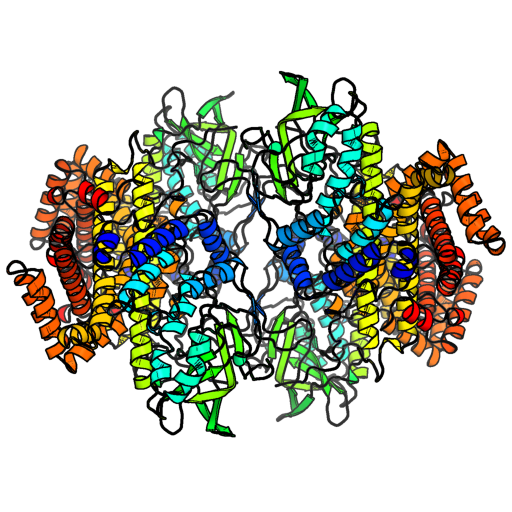CA . ILE D 1 44 ? 46.595 54.995 -47.463 1.00 45.15 23 ILE D CA 1
ATOM 12509 C C . ILE D 1 44 ? 46.851 53.727 -46.647 1.00 44.27 23 ILE D C 1
ATOM 12510 O O . ILE D 1 44 ? 47.791 52.980 -46.937 1.00 51.35 23 ILE D O 1
ATOM 12515 N N . THR D 1 45 ? 46.008 53.480 -45.647 1.00 46.93 24 THR D N 1
ATOM 12516 C CA . THR D 1 45 ? 45.983 52.286 -44.805 1.00 42.98 24 THR D CA 1
ATOM 12517 C C . THR D 1 45 ? 46.021 50.971 -45.588 1.00 35.81 24 THR D C 1
ATOM 12518 O O . THR D 1 45 ? 45.469 50.852 -46.686 1.00 40.17 24 THR D O 1
ATOM 12522 N N . GLY D 1 46 ? 46.641 49.953 -44.975 1.00 33.61 25 GLY D N 1
ATOM 12523 C CA . GLY D 1 46 ? 46.679 48.597 -45.492 1.00 32.54 25 GLY D CA 1
ATOM 12524 C C . GLY D 1 46 ? 47.928 48.226 -46.287 1.00 30.16 25 GLY D C 1
ATOM 12525 O O . GLY D 1 46 ? 48.072 47.054 -46.660 1.00 29.24 25 GLY D O 1
ATOM 12526 N N . THR D 1 47 ? 48.824 49.171 -46.566 1.00 20.41 26 THR D N 1
ATOM 12527 C CA . THR D 1 47 ? 50.032 48.831 -47.313 1.00 25.58 26 THR D CA 1
ATOM 12528 C C . THR D 1 47 ? 51.229 48.743 -46.359 1.00 26.90 26 THR D C 1
ATOM 12529 O O . THR D 1 47 ? 51.061 48.693 -45.135 1.00 26.75 26 THR D O 1
ATOM 12533 N N . ASN D 1 48 ? 52.448 48.763 -46.901 1.00 22.13 27 ASN D N 1
ATOM 12534 C CA . ASN D 1 48 ? 53.658 48.587 -46.097 1.00 24.49 27 ASN D CA 1
ATOM 12535 C C . ASN D 1 48 ? 54.509 49.854 -46.164 1.00 24.90 27 ASN D C 1
ATOM 12536 O O . ASN D 1 48 ? 55.003 50.208 -47.236 1.00 26.60 27 ASN D O 1
ATOM 12541 N N . ALA D 1 49 ? 54.707 50.518 -45.010 1.00 27.13 28 ALA D N 1
ATOM 12542 C CA . ALA D 1 49 ? 55.454 51.778 -44.991 1.00 21.17 28 ALA D CA 1
ATOM 12543 C C . ALA D 1 49 ? 56.943 51.563 -45.235 1.00 21.33 28 ALA D C 1
ATOM 12544 O O . ALA D 1 49 ? 57.632 52.480 -45.711 1.00 23.29 28 ALA D O 1
ATOM 12546 N N . TYR D 1 50 ? 57.461 50.372 -44.909 1.00 17.26 29 TYR D N 1
ATOM 12547 C CA . TYR D 1 50 ? 58.872 50.057 -45.156 1.00 19.45 29 TYR D CA 1
ATOM 12548 C C . TYR D 1 50 ? 59.106 49.681 -46.615 1.00 23.26 29 TYR D C 1
ATOM 12549 O O . TYR D 1 50 ? 59.987 50.240 -47.276 1.00 20.61 29 TYR D O 1
ATOM 12558 N N . LEU D 1 51 ? 58.320 48.737 -47.140 1.00 19.10 30 LEU D N 1
ATOM 12559 C CA . LEU D 1 51 ? 58.462 48.386 -48.547 1.00 20.65 30 LEU D CA 1
ATOM 12560 C C . LEU D 1 51 ? 58.038 49.523 -49.469 1.00 25.20 30 LEU D C 1
ATOM 12561 O O . LEU D 1 51 ? 58.390 49.499 -50.652 1.00 25.80 30 LEU D O 1
ATOM 12566 N N . GLY D 1 52 ? 57.270 50.500 -48.973 1.00 21.49 31 GLY D N 1
ATOM 12567 C CA . GLY D 1 52 ? 56.951 51.639 -49.812 1.00 17.47 31 GLY D CA 1
ATOM 12568 C C . GLY D 1 52 ? 58.015 52.714 -49.857 1.00 19.56 31 GLY D C 1
ATOM 12569 O O . GLY D 1 52 ? 57.795 53.767 -50.470 1.00 20.90 31 GLY D O 1
ATOM 12570 N N . ASP D 1 53 ? 59.179 52.458 -49.241 1.00 23.21 32 ASP D N 1
ATOM 12571 C CA . ASP D 1 53 ? 60.222 53.461 -49.006 1.00 19.58 32 ASP D CA 1
ATOM 12572 C C . ASP D 1 53 ? 61.551 52.910 -49.506 1.00 21.43 32 ASP D C 1
ATOM 12573 O O . ASP D 1 53 ? 62.333 52.349 -48.724 1.00 20.97 32 ASP D O 1
ATOM 12578 N N . PRO D 1 54 ? 61.840 53.042 -50.808 1.00 27.09 33 PRO D N 1
ATOM 12579 C CA . PRO D 1 54 ? 63.093 52.476 -51.337 1.00 24.23 33 PRO D CA 1
ATOM 12580 C C . PRO D 1 54 ? 64.350 53.051 -50.707 1.00 25.08 33 PRO D C 1
ATOM 12581 O O . PRO D 1 54 ? 65.333 52.319 -50.544 1.00 26.87 33 PRO D O 1
ATOM 12585 N N . LEU D 1 55 ? 64.368 54.336 -50.346 1.00 27.59 34 LEU D N 1
ATOM 12586 C CA . LEU D 1 55 ? 65.563 54.879 -49.710 1.00 20.26 34 LEU D CA 1
ATOM 12587 C C . LEU D 1 55 ? 65.842 54.166 -48.390 1.00 18.59 34 LEU D C 1
ATOM 12588 O O . LEU D 1 55 ? 66.985 53.781 -48.110 1.00 22.38 34 LEU D O 1
ATOM 12593 N N . LEU D 1 56 ? 64.802 53.969 -47.575 1.00 19.39 35 LEU D N 1
ATOM 12594 C CA . LEU D 1 56 ? 64.966 53.257 -46.312 1.00 16.62 35 LEU D CA 1
ATOM 12595 C C . LEU D 1 56 ? 65.409 51.824 -46.547 1.00 17.06 35 LEU D C 1
ATOM 12596 O O . LEU D 1 56 ? 66.274 51.307 -45.826 1.00 20.54 35 LEU D O 1
ATOM 12601 N N . MET D 1 57 ? 64.840 51.163 -47.563 1.00 17.58 36 MET D N 1
ATOM 12602 C CA . MET D 1 57 ? 65.278 49.801 -47.868 1.00 18.34 36 MET D CA 1
ATOM 12603 C C . MET D 1 57 ? 66.744 49.778 -48.275 1.00 25.87 36 MET D C 1
ATOM 12604 O O . MET D 1 57 ? 67.477 48.836 -47.942 1.00 22.40 36 MET D O 1
ATOM 12609 N N . GLN D 1 58 ? 67.187 50.800 -49.016 1.00 21.51 37 GLN D N 1
ATOM 12610 C CA . GLN D 1 58 ? 68.596 50.876 -49.389 1.00 23.42 37 GLN D CA 1
ATOM 12611 C C . GLN D 1 58 ? 69.471 51.075 -48.158 1.00 22.54 37 GLN D C 1
ATOM 12612 O O . GLN D 1 58 ? 70.538 50.467 -48.045 1.00 22.97 37 GLN D O 1
ATOM 12618 N N . ILE D 1 59 ? 69.026 51.929 -47.229 1.00 25.40 38 ILE D N 1
ATOM 12619 C CA . ILE D 1 59 ? 69.751 52.169 -45.982 1.00 28.42 38 ILE D CA 1
ATOM 12620 C C . ILE D 1 59 ? 69.922 50.875 -45.194 1.00 30.15 38 ILE D C 1
ATOM 12621 O O . ILE D 1 59 ? 70.974 50.629 -44.586 1.00 28.90 38 ILE D O 1
ATOM 12626 N N . ALA D 1 60 ? 68.918 50.006 -45.226 1.00 24.88 39 ALA D N 1
ATOM 12627 C CA . ALA D 1 60 ? 68.954 48.771 -44.459 1.00 24.82 39 ALA D CA 1
ATOM 12628 C C . ALA D 1 60 ? 69.450 47.577 -45.271 1.00 25.34 39 ALA D C 1
ATOM 12629 O O . ALA D 1 60 ? 69.393 46.444 -44.782 1.00 22.66 39 ALA D O 1
ATOM 12631 N N . ALA D 1 61 ? 69.949 47.808 -46.490 1.00 20.38 40 ALA D N 1
ATOM 12632 C CA . ALA D 1 61 ? 70.133 46.715 -47.447 1.00 31.20 40 ALA D CA 1
ATOM 12633 C C . ALA D 1 61 ? 71.088 45.643 -46.929 1.00 33.98 40 ALA D C 1
ATOM 12634 O O . ALA D 1 61 ? 70.918 44.462 -47.247 1.00 29.50 40 ALA D O 1
ATOM 12636 N N . ARG D 1 62 ? 72.085 46.022 -46.130 1.00 26.22 41 ARG D N 1
ATOM 12637 C CA . ARG D 1 62 ? 73.050 45.050 -45.641 1.00 30.01 41 ARG D CA 1
ATOM 12638 C C . ARG D 1 62 ? 72.650 44.453 -44.293 1.00 31.76 41 ARG D C 1
ATOM 12639 O O . ARG D 1 62 ? 73.386 43.614 -43.764 1.00 31.98 41 ARG D O 1
ATOM 12641 N N . PHE D 1 63 ? 71.494 44.834 -43.738 1.00 27.11 42 PHE D N 1
ATOM 12642 C CA . PHE D 1 63 ? 71.018 44.174 -42.531 1.00 25.77 42 PHE D CA 1
ATOM 12643 C C . PHE D 1 63 ? 70.788 42.683 -42.813 1.00 24.11 42 PHE D C 1
ATOM 12644 O O . PHE D 1 63 ? 70.470 42.298 -43.943 1.00 30.99 42 PHE D O 1
ATOM 12652 N N . PRO D 1 64 ? 70.928 41.820 -41.808 1.00 25.14 43 PRO D N 1
ATOM 12653 C CA . PRO D 1 64 ? 70.598 40.406 -42.014 1.00 32.25 43 PRO D CA 1
ATOM 12654 C C . PRO D 1 64 ? 69.120 40.218 -42.338 1.00 34.96 43 PRO D C 1
ATOM 12655 O O . PRO D 1 64 ? 68.264 41.043 -42.004 1.00 32.27 43 PRO D O 1
ATOM 12659 N N . LYS D 1 65 ? 68.834 39.077 -42.973 1.00 29.46 44 LYS D N 1
ATOM 12660 C CA . LYS D 1 65 ? 67.490 38.753 -43.445 1.00 26.71 44 LYS D CA 1
ATOM 12661 C C . LYS D 1 65 ? 66.441 38.845 -42.338 1.00 23.30 44 LYS D C 1
ATOM 12662 O O . LYS D 1 65 ? 65.314 39.304 -42.575 1.00 24.07 44 LYS D O 1
ATOM 12668 N N . GLU D 1 66 ? 66.778 38.370 -41.134 1.00 23.44 45 GLU D N 1
ATOM 12669 C CA . GLU D 1 66 ? 65.828 38.389 -40.024 1.00 32.53 45 GLU D CA 1
ATOM 12670 C C . GLU D 1 66 ? 65.412 39.813 -39.684 1.00 33.19 45 GLU D C 1
ATOM 12671 O O . GLU D 1 66 ? 64.260 40.059 -39.309 1.00 32.11 45 GLU D O 1
ATOM 12677 N N . LEU D 1 67 ? 66.341 40.767 -39.807 1.00 28.83 46 LEU D N 1
ATOM 12678 C CA . LEU D 1 67 ? 66.000 42.169 -39.561 1.00 28.59 46 LEU D CA 1
ATOM 12679 C C . LEU D 1 67 ? 65.085 42.721 -40.654 1.00 24.65 46 LEU D C 1
ATOM 12680 O O . LEU D 1 67 ? 64.181 43.510 -40.368 1.00 25.35 46 LEU D O 1
ATOM 12685 N N . HIS D 1 68 ? 65.306 42.317 -41.913 1.00 21.97 47 HIS D N 1
ATOM 12686 C CA . HIS D 1 68 ? 64.394 42.697 -42.988 1.00 23.95 47 HIS D CA 1
ATOM 12687 C C . HIS D 1 68 ? 62.980 42.182 -42.713 1.00 23.66 47 HIS D C 1
ATOM 12688 O O . HIS D 1 68 ? 62.004 42.921 -42.848 1.00 22.90 47 HIS D O 1
ATOM 12695 N N . THR D 1 69 ? 62.860 40.920 -42.294 1.00 23.91 48 THR D N 1
ATOM 12696 C CA . THR D 1 69 ? 61.553 40.358 -41.962 1.00 26.40 48 THR D CA 1
ATOM 12697 C C . THR D 1 69 ? 60.859 41.184 -40.884 1.00 23.24 48 THR D C 1
ATOM 12698 O O . THR D 1 69 ? 59.664 41.489 -40.998 1.00 22.98 48 THR D O 1
ATOM 12702 N N . GLU D 1 70 ? 61.604 41.595 -39.850 1.00 21.76 49 GLU D N 1
ATOM 12703 C CA . GLU D 1 70 ? 61.002 42.399 -38.790 1.00 24.82 49 GLU D CA 1
ATOM 12704 C C . GLU D 1 70 ? 60.652 43.813 -39.275 1.00 23.67 49 GLU D C 1
ATOM 12705 O O . GLU D 1 70 ? 59.618 44.366 -38.887 1.00 22.84 49 GLU D O 1
ATOM 12711 N N . LEU D 1 71 ? 61.495 44.425 -40.118 1.00 25.29 50 LEU D N 1
ATOM 12712 C CA . LEU D 1 71 ? 61.151 45.749 -40.641 1.00 24.56 50 LEU D CA 1
ATOM 12713 C C . LEU D 1 71 ? 59.909 45.693 -41.533 1.00 25.47 50 LEU D C 1
ATOM 12714 O O . LEU D 1 71 ? 59.085 46.619 -41.535 1.00 25.26 50 LEU D O 1
ATOM 12719 N N . GLU D 1 72 ? 59.765 44.623 -42.310 1.00 20.59 51 GLU D N 1
ATOM 12720 C CA . GLU D 1 72 ? 58.589 44.476 -43.161 1.00 23.89 51 GLU D CA 1
ATOM 12721 C C . GLU D 1 72 ? 57.326 44.336 -42.319 1.00 24.52 51 GLU D C 1
ATOM 12722 O O . GLU D 1 72 ? 56.271 44.886 -42.660 1.00 23.89 51 GLU D O 1
ATOM 12728 N N . GLN D 1 73 ? 57.419 43.589 -41.216 1.00 21.40 52 GLN D N 1
ATOM 12729 C CA . GLN D 1 73 ? 56.293 43.430 -40.303 1.00 27.77 52 GLN D CA 1
ATOM 12730 C C . GLN D 1 73 ? 55.931 44.751 -39.632 1.00 27.80 52 GLN D C 1
ATOM 12731 O O . GLN D 1 73 ? 54.748 45.056 -39.462 1.00 24.48 52 GLN D O 1
ATOM 12737 N N . ALA D 1 74 ? 56.936 45.533 -39.220 1.00 19.97 53 ALA D N 1
ATOM 12738 C CA . ALA D 1 74 ? 56.673 46.853 -38.655 1.00 22.00 53 ALA D CA 1
ATOM 12739 C C . ALA D 1 74 ? 56.072 47.770 -39.705 1.00 23.31 53 ALA D C 1
ATOM 12740 O O . ALA D 1 74 ? 55.158 48.547 -39.409 1.00 22.16 53 ALA D O 1
ATOM 12742 N N . GLY D 1 75 ? 56.557 47.667 -40.948 1.00 18.37 54 GLY D N 1
ATOM 12743 C CA . GLY D 1 75 ? 55.999 48.474 -42.022 1.00 19.02 54 GLY D CA 1
ATOM 12744 C C . GLY D 1 75 ? 54.509 48.235 -42.233 1.00 24.53 54 GLY D C 1
ATOM 12745 O O . GLY D 1 75 ? 53.767 49.162 -42.563 1.00 22.57 54 GLY D O 1
ATOM 12746 N N . ARG D 1 76 ? 54.050 46.990 -42.038 1.00 18.49 55 ARG D N 1
ATOM 12747 C CA . ARG D 1 76 ? 52.617 46.691 -42.139 1.00 20.24 55 ARG D CA 1
ATOM 12748 C C . ARG D 1 76 ? 51.851 47.222 -40.933 1.00 23.41 55 ARG D C 1
ATOM 12749 O O . ARG D 1 76 ? 50.753 47.778 -41.079 1.00 22.37 55 ARG D O 1
ATOM 12757 N N . PHE D 1 77 ? 52.410 47.047 -39.732 1.00 16.89 56 PHE D N 1
ATOM 12758 C CA . PHE D 1 77 ? 51.730 47.514 -38.529 1.00 19.04 56 PHE D CA 1
ATOM 12759 C C . PHE D 1 77 ? 51.437 49.017 -38.584 1.00 22.51 56 PHE D C 1
ATOM 12760 O O . PHE D 1 77 ? 50.307 49.446 -38.331 1.00 24.57 56 PHE D O 1
ATOM 12768 N N . VAL D 1 78 ? 52.433 49.840 -38.923 1.00 20.38 57 VAL D N 1
ATOM 12769 C CA . VAL D 1 78 ? 52.250 51.274 -38.723 1.00 25.78 57 VAL D CA 1
ATOM 12770 C C . VAL D 1 78 ? 51.268 51.886 -39.707 1.00 22.32 57 VAL D C 1
ATOM 12771 O O . VAL D 1 78 ? 50.795 52.995 -39.472 1.00 23.84 57 VAL D O 1
ATOM 12775 N N . LEU D 1 79 ? 50.925 51.179 -40.783 1.00 20.18 58 LEU D N 1
ATOM 12776 C CA . LEU D 1 79 ? 49.861 51.580 -41.690 1.00 26.34 58 LEU D CA 1
ATOM 12777 C C . LEU D 1 79 ? 48.585 50.763 -41.509 1.00 28.37 58 LEU D C 1
ATOM 12778 O O . LEU D 1 79 ? 47.671 50.878 -42.333 1.00 28.94 58 LEU D O 1
ATOM 12783 N N . SER D 1 80 ? 48.507 49.905 -40.497 1.00 24.39 59 SER D N 1
ATOM 12784 C CA . SER D 1 80 ? 47.279 49.148 -40.319 1.00 28.12 59 SER D CA 1
ATOM 12785 C C . SER D 1 80 ? 46.197 50.058 -39.738 1.00 30.68 59 SER D C 1
ATOM 12786 O O . SER D 1 80 ? 46.487 51.037 -39.032 1.00 26.42 59 SER D O 1
ATOM 12789 N N . ALA D 1 81 ? 44.940 49.758 -40.091 1.00 29.60 60 ALA D N 1
ATOM 12790 C CA . ALA D 1 81 ? 43.823 50.581 -39.630 1.00 28.69 60 ALA D CA 1
ATOM 12791 C C . ALA D 1 81 ? 43.704 50.561 -38.108 1.00 28.99 60 ALA D C 1
ATOM 12792 O O . ALA D 1 81 ? 43.428 51.589 -37.484 1.00 31.05 60 ALA D O 1
ATOM 12794 N N . GLU D 1 82 ? 43.930 49.399 -37.498 1.00 24.00 61 GLU D N 1
ATOM 12795 C CA . GLU D 1 82 ? 43.840 49.274 -36.045 1.00 29.47 61 GLU D CA 1
ATOM 12796 C C . GLU D 1 82 ? 44.906 50.112 -35.358 1.00 25.02 61 GLU D C 1
ATOM 12797 O O . GLU D 1 82 ? 44.646 50.723 -34.316 1.00 25.30 61 GLU D O 1
ATOM 12803 N N . ALA D 1 83 ? 46.122 50.128 -35.921 1.00 24.46 62 ALA D N 1
ATOM 12804 C CA . ALA D 1 83 ? 47.205 50.930 -35.366 1.00 19.86 62 ALA D CA 1
ATOM 12805 C C . ALA D 1 83 ? 46.879 52.407 -35.464 1.00 22.19 62 ALA D C 1
ATOM 12806 O O . ALA D 1 83 ? 47.063 53.153 -34.498 1.00 18.20 62 ALA D O 1
ATOM 12808 N N . GLN D 1 84 ? 46.330 52.828 -36.610 1.00 24.31 63 GLN D N 1
ATOM 12809 C CA . GLN D 1 84 ? 45.958 54.221 -36.812 1.00 29.36 63 GLN D CA 1
ATOM 12810 C C . GLN D 1 84 ? 44.883 54.650 -35.829 1.00 28.89 63 GLN D C 1
ATOM 12811 O O . GLN D 1 84 ? 44.903 55.783 -35.331 1.00 24.24 63 GLN D O 1
ATOM 12817 N N . ASP D 1 85 ? 43.944 53.751 -35.520 1.00 19.43 64 ASP D N 1
ATOM 12818 C CA . ASP D 1 85 ? 42.932 54.089 -34.525 1.00 21.34 64 ASP D CA 1
ATOM 12819 C C . ASP D 1 85 ? 43.566 54.304 -33.150 1.00 22.78 64 ASP D C 1
ATOM 12820 O O . ASP D 1 85 ? 43.180 55.225 -32.422 1.00 20.78 64 ASP D O 1
ATOM 12825 N N . LEU D 1 86 ? 44.561 53.479 -32.791 1.00 21.13 65 LEU D N 1
ATOM 12826 C CA . LEU D 1 86 ? 45.288 53.692 -31.539 1.00 27.45 65 LEU D CA 1
ATOM 12827 C C . LEU D 1 86 ? 46.004 55.042 -31.522 1.00 23.48 65 LEU D C 1
ATOM 12828 O O . LEU D 1 86 ? 46.009 55.737 -30.498 1.00 20.53 65 LEU D O 1
ATOM 12833 N N . ALA D 1 87 ? 46.615 55.435 -32.644 1.00 18.39 66 ALA D N 1
ATOM 12834 C CA . ALA D 1 87 ? 47.325 56.710 -32.669 1.00 23.05 66 ALA D CA 1
ATOM 12835 C C . ALA D 1 87 ? 46.362 57.878 -32.490 1.00 18.96 66 ALA D C 1
ATOM 12836 O O . ALA D 1 87 ? 46.647 58.821 -31.740 1.00 20.42 66 ALA D O 1
ATOM 12838 N N . ARG D 1 88 ? 45.207 57.822 -33.150 1.00 23.51 67 ARG D N 1
ATOM 12839 C CA . ARG D 1 88 ? 44.219 58.886 -33.005 1.00 17.94 67 ARG D CA 1
ATOM 12840 C C . ARG D 1 88 ? 43.720 58.982 -31.566 1.00 17.57 67 ARG D C 1
ATOM 12841 O O . ARG D 1 88 ? 43.702 60.066 -30.983 1.00 17.89 67 ARG D O 1
ATOM 12849 N N . LEU D 1 89 ? 43.346 57.843 -30.968 1.00 17.94 68 LEU D N 1
ATOM 12850 C CA . LEU D 1 89 ? 42.797 57.851 -29.615 1.00 19.53 68 LEU D CA 1
ATOM 12851 C C . LEU D 1 89 ? 43.831 58.321 -28.586 1.00 18.47 68 LEU D C 1
ATOM 12852 O O . LEU D 1 89 ? 43.502 59.096 -27.680 1.00 20.76 68 LEU D O 1
ATOM 12857 N N . ALA D 1 90 ? 45.088 57.887 -28.712 1.00 18.18 69 ALA D N 1
ATOM 12858 C CA . ALA D 1 90 ? 46.103 58.331 -27.749 1.00 17.53 69 ALA D CA 1
ATOM 12859 C C . ALA D 1 90 ? 46.282 59.848 -27.767 1.00 21.79 69 ALA D C 1
ATOM 12860 O O . ALA D 1 90 ? 46.600 60.448 -26.729 1.00 23.96 69 ALA D O 1
ATOM 12862 N N . ASN D 1 91 ? 46.055 60.485 -28.915 1.00 20.77 70 ASN D N 1
ATOM 12863 C CA . ASN D 1 91 ? 46.207 61.927 -29.048 1.00 23.82 70 ASN D CA 1
ATOM 12864 C C . ASN D 1 91 ? 44.904 62.714 -28.909 1.00 24.42 70 ASN D C 1
ATOM 12865 O O . ASN D 1 91 ? 44.950 63.947 -28.906 1.00 32.16 70 ASN D O 1
ATOM 12870 N N . THR D 1 92 ? 43.748 62.061 -28.813 1.00 19.10 71 THR D N 1
ATOM 12871 C CA . THR D 1 92 ? 42.518 62.816 -28.552 1.00 17.99 71 THR D CA 1
ATOM 12872 C C . THR D 1 92 ? 41.930 62.574 -27.169 1.00 22.28 71 THR D C 1
ATOM 12873 O O . THR D 1 92 ? 41.336 63.495 -26.608 1.00 24.44 71 THR D O 1
ATOM 12877 N N . GLU D 1 93 ? 42.133 61.383 -26.581 1.00 18.83 72 GLU D N 1
ATOM 12878 C CA . GLU D 1 93 ? 41.670 61.058 -25.225 1.00 16.61 72 GLU D CA 1
ATOM 12879 C C . GLU D 1 93 ? 42.857 61.275 -24.288 1.00 27.48 72 GLU D C 1
ATOM 12880 O O . GLU D 1 93 ? 43.666 60.376 -24.045 1.00 21.49 72 GLU D O 1
ATOM 12886 N N . LEU D 1 94 ? 42.954 62.478 -23.761 1.00 23.80 73 LEU D N 1
ATOM 12887 C CA . LEU D 1 94 ? 44.212 62.954 -23.219 1.00 22.78 73 LEU D CA 1
ATOM 12888 C C . LEU D 1 94 ? 44.447 62.443 -21.799 1.00 19.37 73 LEU D C 1
ATOM 12889 O O . LEU D 1 94 ? 43.500 62.215 -21.051 1.00 18.61 73 LEU D O 1
ATOM 12894 N N . PRO D 1 95 ? 45.711 62.271 -21.412 1.00 17.38 74 PRO D N 1
ATOM 12895 C CA . PRO D 1 95 ? 46.022 61.882 -20.022 1.00 20.29 74 PRO D CA 1
ATOM 12896 C C . PRO D 1 95 ? 45.439 62.877 -19.036 1.00 20.04 74 PRO D C 1
ATOM 12897 O O . PRO D 1 95 ? 45.312 64.067 -19.331 1.00 22.11 74 PRO D O 1
ATOM 12901 N N . LYS D 1 96 ? 45.058 62.380 -17.856 1.00 18.54 75 LYS D N 1
ATOM 12902 C CA . LYS D 1 96 ? 44.478 63.215 -16.813 1.00 21.01 75 LYS D CA 1
ATOM 12903 C C . LYS D 1 96 ? 45.285 63.041 -15.542 1.00 20.41 75 LYS D C 1
ATOM 12904 O O . LYS D 1 96 ? 45.527 61.902 -15.111 1.00 19.53 75 LYS D O 1
ATOM 12910 N N . LEU D 1 97 ? 45.634 64.160 -14.909 1.00 19.83 76 LEU D N 1
ATOM 12911 C CA . LEU D 1 97 ? 46.309 64.145 -13.611 1.00 23.58 76 LEU D CA 1
ATOM 12912 C C . LEU D 1 97 ? 45.290 64.075 -12.486 1.00 28.16 76 LEU D C 1
ATOM 12913 O O . LEU D 1 97 ? 44.350 64.877 -12.438 1.00 27.99 76 LEU D O 1
ATOM 12918 N N . ARG D 1 98 ? 45.490 63.132 -11.567 1.00 25.69 77 ARG D N 1
ATOM 12919 C CA . ARG D 1 98 ? 44.667 63.022 -10.361 1.00 31.29 77 ARG D CA 1
ATOM 12920 C C . ARG D 1 98 ? 45.608 63.208 -9.174 1.00 32.75 77 ARG D C 1
ATOM 12921 O O . ARG D 1 98 ? 46.339 62.282 -8.799 1.00 28.41 77 ARG D O 1
ATOM 12929 N N . THR D 1 99 ? 45.612 64.421 -8.611 1.00 29.35 78 THR D N 1
ATOM 12930 C CA . THR D 1 99 ? 46.491 64.714 -7.482 1.00 28.73 78 THR D CA 1
ATOM 12931 C C . THR D 1 99 ? 46.047 64.001 -6.217 1.00 29.78 78 THR D C 1
ATOM 12932 O O . THR D 1 99 ? 46.897 63.590 -5.413 1.00 27.92 78 THR D O 1
ATOM 12936 N N . HIS D 1 100 ? 44.735 63.840 -6.032 1.00 26.04 79 HIS D N 1
ATOM 12937 C CA . HIS D 1 100 ? 44.154 63.315 -4.805 1.00 32.18 79 HIS D CA 1
ATOM 12938 C C . HIS D 1 100 ? 43.135 62.242 -5.134 1.00 33.23 79 HIS D C 1
ATOM 12939 O O . HIS D 1 100 ? 42.580 62.196 -6.238 1.00 37.53 79 HIS D O 1
ATOM 12946 N N . ASP D 1 101 ? 42.884 61.387 -4.143 1.00 32.22 80 ASP D N 1
ATOM 12947 C CA . ASP D 1 101 ? 41.812 60.409 -4.212 1.00 31.94 80 ASP D CA 1
ATOM 12948 C C . ASP D 1 101 ? 40.513 61.025 -3.688 1.00 36.57 80 ASP D C 1
ATOM 12949 O O . ASP D 1 101 ? 40.459 62.194 -3.290 1.00 30.18 80 ASP D O 1
ATOM 12954 N N . ARG D 1 102 ? 39.455 60.207 -3.695 1.00 36.33 81 ARG D N 1
ATOM 12955 C CA . ARG D 1 102 ? 38.112 60.646 -3.328 1.00 38.10 81 ARG D CA 1
ATOM 12956 C C . ARG D 1 102 ? 38.039 61.117 -1.877 1.00 41.63 81 ARG D C 1
ATOM 12957 O O . ARG D 1 102 ? 37.191 61.951 -1.528 1.00 41.28 81 ARG D O 1
ATOM 12965 N N . GLN D 1 103 ? 38.914 60.603 -1.017 1.00 40.37 82 GLN D N 1
ATOM 12966 C CA . GLN D 1 103 ? 38.873 60.943 0.396 1.00 37.31 82 GLN D CA 1
ATOM 12967 C C . GLN D 1 103 ? 39.823 62.083 0.777 1.00 33.41 82 GLN D C 1
ATOM 12968 O O . GLN D 1 103 ? 39.793 62.539 1.924 1.00 37.02 82 GLN D O 1
ATOM 12974 N N . GLY D 1 104 ? 40.641 62.572 -0.152 1.00 34.41 83 GLY D N 1
ATOM 12975 C CA . GLY D 1 104 ? 41.511 63.692 0.119 1.00 35.35 83 GLY D CA 1
ATOM 12976 C C . GLY D 1 104 ? 42.964 63.361 0.391 1.00 37.19 83 GLY D C 1
ATOM 12977 O O . GLY D 1 104 ? 43.703 64.252 0.825 1.00 35.31 83 GLY D O 1
ATOM 12978 N N . ARG D 1 105 ? 43.392 62.117 0.167 1.00 36.55 84 ARG D N 1
ATOM 12979 C CA . ARG D 1 105 ? 44.806 61.761 0.198 1.00 39.88 84 ARG D CA 1
ATOM 12980 C C . ARG D 1 105 ? 45.457 62.019 -1.153 1.00 36.91 84 ARG D C 1
ATOM 12981 O O . ARG D 1 105 ? 44.850 61.809 -2.203 1.00 32.21 84 ARG D O 1
ATOM 12989 N N . ARG D 1 106 ? 46.719 62.442 -1.112 1.00 31.91 85 ARG D N 1
ATOM 12990 C CA . ARG D 1 106 ? 47.504 62.558 -2.328 1.00 34.41 85 ARG D CA 1
ATOM 12991 C C . ARG D 1 106 ? 47.772 61.177 -2.912 1.00 32.75 85 ARG D C 1
ATOM 12992 O O . ARG D 1 106 ? 48.067 60.223 -2.188 1.00 33.16 85 ARG D O 1
ATOM 13000 N N . ILE D 1 107 ? 47.605 61.067 -4.229 1.00 33.44 86 ILE D N 1
ATOM 13001 C CA . ILE D 1 107 ? 47.973 59.864 -4.969 1.00 30.33 86 ILE D CA 1
ATOM 13002 C C . ILE D 1 107 ? 48.910 60.152 -6.131 1.00 31.88 86 ILE D C 1
ATOM 13003 O O . ILE D 1 107 ? 49.613 59.228 -6.586 1.00 30.09 86 ILE D O 1
ATOM 13008 N N . ASP D 1 108 ? 48.932 61.386 -6.651 1.00 31.05 87 ASP D N 1
ATOM 13009 C CA . ASP D 1 108 ? 49.843 61.809 -7.714 1.00 34.31 87 ASP D CA 1
ATOM 13010 C C . ASP D 1 108 ? 49.882 60.787 -8.850 1.00 31.62 87 ASP D C 1
ATOM 13011 O O . ASP D 1 108 ? 50.946 60.282 -9.229 1.00 27.50 87 ASP D O 1
ATOM 13016 N N . LEU D 1 109 ? 48.694 60.474 -9.384 1.00 24.05 88 LEU D N 1
ATOM 13017 C CA . LEU D 1 109 ? 48.521 59.541 -10.493 1.00 20.42 88 LEU D CA 1
ATOM 13018 C C . LEU D 1 109 ? 48.121 60.275 -11.765 1.00 27.71 88 LEU D C 1
ATOM 13019 O O . LEU D 1 109 ? 47.309 61.209 -11.729 1.00 30.99 88 LEU D O 1
ATOM 13024 N N . VAL D 1 110 ? 48.632 59.794 -12.896 1.00 23.97 89 VAL D N 1
ATOM 13025 C CA . VAL D 1 110 ? 48.212 60.253 -14.215 1.00 19.62 89 VAL D CA 1
ATOM 13026 C C . VAL D 1 110 ? 47.574 59.071 -14.929 1.00 19.90 89 VAL D C 1
ATOM 13027 O O . VAL D 1 110 ? 48.175 57.997 -15.015 1.00 21.63 89 VAL D O 1
ATOM 13031 N N . GLU D 1 111 ? 46.341 59.249 -15.398 1.00 22.23 90 GLU D N 1
ATOM 13032 C CA . GLU D 1 111 ? 45.601 58.183 -16.056 1.00 19.85 90 GLU D CA 1
ATOM 13033 C C . GLU D 1 111 ? 45.611 58.401 -17.563 1.00 20.10 90 GLU D C 1
ATOM 13034 O O . GLU D 1 111 ? 45.376 59.517 -18.027 1.00 24.99 90 GLU D O 1
ATOM 13040 N N . TYR D 1 112 ? 45.904 57.339 -18.321 1.00 20.46 91 TYR D N 1
ATOM 13041 C CA . TYR D 1 112 ? 45.950 57.373 -19.777 1.00 20.93 91 TYR D CA 1
ATOM 13042 C C . TYR D 1 112 ? 44.861 56.493 -20.380 1.00 18.68 91 TYR D C 1
ATOM 13043 O O . TYR D 1 112 ? 44.400 55.533 -19.757 1.00 21.08 91 TYR D O 1
ATOM 13052 N N . HIS D 1 113 ? 44.501 56.799 -21.631 1.00 19.05 92 HIS D N 1
ATOM 13053 C CA . HIS D 1 113 ? 43.598 55.959 -22.407 1.00 21.58 92 HIS D CA 1
ATOM 13054 C C . HIS D 1 113 ? 44.255 54.612 -22.713 1.00 22.86 92 HIS D C 1
ATOM 13055 O O . HIS D 1 113 ? 45.464 54.549 -22.921 1.00 18.04 92 HIS D O 1
ATOM 13062 N N . PRO D 1 114 ? 43.470 53.519 -22.783 1.00 24.65 93 PRO D N 1
ATOM 13063 C CA . PRO D 1 114 ? 44.062 52.203 -23.113 1.00 20.22 93 PRO D CA 1
ATOM 13064 C C . PRO D 1 114 ? 44.910 52.194 -24.379 1.00 20.17 93 PRO D C 1
ATOM 13065 O O . PRO D 1 114 ? 45.837 51.382 -24.499 1.00 23.72 93 PRO D O 1
ATOM 13069 N N . ALA D 1 115 ? 44.604 53.056 -25.344 1.00 17.90 94 ALA D N 1
ATOM 13070 C CA . ALA D 1 115 ? 45.374 53.079 -26.581 1.00 22.36 94 ALA D CA 1
ATOM 13071 C C . ALA D 1 115 ? 46.822 53.471 -26.326 1.00 26.42 94 ALA D C 1
ATOM 13072 O O . ALA D 1 115 ? 47.732 52.975 -27.007 1.00 21.16 94 ALA D O 1
ATOM 13074 N N . TYR D 1 116 ? 47.064 54.367 -25.364 1.00 21.82 95 TYR D N 1
ATOM 13075 C CA . TYR D 1 116 ? 48.446 54.715 -25.035 1.00 21.10 95 TYR D CA 1
ATOM 13076 C C . TYR D 1 116 ? 49.205 53.491 -24.538 1.00 23.16 95 TYR D C 1
ATOM 13077 O O . TYR D 1 116 ? 50.328 53.228 -24.978 1.00 19.26 95 TYR D O 1
ATOM 13086 N N . HIS D 1 117 ? 48.589 52.710 -23.634 1.00 16.26 96 HIS D N 1
ATOM 13087 C CA . HIS D 1 117 ? 49.280 51.547 -23.078 1.00 22.05 96 HIS D CA 1
ATOM 13088 C C . HIS D 1 117 ? 49.493 50.466 -24.131 1.00 20.37 96 HIS D C 1
ATOM 13089 O O . HIS D 1 117 ? 50.485 49.733 -24.072 1.00 19.30 96 HIS D O 1
ATOM 13096 N N . ALA D 1 118 ? 48.576 50.356 -25.096 1.00 17.49 97 ALA D N 1
ATOM 13097 C CA . ALA D 1 118 ? 48.720 49.384 -26.176 1.00 19.62 97 ALA D CA 1
ATOM 13098 C C . ALA D 1 118 ? 49.884 49.742 -27.093 1.00 17.71 97 ALA D C 1
ATOM 13099 O O . ALA D 1 118 ? 50.597 48.854 -27.566 1.00 22.76 97 ALA D O 1
ATOM 13101 N N . LEU D 1 119 ? 50.070 51.031 -27.393 1.00 15.89 98 LEU D N 1
ATOM 13102 C CA . LEU D 1 119 ? 51.242 51.440 -28.174 1.00 19.66 98 LEU D CA 1
ATOM 13103 C C . LEU D 1 119 ? 52.534 51.221 -27.392 1.00 21.53 98 LEU D C 1
ATOM 13104 O O . LEU D 1 119 ? 53.532 50.738 -27.948 1.00 21.10 98 LEU D O 1
ATOM 13109 N N . MET D 1 120 ? 52.537 51.580 -26.100 1.00 16.30 99 MET D N 1
ATOM 13110 C CA . MET D 1 120 ? 53.707 51.357 -25.246 1.00 16.47 99 MET D CA 1
ATOM 13111 C C . MET D 1 120 ? 54.073 49.877 -25.201 1.00 21.73 99 MET D C 1
ATOM 13112 O O . MET D 1 120 ? 55.244 49.507 -25.359 1.00 19.69 99 MET D O 1
ATOM 13117 N N . ARG D 1 121 ? 53.067 49.019 -24.991 1.00 17.80 100 ARG D N 1
ATOM 13118 C CA . ARG D 1 121 ? 53.276 47.573 -24.900 1.00 19.19 100 ARG D CA 1
ATOM 13119 C C . ARG D 1 121 ? 53.963 47.030 -26.150 1.00 23.36 100 ARG D C 1
ATOM 13120 O O . ARG D 1 121 ? 54.930 46.269 -26.058 1.00 27.80 100 ARG D O 1
ATOM 13128 N N . ARG D 1 122 ? 53.489 47.420 -27.335 1.00 24.58 101 ARG D N 1
ATOM 13129 C CA A ARG D 1 122 ? 54.108 46.934 -28.563 0.52 23.65 101 ARG D CA 1
ATOM 13130 C CA B ARG D 1 122 ? 54.108 46.933 -28.562 0.48 23.71 101 ARG D CA 1
ATOM 13131 C C . ARG D 1 122 ? 55.505 47.521 -28.760 1.00 21.94 101 ARG D C 1
ATOM 13132 O O . ARG D 1 122 ? 56.424 46.811 -29.175 1.00 21.51 101 ARG D O 1
ATOM 13147 N N . SER D 1 123 ? 55.693 48.819 -28.483 1.00 21.84 102 SER D N 1
ATOM 13148 C CA . SER D 1 123 ? 57.022 49.410 -28.668 1.00 22.48 102 SER D CA 1
ATOM 13149 C C . SER D 1 123 ? 58.039 48.881 -27.651 1.00 23.96 102 SER D C 1
ATOM 13150 O O . SER D 1 123 ? 59.235 48.795 -27.961 1.00 26.43 102 SER D O 1
ATOM 13153 N N . VAL D 1 124 ? 57.598 48.574 -26.428 1.00 23.04 103 VAL D N 1
ATOM 13154 C CA . VAL D 1 124 ? 58.465 47.936 -25.437 1.00 21.62 103 VAL D CA 1
ATOM 13155 C C . VAL D 1 124 ? 58.799 46.505 -25.852 1.00 21.99 103 VAL D C 1
ATOM 13156 O O . VAL D 1 124 ? 59.935 46.045 -25.692 1.00 21.41 103 VAL D O 1
ATOM 13160 N N . ALA D 1 125 ? 57.821 45.774 -26.389 1.00 22.80 104 ALA D N 1
ATOM 13161 C CA . ALA D 1 125 ? 58.107 44.426 -26.878 1.00 21.92 104 ALA D CA 1
ATOM 13162 C C . ALA D 1 125 ? 59.112 44.444 -28.033 1.00 23.75 104 ALA D C 1
ATOM 13163 O O . ALA D 1 125 ? 59.884 43.489 -28.208 1.00 21.63 104 ALA D O 1
ATOM 13165 N N . GLN D 1 126 ? 59.121 45.512 -28.820 1.00 23.63 105 GLN D N 1
ATOM 13166 C CA . GLN D 1 126 ? 60.071 45.687 -29.915 1.00 26.82 105 GLN D CA 1
ATOM 13167 C C . GLN D 1 126 ? 61.439 46.174 -29.433 1.00 24.58 105 GLN D C 1
ATOM 13168 O O . GLN D 1 126 ? 62.340 46.377 -30.252 1.00 21.71 105 GLN D O 1
ATOM 13174 N N . GLY D 1 127 ? 61.618 46.362 -28.126 1.00 20.35 106 GLY D N 1
ATOM 13175 C CA . GLY D 1 127 ? 62.874 46.834 -27.581 1.00 16.46 106 GLY D CA 1
ATOM 13176 C C . GLY D 1 127 ? 63.280 48.259 -27.929 1.00 27.31 106 GLY D C 1
ATOM 13177 O O . GLY D 1 127 ? 64.474 48.568 -27.892 1.00 23.78 106 GLY D O 1
ATOM 13178 N N . LEU D 1 128 ? 62.333 49.146 -28.256 1.00 27.15 107 LEU D N 1
ATOM 13179 C CA . LEU D 1 128 ? 62.703 50.529 -28.572 1.00 25.75 107 LEU D CA 1
ATOM 13180 C C . LEU D 1 128 ? 63.305 51.250 -27.366 1.00 20.04 107 LEU D C 1
ATOM 13181 O O . LEU D 1 128 ? 63.972 52.270 -27.531 1.00 17.87 107 LEU D O 1
ATOM 13186 N N . HIS D 1 129 ? 63.096 50.736 -26.161 1.00 16.61 108 HIS D N 1
ATOM 13187 C CA . HIS D 1 129 ? 63.684 51.311 -24.964 1.00 14.87 108 HIS D CA 1
ATOM 13188 C C . HIS D 1 129 ? 64.972 50.622 -24.545 1.00 22.78 108 HIS D C 1
ATOM 13189 O O . HIS D 1 129 ? 65.638 51.116 -23.630 1.00 22.97 108 HIS D O 1
ATOM 13196 N N . SER D 1 130 ? 65.332 49.495 -25.175 1.00 15.76 109 SER D N 1
ATOM 13197 C CA . SER D 1 130 ? 66.339 48.610 -24.598 1.00 20.58 109 SER D CA 1
ATOM 13198 C C . SER D 1 130 ? 67.343 47.997 -25.577 1.00 21.55 109 SER D C 1
ATOM 13199 O O . SER D 1 130 ? 68.401 47.562 -25.122 1.00 23.51 109 SER D O 1
ATOM 13202 N N . SER D 1 131 ? 67.080 47.932 -26.885 1.00 20.78 110 SER D N 1
ATOM 13203 C CA . SER D 1 131 ? 67.821 46.990 -27.725 1.00 17.85 110 SER D CA 1
ATOM 13204 C C . SER D 1 131 ? 69.304 47.352 -27.876 1.00 19.35 110 SER D C 1
ATOM 13205 O O . SER D 1 131 ? 70.118 46.460 -28.104 1.00 23.71 110 SER D O 1
ATOM 13208 N N . ILE D 1 132 ? 69.680 48.633 -27.779 1.00 17.70 111 ILE D N 1
ATOM 13209 C CA . ILE D 1 132 ? 71.092 48.964 -27.937 1.00 20.32 111 ILE D CA 1
ATOM 13210 C C . ILE D 1 132 ? 71.925 48.443 -26.769 1.00 19.76 111 ILE D C 1
ATOM 13211 O O . ILE D 1 132 ? 73.152 48.386 -26.873 1.00 24.45 111 ILE D O 1
ATOM 13216 N N . TRP D 1 133 ? 71.287 48.087 -25.649 1.00 22.21 112 TRP D N 1
ATOM 13217 C CA . TRP D 1 133 ? 71.952 47.544 -24.467 1.00 21.72 112 TRP D CA 1
ATOM 13218 C C . TRP D 1 133 ? 71.878 46.031 -24.406 1.00 23.37 112 TRP D C 1
ATOM 13219 O O . TRP D 1 133 ? 72.342 45.443 -23.426 1.00 26.68 112 TRP D O 1
ATOM 13230 N N . GLU D 1 134 ? 71.249 45.394 -25.389 1.00 24.35 113 GLU D N 1
ATOM 13231 C CA . GLU D 1 134 ? 71.085 43.950 -25.389 1.00 25.48 113 GLU D CA 1
ATOM 13232 C C . GLU D 1 134 ? 72.203 43.270 -26.172 1.00 27.42 113 GLU D C 1
ATOM 13233 O O . GLU D 1 134 ? 72.869 43.873 -27.013 1.00 24.82 113 GLU D O 1
ATOM 13239 N N . ASP D 1 135 ? 72.371 41.981 -25.903 1.00 26.78 114 ASP D N 1
ATOM 13240 C CA . ASP D 1 135 ? 73.383 41.171 -26.569 1.00 38.22 114 ASP D CA 1
ATOM 13241 C C . ASP D 1 135 ? 72.715 40.275 -27.618 1.00 35.69 114 ASP D C 1
ATOM 13242 O O . ASP D 1 135 ? 72.566 39.070 -27.436 1.00 42.39 114 ASP D O 1
ATOM 13247 N N . ASN D 1 136 ? 72.288 40.892 -28.732 1.00 33.79 115 ASN D N 1
ATOM 13248 C CA A ASN D 1 136 ? 71.623 40.153 -29.797 0.47 32.55 115 ASN D CA 1
ATOM 13249 C CA B ASN D 1 136 ? 71.611 40.177 -29.806 0.53 32.46 115 ASN D CA 1
ATOM 13250 C C . ASN D 1 136 ? 72.586 39.957 -30.954 1.00 34.23 115 ASN D C 1
ATOM 13251 O O . ASN D 1 136 ? 72.882 40.924 -31.681 1.00 29.49 115 ASN D O 1
ATOM 13260 N N . PRO D 1 137 ? 73.079 38.732 -31.187 1.00 32.98 116 PRO D N 1
ATOM 13261 C CA . PRO D 1 137 ? 74.128 38.546 -32.209 1.00 33.41 116 PRO D CA 1
ATOM 13262 C C . PRO D 1 137 ? 73.721 39.005 -33.593 1.00 33.79 116 PRO D C 1
ATOM 13263 O O . PRO D 1 137 ? 74.585 39.434 -34.364 1.00 33.36 116 PRO D O 1
ATOM 13267 N N . LEU D 1 138 ? 72.431 38.928 -33.934 1.00 36.16 117 LEU D N 1
ATOM 13268 C CA . LEU D 1 138 ? 71.985 39.419 -35.233 1.00 37.24 117 LEU D CA 1
ATOM 13269 C C . LEU D 1 138 ? 72.172 40.922 -35.384 1.00 35.37 117 LEU D C 1
ATOM 13270 O O . LEU D 1 138 ? 72.256 41.410 -36.516 1.00 35.57 117 LEU D O 1
ATOM 13275 N N . GLU D 1 139 ? 72.244 41.676 -34.290 1.00 28.98 118 GLU D N 1
ATOM 13276 C CA . GLU D 1 139 ? 72.370 43.124 -34.417 1.00 30.12 118 GLU D CA 1
ATOM 13277 C C . GLU D 1 139 ? 73.782 43.609 -34.118 1.00 31.06 118 GLU D C 1
ATOM 13278 O O . GLU D 1 139 ? 74.004 44.820 -34.003 1.00 24.05 118 GLU D O 1
ATOM 13284 N N . SER D 1 140 ? 74.728 42.681 -33.990 1.00 30.71 119 SER D N 1
ATOM 13285 C CA . SER D 1 140 ? 76.107 43.017 -33.693 1.00 32.90 119 SER D CA 1
ATOM 13286 C C . SER D 1 140 ? 76.653 44.002 -34.717 1.00 32.28 119 SER D C 1
ATOM 13287 O O . SER D 1 140 ? 76.507 43.800 -35.929 1.00 30.06 119 SER D O 1
ATOM 13290 N N . GLY D 1 141 ? 77.302 45.058 -34.224 1.00 27.09 120 GLY D N 1
ATOM 13291 C CA . GLY D 1 141 ? 77.789 46.133 -35.064 1.00 26.24 120 GLY D CA 1
ATOM 13292 C C . GLY D 1 141 ? 76.708 46.988 -35.693 1.00 28.87 120 GLY D C 1
ATOM 13293 O O . GLY D 1 141 ? 77.033 47.923 -36.436 1.00 27.97 120 GLY D O 1
ATOM 13294 N N . ARG D 1 142 ? 75.429 46.729 -35.388 1.00 29.62 121 ARG D N 1
ATOM 13295 C CA . ARG D 1 142 ? 74.326 47.429 -36.041 1.00 31.90 121 ARG D CA 1
ATOM 13296 C C . ARG D 1 142 ? 73.246 47.885 -35.064 1.00 24.50 121 ARG D C 1
ATOM 13297 O O . ARG D 1 142 ? 72.129 48.201 -35.501 1.00 25.70 121 ARG D O 1
ATOM 13305 N N . ARG D 1 143 ? 73.527 47.917 -33.759 1.00 21.67 122 ARG D N 1
ATOM 13306 C CA . ARG D 1 143 ? 72.442 48.100 -32.785 1.00 23.27 122 ARG D CA 1
ATOM 13307 C C . ARG D 1 143 ? 71.757 49.462 -32.933 1.00 21.46 122 ARG D C 1
ATOM 13308 O O . ARG D 1 143 ? 70.518 49.558 -32.870 1.00 17.82 122 ARG D O 1
ATOM 13316 N N . HIS D 1 144 ? 72.535 50.536 -33.107 1.00 18.12 123 HIS D N 1
ATOM 13317 C CA . HIS D 1 144 ? 71.907 51.857 -33.227 1.00 23.62 123 HIS D CA 1
ATOM 13318 C C . HIS D 1 144 ? 71.116 51.968 -34.522 1.00 18.46 123 HIS D C 1
ATOM 13319 O O . HIS D 1 144 ? 70.017 52.535 -34.538 1.00 25.77 123 HIS D O 1
ATOM 13326 N N . GLN D 1 145 ? 71.668 51.423 -35.620 1.00 20.94 124 GLN D N 1
ATOM 13327 C CA . GLN D 1 145 ? 71.008 51.480 -36.921 1.00 16.11 124 GLN D CA 1
ATOM 13328 C C . GLN D 1 145 ? 69.745 50.629 -36.960 1.00 19.11 124 GLN D C 1
ATOM 13329 O O . GLN D 1 145 ? 68.726 51.044 -37.541 1.00 21.58 124 GLN D O 1
ATOM 13335 N N . ALA D 1 146 ? 69.802 49.419 -36.396 1.00 18.02 125 ALA D N 1
ATOM 13336 C CA . ALA D 1 146 ? 68.626 48.550 -36.394 1.00 21.17 125 ALA D CA 1
ATOM 13337 C C . ALA D 1 146 ? 67.475 49.183 -35.613 1.00 22.84 125 ALA D C 1
ATOM 13338 O O . ALA D 1 146 ? 66.322 49.167 -36.056 1.00 21.49 125 ALA D O 1
ATOM 13340 N N . ARG D 1 147 ? 67.772 49.729 -34.434 1.00 16.93 126 ARG D N 1
ATOM 13341 C CA . ARG D 1 147 ? 66.748 50.407 -33.649 1.00 19.75 126 ARG D CA 1
ATOM 13342 C C . ARG D 1 147 ? 66.251 51.669 -34.353 1.00 21.62 126 ARG D C 1
ATOM 13343 O O . ARG D 1 147 ? 65.044 51.950 -34.352 1.00 19.36 126 ARG D O 1
ATOM 13351 N N . ALA D 1 148 ? 67.156 52.423 -34.990 1.00 21.26 127 ALA D N 1
ATOM 13352 C CA . ALA D 1 148 ? 66.748 53.681 -35.616 1.00 19.95 127 ALA D CA 1
ATOM 13353 C C . ALA D 1 148 ? 65.782 53.429 -36.770 1.00 19.45 127 ALA D C 1
ATOM 13354 O O . ALA D 1 148 ? 64.833 54.195 -36.968 1.00 21.05 127 ALA D O 1
ATOM 13356 N N . ALA D 1 149 ? 65.993 52.344 -37.529 1.00 19.16 128 ALA D N 1
ATOM 13357 C CA . ALA D 1 149 ? 65.060 51.992 -38.596 1.00 17.09 128 ALA D CA 1
ATOM 13358 C C . ALA D 1 149 ? 63.654 51.717 -38.045 1.00 25.70 128 ALA D C 1
ATOM 13359 O O . ALA D 1 149 ? 62.650 52.128 -38.639 1.00 17.95 128 ALA D O 1
ATOM 13361 N N . ARG D 1 150 ? 63.563 51.016 -36.913 1.00 25.70 129 ARG D N 1
ATOM 13362 C CA . ARG D 1 150 ? 62.268 50.747 -36.293 1.00 20.66 129 ARG D CA 1
ATOM 13363 C C . ARG D 1 150 ? 61.646 52.026 -35.752 1.00 23.42 129 ARG D C 1
ATOM 13364 O O . ARG D 1 150 ? 60.433 52.249 -35.883 1.00 23.21 129 ARG D O 1
ATOM 13372 N N . PHE D 1 151 ? 62.470 52.858 -35.116 1.00 18.73 130 PHE D N 1
ATOM 13373 C CA . PHE D 1 151 ? 62.028 54.133 -34.556 1.00 20.94 130 PHE D CA 1
ATOM 13374 C C . PHE D 1 151 ? 61.436 55.037 -35.633 1.00 16.38 130 PHE D C 1
ATOM 13375 O O . PHE D 1 151 ? 60.375 55.647 -35.446 1.00 21.02 130 PHE D O 1
ATOM 13383 N N . TYR D 1 152 ? 62.149 55.159 -36.753 1.00 16.85 131 TYR D N 1
ATOM 13384 C CA . TYR D 1 152 ? 61.691 55.913 -37.912 1.00 20.52 131 TYR D CA 1
ATOM 13385 C C . TYR D 1 152 ? 60.299 55.475 -38.363 1.00 16.14 131 TYR D C 1
ATOM 13386 O O . TYR D 1 152 ? 59.451 56.309 -38.685 1.00 17.02 131 TYR D O 1
ATOM 13395 N N . LEU D 1 153 ? 60.060 54.166 -38.414 1.00 16.48 132 LEU D N 1
ATOM 13396 C CA . LEU D 1 153 ? 58.749 53.665 -38.804 1.00 17.52 132 LEU D CA 1
ATOM 13397 C C . LEU D 1 153 ? 57.700 54.010 -37.754 1.00 17.23 132 LEU D C 1
ATOM 13398 O O . LEU D 1 153 ? 56.624 54.510 -38.091 1.00 17.24 132 LEU D O 1
ATOM 13403 N N . THR D 1 154 ? 58.000 53.769 -36.471 1.00 16.97 133 THR D N 1
ATOM 13404 C CA . THR D 1 154 ? 57.009 54.018 -35.425 1.00 20.69 133 THR D CA 1
ATOM 13405 C C . THR D 1 154 ? 56.646 55.499 -35.354 1.00 23.24 133 THR D C 1
ATOM 13406 O O . THR D 1 154 ? 55.481 55.852 -35.155 1.00 19.72 133 THR D O 1
ATOM 13410 N N . ALA D 1 155 ? 57.634 56.378 -35.551 1.00 21.72 134 ALA D N 1
ATOM 13411 C CA . ALA D 1 155 ? 57.373 57.809 -35.533 1.00 18.66 134 ALA D CA 1
ATOM 13412 C C . ALA D 1 155 ? 56.365 58.207 -36.597 1.00 22.03 134 ALA D C 1
ATOM 13413 O O . ALA D 1 155 ? 55.696 59.234 -36.460 1.00 21.74 134 ALA D O 1
ATOM 13415 N N . GLN D 1 156 ? 56.243 57.419 -37.672 1.00 23.41 135 GLN D N 1
ATOM 13416 C CA . GLN D 1 156 ? 55.222 57.703 -38.675 1.00 16.84 135 GLN D CA 1
ATOM 13417 C C . GLN D 1 156 ? 53.824 57.387 -38.177 1.00 20.62 135 GLN D C 1
ATOM 13418 O O . GLN D 1 156 ? 52.853 57.916 -38.735 1.00 20.82 135 GLN D O 1
ATOM 13424 N N . LEU D 1 157 ? 53.697 56.528 -37.161 1.00 14.12 136 LEU D N 1
ATOM 13425 C CA . LEU D 1 157 ? 52.393 56.141 -36.620 1.00 21.60 136 LEU D CA 1
ATOM 13426 C C . LEU D 1 157 ? 51.982 57.052 -35.468 1.00 19.48 136 LEU D C 1
ATOM 13427 O O . LEU D 1 157 ? 50.922 57.671 -35.510 1.00 19.49 136 LEU D O 1
ATOM 13432 N N . GLU D 1 158 ? 52.816 57.136 -34.434 1.00 18.67 137 GLU D N 1
ATOM 13433 C CA . GLU D 1 158 ? 52.474 57.898 -33.239 1.00 19.97 137 GLU D CA 1
ATOM 13434 C C . GLU D 1 158 ? 53.780 58.265 -32.544 1.00 20.58 137 GLU D C 1
ATOM 13435 O O . GLU D 1 158 ? 54.544 57.381 -32.150 1.00 21.48 137 GLU D O 1
ATOM 13441 N N . ALA D 1 159 ? 54.049 59.561 -32.406 1.00 17.88 138 ALA D N 1
ATOM 13442 C CA . ALA D 1 159 ? 55.335 60.031 -31.915 1.00 22.89 138 ALA D CA 1
ATOM 13443 C C . ALA D 1 159 ? 55.359 60.296 -30.419 1.00 22.86 138 ALA D C 1
ATOM 13444 O O . ALA D 1 159 ? 56.428 60.217 -29.805 1.00 23.41 138 ALA D O 1
ATOM 13446 N N . GLY D 1 160 ? 54.212 60.610 -29.825 1.00 15.52 139 GLY D N 1
ATOM 13447 C CA . GLY D 1 160 ? 54.182 61.002 -28.422 1.00 15.76 139 GLY D CA 1
ATOM 13448 C C . GLY D 1 160 ? 54.655 59.909 -27.480 1.00 22.15 139 GLY D C 1
ATOM 13449 O O . GLY D 1 160 ? 55.392 60.176 -26.523 1.00 21.90 139 GLY D O 1
ATOM 13450 N N . HIS D 1 161 ? 54.230 58.667 -27.719 1.00 15.07 140 HIS D N 1
ATOM 13451 C CA . HIS D 1 161 ? 54.633 57.607 -26.803 1.00 15.75 140 HIS D CA 1
ATOM 13452 C C . HIS D 1 161 ? 56.103 57.231 -26.955 1.00 22.44 140 HIS D C 1
ATOM 13453 O O . HIS D 1 161 ? 56.625 56.481 -26.118 1.00 23.11 140 HIS D O 1
ATOM 13460 N N . LEU D 1 162 ? 56.790 57.727 -27.986 1.00 20.59 141 LEU D N 1
ATOM 13461 C CA . LEU D 1 162 ? 58.232 57.479 -28.092 1.00 21.76 141 LEU D CA 1
ATOM 13462 C C . LEU D 1 162 ? 59.038 58.183 -27.008 1.00 19.01 141 LEU D C 1
ATOM 13463 O O . LEU D 1 162 ? 60.174 57.775 -26.741 1.00 21.48 141 LEU D O 1
ATOM 13468 N N . CYS D 1 163 ? 58.501 59.257 -26.417 1.00 15.09 142 CYS D N 1
ATOM 13469 C CA . CYS D 1 163 ? 59.261 60.032 -25.437 1.00 17.00 142 CYS D CA 1
ATOM 13470 C C . CYS D 1 163 ? 59.747 59.187 -24.272 1.00 19.86 142 CYS D C 1
ATOM 13471 O O . CYS D 1 163 ? 60.955 59.220 -23.989 1.00 20.73 142 CYS D O 1
ATOM 13474 N N . PRO D 1 164 ? 58.902 58.430 -23.554 1.00 21.84 143 PRO D N 1
ATOM 13475 C CA . PRO D 1 164 ? 59.455 57.556 -22.504 1.00 19.91 143 PRO D CA 1
ATOM 13476 C C . PRO D 1 164 ? 60.427 56.505 -23.016 1.00 19.33 143 PRO D C 1
ATOM 13477 O O . PRO D 1 164 ? 61.351 56.117 -22.281 1.00 19.96 143 PRO D O 1
ATOM 13481 N N . LEU D 1 165 ? 60.259 56.019 -24.254 1.00 14.06 144 LEU D N 1
ATOM 13482 C CA . LEU D 1 165 ? 61.180 55.001 -24.747 1.00 15.58 144 LEU D CA 1
ATOM 13483 C C . LEU D 1 165 ? 62.554 55.604 -25.036 1.00 22.78 144 LEU D C 1
ATOM 13484 O O . LEU D 1 165 ? 63.589 54.988 -24.735 1.00 18.10 144 LEU D O 1
ATOM 13489 N N . THR D 1 166 ? 62.567 56.807 -25.622 1.00 18.33 145 THR D N 1
ATOM 13490 C CA . THR D 1 166 ? 63.794 57.571 -25.812 1.00 18.47 145 THR D CA 1
ATOM 13491 C C . THR D 1 166 ? 64.475 57.843 -24.479 1.00 19.98 145 THR D C 1
ATOM 13492 O O . THR D 1 166 ? 65.685 57.625 -24.330 1.00 18.69 145 THR D O 1
ATOM 13496 N N . MET D 1 167 ? 63.702 58.300 -23.487 1.00 20.99 146 MET D N 1
ATOM 13497 C CA . MET D 1 167 ? 64.284 58.631 -22.190 1.00 21.78 146 MET D CA 1
ATOM 13498 C C . MET D 1 167 ? 64.824 57.394 -21.485 1.00 22.77 146 MET D C 1
ATOM 13499 O O . MET D 1 167 ? 65.900 57.443 -20.878 1.00 17.50 146 MET D O 1
ATOM 13504 N N . THR D 1 168 ? 64.115 56.270 -21.586 1.00 20.85 147 THR D N 1
ATOM 13505 C CA . THR D 1 168 ? 64.568 55.047 -20.937 1.00 16.58 147 THR D CA 1
ATOM 13506 C C . THR D 1 168 ? 65.861 54.533 -21.568 1.00 24.29 147 THR D C 1
ATOM 13507 O O . THR D 1 168 ? 66.836 54.234 -20.863 1.00 27.11 147 THR D O 1
ATOM 13511 N N . SER D 1 169 ? 65.896 54.443 -22.902 1.00 17.37 148 SER D N 1
ATOM 13512 C CA . SER D 1 169 ? 67.101 53.952 -23.566 1.00 22.88 148 SER D CA 1
ATOM 13513 C C . SER D 1 169 ? 68.298 54.859 -23.279 1.00 23.26 148 SER D C 1
ATOM 13514 O O . SER D 1 169 ? 69.404 54.376 -22.998 1.00 22.59 148 SER D O 1
ATOM 13517 N N . ALA D 1 170 ? 68.086 56.177 -23.308 1.00 15.47 149 ALA D N 1
ATOM 13518 C CA . ALA D 1 170 ? 69.183 57.118 -23.084 1.00 16.30 149 ALA D CA 1
ATOM 13519 C C . ALA D 1 170 ? 69.625 57.163 -21.619 1.00 19.03 149 ALA D C 1
ATOM 13520 O O . ALA D 1 170 ? 70.820 57.337 -21.346 1.00 21.47 149 ALA D O 1
ATOM 13522 N N . SER D 1 171 ? 68.687 56.998 -20.674 1.00 20.09 150 SER D N 1
ATOM 13523 C CA A SER D 1 171 ? 69.025 57.048 -19.253 0.44 19.75 150 SER D CA 1
ATOM 13524 C CA B SER D 1 171 ? 69.029 57.051 -19.254 0.56 19.49 150 SER D CA 1
ATOM 13525 C C . SER D 1 171 ? 70.047 55.987 -18.868 1.00 23.88 150 SER D C 1
ATOM 13526 O O . SER D 1 171 ? 70.878 56.222 -17.982 1.00 21.99 150 SER D O 1
ATOM 13531 N N . LEU D 1 172 ? 69.997 54.807 -19.501 1.00 17.08 151 LEU D N 1
ATOM 13532 C CA . LEU D 1 172 ? 70.972 53.780 -19.165 1.00 25.29 151 LEU D CA 1
ATOM 13533 C C . LEU D 1 172 ? 72.406 54.214 -19.456 1.00 23.67 151 LEU D C 1
ATOM 13534 O O . LEU D 1 172 ? 73.324 53.692 -18.823 1.00 26.48 151 LEU D O 1
ATOM 13539 N N . ALA D 1 173 ? 72.625 55.167 -20.374 1.00 25.29 152 ALA D N 1
ATOM 13540 C CA . ALA D 1 173 ? 73.980 55.691 -20.579 1.00 26.44 152 ALA D CA 1
ATOM 13541 C C . ALA D 1 173 ? 74.448 56.530 -19.394 1.00 26.90 152 ALA D C 1
ATOM 13542 O O . ALA D 1 173 ? 75.649 56.593 -19.121 1.00 36.51 152 ALA D O 1
ATOM 13544 N N . ALA D 1 174 ? 73.529 57.200 -18.698 1.00 23.69 153 ALA D N 1
ATOM 13545 C CA . ALA D 1 174 ? 73.904 57.868 -17.460 1.00 23.45 153 ALA D CA 1
ATOM 13546 C C . ALA D 1 174 ? 74.143 56.850 -16.350 1.00 20.87 153 ALA D C 1
ATOM 13547 O O . ALA D 1 174 ? 75.112 56.972 -15.585 1.00 21.96 153 ALA D O 1
ATOM 13549 N N . LEU D 1 175 ? 73.292 55.817 -16.261 1.00 22.26 154 LEU D N 1
ATOM 13550 C CA . LEU D 1 175 ? 73.509 54.790 -15.244 1.00 24.95 154 LEU D CA 1
ATOM 13551 C C . LEU D 1 175 ? 74.866 54.104 -15.410 1.00 30.27 154 LEU D C 1
ATOM 13552 O O . LEU D 1 175 ? 75.418 53.594 -14.428 1.00 31.65 154 LEU D O 1
ATOM 13557 N N . MET D 1 176 ? 75.437 54.105 -16.627 1.00 23.83 155 MET D N 1
ATOM 13558 C CA . MET D 1 176 ? 76.766 53.514 -16.820 1.00 27.36 155 MET D CA 1
ATOM 13559 C C . MET D 1 176 ? 77.822 54.186 -15.955 1.00 23.56 155 MET D C 1
ATOM 13560 O O . MET D 1 176 ? 78.851 53.573 -15.654 1.00 31.87 155 MET D O 1
ATOM 13565 N N . ALA D 1 177 ? 77.606 55.451 -15.566 1.00 26.38 156 ALA D N 1
ATOM 13566 C CA . ALA D 1 177 ? 78.574 56.157 -14.726 1.00 24.40 156 ALA D CA 1
ATOM 13567 C C . ALA D 1 177 ? 78.655 55.583 -13.315 1.00 32.85 156 ALA D C 1
ATOM 13568 O O . ALA D 1 177 ? 79.649 55.825 -12.619 1.00 34.60 156 ALA D O 1
ATOM 13570 N N . SER D 1 178 ? 77.640 54.839 -12.880 1.00 31.54 157 SER D N 1
ATOM 13571 C CA . SER D 1 178 ? 77.657 54.128 -11.601 1.00 31.57 157 SER D CA 1
ATOM 13572 C C . SER D 1 178 ? 77.362 52.667 -11.899 1.00 29.31 157 SER D C 1
ATOM 13573 O O . SER D 1 178 ? 76.215 52.221 -11.790 1.00 26.17 157 SER D O 1
ATOM 13576 N N . PRO D 1 179 ? 78.384 51.889 -12.270 1.00 32.81 158 PRO D N 1
ATOM 13577 C CA . PRO D 1 179 ? 78.128 50.518 -12.743 1.00 34.13 158 PRO D CA 1
ATOM 13578 C C . PRO D 1 179 ? 77.373 49.662 -11.751 1.00 28.66 158 PRO D C 1
ATOM 13579 O O . PRO D 1 179 ? 76.657 48.740 -12.162 1.00 32.10 158 PRO D O 1
ATOM 13583 N N . GLU D 1 180 ? 77.503 49.941 -10.452 1.00 28.85 159 GLU D N 1
ATOM 13584 C CA . GLU D 1 180 ? 76.746 49.179 -9.469 1.00 31.29 159 GLU D CA 1
ATOM 13585 C C . GLU D 1 180 ? 75.252 49.490 -9.563 1.00 30.46 159 GLU D C 1
ATOM 13586 O O . GLU D 1 180 ? 74.418 48.614 -9.315 1.00 35.17 159 GLU D O 1
ATOM 13592 N N . VAL D 1 181 ? 74.890 50.709 -9.957 1.00 32.58 160 VAL D N 1
ATOM 13593 C CA . VAL D 1 181 ? 73.474 51.037 -10.117 1.00 27.21 160 VAL D CA 1
ATOM 13594 C C . VAL D 1 181 ? 72.948 50.499 -11.447 1.00 31.95 160 VAL D C 1
ATOM 13595 O O . VAL D 1 181 ? 71.790 50.076 -11.543 1.00 26.01 160 VAL D O 1
ATOM 13599 N N . TYR D 1 182 ? 73.783 50.532 -12.498 1.00 32.74 161 TYR D N 1
ATOM 13600 C CA . TYR D 1 182 ? 73.402 49.937 -13.775 1.00 30.33 161 TYR D CA 1
ATOM 13601 C C . TYR D 1 182 ? 73.116 48.451 -13.614 1.00 28.80 161 TYR D C 1
ATOM 13602 O O . TYR D 1 182 ? 72.073 47.958 -14.056 1.00 29.98 161 TYR D O 1
ATOM 13611 N N . LYS D 1 183 ? 74.025 47.722 -12.956 1.00 30.17 162 LYS D N 1
ATOM 13612 C CA . LYS D 1 183 ? 73.804 46.295 -12.736 1.00 30.62 162 LYS D CA 1
ATOM 13613 C C . LYS D 1 183 ? 72.503 46.058 -11.980 1.00 33.54 162 LYS D C 1
ATOM 13614 O O . LYS D 1 183 ? 71.772 45.106 -12.268 1.00 32.97 162 LYS D O 1
ATOM 13616 N N . GLN D 1 184 ? 72.163 46.967 -11.073 1.00 35.58 163 GLN D N 1
ATOM 13617 C CA . GLN D 1 184 ? 70.985 46.806 -10.233 1.00 35.42 163 GLN D CA 1
ATOM 13618 C C . GLN D 1 184 ? 69.694 47.060 -11.019 1.00 36.18 163 GLN D C 1
ATOM 13619 O O . GLN D 1 184 ? 68.751 46.269 -10.937 1.00 36.25 163 GLN D O 1
ATOM 13625 N N . TRP D 1 185 ? 69.652 48.125 -11.837 1.00 33.04 164 TRP D N 1
ATOM 13626 C CA . TRP D 1 185 ? 68.426 48.550 -12.518 1.00 31.61 164 TRP D CA 1
ATOM 13627 C C . TRP D 1 185 ? 68.236 47.986 -13.931 1.00 36.47 164 TRP D C 1
ATOM 13628 O O . TRP D 1 185 ? 67.086 47.804 -14.368 1.00 27.96 164 TRP D O 1
ATOM 13639 N N . SER D 1 186 ? 69.312 47.703 -14.667 1.00 31.12 165 SER D N 1
ATOM 13640 C CA . SER D 1 186 ? 69.140 47.366 -16.075 1.00 27.42 165 SER D CA 1
ATOM 13641 C C . SER D 1 186 ? 68.326 46.091 -16.333 1.00 29.68 165 SER D C 1
ATOM 13642 O O . SER D 1 186 ? 67.604 46.074 -17.343 1.00 28.40 165 SER D O 1
ATOM 13645 N N . PRO D 1 187 ? 68.362 45.027 -15.509 1.00 31.60 166 PRO D N 1
ATOM 13646 C CA . PRO D 1 187 ? 67.495 43.875 -15.831 1.00 34.01 166 PRO D CA 1
ATOM 13647 C C . PRO D 1 187 ? 66.025 44.239 -15.923 1.00 41.01 166 PRO D C 1
ATOM 13648 O O . PRO D 1 187 ? 65.329 43.778 -16.840 1.00 37.19 166 PRO D O 1
ATOM 13652 N N . ALA D 1 188 ? 65.530 45.057 -14.988 1.00 38.94 167 ALA D N 1
ATOM 13653 C CA . ALA D 1 188 ? 64.133 45.480 -15.039 1.00 38.22 167 ALA D CA 1
ATOM 13654 C C . ALA D 1 188 ? 63.892 46.444 -16.192 1.00 37.75 167 ALA D C 1
ATOM 13655 O O . ALA D 1 188 ? 62.838 46.396 -16.839 1.00 34.05 167 ALA D O 1
ATOM 13657 N N . VAL D 1 189 ? 64.852 47.343 -16.442 1.00 41.67 168 VAL D N 1
ATOM 13658 C CA . VAL D 1 189 ? 64.714 48.328 -17.514 1.00 40.85 168 VAL D CA 1
ATOM 13659 C C . VAL D 1 189 ? 64.742 47.641 -18.873 1.00 38.64 168 VAL D C 1
ATOM 13660 O O . VAL D 1 189 ? 63.946 47.962 -19.761 1.00 43.77 168 VAL D O 1
ATOM 13664 N N . LEU D 1 190 ? 65.666 46.694 -19.059 1.00 31.23 169 LEU D N 1
ATOM 13665 C CA . LEU D 1 190 ? 65.839 45.997 -20.325 1.00 28.94 169 LEU D CA 1
ATOM 13666 C C . LEU D 1 190 ? 64.781 44.941 -20.558 1.00 34.46 169 LEU D C 1
ATOM 13667 O O . LEU D 1 190 ? 64.779 44.320 -21.625 1.00 39.62 169 LEU D O 1
ATOM 13672 N N . SER D 1 191 ? 63.957 44.653 -19.554 1.00 39.31 170 SER D N 1
ATOM 13673 C CA . SER D 1 191 ? 62.823 43.762 -19.747 1.00 30.32 170 SER D CA 1
ATOM 13674 C C . SER D 1 191 ? 61.921 44.285 -20.863 1.00 36.88 170 SER D C 1
ATOM 13675 O O . SER D 1 191 ? 61.583 45.481 -20.917 1.00 29.56 170 SER D O 1
ATOM 13678 N N . ARG D 1 192 ? 61.505 43.378 -21.744 1.00 24.60 1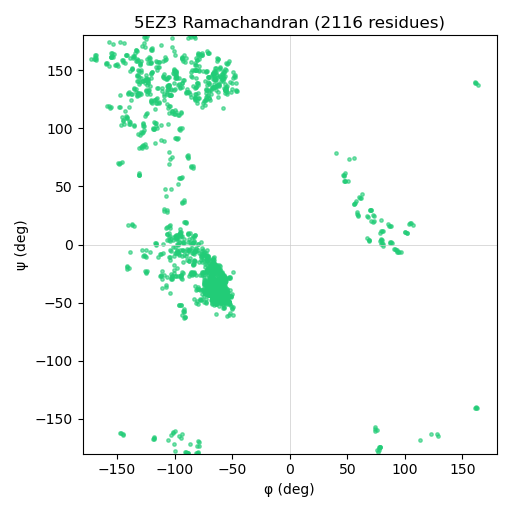71 ARG D N 1
ATOM 13679 C CA . ARG D 1 192 ? 60.595 43.743 -22.814 1.00 28.68 171 ARG D CA 1
ATOM 13680 C C . ARG D 1 192 ? 59.128 43.587 -22.410 1.00 23.75 171 ARG D C 1
ATOM 13681 O O . ARG D 1 192 ? 58.251 43.530 -23.280 1.00 27.45 171 ARG D O 1
ATOM 13689 N N . LYS D 1 193 ? 58.849 43.549 -21.111 1.00 20.12 172 LYS D N 1
ATOM 13690 C CA . LYS D 1 193 ? 57.493 43.473 -20.585 1.00 26.09 172 LYS D CA 1
ATOM 13691 C C . LYS D 1 193 ? 57.095 44.835 -20.023 1.00 36.35 172 LYS D C 1
ATOM 13692 O O . LYS D 1 193 ? 57.748 45.351 -19.110 1.00 42.53 172 LYS D O 1
ATOM 13698 N N . TYR D 1 194 ? 56.049 45.426 -20.589 1.00 32.00 173 TYR D N 1
ATOM 13699 C CA . TYR D 1 194 ? 55.537 46.708 -20.124 1.00 25.97 173 TYR D CA 1
ATOM 13700 C C . TYR D 1 194 ? 54.577 46.518 -18.955 1.00 27.74 173 TYR D C 1
ATOM 13701 O O . TYR D 1 194 ? 53.722 45.635 -18.981 1.00 27.63 173 TYR D O 1
ATOM 13710 N N . ASP D 1 195 ? 54.717 47.359 -17.931 1.00 28.92 174 ASP D N 1
ATOM 13711 C CA . ASP D 1 195 ? 53.932 47.259 -16.701 1.00 26.70 174 ASP D CA 1
ATOM 13712 C C . ASP D 1 195 ? 53.592 48.683 -16.268 1.00 28.52 174 ASP D C 1
ATOM 13713 O O . ASP D 1 195 ? 54.487 49.442 -15.885 1.00 23.12 174 ASP D O 1
ATOM 13718 N N . PHE D 1 196 ? 52.313 49.070 -16.374 1.00 22.82 175 PHE D N 1
ATOM 13719 C CA . PHE D 1 196 ? 51.895 50.419 -15.998 1.00 22.24 175 PHE D CA 1
ATOM 13720 C C . PHE D 1 196 ? 51.152 50.442 -14.663 1.00 28.31 175 PHE D C 1
ATOM 13721 O O . PHE D 1 196 ? 50.494 51.431 -14.341 1.00 36.06 175 PHE D O 1
ATOM 13729 N N . SER D 1 197 ? 51.252 49.374 -13.878 1.00 26.29 176 SER D N 1
ATOM 13730 C CA . SER D 1 197 ? 50.624 49.327 -12.564 1.00 23.58 176 SER D CA 1
ATOM 13731 C C . SER D 1 197 ? 51.369 50.237 -11.571 1.00 29.92 176 SER D C 1
ATOM 13732 O O . SER D 1 197 ? 52.487 50.706 -11.821 1.00 32.44 176 SER D O 1
ATOM 13735 N N . GLN D 1 198 ? 50.726 50.489 -10.432 1.00 27.63 177 GLN D N 1
ATOM 13736 C CA . GLN D 1 198 ? 51.287 51.326 -9.367 1.00 34.93 177 GLN D CA 1
ATOM 13737 C C . GLN D 1 198 ? 52.032 50.517 -8.300 1.00 33.17 177 GLN D C 1
ATOM 13738 O O . GLN D 1 198 ? 52.031 50.881 -7.124 1.00 40.93 177 GLN D O 1
ATOM 13744 N N . LYS D 1 199 ? 52.720 49.447 -8.696 1.00 27.11 178 LYS D N 1
ATOM 13745 C CA . LYS D 1 199 ? 53.586 48.698 -7.802 1.00 31.43 178 LYS D CA 1
ATOM 13746 C C . LYS D 1 199 ? 54.915 49.429 -7.638 1.00 27.36 178 LYS D C 1
ATOM 13747 O O . LYS D 1 199 ? 55.330 50.171 -8.531 1.00 27.84 178 LYS D O 1
ATOM 13753 N N . PRO D 1 200 ? 55.604 49.230 -6.507 1.00 29.99 179 PRO D N 1
ATOM 13754 C CA . PRO D 1 200 ? 56.996 49.686 -6.409 1.00 27.64 179 PRO D CA 1
ATOM 13755 C C . PRO D 1 200 ? 57.810 49.075 -7.537 1.00 28.24 179 PRO D C 1
ATOM 13756 O O . PRO D 1 200 ? 57.491 47.990 -8.033 1.00 29.21 179 PRO D O 1
ATOM 13760 N N . ALA D 1 201 ? 58.863 49.798 -7.949 1.00 27.97 180 ALA D N 1
ATOM 13761 C CA . ALA D 1 201 ? 59.619 49.412 -9.143 1.00 22.73 180 ALA D CA 1
ATOM 13762 C C . ALA D 1 201 ? 60.109 47.972 -9.062 1.00 31.35 180 ALA D C 1
ATOM 13763 O O . ALA D 1 201 ? 60.105 47.250 -10.065 1.00 27.72 180 ALA D O 1
ATOM 13765 N N . PHE D 1 202 ? 60.531 47.534 -7.870 1.00 34.47 181 PHE D N 1
ATOM 13766 C CA . PHE D 1 202 ? 61.185 46.240 -7.759 1.00 31.92 181 PHE D CA 1
ATOM 13767 C C . PHE D 1 202 ? 60.213 45.070 -7.884 1.00 31.35 181 PHE D C 1
ATOM 13768 O O . PHE D 1 202 ? 60.658 43.933 -8.048 1.00 30.09 181 PHE D O 1
ATOM 13776 N N . ARG D 1 203 ? 58.908 45.312 -7.845 1.00 34.00 182 ARG D N 1
ATOM 13777 C CA . ARG D 1 203 ? 57.928 44.256 -8.050 1.00 30.12 182 ARG D CA 1
ATOM 13778 C C . ARG D 1 203 ? 57.300 44.278 -9.437 1.00 32.71 182 ARG D C 1
ATOM 13779 O O . ARG D 1 203 ? 56.378 43.504 -9.691 1.00 36.87 182 ARG D O 1
ATOM 13787 N N . LYS D 1 204 ? 57.754 45.148 -10.332 1.00 29.83 183 LYS D N 1
ATOM 13788 C CA . LYS D 1 204 ? 57.156 45.237 -11.655 1.00 25.63 183 LYS D CA 1
ATOM 13789 C C . LYS D 1 204 ? 57.858 44.308 -12.638 1.00 26.46 183 LYS D C 1
ATOM 13790 O O . LYS D 1 204 ? 59.023 43.946 -12.454 1.00 28.40 183 LYS D O 1
ATOM 13796 N N . GLN D 1 205 ? 57.130 43.942 -13.706 1.00 34.80 184 GLN D N 1
ATOM 13797 C CA . GLN D 1 205 ? 57.664 43.099 -14.781 1.00 35.96 184 GLN D CA 1
ATOM 13798 C C . GLN D 1 205 ? 58.668 43.826 -15.670 1.00 35.72 184 GLN D C 1
ATOM 13799 O O . GLN D 1 205 ? 59.490 43.170 -16.318 1.00 30.43 184 GLN D O 1
ATOM 13805 N N . GLY D 1 206 ? 58.614 45.152 -15.709 1.00 35.66 185 GLY D N 1
ATOM 13806 C CA . GLY D 1 206 ? 59.595 45.959 -16.409 1.00 24.36 185 GLY D CA 1
ATOM 13807 C C . GLY D 1 206 ? 59.380 47.392 -15.990 1.00 26.95 185 GLY D C 1
ATOM 13808 O O . GLY D 1 206 ? 58.309 47.743 -15.482 1.00 23.54 185 GLY D O 1
ATOM 13809 N N . VAL D 1 207 ? 60.421 48.219 -16.166 1.00 22.30 186 VAL D N 1
ATOM 13810 C CA . VAL D 1 207 ? 60.339 49.608 -15.722 1.00 22.10 186 VAL D CA 1
ATOM 13811 C C . VAL D 1 207 ? 60.777 50.566 -16.824 1.00 24.63 186 VAL D C 1
ATOM 13812 O O . VAL D 1 207 ? 61.549 50.220 -17.723 1.00 25.68 186 VAL D O 1
ATOM 13816 N N . THR D 1 208 ? 60.284 51.797 -16.717 1.00 21.64 187 THR D N 1
ATOM 13817 C CA . THR D 1 208 ? 60.639 52.907 -17.588 1.00 25.53 187 THR D CA 1
ATOM 13818 C C . THR D 1 208 ? 61.238 54.034 -16.748 1.00 22.86 187 THR D C 1
ATOM 13819 O O . THR D 1 208 ? 60.988 54.140 -15.550 1.00 23.09 187 THR D O 1
ATOM 13823 N N . LEU D 1 209 ? 62.038 54.880 -17.396 1.00 20.40 188 LEU D N 1
ATOM 13824 C CA . LEU D 1 209 ? 62.777 55.952 -16.739 1.00 23.17 188 LEU D CA 1
ATOM 13825 C C . LEU D 1 209 ? 62.548 57.264 -17.475 1.00 21.34 188 LEU D C 1
ATOM 13826 O O . LEU D 1 209 ? 62.548 57.297 -18.710 1.00 24.19 188 LEU D O 1
ATOM 13831 N N . GLY D 1 210 ? 62.394 58.349 -16.728 1.00 18.25 189 GLY D N 1
ATOM 13832 C CA . GLY D 1 210 ? 62.279 59.669 -17.346 1.00 17.45 189 GLY D CA 1
ATOM 13833 C C . GLY D 1 210 ? 63.422 60.569 -16.906 1.00 33.23 189 GLY D C 1
ATOM 13834 O O . GLY D 1 210 ? 64.442 60.092 -16.375 1.00 25.87 189 GLY D O 1
ATOM 13835 N N . MET D 1 211 ? 63.302 61.872 -17.145 1.00 28.93 190 MET D N 1
ATOM 13836 C CA . MET D 1 211 ? 64.385 62.763 -16.752 1.00 34.13 190 MET D CA 1
ATOM 13837 C C . MET D 1 211 ? 63.814 64.117 -16.354 1.00 29.07 190 MET D C 1
ATOM 13838 O O . MET D 1 211 ? 62.988 64.692 -17.064 1.00 32.29 190 MET D O 1
ATOM 13843 N N . GLY D 1 212 ? 64.216 64.586 -15.178 1.00 28.55 191 GLY D N 1
ATOM 13844 C CA . GLY D 1 212 ? 63.752 65.853 -14.667 1.00 34.26 191 GLY D CA 1
ATOM 13845 C C . GLY D 1 212 ? 64.933 66.780 -14.567 1.00 30.02 191 GLY D C 1
ATOM 13846 O O . GLY D 1 212 ? 65.726 66.695 -13.627 1.00 37.39 191 GLY D O 1
ATOM 13847 N N . MET D 1 213 ? 65.073 67.663 -15.543 1.00 36.39 192 MET D N 1
ATOM 13848 C CA A MET D 1 213 ? 66.235 68.539 -15.657 0.54 43.16 192 MET D CA 1
ATOM 13849 C CA B MET D 1 213 ? 66.234 68.537 -15.580 0.46 43.15 192 MET D CA 1
ATOM 13850 C C . MET D 1 213 ? 65.866 70.011 -15.607 1.00 37.49 192 MET D C 1
ATOM 13851 O O . MET D 1 213 ? 66.425 70.781 -14.805 1.00 34.52 192 MET D O 1
ATOM 13860 N N . THR D 1 214 ? 64.938 70.417 -16.472 1.00 24.42 193 THR D N 1
ATOM 13861 C CA . THR D 1 214 ? 64.565 71.809 -16.652 1.00 24.16 193 THR D CA 1
ATOM 13862 C C . THR D 1 214 ? 63.894 72.395 -15.409 1.00 25.80 193 THR D C 1
ATOM 13863 O O . THR D 1 214 ? 63.070 71.740 -14.753 1.00 23.82 193 THR D O 1
ATOM 13867 N N . GLU D 1 215 ? 64.264 73.636 -15.079 1.00 27.40 194 GLU D N 1
ATOM 13868 C CA . GLU D 1 215 ? 63.567 74.413 -14.059 1.00 29.52 194 GLU D CA 1
ATOM 13869 C C . GLU D 1 215 ? 63.017 75.717 -14.646 1.00 34.93 194 GLU D C 1
ATOM 13870 O O . GLU D 1 215 ? 63.367 76.129 -15.760 1.00 30.69 194 GLU D O 1
ATOM 13876 N N . LYS D 1 216 ? 62.152 76.376 -13.860 1.00 27.26 195 LYS D N 1
ATOM 13877 C CA . LYS D 1 216 ? 61.458 77.566 -14.343 1.00 29.12 195 LYS D CA 1
ATOM 13878 C C . LYS D 1 216 ? 62.431 78.647 -14.791 1.00 36.22 195 LYS D C 1
ATOM 13879 O O . LYS D 1 216 ? 62.161 79.366 -15.762 1.00 28.46 195 LYS D O 1
ATOM 13885 N N . GLN D 1 217 ? 63.569 78.776 -14.101 1.00 27.09 196 GLN D N 1
ATOM 13886 C CA . GLN D 1 217 ? 64.535 79.806 -14.463 1.00 37.76 196 GLN D CA 1
ATOM 13887 C C . GLN D 1 217 ? 65.454 79.393 -15.611 1.00 32.21 196 GLN D C 1
ATOM 13888 O O . GLN D 1 217 ? 66.234 80.235 -16.076 1.00 31.47 196 GLN D O 1
ATOM 13894 N N . GLY D 1 218 ? 65.375 78.143 -16.088 1.00 30.62 197 GLY D N 1
ATOM 13895 C CA . GLY D 1 218 ? 66.157 77.738 -17.244 1.00 35.58 197 GLY D CA 1
ATOM 13896 C C . GLY D 1 218 ? 66.331 76.241 -17.457 1.00 37.14 197 GLY D C 1
ATOM 13897 O O . GLY D 1 218 ? 66.567 75.483 -16.508 1.00 32.94 197 GLY D O 1
ATOM 13898 N N . GLY D 1 219 ? 66.228 75.814 -18.720 1.00 36.57 198 GLY D N 1
ATOM 13899 C CA . GLY D 1 219 ? 66.530 74.455 -19.140 1.00 27.48 198 GLY D CA 1
ATOM 13900 C C . GLY D 1 219 ? 67.876 74.327 -19.830 1.00 34.63 198 GLY D C 1
ATOM 13901 O O . GLY D 1 219 ? 68.515 73.272 -19.771 1.00 34.95 198 GLY D O 1
ATOM 13902 N N . THR D 1 220 ? 68.324 75.402 -20.486 1.00 37.79 199 THR D N 1
ATOM 13903 C CA . THR D 1 220 ? 69.649 75.394 -21.104 1.00 43.07 199 THR D CA 1
ATOM 13904 C C . THR D 1 220 ? 70.748 75.482 -20.047 1.00 44.37 199 THR D C 1
ATOM 13905 O O . THR D 1 220 ? 71.682 74.672 -20.036 1.00 38.55 199 THR D O 1
ATOM 13909 N N . ASP D 1 221 ? 70.626 76.447 -19.133 1.00 46.85 200 ASP D N 1
ATOM 13910 C CA . ASP D 1 221 ? 71.622 76.719 -18.096 1.00 45.06 200 ASP D CA 1
ATOM 13911 C C . ASP D 1 221 ? 71.322 75.853 -16.874 1.00 44.64 200 ASP D C 1
ATOM 13912 O O . ASP D 1 221 ? 70.802 76.317 -15.855 1.00 41.99 200 ASP D O 1
ATOM 13917 N N . VAL D 1 222 ? 71.680 74.565 -16.980 1.00 37.81 201 VAL D N 1
ATOM 13918 C CA . VAL D 1 222 ? 71.374 73.620 -15.906 1.00 41.84 201 VAL D CA 1
ATOM 13919 C C . VAL D 1 222 ? 72.135 73.953 -14.633 1.00 44.12 201 VAL D C 1
ATOM 13920 O O . VAL D 1 222 ? 71.686 73.589 -13.536 1.00 39.71 201 VAL D O 1
ATOM 13924 N N . ARG D 1 223 ? 73.276 74.641 -14.743 1.00 33.98 202 ARG D N 1
ATOM 13925 C CA . ARG D 1 223 ? 73.990 75.064 -13.541 1.00 42.34 202 ARG D CA 1
ATOM 13926 C C . ARG D 1 223 ? 73.220 76.104 -12.730 1.00 41.07 202 ARG D C 1
ATOM 13927 O O . ARG D 1 223 ? 73.529 76.302 -11.551 1.00 39.05 202 ARG D O 1
ATOM 13935 N N . ALA D 1 224 ? 72.212 76.748 -13.320 1.00 37.80 203 ALA D N 1
ATOM 13936 C CA . ALA D 1 224 ? 71.315 77.620 -12.571 1.00 38.38 203 ALA D CA 1
ATOM 13937 C C . ALA D 1 224 ? 70.197 76.855 -11.864 1.00 36.13 203 ALA D C 1
ATOM 13938 O O . ALA D 1 224 ? 69.332 77.494 -11.253 1.00 36.06 203 ALA D O 1
ATOM 13940 N N . ASN D 1 225 ? 70.186 75.516 -11.942 1.00 35.98 204 ASN D N 1
ATOM 13941 C CA . ASN D 1 225 ? 69.253 74.704 -11.160 1.00 36.72 204 ASN D CA 1
ATOM 13942 C C . ASN D 1 225 ? 69.319 75.073 -9.683 1.00 40.11 204 ASN D C 1
ATOM 13943 O O . ASN D 1 225 ? 70.404 75.278 -9.125 1.00 33.40 204 ASN D O 1
ATOM 13948 N N . ALA D 1 226 ? 68.145 75.121 -9.045 1.00 35.46 205 ALA D N 1
ATOM 13949 C CA . ALA D 1 226 ? 68.036 75.390 -7.618 1.00 38.99 205 ALA D CA 1
ATOM 13950 C C . ALA D 1 226 ? 67.552 74.195 -6.799 1.00 34.67 205 ALA D C 1
ATOM 13951 O O . ALA D 1 226 ? 67.562 74.275 -5.560 1.00 30.65 205 ALA D O 1
ATOM 13953 N N . THR D 1 227 ? 67.114 73.105 -7.441 1.00 29.62 206 THR D N 1
ATOM 13954 C CA . THR D 1 227 ? 66.821 71.877 -6.701 1.00 31.78 206 THR D CA 1
ATOM 13955 C C . THR D 1 227 ? 68.062 71.462 -5.921 1.00 30.76 206 THR D C 1
ATOM 13956 O O . THR D 1 227 ? 69.176 71.498 -6.450 1.00 24.10 206 THR D O 1
ATOM 13960 N N . ARG D 1 228 ? 67.888 71.121 -4.647 1.00 28.90 207 ARG D N 1
ATOM 13961 C CA . ARG D 1 228 ? 69.038 70.809 -3.813 1.00 36.08 207 ARG D CA 1
ATOM 13962 C C . ARG D 1 228 ? 68.941 69.386 -3.272 1.00 32.56 207 ARG D C 1
ATOM 13963 O O . ARG D 1 228 ? 67.852 68.879 -2.988 1.00 30.76 207 ARG D O 1
ATOM 13971 N N . ALA D 1 229 ? 70.103 68.761 -3.111 1.00 26.42 208 ALA D N 1
ATOM 13972 C CA . ALA D 1 229 ? 70.227 67.414 -2.578 1.00 29.37 208 ALA D CA 1
ATOM 13973 C C . ALA D 1 229 ? 71.103 67.456 -1.336 1.00 28.91 208 ALA D C 1
ATOM 13974 O O . ALA D 1 229 ? 72.121 68.157 -1.303 1.00 30.68 208 ALA D O 1
ATOM 13976 N N . GLU D 1 230 ? 70.665 66.741 -0.307 1.00 29.80 209 GLU D N 1
ATOM 13977 C CA . GLU D 1 230 ? 71.301 66.639 0.991 1.00 39.54 209 GLU D CA 1
ATOM 13978 C C . GLU D 1 230 ? 71.569 65.170 1.273 1.00 33.72 209 GLU D C 1
ATOM 13979 O O . GLU D 1 230 ? 70.748 64.325 0.908 1.00 32.19 209 GLU D O 1
ATOM 13985 N N . PRO D 1 231 ? 72.686 64.826 1.904 1.00 39.65 210 PRO D N 1
ATOM 13986 C CA . PRO D 1 231 ? 72.920 63.416 2.231 1.00 41.54 210 PRO D CA 1
ATOM 13987 C C . PRO D 1 231 ? 71.894 62.927 3.244 1.00 42.00 210 PRO D C 1
ATOM 13988 O O . PRO D 1 231 ? 71.460 63.673 4.126 1.00 42.12 210 PRO D O 1
ATOM 13992 N N . ALA D 1 232 ? 71.498 61.666 3.095 1.00 41.79 211 ALA D N 1
ATOM 13993 C CA . ALA D 1 232 ? 70.487 61.027 3.928 1.00 48.05 211 ALA D CA 1
ATOM 13994 C C . ALA D 1 232 ? 71.048 59.730 4.496 1.00 60.07 211 ALA D C 1
ATOM 13995 O O . ALA D 1 232 ? 72.163 59.313 4.171 1.00 64.35 211 ALA D O 1
ATOM 13997 N N . ILE D 1 233 ? 70.268 59.108 5.385 1.00 69.87 212 ILE D N 1
ATOM 13998 C CA . ILE D 1 233 ? 70.700 57.867 6.016 1.00 71.70 212 ILE D CA 1
ATOM 13999 C C . ILE D 1 233 ? 70.902 56.792 4.955 1.00 74.22 212 ILE D C 1
ATOM 14000 O O . ILE D 1 233 ? 70.099 56.649 4.021 1.00 72.06 212 ILE D O 1
ATOM 14002 N N . GLY D 1 234 ? 71.995 56.042 5.081 1.00 77.28 213 GLY D N 1
ATOM 14003 C CA . GLY D 1 234 ? 72.239 54.928 4.186 1.00 76.73 213 GLY D CA 1
ATOM 14004 C C . GLY D 1 234 ? 72.921 55.276 2.885 1.00 70.41 213 GLY D C 1
ATOM 14005 O O . GLY D 1 234 ? 72.825 54.500 1.927 1.00 67.26 213 GLY D O 1
ATOM 14006 N N . GLY D 1 235 ? 73.554 56.440 2.796 1.00 64.72 214 GLY D N 1
ATOM 14007 C CA . GLY D 1 235 ? 74.206 56.834 1.570 1.00 60.44 214 GLY D CA 1
ATOM 14008 C C . GLY D 1 235 ? 73.278 57.350 0.493 1.00 57.26 214 GLY D C 1
ATOM 14009 O O . GLY D 1 235 ? 73.752 57.687 -0.600 1.00 58.37 214 GLY D O 1
ATOM 14010 N N . ALA D 1 236 ? 71.980 57.450 0.768 1.00 45.50 215 ALA D N 1
ATOM 14011 C CA . ALA D 1 236 ? 71.054 58.041 -0.180 1.00 38.21 215 ALA D CA 1
ATOM 14012 C C . ALA D 1 236 ? 71.095 59.563 -0.042 1.00 38.34 215 ALA D C 1
ATOM 14013 O O . ALA D 1 236 ? 71.806 60.117 0.802 1.00 40.62 215 ALA D O 1
ATOM 14015 N N . TRP D 1 237 ? 70.329 60.248 -0.880 1.00 29.32 216 TRP D N 1
ATOM 14016 C CA . TRP D 1 237 ? 70.254 61.702 -0.881 1.00 28.88 216 TRP D CA 1
ATOM 14017 C C . TRP D 1 237 ? 68.788 62.109 -0.901 1.00 31.45 216 TRP D C 1
ATOM 14018 O O . TRP D 1 237 ? 67.956 61.438 -1.518 1.00 31.86 216 TRP D O 1
ATOM 14029 N N . ARG D 1 238 ? 68.486 63.215 -0.225 1.00 31.16 217 ARG D N 1
ATOM 14030 C CA . ARG D 1 238 ? 67.151 63.801 -0.187 1.00 33.20 217 ARG D CA 1
ATOM 14031 C C . ARG D 1 238 ? 67.121 65.058 -1.040 1.00 37.59 217 ARG D C 1
ATOM 14032 O O . ARG D 1 238 ? 67.969 65.945 -0.872 1.00 32.78 217 ARG D O 1
ATOM 14040 N N . LEU D 1 239 ? 66.131 65.142 -1.933 1.00 31.38 218 LEU D N 1
ATOM 14041 C CA . LEU D 1 239 ? 66.043 66.228 -2.895 1.00 29.78 218 LEU D CA 1
ATOM 14042 C C . LEU D 1 239 ? 64.794 67.057 -2.632 1.00 33.67 218 LEU D C 1
ATOM 14043 O O . LEU D 1 239 ? 63.700 66.515 -2.426 1.00 24.03 218 LEU D O 1
ATOM 14048 N N . THR D 1 240 ? 64.968 68.370 -2.653 1.00 29.55 219 THR D N 1
ATOM 14049 C CA . THR D 1 240 ? 63.892 69.327 -2.492 1.00 26.30 219 THR D CA 1
ATOM 14050 C C . THR D 1 240 ? 64.017 70.360 -3.602 1.00 31.83 219 THR D C 1
ATOM 14051 O O . THR D 1 240 ? 65.104 70.905 -3.834 1.00 26.85 219 THR D O 1
ATOM 14055 N N . GLY D 1 241 ? 62.915 70.617 -4.291 1.00 27.94 220 GLY D N 1
ATOM 14056 C CA . GLY D 1 241 ? 62.937 71.591 -5.357 1.00 26.52 220 GLY D CA 1
ATOM 14057 C C . GLY D 1 241 ? 61.760 71.456 -6.293 1.00 27.77 220 GLY D C 1
ATOM 14058 O O . GLY D 1 241 ? 60.631 71.186 -5.863 1.00 23.98 220 GLY D O 1
ATOM 14059 N N . HIS D 1 242 ? 62.025 71.633 -7.582 1.00 30.05 221 HIS D N 1
ATOM 14060 C CA . HIS D 1 242 ? 60.982 71.594 -8.596 1.00 27.49 221 HIS D CA 1
ATOM 14061 C C . HIS D 1 242 ? 61.619 71.264 -9.940 1.00 29.98 221 HIS D C 1
ATOM 14062 O O . HIS D 1 242 ? 62.810 71.520 -10.167 1.00 24.71 221 HIS D O 1
ATOM 14069 N N . LYS D 1 243 ? 60.813 70.670 -10.812 1.00 29.75 222 LYS D N 1
ATOM 14070 C CA . LYS D 1 243 ? 61.136 70.505 -12.220 1.00 28.49 222 LYS D CA 1
ATOM 14071 C C . LYS D 1 243 ? 59.916 70.963 -13.002 1.00 27.41 222 LYS D C 1
ATOM 14072 O O . LYS D 1 243 ? 58.789 70.557 -12.690 1.00 24.01 222 LYS D O 1
ATOM 14078 N N . TRP D 1 244 ? 60.149 71.846 -13.981 1.00 27.86 223 TRP D N 1
ATOM 14079 C CA . TRP D 1 244 ? 59.100 72.621 -14.644 1.00 25.14 223 TRP D CA 1
ATOM 14080 C C . TRP D 1 244 ? 58.445 71.865 -15.796 1.00 27.74 223 TRP D C 1
ATOM 14081 O O . TRP D 1 244 ? 57.309 72.184 -16.164 1.00 23.23 223 TRP D O 1
ATOM 14092 N N . PHE D 1 245 ? 59.151 70.892 -16.364 1.00 25.09 224 PHE D N 1
ATOM 14093 C CA . PHE D 1 245 ? 58.701 70.043 -17.466 1.00 25.93 224 PHE D CA 1
ATOM 14094 C C . PHE D 1 245 ? 59.199 68.647 -17.114 1.00 34.69 224 PHE D C 1
ATOM 14095 O O . PHE D 1 245 ? 60.411 68.411 -17.175 1.00 44.23 224 PHE D O 1
ATOM 14103 N N . MET D 1 246 ? 58.324 67.734 -16.701 1.00 30.36 225 MET D N 1
ATOM 14104 C CA . MET D 1 246 ? 58.738 66.338 -16.521 1.00 27.91 225 MET D CA 1
ATOM 14105 C C . MET D 1 246 ? 57.768 65.442 -17.294 1.00 20.90 225 MET D C 1
ATOM 14106 O O . MET D 1 246 ? 56.627 65.253 -16.863 1.00 28.60 225 MET D O 1
ATOM 14111 N N . SER D 1 247 ? 58.201 64.934 -18.452 1.00 19.40 226 SER D N 1
ATOM 14112 C CA . SER D 1 247 ? 57.350 64.104 -19.300 1.00 22.58 226 SER D CA 1
ATOM 14113 C C . SER D 1 247 ? 57.302 62.673 -18.774 1.00 18.80 226 SER D C 1
ATOM 14114 O O . SER D 1 247 ? 58.138 62.260 -17.971 1.00 21.21 226 SER D O 1
ATOM 14117 N N . ALA D 1 248 ? 56.311 61.914 -19.244 1.00 19.34 227 ALA D N 1
ATOM 14118 C CA . ALA D 1 248 ? 56.066 60.549 -18.783 1.00 19.31 227 ALA D CA 1
ATOM 14119 C C . ALA D 1 248 ? 56.088 60.453 -17.254 1.00 22.50 227 ALA D C 1
ATOM 14120 O O . ALA D 1 248 ? 56.895 59.713 -16.681 1.00 28.19 227 ALA D O 1
ATOM 14122 N N . PRO D 1 249 ? 55.212 61.189 -16.565 1.00 23.71 228 PRO D N 1
ATOM 14123 C CA . PRO D 1 249 ? 55.293 61.241 -15.096 1.00 23.20 228 PRO D CA 1
ATOM 14124 C C . PRO D 1 249 ? 55.027 59.906 -14.404 1.00 27.85 228 PRO D C 1
ATOM 14125 O O . PRO D 1 249 ? 55.359 59.771 -13.218 1.00 22.16 228 PRO D O 1
ATOM 14129 N N . MET D 1 250 ? 54.417 58.932 -15.080 1.00 21.53 229 MET D N 1
ATOM 14130 C CA . MET D 1 250 ? 54.222 57.616 -14.492 1.00 22.46 229 MET D CA 1
ATOM 14131 C C . MET D 1 250 ? 55.409 56.676 -14.743 1.00 22.11 229 MET D C 1
ATOM 14132 O O . MET D 1 250 ? 55.311 55.481 -14.444 1.00 24.37 229 MET D O 1
ATOM 14137 N N . SER D 1 251 ? 56.529 57.188 -15.280 1.00 18.28 230 SER D N 1
ATOM 14138 C CA . SER D 1 251 ? 57.785 56.440 -15.303 1.00 19.86 230 SER D CA 1
ATOM 14139 C C . SER D 1 251 ? 58.125 56.003 -13.892 1.00 20.80 230 SER D C 1
ATOM 14140 O O . SER D 1 251 ? 57.713 56.648 -12.929 1.00 26.04 230 SER D O 1
ATOM 14143 N N . ASP D 1 252 ? 58.908 54.936 -13.751 1.00 24.13 231 ASP D N 1
ATOM 14144 C CA . ASP D 1 252 ? 59.132 54.391 -12.417 1.00 21.77 231 ASP D CA 1
ATOM 14145 C C . ASP D 1 252 ? 60.235 55.130 -11.678 1.00 23.56 231 ASP D C 1
ATOM 14146 O O . ASP D 1 252 ? 60.205 55.183 -10.447 1.00 22.65 231 ASP D O 1
ATOM 14151 N N . ALA D 1 253 ? 61.167 55.754 -12.398 1.00 22.83 232 ALA D N 1
ATOM 14152 C CA . ALA D 1 253 ? 62.185 56.585 -11.764 1.00 21.59 232 ALA D CA 1
ATOM 14153 C C . ALA D 1 253 ? 62.633 57.649 -12.754 1.00 20.51 232 ALA D C 1
ATOM 14154 O O . ALA D 1 253 ? 62.358 57.563 -13.957 1.00 19.42 232 ALA D O 1
ATOM 14156 N N . PHE D 1 254 ? 63.307 58.671 -12.229 1.00 18.77 233 PHE D N 1
ATOM 14157 C CA . PHE D 1 254 ? 63.673 59.829 -13.032 1.00 22.77 233 PHE D CA 1
ATOM 14158 C C . PHE D 1 254 ? 65.115 60.218 -12.758 1.00 22.19 233 PHE D C 1
ATOM 14159 O O . PHE D 1 254 ? 65.546 60.245 -11.607 1.00 24.71 233 PHE D O 1
ATOM 14167 N N . LEU D 1 255 ? 65.858 60.493 -13.828 1.00 23.25 234 LEU D N 1
ATOM 14168 C CA . LEU D 1 255 ? 67.192 61.065 -13.703 1.00 26.94 234 LEU D CA 1
ATOM 14169 C C . LEU D 1 255 ? 67.069 62.574 -13.528 1.00 27.72 234 LEU D C 1
ATOM 14170 O O . LEU D 1 255 ? 66.454 63.255 -14.350 1.00 27.76 234 LEU D O 1
ATOM 14175 N N . THR D 1 256 ? 67.650 63.091 -12.455 1.00 29.63 235 THR D N 1
ATOM 14176 C CA . THR D 1 256 ? 67.430 64.462 -12.021 1.00 27.37 235 THR D CA 1
ATOM 14177 C C . THR D 1 256 ? 68.763 65.130 -11.722 1.00 23.95 235 THR D C 1
ATOM 14178 O O . THR D 1 256 ? 69.663 64.504 -11.157 1.00 25.86 235 THR D O 1
ATOM 14182 N N . LEU D 1 257 ? 68.884 66.398 -12.086 1.00 21.44 236 LEU D N 1
ATOM 14183 C CA . LEU D 1 257 ? 70.028 67.199 -11.676 1.00 27.55 236 LEU D CA 1
ATOM 14184 C C . LEU D 1 257 ? 69.641 67.990 -10.434 1.00 25.82 236 LEU D C 1
ATOM 14185 O O . LEU D 1 257 ? 68.507 68.473 -10.336 1.00 23.31 236 LEU D O 1
ATOM 14190 N N . ALA D 1 258 ? 70.560 68.052 -9.461 1.00 22.66 237 ALA D N 1
ATOM 14191 C CA . ALA D 1 258 ? 70.385 68.868 -8.262 1.00 26.10 237 ALA D CA 1
ATOM 14192 C C . ALA D 1 258 ? 71.742 69.348 -7.753 1.00 28.37 237 ALA D C 1
ATOM 14193 O O . ALA D 1 258 ? 72.774 68.710 -7.990 1.00 21.72 237 ALA D O 1
ATOM 14195 N N . GLN D 1 259 ? 71.727 70.486 -7.052 1.00 25.54 238 GLN D N 1
ATOM 14196 C CA . GLN D 1 259 ? 72.932 71.049 -6.462 1.00 24.46 238 GLN D CA 1
ATOM 14197 C C . GLN D 1 259 ? 73.269 70.346 -5.163 1.00 29.24 238 GLN D C 1
ATOM 14198 O O . GLN D 1 259 ? 72.385 70.055 -4.345 1.00 28.12 238 GLN D O 1
ATOM 14204 N N . THR D 1 260 ? 74.561 70.091 -4.966 1.00 30.94 239 THR D N 1
ATOM 14205 C CA . THR D 1 260 ? 75.082 69.652 -3.683 1.00 34.37 239 THR D CA 1
ATOM 14206 C C . THR D 1 260 ? 76.217 70.578 -3.275 1.00 30.23 239 THR D C 1
ATOM 14207 O O . THR D 1 260 ? 76.604 71.500 -4.009 1.00 25.08 239 THR D O 1
ATOM 14211 N N . LYS D 1 261 ? 76.761 70.301 -2.090 1.00 24.86 240 LYS D N 1
ATOM 14212 C CA . LYS D 1 261 ? 77.918 71.032 -1.603 1.00 31.40 240 LYS D CA 1
ATOM 14213 C C . LYS D 1 261 ? 79.105 70.890 -2.556 1.00 37.22 240 LYS D C 1
ATOM 14214 O O . LYS D 1 261 ? 79.981 71.760 -2.571 1.00 37.87 240 LYS D O 1
ATOM 14216 N N . GLU D 1 262 ? 79.152 69.811 -3.345 1.00 32.65 241 GLU D N 1
ATOM 14217 C CA . GLU D 1 262 ? 80.244 69.532 -4.278 1.00 27.79 241 GLU D CA 1
ATOM 14218 C C . GLU D 1 262 ? 79.970 70.008 -5.704 1.00 30.10 241 GLU D C 1
ATOM 14219 O O . GLU D 1 262 ? 80.806 69.783 -6.579 1.00 33.29 241 GLU D O 1
ATOM 14225 N N . GLY D 1 263 ? 78.833 70.656 -5.961 1.00 23.79 242 GLY D N 1
ATOM 14226 C CA . GLY D 1 263 ? 78.454 71.109 -7.293 1.00 25.59 242 GLY D CA 1
ATOM 14227 C C . GLY D 1 263 ? 77.228 70.366 -7.820 1.00 32.52 242 GLY D C 1
ATOM 14228 O O . GLY D 1 263 ? 76.553 69.621 -7.103 1.00 29.87 242 GLY D O 1
ATOM 14229 N N . LEU D 1 264 ? 76.969 70.550 -9.119 1.00 26.05 243 LEU D N 1
ATOM 14230 C CA . LEU D 1 264 ? 75.797 69.949 -9.752 1.00 23.22 243 LEU D CA 1
ATOM 14231 C C . LEU D 1 264 ? 76.001 68.440 -9.931 1.00 29.08 243 LEU D C 1
ATOM 14232 O O . LEU D 1 264 ? 76.994 67.992 -10.529 1.00 21.89 243 LEU D O 1
ATOM 14237 N N . SER D 1 265 ? 75.064 67.657 -9.399 1.00 19.20 244 SER D N 1
ATOM 14238 C CA . SER D 1 265 ? 75.144 66.207 -9.412 1.00 19.15 244 SER D CA 1
ATOM 14239 C C . SER D 1 265 ? 73.903 65.589 -10.059 1.00 23.14 244 SER D C 1
ATOM 14240 O O . SER D 1 265 ? 72.843 66.208 -10.152 1.00 22.65 244 SER D O 1
ATOM 14243 N N . CYS D 1 266 ? 74.044 64.344 -10.496 1.00 23.40 245 CYS D N 1
ATOM 14244 C CA . CYS D 1 266 ? 72.963 63.598 -11.116 1.00 24.58 245 CYS D CA 1
ATOM 14245 C C . CYS D 1 266 ? 72.445 62.563 -10.119 1.00 23.52 245 CYS D C 1
ATOM 14246 O O . CYS D 1 266 ? 73.214 62.043 -9.303 1.00 22.68 245 CYS D O 1
ATOM 14249 N N . PHE D 1 267 ? 71.132 62.324 -10.141 1.00 19.80 246 PHE D N 1
ATOM 14250 C CA . PHE D 1 267 ? 70.486 61.390 -9.221 1.00 21.23 246 PHE D CA 1
ATOM 14251 C C . PHE D 1 267 ? 69.434 60.540 -9.938 1.00 25.95 246 PHE D C 1
ATOM 14252 O O . PHE D 1 267 ? 68.777 60.987 -10.883 1.00 26.98 246 PHE D O 1
ATOM 14260 N N . LEU D 1 268 ? 69.255 59.316 -9.448 1.00 21.47 247 LEU D N 1
ATOM 14261 C CA . LEU D 1 268 ? 68.182 58.439 -9.882 1.00 24.97 247 LEU D CA 1
ATOM 14262 C C . LEU D 1 268 ? 67.107 58.469 -8.805 1.00 25.32 247 LEU D C 1
ATOM 14263 O O . LEU D 1 268 ? 67.351 58.078 -7.661 1.00 25.40 247 LEU D O 1
ATOM 14268 N N . LEU D 1 269 ? 65.939 58.984 -9.157 1.00 25.67 248 LEU D N 1
ATOM 14269 C CA . LEU D 1 269 ? 64.898 59.294 -8.181 1.00 25.40 248 LEU D CA 1
ATOM 14270 C C . LEU D 1 269 ? 63.682 58.425 -8.469 1.00 22.99 248 LEU D C 1
ATOM 14271 O O . LEU D 1 269 ? 62.963 58.676 -9.454 1.00 26.96 248 LEU D O 1
ATOM 14276 N N . PRO D 1 270 ? 63.426 57.381 -7.670 1.00 26.61 249 PRO D N 1
ATOM 14277 C CA . PRO D 1 270 ? 62.237 56.544 -7.898 1.00 22.22 249 PRO D CA 1
ATOM 14278 C C . PRO D 1 270 ? 60.962 57.310 -7.545 1.00 23.98 249 PRO D C 1
ATOM 14279 O O . PRO D 1 270 ? 60.930 58.091 -6.591 1.00 21.70 249 PRO D O 1
ATOM 14283 N N . ARG D 1 271 ? 59.902 57.075 -8.316 1.00 18.92 250 ARG D N 1
ATOM 14284 C CA . ARG D 1 271 ? 58.652 57.782 -8.043 1.00 20.60 250 ARG D CA 1
ATOM 14285 C C . ARG D 1 271 ? 57.990 57.272 -6.766 1.00 22.13 250 ARG D C 1
ATOM 14286 O O . ARG D 1 271 ? 57.433 58.057 -5.991 1.00 25.36 250 ARG D O 1
ATOM 14294 N N . LEU D 1 272 ? 58.047 55.963 -6.524 1.00 24.89 251 LEU D N 1
ATOM 14295 C CA . LEU D 1 272 ? 57.423 55.358 -5.360 1.00 23.78 251 LEU D CA 1
ATOM 14296 C C . LEU D 1 272 ? 58.466 54.755 -4.418 1.00 30.59 251 LEU D C 1
ATOM 14297 O O . LEU D 1 272 ? 59.524 54.282 -4.849 1.00 25.09 251 LEU D O 1
ATOM 14302 N N . GLY D 1 273 ? 58.135 54.743 -3.121 1.00 29.63 252 GLY D N 1
ATOM 14303 C CA . GLY D 1 273 ? 58.939 54.045 -2.139 1.00 34.22 252 GLY D CA 1
ATOM 14304 C C . GLY D 1 273 ? 58.652 52.551 -2.145 1.00 38.05 252 GLY D C 1
ATOM 14305 O O . GLY D 1 273 ? 57.832 52.042 -2.912 1.00 42.21 252 GLY D O 1
ATOM 14306 N N . GLU D 1 274 ? 59.343 51.840 -1.248 1.00 36.27 253 GLU D N 1
ATOM 14307 C CA . GLU D 1 274 ? 59.303 50.380 -1.255 1.00 39.67 253 GLU D CA 1
ATOM 14308 C C . GLU D 1 274 ? 57.915 49.820 -0.954 1.00 42.14 253 GLU D C 1
ATOM 14309 O O . GLU D 1 274 ? 57.621 48.685 -1.345 1.00 42.48 253 GLU D O 1
ATOM 14311 N N . LYS D 1 275 ? 57.057 50.582 -0.280 1.00 40.70 254 LYS D N 1
ATOM 14312 C CA . LYS D 1 275 ? 55.697 50.159 0.010 1.00 39.65 254 LYS D CA 1
ATOM 14313 C C . LYS D 1 275 ? 54.683 50.736 -0.976 1.00 47.50 254 LYS D C 1
ATOM 14314 O O . LYS D 1 275 ? 53.476 50.536 -0.803 1.00 44.67 254 LYS D O 1
ATOM 14316 N N . GLY D 1 276 ? 55.135 51.437 -2.013 1.00 40.44 255 GLY D N 1
ATOM 14317 C CA . GLY D 1 276 ? 54.190 52.027 -2.936 1.00 36.42 255 GLY D CA 1
ATOM 14318 C C . GLY D 1 276 ? 53.704 53.400 -2.538 1.00 37.76 255 GLY D C 1
ATOM 14319 O O . GLY D 1 276 ? 52.847 53.962 -3.233 1.00 33.45 255 GLY D O 1
ATOM 14320 N N . GLU D 1 277 ? 54.210 53.944 -1.433 1.00 39.95 256 GLU D N 1
ATOM 14321 C CA . GLU D 1 277 ? 53.892 55.285 -0.980 1.00 38.27 256 GLU D CA 1
ATOM 14322 C C . GLU D 1 277 ? 54.651 56.313 -1.818 1.00 39.36 256 GLU D C 1
ATOM 14323 O O . GLU D 1 277 ? 55.582 55.985 -2.559 1.00 37.81 256 GLU D O 1
ATOM 14329 N N . SER D 1 278 ? 54.220 57.570 -1.723 1.00 42.33 257 SER D N 1
ATOM 14330 C CA . SER D 1 278 ? 54.877 58.641 -2.462 1.00 40.17 257 SER D CA 1
ATOM 14331 C C . SER D 1 278 ? 56.308 58.846 -1.967 1.00 34.16 257 SER D C 1
ATOM 14332 O O . SER D 1 278 ? 56.580 58.840 -0.763 1.00 39.30 257 SER D O 1
ATOM 14335 N N . ASN D 1 279 ? 57.235 59.001 -2.900 1.00 29.88 258 ASN D N 1
ATOM 14336 C CA . ASN D 1 279 ? 58.609 59.356 -2.540 1.00 28.66 258 ASN D CA 1
ATOM 14337 C C . ASN D 1 279 ? 58.821 60.860 -2.690 1.00 29.36 258 ASN D C 1
ATOM 14338 O O . ASN D 1 279 ? 59.716 61.309 -3.387 1.00 26.45 258 ASN D O 1
ATOM 14343 N N . GLY D 1 280 ? 57.948 61.660 -2.076 1.00 32.58 259 GLY D N 1
ATOM 14344 C CA . GLY D 1 280 ? 58.114 63.100 -2.082 1.00 29.99 259 GLY D CA 1
ATOM 14345 C C . GLY D 1 280 ? 57.882 63.799 -3.410 1.00 33.67 259 GLY D C 1
ATOM 14346 O O . GLY D 1 280 ? 58.348 64.928 -3.582 1.00 32.19 259 GLY D O 1
ATOM 14347 N N . PHE D 1 281 ? 57.170 63.173 -4.352 1.00 30.39 260 PHE D N 1
ATOM 14348 C CA . PHE D 1 281 ? 56.774 63.827 -5.600 1.00 30.30 260 PHE D CA 1
ATOM 14349 C C . PHE D 1 281 ? 55.419 64.495 -5.403 1.00 31.75 260 PHE D C 1
ATOM 14350 O O . PHE D 1 281 ? 54.468 63.850 -4.944 1.00 28.55 260 PHE D O 1
ATOM 14358 N N . PHE D 1 282 ? 55.307 65.755 -5.807 1.00 27.54 261 PHE D N 1
ATOM 14359 C CA . PHE D 1 282 ? 54.024 66.463 -5.764 1.00 31.43 261 PHE D CA 1
ATOM 14360 C C . PHE D 1 282 ? 53.752 67.048 -7.151 1.00 28.99 261 PHE D C 1
ATOM 14361 O O . PHE D 1 282 ? 54.262 68.124 -7.483 1.00 27.49 261 PHE D O 1
ATOM 14369 N N . PHE D 1 283 ? 52.956 66.338 -7.961 1.00 30.66 262 PHE D N 1
ATOM 14370 C CA . PHE D 1 283 ? 52.587 66.842 -9.284 1.00 32.29 262 PHE D CA 1
ATOM 14371 C C . PHE D 1 283 ? 51.595 67.990 -9.145 1.00 30.76 262 PHE D C 1
ATOM 14372 O O . PHE D 1 283 ? 50.587 67.870 -8.448 1.00 30.98 262 PHE D O 1
ATOM 14380 N N . GLN D 1 284 ? 51.872 69.097 -9.831 1.00 28.46 263 GLN D N 1
ATOM 14381 C CA . GLN D 1 284 ? 51.027 70.283 -9.743 1.00 30.96 263 GLN D CA 1
ATOM 14382 C C . GLN D 1 284 ? 49.987 70.316 -10.860 1.00 27.64 263 GLN D C 1
ATOM 14383 O O . GLN D 1 284 ? 48.796 70.478 -10.596 1.00 27.89 263 GLN D O 1
ATOM 14389 N N . ARG D 1 285 ? 50.422 70.174 -12.109 1.00 23.86 264 ARG D N 1
ATOM 14390 C CA . ARG D 1 285 ? 49.546 70.306 -13.262 1.00 23.88 264 ARG D CA 1
ATOM 14391 C C . ARG D 1 285 ? 50.140 69.514 -14.415 1.00 23.28 264 ARG D C 1
ATOM 14392 O O . ARG D 1 285 ? 51.347 69.251 -14.457 1.00 29.79 264 ARG D O 1
ATOM 14400 N N . LEU D 1 286 ? 49.301 69.207 -15.395 1.00 21.65 265 LEU D N 1
ATOM 14401 C CA . LEU D 1 286 ? 49.799 68.785 -16.694 1.00 24.07 265 LEU D CA 1
ATOM 14402 C C . LEU D 1 286 ? 49.835 69.999 -17.617 1.00 26.23 265 LEU D C 1
ATOM 14403 O O . LEU D 1 286 ? 48.958 70.867 -17.550 1.00 23.36 265 LEU D O 1
ATOM 14408 N N . LYS D 1 287 ? 50.852 70.061 -18.464 1.00 22.66 266 LYS D N 1
ATOM 14409 C CA . LYS D 1 287 ? 50.887 71.077 -19.503 1.00 20.95 266 LYS D CA 1
ATOM 14410 C C . LYS D 1 287 ? 49.753 70.854 -20.494 1.00 25.32 266 LYS D C 1
ATOM 14411 O O . LYS D 1 287 ? 49.451 69.717 -20.871 1.00 22.27 266 LYS D O 1
ATOM 14417 N N . ASP D 1 288 ? 49.158 71.952 -20.950 1.00 19.73 267 ASP D N 1
ATOM 14418 C CA . ASP D 1 288 ? 48.252 71.937 -22.098 1.00 25.01 267 ASP D CA 1
ATOM 14419 C C . ASP D 1 288 ? 49.095 72.273 -23.336 1.00 25.35 267 ASP D C 1
ATOM 14420 O O . ASP D 1 288 ? 49.385 73.440 -23.611 1.00 21.28 267 ASP D O 1
ATOM 14425 N N . LYS D 1 289 ? 49.478 71.252 -24.099 1.00 21.64 268 LYS D N 1
ATOM 14426 C CA . LYS D 1 289 ? 50.527 71.390 -25.099 1.00 20.63 268 LYS D CA 1
ATOM 14427 C C . LYS D 1 289 ? 49.982 71.593 -26.504 1.00 17.86 268 LYS D C 1
ATOM 14428 O O . LYS D 1 289 ? 48.913 71.093 -26.871 1.00 19.63 268 LYS D O 1
ATOM 14434 N N . LEU D 1 290 ? 50.758 72.332 -27.295 1.00 18.39 269 LEU D N 1
ATOM 14435 C CA . LEU D 1 290 ? 50.463 72.485 -28.713 1.00 22.57 269 LEU D CA 1
ATOM 14436 C C . LEU D 1 290 ? 50.316 71.123 -29.397 1.00 20.42 269 LEU D C 1
ATOM 14437 O O . LEU D 1 290 ? 49.344 70.875 -30.116 1.00 14.39 269 LEU D O 1
ATOM 14442 N N . GLY D 1 291 ? 51.274 70.228 -29.184 1.00 15.08 270 GLY D N 1
ATOM 14443 C CA . GLY D 1 291 ? 51.206 68.907 -29.796 1.00 14.54 270 GLY D CA 1
ATOM 14444 C C . GLY D 1 291 ? 51.835 67.940 -28.826 1.00 19.20 270 GLY D C 1
ATOM 14445 O O . GLY D 1 291 ? 51.973 68.298 -27.647 1.00 16.64 270 GLY D O 1
ATOM 14446 N N . ASN D 1 292 ? 52.228 66.739 -29.271 1.00 18.66 271 ASN D N 1
ATOM 14447 C CA . ASN D 1 292 ? 52.844 65.762 -28.372 1.00 19.44 271 ASN D CA 1
ATOM 14448 C C . ASN D 1 292 ? 51.893 65.427 -27.215 1.00 20.51 271 ASN D C 1
ATOM 14449 O O . ASN D 1 292 ? 52.333 65.020 -26.137 1.00 19.27 271 ASN D O 1
ATOM 14454 N N . ARG D 1 293 ? 50.573 65.547 -27.467 1.00 18.86 272 ARG D N 1
ATOM 14455 C CA A ARG D 1 293 ? 49.592 65.552 -26.382 0.59 18.99 272 ARG D CA 1
ATOM 14456 C CA B ARG D 1 293 ? 49.549 65.548 -26.417 0.41 18.46 272 ARG D CA 1
ATOM 14457 C C . ARG D 1 293 ? 49.303 64.168 -25.818 1.00 17.81 272 ARG D C 1
ATOM 14458 O O . ARG D 1 293 ? 48.816 64.072 -24.684 1.00 21.34 272 ARG D O 1
ATOM 14473 N N . SER D 1 294 ? 49.601 63.101 -26.563 1.00 12.77 273 SER D N 1
ATOM 14474 C CA . SER D 1 294 ? 49.478 61.754 -26.027 1.00 15.47 273 SER D CA 1
ATOM 14475 C C . SER D 1 294 ? 50.468 61.503 -24.892 1.00 16.58 273 SER D C 1
ATOM 14476 O O . SER D 1 294 ? 50.230 60.621 -24.050 1.00 15.98 273 SER D O 1
ATOM 14479 N N . ASN D 1 295 ? 51.568 62.269 -24.869 1.00 14.79 274 ASN D N 1
ATOM 14480 C CA . ASN D 1 295 ? 52.626 62.193 -23.857 1.00 14.80 274 ASN D CA 1
ATOM 14481 C C . ASN D 1 295 ? 52.321 63.234 -22.782 1.00 16.97 274 ASN D C 1
ATOM 14482 O O . ASN D 1 295 ? 52.379 64.439 -23.053 1.00 17.24 274 ASN D O 1
ATOM 14487 N N . ALA D 1 296 ? 51.998 62.785 -21.570 1.00 14.56 275 ALA D N 1
ATOM 14488 C CA . ALA D 1 296 ? 51.738 63.734 -20.489 1.00 21.54 275 ALA D CA 1
ATOM 14489 C C . ALA D 1 296 ? 53.040 64.419 -20.077 1.00 20.79 275 ALA D C 1
ATOM 14490 O O . ALA D 1 296 ? 54.066 63.758 -19.912 1.00 25.23 275 ALA D O 1
ATOM 14492 N N . SER D 1 297 ? 53.010 65.747 -19.946 1.00 21.20 276 SER D N 1
ATOM 14493 C CA . SER D 1 297 ? 54.121 66.518 -19.391 1.00 21.21 276 SER D CA 1
ATOM 14494 C C . SER D 1 297 ? 53.622 67.269 -18.160 1.00 21.69 276 SER D C 1
ATOM 14495 O O . SER D 1 297 ? 52.647 68.026 -18.244 1.00 22.78 276 SER D O 1
ATOM 14498 N N . SER D 1 298 ? 54.289 67.050 -17.027 1.00 21.74 277 SER D N 1
ATOM 14499 C CA . SER D 1 298 ? 53.871 67.505 -15.706 1.00 24.50 277 SER D CA 1
ATOM 14500 C C . SER D 1 298 ? 54.770 68.610 -15.164 1.00 25.17 277 SER D C 1
ATOM 14501 O O . SER D 1 298 ? 55.936 68.754 -15.557 1.00 26.89 277 SER D O 1
ATOM 14504 N N . GLU D 1 299 ? 54.217 69.372 -14.224 1.00 26.96 278 GLU D N 1
ATOM 14505 C CA . GLU D 1 299 ? 54.995 70.215 -13.326 1.00 20.89 278 GLU D CA 1
ATOM 14506 C C . GLU D 1 299 ? 55.041 69.540 -11.967 1.00 23.15 278 GLU D C 1
ATOM 14507 O O . GLU D 1 299 ? 54.007 69.131 -11.436 1.00 23.95 278 GLU D O 1
ATOM 14513 N N . VAL D 1 300 ? 56.236 69.392 -11.419 1.00 26.84 279 VAL D N 1
ATOM 14514 C CA . VAL D 1 300 ? 56.397 68.610 -10.204 1.00 23.11 279 VAL D CA 1
ATOM 14515 C C . VAL D 1 300 ? 57.222 69.401 -9.199 1.00 29.93 279 VAL D C 1
ATOM 14516 O O . VAL D 1 300 ? 58.092 70.204 -9.564 1.00 29.44 279 VAL D O 1
ATOM 14520 N N . GLU D 1 301 ? 56.942 69.168 -7.922 1.00 28.20 280 GLU D N 1
ATOM 14521 C CA . GLU D 1 301 ? 57.785 69.664 -6.851 1.00 34.71 280 GLU D CA 1
ATOM 14522 C C . GLU D 1 301 ? 58.246 68.496 -5.990 1.00 32.00 280 GLU D C 1
ATOM 14523 O O . GLU D 1 301 ? 57.490 67.550 -5.758 1.00 32.13 280 GLU D O 1
ATOM 14529 N N . PHE D 1 302 ? 59.502 68.557 -5.552 1.00 25.03 281 PHE D N 1
ATOM 14530 C CA . PHE D 1 302 ? 60.107 67.530 -4.718 1.00 30.45 281 PHE D CA 1
ATOM 14531 C C . PHE D 1 302 ? 60.212 68.067 -3.301 1.00 29.53 281 PHE D C 1
ATOM 14532 O O . PHE D 1 302 ? 60.625 69.213 -3.099 1.00 29.21 281 PHE D O 1
ATOM 14540 N N . ASP D 1 303 ? 59.811 67.258 -2.324 1.00 32.73 282 ASP D N 1
ATOM 14541 C CA . ASP D 1 303 ? 60.058 67.587 -0.920 1.00 34.48 282 ASP D CA 1
ATOM 14542 C C . ASP D 1 303 ? 60.551 66.326 -0.222 1.00 36.08 282 ASP D C 1
ATOM 14543 O O . ASP D 1 303 ? 59.752 65.442 0.106 1.00 34.77 282 ASP D O 1
ATOM 14548 N N . GLY D 1 304 ? 61.859 66.259 0.018 1.00 33.54 283 GLY D N 1
ATOM 14549 C CA . GLY D 1 304 ? 62.424 65.089 0.663 1.00 33.67 283 GLY D CA 1
ATOM 14550 C C . GLY D 1 304 ? 62.431 63.831 -0.182 1.00 29.43 283 GLY D C 1
ATOM 14551 O O . GLY D 1 304 ? 62.361 62.733 0.363 1.00 35.54 283 GLY D O 1
ATOM 14552 N N . ALA D 1 305 ? 62.519 63.960 -1.501 1.00 24.97 284 ALA D N 1
ATOM 14553 C CA . ALA D 1 305 ? 62.568 62.778 -2.355 1.00 24.96 284 ALA D CA 1
ATOM 14554 C C . ALA D 1 305 ? 63.911 62.061 -2.212 1.00 28.87 284 ALA D C 1
ATOM 14555 O O . ALA D 1 305 ? 64.980 62.678 -2.335 1.00 31.15 284 ALA D O 1
ATOM 14557 N N . LEU D 1 306 ? 63.856 60.754 -1.953 1.00 27.36 285 LEU D N 1
ATOM 14558 C CA . LEU D 1 306 ? 65.049 59.939 -1.745 1.00 29.54 285 LEU D CA 1
ATOM 14559 C C . LEU D 1 306 ? 65.539 59.383 -3.078 1.00 27.20 285 LEU D C 1
ATOM 14560 O O . LEU D 1 306 ? 64.740 58.855 -3.862 1.00 24.74 285 LEU D O 1
ATOM 14565 N N . GLY D 1 307 ? 66.853 59.478 -3.325 1.00 24.99 286 GLY D N 1
ATOM 14566 C CA . GLY D 1 307 ? 67.425 58.924 -4.540 1.00 30.39 286 GLY D CA 1
ATOM 14567 C C . GLY D 1 307 ? 68.885 58.538 -4.392 1.00 32.82 286 GLY D C 1
ATOM 14568 O O . GLY D 1 307 ? 69.531 58.820 -3.382 1.00 33.77 286 GLY D O 1
ATOM 14569 N N . GLN D 1 308 ? 69.402 57.880 -5.428 1.00 30.11 287 GLN D N 1
ATOM 14570 C CA . GLN D 1 308 ? 70.800 57.479 -5.482 1.00 30.86 287 GLN D CA 1
ATOM 14571 C C . GLN D 1 308 ? 71.560 58.463 -6.352 1.00 32.18 287 GLN D C 1
ATOM 14572 O O . GLN D 1 308 ? 71.066 58.881 -7.405 1.00 25.48 287 GLN D O 1
ATOM 14578 N N . MET D 1 309 ? 72.764 58.826 -5.922 1.00 31.18 288 MET D N 1
ATOM 14579 C CA . MET D 1 309 ? 73.614 59.613 -6.798 1.00 27.02 288 MET D CA 1
ATOM 14580 C C . MET D 1 309 ? 74.110 58.754 -7.953 1.00 29.21 288 MET D C 1
ATOM 14581 O O . MET D 1 309 ? 74.444 57.576 -7.776 1.00 29.66 288 MET D O 1
ATOM 14586 N N . ILE D 1 310 ? 74.140 59.349 -9.146 1.00 28.07 289 ILE D N 1
ATOM 14587 C CA . ILE D 1 310 ? 74.650 58.715 -10.361 1.00 24.42 289 ILE D CA 1
ATOM 14588 C C . ILE D 1 310 ? 75.911 59.467 -10.767 1.00 20.65 289 ILE D C 1
ATOM 14589 O O . ILE D 1 310 ? 75.879 60.687 -10.984 1.00 26.22 289 ILE D O 1
ATOM 14594 N N . GLY D 1 311 ? 77.026 58.757 -10.852 1.00 23.43 290 GLY D N 1
ATOM 14595 C CA . GLY D 1 311 ? 78.282 59.431 -11.115 1.00 20.66 290 GLY D CA 1
ATOM 14596 C C . GLY D 1 311 ? 78.809 60.103 -9.861 1.00 26.78 290 GLY D C 1
ATOM 14597 O O . GLY D 1 311 ? 78.264 59.966 -8.761 1.00 28.69 290 GLY D O 1
ATOM 14598 N N . SER D 1 312 ? 79.884 60.847 -10.037 1.00 23.73 291 SER D N 1
ATOM 14599 C CA . SER D 1 312 ? 80.566 61.465 -8.909 1.00 24.83 291 SER D CA 1
ATOM 14600 C C . SER D 1 312 ? 79.883 62.756 -8.458 1.00 21.30 291 SER D C 1
ATOM 14601 O O . SER D 1 312 ? 79.288 63.470 -9.273 1.00 24.94 291 SER D O 1
ATOM 14604 N N . PRO D 1 313 ? 79.976 63.082 -7.165 1.00 23.56 292 PRO D N 1
ATOM 14605 C CA . PRO D 1 313 ? 79.483 64.385 -6.683 1.00 24.66 292 PRO D CA 1
ATOM 14606 C C . PRO D 1 313 ? 80.120 65.536 -7.458 1.00 27.63 292 PRO D C 1
ATOM 14607 O O . PRO D 1 313 ? 81.339 65.600 -7.609 1.00 29.43 292 PRO D O 1
ATOM 14611 N N . GLY D 1 314 ? 79.283 66.450 -7.948 1.00 21.97 293 GLY D N 1
ATOM 14612 C CA . GLY D 1 314 ? 79.725 67.599 -8.729 1.00 23.45 293 GLY D CA 1
ATOM 14613 C C . GLY D 1 314 ? 80.007 67.337 -10.198 1.00 25.53 293 GLY D C 1
ATOM 14614 O O . GLY D 1 314 ? 80.359 68.274 -10.923 1.00 26.62 293 GLY D O 1
ATOM 14615 N N . GLU D 1 315 ? 79.855 66.102 -10.670 1.00 21.66 294 GLU D N 1
ATOM 14616 C CA . GLU D 1 315 ? 80.081 65.747 -12.066 1.00 19.98 294 GLU D CA 1
ATOM 14617 C C . GLU D 1 315 ? 78.775 65.425 -12.794 1.00 22.04 294 GLU D C 1
ATOM 14618 O O . GLU D 1 315 ? 78.752 64.587 -13.701 1.00 25.29 294 GLU D O 1
ATOM 14624 N N . GLY D 1 316 ? 77.670 66.061 -12.385 1.00 19.84 295 GLY D N 1
ATOM 14625 C CA . GLY D 1 316 ? 76.386 65.766 -13.010 1.00 21.57 295 GLY D CA 1
ATOM 14626 C C . GLY D 1 316 ? 76.365 66.055 -14.505 1.00 23.18 295 GLY D C 1
ATOM 14627 O O . GLY D 1 316 ? 75.797 65.289 -15.282 1.00 23.37 295 GLY D O 1
ATOM 14628 N N . VAL D 1 317 ? 77.000 67.156 -14.924 1.00 23.60 296 VAL D N 1
ATOM 14629 C CA . VAL D 1 317 ? 77.012 67.551 -16.336 1.00 19.64 296 VAL D CA 1
ATOM 14630 C C . VAL D 1 317 ? 77.678 66.476 -17.193 1.00 26.40 296 VAL D C 1
ATOM 14631 O O . VAL D 1 317 ? 77.096 66.004 -18.182 1.00 24.11 296 VAL D O 1
ATOM 14635 N N . LYS D 1 318 ? 78.903 66.062 -16.819 1.00 24.21 297 LYS D N 1
ATOM 14636 C CA . LYS D 1 318 ? 79.584 64.990 -17.543 1.00 21.49 297 LYS D CA 1
ATOM 14637 C C . LYS D 1 318 ? 78.781 63.698 -17.499 1.00 25.50 297 LYS D C 1
ATOM 14638 O O . LYS D 1 318 ? 78.658 62.996 -18.513 1.00 26.86 297 LYS D O 1
ATOM 14640 N N . THR D 1 319 ? 78.155 63.413 -16.357 1.00 20.98 298 THR D N 1
ATOM 14641 C CA . THR D 1 319 ? 77.443 62.149 -16.182 1.00 20.58 298 THR D CA 1
ATOM 14642 C C . THR D 1 319 ? 76.319 61.963 -17.206 1.00 27.00 298 THR D C 1
ATOM 14643 O O . THR D 1 319 ? 76.072 60.835 -17.649 1.00 26.01 298 THR D O 1
ATOM 14647 N N . ILE D 1 320 ? 75.640 63.040 -17.608 1.00 24.28 299 ILE D N 1
ATOM 14648 C CA . ILE D 1 320 ? 74.504 62.928 -18.524 1.00 27.53 299 ILE D CA 1
ATOM 14649 C C . ILE D 1 320 ? 74.884 63.228 -19.980 1.00 26.00 299 ILE D C 1
ATOM 14650 O O . ILE D 1 320 ? 74.011 63.258 -20.848 1.00 27.79 299 ILE D O 1
ATOM 14655 N N . MET D 1 321 ? 76.166 63.424 -20.273 1.00 24.47 300 MET D N 1
ATOM 14656 C CA . MET D 1 321 ? 76.556 63.845 -21.614 1.00 32.50 300 MET D CA 1
ATOM 14657 C C . MET D 1 321 ? 76.125 62.825 -22.671 1.00 28.99 300 MET D C 1
ATOM 14658 O O . MET D 1 321 ? 75.540 63.190 -23.697 1.00 24.89 300 MET D O 1
ATOM 14663 N N . ASP D 1 322 ? 76.408 61.540 -22.447 1.00 27.35 301 ASP D N 1
ATOM 14664 C CA . ASP D 1 322 ? 76.061 60.552 -23.470 1.00 24.68 301 ASP D CA 1
ATOM 14665 C C . ASP D 1 322 ? 74.560 60.325 -23.540 1.00 20.10 301 ASP D C 1
ATOM 14666 O O . ASP D 1 322 ? 74.021 60.095 -24.629 1.00 20.60 301 ASP D O 1
ATOM 14671 N N . MET D 1 323 ? 73.882 60.393 -22.398 1.00 19.16 302 MET D N 1
ATOM 14672 C CA . MET D 1 323 ? 72.423 60.345 -22.364 1.00 24.00 302 MET D CA 1
ATOM 14673 C C . MET D 1 323 ? 71.799 61.376 -23.301 1.00 23.46 302 MET D C 1
ATOM 14674 O O . MET D 1 323 ? 70.935 61.049 -24.116 1.00 24.41 302 MET D O 1
ATOM 14679 N N . VAL D 1 324 ? 72.223 62.638 -23.181 1.00 24.67 303 VAL D N 1
ATOM 14680 C CA . VAL D 1 324 ? 71.699 63.709 -24.027 1.00 21.84 303 VAL D CA 1
ATOM 14681 C C . VAL D 1 324 ? 71.981 63.409 -25.498 1.00 22.90 303 VAL D C 1
ATOM 14682 O O . VAL D 1 324 ? 71.098 63.534 -26.355 1.00 23.87 303 VAL D O 1
ATOM 14686 N N . THR D 1 325 ? 73.221 63.002 -25.805 1.00 23.88 304 THR D N 1
ATOM 14687 C CA . THR D 1 325 ? 73.593 62.648 -27.173 1.00 23.40 304 THR D CA 1
ATOM 14688 C C . THR D 1 325 ? 72.672 61.573 -27.763 1.00 24.75 304 THR D C 1
ATOM 14689 O O . THR D 1 325 ? 72.281 61.655 -28.935 1.00 21.19 304 THR D O 1
ATOM 14693 N N . LEU D 1 326 ? 72.334 60.549 -26.974 1.00 19.26 305 LEU D N 1
ATOM 14694 C CA . LEU D 1 326 ? 71.424 59.514 -27.454 1.00 16.11 305 LEU D CA 1
ATOM 14695 C C . LEU D 1 326 ? 70.040 60.082 -27.746 1.00 22.36 305 LEU D C 1
ATOM 14696 O O . LEU D 1 326 ? 69.421 59.722 -28.757 1.00 22.66 305 LEU D O 1
ATOM 14701 N N . THR D 1 327 ? 69.530 60.977 -26.880 1.00 16.99 306 THR D N 1
ATOM 14702 C CA . THR D 1 327 ? 68.210 61.553 -27.158 1.00 21.89 306 THR D CA 1
ATOM 14703 C C . THR D 1 327 ? 68.238 62.437 -28.403 1.00 21.93 306 THR D C 1
ATOM 14704 O O . THR D 1 327 ? 67.219 62.574 -29.090 1.00 21.25 306 THR D O 1
ATOM 14708 N N . ARG D 1 328 ? 69.384 63.048 -28.709 1.00 21.76 307 ARG D N 1
ATOM 14709 C CA . ARG D 1 328 ? 69.438 63.928 -29.871 1.00 27.23 307 ARG D CA 1
ATOM 14710 C C . ARG D 1 328 ? 69.301 63.145 -31.170 1.00 22.99 307 ARG D C 1
ATOM 14711 O O . ARG D 1 328 ? 68.589 63.576 -32.086 1.00 21.22 307 ARG D O 1
ATOM 14719 N N . LEU D 1 329 ? 69.941 61.974 -31.255 1.00 16.89 308 LEU D N 1
ATOM 14720 C CA . LEU D 1 329 ? 69.747 61.131 -32.423 1.00 14.36 308 LEU D CA 1
ATOM 14721 C C . LEU D 1 329 ? 68.268 60.778 -32.609 1.00 21.45 308 LEU D C 1
ATOM 14722 O O . LEU D 1 329 ? 67.738 60.849 -33.727 1.00 17.66 308 LEU D O 1
ATOM 14727 N N . ASP D 1 330 ? 67.588 60.394 -31.519 1.00 17.37 309 ASP D N 1
ATOM 14728 C CA . ASP D 1 330 ? 66.170 60.036 -31.600 1.00 19.54 309 ASP D CA 1
ATOM 14729 C C . ASP D 1 330 ? 65.329 61.201 -32.120 1.00 21.64 309 ASP D C 1
ATOM 14730 O O . ASP D 1 330 ? 64.436 61.006 -32.952 1.00 18.51 309 ASP D O 1
ATOM 14735 N N . CYS D 1 331 ? 65.608 62.423 -31.655 1.00 18.86 310 CYS D N 1
ATOM 14736 C CA . CYS D 1 331 ? 64.851 63.578 -32.126 1.00 18.76 310 CYS D CA 1
ATOM 14737 C C . CYS D 1 331 ? 64.953 63.701 -33.640 1.00 18.75 310 CYS D C 1
ATOM 14738 O O . CYS D 1 331 ? 63.961 63.993 -34.316 1.00 17.27 310 CYS D O 1
ATOM 14741 N N . ALA D 1 332 ? 66.155 63.495 -34.185 1.00 20.52 311 ALA D N 1
ATOM 14742 C CA . ALA D 1 332 ? 66.354 63.586 -35.627 1.00 21.70 311 ALA D CA 1
ATOM 14743 C C . ALA D 1 332 ? 65.622 62.461 -36.351 1.00 23.50 311 ALA D C 1
ATOM 14744 O O . ALA D 1 332 ? 64.896 62.705 -37.322 1.00 19.76 311 ALA D O 1
ATOM 14746 N N . VAL D 1 333 ? 65.818 61.215 -35.906 1.00 19.32 312 VAL D N 1
ATOM 14747 C CA . VAL D 1 333 ? 65.189 60.081 -36.584 1.00 23.44 312 VAL D CA 1
ATOM 14748 C C . VAL D 1 333 ? 63.672 60.221 -36.563 1.00 20.66 312 VAL D C 1
ATOM 14749 O O . VAL D 1 333 ? 62.993 60.010 -37.578 1.00 23.77 312 VAL D O 1
ATOM 14753 N N . ALA D 1 334 ? 63.119 60.627 -35.426 1.00 15.31 313 ALA D N 1
ATOM 14754 C CA . ALA D 1 334 ? 61.670 60.781 -35.338 1.00 20.52 313 ALA D CA 1
ATOM 14755 C C . ALA D 1 334 ? 61.169 61.927 -36.219 1.00 20.44 313 ALA D C 1
ATOM 14756 O O . ALA D 1 334 ? 60.110 61.804 -36.852 1.00 19.31 313 ALA D O 1
ATOM 14758 N N . SER D 1 335 ? 61.898 63.060 -36.254 1.00 18.89 314 SER D N 1
ATOM 14759 C CA . SER D 1 335 ? 61.494 64.165 -37.128 1.00 19.14 314 SER D CA 1
ATOM 14760 C C . SER D 1 335 ? 61.536 63.750 -38.592 1.00 23.84 314 SER D C 1
ATOM 14761 O O . SER D 1 335 ? 60.647 64.111 -39.378 1.00 17.97 314 SER D O 1
ATOM 14764 N N . ALA D 1 336 ? 62.571 62.995 -38.980 1.00 18.39 315 ALA D N 1
ATOM 14765 C CA . ALA D 1 336 ? 62.620 62.474 -40.338 1.00 18.95 315 ALA D CA 1
ATOM 14766 C C . ALA D 1 336 ? 61.407 61.592 -40.637 1.00 19.01 315 ALA D C 1
ATOM 14767 O O . ALA D 1 336 ? 60.817 61.684 -41.720 1.00 15.26 315 ALA D O 1
ATOM 14769 N N . GLY D 1 337 ? 61.025 60.724 -39.695 1.00 19.23 316 GLY D N 1
ATOM 14770 C CA . GLY D 1 337 ? 59.863 59.870 -39.909 1.00 15.79 316 GLY D CA 1
ATOM 14771 C C . GLY D 1 337 ? 58.555 60.648 -39.999 1.00 16.14 316 GLY D C 1
ATOM 14772 O O . GLY D 1 337 ? 57.692 60.323 -40.820 1.00 20.94 316 GLY D O 1
ATOM 14773 N N . LEU D 1 338 ? 58.371 61.645 -39.122 1.00 17.77 317 LEU D N 1
ATOM 14774 C CA . LEU D 1 338 ? 57.227 62.554 -39.221 1.00 17.81 317 LEU D CA 1
ATOM 14775 C C . LEU D 1 338 ? 57.138 63.154 -40.616 1.00 19.55 317 LEU D C 1
ATOM 14776 O O . LEU D 1 338 ? 56.077 63.137 -41.249 1.00 16.41 317 LEU D O 1
ATOM 14781 N N . MET D 1 339 ? 58.258 63.686 -41.117 1.00 17.05 318 MET D N 1
ATOM 14782 C CA . MET D 1 339 ? 58.258 64.279 -42.450 1.00 20.22 318 MET D CA 1
ATOM 14783 C C . MET D 1 339 ? 57.954 63.249 -43.534 1.00 19.11 318 MET D C 1
ATOM 14784 O O . MET D 1 339 ? 57.184 63.520 -44.464 1.00 20.32 318 MET D O 1
ATOM 14789 N N . ARG D 1 340 ? 58.557 62.070 -43.441 1.00 14.43 319 ARG D N 1
ATOM 14790 C CA . ARG D 1 340 ? 58.307 61.023 -44.429 1.00 15.34 319 ARG D CA 1
ATOM 14791 C C . ARG D 1 340 ? 56.821 60.689 -44.516 1.00 22.41 319 ARG D C 1
ATOM 14792 O O . ARG D 1 340 ? 56.258 60.570 -45.615 1.00 14.79 319 ARG D O 1
ATOM 14800 N N . SER D 1 341 ? 56.176 60.520 -43.354 1.00 12.99 320 SER D N 1
ATOM 14801 C CA . SER D 1 341 ? 54.776 60.104 -43.301 1.00 23.06 320 SER D CA 1
ATOM 14802 C C . SER D 1 341 ? 53.846 61.187 -43.847 1.00 15.68 320 SER D C 1
ATOM 14803 O O . SER D 1 341 ? 52.960 60.896 -44.652 1.00 22.15 320 SER D O 1
ATOM 14806 N N . GLY D 1 342 ? 54.063 62.449 -43.460 1.00 20.10 321 GLY D N 1
ATOM 14807 C CA . GLY D 1 342 ? 53.230 63.522 -43.978 1.00 12.66 321 GLY D CA 1
ATOM 14808 C C . GLY D 1 342 ? 53.375 63.704 -45.482 1.00 22.88 321 GLY D C 1
ATOM 14809 O O . GLY D 1 342 ? 52.385 63.891 -46.195 1.00 19.75 321 GLY D O 1
ATOM 14810 N N . LEU D 1 343 ? 54.607 63.635 -45.994 1.00 16.21 322 LEU D N 1
ATOM 14811 C CA . LEU D 1 343 ? 54.794 63.803 -47.438 1.00 19.61 322 LEU D CA 1
ATOM 14812 C C . LEU D 1 343 ? 54.203 62.631 -48.222 1.00 21.67 322 LEU D C 1
ATOM 14813 O O . LEU D 1 343 ? 53.614 62.830 -49.299 1.00 19.10 322 LEU D O 1
ATOM 14818 N N . ALA D 1 344 ? 54.339 61.405 -47.698 1.00 13.87 323 ALA D N 1
ATOM 14819 C CA . ALA D 1 344 ? 53.744 60.253 -48.364 1.00 14.27 323 ALA D CA 1
ATOM 14820 C C . ALA D 1 344 ? 52.238 60.430 -48.516 1.00 18.61 323 ALA D C 1
ATOM 14821 O O . ALA D 1 344 ? 51.651 60.016 -49.525 1.00 15.18 323 ALA D O 1
ATOM 14823 N N . GLU D 1 345 ? 51.592 61.034 -47.517 1.00 18.35 324 GLU D N 1
ATOM 14824 C CA . GLU D 1 345 ? 50.160 61.295 -47.631 1.00 17.79 324 GLU D CA 1
ATOM 14825 C C . GLU D 1 345 ? 49.887 62.322 -48.708 1.00 19.56 324 GLU D C 1
ATOM 14826 O O . GLU D 1 345 ? 48.908 62.197 -49.459 1.00 17.94 324 GLU D O 1
ATOM 14832 N N . ALA D 1 346 ? 50.742 63.348 -48.793 1.00 14.34 325 ALA D N 1
ATOM 14833 C CA . ALA D 1 346 ? 50.591 64.347 -49.845 1.00 18.32 325 ALA D CA 1
ATOM 14834 C C . ALA D 1 346 ? 50.789 63.729 -51.223 1.00 17.79 325 ALA D C 1
ATOM 14835 O O . ALA D 1 346 ? 50.020 64.003 -52.157 1.00 22.13 325 ALA D O 1
ATOM 14837 N N . VAL D 1 347 ? 51.809 62.889 -51.379 1.00 21.94 326 VAL D N 1
ATOM 14838 C CA . VAL D 1 347 ? 52.040 62.264 -52.684 1.00 17.08 326 VAL D CA 1
ATOM 14839 C C . VAL D 1 347 ? 50.879 61.342 -53.049 1.00 19.09 326 VAL D C 1
ATOM 14840 O O . VAL D 1 347 ? 50.397 61.346 -54.190 1.00 21.55 326 VAL D O 1
ATOM 14844 N N . HIS D 1 348 ? 50.443 60.511 -52.093 1.00 17.54 327 HIS D N 1
ATOM 14845 C CA . HIS D 1 348 ? 49.340 59.576 -52.337 1.00 20.40 327 HIS D CA 1
ATOM 14846 C C . HIS D 1 348 ? 48.053 60.316 -52.702 1.00 21.62 327 HIS D C 1
ATOM 14847 O O . HIS D 1 348 ? 47.355 59.949 -53.655 1.00 18.32 327 HIS D O 1
ATOM 14854 N N . HIS D 1 349 ? 47.734 61.375 -51.963 1.00 19.91 328 HIS D N 1
ATOM 14855 C CA . HIS D 1 349 ? 46.577 62.212 -52.289 1.00 22.29 328 HIS D CA 1
ATOM 14856 C C . HIS D 1 349 ? 46.652 62.754 -53.719 1.00 26.01 328 HIS D C 1
ATOM 14857 O O . HIS D 1 349 ? 45.642 62.802 -54.426 1.00 21.53 328 HIS D O 1
ATOM 14864 N N . SER D 1 350 ? 47.842 63.203 -54.142 1.00 21.68 329 SER D N 1
ATOM 14865 C CA . SER D 1 350 ? 48.030 63.767 -55.473 1.00 22.97 329 SER D CA 1
ATOM 14866 C C . SER D 1 350 ? 47.750 62.761 -56.572 1.00 17.74 329 SER D C 1
ATOM 14867 O O . SER D 1 350 ? 47.293 63.141 -57.658 1.00 22.45 329 SER D O 1
ATOM 14870 N N . ARG D 1 351 ? 48.067 61.490 -56.326 1.00 17.19 330 ARG D N 1
ATOM 14871 C CA . ARG D 1 351 ? 47.866 60.460 -57.334 1.00 23.40 330 ARG D CA 1
ATOM 14872 C C . ARG D 1 351 ? 46.383 60.173 -57.553 1.00 27.96 330 ARG D C 1
ATOM 14873 O O . ARG D 1 351 ? 45.989 59.780 -58.659 1.00 23.08 330 ARG D O 1
ATOM 14881 N N . HIS D 1 352 ? 45.545 60.397 -56.540 1.00 20.76 331 HIS D N 1
ATOM 14882 C CA . HIS D 1 352 ? 44.115 60.081 -56.651 1.00 26.30 331 HIS D CA 1
ATOM 14883 C C . HIS D 1 352 ? 43.205 61.285 -56.848 1.00 24.70 331 HIS D C 1
ATOM 14884 O O . HIS D 1 352 ? 42.273 61.216 -57.642 1.00 30.85 331 HIS D O 1
ATOM 14891 N N . ARG D 1 353 ? 43.434 62.391 -56.151 1.00 20.24 332 ARG D N 1
ATOM 14892 C CA . ARG D 1 353 ? 42.523 63.527 -56.207 1.00 17.61 332 ARG D CA 1
ATOM 14893 C C . ARG D 1 353 ? 42.585 64.196 -57.579 1.00 26.07 332 ARG D C 1
ATOM 14894 O O . ARG D 1 353 ? 43.662 64.604 -58.029 1.00 25.88 332 ARG D O 1
ATOM 14902 N N . HIS D 1 354 ? 41.431 64.315 -58.241 1.00 19.98 333 HIS D N 1
ATOM 14903 C CA . HIS D 1 354 ? 41.360 64.975 -59.535 1.00 23.79 333 HIS D CA 1
ATOM 14904 C C . HIS D 1 354 ? 41.025 66.450 -59.365 1.00 28.19 333 HIS D C 1
ATOM 14905 O O . HIS D 1 354 ? 40.223 66.820 -58.502 1.00 25.01 333 HIS D O 1
ATOM 14912 N N . VAL D 1 355 ? 41.660 67.283 -60.193 1.00 27.33 334 VAL D N 1
ATOM 14913 C CA . VAL D 1 355 ? 41.340 68.700 -60.362 1.00 23.39 334 VAL D CA 1
ATOM 14914 C C . VAL D 1 355 ? 41.413 68.984 -61.859 1.00 27.94 334 VAL D C 1
ATOM 14915 O O . VAL D 1 355 ? 42.403 68.628 -62.510 1.00 29.77 334 VAL D O 1
ATOM 14919 N N . PHE D 1 356 ? 40.367 69.603 -62.414 1.00 23.74 335 PHE D N 1
ATOM 14920 C CA . PHE D 1 356 ? 40.278 69.849 -63.863 1.00 30.43 335 PHE D CA 1
ATOM 14921 C C . PHE D 1 356 ? 40.424 68.551 -64.659 1.00 34.41 335 PHE D C 1
ATOM 14922 O O . PHE D 1 356 ? 40.981 68.538 -65.759 1.00 33.30 335 PHE D O 1
ATOM 14930 N N . GLY D 1 357 ? 39.920 67.446 -64.119 1.00 32.14 336 GLY D N 1
ATOM 14931 C CA . GLY D 1 357 ? 39.808 66.222 -64.882 1.00 26.35 336 GLY D CA 1
ATOM 14932 C C . GLY D 1 357 ? 40.976 65.262 -64.799 1.00 35.06 336 GLY D C 1
ATOM 14933 O O . GLY D 1 357 ? 40.872 64.160 -65.351 1.00 41.15 336 GLY D O 1
ATOM 14934 N N . LYS D 1 358 ? 42.070 65.611 -64.125 1.00 33.84 337 LYS D N 1
ATOM 14935 C CA . LYS D 1 358 ? 43.183 64.677 -64.041 1.00 35.74 337 LYS D CA 1
ATOM 14936 C C . LYS D 1 358 ? 43.776 64.667 -62.637 1.00 26.79 337 LYS D C 1
ATOM 14937 O O . LYS D 1 358 ? 43.583 65.611 -61.863 1.00 28.64 337 LYS D O 1
ATOM 14943 N N . PRO D 1 359 ? 44.520 63.612 -62.287 1.00 30.21 338 PRO D N 1
ATOM 14944 C CA . PRO D 1 359 ? 45.168 63.580 -60.969 1.00 35.38 338 PRO D CA 1
ATOM 14945 C C . PRO D 1 359 ? 46.093 64.774 -60.768 1.00 31.98 338 PRO D C 1
ATOM 14946 O O . PRO D 1 359 ? 46.772 65.221 -61.694 1.00 28.53 338 PRO D O 1
ATOM 14950 N N . LEU D 1 360 ? 46.127 65.272 -59.528 1.00 26.75 339 LEU D N 1
ATOM 14951 C CA . LEU D 1 360 ? 47.012 66.384 -59.197 1.00 24.60 339 LEU D CA 1
ATOM 14952 C C . LEU D 1 360 ? 48.473 66.047 -59.470 1.00 25.62 339 LEU D C 1
ATOM 14953 O O . LEU D 1 360 ? 49.263 66.944 -59.792 1.00 24.93 339 LEU D O 1
ATOM 14958 N N . VAL D 1 361 ? 48.858 64.770 -59.365 1.00 18.18 340 VAL D N 1
ATOM 14959 C CA . VAL D 1 361 ? 50.258 64.412 -59.579 1.00 20.41 340 VAL D CA 1
ATOM 14960 C C . VAL D 1 361 ? 50.709 64.664 -61.020 1.00 24.78 340 VAL D C 1
ATOM 14961 O O . VAL D 1 361 ? 51.913 64.761 -61.287 1.00 26.19 340 VAL D O 1
ATOM 14965 N N . GLU D 1 362 ? 49.776 64.835 -61.950 1.00 27.38 341 GLU D N 1
ATOM 14966 C CA . GLU D 1 362 ? 50.139 65.127 -63.329 1.00 29.49 341 GLU D CA 1
ATOM 14967 C C . GLU D 1 362 ? 50.341 66.619 -63.593 1.00 31.35 341 GLU D C 1
ATOM 14968 O O . GLU D 1 362 ? 50.739 66.981 -64.704 1.00 37.43 341 GLU D O 1
ATOM 14974 N N . GLN D 1 363 ? 50.102 67.476 -62.599 1.00 19.85 342 GLN D N 1
ATOM 14975 C CA . GLN D 1 363 ? 50.340 68.906 -62.749 1.00 26.48 342 GLN D CA 1
ATOM 14976 C C . GLN D 1 363 ? 51.822 69.216 -62.552 1.00 28.38 342 GLN D C 1
ATOM 14977 O O . GLN D 1 363 ? 52.387 68.869 -61.502 1.00 24.21 342 GLN D O 1
ATOM 14983 N N . PRO D 1 364 ? 52.482 69.872 -63.514 1.00 29.22 343 PRO D N 1
ATOM 14984 C CA . PRO D 1 364 ? 53.918 70.177 -63.349 1.00 28.32 343 PRO D CA 1
ATOM 14985 C C . PRO D 1 364 ? 54.241 70.923 -62.064 1.00 26.56 343 PRO D C 1
ATOM 14986 O O . PRO D 1 364 ? 55.268 70.649 -61.424 1.00 26.68 343 PRO D O 1
ATOM 14990 N N . LEU D 1 365 ? 53.381 71.855 -61.660 1.00 26.89 344 LEU D N 1
ATOM 14991 C CA . LEU D 1 365 ? 53.671 72.638 -60.466 1.00 25.02 344 LEU D CA 1
ATOM 14992 C C . LEU D 1 365 ? 53.562 71.785 -59.204 1.00 25.19 344 LEU D C 1
ATOM 14993 O O . LEU D 1 365 ? 54.393 71.903 -58.298 1.00 25.94 344 LEU D O 1
ATOM 14998 N N . MET D 1 366 ? 52.555 70.911 -59.127 1.00 22.36 345 MET D N 1
ATOM 14999 C CA . MET D 1 366 ? 52.455 70.021 -57.977 1.00 23.83 345 MET D CA 1
ATOM 15000 C C . MET D 1 366 ? 53.637 69.055 -57.929 1.00 24.63 345 MET D C 1
ATOM 15001 O O . MET D 1 366 ? 54.172 68.777 -56.847 1.00 18.72 345 MET D O 1
ATOM 15006 N N . GLN D 1 367 ? 54.074 68.565 -59.097 1.00 22.05 346 GLN D N 1
ATOM 15007 C CA . GLN D 1 367 ? 55.276 67.734 -59.169 1.00 24.99 346 GLN D CA 1
ATOM 15008 C C . GLN D 1 367 ? 56.495 68.432 -58.582 1.00 22.04 346 GLN D C 1
ATOM 15009 O O . GLN D 1 367 ? 57.261 67.810 -57.836 1.00 21.27 346 GLN D O 1
ATOM 15015 N N . ARG D 1 368 ? 56.705 69.722 -58.901 1.00 22.03 347 ARG D N 1
ATOM 15016 C CA . ARG D 1 368 ? 57.891 70.409 -58.372 1.00 25.94 347 ARG D CA 1
ATOM 15017 C C . ARG D 1 368 ? 57.813 70.560 -56.862 1.00 27.50 347 ARG D C 1
ATOM 15018 O O . ARG D 1 368 ? 58.821 70.399 -56.162 1.00 27.14 347 ARG D O 1
ATOM 15026 N N . VAL D 1 369 ? 56.629 70.878 -56.340 1.00 17.22 348 VAL D N 1
ATOM 15027 C CA . VAL D 1 369 ? 56.485 71.054 -54.896 1.00 18.15 348 VAL D CA 1
ATOM 15028 C C . VAL D 1 369 ? 56.749 69.737 -54.173 1.00 17.05 348 VAL D C 1
ATOM 15029 O O . VAL D 1 369 ? 57.570 69.669 -53.245 1.00 17.85 348 VAL D O 1
ATOM 15033 N N . LEU D 1 370 ? 56.108 68.657 -54.632 1.00 16.15 349 LEU D N 1
ATOM 15034 C CA . LEU D 1 370 ? 56.264 67.352 -53.983 1.00 16.13 349 LEU D CA 1
ATOM 15035 C C . LEU D 1 370 ? 57.710 66.869 -54.059 1.00 24.52 349 LEU D C 1
ATOM 15036 O O . LEU D 1 370 ? 58.280 66.407 -53.060 1.00 24.23 349 LEU D O 1
ATOM 15041 N N . ALA D 1 371 ? 58.327 66.991 -55.238 1.00 16.65 350 ALA D N 1
ATOM 15042 C CA . ALA D 1 371 ? 59.709 66.543 -55.411 1.00 19.58 350 ALA D CA 1
ATOM 15043 C C . ALA D 1 371 ? 60.679 67.376 -54.577 1.00 21.20 350 ALA D C 1
ATOM 15044 O O . ALA D 1 371 ? 61.640 66.835 -54.019 1.00 20.43 350 ALA D O 1
ATOM 15046 N N . ASP D 1 372 ? 60.449 68.695 -54.497 1.00 17.47 351 ASP D N 1
ATOM 15047 C CA . ASP D 1 372 ? 61.322 69.563 -53.711 1.00 21.57 351 ASP D CA 1
ATOM 15048 C C . ASP D 1 372 ? 61.301 69.157 -52.238 1.00 20.90 351 ASP D C 1
ATOM 15049 O O . ASP D 1 372 ? 62.357 69.050 -51.596 1.00 22.91 351 ASP D O 1
ATOM 15054 N N . MET D 1 373 ? 60.109 68.886 -51.701 1.00 19.05 352 MET D N 1
ATOM 15055 C CA . MET D 1 373 ? 60.008 68.371 -50.343 1.00 18.11 352 MET D CA 1
ATOM 15056 C C . MET D 1 373 ? 60.666 66.990 -50.228 1.00 19.35 352 MET D C 1
ATOM 15057 O O . MET D 1 373 ? 61.321 66.683 -49.223 1.00 20.40 352 MET D O 1
ATOM 15062 N N . ALA D 1 374 ? 60.509 66.147 -51.253 1.00 18.38 353 ALA D N 1
ATOM 15063 C CA . ALA D 1 374 ? 61.091 64.800 -51.210 1.00 16.21 353 ALA D CA 1
ATOM 15064 C C . ALA D 1 374 ? 62.612 64.845 -51.070 1.00 16.26 353 ALA D C 1
ATOM 15065 O O . ALA D 1 374 ? 63.208 63.987 -50.407 1.00 19.32 353 ALA D O 1
ATOM 15067 N N . LEU D 1 375 ? 63.256 65.834 -51.697 1.00 19.57 354 LEU D N 1
ATOM 15068 C CA . LEU D 1 375 ? 64.704 65.964 -51.585 1.00 20.92 354 LEU D CA 1
ATOM 15069 C C . LEU D 1 375 ? 65.132 66.210 -50.140 1.00 20.80 354 LEU D C 1
ATOM 15070 O O . LEU D 1 375 ? 66.108 65.616 -49.668 1.00 18.82 354 LEU D O 1
ATOM 15075 N N . ASP D 1 376 ? 64.422 67.086 -49.421 1.00 18.40 355 ASP D N 1
ATOM 15076 C CA . ASP D 1 376 ? 64.777 67.347 -48.026 1.00 19.80 355 ASP D CA 1
ATOM 15077 C C . ASP D 1 376 ? 64.462 66.155 -47.137 1.00 20.35 355 ASP D C 1
ATOM 15078 O O . ASP D 1 376 ? 65.224 65.869 -46.208 1.00 18.78 355 ASP D O 1
ATOM 15083 N N . VAL D 1 377 ? 63.330 65.467 -47.378 1.00 19.06 356 VAL D N 1
ATOM 15084 C CA . VAL D 1 377 ? 63.028 64.271 -46.593 1.00 18.36 356 VAL D CA 1
ATOM 15085 C C . VAL D 1 377 ? 64.087 63.205 -46.847 1.00 20.73 356 VAL D C 1
ATOM 15086 O O . VAL D 1 377 ? 64.548 62.532 -45.912 1.00 17.56 356 VAL D O 1
ATOM 15090 N N . ALA D 1 378 ? 64.514 63.045 -48.108 1.00 15.16 357 ALA D N 1
ATOM 15091 C CA . ALA D 1 378 ? 65.540 62.046 -48.400 1.00 15.64 357 ALA D CA 1
ATOM 15092 C C . ALA D 1 378 ? 66.864 62.414 -47.741 1.00 16.12 357 ALA D C 1
ATOM 15093 O O . ALA D 1 378 ? 67.497 61.579 -47.086 1.00 19.18 357 ALA D O 1
ATOM 15095 N N . GLY D 1 379 ? 67.290 63.667 -47.890 1.00 18.83 358 GLY D N 1
ATOM 15096 C CA . GLY D 1 379 ? 68.524 64.091 -47.253 1.00 18.81 358 GLY D CA 1
ATOM 15097 C C . GLY D 1 379 ? 68.465 63.958 -45.745 1.00 23.93 358 GLY D C 1
ATOM 15098 O O . GLY D 1 379 ? 69.440 63.543 -45.110 1.00 20.20 358 GLY D O 1
ATOM 15099 N N . ALA D 1 380 ? 67.317 64.306 -45.147 1.00 16.84 359 ALA D N 1
ATOM 15100 C CA . ALA D 1 380 ? 67.202 64.207 -43.694 1.00 14.59 359 ALA D CA 1
ATOM 15101 C C . ALA D 1 380 ? 67.213 62.754 -43.234 1.00 14.43 359 ALA D C 1
ATOM 15102 O O . ALA D 1 380 ? 67.779 62.432 -42.187 1.00 18.94 359 ALA D O 1
ATOM 15104 N N . THR D 1 381 ? 66.564 61.867 -43.980 1.00 22.38 360 THR D N 1
ATOM 15105 C CA . THR D 1 381 ? 66.550 60.464 -43.596 1.00 16.66 360 THR D CA 1
ATOM 15106 C C . THR D 1 381 ? 67.940 59.851 -43.734 1.00 24.62 360 THR D C 1
ATOM 15107 O O . THR D 1 381 ? 68.425 59.177 -42.818 1.00 20.02 360 THR D O 1
ATOM 15111 N N . ALA D 1 382 ? 68.605 60.102 -44.871 1.00 19.82 361 ALA D N 1
ATOM 15112 C CA . ALA D 1 382 ? 69.953 59.585 -45.093 1.00 21.29 361 ALA D CA 1
ATOM 15113 C C . ALA D 1 382 ? 70.916 60.077 -44.020 1.00 23.26 361 ALA D C 1
ATOM 15114 O O . ALA D 1 382 ? 71.707 59.295 -43.476 1.00 19.56 361 ALA D O 1
ATOM 15116 N N . LEU D 1 383 ? 70.847 61.369 -43.692 1.00 22.17 362 LEU D N 1
ATOM 15117 C CA . LEU D 1 383 ? 71.766 61.949 -42.720 1.00 23.12 362 LEU D CA 1
ATOM 15118 C C . LEU D 1 383 ? 71.513 61.406 -41.314 1.00 16.68 362 LEU D C 1
ATOM 15119 O O . LEU D 1 383 ? 72.468 61.139 -40.579 1.00 21.02 362 LEU D O 1
ATOM 15124 N N . SER D 1 384 ? 70.240 61.266 -40.911 1.00 15.00 363 SER D N 1
ATOM 15125 C CA . SER D 1 384 ? 69.915 60.729 -39.584 1.00 23.73 363 SER D CA 1
ATOM 15126 C C . SER D 1 384 ? 70.442 59.305 -39.400 1.00 20.30 363 SER D C 1
ATOM 15127 O O . SER D 1 384 ? 71.018 58.969 -38.355 1.00 21.79 363 SER D O 1
ATOM 15130 N N . MET D 1 385 ? 70.229 58.446 -40.399 1.00 18.49 364 MET D N 1
ATOM 15131 C CA . MET D 1 385 ? 70.704 57.069 -40.328 1.00 16.51 364 MET D CA 1
ATOM 15132 C C . MET D 1 385 ? 72.217 56.991 -40.451 1.00 19.83 364 MET D C 1
ATOM 15133 O O . MET D 1 385 ? 72.846 56.090 -39.870 1.00 19.07 364 MET D O 1
ATOM 15138 N N . ARG D 1 386 ? 72.819 57.903 -41.209 1.00 24.59 365 ARG D N 1
ATOM 15139 C CA . ARG D 1 386 ? 74.277 57.933 -41.260 1.00 20.00 365 ARG D CA 1
ATOM 15140 C C . ARG D 1 386 ? 74.842 58.242 -39.875 1.00 21.49 365 ARG D C 1
ATOM 15141 O O . ARG D 1 386 ? 75.879 57.692 -39.476 1.00 19.79 365 ARG D O 1
ATOM 15149 N N . LEU D 1 387 ? 74.145 59.088 -39.109 1.00 18.40 366 LEU D N 1
ATOM 15150 C CA . LEU D 1 387 ? 74.573 59.343 -37.739 1.00 18.45 366 LEU D CA 1
ATOM 15151 C C . LEU D 1 387 ? 74.447 58.082 -36.886 1.00 21.93 366 LEU D C 1
ATOM 15152 O O . LEU D 1 387 ? 75.358 57.765 -36.115 1.00 21.72 366 LEU D O 1
ATOM 15157 N N . ALA D 1 388 ? 73.338 57.341 -37.021 1.00 18.40 367 ALA D N 1
ATOM 15158 C CA . ALA D 1 388 ? 73.230 56.045 -36.347 1.00 18.19 367 ALA D CA 1
ATOM 15159 C C . ALA D 1 388 ? 74.396 55.127 -36.715 1.00 18.90 367 ALA D C 1
ATOM 15160 O O . ALA D 1 388 ? 74.954 54.440 -35.853 1.00 21.04 367 ALA D O 1
ATOM 15162 N N . ARG D 1 389 ? 74.787 55.114 -37.993 1.00 20.23 368 ARG D N 1
ATOM 15163 C CA . ARG D 1 389 ? 75.910 54.285 -38.411 1.00 23.01 368 ARG D CA 1
ATOM 15164 C C . ARG D 1 389 ? 77.205 54.705 -37.719 1.00 22.10 368 ARG D C 1
ATOM 15165 O O . ARG D 1 389 ? 77.968 53.857 -37.250 1.00 22.80 368 ARG D O 1
ATOM 15173 N N . ALA D 1 390 ? 77.433 56.014 -37.595 1.00 23.88 369 ALA D N 1
ATOM 15174 C CA . ALA D 1 390 ? 78.600 56.514 -36.880 1.00 25.13 369 ALA D CA 1
ATOM 15175 C C . ALA D 1 390 ? 78.580 56.098 -35.413 1.00 21.98 369 ALA D C 1
ATOM 15176 O O . ALA D 1 390 ? 79.635 55.796 -34.840 1.00 27.88 369 ALA D O 1
ATOM 15178 N N . PHE D 1 391 ? 77.396 56.077 -34.786 1.00 20.59 370 PHE D N 1
ATOM 15179 C CA . PHE D 1 391 ? 77.287 55.581 -33.410 1.00 21.56 370 PHE D CA 1
ATOM 15180 C C . PHE D 1 391 ? 77.698 54.109 -33.317 1.00 28.08 370 PHE D C 1
ATOM 15181 O O . PHE D 1 391 ? 78.338 53.704 -32.340 1.00 25.50 370 PHE D O 1
ATOM 15189 N N . ASP D 1 392 ? 77.282 53.283 -34.288 1.00 25.90 371 ASP D N 1
ATOM 15190 C CA . ASP D 1 392 ? 77.663 51.869 -34.294 1.00 20.11 371 ASP D CA 1
ATOM 15191 C C . ASP D 1 392 ? 79.160 51.687 -34.542 1.00 30.33 371 ASP D C 1
ATOM 15192 O O . ASP D 1 392 ? 79.774 50.754 -34.015 1.00 29.84 371 ASP D O 1
ATOM 15197 N N . MET D 1 393 ? 79.758 52.540 -35.360 1.00 28.15 372 MET D N 1
ATOM 15198 C CA . MET D 1 393 ? 81.152 52.375 -35.728 1.00 30.21 372 MET D CA 1
ATOM 15199 C C . MET D 1 393 ? 82.106 53.136 -34.817 1.00 28.15 372 MET D C 1
ATOM 15200 O O . MET D 1 393 ? 83.323 52.975 -34.953 1.00 31.94 372 MET D O 1
ATOM 15205 N N . ALA D 1 394 ? 81.572 53.925 -33.883 1.00 25.89 373 ALA D N 1
ATOM 15206 C CA . ALA D 1 394 ? 82.389 54.831 -33.085 1.00 31.22 373 ALA D CA 1
ATOM 15207 C C . ALA D 1 394 ? 83.411 54.090 -32.227 1.00 41.49 373 ALA D C 1
ATOM 15208 O O . ALA D 1 394 ? 84.565 54.526 -32.116 1.00 36.31 373 ALA D O 1
ATOM 15210 N N . ALA D 1 395 ? 83.006 52.979 -31.595 1.00 43.79 374 ALA D N 1
ATOM 15211 C CA . ALA D 1 395 ? 83.912 52.297 -30.674 1.00 40.16 374 ALA D CA 1
ATOM 15212 C C . ALA D 1 395 ? 85.126 51.722 -31.390 1.00 38.08 374 ALA D C 1
ATOM 15213 O O . ALA D 1 395 ? 86.194 51.583 -30.782 1.00 40.86 374 ALA D O 1
ATOM 15215 N N . SER D 1 396 ? 85.000 51.427 -32.680 1.00 37.76 375 SER D N 1
ATOM 15216 C CA . SER D 1 396 ? 86.045 50.739 -33.421 1.00 39.70 375 SER D CA 1
ATOM 15217 C C . SER D 1 396 ? 86.650 51.568 -34.539 1.00 38.37 375 SER D C 1
ATOM 15218 O O . SER D 1 396 ? 87.488 51.049 -35.280 1.00 36.72 375 SER D O 1
ATOM 15221 N N . ASP D 1 397 ? 86.215 52.814 -34.727 1.00 51.89 376 ASP D N 1
ATOM 15222 C CA . ASP D 1 397 ? 86.681 53.617 -35.855 1.00 45.92 376 ASP D CA 1
ATOM 15223 C C . ASP D 1 397 ? 86.753 55.064 -35.377 1.00 43.16 376 ASP D C 1
ATOM 15224 O O . ASP D 1 397 ? 85.716 55.701 -35.148 1.00 37.75 376 ASP D O 1
ATOM 15229 N N . ARG D 1 398 ? 87.978 55.574 -35.233 1.00 41.54 377 ARG D N 1
ATOM 15230 C CA . ARG D 1 398 ? 88.183 56.911 -34.678 1.00 40.20 377 ARG D CA 1
ATOM 15231 C C . ARG D 1 398 ? 87.577 57.987 -35.576 1.00 39.15 377 ARG D C 1
ATOM 15232 O O . ARG D 1 398 ? 87.040 58.985 -35.082 1.00 41.97 377 ARG D O 1
ATOM 15240 N N . ALA D 1 399 ? 87.626 57.792 -36.895 1.00 30.89 378 ALA D N 1
ATOM 15241 C CA . ALA D 1 399 ? 86.982 58.747 -37.798 1.00 29.50 378 ALA D CA 1
ATOM 15242 C C . ALA D 1 399 ? 85.463 58.776 -37.600 1.00 35.40 378 ALA D C 1
ATOM 15243 O O . ALA D 1 399 ? 84.844 59.847 -37.623 1.00 36.64 378 ALA D O 1
ATOM 15245 N N . GLU D 1 400 ? 84.840 57.613 -37.390 1.00 34.36 379 GLU D N 1
ATOM 15246 C CA . GLU D 1 400 ? 83.394 57.597 -37.140 1.00 31.02 379 GLU D CA 1
ATOM 15247 C C . GLU D 1 400 ? 83.066 58.154 -35.758 1.00 28.07 379 GLU D C 1
ATOM 15248 O O . GLU D 1 400 ? 82.029 58.802 -35.573 1.00 28.54 379 GLU D O 1
ATOM 15254 N N . ALA D 1 401 ? 83.926 57.897 -34.767 1.00 35.12 380 ALA D N 1
ATOM 15255 C CA . ALA D 1 401 ? 83.734 58.525 -33.463 1.00 31.80 380 ALA D CA 1
ATOM 15256 C C . ALA D 1 401 ? 83.797 60.044 -33.580 1.00 36.25 380 ALA D C 1
ATOM 15257 O O . ALA D 1 401 ? 82.998 60.757 -32.956 1.00 29.18 380 ALA D O 1
ATOM 15259 N N . ALA D 1 402 ? 84.727 60.549 -34.402 1.00 34.60 381 ALA D N 1
ATOM 15260 C CA . ALA D 1 402 ? 84.827 61.984 -34.646 1.00 36.47 381 ALA D CA 1
ATOM 15261 C C . ALA D 1 402 ? 83.559 62.524 -35.305 1.00 35.08 381 ALA D C 1
ATOM 15262 O O . ALA D 1 402 ? 83.047 63.581 -34.914 1.00 29.40 381 ALA D O 1
ATOM 15264 N N . PHE D 1 403 ? 83.049 61.818 -36.324 1.00 30.80 382 PHE D N 1
ATOM 15265 C CA . PHE D 1 403 ? 81.783 62.213 -36.943 1.00 26.30 382 PHE D CA 1
ATOM 15266 C C . PHE D 1 403 ? 80.669 62.213 -35.916 1.00 27.67 382 PHE D C 1
ATOM 15267 O O . PHE D 1 403 ? 79.886 63.165 -35.833 1.00 30.59 382 PHE D O 1
ATOM 15275 N N . ALA D 1 404 ? 80.603 61.160 -35.098 1.00 26.69 383 ALA D N 1
ATOM 15276 C CA . ALA D 1 404 ? 79.520 61.053 -34.128 1.00 23.12 383 ALA D CA 1
ATOM 15277 C C . ALA D 1 404 ? 79.559 62.204 -33.126 1.00 29.40 383 ALA D C 1
ATOM 15278 O O . ALA D 1 404 ? 78.529 62.832 -32.859 1.00 24.57 383 ALA D O 1
ATOM 15280 N N . ARG D 1 405 ? 80.750 62.548 -32.615 1.00 31.43 384 ARG D N 1
ATOM 15281 C CA . ARG D 1 405 ? 80.831 63.599 -31.603 1.00 30.70 384 ARG D CA 1
ATOM 15282 C C . ARG D 1 405 ? 80.456 64.967 -32.175 1.00 29.29 384 ARG D C 1
ATOM 15283 O O . ARG D 1 405 ? 79.634 65.693 -31.602 1.00 35.08 384 ARG D O 1
ATOM 15291 N N . SER D 1 406 ? 81.002 65.314 -33.330 1.00 25.92 385 SER D N 1
ATOM 15292 C CA . SER D 1 406 ? 80.864 66.682 -33.809 1.00 27.32 385 SER D CA 1
ATOM 15293 C C . SER D 1 406 ? 79.558 66.907 -34.556 1.00 24.20 385 SER D C 1
ATOM 15294 O O . SER D 1 406 ? 79.064 68.034 -34.592 1.00 28.36 385 SER D O 1
ATOM 15297 N N . MET D 1 407 ? 78.975 65.865 -35.143 1.00 21.57 386 MET D N 1
ATOM 15298 C CA . MET D 1 407 ? 77.844 66.043 -36.041 1.00 23.39 386 MET D CA 1
ATOM 15299 C C . MET D 1 407 ? 76.487 65.751 -35.395 1.00 24.79 386 MET D C 1
ATOM 15300 O O . MET D 1 407 ? 75.452 66.040 -36.012 1.00 22.29 386 MET D O 1
ATOM 15305 N N . THR D 1 408 ? 76.450 65.186 -34.187 1.00 21.96 387 THR D N 1
ATOM 15306 C CA . THR D 1 408 ? 75.153 65.005 -33.540 1.00 22.96 387 THR D CA 1
ATOM 15307 C C . THR D 1 408 ? 74.376 66.316 -33.434 1.00 24.27 387 THR D C 1
ATOM 15308 O O . THR D 1 408 ? 73.202 66.338 -33.834 1.00 19.57 387 THR D O 1
ATOM 15312 N N . PRO D 1 409 ? 74.952 67.433 -32.959 1.00 20.08 388 PRO D N 1
ATOM 15313 C CA . PRO D 1 409 ? 74.160 68.677 -32.921 1.00 17.98 388 PRO D CA 1
ATOM 15314 C C . PRO D 1 409 ? 73.830 69.212 -34.303 1.00 23.87 388 PRO D C 1
ATOM 15315 O O . PRO D 1 409 ? 72.771 69.829 -34.470 1.00 20.75 388 PRO D O 1
ATOM 15319 N N . VAL D 1 410 ? 74.686 68.948 -35.302 1.00 24.74 389 VAL D N 1
ATOM 15320 C CA . VAL D 1 410 ? 74.409 69.350 -36.680 1.00 18.54 389 VAL D CA 1
ATOM 15321 C C . VAL D 1 410 ? 73.152 68.658 -37.196 1.00 19.18 389 VAL D C 1
ATOM 15322 O O . VAL D 1 410 ? 72.286 69.293 -37.806 1.00 20.96 389 VAL D O 1
ATOM 15326 N N . VAL D 1 411 ? 73.064 67.333 -37.003 1.00 20.16 390 VAL D N 1
ATOM 15327 C CA . VAL D 1 411 ? 71.924 66.556 -37.494 1.00 22.52 390 VAL D CA 1
ATOM 15328 C C . VAL D 1 411 ? 70.646 66.929 -36.745 1.00 21.26 390 VAL D C 1
ATOM 15329 O O . VAL D 1 411 ? 69.570 67.051 -37.345 1.00 22.62 390 VAL D O 1
ATOM 15333 N N . LYS D 1 412 ? 70.728 67.065 -35.418 1.00 19.26 391 LYS D N 1
ATOM 15334 C CA . LYS D 1 412 ? 69.556 67.472 -34.646 1.00 19.29 391 LYS D CA 1
ATOM 15335 C C . LYS D 1 412 ? 69.083 68.867 -35.051 1.00 23.79 391 LYS D C 1
ATOM 15336 O O . LYS D 1 412 ? 67.873 69.100 -35.199 1.00 22.96 391 LYS D O 1
ATOM 15342 N N . TYR D 1 413 ? 70.019 69.810 -35.218 1.00 18.08 392 TYR D N 1
ATOM 15343 C CA . TYR D 1 413 ? 69.664 71.139 -35.700 1.00 19.27 392 TYR D CA 1
ATOM 15344 C C . TYR D 1 413 ? 68.844 71.047 -36.982 1.00 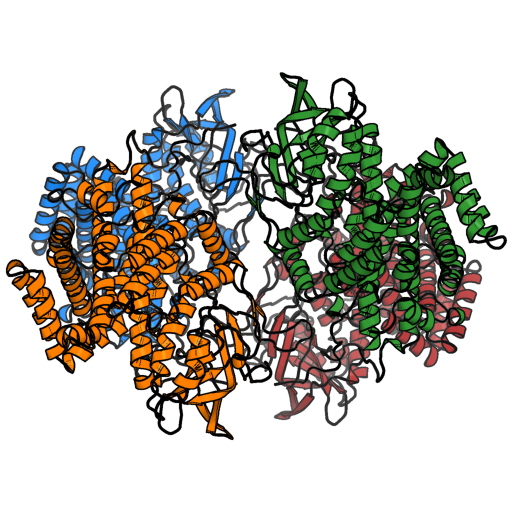20.66 392 TYR D C 1
ATOM 15345 O O . TYR D 1 413 ? 67.706 71.526 -37.052 1.00 17.83 392 TYR D O 1
ATOM 15354 N N . TRP D 1 414 ? 69.413 70.425 -38.018 1.00 18.71 393 TRP D N 1
ATOM 15355 C CA . TRP D 1 414 ? 68.811 70.594 -39.332 1.00 18.06 393 TRP D CA 1
ATOM 15356 C C . TRP D 1 414 ? 67.571 69.726 -39.524 1.00 20.89 393 TRP D C 1
ATOM 15357 O O . TRP D 1 414 ? 66.559 70.205 -40.039 1.00 16.72 393 TRP D O 1
ATOM 15368 N N . VAL D 1 415 ? 67.650 68.438 -39.171 1.00 17.14 394 VAL D N 1
ATOM 15369 C CA . VAL D 1 415 ? 66.530 67.537 -39.434 1.00 19.98 394 VAL D CA 1
ATOM 15370 C C . VAL D 1 415 ? 65.284 67.987 -38.671 1.00 17.31 394 VAL D C 1
ATOM 15371 O O . VAL D 1 415 ? 64.171 68.011 -39.218 1.00 15.54 394 VAL D O 1
ATOM 15375 N N . CYS D 1 416 ? 65.448 68.352 -37.402 1.00 15.94 395 CYS D N 1
ATOM 15376 C CA . CYS D 1 416 ? 64.297 68.714 -36.583 1.00 14.47 395 CYS D CA 1
ATOM 15377 C C . CYS D 1 416 ? 63.737 70.081 -36.958 1.00 19.34 395 CYS D C 1
ATOM 15378 O O . CYS D 1 416 ? 62.519 70.288 -36.914 1.00 17.75 395 CYS D O 1
ATOM 15381 N N . LYS D 1 417 ? 64.594 71.029 -37.340 1.00 18.96 396 LYS D N 1
ATOM 15382 C CA . LYS D 1 417 ? 64.090 72.383 -37.536 1.00 21.45 396 LYS D CA 1
ATOM 15383 C C . LYS D 1 417 ? 63.480 72.608 -38.915 1.00 20.63 396 LYS D C 1
ATOM 15384 O O . LYS D 1 417 ? 62.746 73.586 -39.080 1.00 17.03 396 LYS D O 1
ATOM 15390 N N . ILE D 1 418 ? 63.744 71.741 -39.907 1.00 13.80 397 ILE D N 1
ATOM 15391 C CA . ILE D 1 418 ? 63.080 71.929 -41.200 1.00 14.19 397 ILE D CA 1
ATOM 15392 C C . ILE D 1 418 ? 61.681 71.335 -41.228 1.00 18.65 397 ILE D C 1
ATOM 15393 O O . ILE D 1 418 ? 60.918 71.631 -42.151 1.00 18.02 397 ILE D O 1
ATOM 15398 N N . ALA D 1 419 ? 61.338 70.499 -40.248 1.00 16.45 398 ALA D N 1
ATOM 15399 C CA . ALA D 1 419 ? 60.076 69.767 -40.277 1.00 16.86 398 ALA D CA 1
ATOM 15400 C C . ALA D 1 419 ? 58.829 70.653 -40.220 1.00 18.55 398 ALA D C 1
ATOM 15401 O O . ALA D 1 419 ? 57.868 70.354 -40.950 1.00 15.44 398 ALA D O 1
ATOM 15403 N N . PRO D 1 420 ? 58.749 71.705 -39.394 1.00 22.68 399 PRO D N 1
ATOM 15404 C CA . PRO D 1 420 ? 57.507 72.502 -39.392 1.00 17.54 399 PRO D CA 1
ATOM 15405 C C . PRO D 1 420 ? 57.163 73.084 -40.751 1.00 20.53 399 PRO D C 1
ATOM 15406 O O . PRO D 1 420 ? 55.994 73.030 -41.156 1.00 21.32 399 PRO D O 1
ATOM 15410 N N . ALA D 1 421 ? 58.144 73.654 -41.462 1.00 11.83 400 ALA D N 1
ATOM 15411 C CA . ALA D 1 421 ? 57.868 74.269 -42.760 1.00 17.83 400 ALA D CA 1
ATOM 15412 C C . ALA D 1 421 ? 57.473 73.220 -43.789 1.00 20.04 400 ALA D C 1
ATOM 15413 O O . ALA D 1 421 ? 56.560 73.444 -44.593 1.00 16.28 400 ALA D O 1
ATOM 15415 N N . LEU D 1 422 ? 58.138 72.058 -43.773 1.00 16.83 401 LEU D N 1
ATOM 15416 C CA . LEU D 1 422 ? 57.821 71.038 -44.764 1.00 13.51 401 LEU D CA 1
ATOM 15417 C C . LEU D 1 422 ? 56.457 70.407 -44.484 1.00 17.29 401 LEU D C 1
ATOM 15418 O O . LEU D 1 422 ? 55.679 70.165 -45.414 1.00 15.11 401 LEU D O 1
ATOM 15423 N N . LEU D 1 423 ? 56.136 70.142 -43.209 1.00 12.98 402 LEU D N 1
ATOM 15424 C CA . LEU D 1 423 ? 54.830 69.561 -42.900 1.00 15.76 402 LEU D CA 1
ATOM 15425 C C . LEU D 1 423 ? 53.683 70.530 -43.190 1.00 16.20 402 LEU D C 1
ATOM 15426 O O . LEU D 1 423 ? 52.608 70.095 -43.608 1.00 16.67 402 LEU D O 1
ATOM 15431 N N . TYR D 1 424 ? 53.892 71.835 -43.010 1.00 15.48 403 TYR D N 1
ATOM 15432 C CA . TYR D 1 424 ? 52.884 72.803 -43.432 1.00 18.19 403 TYR D CA 1
ATOM 15433 C C . TYR D 1 424 ? 52.609 72.680 -44.935 1.00 16.98 403 TYR D C 1
ATOM 15434 O O . TYR D 1 424 ? 51.451 72.640 -45.359 1.00 14.08 403 TYR D O 1
ATOM 15443 N N . GLU D 1 425 ? 53.661 72.626 -45.763 1.00 13.62 404 GLU D N 1
ATOM 15444 C CA . GLU D 1 425 ? 53.446 72.526 -47.207 1.00 19.33 404 GLU D CA 1
ATOM 15445 C C . GLU D 1 425 ? 52.801 71.193 -47.585 1.00 17.32 404 GLU D C 1
ATOM 15446 O O . GLU D 1 425 ? 51.943 71.153 -48.467 1.00 16.96 404 GLU D O 1
ATOM 15452 N N . ALA D 1 426 ? 53.218 70.088 -46.954 1.00 14.51 405 ALA D N 1
ATOM 15453 C CA . ALA D 1 426 ? 52.542 68.814 -47.186 1.00 21.63 405 ALA D CA 1
ATOM 15454 C C . ALA D 1 426 ? 51.060 68.909 -46.828 1.00 14.14 405 ALA D C 1
ATOM 15455 O O . ALA D 1 426 ? 50.196 68.405 -47.564 1.00 15.69 405 ALA D O 1
ATOM 15457 N N . MET D 1 427 ? 50.752 69.550 -45.697 1.00 16.68 406 MET D N 1
ATOM 15458 C CA A MET D 1 427 ? 49.360 69.781 -45.322 0.42 17.43 406 MET D CA 1
ATOM 15459 C CA B MET D 1 427 ? 49.360 69.775 -45.321 0.58 17.23 406 MET D CA 1
ATOM 15460 C C . MET D 1 427 ? 48.619 70.541 -46.412 1.00 17.55 406 MET D C 1
ATOM 15461 O O . MET D 1 427 ? 47.534 70.139 -46.838 1.00 19.16 406 MET D O 1
ATOM 15470 N N . GLU D 1 428 ? 49.197 71.651 -46.880 1.00 19.25 407 GLU D N 1
ATOM 15471 C CA . GLU D 1 428 ? 48.538 72.447 -47.915 1.00 21.00 407 GLU D CA 1
ATOM 15472 C C . GLU D 1 428 ? 48.264 71.629 -49.179 1.00 24.20 407 GLU D C 1
ATOM 15473 O O . GLU D 1 428 ? 47.292 71.890 -49.894 1.00 18.53 407 GLU D O 1
ATOM 15479 N N . CYS D 1 429 ? 49.103 70.640 -49.483 1.00 20.96 408 CYS D N 1
ATOM 15480 C CA . CYS D 1 429 ? 48.845 69.801 -50.643 1.00 20.62 408 CYS D CA 1
ATOM 15481 C C . CYS D 1 429 ? 47.553 69.008 -50.522 1.00 26.24 408 CYS D C 1
ATOM 15482 O O . CYS D 1 429 ? 47.039 68.542 -51.544 1.00 19.82 408 CYS D O 1
ATOM 15485 N N . LEU D 1 430 ? 47.035 68.810 -49.309 1.00 20.71 409 LEU D N 1
ATOM 15486 C CA . LEU D 1 430 ? 45.764 68.126 -49.118 1.00 24.32 409 LEU D CA 1
ATOM 15487 C C . LEU D 1 430 ? 44.548 69.034 -49.245 1.00 19.36 409 LEU D C 1
ATOM 15488 O O . LEU D 1 430 ? 43.427 68.526 -49.206 1.00 22.09 409 LEU D O 1
ATOM 15493 N N . GLY D 1 431 ? 44.730 70.357 -49.365 1.00 22.88 410 GLY D N 1
ATOM 15494 C CA . GLY D 1 431 ? 43.588 71.258 -49.396 1.00 17.02 410 GLY D CA 1
ATOM 15495 C C . GLY D 1 431 ? 42.966 71.410 -48.011 1.00 21.57 410 GLY D C 1
ATOM 15496 O O . GLY D 1 431 ? 43.602 71.182 -46.974 1.00 19.85 410 GLY D O 1
ATOM 15497 N N . GLY D 1 432 ? 41.684 71.802 -48.012 1.00 20.58 411 GLY D N 1
ATOM 15498 C CA . GLY D 1 432 ? 41.018 72.137 -46.759 1.00 16.66 411 GLY D CA 1
ATOM 15499 C C . GLY D 1 432 ? 41.008 71.002 -45.748 1.00 21.48 411 GLY D C 1
ATOM 15500 O O . GLY D 1 432 ? 41.207 71.226 -44.553 1.00 16.94 411 GLY D O 1
ATOM 15501 N N . ASN D 1 433 ? 40.781 69.768 -46.208 1.00 18.01 412 ASN D N 1
ATOM 15502 C CA . ASN D 1 433 ? 40.786 68.642 -45.282 1.00 21.55 412 ASN D CA 1
ATOM 15503 C C . ASN D 1 433 ? 42.114 68.508 -44.543 1.00 22.48 412 ASN D C 1
ATOM 15504 O O . ASN D 1 433 ? 42.128 67.947 -43.450 1.00 20.72 412 ASN D O 1
ATOM 15509 N N . GLY D 1 434 ? 43.220 69.023 -45.099 1.00 20.67 413 GLY D N 1
ATOM 15510 C CA . GLY D 1 434 ? 44.505 68.948 -44.403 1.00 14.79 413 GLY D CA 1
ATOM 15511 C C . GLY D 1 434 ? 44.515 69.692 -43.077 1.00 21.45 413 GLY D C 1
ATOM 15512 O O . GLY D 1 434 ? 45.246 69.328 -42.156 1.00 26.06 413 GLY D O 1
ATOM 15513 N N . TYR D 1 435 ? 43.697 70.722 -42.956 1.00 19.26 414 TYR D N 1
ATOM 15514 C CA . TYR D 1 435 ? 43.644 71.583 -41.787 1.00 20.94 414 TYR D CA 1
ATOM 15515 C C . TYR D 1 435 ? 42.739 71.030 -40.687 1.00 20.63 414 TYR D C 1
ATOM 15516 O O . TYR D 1 435 ? 42.606 71.654 -39.629 1.00 19.89 414 TYR D O 1
ATOM 15525 N N . ILE D 1 436 ? 42.137 69.863 -40.895 1.00 17.27 415 ILE D N 1
ATOM 15526 C CA . ILE D 1 436 ? 41.101 69.344 -40.011 1.00 20.48 415 ILE D CA 1
ATOM 15527 C C . ILE D 1 436 ? 41.693 68.226 -39.168 1.00 22.66 415 ILE D C 1
ATOM 15528 O O . ILE D 1 436 ? 42.391 67.350 -39.689 1.00 26.99 415 ILE D O 1
ATOM 15533 N N . GLU D 1 437 ? 41.364 68.224 -37.872 1.00 28.42 416 GLU D N 1
ATOM 15534 C CA . GLU D 1 437 ? 42.000 67.323 -36.906 1.00 33.44 416 GLU D CA 1
ATOM 15535 C C . GLU D 1 437 ? 41.604 65.852 -37.036 1.00 35.38 416 GLU D C 1
ATOM 15536 O O . GLU D 1 437 ? 42.248 65.020 -36.388 1.00 37.30 416 GLU D O 1
ATOM 15542 N N . ASP D 1 438 ? 40.571 65.504 -37.825 1.00 27.60 417 ASP D N 1
ATOM 15543 C CA . ASP D 1 438 ? 40.281 64.093 -38.090 1.00 26.31 417 ASP D CA 1
ATOM 15544 C C . ASP D 1 438 ? 41.240 63.462 -39.110 1.00 28.90 417 ASP D C 1
ATOM 15545 O O . ASP D 1 438 ? 41.065 62.286 -39.437 1.00 28.76 417 ASP D O 1
ATOM 15550 N N . GLY D 1 439 ? 42.244 64.196 -39.612 1.00 28.97 418 GLY D N 1
ATOM 15551 C CA . GLY D 1 439 ? 43.324 63.621 -40.380 1.00 31.66 418 GLY D CA 1
ATOM 15552 C C . GLY D 1 439 ? 44.625 63.551 -39.590 1.00 27.27 418 GLY D C 1
ATOM 15553 O O . GLY D 1 439 ? 44.663 63.774 -38.381 1.00 33.28 418 GLY D O 1
ATOM 15554 N N . ASN D 1 440 ? 45.717 63.271 -40.311 1.00 25.81 419 ASN D N 1
ATOM 15555 C CA . ASN D 1 440 ? 47.036 63.088 -39.695 1.00 23.86 419 ASN D CA 1
ATOM 15556 C C . ASN D 1 440 ? 47.968 64.287 -39.839 1.00 20.97 419 ASN D C 1
ATOM 15557 O O . ASN D 1 440 ? 48.851 64.477 -38.995 1.00 21.48 419 ASN D O 1
ATOM 15562 N N . LEU D 1 441 ? 47.821 65.082 -40.895 1.00 16.04 420 LEU D N 1
ATOM 15563 C CA . LEU D 1 441 ? 48.769 66.168 -41.141 1.00 13.08 420 LEU D CA 1
ATOM 15564 C C . LEU D 1 441 ? 48.673 67.270 -40.083 1.00 19.18 420 LEU D C 1
ATOM 15565 O O . LEU D 1 441 ? 49.697 67.843 -39.690 1.00 19.86 420 LEU D O 1
ATOM 15570 N N . ALA D 1 442 ? 47.470 67.592 -39.600 1.00 22.19 421 ALA D N 1
ATOM 15571 C CA . ALA D 1 442 ? 47.383 68.622 -38.562 1.00 22.23 421 ALA D CA 1
ATOM 15572 C C . ALA D 1 442 ? 48.172 68.198 -37.320 1.00 25.23 421 ALA D C 1
ATOM 15573 O O . ALA D 1 442 ? 48.983 68.967 -36.785 1.00 20.26 421 ALA D O 1
ATOM 15575 N N . ARG D 1 443 ? 47.994 66.939 -36.904 1.00 16.83 422 ARG D N 1
ATOM 15576 C CA A ARG D 1 443 ? 48.675 66.409 -35.725 0.45 16.46 422 ARG D CA 1
ATOM 15577 C CA B ARG D 1 443 ? 48.676 66.423 -35.719 0.55 16.29 422 ARG D CA 1
ATOM 15578 C C . ARG D 1 443 ? 50.195 66.430 -35.887 1.00 17.28 422 ARG D C 1
ATOM 15579 O O . ARG D 1 443 ? 50.926 66.742 -34.938 1.00 18.11 422 ARG D O 1
ATOM 15594 N N . ALA D 1 444 ? 50.693 66.075 -37.081 1.00 13.38 423 ALA D N 1
ATOM 15595 C CA . ALA D 1 444 ? 52.135 66.041 -37.305 1.00 18.41 423 ALA D CA 1
ATOM 15596 C C . ALA D 1 444 ? 52.714 67.444 -37.320 1.00 19.76 423 ALA D C 1
ATOM 15597 O O . ALA D 1 444 ? 53.824 67.675 -36.822 1.00 20.53 423 ALA D O 1
ATOM 15599 N N . TYR D 1 445 ? 51.990 68.382 -37.926 1.00 15.53 424 TYR D N 1
ATOM 15600 C CA . TYR D 1 445 ? 52.401 69.783 -37.902 1.00 16.99 424 TYR D CA 1
ATOM 15601 C C . TYR D 1 445 ? 52.492 70.312 -36.471 1.00 15.84 424 TYR D C 1
ATOM 15602 O O . TYR D 1 445 ? 53.440 71.023 -36.121 1.00 19.25 424 TYR D O 1
ATOM 15611 N N . ARG D 1 446 ? 51.514 69.980 -35.624 1.00 17.53 425 ARG D N 1
ATOM 15612 C CA . ARG D 1 446 ? 51.606 70.368 -34.221 1.00 17.92 425 ARG D CA 1
ATOM 15613 C C . ARG D 1 446 ? 52.735 69.631 -33.501 1.00 23.89 425 ARG D C 1
ATOM 15614 O O . ARG D 1 446 ? 53.253 70.123 -32.488 1.00 20.98 425 ARG D O 1
ATOM 15622 N N . GLU D 1 447 ? 53.082 68.429 -33.975 1.00 14.52 426 GLU D N 1
ATOM 15623 C CA . GLU D 1 447 ? 54.115 67.628 -33.334 1.00 17.51 426 GLU D CA 1
ATOM 15624 C C . GLU D 1 447 ? 55.497 68.174 -33.630 1.00 16.64 426 GLU D C 1
ATOM 15625 O O . GLU D 1 447 ? 56.353 68.215 -32.739 1.00 14.33 426 GLU D O 1
ATOM 15631 N N . ALA D 1 448 ? 55.715 68.599 -34.876 1.00 16.36 427 ALA D N 1
ATOM 15632 C CA . ALA D 1 448 ? 57.055 68.885 -35.379 1.00 22.04 427 ALA D CA 1
ATOM 15633 C C . ALA D 1 448 ? 57.902 69.808 -34.499 1.00 27.52 427 ALA D C 1
ATOM 15634 O O . ALA D 1 448 ? 59.075 69.474 -34.277 1.00 29.10 427 ALA D O 1
ATOM 15636 N N . PRO D 1 449 ? 57.407 70.925 -33.945 1.00 24.06 428 PRO D N 1
ATOM 15637 C CA . PRO D 1 449 ? 58.304 71.785 -33.143 1.00 18.58 428 PRO D CA 1
ATOM 15638 C C . PRO D 1 449 ? 58.876 71.113 -31.900 1.00 27.71 428 PRO D C 1
ATOM 15639 O O . PRO D 1 449 ? 59.896 71.584 -31.376 1.00 24.52 428 PRO D O 1
ATOM 15643 N N . VAL D 1 450 ? 58.257 70.042 -31.397 1.00 24.77 429 VAL D N 1
ATOM 15644 C CA . VAL D 1 450 ? 58.681 69.527 -30.099 1.00 24.41 429 VAL D CA 1
ATOM 15645 C C . VAL D 1 450 ? 60.061 68.879 -30.174 1.00 21.66 429 VAL D C 1
ATOM 15646 O O . VAL D 1 450 ? 60.835 68.963 -29.216 1.00 18.26 429 VAL D O 1
ATOM 15650 N N . ASN D 1 451 ? 60.405 68.235 -31.293 1.00 17.35 430 ASN D N 1
ATOM 15651 C CA . ASN D 1 451 ? 61.724 67.611 -31.398 1.00 22.94 430 ASN D CA 1
ATOM 15652 C C . ASN D 1 451 ? 62.824 68.652 -31.479 1.00 24.21 430 ASN D C 1
ATOM 15653 O O . ASN D 1 451 ? 63.922 68.420 -30.976 1.00 19.58 430 ASN D O 1
ATOM 15658 N N . ALA D 1 452 ? 62.537 69.798 -32.097 1.00 19.55 431 ALA D N 1
ATOM 15659 C CA . ALA D 1 452 ? 63.501 70.889 -32.177 1.00 22.42 431 ALA D CA 1
ATOM 15660 C C . ALA D 1 452 ? 63.671 71.583 -30.834 1.00 23.04 431 ALA D C 1
ATOM 15661 O O . ALA D 1 452 ? 64.768 72.041 -30.514 1.00 26.18 431 ALA D O 1
ATOM 15663 N N . ILE D 1 453 ? 62.607 71.655 -30.034 1.00 24.66 432 ILE D N 1
ATOM 15664 C CA . ILE D 1 453 ? 62.642 72.415 -28.789 1.00 29.57 432 ILE D CA 1
ATOM 15665 C C . ILE D 1 453 ? 63.044 71.554 -27.592 1.00 34.79 432 ILE D C 1
ATOM 15666 O O . ILE D 1 453 ? 63.629 72.076 -26.642 1.00 38.71 432 ILE D O 1
ATOM 15671 N N A TRP D 1 454 ? 62.823 70.247 -27.652 0.63 38.03 433 TRP D N 1
ATOM 15672 N N B TRP D 1 454 ? 62.714 70.246 -27.629 0.37 38.49 433 TRP D N 1
ATOM 15673 C CA A TRP D 1 454 ? 63.268 69.360 -26.588 0.63 42.23 433 TRP D CA 1
ATOM 15674 C CA B TRP D 1 454 ? 62.606 69.406 -26.425 0.37 42.35 433 TRP D CA 1
ATOM 15675 C C A TRP D 1 454 ? 64.788 69.425 -26.423 0.63 38.78 433 TRP D C 1
ATOM 15676 C C B TRP D 1 454 ? 63.890 69.406 -25.613 0.37 41.32 433 TRP D C 1
ATOM 15677 O O A TRP D 1 454 ? 65.535 69.373 -27.406 0.63 36.52 433 TRP D O 1
ATOM 15678 O O B TRP D 1 454 ? 63.873 69.593 -24.393 0.37 43.86 433 TRP D O 1
ATOM 15699 N N A GLU D 1 455 ? 65.233 69.541 -25.167 0.63 39.35 434 GLU D N 1
ATOM 15700 N N B GLU D 1 455 ? 64.995 69.094 -26.260 0.37 39.29 434 GLU D N 1
ATOM 15701 C CA A GLU D 1 455 ? 66.638 69.529 -24.766 0.63 39.80 434 GLU D CA 1
ATOM 15702 C CA B GLU D 1 455 ? 66.317 69.270 -25.711 0.37 38.94 434 GLU D CA 1
ATOM 15703 C C A GLU D 1 455 ? 67.355 70.823 -25.170 0.63 42.33 434 GLU D C 1
ATOM 15704 C C B GLU D 1 455 ? 67.052 70.054 -26.771 0.37 37.43 434 GLU D C 1
ATOM 15705 O O A GLU D 1 455 ? 67.324 71.813 -24.429 0.63 50.41 434 GLU D O 1
ATOM 15706 O O B GLU D 1 455 ? 66.720 69.972 -27.955 0.37 38.35 434 GLU D O 1
ATOM 15717 N N . GLY D 1 456 ? 68.034 70.803 -26.315 1.00 35.14 435 GLY D N 1
ATOM 15718 C CA . GLY D 1 456 ? 68.659 71.936 -26.968 1.00 35.18 435 GLY D CA 1
ATOM 15719 C C . GLY D 1 456 ? 68.076 72.377 -28.294 1.00 33.78 435 GLY D C 1
ATOM 15720 O O . GLY D 1 456 ? 68.095 71.627 -29.277 1.00 33.23 435 GLY D O 1
ATOM 15721 N N . SER D 1 457 ? 67.563 73.599 -28.341 1.00 31.53 436 SER D N 1
ATOM 15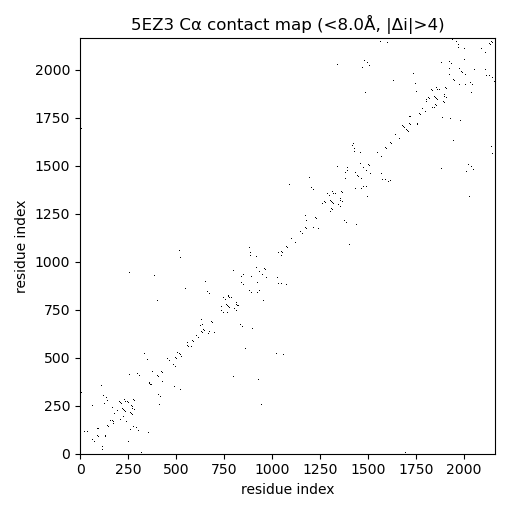722 C CA . SER D 1 457 ? 66.985 74.123 -29.570 1.00 35.34 436 SER D CA 1
ATOM 15723 C C . SER D 1 457 ? 68.114 74.580 -30.507 1.00 26.38 436 SER D C 1
ATOM 15724 O O . SER D 1 457 ? 69.297 74.305 -30.278 1.00 25.12 436 SER D O 1
ATOM 15727 N N . GLY D 1 458 ? 67.736 75.279 -31.578 1.00 26.53 437 GLY D N 1
ATOM 15728 C CA . GLY D 1 458 ? 68.677 75.592 -32.645 1.00 26.29 437 GLY D CA 1
ATOM 15729 C C . GLY D 1 458 ? 69.923 76.316 -32.170 1.00 27.18 437 GLY D C 1
ATOM 15730 O O . GLY D 1 458 ? 71.044 75.941 -32.523 1.00 25.97 437 GLY D O 1
ATOM 15731 N N . ASN D 1 459 ? 69.753 77.370 -31.369 1.00 26.44 438 ASN D N 1
ATOM 15732 C CA . ASN D 1 459 ? 70.927 78.121 -30.943 1.00 19.13 438 ASN D CA 1
ATOM 15733 C C . ASN D 1 459 ? 71.856 77.263 -30.096 1.00 24.08 438 ASN D C 1
ATOM 15734 O O . ASN D 1 459 ? 73.086 77.408 -30.184 1.00 20.41 438 ASN D O 1
ATOM 15739 N N . VAL D 1 460 ? 71.295 76.345 -29.301 1.00 27.26 439 VAL D N 1
ATOM 15740 C CA . VAL D 1 460 ? 72.130 75.484 -28.464 1.00 30.22 439 VAL D CA 1
ATOM 15741 C C . VAL D 1 460 ? 72.910 74.496 -29.322 1.00 28.32 439 VAL D C 1
ATOM 15742 O O . VAL D 1 460 ? 74.103 74.271 -29.090 1.00 25.59 439 VAL D O 1
ATOM 15746 N N . MET D 1 461 ? 72.264 73.904 -30.334 1.00 23.99 440 MET D N 1
ATOM 15747 C CA . MET D 1 461 ? 72.991 73.009 -31.234 1.00 23.83 440 MET D CA 1
ATOM 15748 C C . MET D 1 461 ? 74.128 73.744 -31.942 1.00 23.82 440 MET D C 1
ATOM 15749 O O . MET D 1 461 ? 75.262 73.252 -32.002 1.00 22.07 440 MET D O 1
ATOM 15754 N N . ALA D 1 462 ? 73.842 74.933 -32.475 1.00 22.95 441 ALA D N 1
ATOM 15755 C CA . ALA D 1 462 ? 74.855 75.666 -33.234 1.00 25.68 441 ALA D CA 1
ATOM 15756 C C . ALA D 1 462 ? 76.003 76.110 -32.337 1.00 24.70 441 ALA D C 1
ATOM 15757 O O . ALA D 1 462 ? 77.168 76.120 -32.762 1.00 25.51 441 ALA D O 1
ATOM 15759 N N . LEU D 1 463 ? 75.700 76.489 -31.091 1.00 23.81 442 LEU D N 1
ATOM 15760 C CA . LEU D 1 463 ? 76.771 76.819 -30.156 1.00 30.58 442 LEU D CA 1
ATOM 15761 C C . LEU D 1 463 ? 77.564 75.583 -29.760 1.00 34.13 442 LEU D C 1
ATOM 15762 O O . LEU D 1 463 ? 78.764 75.685 -29.494 1.00 31.14 442 LEU D O 1
ATOM 15767 N N . ASP D 1 464 ? 76.907 74.422 -29.692 1.00 31.08 443 ASP D N 1
ATOM 15768 C CA . ASP D 1 464 ? 77.619 73.166 -29.486 1.00 29.09 443 ASP D CA 1
ATOM 15769 C C . ASP D 1 464 ? 78.618 72.939 -30.613 1.00 33.37 443 ASP D C 1
ATOM 15770 O O . ASP D 1 464 ? 79.793 72.638 -30.373 1.00 30.46 443 ASP D O 1
ATOM 15775 N N . VAL D 1 465 ? 78.171 73.136 -31.859 1.00 32.15 444 VAL D N 1
ATOM 15776 C CA . VAL D 1 465 ? 79.057 72.983 -33.008 1.00 26.20 444 VAL D CA 1
ATOM 15777 C C . VAL D 1 465 ? 80.244 73.932 -32.888 1.00 31.79 444 VAL D C 1
ATOM 15778 O O . VAL D 1 465 ? 81.395 73.548 -33.138 1.00 29.91 444 VAL D O 1
ATOM 15782 N N . ALA D 1 466 ? 79.991 75.170 -32.451 1.00 35.49 445 ALA D N 1
ATOM 15783 C CA . ALA D 1 466 ? 81.073 76.140 -32.289 1.00 37.98 445 ALA D CA 1
ATOM 15784 C C . ALA D 1 466 ? 82.015 75.755 -31.147 1.00 39.19 445 ALA D C 1
ATOM 15785 O O . ALA D 1 466 ? 83.225 75.982 -31.242 1.00 40.51 445 ALA D O 1
ATOM 15787 N N . ARG D 1 467 ? 81.487 75.193 -30.049 1.00 43.15 446 ARG D N 1
ATOM 15788 C CA . ARG D 1 467 ? 82.372 74.737 -28.974 1.00 44.22 446 ARG D CA 1
ATOM 15789 C C . ARG D 1 467 ? 83.259 73.583 -29.447 1.00 48.60 446 ARG D C 1
ATOM 15790 O O . ARG D 1 467 ? 84.450 73.532 -29.122 1.00 54.08 446 ARG D O 1
ATOM 15792 N N . VAL D 1 468 ? 82.697 72.639 -30.208 1.00 40.95 447 VAL D N 1
ATOM 15793 C CA . VAL D 1 468 ? 83.511 71.531 -30.700 1.00 40.87 447 VAL D CA 1
ATOM 15794 C C . VAL D 1 468 ? 84.581 72.041 -31.659 1.00 46.72 447 VAL D C 1
ATOM 15795 O O . VAL D 1 468 ? 85.718 71.551 -31.663 1.00 42.23 447 VAL D O 1
ATOM 15799 N N . LEU D 1 469 ? 84.250 73.062 -32.451 1.00 50.81 448 LEU D N 1
ATOM 15800 C CA . LEU D 1 469 ? 85.244 73.692 -33.317 1.00 55.53 448 LEU D CA 1
ATOM 15801 C C . LEU D 1 469 ? 86.367 74.336 -32.508 1.00 51.94 448 LEU D C 1
ATOM 15802 O O . LEU D 1 469 ? 87.542 74.271 -32.891 1.00 54.78 448 LEU D O 1
ATOM 15807 N N . SER D 1 470 ? 86.026 74.951 -31.374 1.00 48.16 449 SER D N 1
ATOM 15808 C CA . SER D 1 470 ? 87.036 75.629 -30.569 1.00 51.99 449 SER D CA 1
ATOM 15809 C C . SER D 1 470 ? 87.919 74.640 -29.810 1.00 49.99 449 SER D C 1
ATOM 15810 O O . SER D 1 470 ? 89.128 74.859 -29.684 1.00 48.95 449 SER D O 1
ATOM 15813 N N . ARG D 1 471 ? 87.340 73.546 -29.302 1.00 44.25 450 ARG D N 1
ATOM 15814 C CA . ARG D 1 471 ? 88.061 72.613 -28.442 1.00 45.76 450 ARG D CA 1
ATOM 15815 C C . ARG D 1 471 ? 88.690 71.437 -29.191 1.00 51.40 450 ARG D C 1
ATOM 15816 O O . ARG D 1 471 ? 89.657 70.849 -28.685 1.00 51.03 450 ARG D O 1
ATOM 15818 N N . ALA D 1 472 ? 88.173 71.072 -30.370 1.00 47.44 451 ALA D N 1
ATOM 15819 C CA . ALA D 1 472 ? 88.675 69.917 -31.121 1.00 50.15 451 ALA D CA 1
ATOM 15820 C C . ALA D 1 472 ? 88.539 70.178 -32.616 1.00 47.16 451 ALA D C 1
ATOM 15821 O O . ALA D 1 472 ? 87.731 69.544 -33.305 1.00 48.02 451 ALA D O 1
ATOM 15823 N N . PRO D 1 473 ? 89.339 71.102 -33.159 1.00 51.58 452 PRO D N 1
ATOM 15824 C CA . PRO D 1 473 ? 89.244 71.396 -34.603 1.00 51.92 452 PRO D CA 1
ATOM 15825 C C . PRO D 1 473 ? 89.475 70.190 -35.504 1.00 49.33 452 PRO D C 1
ATOM 15826 O O . PRO D 1 473 ? 88.870 70.105 -36.580 1.00 47.92 452 PRO D O 1
ATOM 15830 N N . ALA D 1 474 ? 90.326 69.250 -35.093 1.00 50.28 453 ALA D N 1
ATOM 15831 C CA . ALA D 1 474 ? 90.660 68.110 -35.939 1.00 47.67 453 ALA D CA 1
ATOM 15832 C C . ALA D 1 474 ? 89.449 67.251 -36.269 1.00 47.78 453 ALA D C 1
ATOM 15833 O O . ALA D 1 474 ? 89.483 66.507 -37.255 1.00 52.08 453 ALA D O 1
ATOM 15835 N N . LEU D 1 475 ? 88.405 67.290 -35.442 1.00 44.96 454 LEU D N 1
ATOM 15836 C CA . LEU D 1 475 ? 87.225 66.476 -35.718 1.00 41.55 454 LEU D CA 1
ATOM 15837 C C . LEU D 1 475 ? 86.590 66.870 -37.043 1.00 38.13 454 LEU D C 1
ATOM 15838 O O . LEU D 1 475 ? 86.148 66.006 -37.808 1.00 37.22 454 LEU D O 1
ATOM 15843 N N . PHE D 1 476 ? 86.557 68.170 -37.344 1.00 37.32 455 PHE D N 1
ATOM 15844 C CA . PHE D 1 476 ? 85.894 68.622 -38.557 1.00 43.63 455 PHE D CA 1
ATOM 15845 C C . PHE D 1 476 ? 86.730 68.359 -39.805 1.00 43.74 455 PHE D C 1
ATOM 15846 O O . PHE D 1 476 ? 86.162 68.212 -40.895 1.00 40.70 455 PHE D O 1
ATOM 15854 N N . ASP D 1 477 ? 88.056 68.258 -39.667 1.00 43.71 456 ASP D N 1
ATOM 15855 C CA . ASP D 1 477 ? 88.873 67.798 -40.787 1.00 48.60 456 ASP D CA 1
ATOM 15856 C C . ASP D 1 477 ? 88.444 66.408 -41.232 1.00 45.31 456 ASP D C 1
ATOM 15857 O O . ASP D 1 477 ? 88.322 66.143 -42.433 1.00 44.94 456 ASP D O 1
ATOM 15862 N N . GLY D 1 478 ? 88.199 65.514 -40.271 1.00 44.28 457 GLY D N 1
ATOM 15863 C CA . GLY D 1 478 ? 87.715 64.182 -40.599 1.00 38.85 457 GLY D CA 1
ATOM 15864 C C . GLY D 1 478 ? 86.333 64.188 -41.230 1.00 37.38 457 GLY D C 1
ATOM 15865 O O . GLY D 1 478 ? 86.050 63.400 -42.136 1.00 42.04 457 GLY D O 1
ATOM 15866 N N . VAL D 1 479 ? 85.434 65.034 -40.727 1.00 38.11 458 VAL D N 1
ATOM 15867 C CA . VAL D 1 479 ? 84.110 65.131 -41.340 1.00 31.07 458 VAL D CA 1
ATOM 15868 C C . VAL D 1 479 ? 84.253 65.605 -42.776 1.00 28.26 458 VAL D C 1
ATOM 15869 O O . VAL D 1 479 ? 83.652 65.043 -43.700 1.00 33.60 458 VAL D O 1
ATOM 15873 N N . LEU D 1 480 ? 85.085 66.628 -42.988 1.00 26.57 459 LEU D N 1
ATOM 15874 C CA . LEU D 1 480 ? 85.243 67.174 -44.330 1.00 33.32 459 LEU D CA 1
ATOM 15875 C C . LEU D 1 480 ? 85.864 66.141 -45.262 1.00 32.68 459 LEU D C 1
ATOM 15876 O O . LEU D 1 480 ? 85.459 66.018 -46.422 1.00 35.95 459 LEU D O 1
ATOM 15881 N N . ASP D 1 481 ? 86.818 65.356 -44.758 1.00 34.00 460 ASP D N 1
ATOM 15882 C CA . ASP D 1 481 ? 87.391 64.282 -45.563 1.00 37.87 460 ASP D CA 1
ATOM 15883 C C . ASP D 1 481 ? 86.345 63.228 -45.912 1.00 34.08 460 ASP D C 1
ATOM 15884 O O . ASP D 1 481 ? 86.319 62.721 -47.039 1.00 36.67 460 ASP D O 1
ATOM 15889 N N . TRP D 1 482 ? 85.470 62.878 -44.962 1.00 29.71 461 TRP D N 1
ATOM 15890 C CA . TRP D 1 482 ? 84.425 61.914 -45.290 1.00 32.96 461 TRP D CA 1
ATOM 15891 C C . TRP D 1 482 ? 83.470 62.488 -46.330 1.00 28.93 461 TRP D C 1
ATOM 15892 O O . TRP D 1 482 ? 83.085 61.793 -47.278 1.00 29.28 461 TRP D O 1
ATOM 15903 N N . ILE D 1 483 ? 83.064 63.753 -46.160 1.00 30.46 462 ILE D N 1
ATOM 15904 C CA . ILE D 1 483 ? 82.198 64.409 -47.141 1.00 28.32 462 ILE D CA 1
ATOM 15905 C C . ILE D 1 483 ? 82.887 64.463 -48.500 1.00 31.44 462 ILE D C 1
ATOM 15906 O O . ILE D 1 483 ? 82.298 64.120 -49.536 1.00 28.96 462 ILE D O 1
ATOM 15911 N N . SER D 1 484 ? 84.153 64.888 -48.512 1.00 26.46 463 SER D N 1
ATOM 15912 C CA . SER D 1 484 ? 84.893 64.991 -49.765 1.00 32.20 463 SER D CA 1
ATOM 15913 C C . SER D 1 484 ? 85.032 63.630 -50.444 1.00 36.63 463 SER D C 1
ATOM 15914 O O . SER D 1 484 ? 84.902 63.521 -51.670 1.00 35.40 463 SER D O 1
ATOM 15917 N N . GLY D 1 485 ? 85.294 62.578 -49.665 1.00 34.88 464 GLY D N 1
ATOM 15918 C CA . GLY D 1 485 ? 85.372 61.249 -50.249 1.00 29.90 464 GLY D CA 1
ATOM 15919 C C . GLY D 1 485 ? 84.095 60.844 -50.967 1.00 41.69 464 GLY D C 1
ATOM 15920 O O . GLY D 1 485 ? 84.143 60.209 -52.019 1.00 39.81 464 GLY D O 1
ATOM 15921 N N . GLN D 1 486 ? 82.936 61.223 -50.422 1.00 38.94 465 GLN D N 1
ATOM 15922 C CA . GLN D 1 486 ? 81.679 60.831 -51.049 1.00 35.65 465 GLN D CA 1
ATOM 15923 C C . GLN D 1 486 ? 81.323 61.723 -52.235 1.00 39.75 465 GLN D C 1
ATOM 15924 O O . GLN D 1 486 ? 80.782 61.231 -53.231 1.00 40.31 465 GLN D O 1
ATOM 15930 N N . LEU D 1 487 ? 81.591 63.034 -52.148 1.00 38.80 466 LEU D N 1
ATOM 15931 C CA . LEU D 1 487 ? 81.212 63.932 -53.240 1.00 34.85 466 LEU D CA 1
ATOM 15932 C C . LEU D 1 487 ? 82.148 63.831 -54.430 1.00 40.64 466 LEU D C 1
ATOM 15933 O O . LEU D 1 487 ? 81.738 64.121 -55.561 1.00 45.06 466 LEU D O 1
ATOM 15938 N N . GLY D 1 488 ? 83.391 63.428 -54.208 1.00 43.19 467 GLY D N 1
ATOM 15939 C CA . GLY D 1 488 ? 84.354 63.364 -55.274 1.00 39.27 467 GLY D CA 1
ATOM 15940 C C . GLY D 1 488 ? 84.868 64.740 -55.643 1.00 45.01 467 GLY D C 1
ATOM 15941 O O . GLY D 1 488 ? 84.472 65.759 -55.058 1.00 37.55 467 GLY D O 1
ATOM 15942 N N . PRO D 1 489 ? 85.742 64.794 -56.652 1.00 47.52 468 PRO D N 1
ATOM 15943 C CA . PRO D 1 489 ? 86.369 66.080 -57.011 1.00 48.54 468 PRO D CA 1
ATOM 15944 C C . PRO D 1 489 ? 85.382 67.185 -57.335 1.00 46.59 468 PRO D C 1
ATOM 15945 O O . PRO D 1 489 ? 85.701 68.359 -57.113 1.00 50.31 468 PRO D O 1
ATOM 15949 N N . ARG D 1 490 ? 84.186 66.850 -57.832 1.00 40.55 469 ARG D N 1
ATOM 15950 C CA . ARG D 1 490 ? 83.181 67.861 -58.127 1.00 41.68 469 ARG D CA 1
ATOM 15951 C C . ARG D 1 490 ? 82.673 68.559 -56.873 1.00 44.33 469 ARG D C 1
ATOM 15952 O O . ARG D 1 490 ? 81.980 69.574 -56.988 1.00 46.82 469 ARG D O 1
ATOM 15954 N N . GLY D 1 491 ? 83.000 68.050 -55.689 1.00 47.92 470 GLY D N 1
ATOM 15955 C CA . GLY D 1 491 ? 82.601 68.628 -54.421 1.00 40.84 470 GLY D CA 1
ATOM 15956 C C . GLY D 1 491 ? 83.609 69.566 -53.783 1.00 38.41 470 GLY D C 1
ATOM 15957 O O . GLY D 1 491 ? 83.391 69.997 -52.644 1.00 37.73 470 GLY D O 1
ATOM 15958 N N . GLN D 1 492 ? 84.699 69.905 -54.480 1.00 36.66 471 GLN D N 1
ATOM 15959 C CA . GLN D 1 492 ? 85.736 70.731 -53.860 1.00 44.59 471 GLN D CA 1
ATOM 15960 C C . GLN D 1 492 ? 85.215 72.120 -53.495 1.00 42.30 471 GLN D C 1
ATOM 15961 O O . GLN D 1 492 ? 85.617 72.683 -52.469 1.00 39.71 471 GLN D O 1
ATOM 15967 N N . GLY D 1 493 ? 84.305 72.678 -54.302 1.00 40.36 472 GLY D N 1
ATOM 15968 C CA . GLY D 1 493 ? 83.727 73.971 -53.962 1.00 38.59 472 GLY D CA 1
ATOM 15969 C C . GLY D 1 493 ? 82.971 73.939 -52.646 1.00 40.00 472 GLY D C 1
ATOM 15970 O O . GLY D 1 493 ? 83.028 74.886 -51.855 1.00 38.30 472 GLY D O 1
ATOM 15971 N N . THR D 1 494 ? 82.262 72.843 -52.388 1.00 41.19 473 THR D N 1
ATOM 15972 C CA . THR D 1 494 ? 81.538 72.709 -51.132 1.00 34.81 473 THR D CA 1
ATOM 15973 C C . THR D 1 494 ? 82.501 72.565 -49.953 1.00 30.61 473 THR D C 1
ATOM 15974 O O . THR D 1 494 ? 82.277 73.158 -48.894 1.00 25.13 473 THR D O 1
ATOM 15978 N N . ILE D 1 495 ? 83.597 71.820 -50.127 1.00 33.62 474 ILE D N 1
ATOM 15979 C CA . ILE D 1 495 ? 84.605 71.727 -49.068 1.00 34.85 474 ILE D CA 1
ATOM 15980 C C . ILE D 1 495 ? 85.154 73.110 -48.724 1.00 39.34 474 ILE D C 1
ATOM 15981 O O . ILE D 1 495 ? 85.396 73.421 -47.551 1.00 38.43 474 ILE D O 1
ATOM 15986 N N . ASP D 1 496 ? 85.376 73.952 -49.741 1.00 38.75 475 ASP D N 1
ATOM 15987 C CA . ASP D 1 496 ? 85.872 75.310 -49.509 1.00 37.48 475 ASP D CA 1
ATOM 15988 C C . ASP D 1 496 ? 84.849 76.181 -48.784 1.00 39.96 475 ASP D C 1
ATOM 15989 O O . ASP D 1 496 ? 85.213 76.989 -47.923 1.00 41.90 475 ASP D O 1
ATOM 15994 N N . VAL D 1 497 ? 83.567 76.045 -49.134 1.00 36.01 476 VAL D N 1
ATOM 15995 C CA . VAL D 1 497 ? 82.513 76.774 -48.431 1.00 36.39 476 VAL D CA 1
ATOM 15996 C C . VAL D 1 497 ? 82.526 76.429 -46.943 1.00 36.15 476 VAL D C 1
ATOM 15997 O O . VAL D 1 497 ? 82.442 77.309 -46.075 1.00 33.34 476 VAL D O 1
ATOM 16001 N N . LEU D 1 498 ? 82.647 75.141 -46.628 1.00 31.10 477 LEU D N 1
ATOM 16002 C CA . LEU D 1 498 ? 82.618 74.699 -45.238 1.00 29.34 477 LEU D CA 1
ATOM 16003 C C . LEU D 1 498 ? 83.829 75.215 -44.469 1.00 34.47 477 LEU D C 1
ATOM 16004 O O . LEU D 1 498 ? 83.710 75.619 -43.308 1.00 32.60 477 LEU D O 1
ATOM 16009 N N . ARG D 1 499 ? 84.999 75.205 -45.114 1.00 35.23 478 ARG D N 1
ATOM 16010 C CA . ARG D 1 499 ? 86.212 75.751 -44.529 1.00 41.69 478 ARG D CA 1
ATOM 16011 C C . ARG D 1 499 ? 86.072 77.225 -44.204 1.00 38.42 478 ARG D C 1
ATOM 16012 O O . ARG D 1 499 ? 86.468 77.681 -43.120 1.00 38.22 478 ARG D O 1
ATOM 16020 N N . ALA D 1 500 ? 85.583 78.002 -45.169 1.00 31.13 479 ALA D N 1
ATOM 16021 C CA . ALA D 1 500 ? 85.409 79.433 -44.945 1.00 36.19 479 ALA D CA 1
ATOM 16022 C C . ALA D 1 500 ? 84.428 79.676 -43.805 1.00 35.28 479 ALA D C 1
ATOM 16023 O O . ALA D 1 500 ? 84.635 80.577 -42.983 1.00 37.90 479 ALA D O 1
ATOM 16025 N N . ALA D 1 501 ? 83.356 78.865 -43.737 1.00 34.90 480 ALA D N 1
ATOM 16026 C CA . ALA D 1 501 ? 82.368 78.982 -42.662 1.00 30.35 480 ALA D CA 1
ATOM 16027 C C . ALA D 1 501 ? 82.963 78.625 -41.302 1.00 34.44 480 ALA D C 1
ATOM 16028 O O . ALA D 1 501 ? 82.668 79.284 -40.297 1.00 34.30 480 ALA D O 1
ATOM 16030 N N . LEU D 1 502 ? 83.787 77.573 -41.251 1.00 33.12 481 LEU D N 1
ATOM 16031 C CA . LEU D 1 502 ? 84.477 77.200 -40.018 1.00 32.65 481 LEU D CA 1
ATOM 16032 C C . LEU D 1 502 ? 85.390 78.324 -39.527 1.00 40.49 481 LEU D C 1
ATOM 16033 O O . LEU D 1 502 ? 85.347 78.700 -38.348 1.00 38.90 481 LEU D O 1
ATOM 16038 N N . GLN D 1 503 ? 86.238 78.864 -40.417 1.00 36.78 482 GLN D N 1
ATOM 16039 C CA . GLN D 1 503 ? 87.157 79.935 -40.026 1.00 38.02 482 GLN D CA 1
ATOM 16040 C C . GLN D 1 503 ? 86.405 81.192 -39.592 1.00 40.58 482 GLN D C 1
ATOM 16041 O O . GLN D 1 503 ? 86.791 81.853 -38.619 1.00 41.37 482 GLN D O 1
ATOM 16043 N N . LEU D 1 504 ? 85.352 81.561 -40.324 1.00 38.48 483 LEU D N 1
ATOM 16044 C CA . LEU D 1 504 ? 84.570 82.737 -39.945 1.00 40.46 483 LEU D CA 1
ATOM 16045 C C . LEU D 1 504 ? 83.899 82.552 -38.580 1.00 37.67 483 LEU D C 1
ATOM 16046 O O . LEU D 1 504 ? 83.824 83.497 -37.785 1.00 35.26 483 LEU D O 1
ATOM 16051 N N . THR D 1 505 ? 83.448 81.330 -38.270 1.00 38.24 484 THR D N 1
ATOM 16052 C CA . THR D 1 505 ? 82.789 81.084 -36.985 1.00 37.19 484 THR D CA 1
ATOM 16053 C C . THR D 1 505 ? 83.751 81.274 -35.815 1.00 44.87 484 THR D C 1
ATOM 16054 O O . THR D 1 505 ? 83.330 81.710 -34.733 1.00 39.03 484 THR D O 1
ATOM 16058 N N . GLU D 1 506 ? 85.037 80.946 -36.009 1.00 51.95 485 GLU D N 1
ATOM 16059 C CA . GLU D 1 506 ? 86.052 81.228 -34.994 1.00 49.72 485 GLU D CA 1
ATOM 16060 C C . GLU D 1 506 ? 86.142 82.717 -34.693 1.00 47.43 485 GLU D C 1
ATOM 16061 O O . GLU D 1 506 ? 86.437 83.111 -33.559 1.00 47.16 485 GLU D O 1
ATOM 16067 N N . THR D 1 507 ? 85.908 83.552 -35.704 1.00 47.79 486 THR D N 1
ATOM 16068 C CA . THR D 1 507 ? 85.905 85.002 -35.551 1.00 51.17 486 THR D CA 1
ATOM 16069 C C . THR D 1 507 ? 84.609 85.501 -34.915 1.00 50.16 486 THR D C 1
ATOM 16070 O O . THR D 1 507 ? 84.631 86.402 -34.070 1.00 53.65 486 THR D O 1
ATOM 16074 N N . ASP D 1 508 ? 83.482 84.904 -35.294 1.00 44.84 487 ASP D N 1
ATOM 16075 C CA . ASP D 1 508 ? 82.150 85.434 -35.002 1.00 39.94 487 ASP D CA 1
ATOM 16076 C C . ASP D 1 508 ? 81.225 84.251 -34.747 1.00 40.78 487 ASP D C 1
ATOM 16077 O O . ASP D 1 508 ? 80.867 83.518 -35.675 1.00 35.63 487 ASP D O 1
ATOM 16082 N N . GLN D 1 509 ? 80.863 84.043 -33.482 1.00 39.42 488 GLN D N 1
ATOM 16083 C CA . GLN D 1 509 ? 79.956 82.958 -33.154 1.00 38.18 488 GLN D CA 1
ATOM 16084 C C . GLN D 1 509 ? 78.558 83.194 -33.706 1.00 32.06 488 GLN D C 1
ATOM 16085 O O . GLN D 1 509 ? 77.771 82.248 -33.781 1.00 31.35 488 GLN D O 1
ATOM 16091 N N . GLY D 1 510 ? 78.234 84.430 -34.091 1.00 30.37 489 GLY D N 1
ATOM 16092 C CA . GLY D 1 510 ? 76.958 84.703 -34.717 1.00 27.47 489 GLY D CA 1
ATOM 16093 C C . GLY D 1 510 ? 76.717 83.948 -36.015 1.00 32.34 489 GLY D C 1
ATOM 16094 O O . GLY D 1 510 ? 75.566 83.833 -36.442 1.00 26.67 489 GLY D O 1
ATOM 16095 N N . VAL D 1 511 ? 77.769 83.427 -36.663 1.00 33.15 490 VAL D N 1
ATOM 16096 C CA . VAL D 1 511 ? 77.579 82.679 -37.908 1.00 31.33 490 VAL D CA 1
ATOM 16097 C C . VAL D 1 511 ? 77.501 81.174 -37.663 1.00 29.83 490 VAL D C 1
ATOM 16098 O O . VAL D 1 511 ? 77.467 80.393 -38.622 1.00 28.44 490 VAL D O 1
ATOM 16102 N N . ALA D 1 512 ? 77.416 80.748 -36.397 1.00 24.88 491 ALA D N 1
ATOM 16103 C CA . ALA D 1 512 ? 77.372 79.312 -36.112 1.00 23.28 491 ALA D CA 1
ATOM 16104 C C . ALA D 1 512 ? 76.162 78.623 -36.753 1.00 26.13 491 ALA D C 1
ATOM 16105 O O . ALA D 1 512 ? 76.256 77.452 -37.147 1.00 27.38 491 ALA D O 1
ATOM 16107 N N . ARG D 1 513 ? 75.018 79.313 -36.887 1.00 24.69 492 ARG D N 1
ATOM 16108 C CA . ARG D 1 513 ? 73.886 78.653 -37.542 1.00 24.21 492 ARG D CA 1
ATOM 16109 C C . ARG D 1 513 ? 74.159 78.427 -39.024 1.00 22.88 492 ARG D C 1
ATOM 16110 O O . ARG D 1 513 ? 73.827 77.365 -39.568 1.00 24.35 492 ARG D O 1
ATOM 16118 N N . LEU D 1 514 ? 74.795 79.391 -39.687 1.00 19.11 493 LEU D N 1
ATOM 16119 C CA . LEU D 1 514 ? 75.187 79.190 -41.082 1.00 19.56 493 LEU D CA 1
ATOM 16120 C C . LEU D 1 514 ? 76.103 77.973 -41.229 1.00 24.28 493 LEU D C 1
ATOM 16121 O O . LEU D 1 514 ? 75.868 77.110 -42.084 1.00 22.40 493 LEU D O 1
ATOM 16126 N N . LEU D 1 515 ? 77.151 77.887 -40.389 1.00 23.01 494 LEU D N 1
ATOM 16127 C CA . LEU D 1 515 ? 78.061 76.737 -40.402 1.00 25.42 494 LEU D CA 1
ATOM 16128 C C . LEU D 1 515 ? 77.308 75.425 -40.218 1.00 26.98 494 LEU D C 1
ATOM 16129 O O . LEU D 1 515 ? 77.549 74.447 -40.935 1.00 23.57 494 LEU D O 1
ATOM 16134 N N . THR D 1 516 ? 76.405 75.385 -39.237 1.00 18.31 495 THR D N 1
ATOM 16135 C CA . THR D 1 516 ? 75.702 74.154 -38.913 1.00 19.86 495 THR D CA 1
ATOM 16136 C C . THR D 1 516 ? 74.839 73.696 -40.081 1.00 24.71 495 THR D C 1
ATOM 16137 O O . THR D 1 516 ? 74.837 72.515 -40.448 1.00 19.60 495 THR D O 1
ATOM 16141 N N . GLU D 1 517 ? 74.105 74.624 -40.692 1.00 23.28 496 GLU D N 1
ATOM 16142 C CA . GLU D 1 517 ? 73.211 74.239 -41.778 1.00 25.19 496 GLU D CA 1
ATOM 16143 C C . GLU D 1 517 ? 73.990 73.828 -43.030 1.00 24.11 496 GLU D C 1
ATOM 16144 O O . GLU D 1 517 ? 73.627 72.857 -43.703 1.00 22.05 496 GLU D O 1
ATOM 16150 N N . GLN D 1 518 ? 75.079 74.533 -43.338 1.00 25.19 497 GLN D N 1
ATOM 16151 C CA . GLN D 1 518 ? 75.914 74.146 -44.472 1.00 23.62 497 GLN D CA 1
ATOM 16152 C C . GLN D 1 518 ? 76.552 72.779 -44.252 1.00 23.17 497 GLN D C 1
ATOM 16153 O O . GLN D 1 518 ? 76.647 71.975 -45.187 1.00 21.22 497 GLN D O 1
ATOM 16159 N N . LEU D 1 519 ? 76.981 72.490 -43.019 1.00 20.62 498 LEU D N 1
ATOM 16160 C CA . LEU D 1 519 ? 77.481 71.151 -42.710 1.00 22.09 498 LEU D CA 1
ATOM 16161 C C . LEU D 1 519 ? 76.413 70.095 -42.932 1.00 22.47 498 LEU D C 1
ATOM 16162 O O . LEU D 1 519 ? 76.704 68.997 -43.424 1.00 19.34 498 LEU D O 1
ATOM 16167 N N . ALA D 1 520 ? 75.175 70.394 -42.537 1.00 21.17 499 ALA D N 1
ATOM 16168 C CA . ALA D 1 520 ? 74.098 69.425 -42.704 1.00 20.67 499 ALA D CA 1
ATOM 16169 C C . ALA D 1 520 ? 73.797 69.192 -44.183 1.00 23.10 499 ALA D C 1
ATOM 16170 O O . ALA D 1 520 ? 73.669 68.043 -44.614 1.00 25.73 499 ALA D O 1
ATOM 16172 N N . PHE D 1 521 ? 73.696 70.276 -44.976 1.00 17.26 500 PHE D N 1
ATOM 16173 C CA . PHE D 1 521 ? 73.516 70.151 -46.420 1.00 16.11 500 PHE D CA 1
ATOM 16174 C C . PHE D 1 521 ? 74.599 69.281 -47.036 1.00 21.67 500 PHE D C 1
ATOM 16175 O O . PHE D 1 521 ? 74.307 68.360 -47.808 1.00 20.58 500 PHE D O 1
ATOM 16183 N N . ALA D 1 522 ? 75.874 69.586 -46.732 1.00 21.46 501 ALA D N 1
ATOM 16184 C CA . ALA D 1 522 ? 76.966 68.877 -47.384 1.00 24.11 501 ALA D CA 1
ATOM 16185 C C . ALA D 1 522 ? 76.992 67.400 -46.986 1.00 20.87 501 ALA D C 1
ATOM 16186 O O . ALA D 1 522 ? 77.198 66.529 -47.841 1.00 24.58 501 ALA D O 1
ATOM 16188 N N . ALA D 1 523 ? 76.756 67.093 -45.706 1.00 18.71 502 ALA D N 1
ATOM 16189 C CA . ALA D 1 523 ? 76.783 65.699 -45.251 1.00 20.77 502 ALA D CA 1
ATOM 16190 C C . ALA D 1 523 ? 75.575 64.902 -45.736 1.00 27.25 502 ALA D C 1
ATOM 16191 O O . ALA D 1 523 ? 75.689 63.692 -45.981 1.00 22.71 502 ALA D O 1
ATOM 16193 N N . ALA D 1 524 ? 74.407 65.544 -45.836 1.00 21.31 503 ALA D N 1
ATOM 16194 C CA . ALA D 1 524 ? 73.250 64.879 -46.421 1.00 22.57 503 ALA D CA 1
ATOM 16195 C C . ALA D 1 524 ? 73.525 64.533 -47.873 1.00 22.76 503 ALA D C 1
ATOM 16196 O O . ALA D 1 524 ? 73.246 63.419 -48.323 1.00 25.36 503 ALA D O 1
ATOM 16198 N N . ALA D 1 525 ? 74.079 65.492 -48.622 1.00 19.13 504 ALA D N 1
ATOM 16199 C CA . ALA D 1 525 ? 74.428 65.244 -50.013 1.00 18.77 504 ALA D CA 1
ATOM 16200 C C . ALA D 1 525 ? 75.406 64.088 -50.122 1.00 23.92 504 ALA D C 1
ATOM 16201 O O . ALA D 1 525 ? 75.226 63.180 -50.941 1.00 25.30 504 ALA D O 1
ATOM 16203 N N . ALA D 1 526 ? 76.446 64.102 -49.286 1.00 25.23 505 ALA D N 1
ATOM 16204 C CA . ALA D 1 526 ? 77.457 63.048 -49.324 1.00 25.12 505 ALA D CA 1
ATOM 16205 C C . ALA D 1 526 ? 76.847 61.671 -49.042 1.00 25.30 505 ALA D C 1
ATOM 16206 O O . ALA D 1 526 ? 77.202 60.684 -49.692 1.00 30.75 505 ALA D O 1
ATOM 16208 N N . GLU D 1 527 ? 75.923 61.581 -48.082 1.00 23.79 506 GLU D N 1
ATOM 16209 C CA . GLU D 1 527 ? 75.320 60.284 -47.780 1.00 27.92 506 GLU D CA 1
ATOM 16210 C C . GLU D 1 527 ? 74.371 59.817 -48.888 1.00 28.25 506 GLU D C 1
ATOM 16211 O O . GLU D 1 527 ? 74.266 58.613 -49.146 1.00 31.18 506 GLU D O 1
ATOM 16217 N N . LEU D 1 528 ? 73.677 60.736 -49.564 1.00 24.25 507 LEU D N 1
ATOM 16218 C CA . LEU D 1 528 ? 72.851 60.309 -50.693 1.00 30.22 507 LEU D CA 1
ATOM 16219 C C . LEU D 1 528 ? 73.722 59.726 -51.799 1.00 24.32 507 LEU D C 1
ATOM 16220 O O . LEU D 1 528 ? 73.348 58.735 -52.436 1.00 28.77 507 LEU D O 1
ATOM 16225 N N . ARG D 1 529 ? 74.913 60.298 -52.013 1.00 26.72 508 ARG D N 1
ATOM 16226 C CA . ARG D 1 529 ? 75.883 59.674 -52.912 1.00 28.87 508 ARG D CA 1
ATOM 16227 C C . ARG D 1 529 ? 76.323 58.303 -52.402 1.00 27.45 508 ARG D C 1
ATOM 16228 O O . ARG D 1 529 ? 76.442 57.354 -53.187 1.00 26.56 508 ARG D O 1
ATOM 16236 N N . GLN D 1 530 ? 76.619 58.191 -51.098 1.00 26.64 509 GLN D N 1
ATOM 16237 C CA . GLN D 1 530 ? 77.064 56.910 -50.549 1.00 28.18 509 GLN D CA 1
ATOM 16238 C C . GLN D 1 530 ? 76.009 55.826 -50.755 1.00 28.42 509 GLN D C 1
ATOM 16239 O O . GLN D 1 530 ? 76.341 54.671 -51.054 1.00 27.51 509 GLN D O 1
ATOM 16245 N N . LEU D 1 531 ? 74.732 56.181 -50.597 1.00 29.09 510 LEU D N 1
ATOM 16246 C CA . LEU D 1 531 ? 73.639 55.236 -50.775 1.00 29.62 510 LEU D CA 1
ATOM 16247 C C . LEU D 1 531 ? 73.378 54.890 -52.233 1.00 29.21 510 LEU D C 1
ATOM 16248 O O . LEU D 1 531 ? 72.611 53.959 -52.488 1.00 33.85 510 LEU D O 1
ATOM 16253 N N . GLY D 1 532 ? 74.020 55.571 -53.181 1.00 30.70 511 GLY D N 1
ATOM 16254 C CA . GLY D 1 532 ? 73.767 55.328 -54.588 1.00 28.58 511 GLY D CA 1
ATOM 16255 C C . GLY D 1 532 ? 72.535 56.001 -55.142 1.00 33.52 511 GLY D C 1
ATOM 16256 O O . GLY D 1 532 ? 72.115 55.670 -56.259 1.00 33.15 511 GLY D O 1
ATOM 16257 N N . ALA D 1 533 ? 71.929 56.925 -54.394 1.00 28.96 512 ALA D N 1
ATOM 16258 C CA . ALA D 1 533 ? 70.752 57.659 -54.865 1.00 23.52 512 ALA D CA 1
ATOM 16259 C C . ALA D 1 533 ? 71.210 58.874 -55.678 1.00 29.91 512 ALA D C 1
ATOM 16260 O O . ALA D 1 533 ? 71.010 60.036 -55.305 1.00 31.42 512 ALA D O 1
ATOM 16262 N N . ASP D 1 534 ? 71.824 58.582 -56.831 1.00 27.72 513 ASP D N 1
ATOM 16263 C CA . ASP D 1 534 ? 72.573 59.622 -57.540 1.00 32.07 513 ASP D CA 1
ATOM 16264 C C . ASP D 1 534 ? 71.674 60.676 -58.173 1.00 33.64 513 ASP D C 1
ATOM 16265 O O . ASP D 1 534 ? 72.081 61.838 -58.280 1.00 32.74 513 ASP D O 1
ATOM 16270 N N . ASP D 1 535 ? 70.471 60.304 -58.618 1.00 32.62 514 ASP D N 1
ATOM 16271 C CA . ASP D 1 535 ? 69.556 61.316 -59.141 1.00 32.57 514 ASP D CA 1
ATOM 16272 C C . ASP D 1 535 ? 69.086 62.239 -58.029 1.00 34.25 514 ASP D C 1
ATOM 16273 O O . ASP D 1 535 ? 69.059 63.468 -58.197 1.00 34.27 514 ASP D O 1
ATOM 16278 N N . ILE D 1 536 ? 68.739 61.661 -56.877 1.00 26.93 515 ILE D N 1
ATOM 16279 C CA . ILE D 1 536 ? 68.352 62.472 -55.734 1.00 26.54 515 ILE D CA 1
ATOM 16280 C C . ILE D 1 536 ? 69.518 63.360 -55.314 1.00 23.92 515 ILE D C 1
ATOM 16281 O O . ILE D 1 536 ? 69.344 64.555 -55.058 1.00 28.35 515 ILE D O 1
ATOM 16286 N N . ALA D 1 537 ? 70.728 62.795 -55.263 1.00 24.48 516 ALA D N 1
ATOM 16287 C CA . ALA D 1 537 ? 71.904 63.564 -54.861 1.00 24.11 516 ALA D CA 1
ATOM 16288 C C . ALA D 1 537 ? 72.158 64.718 -55.821 1.00 28.48 516 ALA D C 1
ATOM 16289 O O . ALA D 1 537 ? 72.392 65.858 -55.395 1.00 30.68 516 ALA D O 1
ATOM 16291 N N . ASP D 1 538 ? 72.117 64.431 -57.127 1.00 25.71 517 ASP D N 1
ATOM 16292 C CA . ASP D 1 538 ? 72.300 65.463 -58.141 1.00 28.94 517 ASP D CA 1
ATOM 16293 C C . ASP D 1 538 ? 71.373 66.648 -57.883 1.00 30.01 517 ASP D C 1
ATOM 16294 O O . ASP D 1 538 ? 71.817 67.802 -57.840 1.00 27.08 517 ASP D O 1
ATOM 16299 N N . ALA D 1 539 ? 70.071 66.379 -57.727 1.00 27.47 518 ALA D N 1
ATOM 16300 C CA . ALA D 1 539 ? 69.118 67.474 -57.577 1.00 30.53 518 ALA D CA 1
ATOM 16301 C C . ALA D 1 539 ? 69.287 68.181 -56.239 1.00 25.73 518 ALA D C 1
ATOM 16302 O O . ALA D 1 539 ? 69.154 69.411 -56.162 1.00 24.42 518 ALA D O 1
ATOM 16304 N N . PHE D 1 540 ? 69.569 67.419 -55.178 1.00 21.32 519 PHE D N 1
ATOM 16305 C CA . PHE D 1 540 ? 69.769 68.004 -53.851 1.00 25.19 519 PHE D CA 1
ATOM 16306 C C . PHE D 1 540 ? 70.972 68.945 -53.841 1.00 29.73 519 PHE D C 1
ATOM 16307 O O . PHE D 1 540 ? 70.908 70.042 -53.276 1.00 29.01 519 PHE D O 1
ATOM 16315 N N . ILE D 1 541 ? 72.075 68.527 -54.464 1.00 21.63 520 ILE D N 1
ATOM 16316 C CA . ILE D 1 541 ? 73.299 69.320 -54.482 1.00 27.53 520 ILE D CA 1
ATOM 16317 C C . ILE D 1 541 ? 73.103 70.607 -55.275 1.00 31.16 520 ILE D C 1
ATOM 16318 O O . ILE D 1 541 ? 73.591 71.678 -54.888 1.00 25.83 520 ILE D O 1
ATOM 16323 N N . GLU D 1 542 ? 72.453 70.512 -56.435 1.00 32.55 521 GLU D N 1
ATOM 16324 C CA . GLU D 1 542 ? 72.276 71.690 -57.274 1.00 32.10 521 GLU D CA 1
ATOM 16325 C C . GLU D 1 542 ? 71.445 72.757 -56.571 1.00 26.60 521 GLU D C 1
ATOM 16326 O O . GLU D 1 542 ? 71.672 73.955 -56.769 1.00 27.93 521 GLU D O 1
ATOM 16332 N N . THR D 1 543 ? 70.513 72.349 -55.719 1.00 22.41 522 THR D N 1
ATOM 16333 C CA . THR D 1 543 ? 69.665 73.305 -55.012 1.00 26.34 522 THR D CA 1
ATOM 16334 C C . THR D 1 543 ? 70.258 73.707 -53.662 1.00 26.30 522 THR D C 1
ATOM 16335 O O . THR D 1 543 ? 70.615 74.875 -53.463 1.00 22.86 522 THR D O 1
ATOM 16339 N N . ARG D 1 544 ? 70.396 72.746 -52.735 1.00 21.61 523 ARG D N 1
ATOM 16340 C CA . ARG D 1 544 ? 70.805 73.099 -51.373 1.00 21.51 523 ARG D CA 1
ATOM 16341 C C . ARG D 1 544 ? 72.240 73.617 -51.313 1.00 22.33 523 ARG D C 1
ATOM 16342 O O . ARG D 1 544 ? 72.547 74.475 -50.477 1.00 22.66 523 ARG D O 1
ATOM 16350 N N . LEU D 1 545 ? 73.121 73.139 -52.200 1.00 28.11 524 LEU D N 1
ATOM 16351 C CA . LEU D 1 545 ? 74.506 73.594 -52.225 1.00 32.27 524 LEU D CA 1
ATOM 16352 C C . LEU D 1 545 ? 74.799 74.619 -53.315 1.00 30.84 524 LEU D C 1
ATOM 16353 O O . LEU D 1 545 ? 75.808 75.313 -53.223 1.00 39.55 524 LEU D O 1
ATOM 16358 N N . GLY D 1 546 ? 73.952 74.745 -54.328 1.00 31.03 525 GLY D N 1
ATOM 16359 C CA . GLY D 1 546 ? 74.231 75.682 -55.394 1.00 33.55 525 GLY D CA 1
ATOM 16360 C C . GLY D 1 546 ? 73.140 76.697 -55.674 1.00 35.01 525 GLY D C 1
ATOM 16361 O O . GLY D 1 546 ? 73.328 77.579 -56.512 1.00 42.57 525 GLY D O 1
ATOM 16362 N N . GLY D 1 547 ? 71.992 76.596 -55.000 1.00 32.15 526 GLY D N 1
ATOM 16363 C CA . GLY D 1 547 ? 70.860 77.445 -55.311 1.00 31.53 526 GLY D CA 1
ATOM 16364 C C . GLY D 1 547 ? 70.829 78.753 -54.524 1.00 32.91 526 GLY D C 1
ATOM 16365 O O . GLY D 1 547 ? 71.688 79.046 -53.694 1.00 32.00 526 GLY D O 1
ATOM 16366 N N . LEU D 1 548 ? 69.786 79.535 -54.790 1.00 30.94 527 LEU D N 1
ATOM 16367 C CA . LEU D 1 548 ? 69.609 80.857 -54.209 1.00 34.56 527 LEU D CA 1
ATOM 16368 C C . LEU D 1 548 ? 68.639 80.816 -53.034 1.00 25.92 527 LEU D C 1
ATOM 16369 O O . LEU D 1 548 ? 67.872 79.863 -52.853 1.00 22.16 527 LEU D O 1
ATOM 16374 N N . TRP D 1 549 ? 68.685 81.885 -52.240 1.00 25.04 528 TRP D N 1
ATOM 16375 C CA . TRP D 1 549 ? 67.768 82.077 -51.115 1.00 23.96 528 TRP D CA 1
ATOM 16376 C C . TRP D 1 549 ? 66.333 81.768 -51.532 1.00 23.82 528 TRP D C 1
ATOM 16377 O O . TRP D 1 549 ? 65.872 82.237 -52.577 1.00 22.46 528 TRP D O 1
ATOM 16388 N N . ARG D 1 550 ? 65.628 80.975 -50.718 1.00 19.51 529 ARG D N 1
ATOM 16389 C CA . ARG D 1 550 ? 64.221 80.651 -50.969 1.00 19.66 529 ARG D CA 1
ATOM 16390 C C . ARG D 1 550 ? 63.480 80.531 -49.640 1.00 20.37 529 ARG D C 1
ATOM 16391 O O . ARG D 1 550 ? 64.082 80.328 -48.584 1.00 18.35 529 ARG D O 1
ATOM 16399 N N . THR D 1 551 ? 62.154 80.673 -49.692 1.00 20.02 530 THR D N 1
ATOM 16400 C CA . THR D 1 551 ? 61.352 80.533 -48.485 1.00 20.46 530 THR D CA 1
ATOM 16401 C C . THR D 1 551 ? 60.208 79.532 -48.620 1.00 22.43 530 THR D C 1
ATOM 16402 O O . THR D 1 551 ? 59.600 79.183 -47.609 1.00 21.95 530 THR D O 1
ATOM 16406 N N . THR D 1 552 ? 59.924 79.029 -49.816 1.00 20.02 531 THR D N 1
ATOM 16407 C CA . THR D 1 552 ? 58.865 78.058 -50.007 1.00 19.72 531 THR D CA 1
ATOM 16408 C C . THR D 1 552 ? 59.369 76.955 -50.927 1.00 24.70 531 THR D C 1
ATOM 16409 O O . THR D 1 552 ? 60.315 77.146 -51.698 1.00 21.46 531 THR D O 1
ATOM 16413 N N . TYR D 1 553 ? 58.684 75.810 -50.880 1.00 21.09 532 TYR D N 1
ATOM 16414 C CA . TYR D 1 553 ? 59.023 74.663 -51.715 1.00 17.91 532 TYR D CA 1
ATOM 16415 C C . TYR D 1 553 ? 58.497 74.854 -53.134 1.00 24.65 532 TYR D C 1
ATOM 16416 O O . TYR D 1 553 ? 57.580 75.644 -53.383 1.00 21.05 532 TYR D O 1
ATOM 16425 N N . GLY D 1 554 ? 59.095 74.112 -54.064 1.00 19.99 533 GLY D N 1
ATOM 16426 C CA . GLY D 1 554 ? 58.762 74.162 -55.473 1.00 17.41 533 GLY D CA 1
ATOM 16427 C C . GLY D 1 554 ? 59.791 74.845 -56.374 1.00 25.15 533 GLY D C 1
ATOM 16428 O O . GLY D 1 554 ? 59.452 75.192 -57.517 1.00 28.30 533 GLY D O 1
ATOM 16429 N N . MET D 1 555 ? 61.021 75.033 -55.907 1.00 20.57 534 MET D N 1
ATOM 16430 C CA . MET D 1 555 ? 62.034 75.793 -56.647 1.00 23.31 534 MET D CA 1
ATOM 16431 C C . MET D 1 555 ? 62.926 74.844 -57.452 1.00 27.89 534 MET D C 1
ATOM 16432 O O . MET D 1 555 ? 64.136 74.779 -57.275 1.00 31.79 534 MET D O 1
ATOM 16437 N N . LEU D 1 556 ? 62.288 74.061 -58.319 1.00 29.72 535 LEU D N 1
ATOM 16438 C CA . LEU D 1 556 ? 62.964 73.130 -59.212 1.00 28.89 535 LEU D CA 1
ATOM 16439 C C . LEU D 1 556 ? 62.593 73.451 -60.653 1.00 29.50 535 LEU D C 1
ATOM 16440 O O . LEU D 1 556 ? 61.434 73.752 -60.954 1.00 32.88 535 LEU D O 1
ATOM 16445 N N . ASP D 1 557 ? 63.564 73.384 -61.547 1.00 36.02 536 ASP D N 1
ATOM 16446 C CA . ASP D 1 557 ? 63.259 73.525 -62.961 1.00 46.43 536 ASP D CA 1
ATOM 16447 C C . ASP D 1 557 ? 63.201 72.148 -63.622 1.00 40.93 536 ASP D C 1
ATOM 16448 O O . ASP D 1 557 ? 63.340 71.099 -62.974 1.00 37.59 536 ASP D O 1
ATOM 16453 N N . ALA D 1 558 ? 62.979 72.162 -64.937 1.00 42.26 537 ALA D N 1
ATOM 16454 C CA . ALA D 1 558 ? 62.633 70.943 -65.652 1.00 43.49 537 ALA D CA 1
ATOM 16455 C C . ALA D 1 558 ? 63.774 69.941 -65.699 1.00 48.52 537 ALA D C 1
ATOM 16456 O O . ALA D 1 558 ? 63.519 68.750 -65.901 1.00 50.97 537 ALA D O 1
ATOM 16458 N N . ARG D 1 559 ? 65.009 70.380 -65.457 1.00 47.25 538 ARG D N 1
ATOM 16459 C CA . ARG D 1 559 ? 66.159 69.499 -65.611 1.00 48.69 538 ARG D CA 1
ATOM 16460 C C . ARG D 1 559 ? 66.251 68.479 -64.486 1.00 47.05 538 ARG D C 1
ATOM 16461 O O . ARG D 1 559 ? 66.921 67.455 -64.641 1.00 46.11 538 ARG D O 1
ATOM 16469 N N . HIS D 1 560 ? 65.551 68.709 -63.384 1.00 47.81 539 HIS D N 1
ATOM 16470 C CA . HIS D 1 560 ? 65.636 67.851 -62.217 1.00 48.05 539 HIS D CA 1
ATOM 16471 C C . HIS D 1 560 ? 64.648 66.690 -62.239 1.00 40.02 539 HIS D C 1
ATOM 16472 O O . HIS D 1 560 ? 64.631 65.914 -61.282 1.00 39.99 539 HIS D O 1
ATOM 16479 N N . ASN D 1 561 ? 63.859 66.543 -63.307 1.00 34.07 540 ASN D N 1
ATOM 16480 C CA . ASN D 1 561 ? 62.875 65.473 -63.497 1.00 30.45 540 ASN D CA 1
ATOM 16481 C C . ASN D 1 561 ? 62.100 65.142 -62.226 1.00 30.04 540 ASN D C 1
ATOM 16482 O O . ASN D 1 561 ? 62.365 64.124 -61.575 1.00 29.61 540 ASN D O 1
ATOM 16487 N N . ALA D 1 562 ? 61.112 65.977 -61.902 1.00 29.38 541 ALA D N 1
ATOM 16488 C CA . ALA D 1 562 ? 60.454 65.895 -60.608 1.00 28.45 541 ALA D CA 1
ATOM 16489 C C . ALA D 1 562 ? 59.656 64.605 -60.470 1.00 30.12 541 ALA D C 1
ATOM 16490 O O . ALA D 1 562 ? 59.654 63.991 -59.396 1.00 27.02 541 ALA D O 1
ATOM 16492 N N . MET D 1 563 ? 58.972 64.184 -61.539 1.00 28.32 542 MET D N 1
ATOM 16493 C CA . MET D 1 563 ? 58.151 62.978 -61.469 1.00 28.11 542 MET D CA 1
ATOM 16494 C C . MET D 1 563 ? 58.998 61.748 -61.160 1.00 31.46 542 MET D C 1
ATOM 16495 O O . MET D 1 563 ? 58.590 60.889 -60.367 1.00 31.34 542 MET D O 1
ATOM 16500 N N . ARG D 1 564 ? 60.202 61.662 -61.742 1.00 28.49 543 ARG D N 1
ATOM 16501 C CA . ARG D 1 564 ? 61.077 60.532 -61.444 1.00 30.40 543 ARG D CA 1
ATOM 16502 C C . ARG D 1 564 ? 61.503 60.538 -59.981 1.00 25.62 543 ARG D C 1
ATOM 16503 O O . ARG D 1 564 ? 61.572 59.481 -59.340 1.00 27.23 543 ARG D O 1
ATOM 16511 N N . ILE D 1 565 ? 61.803 61.721 -59.444 1.00 22.19 544 ILE D N 1
ATOM 16512 C CA . ILE D 1 565 ? 62.129 61.849 -58.025 1.00 22.01 544 ILE D CA 1
ATOM 16513 C C . ILE D 1 565 ? 60.985 61.309 -57.177 1.00 28.77 544 ILE D C 1
ATOM 16514 O O . ILE D 1 565 ? 61.196 60.547 -56.226 1.00 29.64 544 ILE D O 1
ATOM 16519 N N . ILE D 1 566 ? 59.752 61.683 -57.525 1.00 28.84 545 ILE D N 1
ATOM 16520 C CA . ILE D 1 566 ? 58.594 61.249 -56.744 1.00 27.34 545 ILE D CA 1
ATOM 16521 C C . ILE D 1 566 ? 58.423 59.736 -56.838 1.00 22.98 545 ILE D C 1
ATOM 16522 O O . ILE D 1 566 ? 58.222 59.048 -55.827 1.00 19.88 545 ILE D O 1
ATOM 16527 N N . ASP D 1 567 ? 58.515 59.190 -58.050 1.00 22.46 546 ASP D N 1
ATOM 16528 C CA . ASP D 1 567 ? 58.322 57.751 -58.223 1.00 26.02 546 ASP D CA 1
ATOM 16529 C C . ASP D 1 567 ? 59.456 56.934 -57.608 1.00 28.72 546 ASP D C 1
ATOM 16530 O O . ASP D 1 567 ? 59.225 55.804 -57.162 1.00 30.64 546 ASP D O 1
ATOM 16535 N N . GLN D 1 568 ? 60.681 57.470 -57.588 1.00 29.10 547 GLN D N 1
ATOM 16536 C CA . GLN D 1 568 ? 61.796 56.755 -56.970 1.00 32.67 547 GLN D CA 1
ATOM 16537 C C . GLN D 1 568 ? 61.621 56.674 -55.458 1.00 28.88 547 GLN D C 1
ATOM 16538 O O . GLN D 1 568 ? 61.952 55.658 -54.835 1.00 26.62 547 GLN D O 1
ATOM 16544 N N . LEU D 1 569 ? 61.117 57.738 -54.844 1.00 22.96 548 LEU D N 1
ATOM 16545 C CA . LEU D 1 569 ? 61.072 57.806 -53.390 1.00 19.79 548 LEU D CA 1
ATOM 16546 C C . LEU D 1 569 ? 59.699 57.477 -52.819 1.00 24.79 548 LEU D C 1
ATOM 16547 O O . LEU D 1 569 ? 59.617 57.050 -51.659 1.00 19.65 548 LEU D O 1
ATOM 16552 N N . TYR D 1 570 ? 58.629 57.662 -53.596 1.00 18.19 549 TYR D N 1
ATOM 16553 C CA . TYR D 1 570 ? 57.257 57.383 -53.147 1.00 18.62 549 TYR D CA 1
ATOM 16554 C C . TYR D 1 570 ? 56.529 56.544 -54.192 1.00 23.39 549 TYR D C 1
ATOM 16555 O O . TYR D 1 570 ? 55.477 56.944 -54.700 1.00 29.96 549 TYR D O 1
ATOM 16564 N N . PRO D 1 571 ? 57.038 55.344 -54.507 1.00 27.53 550 PRO D N 1
ATOM 16565 C CA . PRO D 1 571 ? 56.403 54.536 -55.557 1.00 23.05 550 PRO D CA 1
ATOM 16566 C C . PRO D 1 571 ? 54.942 54.263 -55.237 1.00 28.14 550 PRO D C 1
ATOM 16567 O O . PRO D 1 571 ? 54.580 54.030 -54.081 1.00 32.98 550 PRO D O 1
ATOM 16571 N N . ALA D 1 572 ? 54.106 54.278 -56.282 1.00 25.15 551 ALA D N 1
ATOM 16572 C CA . ALA D 1 572 ? 52.664 54.165 -56.094 1.00 39.43 551 ALA D CA 1
ATOM 16573 C C . ALA D 1 572 ? 52.287 52.828 -55.462 1.00 51.76 551 ALA D C 1
ATOM 16574 O O . ALA D 1 572 ? 52.730 51.761 -55.904 1.00 40.39 551 ALA D O 1
ATOM 16576 N N . SER D 1 573 ? 51.456 52.909 -54.421 1.00 67.75 552 SER D N 1
ATOM 16577 C CA . SER D 1 573 ? 51.056 51.772 -53.596 1.00 79.58 552 SER D CA 1
ATOM 16578 C C . SER D 1 573 ? 49.537 51.612 -53.563 1.00 86.79 552 SER D C 1
ATOM 16579 O O . SER D 1 573 ? 49.020 50.657 -52.985 1.00 90.34 552 SER D O 1
#

Organism: Brucella melitensis biotype 1 (strain ATCC 23456 / CCUG 17765 / NCTC 10094 / 16M) (NCBI:txid224914)

Sequence (2163 aa):
KTHEVTNQTPPITGTNAYLGDPLLMQIAARFPKELHTELEQAGRFVLSAEAQDLARLANTELPKLRTHDRQGRRIDLVEYHPAYHALMRRSVAQGLHSSIWEDNPLESGRRHQARAARFYLTAQLEAGHLCPLTMTSASLAALMASPEVYKQWSPAVLSRKYDFSQKPAFRKQGVTLGMGMMTEKQGGTDVRANATRAEPAIGGAWRLTGHKWFMSAPMSDAFLLTLAQTKEGLSCFLLPRLGEKGESNGFFFQRLKDKLGNRRSNASSEVEFDGALGQMIGSPGEGVKTIMDMVTLTRLDCAVASAGLMRSGLAEAVHHSRHRHVFGKPLVEQPLMQRVLADMALDVAGATALSMRLARAFDMAASDRAEAAFARSMTPVVKYWVCKIAPALLYEAMMECLGGNGYIEDGNLARRAYREAPVNAIWWEEGSGNVMALDVARVLSRAPALFDGVLDWISGQLGPRGQGTIDVLRAALQLTETDQGVARLLTEQLAFAAAAAELRQLGADDIADAFIETRLGGLWRTTYGMLDARHNAMRIIDQLYPAKTHEVTNQTPPITGTNAYLGDPLLMQIAARFPKELHTELEQAGRFVLSAEAQDLARLANTELPKLRTHDRQGRRIDLVEYHPAYHALMRRSVAQGLHSSIWEDNNPLESGRRHQARAARFYLTAQLEAGHLCPLTMTSASLAALMMASPEEVYKQWSPAVLSRKYDFSQKPAFRKQGVTLGMGMMTEKQGGTDVRANATRAEPAIGGAWRLTGHKWFMSAPMSDAFLTLAQTKEGLSCFLLPRLGEKGESNGFFFQRLKDKLGNRRSNASSEVEFDGALGQMIGSPGEGVKTIMDMVTLTRLDCAVASAGLMRSGLAEAVHHSRHRHVFGKPLVEQPLMQRVLADMALDVAGATALSMRLARAFDMAASDRAEAAFARSMTPVVKYWVCKIAPALLYEAMMECLGGNGYIEDGNLARRAYREAPVNAIWWEEGSGNVMALDVARVLSRAPALFDGVLDWISGQLGPRGQGTIDVLRAALQLTETDQGVARLLTEQLAFAAAAAELRQLGADDIADAFIETRLGGLWRTTYGMLDARHNAMRIIDQLYPASKTHEVTNQTPPITGTNAYLGDPLLMQIAARFPKELHTELEQAGRFVLSAEAQDLARLANTELPKLRTHDRQGRRIDLVEYHPAYHALMRRSVAQGLHSSIWEDNPLESGRRHQARAARFYLTAQLEAGHLCPLTMTSASLAALMASPEVYKQWSPAVLSRKYDFSQKPAFRKQGVTLGMGMMTEKQGGTDVRANATRAEPAIGGAWRLTGHKWFMSAPMSDAFLTLAQTKEGLSCFLLPRLGEKGESNGFFFQRLKDKLGNRRSNASSEVEFDGALGQMIGSPGEGVKTIMDMVTLTRLDCAVASAGLMRSGLAEAVHHSRHRHVFGKPLVEQPLMQRVLADMALDVAGATALSMRLARAFDMAASDRAEAAFARSMTPVVKYWVCKIAPALLYEAMMECLGGNGYIEDGNLARRAYREAPVNAIWWEEGSGNVMALDVARVLSRAPALFDGVLDWISGQLGPRGQGTIDVLRAALQLTETDQGVARLLTEQLAFAAAAAELRQLGADDIADAFIETRLGGLWRTTYGMLDARHNAMRIIDQLYPASKTHEVTNQTPPITGTNAYLGDPLLMQIAARFPKELHTELEQAGRFVLSAEAQDLARLANTELPKLRTHDRQGRRIDLVEYHPAYHALMRRRSVAQGLHSSIWEDNNPLESGRRHQARAARFYLTAQLEAGHLCPLTMTSASSLAALMASPEVYKQWSPAVLSRKYDFSQKPAFRKQGVTLGMGMMTEKQGGTDVRANATRAEPAIGGAWRLTGHKWFMSAPMSDAFLTLAQTKEGLSCFLLPRLGEKGESNGFFFQRLKDKLGNRRSNASSEVEFDGALGQMIGSPGEGVKTIMDMVTLTRLDCAVASAGLMRSGLAEAVHHSRHRHVFGKPLVEQPLMQRVLADMALDVAGATALSMRLARAFDMAASDRAEAAFARSMTPVVKYWVCKIAPALLYEAMMECLGGNGYIEDGNLARRAYREAPVNAIWWEEGSGNVMALDVARVLSRAPALFDGVLDWISGQLGPRGQGTIDVLRAALQLTETDQGVARLLTEQLAFAAAAAELRQLGADDIADAFIETRLGGLWRTTYGMLDARHNAMRIIDQLYPAS

Solvent-accessible surface area: 69746 Å² total; per-residue (Å²): 145,33,32,135,43,69,43,31,15,63,92,39,46,61,80,19,11,5,79,26,2,49,12,0,70,87,30,0,44,197,12,34,74,97,10,47,70,48,4,57,97,4,0,120,56,3,25,22,57,127,0,44,60,48,9,63,18,2,14,63,39,57,16,88,37,86,19,10,35,96,19,2,99,84,62,9,52,10,42,17,20,56,3,10,22,32,5,4,111,61,1,4,56,23,0,0,1,0,0,22,60,32,129,45,116,85,10,67,55,68,44,38,26,2,13,3,2,18,2,2,0,3,2,33,22,6,17,1,0,6,21,2,0,11,1,0,4,1,0,0,15,0,0,104,51,22,82,120,15,47,135,90,7,12,92,18,0,36,25,93,130,38,24,102,34,65,102,20,13,112,176,20,110,3,5,16,0,0,16,0,34,39,1,13,18,5,24,63,22,20,150,46,7,62,0,112,7,85,107,24,105,87,64,26,43,110,0,20,1,2,0,13,45,0,13,4,0,28,4,9,0,0,2,0,1,0,46,17,113,109,27,4,0,0,0,0,0,28,6,29,16,98,92,26,94,66,17,12,2,66,1,40,54,42,21,80,10,2,1,12,67,1,2,4,3,0,7,2,31,0,82,21,0,66,3,56,28,0,16,65,62,18,87,0,53,64,15,11,126,80,0,20,38,29,2,21,6,8,10,0,1,7,0,0,0,12,0,15,27,3,0,19,34,0,2,44,28,0,45,73,37,80,18,127,73,98,23,28,13,91,32,47,3,11,31,18,0,0,0,0,0,0,0,0,4,3,0,0,2,1,0,1,8,2,0,0,39,0,25,26,78,31,110,105,57,91,64,17,37,12,2,10,60,0,0,3,4,0,0,3,1,0,0,0,6,2,0,0,26,0,0,6,4,0,0,8,9,30,30,28,36,3,7,7,17,67,14,71,2,0,37,14,0,19,9,0,0,24,18,3,22,65,60,2,26,0,22,33,1,0,56,21,0,15,148,24,21,93,85,36,74,72,47,1,54,22,1,2,98,42,0,36,61,59,9,22,135,184,9,94,48,18,15,79,68,1,84,56,8,10,121,68,6,148,108,20,84,0,1,0,2,54,0,0,1,19,0,0,0,0,0,0,0,0,2,0,35,79,24,52,21,72,49,2,0,58,3,0,42,70,6,3,35,53,15,100,10,14,14,5,8,0,18,5,40,66,156,15,66,6,51,101,0,0,64,71,8,11,60,120,145,31,33,132,42,69,45,31,12,62,90,36,44,60,49,28,12,4,85,16,2,50,13,0,70,91,28,0,50,189,13,34,71,98,8,48,90,57,3,58,46,6,0,137,58,4,28,23,59,134,1,46,62,50,8,65,20,2,10,64,42,87,18,40,40,98,19,11,33,100,15,3,101,78,60,7,55,10,47,21,20,56,3,11,20,30,3,4,114,55,0,4,56,23,0,0,2,0,1,23,58,38,133,56,111,77,8,67,55,69,46,38,27,2,13,3,0,16,2,2,0,1,2,32,21,6,16,1,0,6,21,2,0,12,1,0,4,1,0,0,16,0,0,102,50,10,94,121,4,42,68,120,28,11,91,31,0,38,28,94,137,39,25,102,36,76,83,6,21,147,126,21,109,4,5,18,0,0,9,0,28,36,0,13,18,4,27,61,23,27,151,44,5,63,0,112,7,86,107,35,104,88,69,28,43,26,0,22,1,2,0,12,47,0,13,4,0,30,4,8,0,0,3,0,1,0,50,16,117,97,26,5,0,0,0,0,0,30,8,31,16,80,93,24,99,60,19,16,1,68,1,44,52,40,21,95,13,0,0,14,66,1,1,4,3,0,7,1,30,0,82,36,0,84,6,61,29,0,16,65,69,21,89,0,50,62,14,13,124,85,1,17,40,28,1,23,5,8,10,0,1,8,0,0,0,12,0,17,27,3,0,20,35,0,2,24,29,0,46,71,36,81,18,125,70,88,24,29,13,91,32,44,4,11,34,16,0,0,0,0,0,0,0,0,3,3,0,0,1,1,0,0,7,2,0,0,38,0,26,26,79,32,109,103,58,89,58,18,34,10,0,13,64,0,0,3,10,0,0,2,1,0,0,0,5,2,0,1,27,0,0,8,4,0,0,8,9,30,31,28,41,2,7,7,20,67,18,72,2,0,33,13,0,6,8,0,0,23,18,1,18,62,52,2,26,1,21,37,1,0,54,52,0,16,54,36,8,85,88,31,85,75,45,5,55,18,1,2,97,40,0,32,61,58,17,20,134,106,8,88,46,20,11,77,64,0,93,59,9,18,121,72,9,120,115,20,85,0,2,0,2,55,0,0,2,11,0,0,0,0,0,0,0,0,2,0,67,57,19,50,18,71,45,3,0,49,1,0,42,70,14,4,38,56,18,108,9,13,16,5,7,0,16,18,45,61,156,44,87,7,43,114,3,0,60,68,8,11,50,77,101,148,30,36,138,40,71,42,31,12,66,86,36,45,59,52,24,12,4,84,23,2,50,13,0,72,92,30,0,56,80,12,38,72,98,10,46,76,48,5,57,102,4,0,127,55,3,24,20,58,127,0,43,60,50,1,69,24,2,13,78,68,73,16,78,38,87,21,12,35,98,16,2,95,82,62,10,56,10,43,18,20,56,3,10,19,31,4,4,113,57,1,3,56,30,0,0,2,0,2,24,54,37,139,46,112,83,5,71,54,67,50,36,24,2,12,2,2,14,2,2,0,3,2,32,13,6,17,0,0,6,19,2,0,12,1,0,4,1,0,0,12,0,0,95,50,21,78,123,15,46,131,118,28,10,92,33,0,37,28,93,131,39,24,102,36,72,101,23,21,170,45,20,112,3,5,19,0,0,16,0,28,39,1,12,18,6,24,62,21,22,160,45,7,62,1,114,7,100,103,22,105,88,67,27,44,116,0,21,1,2,1,12,45,0,13,4,0,28,3,10,0,0,2,0,1,0,49,18,113,106,27,6,0,0,0,0,0,31,7,33,18,87,92,26,98,66,15,14,1,70,1,39,54,41,21,94,14,0,0,12,67,1,2,4,4,0,7,2,28,0,83,17,0,64,4,61,29,0,18,65,65,24,86,0,54,67,14,8,123,76,0,15,34,29,0,24,5,8,8,0,1,7,0,0,0,14,0,16,26,3,0,20,34,0,3,23,28,0,47,71,38,80,22,126,72,92,26,30,14,91,28,45,1,11,32,15,0,0,0,0,0,1,0,0,3,3,0,0,2,0,0,0,8,2,0,0,40,0,24,27,74,30,111,104,61,216,59,18,34,10,1,11,62,0,0,3,8,0,0,2,1,0,0,0,6,3,0,0,27,0,0,8,4,0,0,8,9,29,29,27,44,3,8,8,32,71,18,55,3,0,35,14,0,13,9,0,0,21,19,2,20,60,60,1,26,1,25,33,1,0,50,54,0,17,54,36,6,88,91,36,74,74,50,4,59,18,1,4,101,40,0,36,60,56,22,22,135,241,9,94,46,22,15,80,67,1,97,56,9,17,119,72,8,124,117,19,83,0,2,0,2,60,0,0,1,14,0,0,0,0,0,0,0,0,2,0,66,83,16,51,21,74,51,2,0,61,4,0,40,69,7,3,36,55,15,104,10,14,19,6,8,0,19,5,38,67,160,14,65,7,52,105,1,0,65,68,8,10,50,74,106,143,26,32,135,43,72,44,31,14,59,100,39,44,64,47,19,11,3,81,20,2,50,12,0,69,94,29,0,57,79,15,35,155,87,10,42,83,41,4,51,100,2,0,129,51,2,25,24,55,126,1,38,60,47,8,65,19,2,14,64,43,58,16,84,40,89,20,11,36,95,16,2,97,78,58,8,51,10,39,19,18,56,2,11,20,32,3,4,114,55,2,3,57,17,0,0,2,0,2,23,58,39,132,50,111,72,4,68,55,70,46,37,24,2,12,2,1,16,2,2,0,4,1,29,17,8,16,0,0,6,19,2,0,12,1,0,4,2,0,0,15,0,0,100,50,9,91,120,5,42,68,116,29,9,89,33,0,35,25,94,131,39,26,103,34,68,99,15,22,133,151,18,108,3,5,16,0,0,20,0,26,39,1,14,18,6,27,61,26,28,147,45,7,62,0,116,6,90,101,23,103,85,67,27,45,112,0,20,1,2,1,12,44,0,12,4,0,31,3,9,0,0,0,0,0,0,49,20,110,120,26,6,0,0,0,0,0,30,8,31,17,81,93,29,96,60,15,12,1,67,1,42,53,44,20,81,9,2,0,13,68,1,2,4,4,0,7,2,29,0,83,20,0,68,5,59,28,0,17,62,68,19,91,0,56,63,15,13,127,82,1,26,38,24,2,20,6,9,12,0,1,8,0,0,0,13,0,16,28,4,0,22,26,0,3,27,28,0,45,69,38,77,20,133,67,88,25,28,13,92,32,45,3,10,32,18,0,0,0,0,0,1,0,0,3,3,0,0,2,0,0,0,8,2,0,0,42,0,24,24,78,30,111,103,58,216,66,20,36,14,4,10,136,0,0,3,3,0,0,2,1,0,0,0,7,3,0,0,27,0,0,6,4,0,0,10,9,28,31,28,37,2,7,6,19,68,14,63,3,0,31,12,0,17,9,0,0,25,18,1,19,68,66,1,26,0,22,32,1,0,56,49,0,19,60,12,8,91,78,18,75,73,32,2,58,27,1,2,98,43,0,37,61,58,18,23,134,107,7,96,47,20,15,76,69,1,108,66,6,11,58,76,7,124,114,21,71,0,2,0,3,60,0,0,1,17,0,0,0,0,0,0,0,0,2,0,68,80,23,50,21,71,48,3,0,58,4,0,39,72,7,4,38,54,14,100,9,13,18,7,8,0,16,4,39,68,162,15,66,6,49,106,1,0,63,69,8,11,50,77,98

Foldseek 3Di:
DPDDDDQDFDDPAQDFQQVLFVLLCLLCVPQDPVLVVVNRVLRNQLRHPVLLVLQLCLFPVFKDFDQADPVGHGDRDIDGDVSLVVLVLVCLLVQLQAQLPDDDVSCALNSLLSSLSSLLSVLLRHPLSCQQSLLLNLVLLLLVLPVVSSVVAVVQSNQSGDFLDLAQSVVTSHFTEWAQQADPVGRVPSLPAAWAWDADPPQKIWTWFKGAWIKPVSGQWYFYWHADPQGIFTWTFGQADNGSHGQFKRWDDWDPALASRSITITIITGDGGITHTGHDHNCHVVSSVRSVLSSLLSLLSSLLSLLSSLLLVLLSSQCRRDDPHHGNCPDLQSLLQSLQSLLLSLLSNLLSSLLSSLVSCLVPDVLSVLCNQQCSLLSSAPRLVCSLQSLVSSLVSNPPVSCDSVDDSVNSNSVRNCSQPVPPHNLRSLVSNLVCCVPPVVSVVSLLVLLCVQVDPVCVVLSVVLVVLSVVCPVPVVCSSVNSNSSSLSSSLSSCSVSVVVLSSVQSCCPVVPHDDDDHTSPDDPVSPSSCSCCVGRPD/DPDDDDQDFDDPAQDFQCVLFVLLCLLCVPQDPVLVVVNRVLRRQLRHPVLLVLQLCLFPVFKDFDQADPVGHGDGDIDGDVSLVVLVLVVLLVQLQAQLPDDDVSCALNRLLSSLSSLLSNLLRHPLSCQQSLLNNLVLLLLVLPVVSSVVQVVQARQSGDFLDLAQSVPTSHFTEWEQQADPVGRLPSQPAAWAWDADPPQKIWIWFKGAWIKPVSGQWYFYWHADPQGIFTWTFGQADNGSHGQQKRWDDWDPALASRSITITIITGDGGITHTGHDHRCHVVSSVSSVLSSLLSLLSSLLSLLSSLLLVLLSSQQRRDDPHHGNCPDVQSLLQSLQSLLLSLLSNLLSSLLSSLVSCLVPDVLSVLCNQQCSLLSSQRRLVCSLQSLVSSLVSNPPCSCPSVDDSVNSNSVRVCSQVVPPHNLRSLLSNLVCCVVPVPSVVSLLVLLCVQVDPVCVVLSVVLVVLSVVCVVPVVSSSVNSNSSSLSSSLSSCSVSVVVLSSVQSCCPSVPHDDDDHTSPDDPPRPSVCSCCVGRPHD/DPDDDDQDFDDPAQDFQCVLFVLLCLLCVPQDPVLVVVNRVLRNQLRHPVLLVLQLCLFPVFKDFDQADPVGHGDGDIDGDVSLVVLVLVCLLVQLQAQLPDDDVSCALNRLLSSLSSLLSNLLRHNLSCQQSLLNNLVLLLLVLPVVSSVVQVVQSNQSGDFLDLAQSVPTSHFTEWEFQADPVGRVPSQPAAWAWDADPPQKIFTWFWGAWIKPVSTQWYFHWHADPQGIFTWTFGQADNGSHGQQKRWDDWDPALASRSITITIITGDGRITHTGHDHNCHCVSSVSSVLSSLLSLLSSLLSLLSSLLLVLLSQQCRRDDPHHRNCPDLQSLLQSLQSLLLSLLSNLLSSLLSSLVSCVVPDVLSVLCNQQCSLLSSQPRLVCRLQSLVSSLVSNPPVSCDSVDDSVNSNSVRCCSQPVPPHNLRSLLSNLVCCVPPVVSVVSLLVLLCVQVDPVCVVLSVVLVVLNVVCVVPVVSSSVNSNSSSLSSSLSSCSVSVVVLSSVQSCCPSVNHDDDDHTRPDDPVSPSSVSCCSGRNHD/DPDDDDQDFDQPAQAFQCVLFVLLCLLCVPQDPVLVVVNRVLRNQLRHPVLLVLQLCLFPVFKDFDQADPVGHGDRDIDGDVSLVVLVLVCLLVQLQAQLPDDDVSCALNRLLSSLSSLLSVLLRHPLSCQQSLANNLVLLLLVLVVVSSVVQVVQANQSGDDLDLAQSVPTNHFTEWAFQADPVGRLPSQPDAWAWDADPPRKIWIWFWGAWTKPLSGQWYWYWHAYPQGIFIWIFGQADNGSHGQQKRWDDWDPALASRSITITIITGDGTITHTGHDHNCHVVSSVSSVLSSLLSLLSSLLSLLSSLLLVLLSQQCRRDDPHHRNCPDLQSLQQSLQSLLLSLLSNLLSSLLSSLVSCLVPDVLSVLCNQQCSLLSSAPRLVCRLQSLVSSLVSNPPVSCDSVDDSVNSNSVRVCSQVVPPHNLRSLVSNLVCCVPPVVSVVSLLVLLCVQVDPVCVVLSVVLVVLSVVCPVPVVSSSVNSNSSSLSSSLSSCSVSVVVLSSVQSCCPSVNHDDDDHTRPDDPVSPSSVSCCSGRNHD

B-factor: mean 32.15, std 12.91, range [10.56, 100.37]

InterPro domains:
  IPR006089 Acyl-CoA dehydrogenase, conserved site [PS00073] (406-425)
  IPR006091 Acyl-CoA dehydrogenase/oxidase, middle domain [PF02770] (189-282)
  IPR009075 Acyl-CoA dehydrogenase/oxidase, C-terminal [PF00441] (292-447)
  IPR009100 Acyl-CoA dehydrogenase/oxidase, N-terminal and middle domain superfamily [SSF56645] (55-301)
  IPR036250 Acyl-CoA dehydrogenase-like, C-terminal [SSF47203] (296-450)
  IPR041504 Adaptive response protein AidB, N-terminal [PF18158] (17-173)
  IPR052904 Acyl-CoA dehydrogenase-like protein [PTHR42707] (5-525)

Secondary structure (DSSP, 8-state):
------SPPPP-TTS-TTTT-HHHHHHTTTS-HHHHHHHHHHHHHHHSHHHHHHHHHHHHS--EEEEE-TTS-EEEEEE--HHHHHHHHHHHHTTTTTGGGS--GGGTT-HHHHHHHHHHHHHHH-STTHHHHHHHHHHHHHHTTSHHHHHHHHHHHH-S----SSS-GGGSS---EEEE--BTTBSS-GGG---EEEE-GGG-EEEEEEEEEEESTTSSEEEEEEEETTEEEEEEEESB-TTS-B-SEEEEEE--BSS-TTS-EEEEEEEEEEEEEESSTT-HHHHTHHHHHHHHHHHHHHHHHHHHHHHHHHHHHHHH-EETTEEGGGSHHHHHHHHHHHHHHHHHHHHHHHHHHHHHHGGG-HHHHHHHHHHHHHHHHHHHHHHHHHHHHHHHHTGGGGGBTTSSHHHHHHHHHHHHHSSS-HHHHHHHHHHHHHH-HHHHHHHHHHHHHHH-GGGHHHHHHHHHHHHHHHH-GGGHHHHHHHHHHHHHHHHHHHTT-HHHHHHHIIIIIT-B--SSS----GGG-HHHHHHHHS--/------SPPPP-TTS-TTTT-HHHHHHTTTS-HHHHHHHHHHHHHHTSHHHHHHHHHHHHS--EEEEE-TTS-EEEEEE--HHHHHHHHHHHHTTTTTGGGS--GGGTT-HHHHHHHHHHHHHHH-STTHHHHHHHHHHHHHHTTSHHHHHHHHHHHH-S----SSS-GGGSS---EEEE--BTTBSS-GGG---EEEE-GGG-EEEEEEEEEEESTTSSEEEEEEEETTEEEEEEEESB-TTS-B-SEEEEEE--BSS-TTS-EEEEEEEEEEEEEESSTT-HHHHTHHHHHHHHHHHHHHHHHHHHHHHHHHHHHHHH-EETTEEGGGSHHHHHHHHHHHHHHHHHHHHHHHHHHHHHHTTT-HHHHHHHHHHHHHHHHHHHHHHHHHHHHHHHTTGGGGGBTTSSHHHHHHHHHHHHHSSS-HHHHHHHHHHHHHH-HHHHHHHHHHHHHHH-GGGHHHHHHHHHHHHHHHH-GGGHHHHHHHHHHHHHHHHHHHTT-HHHHHHHHHHHTT-B--SSS----SSS-HHHHHHHHS---/------SPPPP-TTS-TTTT-HHHHHHTTTS-HHHHHHHHHHHHHHTSHHHHHHHHHHHHS--EEEEE-TTS-EEEEEE--HHHHHHHHHHHHTTTTTGGGS--GGGTT-HHHHHHHHHHHHHTT--TTHHHHHHHHHHHHHHTTSHHHHHHHHHHHH-S----SSS-GGGSS---EEEE--BTTBSS-GGG---EEEE-GGG-EEEEEEEEEEESTTSSEEEEEEEETTEEEEEEEESB-TTS-B-SEEEEEE--BSS-TTS-EEEEEEEEEEEEEESSTT-HHHHHHHHHHHHHHHHHHHHHHHHHHHHHHHHHHHHH-EETTEEGGGSHHHHHHHHHHHHHHHHHHHHHHHHHHHHHHGGG-HHHHHHHHHHHHHHHHHHHHHHHHHHHHHHHHTGGGGGBTTSSHHHHHHHTHHHHHSSS-HHHHHHHHHHHHHH-THHHHHHHHHHHHHH-GGGHHHHHHHHHHHHHHHH-GGGHHHHHHHHHHHHHHHHHHHTT-HHHHHHHIIIIIT-B--SSS----GGG-HHHHHHHHS---/------S-PPPSTTS-TTTT-HHHHHHTTTS-HHHHHHHHHHHHHHTSHHHHHHHHHHHHS--EEEEE-TTS-EEEEEE--HHHHHHHHHHHHTTTTTGGGS--GGGTT-HHHHHHHHHHHHHHH-STTHHHHHHHHHHHHHHTTSHHHHHHHHHHHS-S----SSS-GGGSS---EEEE--BTTBSS-GGG---EEEE-GGG-EEEEEEEEEEESTTSSEEEEEEEETTEEEEEEEESB-TTS-B-SEEEEEE--BSS-TTS-EEEEEEEEEEEEEESSTT-HHHHTHHHHHHHHHHHHHHHHHHHHHHHHHHHHHHHH-EETTEEGGGSHHHHHHHHHHHHHHHHHHHHHHHHHHHHHHGGG-HHHHHHHHHHHHHHHHHHHHHHHHHHHHHHHHTGGGGGBTTSSHHHHHHHHHHHHHSSS-HHHHHHHHHHHHHH-THHHHHHHHHHHHHH-GGGHHHHHHHHHHHHHHHH-GGGHHHHHHHHHHHHHHHHHHHTT-HHHHHHHIIIIIT-B--SSS----GGG-HHHHHHHHS---